Protein 7EWP (pdb70)

Secondary structure (DSSP, 8-state):
-HHHHHTTS--SSHHHHHTS-SHHHHHS--S-B--B-TTTSSS-SSS---HHHHHHHHHHHHHHHHHHHHTT-SS----TTTTHHHHHHHHHHHHHHH-SS-S-EEEEE---EEE--EESSSSEE----HHHHHHHH-------SSB---SSSB-S-SSB---EE---B----B--EEEEE--BGGG----TT-SSSTT-S-SS--TTSEEEEE--SS-SSTT-EEEEE-SS-----------SSS----SSS---B----STTHHHHHHHHHHHHHHHHHHHHHHHH----SSTTTS-HHHHHHHHHHHHHHTTHHHHTTSPP-HHHHHHHHHHHHHHHIIIIIHHHHHHHHHHHHHHHHHH--S-SS-HHHHTHHHHHHHHHHHHHHHHHHHHIIIIITTSS--S-EEEESSS-EEEE----HHHHHHHHHHHHHHHHHHHHHHH------SS-HHHHHHHHHHHHHHHHHHHHHHHTT-SSS--HHHHHHHHHHHHIIIIIHHHHHHHGGGG----STTHHHHHHHHHHHHHHHHHHHHHHHHHH--SS-HHHHHHHHHHHHHHHHHHHHHTT-/-TTGGGSS-TTTHIIIII--STTTTS----S----SSSSSS--TTTS--HHHHHHHHHHHHHHHHHHHHHTSSS----TTTTHHHHHHHHHHHHHHH-TTEEEEEEEE----EEEEEESSSSEEEESS--SB--HHHHHHH---EE-----B-SSS--BS--EEEEEEEEE------EEEEEEEEEETTS----SS-SSSSS---TT-SSTTEEE----SSSS-SS---EEETTS---------SSS----SS----BPPP-HHHHHHHHHHHHHHHHHHHHHHHHHHHS--SHHHHHTTHHHHHHHHHHHHHHSTHHHHHHS---HHHHHHHHHHHHHHHHHHHHHHHHHHHHHHHHT---HHHHHHHHHHHHHHHHHHHHHHHHHHSSSS--SEEEEESSS-EEEEE---HHHHHHHHHHHHHHHHHHHHHHHS-S---SS-HHHHHHHHHHHHHHHHHHHHHHHHTTGGG--SSHHHHHHHHHHIIIIIHHHHHHHGGGT-/-HHHHHHHHHHHHHHHHT-SSSS---EEEE-SS-EEEEE-BHHHHHHHHHHHH--S-HHHHHHHHHHHHTTSS---TT-SS----SSS-B-----TTSSSTT-----HHHHHHHHHHHHHH--SS--S-HHHHHHHHHHHHH-SS--HHHHHHHHHHHHHHHTS-HHHHHHHHHHHHHHHHHHS--SSSPPS----GGG---HHHHHHHHHHHHHT-----HHHHHHHHHHHHHHHHTT-TTTS-SS---TTTS---HHHHHHHSSS--HHHHHHHTT-HHHHHHSHHHHHHHHHHHHHTT--SHHHHHHHHHHHTTS-TTTHHHHHHHHIIIIISTTSSS-----HHHHHHHHHHTTS--TTTTHHHHHHHHHHHHHHHHHHHHTSHHHHHHHH-/-HHHHHHHHHHHHHHHHHH-SS-HHHHHTTSPP-------EEEEE---SS-EEEEE--SSSS-EEEEESSSEEEEE-TTTT-----EE-SSS--------SSS-EEEE-SSSSEEEEEE-SS--TT-SSTT-EEEEE-SS-B----B-SSSSEEEE-BTTS-EEEEESSS--EEEEE---SS-B----B-S-SSS-EEEEEBTTSEEEEEETTTTEEEEEEE--SS-EEEEEEETTTTEEEEEETTS-EEEEESSS-SEEEEE--SS--S-B---B--TTS---B-BBSSS-B--B-TTT--B-------SS-EEEEEE-TTSS-EEEEETTSSEEEE-

Structure (mmCIF, N/CA/C/O backbone):
data_7EWP
#
_entry.id   7EWP
#
loop_
_entity.id
_entity.type
_entity.pdbx_description
1 polymer 'Probable G-protein coupled receptor 158'
2 polymer 'Regulator of G-protein signaling 7'
3 polymer 'Guanine nucleotide-binding protein subunit beta-5'
#
loop_
_atom_site.group_PDB
_atom_site.id
_atom_site.type_symbol
_atom_site.label_atom_id
_atom_site.label_alt_id
_atom_site.label_comp_id
_atom_site.label_asym_id
_atom_site.label_entity_id
_atom_site.label_seq_id
_atom_site.pdbx_PDB_ins_code
_atom_site.Cartn_x
_atom_site.Cartn_y
_atom_site.Cartn_z
_atom_site.occupancy
_atom_site.B_iso_or_equiv
_atom_site.auth_seq_id
_atom_site.auth_comp_id
_atom_site.auth_asym_id
_atom_site.auth_atom_id
_atom_site.pdbx_PDB_model_num
ATOM 1 N N . LEU A 1 70 ? 176.479 146.232 250.582 1.00 30.00 70 LEU A N 1
ATOM 2 C CA . LEU A 1 70 ? 175.104 145.771 250.732 1.00 30.00 70 LEU A CA 1
ATOM 3 C C . LEU A 1 70 ? 174.963 144.917 251.983 1.00 30.00 70 LEU A C 1
ATOM 4 O O . LEU A 1 70 ? 174.435 143.802 251.938 1.00 30.00 70 LEU A O 1
ATOM 9 N N . ALA A 1 71 ? 175.442 145.459 253.104 1.00 30.00 71 ALA A N 1
ATOM 10 C CA . ALA A 1 71 ? 175.343 144.755 254.377 1.00 30.00 71 ALA A CA 1
ATOM 11 C C . ALA A 1 71 ? 173.890 144.481 254.741 1.00 30.00 71 ALA A C 1
ATOM 12 O O . ALA A 1 71 ? 173.578 143.467 255.374 1.00 30.00 71 ALA A O 1
ATOM 19 N N . GLN A 1 72 ? 172.984 145.379 254.341 1.00 30.00 72 GLN A N 1
ATOM 20 C CA . GLN A 1 72 ? 171.574 145.233 254.689 1.00 30.00 72 GLN A CA 1
ATOM 21 C C . GLN A 1 72 ? 170.973 143.977 254.084 1.00 30.00 72 GLN A C 1
ATOM 22 O O . GLN A 1 72 ? 170.471 143.116 254.816 1.00 30.00 72 GLN A O 1
ATOM 28 N N . LYS A 1 73 ? 170.997 143.861 252.755 1.00 30.00 73 LYS A N 1
ATOM 29 C CA . LYS A 1 73 ? 170.568 142.625 252.115 1.00 30.00 73 LYS A CA 1
ATOM 30 C C . LYS A 1 73 ? 171.381 141.444 252.623 1.00 30.00 73 LYS A C 1
ATOM 31 O O . LYS A 1 73 ? 170.839 140.354 252.832 1.00 30.00 73 LYS A O 1
ATOM 37 N N . LEU A 1 74 ? 172.680 141.649 252.843 1.00 30.00 74 LEU A N 1
ATOM 38 C CA . LEU A 1 74 ? 173.491 140.613 253.466 1.00 30.00 74 LEU A CA 1
ATOM 39 C C . LEU A 1 74 ? 173.013 140.331 254.883 1.00 30.00 74 LEU A C 1
ATOM 40 O O . LEU A 1 74 ? 173.051 139.184 255.342 1.00 30.00 74 LEU A O 1
ATOM 46 N N . ALA A 1 75 ? 172.549 141.365 255.585 1.00 30.00 75 ALA A N 1
ATOM 47 C CA . ALA A 1 75 ? 172.065 141.182 256.947 1.00 30.00 75 ALA A CA 1
ATOM 48 C C . ALA A 1 75 ? 170.704 140.504 256.950 1.00 30.00 75 ALA A C 1
ATOM 49 O O . ALA A 1 75 ? 170.494 139.506 257.649 1.00 30.00 75 ALA A O 1
ATOM 56 N N . GLU A 1 76 ? 169.768 141.027 256.161 1.00 30.00 76 GLU A N 1
ATOM 57 C CA . GLU A 1 76 ? 168.444 140.444 256.027 1.00 30.00 76 GLU A CA 1
ATOM 58 C C . GLU A 1 76 ? 168.404 139.310 255.012 1.00 30.00 76 GLU A C 1
ATOM 59 O O . GLU A 1 76 ? 167.315 138.906 254.590 1.00 30.00 76 GLU A O 1
ATOM 65 N N . GLU A 1 77 ? 169.563 138.783 254.615 1.00 30.00 77 GLU A N 1
ATOM 66 C CA . GLU A 1 77 ? 169.636 137.524 253.895 1.00 30.00 77 GLU A CA 1
ATOM 67 C C . GLU A 1 77 ? 169.317 136.323 254.785 1.00 30.00 77 GLU A C 1
ATOM 68 O O . GLU A 1 77 ? 169.264 135.192 254.286 1.00 30.00 77 GLU A O 1
ATOM 74 N N . VAL A 1 78 ? 169.104 136.546 256.085 1.00 30.00 78 VAL A N 1
ATOM 75 C CA . VAL A 1 78 ? 168.680 135.508 257.013 1.00 30.00 78 VAL A CA 1
ATOM 76 C C . VAL A 1 78 ? 167.212 135.698 257.364 1.00 30.00 78 VAL A C 1
ATOM 77 O O . VAL A 1 78 ? 166.813 135.509 258.517 1.00 30.00 78 VAL A O 1
ATOM 82 N N . PRO A 1 79 ? 166.404 136.092 256.378 1.00 30.00 79 PRO A N 1
ATOM 83 C CA . PRO A 1 79 ? 164.977 136.190 256.578 1.00 30.00 79 PRO A CA 1
ATOM 84 C C . PRO A 1 79 ? 164.374 134.861 256.973 1.00 30.00 79 PRO A C 1
ATOM 85 O O . PRO A 1 79 ? 164.844 133.791 256.593 1.00 30.00 79 PRO A O 1
ATOM 88 N N . MET A 1 80 ? 163.299 134.942 257.751 1.00 30.00 80 MET A N 1
ATOM 89 C CA . MET A 1 80 ? 162.747 133.755 258.413 1.00 30.00 80 MET A CA 1
ATOM 90 C C . MET A 1 80 ? 161.662 133.100 257.563 1.00 30.00 80 MET A C 1
ATOM 91 O O . MET A 1 80 ? 161.785 131.935 257.176 1.00 30.00 80 MET A O 1
ATOM 97 N N . ASP A 1 81 ? 160.599 133.844 257.263 1.00 30.00 81 ASP A N 1
ATOM 98 C CA . ASP A 1 81 ? 159.440 133.277 256.586 1.00 30.00 81 ASP A CA 1
ATOM 99 C C . ASP A 1 81 ? 158.770 134.365 255.773 1.00 30.00 81 ASP A C 1
ATOM 100 O O . ASP A 1 81 ? 158.119 135.248 256.341 1.00 30.00 81 ASP A O 1
ATOM 106 N N . VAL A 1 82 ? 158.914 134.286 254.450 1.00 30.00 82 VAL A N 1
ATOM 107 C CA . VAL A 1 82 ? 158.337 135.276 253.547 1.00 30.00 82 VAL A CA 1
ATOM 108 C C . VAL A 1 82 ? 158.803 136.678 253.920 1.00 30.00 82 VAL A C 1
ATOM 109 O O . VAL A 1 82 ? 158.046 137.650 253.847 1.00 30.00 82 VAL A O 1
ATOM 114 N N . ALA A 1 83 ? 160.064 136.771 254.328 1.00 30.00 83 ALA A N 1
ATOM 115 C CA . ALA A 1 83 ? 160.654 137.995 254.839 1.00 30.00 83 ALA A CA 1
ATOM 116 C C . ALA A 1 83 ? 160.579 139.142 253.852 1.00 30.00 83 ALA A C 1
ATOM 117 O O . ALA A 1 83 ? 159.885 140.119 254.121 1.00 30.00 83 ALA A O 1
ATOM 124 N N . SER A 1 84 ? 161.227 139.035 252.693 1.00 30.00 84 SER A N 1
ATOM 125 C CA . SER A 1 84 ? 161.052 140.051 251.663 1.00 30.00 84 SER A CA 1
ATOM 126 C C . SER A 1 84 ? 159.632 140.078 251.129 1.00 30.00 84 SER A C 1
ATOM 127 O O . SER A 1 84 ? 159.176 141.132 250.675 1.00 30.00 84 SER A O 1
ATOM 133 N N . TYR A 1 85 ? 158.919 138.960 251.199 1.00 30.00 85 TYR A N 1
ATOM 134 C CA . TYR A 1 85 ? 157.481 138.978 250.986 1.00 30.00 85 TYR A CA 1
ATOM 135 C C . TYR A 1 85 ? 156.754 139.772 252.054 1.00 30.00 85 TYR A C 1
ATOM 136 O O . TYR A 1 85 ? 155.612 140.183 251.840 1.00 30.00 85 TYR A O 1
ATOM 142 N N . LEU A 1 86 ? 157.394 139.966 253.203 1.00 30.00 86 LEU A N 1
ATOM 143 C CA . LEU A 1 86 ? 156.919 140.864 254.239 1.00 30.00 86 LEU A CA 1
ATOM 144 C C . LEU A 1 86 ? 157.742 142.139 254.338 1.00 30.00 86 LEU A C 1
ATOM 145 O O . LEU A 1 86 ? 157.234 143.146 254.841 1.00 30.00 86 LEU A O 1
ATOM 151 N N . TYR A 1 87 ? 158.984 142.123 253.853 1.00 30.00 87 TYR A N 1
ATOM 152 C CA . TYR A 1 87 ? 159.942 143.197 254.071 1.00 30.00 87 TYR A CA 1
ATOM 153 C C . TYR A 1 87 ? 160.221 143.982 252.807 1.00 30.00 87 TYR A C 1
ATOM 154 O O . TYR A 1 87 ? 160.591 145.152 252.884 1.00 30.00 87 TYR A O 1
ATOM 160 N N . THR A 1 88 ? 160.086 143.344 251.654 1.00 30.00 88 THR A N 1
ATOM 161 C CA . THR A 1 88 ? 160.111 143.995 250.354 1.00 30.00 88 THR A CA 1
ATOM 162 C C . THR A 1 88 ? 158.721 143.994 249.744 1.00 30.00 88 THR A C 1
ATOM 163 O O . THR A 1 88 ? 158.434 144.814 248.867 1.00 30.00 88 THR A O 1
ATOM 168 N N . GLY A 1 89 ? 157.854 143.095 250.193 1.00 30.00 89 GLY A N 1
ATOM 169 C CA . GLY A 1 89 ? 156.473 143.012 249.763 1.00 30.00 89 GLY A CA 1
ATOM 170 C C . GLY A 1 89 ? 155.560 143.041 250.980 1.00 30.00 89 GLY A C 1
ATOM 171 O O . GLY A 1 89 ? 156.001 142.905 252.124 1.00 30.00 89 GLY A O 1
ATOM 174 N N . ASP A 1 90 ? 154.269 143.212 250.722 1.00 30.00 90 ASP A N 1
ATOM 175 C CA . ASP A 1 90 ? 153.296 143.227 251.801 1.00 30.00 90 ASP A CA 1
ATOM 176 C C . ASP A 1 90 ? 153.145 141.829 252.391 1.00 30.00 90 ASP A C 1
ATOM 177 O O . ASP A 1 90 ? 153.086 140.826 251.675 1.00 30.00 90 ASP A O 1
ATOM 183 N N . SER A 1 91 ? 153.039 141.778 253.717 1.00 30.00 91 SER A N 1
ATOM 184 C CA . SER A 1 91 ? 153.231 140.545 254.467 1.00 30.00 91 SER A CA 1
ATOM 185 C C . SER A 1 91 ? 151.944 139.754 254.667 1.00 30.00 91 SER A C 1
ATOM 186 O O . SER A 1 91 ? 151.812 139.025 255.655 1.00 30.00 91 SER A O 1
ATOM 192 N N . HIS A 1 92 ? 150.997 139.871 253.739 1.00 30.00 92 HIS A N 1
ATOM 193 C CA . HIS A 1 92 ? 149.701 139.227 253.915 1.00 30.00 92 HIS A CA 1
ATOM 194 C C . HIS A 1 92 ? 149.820 137.713 253.856 1.00 30.00 92 HIS A C 1
ATOM 195 O O . HIS A 1 92 ? 149.525 137.023 254.836 1.00 30.00 92 HIS A O 1
ATOM 201 N N . GLN A 1 93 ? 150.259 137.184 252.717 1.00 30.00 93 GLN A N 1
ATOM 202 C CA . GLN A 1 93 ? 150.574 135.768 252.643 1.00 30.00 93 GLN A CA 1
ATOM 203 C C . GLN A 1 93 ? 151.734 135.420 253.557 1.00 30.00 93 GLN A C 1
ATOM 204 O O . GLN A 1 93 ? 151.792 134.305 254.087 1.00 30.00 93 GLN A O 1
ATOM 210 N N . LEU A 1 94 ? 152.658 136.362 253.756 1.00 30.00 94 LEU A N 1
ATOM 211 C CA . LEU A 1 94 ? 153.752 136.149 254.688 1.00 30.00 94 LEU A CA 1
ATOM 212 C C . LEU A 1 94 ? 153.255 135.920 256.102 1.00 30.00 94 LEU A C 1
ATOM 213 O O . LEU A 1 94 ? 153.827 135.097 256.823 1.00 30.00 94 LEU A O 1
ATOM 219 N N . LYS A 1 95 ? 152.203 136.625 256.507 1.00 30.00 95 LYS A N 1
ATOM 220 C CA . LYS A 1 95 ? 151.592 136.416 257.811 1.00 30.00 95 LYS A CA 1
ATOM 221 C C . LYS A 1 95 ? 150.548 135.313 257.764 1.00 30.00 95 LYS A C 1
ATOM 222 O O . LYS A 1 95 ? 150.363 134.590 258.749 1.00 30.00 95 LYS A O 1
ATOM 228 N N . ARG A 1 96 ? 149.864 135.168 256.629 1.00 30.00 96 ARG A N 1
ATOM 229 C CA . ARG A 1 96 ? 148.975 134.033 256.443 1.00 30.00 96 ARG A CA 1
ATOM 230 C C . ARG A 1 96 ? 149.743 132.723 256.322 1.00 30.00 96 ARG A C 1
ATOM 231 O O . ARG A 1 96 ? 149.139 131.654 256.461 1.00 30.00 96 ARG A O 1
ATOM 237 N N . ALA A 1 97 ? 151.054 132.785 256.061 1.00 30.00 97 ALA A N 1
ATOM 238 C CA . ALA A 1 97 ? 151.927 131.608 256.014 1.00 30.00 97 ALA A CA 1
ATOM 239 C C . ALA A 1 97 ? 152.996 131.811 257.083 1.00 30.00 97 ALA A C 1
ATOM 240 O O . ALA A 1 97 ? 154.045 132.408 256.822 1.00 30.00 97 ALA A O 1
ATOM 247 N N . ASN A 1 98 ? 152.723 131.313 258.285 1.00 30.00 98 ASN A N 1
ATOM 248 C CA . ASN A 1 98 ? 153.624 131.510 259.409 1.00 30.00 98 ASN A CA 1
ATOM 249 C C . ASN A 1 98 ? 153.364 130.431 260.449 1.00 30.00 98 ASN A C 1
ATOM 250 O O . ASN A 1 98 ? 152.210 130.076 260.705 1.00 30.00 98 ASN A O 1
ATOM 256 N N . CYS A 1 99 ? 154.442 129.915 261.044 1.00 30.00 99 CYS A N 1
ATOM 257 C CA . CYS A 1 99 ? 154.335 128.899 262.092 1.00 30.00 99 CYS A CA 1
ATOM 258 C C . CYS A 1 99 ? 155.535 129.059 263.022 1.00 30.00 99 CYS A C 1
ATOM 259 O O . CYS A 1 99 ? 156.603 128.500 262.757 1.00 30.00 99 CYS A O 1
ATOM 265 N N . SER A 1 100 ? 155.353 129.812 264.099 1.00 30.00 100 SER A N 1
ATOM 266 C CA . SER A 1 100 ? 156.447 130.146 265.006 1.00 30.00 100 SER A CA 1
ATOM 267 C C . SER A 1 100 ? 155.845 130.669 266.306 1.00 30.00 100 SER A C 1
ATOM 268 O O . SER A 1 100 ? 154.652 130.487 266.566 1.00 30.00 100 SER A O 1
ATOM 274 N N . GLY A 1 101 ? 156.679 131.282 267.142 1.00 30.00 101 GLY A N 1
ATOM 275 C CA . GLY A 1 101 ? 156.198 132.086 268.254 1.00 30.00 101 GLY A CA 1
ATOM 276 C C . GLY A 1 101 ? 156.015 133.535 267.802 1.00 30.00 101 GLY A C 1
ATOM 277 O O . GLY A 1 101 ? 156.088 133.858 266.614 1.00 30.00 101 GLY A O 1
ATOM 280 N N . ARG A 1 102 ? 155.780 134.419 268.772 1.00 30.00 102 ARG A N 1
ATOM 281 C CA . ARG A 1 102 ? 155.450 135.798 268.503 1.00 30.00 102 ARG A CA 1
ATOM 282 C C . ARG A 1 102 ? 156.605 136.768 268.719 1.00 30.00 102 ARG A C 1
ATOM 283 O O . ARG A 1 102 ? 157.638 136.445 269.302 1.00 30.00 102 ARG A O 1
ATOM 286 N N . TYR A 1 103 ? 156.393 137.991 268.225 1.00 30.00 103 TYR A N 1
ATOM 287 C CA . TYR A 1 103 ? 157.221 139.151 268.563 1.00 30.00 103 TYR A CA 1
ATOM 288 C C . TYR A 1 103 ? 158.689 138.949 268.180 1.00 30.00 103 TYR A C 1
ATOM 289 O O . TYR A 1 103 ? 159.576 138.862 269.031 1.00 30.00 103 TYR A O 1
ATOM 295 N N . GLU A 1 104 ? 158.932 138.879 266.875 1.00 30.00 104 GLU A N 1
ATOM 296 C CA . GLU A 1 104 ? 160.292 138.794 266.352 1.00 30.00 104 GLU A CA 1
ATOM 297 C C . GLU A 1 104 ? 160.868 140.198 266.234 1.00 30.00 104 GLU A C 1
ATOM 298 O O . GLU A 1 104 ? 160.679 140.870 265.215 1.00 30.00 104 GLU A O 1
ATOM 304 N N . LEU A 1 105 ? 161.563 140.645 267.274 1.00 30.00 105 LEU A N 1
ATOM 305 C CA . LEU A 1 105 ? 162.204 141.950 267.285 1.00 30.00 105 LEU A CA 1
ATOM 306 C C . LEU A 1 105 ? 163.618 141.854 266.736 1.00 30.00 105 LEU A C 1
ATOM 307 O O . LEU A 1 105 ? 164.479 141.169 267.294 1.00 30.00 105 LEU A O 1
ATOM 313 N N . ALA A 1 106 ? 163.840 142.557 265.626 1.00 30.00 106 ALA A N 1
ATOM 314 C CA . ALA A 1 106 ? 165.178 142.749 265.075 1.00 30.00 106 ALA A CA 1
ATOM 315 C C . ALA A 1 106 ? 165.710 144.061 265.641 1.00 30.00 106 ALA A C 1
ATOM 316 O O . ALA A 1 106 ? 166.067 144.997 264.924 1.00 30.00 106 ALA A O 1
ATOM 323 N N . GLY A 1 107 ? 165.753 144.117 266.968 1.00 30.00 107 GLY A N 1
ATOM 324 C CA . GLY A 1 107 ? 166.072 145.345 267.688 1.00 30.00 107 GLY A CA 1
ATOM 325 C C . GLY A 1 107 ? 167.541 145.682 267.480 1.00 30.00 107 GLY A C 1
ATOM 326 O O . GLY A 1 107 ? 168.427 144.878 267.777 1.00 30.00 107 GLY A O 1
ATOM 329 N N . LEU A 1 108 ? 167.804 146.881 266.961 1.00 30.00 108 LEU A N 1
ATOM 330 C CA . LEU A 1 108 ? 169.151 147.348 266.728 1.00 30.00 108 LEU A CA 1
ATOM 331 C C . LEU A 1 108 ? 169.737 146.968 265.390 1.00 30.00 108 LEU A C 1
ATOM 332 O O . LEU A 1 108 ? 170.684 147.622 264.938 1.00 30.00 108 LEU A O 1
ATOM 335 N N . PRO A 1 109 ? 169.207 145.935 264.735 1.00 30.00 109 PRO A N 1
ATOM 336 C CA . PRO A 1 109 ? 169.634 145.638 263.377 1.00 30.00 109 PRO A CA 1
ATOM 337 C C . PRO A 1 109 ? 169.319 146.768 262.420 1.00 30.00 109 PRO A C 1
ATOM 338 O O . PRO A 1 109 ? 169.968 146.920 261.383 1.00 30.00 109 PRO A O 1
ATOM 341 N N . GLY A 1 110 ? 168.306 147.568 262.756 1.00 30.00 110 GLY A N 1
ATOM 342 C CA . GLY A 1 110 ? 167.962 148.759 261.992 1.00 30.00 110 GLY A CA 1
ATOM 343 C C . GLY A 1 110 ? 169.173 149.656 261.790 1.00 30.00 110 GLY A C 1
ATOM 344 O O . GLY A 1 110 ? 170.139 149.605 262.557 1.00 30.00 110 GLY A O 1
ATOM 347 N N . LYS A 1 111 ? 169.126 150.456 260.728 1.00 30.00 111 LYS A N 1
ATOM 348 C CA . LYS A 1 111 ? 170.142 151.474 260.539 1.00 30.00 111 LYS A CA 1
ATOM 349 C C . LYS A 1 111 ? 170.251 152.356 261.769 1.00 30.00 111 LYS A C 1
ATOM 350 O O . LYS A 1 111 ? 169.256 152.878 262.276 1.00 30.00 111 LYS A O 1
ATOM 353 N N . TRP A 1 112 ? 171.473 152.500 262.263 1.00 30.00 112 TRP A N 1
ATOM 354 C CA . TRP A 1 112 ? 171.657 153.132 263.555 1.00 30.00 112 TRP A CA 1
ATOM 355 C C . TRP A 1 112 ? 171.180 152.206 264.647 1.00 30.00 112 TRP A C 1
ATOM 356 O O . TRP A 1 112 ? 171.736 151.124 264.862 1.00 30.00 112 TRP A O 1
ATOM 359 N N . PRO A 1 113 ? 170.133 152.623 265.348 1.00 30.00 113 PRO A N 1
ATOM 360 C CA . PRO A 1 113 ? 169.558 151.826 266.422 1.00 30.00 113 PRO A CA 1
ATOM 361 C C . PRO A 1 113 ? 168.085 152.196 266.549 1.00 30.00 113 PRO A C 1
ATOM 362 O O . PRO A 1 113 ? 167.488 152.817 265.661 1.00 30.00 113 PRO A O 1
ATOM 368 N N . ALA A 1 114 ? 167.484 151.812 267.670 1.00 30.00 114 ALA A N 1
ATOM 369 C CA . ALA A 1 114 ? 166.216 152.367 268.116 1.00 30.00 114 ALA A CA 1
ATOM 370 C C . ALA A 1 114 ? 166.506 153.534 269.056 1.00 30.00 114 ALA A C 1
ATOM 371 O O . ALA A 1 114 ? 165.931 153.653 270.141 1.00 30.00 114 ALA A O 1
ATOM 378 N N . LEU A 1 115 ? 167.431 154.395 268.628 1.00 30.00 115 LEU A N 1
ATOM 379 C CA . LEU A 1 115 ? 167.863 155.546 269.410 1.00 30.00 115 LEU A CA 1
ATOM 380 C C . LEU A 1 115 ? 168.146 156.750 268.519 1.00 30.00 115 LEU A C 1
ATOM 381 O O . LEU A 1 115 ? 169.151 157.440 268.720 1.00 30.00 115 LEU A O 1
ATOM 387 N N . ALA A 1 116 ? 167.286 157.009 267.540 1.00 30.00 116 ALA A N 1
ATOM 388 C CA . ALA A 1 116 ? 167.563 158.004 266.509 1.00 30.00 116 ALA A CA 1
ATOM 389 C C . ALA A 1 116 ? 166.318 158.859 266.279 1.00 30.00 116 ALA A C 1
ATOM 390 O O . ALA A 1 116 ? 165.329 158.786 267.018 1.00 30.00 116 ALA A O 1
ATOM 397 N N . SER A 1 117 ? 166.367 159.692 265.237 1.00 30.00 117 SER A N 1
ATOM 398 C CA . SER A 1 117 ? 165.319 160.665 264.931 1.00 30.00 117 SER A CA 1
ATOM 399 C C . SER A 1 117 ? 165.067 160.623 263.432 1.00 30.00 117 SER A C 1
ATOM 400 O O . SER A 1 117 ? 165.971 160.933 262.649 1.00 30.00 117 SER A O 1
ATOM 406 N N . ALA A 1 118 ? 163.849 160.233 263.029 1.00 30.00 118 ALA A N 1
ATOM 407 C CA . ALA A 1 118 ? 163.560 159.981 261.623 1.00 30.00 118 ALA A CA 1
ATOM 408 C C . ALA A 1 118 ? 162.183 160.408 261.128 1.00 30.00 118 ALA A C 1
ATOM 409 O O . ALA A 1 118 ? 161.869 160.133 259.965 1.00 30.00 118 ALA A O 1
ATOM 416 N N . HIS A 1 119 ? 161.345 161.055 261.949 1.00 30.00 119 HIS A N 1
ATOM 417 C CA . HIS A 1 119 ? 159.951 161.217 261.540 1.00 30.00 119 HIS A CA 1
ATOM 418 C C . HIS A 1 119 ? 159.199 162.257 262.364 1.00 30.00 119 HIS A C 1
ATOM 419 O O . HIS A 1 119 ? 159.520 162.453 263.540 1.00 30.00 119 HIS A O 1
ATOM 433 N N . PRO A 1 120 ? 158.182 162.928 261.807 1.00 30.00 120 PRO A N 1
ATOM 434 C CA . PRO A 1 120 ? 157.313 163.757 262.653 1.00 30.00 120 PRO A CA 1
ATOM 435 C C . PRO A 1 120 ? 156.597 163.000 263.756 1.00 30.00 120 PRO A C 1
ATOM 436 O O . PRO A 1 120 ? 156.706 163.400 264.923 1.00 30.00 120 PRO A O 1
ATOM 447 N N . SER A 1 121 ? 155.873 161.927 263.435 1.00 1.00 121 SER A N 1
ATOM 448 C CA . SER A 1 121 ? 155.094 161.234 264.453 1.00 1.00 121 SER A CA 1
ATOM 449 C C . SER A 1 121 ? 155.995 160.581 265.486 1.00 1.00 121 SER A C 1
ATOM 450 O O . SER A 1 121 ? 155.602 160.420 266.653 1.00 1.00 121 SER A O 1
ATOM 458 N N . LEU A 1 122 ? 157.201 160.191 265.073 1.00 1.00 122 LEU A N 1
ATOM 459 C CA . LEU A 1 122 ? 158.223 159.796 266.027 1.00 1.00 122 LEU A CA 1
ATOM 460 C C . LEU A 1 122 ? 158.405 160.847 267.098 1.00 1.00 122 LEU A C 1
ATOM 461 O O . LEU A 1 122 ? 158.322 160.539 268.290 1.00 1.00 122 LEU A O 1
ATOM 477 N N . HIS A 1 123 ? 158.622 162.090 266.687 1.00 1.00 123 HIS A N 1
ATOM 478 C CA . HIS A 1 123 ? 158.867 163.135 267.662 1.00 1.00 123 HIS A CA 1
ATOM 479 C C . HIS A 1 123 ? 157.592 163.495 268.411 1.00 1.00 123 HIS A C 1
ATOM 480 O O . HIS A 1 123 ? 157.654 163.935 269.560 1.00 1.00 123 HIS A O 1
ATOM 494 N N . ARG A 1 124 ? 156.426 163.284 267.796 1.00 1.00 124 ARG A N 1
ATOM 495 C CA . ARG A 1 124 ? 155.168 163.461 268.520 1.00 1.00 124 ARG A CA 1
ATOM 496 C C . ARG A 1 124 ? 155.119 162.551 269.733 1.00 1.00 124 ARG A C 1
ATOM 497 O O . ARG A 1 124 ? 154.941 163.005 270.871 1.00 1.00 124 ARG A O 1
ATOM 518 N N . ALA A 1 125 ? 155.254 161.254 269.494 1.00 1.00 125 ALA A N 1
ATOM 519 C CA . ALA A 1 125 ? 155.262 160.294 270.580 1.00 1.00 125 ALA A CA 1
ATOM 520 C C . ALA A 1 125 ? 156.413 160.531 271.544 1.00 1.00 125 ALA A C 1
ATOM 521 O O . ALA A 1 125 ? 156.252 160.320 272.751 1.00 1.00 125 ALA A O 1
ATOM 528 N N . LEU A 1 126 ? 157.557 160.978 271.033 1.00 1.00 126 LEU A N 1
ATOM 529 C CA . LEU A 1 126 ? 158.692 161.350 271.865 1.00 1.00 126 LEU A CA 1
ATOM 530 C C . LEU A 1 126 ? 158.314 162.434 272.858 1.00 1.00 126 LEU A C 1
ATOM 531 O O . LEU A 1 126 ? 158.692 162.374 274.033 1.00 1.00 126 LEU A O 1
ATOM 547 N N . ASP A 1 127 ? 157.592 163.446 272.388 1.00 1.00 127 ASP A N 1
ATOM 548 C CA . ASP A 1 127 ? 157.120 164.489 273.285 1.00 1.00 127 ASP A CA 1
ATOM 549 C C . ASP A 1 127 ? 156.138 163.916 274.289 1.00 1.00 127 ASP A C 1
ATOM 550 O O . ASP A 1 127 ? 156.239 164.177 275.494 1.00 1.00 127 ASP A O 1
ATOM 559 N N . THR A 1 128 ? 155.176 163.128 273.801 1.00 1.00 128 THR A N 1
ATOM 560 C CA . THR A 1 128 ? 154.254 162.436 274.693 1.00 1.00 128 THR A CA 1
ATOM 561 C C . THR A 1 128 ? 155.010 161.600 275.712 1.00 1.00 128 THR A C 1
ATOM 562 O O . THR A 1 128 ? 154.718 161.664 276.914 1.00 1.00 128 THR A O 1
ATOM 573 N N . LEU A 1 129 ? 156.025 160.874 275.247 1.00 1.00 129 LEU A N 1
ATOM 574 C CA . LEU A 1 129 ? 156.871 160.056 276.106 1.00 1.00 129 LEU A CA 1
ATOM 575 C C . LEU A 1 129 ? 157.494 160.869 277.225 1.00 1.00 129 LEU A C 1
ATOM 576 O O . LEU A 1 129 ? 157.218 160.629 278.406 1.00 1.00 129 LEU A O 1
ATOM 592 N N . THR A 1 130 ? 158.333 161.833 276.866 1.00 1.00 130 THR A N 1
ATOM 593 C CA . THR A 1 130 ? 159.116 162.530 277.871 1.00 1.00 130 THR A CA 1
ATOM 594 C C . THR A 1 130 ? 158.256 163.408 278.760 1.00 1.00 130 THR A C 1
ATOM 595 O O . THR A 1 130 ? 158.609 163.608 279.924 1.00 1.00 130 THR A O 1
ATOM 606 N N . HIS A 1 131 ? 157.128 163.917 278.265 1.00 1.00 131 HIS A N 1
ATOM 607 C CA . HIS A 1 131 ? 156.278 164.727 279.123 1.00 1.00 131 HIS A CA 1
ATOM 608 C C . HIS A 1 131 ? 155.474 163.868 280.078 1.00 1.00 131 HIS A C 1
ATOM 609 O O . HIS A 1 131 ? 155.215 164.289 281.210 1.00 1.00 131 HIS A O 1
ATOM 623 N N . ALA A 1 132 ? 155.077 162.671 279.655 1.00 1.00 132 ALA A N 1
ATOM 624 C CA . ALA A 1 132 ? 154.562 161.714 280.615 1.00 1.00 132 ALA A CA 1
ATOM 625 C C . ALA A 1 132 ? 155.613 161.377 281.657 1.00 1.00 132 ALA A C 1
ATOM 626 O O . ALA A 1 132 ? 155.305 161.290 282.850 1.00 1.00 132 ALA A O 1
ATOM 633 N N . THR A 1 133 ? 156.863 161.235 281.224 1.00 1.00 133 THR A N 1
ATOM 634 C CA . THR A 1 133 ? 157.928 160.819 282.125 1.00 1.00 133 THR A CA 1
ATOM 635 C C . THR A 1 133 ? 158.243 161.884 283.164 1.00 1.00 133 THR A C 1
ATOM 636 O O . THR A 1 133 ? 158.354 161.572 284.354 1.00 1.00 133 THR A O 1
ATOM 647 N N . ASN A 1 134 ? 158.399 163.135 282.734 1.00 1.00 134 ASN A N 1
ATOM 648 C CA . ASN A 1 134 ? 158.630 164.223 283.674 1.00 1.00 134 ASN A CA 1
ATOM 649 C C . ASN A 1 134 ? 157.415 164.445 284.557 1.00 1.00 134 ASN A C 1
ATOM 650 O O . ASN A 1 134 ? 157.562 164.703 285.762 1.00 1.00 134 ASN A O 1
ATOM 661 N N . PHE A 1 135 ? 156.214 164.349 283.973 1.00 1.00 135 PHE A N 1
ATOM 662 C CA . PHE A 1 135 ? 154.982 164.401 284.749 1.00 1.00 135 PHE A CA 1
ATOM 663 C C . PHE A 1 135 ? 155.017 163.401 285.887 1.00 1.00 135 PHE A C 1
ATOM 664 O O . PHE A 1 135 ? 154.606 163.709 287.005 1.00 1.00 135 PHE A O 1
ATOM 681 N N . LEU A 1 136 ? 155.491 162.193 285.607 1.00 1.00 136 LEU A N 1
ATOM 682 C CA . LEU A 1 136 ? 155.527 161.159 286.628 1.00 1.00 136 LEU A CA 1
ATOM 683 C C . LEU A 1 136 ? 156.613 161.434 287.652 1.00 1.00 136 LEU A C 1
ATOM 684 O O . LEU A 1 136 ? 156.373 161.356 288.862 1.00 1.00 136 LEU A O 1
ATOM 700 N N . ASN A 1 137 ? 157.816 161.768 287.186 1.00 1.00 137 ASN A N 1
ATOM 701 C CA . ASN A 1 137 ? 158.934 161.974 288.097 1.00 1.00 137 ASN A CA 1
ATOM 702 C C . ASN A 1 137 ? 158.679 163.139 289.045 1.00 1.00 137 ASN A C 1
ATOM 703 O O . ASN A 1 137 ? 159.252 163.177 290.140 1.00 1.00 137 ASN A O 1
ATOM 714 N N . VAL A 1 138 ? 157.824 164.087 288.649 1.00 1.00 138 VAL A N 1
ATOM 715 C CA . VAL A 1 138 ? 157.369 165.138 289.558 1.00 1.00 138 VAL A CA 1
ATOM 716 C C . VAL A 1 138 ? 156.105 164.741 290.312 1.00 1.00 138 VAL A C 1
ATOM 717 O O . VAL A 1 138 ? 155.902 165.207 291.446 1.00 1.00 138 VAL A O 1
ATOM 730 N N . MET A 1 139 ? 155.263 163.888 289.733 1.00 1.00 139 MET A N 1
ATOM 731 C CA . MET A 1 139 ? 154.009 163.465 290.346 1.00 1.00 139 MET A CA 1
ATOM 732 C C . MET A 1 139 ? 154.256 162.376 291.381 1.00 1.00 139 MET A C 1
ATOM 733 O O . MET A 1 139 ? 153.737 162.437 292.499 1.00 1.00 139 MET A O 1
ATOM 747 N N . LEU A 1 140 ? 155.042 161.366 291.017 1.00 1.00 140 LEU A N 1
ATOM 748 C CA . LEU A 1 140 ? 155.399 160.334 291.979 1.00 1.00 140 LEU A CA 1
ATOM 749 C C . LEU A 1 140 ? 156.296 160.890 293.078 1.00 1.00 140 LEU A C 1
ATOM 750 O O . LEU A 1 140 ? 156.417 160.278 294.145 1.00 1.00 140 LEU A O 1
ATOM 766 N N . GLN A 1 141 ? 156.925 162.042 292.838 1.00 30.00 141 GLN A N 1
ATOM 767 C CA . GLN A 1 141 ? 157.635 162.788 293.865 1.00 30.00 141 GLN A CA 1
ATOM 768 C C . GLN A 1 141 ? 156.744 163.803 294.574 1.00 30.00 141 GLN A C 1
ATOM 769 O O . GLN A 1 141 ? 157.262 164.722 295.216 1.00 30.00 141 GLN A O 1
ATOM 775 N N . SER A 1 142 ? 155.423 163.661 294.475 1.00 30.00 142 SER A N 1
ATOM 776 C CA . SER A 1 142 ? 154.508 164.614 295.083 1.00 30.00 142 SER A CA 1
ATOM 777 C C . SER A 1 142 ? 154.466 164.439 296.599 1.00 30.00 142 SER A C 1
ATOM 778 O O . SER A 1 142 ? 154.886 163.419 297.153 1.00 30.00 142 SER A O 1
ATOM 784 N N . ASN A 1 143 ? 153.941 165.462 297.268 1.00 30.00 143 ASN A N 1
ATOM 785 C CA . ASN A 1 143 ? 153.717 165.401 298.704 1.00 30.00 143 ASN A CA 1
ATOM 786 C C . ASN A 1 143 ? 152.326 164.849 298.989 1.00 30.00 143 ASN A C 1
ATOM 787 O O . ASN A 1 143 ? 151.505 164.690 298.084 1.00 30.00 143 ASN A O 1
ATOM 793 N N . LYS A 1 144 ? 152.068 164.563 300.265 1.00 30.00 144 LYS A N 1
ATOM 794 C CA . LYS A 1 144 ? 150.796 163.981 300.700 1.00 30.00 144 LYS A CA 1
ATOM 795 C C . LYS A 1 144 ? 150.503 162.689 299.944 1.00 30.00 144 LYS A C 1
ATOM 796 O O . LYS A 1 144 ? 149.364 162.405 299.569 1.00 30.00 144 LYS A O 1
ATOM 802 N N . SER A 1 145 ? 151.550 161.896 299.719 1.00 30.00 145 SER A N 1
ATOM 803 C CA . SER A 1 145 ? 151.437 160.659 298.947 1.00 30.00 145 SER A CA 1
ATOM 804 C C . SER A 1 145 ? 150.767 159.599 299.815 1.00 30.00 145 SER A C 1
ATOM 805 O O . SER A 1 145 ? 151.386 158.643 300.287 1.00 30.00 145 SER A O 1
ATOM 811 N N . ARG A 1 146 ? 149.462 159.783 300.024 1.00 30.00 146 ARG A N 1
ATOM 812 C CA . ARG A 1 146 ? 148.674 158.796 300.754 1.00 30.00 146 ARG A CA 1
ATOM 813 C C . ARG A 1 146 ? 148.620 157.466 300.011 1.00 30.00 146 ARG A C 1
ATOM 814 O O . ARG A 1 146 ? 148.412 156.417 300.632 1.00 30.00 146 ARG A O 1
ATOM 820 N N . GLU A 1 147 ? 148.804 157.490 298.689 1.00 30.00 147 GLU A N 1
ATOM 821 C CA . GLU A 1 147 ? 148.782 156.291 297.855 1.00 30.00 147 GLU A CA 1
ATOM 822 C C . GLU A 1 147 ? 147.425 155.589 297.961 1.00 30.00 147 GLU A C 1
ATOM 823 O O . GLU A 1 147 ? 147.306 154.443 298.399 1.00 30.00 147 GLU A O 1
ATOM 829 N N . GLN A 1 148 ? 146.395 156.324 297.538 1.00 30.00 148 GLN A N 1
ATOM 830 C CA . GLN A 1 148 ? 145.018 155.828 297.553 1.00 30.00 148 GLN A CA 1
ATOM 831 C C . GLN A 1 148 ? 144.793 154.966 296.314 1.00 30.00 148 GLN A C 1
ATOM 832 O O . GLN A 1 148 ? 143.927 155.229 295.476 1.00 30.00 148 GLN A O 1
ATOM 838 N N . ASN A 1 149 ? 145.564 153.879 296.229 1.00 30.00 149 ASN A N 1
ATOM 839 C CA . ASN A 1 149 ? 145.555 152.993 295.073 1.00 30.00 149 ASN A CA 1
ATOM 840 C C . ASN A 1 149 ? 144.281 152.168 294.942 1.00 30.00 149 ASN A C 1
ATOM 841 O O . ASN A 1 149 ? 144.195 151.357 294.015 1.00 30.00 149 ASN A O 1
ATOM 847 N N . LEU A 1 150 ? 143.311 152.331 295.846 1.00 30.00 150 LEU A N 1
ATOM 848 C CA . LEU A 1 150 ? 142.037 151.634 295.776 1.00 30.00 150 LEU A CA 1
ATOM 849 C C . LEU A 1 150 ? 140.833 152.564 295.777 1.00 30.00 150 LEU A C 1
ATOM 850 O O . LEU A 1 150 ? 139.759 152.152 295.325 1.00 30.00 150 LEU A O 1
ATOM 856 N N . GLN A 1 151 ? 140.975 153.799 296.262 1.00 30.00 151 GLN A N 1
ATOM 857 C CA . GLN A 1 151 ? 139.817 154.678 296.383 1.00 30.00 151 GLN A CA 1
ATOM 858 C C . GLN A 1 151 ? 139.482 155.348 295.055 1.00 30.00 151 GLN A C 1
ATOM 859 O O . GLN A 1 151 ? 138.441 155.064 294.452 1.00 30.00 151 GLN A O 1
ATOM 865 N N . ASP A 1 152 ? 140.354 156.248 294.587 1.00 30.00 152 ASP A N 1
ATOM 866 C CA . ASP A 1 152 ? 140.170 156.882 293.289 1.00 30.00 152 ASP A CA 1
ATOM 867 C C . ASP A 1 152 ? 141.462 157.124 292.521 1.00 30.00 152 ASP A C 1
ATOM 868 O O . ASP A 1 152 ? 141.401 157.702 291.431 1.00 30.00 152 ASP A O 1
ATOM 874 N N . ASP A 1 153 ? 142.624 156.713 293.036 1.00 1.00 153 ASP A N 1
ATOM 875 C CA . ASP A 1 153 ? 143.839 156.795 292.235 1.00 1.00 153 ASP A CA 1
ATOM 876 C C . ASP A 1 153 ? 143.762 155.889 291.019 1.00 1.00 153 ASP A C 1
ATOM 877 O O . ASP A 1 153 ? 144.411 156.166 290.005 1.00 1.00 153 ASP A O 1
ATOM 883 N N . LEU A 1 154 ? 142.982 154.812 291.104 1.00 1.00 154 LEU A N 1
ATOM 884 C CA . LEU A 1 154 ? 142.762 153.961 289.946 1.00 1.00 154 LEU A CA 1
ATOM 885 C C . LEU A 1 154 ? 142.038 154.714 288.844 1.00 1.00 154 LEU A C 1
ATOM 886 O O . LEU A 1 154 ? 142.342 154.522 287.663 1.00 1.00 154 LEU A O 1
ATOM 902 N N . ASP A 1 155 ? 141.076 155.565 289.207 1.00 1.00 155 ASP A N 1
ATOM 903 C CA . ASP A 1 155 ? 140.434 156.412 288.209 1.00 1.00 155 ASP A CA 1
ATOM 904 C C . ASP A 1 155 ? 141.453 157.319 287.541 1.00 1.00 155 ASP A C 1
ATOM 905 O O . ASP A 1 155 ? 141.442 157.476 286.316 1.00 1.00 155 ASP A O 1
ATOM 914 N N . TRP A 1 156 ? 142.348 157.912 288.335 1.00 1.00 156 TRP A N 1
ATOM 915 C CA . TRP A 1 156 ? 143.398 158.761 287.784 1.00 1.00 156 TRP A CA 1
ATOM 916 C C . TRP A 1 156 ? 144.256 157.986 286.795 1.00 1.00 156 TRP A C 1
ATOM 917 O O . TRP A 1 156 ? 144.484 158.434 285.667 1.00 1.00 156 TRP A O 1
ATOM 938 N N . TYR A 1 157 ? 144.708 156.797 287.194 1.00 1.00 157 TYR A N 1
ATOM 939 C CA . TYR A 1 157 ? 145.609 156.020 286.351 1.00 1.00 157 TYR A CA 1
ATOM 940 C C . TYR A 1 157 ? 144.925 155.561 285.073 1.00 1.00 157 TYR A C 1
ATOM 941 O O . TYR A 1 157 ? 145.515 155.640 283.987 1.00 1.00 157 TYR A O 1
ATOM 959 N N . GLN A 1 158 ? 143.692 155.069 285.183 1.00 1.00 158 GLN A N 1
ATOM 960 C CA . GLN A 1 158 ? 142.983 154.580 284.011 1.00 1.00 158 GLN A CA 1
ATOM 961 C C . GLN A 1 158 ? 142.662 155.717 283.057 1.00 1.00 158 GLN A C 1
ATOM 962 O O . GLN A 1 158 ? 142.856 155.586 281.842 1.00 1.00 158 GLN A O 1
ATOM 976 N N . ALA A 1 159 ? 142.138 156.828 283.585 1.00 1.00 159 ALA A N 1
ATOM 977 C CA . ALA A 1 159 ? 141.905 158.001 282.758 1.00 1.00 159 ALA A CA 1
ATOM 978 C C . ALA A 1 159 ? 143.184 158.437 282.068 1.00 1.00 159 ALA A C 1
ATOM 979 O O . ALA A 1 159 ? 143.170 158.734 280.871 1.00 1.00 159 ALA A O 1
ATOM 986 N N . LEU A 1 160 ? 144.306 158.406 282.787 1.00 1.00 160 LEU A N 1
ATOM 987 C CA . LEU A 1 160 ? 145.589 158.778 282.211 1.00 1.00 160 LEU A CA 1
ATOM 988 C C . LEU A 1 160 ? 145.936 157.891 281.020 1.00 1.00 160 LEU A C 1
ATOM 989 O O . LEU A 1 160 ? 146.103 158.375 279.890 1.00 1.00 160 LEU A O 1
ATOM 1005 N N . VAL A 1 161 ? 146.020 156.582 281.254 1.00 1.00 161 VAL A N 1
ATOM 1006 C CA . VAL A 1 161 ? 146.530 155.679 280.226 1.00 1.00 161 VAL A CA 1
ATOM 1007 C C . VAL A 1 161 ? 145.577 155.603 279.040 1.00 1.00 161 VAL A C 1
ATOM 1008 O O . VAL A 1 161 ? 146.016 155.504 277.889 1.00 1.00 161 VAL A O 1
ATOM 1021 N N . TRP A 1 162 ? 144.265 155.665 279.280 1.00 1.00 162 TRP A N 1
ATOM 1022 C CA . TRP A 1 162 ? 143.320 155.607 278.172 1.00 1.00 162 TRP A CA 1
ATOM 1023 C C . TRP A 1 162 ? 143.321 156.912 277.393 1.00 1.00 162 TRP A C 1
ATOM 1024 O O . TRP A 1 162 ? 143.452 156.911 276.163 1.00 1.00 162 TRP A O 1
ATOM 1045 N N . SER A 1 163 ? 143.154 158.033 278.085 1.00 1.00 163 SER A N 1
ATOM 1046 C CA . SER A 1 163 ? 143.119 159.332 277.447 1.00 1.00 163 SER A CA 1
ATOM 1047 C C . SER A 1 163 ? 144.384 159.650 276.673 1.00 1.00 163 SER A C 1
ATOM 1048 O O . SER A 1 163 ? 144.324 160.449 275.732 1.00 1.00 163 SER A O 1
ATOM 1056 N N . LEU A 1 164 ? 145.524 159.059 277.040 1.00 1.00 164 LEU A N 1
ATOM 1057 C CA . LEU A 1 164 ? 146.732 159.338 276.278 1.00 1.00 164 LEU A CA 1
ATOM 1058 C C . LEU A 1 164 ? 146.617 158.839 274.847 1.00 1.00 164 LEU A C 1
ATOM 1059 O O . LEU A 1 164 ? 147.000 159.555 273.917 1.00 1.00 164 LEU A O 1
ATOM 1075 N N . LEU A 1 165 ? 146.089 157.632 274.643 1.00 1.00 165 LEU A N 1
ATOM 1076 C CA . LEU A 1 165 ? 145.845 157.136 273.299 1.00 1.00 165 LEU A CA 1
ATOM 1077 C C . LEU A 1 165 ? 144.565 157.695 272.706 1.00 1.00 165 LEU A C 1
ATOM 1078 O O . LEU A 1 165 ? 144.427 157.719 271.478 1.00 1.00 165 LEU A O 1
ATOM 1094 N N . GLU A 1 166 ? 143.630 158.149 273.536 1.00 1.00 166 GLU A N 1
ATOM 1095 C CA . GLU A 1 166 ? 142.533 158.979 273.070 1.00 1.00 166 GLU A CA 1
ATOM 1096 C C . GLU A 1 166 ? 143.025 160.349 272.622 1.00 1.00 166 GLU A C 1
ATOM 1097 O O . GLU A 1 166 ? 142.314 161.051 271.895 1.00 1.00 166 GLU A O 1
ATOM 1101 N N . GLY A 1 167 ? 144.230 160.737 273.044 1.00 30.00 167 GLY A N 1
ATOM 1102 C CA . GLY A 1 167 ? 144.884 161.936 272.567 1.00 30.00 167 GLY A CA 1
ATOM 1103 C C . GLY A 1 167 ? 145.954 161.624 271.541 1.00 30.00 167 GLY A C 1
ATOM 1104 O O . GLY A 1 167 ? 146.149 162.387 270.591 1.00 30.00 167 GLY A O 1
ATOM 1108 N N . GLU A 1 168 ? 146.645 160.500 271.713 1.00 30.00 168 GLU A N 1
ATOM 1109 C CA . GLU A 1 168 ? 147.738 160.131 270.831 1.00 30.00 168 GLU A CA 1
ATOM 1110 C C . GLU A 1 168 ? 147.214 159.343 269.635 1.00 30.00 168 GLU A C 1
ATOM 1111 O O . GLU A 1 168 ? 146.152 158.720 269.682 1.00 30.00 168 GLU A O 1
ATOM 1117 N N . PRO A 1 169 ? 147.990 159.372 268.550 1.00 30.00 169 PRO A N 1
ATOM 1118 C CA . PRO A 1 169 ? 147.596 158.738 267.299 1.00 30.00 169 PRO A CA 1
ATOM 1119 C C . PRO A 1 169 ? 148.208 157.359 267.108 1.00 30.00 169 PRO A C 1
ATOM 1120 O O . PRO A 1 169 ? 147.503 156.437 266.682 1.00 30.00 169 PRO A O 1
ATOM 1126 N N . SER A 1 170 ? 149.490 157.190 267.420 1.00 30.00 170 SER A N 1
ATOM 1127 C CA . SER A 1 170 ? 150.157 155.894 267.327 1.00 30.00 170 SER A CA 1
ATOM 1128 C C . SER A 1 170 ? 149.697 155.097 268.535 1.00 30.00 170 SER A C 1
ATOM 1129 O O . SER A 1 170 ? 150.387 155.027 269.554 1.00 30.00 170 SER A O 1
ATOM 1135 N N . ILE A 1 171 ? 148.525 154.480 268.403 1.00 30.00 171 ILE A N 1
ATOM 1136 C CA . ILE A 1 171 ? 147.815 153.892 269.528 1.00 30.00 171 ILE A CA 1
ATOM 1137 C C . ILE A 1 171 ? 147.482 152.446 269.216 1.00 30.00 171 ILE A C 1
ATOM 1138 O O . ILE A 1 171 ? 146.369 152.145 268.776 1.00 30.00 171 ILE A O 1
ATOM 1143 N N . SER A 1 172 ? 148.448 151.558 269.452 1.00 30.00 172 SER A N 1
ATOM 1144 C CA . SER A 1 172 ? 148.264 150.126 269.271 1.00 30.00 172 SER A CA 1
ATOM 1145 C C . SER A 1 172 ? 147.982 149.387 270.573 1.00 30.00 172 SER A C 1
ATOM 1146 O O . SER A 1 172 ? 146.901 148.815 270.744 1.00 30.00 172 SER A O 1
ATOM 1152 N N . ARG A 1 173 ? 148.933 149.405 271.505 1.00 16.35 173 ARG A N 1
ATOM 1153 C CA . ARG A 1 173 ? 148.810 148.682 272.761 1.00 17.71 173 ARG A CA 1
ATOM 1154 C C . ARG A 1 173 ? 149.868 149.183 273.728 1.00 17.46 173 ARG A C 1
ATOM 1155 O O . ARG A 1 173 ? 150.915 149.702 273.320 1.00 20.65 173 ARG A O 1
ATOM 1161 N N . ALA A 1 174 ? 149.596 149.002 275.019 1.00 20.53 174 ALA A N 1
ATOM 1162 C CA . ALA A 1 174 ? 150.415 149.619 276.044 1.00 23.00 174 ALA A CA 1
ATOM 1163 C C . ALA A 1 174 ? 150.033 149.062 277.402 1.00 17.98 174 ALA A C 1
ATOM 1164 O O . ALA A 1 174 ? 149.076 148.293 277.521 1.00 20.35 174 ALA A O 1
ATOM 1171 N N . ALA A 1 175 ? 150.776 149.464 278.424 1.00 20.30 175 ALA A N 1
ATOM 1172 C CA . ALA A 1 175 ? 150.464 149.047 279.777 1.00 22.11 175 ALA A CA 1
ATOM 1173 C C . ALA A 1 175 ? 151.124 149.991 280.763 1.00 18.50 175 ALA A C 1
ATOM 1174 O O . ALA A 1 175 ? 152.033 150.747 280.414 1.00 21.08 175 ALA A O 1
ATOM 1181 N N . ILE A 1 176 ? 150.626 149.954 281.992 1.00 15.96 176 ILE A N 1
ATOM 1182 C CA . ILE A 1 176 ? 151.308 150.546 283.131 1.00 14.44 176 ILE A CA 1
ATOM 1183 C C . ILE A 1 176 ? 151.168 149.579 284.294 1.00 15.22 176 ILE A C 1
ATOM 1184 O O . ILE A 1 176 ? 150.086 149.459 284.877 1.00 15.18 176 ILE A O 1
ATOM 1189 N N . THR A 1 177 ? 152.256 148.873 284.600 1.00 16.84 177 THR A N 1
ATOM 1190 C CA . THR A 1 177 ? 152.268 147.786 285.571 1.00 11.58 177 THR A CA 1
ATOM 1191 C C . THR A 1 177 ? 153.212 148.129 286.710 1.00 13.92 177 THR A C 1
ATOM 1192 O O . THR A 1 177 ? 154.433 148.034 286.556 1.00 15.38 177 THR A O 1
ATOM 1197 N N . PHE A 1 178 ? 152.643 148.494 287.857 1.00 10.37 178 PHE A N 1
ATOM 1198 C CA . PHE A 1 178 ? 153.434 148.908 289.005 1.00 20.91 178 PHE A CA 1
ATOM 1199 C C . PHE A 1 178 ? 152.790 148.408 290.285 1.00 20.77 178 PHE A C 1
ATOM 1200 O O . PHE A 1 178 ? 151.743 147.755 290.267 1.00 25.10 178 PHE A O 1
ATOM 1206 N N . SER A 1 179 ? 153.468 148.691 291.395 1.00 15.84 179 SER A N 1
ATOM 1207 C CA . SER A 1 179 ? 152.913 148.589 292.742 1.00 22.49 179 SER A CA 1
ATOM 1208 C C . SER A 1 179 ? 153.647 149.666 293.532 1.00 23.90 179 SER A C 1
ATOM 1209 O O . SER A 1 179 ? 154.729 149.420 294.072 1.00 31.44 179 SER A O 1
ATOM 1215 N N . THR A 1 180 ? 153.047 150.848 293.599 1.00 30.00 180 THR A N 1
ATOM 1216 C CA . THR A 1 180 ? 153.716 152.036 294.113 1.00 30.00 180 THR A CA 1
ATOM 1217 C C . THR A 1 180 ? 152.836 152.757 295.125 1.00 30.00 180 THR A C 1
ATOM 1218 O O . THR A 1 180 ? 152.674 152.298 296.256 1.00 30.00 180 THR A O 1
ATOM 1223 N N . GLN A 1 189 ? 151.097 142.068 289.577 1.00 24.48 189 GLN A N 1
ATOM 1224 C CA . GLN A 1 189 ? 151.361 143.425 289.115 1.00 23.99 189 GLN A CA 1
ATOM 1225 C C . GLN A 1 189 ? 150.074 144.232 289.063 1.00 20.36 189 GLN A C 1
ATOM 1226 O O . GLN A 1 189 ? 149.088 143.793 288.470 1.00 13.58 189 GLN A O 1
ATOM 1231 N N . VAL A 1 190 ? 150.078 145.412 289.680 1.00 18.31 190 VAL A N 1
ATOM 1232 C CA . VAL A 1 190 ? 148.980 146.349 289.522 1.00 19.32 190 VAL A CA 1
ATOM 1233 C C . VAL A 1 190 ? 149.096 146.944 288.128 1.00 17.83 190 VAL A C 1
ATOM 1234 O O . VAL A 1 190 ? 149.798 147.937 287.911 1.00 18.42 190 VAL A O 1
ATOM 1239 N N . PHE A 1 191 ? 148.454 146.274 287.174 1.00 19.57 191 PHE A N 1
ATOM 1240 C CA . PHE A 1 191 ? 148.632 146.584 285.765 1.00 19.31 191 PHE A CA 1
ATOM 1241 C C . PHE A 1 191 ? 147.329 147.099 285.188 1.00 16.70 191 PHE A C 1
ATOM 1242 O O . PHE A 1 191 ? 146.302 146.418 285.201 1.00 13.45 191 PHE A O 1
ATOM 1248 N N . LEU A 1 192 ? 147.389 148.339 284.714 1.00 16.56 192 LEU A N 1
ATOM 1249 C CA . LEU A 1 192 ? 146.446 148.817 283.722 1.00 15.14 192 LEU A CA 1
ATOM 1250 C C . LEU A 1 192 ? 147.062 148.512 282.369 1.00 15.85 192 LEU A C 1
ATOM 1251 O O . LEU A 1 192 ? 147.787 149.328 281.795 1.00 10.97 192 LEU A O 1
ATOM 1257 N N . GLN A 1 193 ? 146.833 147.283 281.911 1.00 16.43 193 GLN A N 1
ATOM 1258 C CA . GLN A 1 193 ? 147.392 146.818 280.653 1.00 16.62 193 GLN A CA 1
ATOM 1259 C C . GLN A 1 193 ? 146.400 147.140 279.551 1.00 16.35 193 GLN A C 1
ATOM 1260 O O . GLN A 1 193 ? 145.532 146.333 279.218 1.00 22.74 193 GLN A O 1
ATOM 1266 N N . ALA A 1 194 ? 146.561 148.330 278.972 1.00 13.21 194 ALA A N 1
ATOM 1267 C CA . ALA A 1 194 ? 145.524 148.952 278.164 1.00 13.55 194 ALA A CA 1
ATOM 1268 C C . ALA A 1 194 ? 145.927 148.927 276.698 1.00 18.59 194 ALA A C 1
ATOM 1269 O O . ALA A 1 194 ? 147.016 149.371 276.326 1.00 10.69 194 ALA A O 1
ATOM 1276 N N . THR A 1 195 ? 145.029 148.411 275.866 1.00 14.14 195 THR A N 1
ATOM 1277 C CA . THR A 1 195 ? 145.271 148.332 274.437 1.00 11.93 195 THR A CA 1
ATOM 1278 C C . THR A 1 195 ? 144.013 148.737 273.691 1.00 17.50 195 THR A C 1
ATOM 1279 O O . THR A 1 195 ? 142.945 148.153 273.892 1.00 14.84 195 THR A O 1
ATOM 1284 N N . ARG A 1 196 ? 144.150 149.733 272.820 1.00 30.00 196 ARG A N 1
ATOM 1285 C CA . ARG A 1 196 ? 143.011 150.259 272.078 1.00 30.00 196 ARG A CA 1
ATOM 1286 C C . ARG A 1 196 ? 142.603 149.204 271.066 1.00 30.00 196 ARG A C 1
ATOM 1287 O O . ARG A 1 196 ? 143.135 149.150 269.956 1.00 30.00 196 ARG A O 1
ATOM 1293 N N . GLU A 1 197 ? 141.659 148.351 271.459 1.00 30.00 197 GLU A N 1
ATOM 1294 C CA . GLU A 1 197 ? 141.222 147.256 270.607 1.00 30.00 197 GLU A CA 1
ATOM 1295 C C . GLU A 1 197 ? 140.609 147.798 269.323 1.00 30.00 197 GLU A C 1
ATOM 1296 O O . GLU A 1 197 ? 141.171 147.617 268.238 1.00 30.00 197 GLU A O 1
ATOM 1302 N N . GLU A 1 198 ? 139.457 148.460 269.438 1.00 30.00 198 GLU A N 1
ATOM 1303 C CA . GLU A 1 198 ? 138.918 149.304 268.376 1.00 30.00 198 GLU A CA 1
ATOM 1304 C C . GLU A 1 198 ? 138.809 150.746 268.842 1.00 30.00 198 GLU A C 1
ATOM 1305 O O . GLU A 1 198 ? 139.398 151.643 268.231 1.00 30.00 198 GLU A O 1
ATOM 1311 N N . SER A 1 199 ? 138.062 150.984 269.917 1.00 30.00 199 SER A N 1
ATOM 1312 C CA . SER A 1 199 ? 138.100 152.235 270.658 1.00 30.00 199 SER A CA 1
ATOM 1313 C C . SER A 1 199 ? 138.095 152.028 272.163 1.00 30.00 199 SER A C 1
ATOM 1314 O O . SER A 1 199 ? 138.350 152.991 272.892 1.00 30.00 199 SER A O 1
ATOM 1320 N N . ARG A 1 200 ? 137.821 150.820 272.652 1.00 30.00 200 ARG A N 1
ATOM 1321 C CA . ARG A 1 200 ? 137.859 150.505 274.071 1.00 30.00 200 ARG A CA 1
ATOM 1322 C C . ARG A 1 200 ? 139.255 150.014 274.419 1.00 30.00 200 ARG A C 1
ATOM 1323 O O . ARG A 1 200 ? 139.723 149.015 273.860 1.00 30.00 200 ARG A O 1
ATOM 1329 N N . ILE A 1 201 ? 139.914 150.710 275.336 1.00 30.00 201 ILE A N 1
ATOM 1330 C CA . ILE A 1 201 ? 141.221 150.276 275.803 1.00 30.00 201 ILE A CA 1
ATOM 1331 C C . ILE A 1 201 ? 141.051 148.965 276.549 1.00 30.00 201 ILE A C 1
ATOM 1332 O O . ILE A 1 201 ? 140.530 148.941 277.668 1.00 30.00 201 ILE A O 1
ATOM 1337 N N . LEU A 1 202 ? 141.475 147.872 275.928 1.00 30.00 202 LEU A N 1
ATOM 1338 C CA . LEU A 1 202 ? 141.364 146.571 276.559 1.00 30.00 202 LEU A CA 1
ATOM 1339 C C . LEU A 1 202 ? 142.282 146.525 277.769 1.00 30.00 202 LEU A C 1
ATOM 1340 O O . LEU A 1 202 ? 143.495 146.360 277.635 1.00 30.00 202 LEU A O 1
ATOM 1346 N N . LEU A 1 203 ? 141.686 146.657 278.954 1.00 30.00 203 LEU A N 1
ATOM 1347 C CA . LEU A 1 203 ? 142.425 146.832 280.198 1.00 30.00 203 LEU A CA 1
ATOM 1348 C C . LEU A 1 203 ? 142.489 145.501 280.922 1.00 30.00 203 LEU A C 1
ATOM 1349 O O . LEU A 1 203 ? 141.490 144.778 280.988 1.00 30.00 203 LEU A O 1
ATOM 1355 N N . GLN A 1 204 ? 143.659 145.182 281.461 1.00 30.00 204 GLN A N 1
ATOM 1356 C CA . GLN A 1 204 ? 143.863 143.950 282.202 1.00 30.00 204 GLN A CA 1
ATOM 1357 C C . GLN A 1 204 ? 145.022 144.133 283.169 1.00 30.00 204 GLN A C 1
ATOM 1358 O O . GLN A 1 204 ? 145.850 145.036 283.016 1.00 30.00 204 GLN A O 1
ATOM 1364 N N . ASP A 1 205 ? 145.069 143.256 284.168 1.00 30.00 205 ASP A N 1
ATOM 1365 C CA . ASP A 1 205 ? 146.117 143.274 285.181 1.00 30.00 205 ASP A CA 1
ATOM 1366 C C . ASP A 1 205 ? 146.814 141.922 285.265 1.00 30.00 205 ASP A C 1
ATOM 1367 O O . ASP A 1 205 ? 148.032 141.851 285.423 1.00 30.00 205 ASP A O 1
ATOM 1373 N N . PRO A 1 211 ? 158.602 140.612 282.782 1.00 30.00 211 PRO A N 1
ATOM 1374 C CA . PRO A 1 211 ? 159.213 140.390 281.478 1.00 30.00 211 PRO A CA 1
ATOM 1375 C C . PRO A 1 211 ? 160.709 140.663 281.538 1.00 30.00 211 PRO A C 1
ATOM 1376 O O . PRO A 1 211 ? 161.221 141.151 282.545 1.00 30.00 211 PRO A O 1
ATOM 1381 N N . HIS A 1 212 ? 161.410 140.343 280.449 1.00 30.00 212 HIS A N 1
ATOM 1382 C CA . HIS A 1 212 ? 162.820 140.699 280.348 1.00 30.00 212 HIS A CA 1
ATOM 1383 C C . HIS A 1 212 ? 162.997 142.211 280.362 1.00 30.00 212 HIS A C 1
ATOM 1384 O O . HIS A 1 212 ? 164.023 142.725 280.817 1.00 30.00 212 HIS A O 1
ATOM 1390 N N . LEU A 1 213 ? 161.993 142.944 279.880 1.00 30.00 213 LEU A N 1
ATOM 1391 C CA . LEU A 1 213 ? 162.043 144.400 279.948 1.00 30.00 213 LEU A CA 1
ATOM 1392 C C . LEU A 1 213 ? 161.970 144.879 281.392 1.00 30.00 213 LEU A C 1
ATOM 1393 O O . LEU A 1 213 ? 162.714 145.781 281.794 1.00 30.00 213 LEU A O 1
ATOM 1399 N N . ALA A 1 214 ? 161.077 144.288 282.190 1.00 30.00 214 ALA A N 1
ATOM 1400 C CA . ALA A 1 214 ? 161.023 144.620 283.610 1.00 30.00 214 ALA A CA 1
ATOM 1401 C C . ALA A 1 214 ? 162.313 144.214 284.313 1.00 30.00 214 ALA A C 1
ATOM 1402 O O . ALA A 1 214 ? 162.790 144.919 285.211 1.00 30.00 214 ALA A O 1
ATOM 1409 N N . ASN A 1 215 ? 162.895 143.082 283.909 1.00 30.00 215 ASN A N 1
ATOM 1410 C CA . ASN A 1 215 ? 164.173 142.658 284.470 1.00 30.00 215 ASN A CA 1
ATOM 1411 C C . ASN A 1 215 ? 165.273 143.664 284.158 1.00 30.00 215 ASN A C 1
ATOM 1412 O O . ASN A 1 215 ? 166.087 143.991 285.025 1.00 30.00 215 ASN A O 1
ATOM 1418 N N . ALA A 1 216 ? 165.304 144.175 282.927 1.00 30.00 216 ALA A N 1
ATOM 1419 C CA . ALA A 1 216 ? 166.302 145.172 282.558 1.00 30.00 216 ALA A CA 1
ATOM 1420 C C . ALA A 1 216 ? 166.062 146.492 283.276 1.00 30.00 216 ALA A C 1
ATOM 1421 O O . ALA A 1 216 ? 167.022 147.184 283.635 1.00 30.00 216 ALA A O 1
ATOM 1428 N N . THR A 1 217 ? 164.796 146.858 283.485 1.00 30.00 217 THR A N 1
ATOM 1429 C CA . THR A 1 217 ? 164.483 148.055 284.259 1.00 30.00 217 THR A CA 1
ATOM 1430 C C . THR A 1 217 ? 164.974 147.918 285.693 1.00 30.00 217 THR A C 1
ATOM 1431 O O . THR A 1 217 ? 165.520 148.869 286.264 1.00 30.00 217 THR A O 1
ATOM 1436 N N . LEU A 1 218 ? 164.784 146.741 286.289 1.00 30.00 218 LEU A N 1
ATOM 1437 C CA . LEU A 1 218 ? 165.303 146.497 287.629 1.00 30.00 218 LEU A CA 1
ATOM 1438 C C . LEU A 1 218 ? 166.825 146.503 287.633 1.00 30.00 218 LEU A C 1
ATOM 1439 O O . LEU A 1 218 ? 167.452 146.963 288.594 1.00 30.00 218 LEU A O 1
ATOM 1445 N N . GLU A 1 219 ? 167.434 145.991 286.562 1.00 30.00 219 GLU A N 1
ATOM 1446 C CA . GLU A 1 219 ? 168.887 145.976 286.454 1.00 30.00 219 GLU A CA 1
ATOM 1447 C C . GLU A 1 219 ? 169.449 147.390 286.437 1.00 30.00 219 GLU A C 1
ATOM 1448 O O . GLU A 1 219 ? 170.246 147.764 287.305 1.00 30.00 219 GLU A O 1
ATOM 1454 N N . THR A 1 220 ? 169.043 148.187 285.457 1.00 30.00 220 THR A N 1
ATOM 1455 C CA . THR A 1 220 ? 169.506 149.562 285.342 1.00 30.00 220 THR A CA 1
ATOM 1456 C C . THR A 1 220 ? 168.950 150.418 286.473 1.00 30.00 220 THR A C 1
ATOM 1457 O O . THR A 1 220 ? 169.575 151.392 286.891 1.00 30.00 220 THR A O 1
ATOM 1462 N N . SER A 1 261 ? 163.941 155.013 283.537 1.00 19.86 261 SER A N 1
ATOM 1463 C CA . SER A 1 261 ? 164.874 156.102 283.273 1.00 17.31 261 SER A CA 1
ATOM 1464 C C . SER A 1 261 ? 164.841 156.505 281.806 1.00 21.12 261 SER A C 1
ATOM 1465 O O . SER A 1 261 ? 165.010 157.678 281.473 1.00 18.73 261 SER A O 1
ATOM 1470 N N . HIS A 1 262 ? 164.632 155.524 280.931 1.00 14.65 262 HIS A N 1
ATOM 1471 C CA . HIS A 1 262 ? 164.632 155.746 279.495 1.00 9.75 262 HIS A CA 1
ATOM 1472 C C . HIS A 1 262 ? 163.650 154.794 278.829 1.00 14.01 262 HIS A C 1
ATOM 1473 O O . HIS A 1 262 ? 163.353 153.716 279.350 1.00 17.07 262 HIS A O 1
ATOM 1479 N N . PHE A 1 263 ? 163.145 155.207 277.670 1.00 17.59 263 PHE A N 1
ATOM 1480 C CA . PHE A 1 263 ? 162.232 154.387 276.885 1.00 12.94 263 PHE A CA 1
ATOM 1481 C C . PHE A 1 263 ? 162.985 153.176 276.353 1.00 12.74 263 PHE A C 1
ATOM 1482 O O . PHE A 1 263 ? 163.865 153.313 275.496 1.00 17.64 263 PHE A O 1
ATOM 1488 N N . LYS A 1 264 ? 162.640 151.998 276.857 1.00 11.53 264 LYS A N 1
ATOM 1489 C CA . LYS A 1 264 ? 163.267 150.758 276.432 1.00 15.26 264 LYS A CA 1
ATOM 1490 C C . LYS A 1 264 ? 162.605 150.258 275.158 1.00 9.95 264 LYS A C 1
ATOM 1491 O O . LYS A 1 264 ? 161.909 149.239 275.166 1.00 16.13 264 LYS A O 1
ATOM 1497 N N . TRP A 1 265 ? 162.844 150.971 274.064 1.00 20.85 265 TRP A N 1
ATOM 1498 C CA . TRP A 1 265 ? 162.214 150.687 272.789 1.00 18.67 265 TRP A CA 1
ATOM 1499 C C . TRP A 1 265 ? 163.165 149.894 271.908 1.00 18.04 265 TRP A C 1
ATOM 1500 O O . TRP A 1 265 ? 164.375 150.133 271.876 1.00 20.70 265 TRP A O 1
ATOM 1506 N N . SER A 1 266 ? 162.587 148.941 271.188 1.00 25.94 266 SER A N 1
ATOM 1507 C CA . SER A 1 266 ? 163.313 148.137 270.224 1.00 27.58 266 SER A CA 1
ATOM 1508 C C . SER A 1 266 ? 163.111 148.752 268.849 1.00 31.57 266 SER A C 1
ATOM 1509 O O . SER A 1 266 ? 162.241 149.606 268.648 1.00 37.68 266 SER A O 1
ATOM 1515 N N . PRO A 1 267 ? 163.911 148.300 267.896 1.00 30.00 267 PRO A N 1
ATOM 1516 C CA . PRO A 1 267 ? 163.697 148.595 266.493 1.00 30.00 267 PRO A CA 1
ATOM 1517 C C . PRO A 1 267 ? 162.623 147.643 265.971 1.00 30.00 267 PRO A C 1
ATOM 1518 O O . PRO A 1 267 ? 161.941 146.965 266.744 1.00 30.00 267 PRO A O 1
ATOM 1524 N N . PRO A 1 268 ? 162.449 147.624 264.648 1.00 30.00 268 PRO A N 1
ATOM 1525 C CA . PRO A 1 268 ? 161.333 146.913 264.033 1.00 30.00 268 PRO A CA 1
ATOM 1526 C C . PRO A 1 268 ? 161.114 145.506 264.573 1.00 30.00 268 PRO A C 1
ATOM 1527 O O . PRO A 1 268 ? 161.959 144.619 264.420 1.00 30.00 268 PRO A O 1
ATOM 1533 N N . TYR A 1 269 ? 159.971 145.320 265.221 1.00 30.00 269 TYR A N 1
ATOM 1534 C CA . TYR A 1 269 ? 159.525 144.041 265.738 1.00 30.00 269 TYR A CA 1
ATOM 1535 C C . TYR A 1 269 ? 158.133 143.749 265.203 1.00 30.00 269 TYR A C 1
ATOM 1536 O O . TYR A 1 269 ? 157.299 144.643 265.051 1.00 30.00 269 TYR A O 1
ATOM 1542 N N . LEU A 1 270 ? 157.887 142.476 264.922 1.00 30.00 270 LEU A N 1
ATOM 1543 C CA . LEU A 1 270 ? 156.602 142.066 264.389 1.00 30.00 270 LEU A CA 1
ATOM 1544 C C . LEU A 1 270 ? 155.606 141.975 265.530 1.00 30.00 270 LEU A C 1
ATOM 1545 O O . LEU A 1 270 ? 155.916 142.288 266.682 1.00 30.00 270 LEU A O 1
ATOM 1551 N N . GLU A 1 271 ? 154.403 141.531 265.191 1.00 30.00 271 GLU A N 1
ATOM 1552 C CA . GLU A 1 271 ? 153.391 141.270 266.193 1.00 30.00 271 GLU A CA 1
ATOM 1553 C C . GLU A 1 271 ? 153.736 139.990 266.944 1.00 30.00 271 GLU A C 1
ATOM 1554 O O . GLU A 1 271 ? 154.824 139.424 266.807 1.00 30.00 271 GLU A O 1
ATOM 1560 N N . CYS A 1 272 ? 152.802 139.550 267.777 1.00 30.00 272 CYS A N 1
ATOM 1561 C CA . CYS A 1 272 ? 152.870 138.227 268.396 1.00 30.00 272 CYS A CA 1
ATOM 1562 C C . CYS A 1 272 ? 151.542 137.543 268.087 1.00 30.00 272 CYS A C 1
ATOM 1563 O O . CYS A 1 272 ? 150.622 137.539 268.909 1.00 30.00 272 CYS A O 1
ATOM 1569 N N . GLU A 1 273 ? 151.461 136.959 266.898 1.00 30.00 273 GLU A N 1
ATOM 1570 C CA . GLU A 1 273 ? 150.274 136.266 266.422 1.00 30.00 273 GLU A CA 1
ATOM 1571 C C . GLU A 1 273 ? 150.370 134.774 266.713 1.00 30.00 273 GLU A C 1
ATOM 1572 O O . GLU A 1 273 ? 149.662 133.961 266.118 1.00 30.00 273 GLU A O 1
ATOM 1578 N N . ASN A 1 274 ? 151.269 134.400 267.628 1.00 30.00 274 ASN A N 1
ATOM 1579 C CA . ASN A 1 274 ? 151.705 133.018 267.802 1.00 30.00 274 ASN A CA 1
ATOM 1580 C C . ASN A 1 274 ? 152.260 132.444 266.504 1.00 30.00 274 ASN A C 1
ATOM 1581 O O . ASN A 1 274 ? 152.193 131.232 266.281 1.00 30.00 274 ASN A O 1
ATOM 1587 N N . GLY A 1 275 ? 152.747 133.311 265.617 1.00 30.00 275 GLY A N 1
ATOM 1588 C CA . GLY A 1 275 ? 153.554 132.900 264.483 1.00 30.00 275 GLY A CA 1
ATOM 1589 C C . GLY A 1 275 ? 154.325 134.108 263.979 1.00 30.00 275 GLY A C 1
ATOM 1590 O O . GLY A 1 275 ? 153.784 134.894 263.194 1.00 30.00 275 GLY A O 1
ATOM 1593 N N . SER A 1 276 ? 155.581 134.252 264.386 1.00 30.00 276 SER A N 1
ATOM 1594 C CA . SER A 1 276 ? 156.328 135.421 263.964 1.00 30.00 276 SER A CA 1
ATOM 1595 C C . SER A 1 276 ? 155.414 136.494 264.516 1.00 30.00 276 SER A C 1
ATOM 1596 O O . SER A 1 276 ? 155.065 136.512 265.701 1.00 30.00 276 SER A O 1
ATOM 1599 N N . TYR A 1 277 ? 155.065 137.439 263.656 1.00 30.00 277 TYR A N 1
ATOM 1600 C CA . TYR A 1 277 ? 154.057 138.417 263.983 1.00 30.00 277 TYR A CA 1
ATOM 1601 C C . TYR A 1 277 ? 153.401 139.066 262.790 1.00 30.00 277 TYR A C 1
ATOM 1602 O O . TYR A 1 277 ? 154.060 139.352 261.787 1.00 30.00 277 TYR A O 1
ATOM 1605 N N . LYS A 1 278 ? 152.101 139.318 262.894 1.00 30.00 278 LYS A N 1
ATOM 1606 C CA . LYS A 1 278 ? 151.347 139.961 261.825 1.00 30.00 278 LYS A CA 1
ATOM 1607 C C . LYS A 1 278 ? 151.439 141.479 261.976 1.00 30.00 278 LYS A C 1
ATOM 1608 O O . LYS A 1 278 ? 150.445 142.190 262.129 1.00 30.00 278 LYS A O 1
ATOM 1614 N N . PRO A 1 279 ? 152.676 141.968 261.941 1.00 30.00 279 PRO A N 1
ATOM 1615 C CA . PRO A 1 279 ? 152.940 143.397 261.954 1.00 30.00 279 PRO A CA 1
ATOM 1616 C C . PRO A 1 279 ? 154.341 143.639 261.423 1.00 30.00 279 PRO A C 1
ATOM 1617 O O . PRO A 1 279 ? 155.219 142.780 261.531 1.00 30.00 279 PRO A O 1
ATOM 1623 N N . GLY A 1 280 ? 154.536 144.821 260.845 1.00 30.00 280 GLY A N 1
ATOM 1624 C CA . GLY A 1 280 ? 155.833 145.225 260.356 1.00 30.00 280 GLY A CA 1
ATOM 1625 C C . GLY A 1 280 ? 156.659 145.879 261.443 1.00 30.00 280 GLY A C 1
ATOM 1626 O O . GLY A 1 280 ? 156.867 145.338 262.526 1.00 30.00 280 GLY A O 1
ATOM 1630 N N . TRP A 1 281 ? 157.136 147.079 261.133 1.00 30.00 281 TRP A N 1
ATOM 1631 C CA . TRP A 1 281 ? 157.940 147.836 262.081 1.00 30.00 281 TRP A CA 1
ATOM 1632 C C . TRP A 1 281 ? 157.103 148.253 263.278 1.00 30.00 281 TRP A C 1
ATOM 1633 O O . TRP A 1 281 ? 155.953 148.678 263.130 1.00 30.00 281 TRP A O 1
ATOM 1639 N N . LEU A 1 282 ? 157.685 148.126 264.464 1.00 30.00 282 LEU A N 1
ATOM 1640 C CA . LEU A 1 282 ? 157.024 148.481 265.706 1.00 30.00 282 LEU A CA 1
ATOM 1641 C C . LEU A 1 282 ? 158.056 148.623 266.818 1.00 30.00 282 LEU A C 1
ATOM 1642 O O . LEU A 1 282 ? 159.171 148.099 266.729 1.00 30.00 282 LEU A O 1
ATOM 1648 N N . VAL A 1 283 ? 157.667 149.343 267.869 1.00 33.06 283 VAL A N 1
ATOM 1649 C CA . VAL A 1 283 ? 158.560 149.681 268.967 1.00 32.25 283 VAL A CA 1
ATOM 1650 C C . VAL A 1 283 ? 158.117 149.000 270.257 1.00 19.76 283 VAL A C 1
ATOM 1651 O O . VAL A 1 283 ? 157.141 148.248 270.298 1.00 30.71 283 VAL A O 1
ATOM 1656 N N . THR A 1 284 ? 158.861 149.279 271.331 1.00 27.52 284 THR A N 1
ATOM 1657 C CA . THR A 1 284 ? 158.609 148.704 272.646 1.00 25.97 284 THR A CA 1
ATOM 1658 C C . THR A 1 284 ? 158.849 149.725 273.748 1.00 21.76 284 THR A C 1
ATOM 1659 O O . THR A 1 284 ? 159.282 149.365 274.847 1.00 18.28 284 THR A O 1
ATOM 1664 N N . LEU A 1 285 ? 158.563 150.992 273.475 1.00 19.76 285 LEU A N 1
ATOM 1665 C CA . LEU A 1 285 ? 159.081 152.078 274.296 1.00 21.80 285 LEU A CA 1
ATOM 1666 C C . LEU A 1 285 ? 158.486 152.039 275.691 1.00 20.75 285 LEU A C 1
ATOM 1667 O O . LEU A 1 285 ? 157.264 152.030 275.853 1.00 24.42 285 LEU A O 1
ATOM 1673 N N . SER A 1 286 ? 159.357 152.028 276.700 1.00 15.59 286 SER A N 1
ATOM 1674 C CA . SER A 1 286 ? 158.935 151.749 278.063 1.00 16.81 286 SER A CA 1
ATOM 1675 C C . SER A 1 286 ? 159.832 152.436 279.082 1.00 16.33 286 SER A C 1
ATOM 1676 O O . SER A 1 286 ? 161.058 152.314 279.048 1.00 14.03 286 SER A O 1
ATOM 1682 N N . SER A 1 287 ? 159.180 153.124 280.021 1.00 16.38 287 SER A N 1
ATOM 1683 C CA . SER A 1 287 ? 159.803 153.691 281.210 1.00 12.66 287 SER A CA 1
ATOM 1684 C C . SER A 1 287 ? 159.182 153.031 282.436 1.00 15.78 287 SER A C 1
ATOM 1685 O O . SER A 1 287 ? 158.424 152.070 282.292 1.00 12.65 287 SER A O 1
ATOM 1691 N N . ALA A 1 288 ? 159.479 153.533 283.637 1.00 16.44 288 ALA A N 1
ATOM 1692 C CA . ALA A 1 288 ? 159.020 152.925 284.883 1.00 16.73 288 ALA A CA 1
ATOM 1693 C C . ALA A 1 288 ? 158.244 153.928 285.721 1.00 14.53 288 ALA A C 1
ATOM 1694 O O . ALA A 1 288 ? 158.599 155.110 285.772 1.00 18.43 288 ALA A O 1
ATOM 1701 N N . ILE A 1 289 ? 157.190 153.447 286.385 1.00 30.00 289 ILE A N 1
ATOM 1702 C CA . ILE A 1 289 ? 156.462 154.229 287.384 1.00 30.00 289 ILE A CA 1
ATOM 1703 C C . ILE A 1 289 ? 157.245 154.157 288.691 1.00 30.00 289 ILE A C 1
ATOM 1704 O O . ILE A 1 289 ? 156.934 153.393 289.608 1.00 30.00 289 ILE A O 1
ATOM 1709 N N . TYR A 1 290 ? 158.288 154.980 288.770 1.00 30.00 290 TYR A N 1
ATOM 1710 C CA . TYR A 1 290 ? 159.239 154.879 289.867 1.00 30.00 290 TYR A CA 1
ATOM 1711 C C . TYR A 1 290 ? 158.682 155.488 291.148 1.00 30.00 290 TYR A C 1
ATOM 1712 O O . TYR A 1 290 ? 158.469 156.700 291.242 1.00 30.00 290 TYR A O 1
ATOM 1718 N N . GLY A 1 291 ? 158.499 154.639 292.158 1.00 30.00 291 GLY A N 1
ATOM 1719 C CA . GLY A 1 291 ? 157.901 155.041 293.423 1.00 30.00 291 GLY A CA 1
ATOM 1720 C C . GLY A 1 291 ? 158.928 155.804 294.261 1.00 30.00 291 GLY A C 1
ATOM 1721 O O . GLY A 1 291 ? 160.048 156.066 293.813 1.00 30.00 291 GLY A O 1
ATOM 1724 N N . LEU A 1 292 ? 158.557 156.162 295.486 1.00 30.00 292 LEU A N 1
ATOM 1725 C CA . LEU A 1 292 ? 159.452 156.866 296.397 1.00 30.00 292 LEU A CA 1
ATOM 1726 C C . LEU A 1 292 ? 158.960 156.729 297.833 1.00 30.00 292 LEU A C 1
ATOM 1727 O O . LEU A 1 292 ? 158.836 155.620 298.353 1.00 30.00 292 LEU A O 1
ATOM 1733 N N . LEU A 1 296 ? 166.188 156.746 301.282 1.00 30.00 296 LEU A N 1
ATOM 1734 C CA . LEU A 1 296 ? 165.194 157.809 301.349 1.00 30.00 296 LEU A CA 1
ATOM 1735 C C . LEU A 1 296 ? 165.184 158.614 300.055 1.00 30.00 296 LEU A C 1
ATOM 1736 O O . LEU A 1 296 ? 165.209 159.844 300.076 1.00 30.00 296 LEU A O 1
ATOM 1741 N N . VAL A 1 297 ? 165.154 157.903 298.930 1.00 30.00 297 VAL A N 1
ATOM 1742 C CA . VAL A 1 297 ? 165.072 158.489 297.606 1.00 30.00 297 VAL A CA 1
ATOM 1743 C C . VAL A 1 297 ? 164.014 157.740 296.795 1.00 30.00 297 VAL A C 1
ATOM 1744 O O . VAL A 1 297 ? 163.372 156.807 297.299 1.00 30.00 297 VAL A O 1
ATOM 1749 N N . PRO A 1 298 ? 163.833 158.141 295.541 1.00 30.00 298 PRO A N 1
ATOM 1750 C CA . PRO A 1 298 ? 162.893 157.460 294.668 1.00 30.00 298 PRO A CA 1
ATOM 1751 C C . PRO A 1 298 ? 163.452 156.104 294.257 1.00 30.00 298 PRO A C 1
ATOM 1752 O O . PRO A 1 298 ? 164.635 155.811 294.453 1.00 30.00 298 PRO A O 1
ATOM 1758 N N . GLU A 1 299 ? 162.585 155.269 293.690 1.00 30.00 299 GLU A N 1
ATOM 1759 C CA . GLU A 1 299 ? 162.994 153.931 293.288 1.00 30.00 299 GLU A CA 1
ATOM 1760 C C . GLU A 1 299 ? 162.033 153.408 292.233 1.00 30.00 299 GLU A C 1
ATOM 1761 O O . GLU A 1 299 ? 160.852 153.765 292.233 1.00 30.00 299 GLU A O 1
ATOM 1767 N N . PHE A 1 300 ? 162.546 152.558 291.349 1.00 30.00 300 PHE A N 1
ATOM 1768 C CA . PHE A 1 300 ? 161.730 151.959 290.304 1.00 30.00 300 PHE A CA 1
ATOM 1769 C C . PHE A 1 300 ? 160.733 150.980 290.911 1.00 30.00 300 PHE A C 1
ATOM 1770 O O . PHE A 1 300 ? 161.110 150.073 291.659 1.00 30.00 300 PHE A O 1
ATOM 1776 N N . ARG A 1 301 ? 159.453 151.173 290.584 1.00 30.00 301 ARG A N 1
ATOM 1777 C CA . ARG A 1 301 ? 158.377 150.352 291.128 1.00 30.00 301 ARG A CA 1
ATOM 1778 C C . ARG A 1 301 ? 157.365 149.945 290.067 1.00 30.00 301 ARG A C 1
ATOM 1779 O O . ARG A 1 301 ? 156.318 149.381 290.399 1.00 30.00 301 ARG A O 1
ATOM 1785 N N . GLY A 1 302 ? 157.653 150.217 288.797 1.00 17.07 302 GLY A N 1
ATOM 1786 C CA . GLY A 1 302 ? 156.662 149.980 287.766 1.00 20.65 302 GLY A CA 1
ATOM 1787 C C . GLY A 1 302 ? 157.249 149.933 286.378 1.00 19.66 302 GLY A C 1
ATOM 1788 O O . GLY A 1 302 ? 158.468 149.978 286.184 1.00 12.57 302 GLY A O 1
ATOM 1792 N N . VAL A 1 303 ? 156.346 149.831 285.407 1.00 20.28 303 VAL A N 1
ATOM 1793 C CA . VAL A 1 303 ? 156.715 149.733 284.000 1.00 14.24 303 VAL A CA 1
ATOM 1794 C C . VAL A 1 303 ? 155.550 150.269 283.184 1.00 15.76 303 VAL A C 1
ATOM 1795 O O . VAL A 1 303 ? 154.548 149.573 283.006 1.00 13.36 303 VAL A O 1
ATOM 1800 N N . MET A 1 304 ? 155.669 151.507 282.727 1.00 17.47 304 MET A N 1
ATOM 1801 C CA . MET A 1 304 ? 154.792 152.051 281.708 1.00 19.41 304 MET A CA 1
ATOM 1802 C C . MET A 1 304 ? 155.437 151.774 280.363 1.00 19.30 304 MET A C 1
ATOM 1803 O O . MET A 1 304 ? 156.658 151.844 280.232 1.00 21.40 304 MET A O 1
ATOM 1809 N N . LYS A 1 305 ? 154.627 151.422 279.377 1.00 23.61 305 LYS A N 1
ATOM 1810 C CA . LYS A 1 305 ? 155.171 150.974 278.108 1.00 20.86 305 LYS A CA 1
ATOM 1811 C C . LYS A 1 305 ? 154.111 151.035 277.031 1.00 17.14 305 LYS A C 1
ATOM 1812 O O . LYS A 1 305 ? 152.918 151.040 277.327 1.00 15.30 305 LYS A O 1
ATOM 1818 N N . VAL A 1 306 ? 154.564 151.052 275.786 1.00 17.04 306 VAL A N 1
ATOM 1819 C CA . VAL A 1 306 ? 153.687 151.068 274.630 1.00 22.42 306 VAL A CA 1
ATOM 1820 C C . VAL A 1 306 ? 154.453 150.633 273.396 1.00 26.82 306 VAL A C 1
ATOM 1821 O O . VAL A 1 306 ? 155.651 150.910 273.262 1.00 23.88 306 VAL A O 1
ATOM 1826 N N . ASP A 1 307 ? 153.742 149.974 272.486 1.00 28.63 307 ASP A N 1
ATOM 1827 C CA . ASP A 1 307 ? 154.337 149.405 271.284 1.00 33.01 307 ASP A CA 1
ATOM 1828 C C . ASP A 1 307 ? 153.553 149.906 270.078 1.00 29.57 307 ASP A C 1
ATOM 1829 O O . ASP A 1 307 ? 152.622 149.260 269.600 1.00 27.92 307 ASP A O 1
ATOM 1835 N N . ILE A 1 308 ? 153.951 151.072 269.578 1.00 22.16 308 ILE A N 1
ATOM 1836 C CA . ILE A 1 308 ? 153.356 151.610 268.365 1.00 27.53 308 ILE A CA 1
ATOM 1837 C C . ILE A 1 308 ? 153.978 150.955 267.141 1.00 41.27 308 ILE A C 1
ATOM 1838 O O . ILE A 1 308 ? 155.180 150.678 267.114 1.00 33.83 308 ILE A O 1
ATOM 1843 N N . ASN A 1 309 ? 153.149 150.715 266.127 1.00 30.00 309 ASN A N 1
ATOM 1844 C CA . ASN A 1 309 ? 153.573 150.019 264.914 1.00 30.00 309 ASN A CA 1
ATOM 1845 C C . ASN A 1 309 ? 154.047 151.041 263.892 1.00 30.00 309 ASN A C 1
ATOM 1846 O O . ASN A 1 309 ? 153.275 151.857 263.385 1.00 30.00 309 ASN A O 1
ATOM 1852 N N . LEU A 1 310 ? 155.340 150.984 263.583 1.00 30.00 310 LEU A N 1
ATOM 1853 C CA . LEU A 1 310 ? 155.929 151.773 262.504 1.00 30.00 310 LEU A CA 1
ATOM 1854 C C . LEU A 1 310 ? 155.948 150.977 261.196 1.00 30.00 310 LEU A C 1
ATOM 1855 O O . LEU A 1 310 ? 156.669 151.286 260.252 1.00 30.00 310 LEU A O 1
ATOM 1861 N N . GLN A 1 311 ? 155.138 149.923 261.146 1.00 30.00 311 GLN A N 1
ATOM 1862 C CA . GLN A 1 311 ? 154.880 149.232 259.897 1.00 30.00 311 GLN A CA 1
ATOM 1863 C C . GLN A 1 311 ? 154.211 150.111 258.860 1.00 30.00 311 GLN A C 1
ATOM 1864 O O . GLN A 1 311 ? 154.184 149.743 257.687 1.00 30.00 311 GLN A O 1
ATOM 1870 N N . LYS A 1 312 ? 153.622 151.226 259.269 1.00 30.00 312 LYS A N 1
ATOM 1871 C CA . LYS A 1 312 ? 153.087 152.232 258.357 1.00 30.00 312 LYS A CA 1
ATOM 1872 C C . LYS A 1 312 ? 154.075 153.381 258.172 1.00 30.00 312 LYS A C 1
ATOM 1873 O O . LYS A 1 312 ? 153.745 154.552 258.349 1.00 30.00 312 LYS A O 1
ATOM 1892 N N . VAL A 1 313 ? 155.308 153.051 257.787 1.00 30.00 313 VAL A N 1
ATOM 1893 C CA . VAL A 1 313 ? 156.405 154.014 257.698 1.00 30.00 313 VAL A CA 1
ATOM 1894 C C . VAL A 1 313 ? 157.227 153.687 256.462 1.00 30.00 313 VAL A C 1
ATOM 1895 O O . VAL A 1 313 ? 157.955 152.687 256.444 1.00 30.00 313 VAL A O 1
ATOM 1908 N N . ASP A 1 314 ? 157.147 154.543 255.448 1.00 30.00 314 ASP A N 1
ATOM 1909 C CA . ASP A 1 314 ? 157.932 154.345 254.239 1.00 30.00 314 ASP A CA 1
ATOM 1910 C C . ASP A 1 314 ? 159.420 154.377 254.561 1.00 30.00 314 ASP A C 1
ATOM 1911 O O . ASP A 1 314 ? 159.861 155.032 255.509 1.00 30.00 314 ASP A O 1
ATOM 1920 N N . ILE A 1 315 ? 160.194 153.641 253.765 1.00 30.00 315 ILE A N 1
ATOM 1921 C CA . ILE A 1 315 ? 161.616 153.432 254.011 1.00 30.00 315 ILE A CA 1
ATOM 1922 C C . ILE A 1 315 ? 162.371 153.481 252.690 1.00 30.00 315 ILE A C 1
ATOM 1923 O O . ILE A 1 315 ? 161.763 153.403 251.617 1.00 30.00 315 ILE A O 1
ATOM 1939 N N . ASP A 1 316 ? 163.700 153.585 252.771 1.00 30.00 316 ASP A N 1
ATOM 1940 C CA . ASP A 1 316 ? 164.564 153.801 251.609 1.00 30.00 316 ASP A CA 1
ATOM 1941 C C . ASP A 1 316 ? 165.846 152.986 251.761 1.00 30.00 316 ASP A C 1
ATOM 1942 O O . ASP A 1 316 ? 166.711 153.320 252.576 1.00 30.00 316 ASP A O 1
ATOM 1951 N N . GLN A 1 317 ? 165.975 151.924 250.959 1.00 30.00 317 GLN A N 1
ATOM 1952 C CA . GLN A 1 317 ? 167.233 151.190 250.884 1.00 30.00 317 GLN A CA 1
ATOM 1953 C C . GLN A 1 317 ? 168.381 152.075 250.435 1.00 30.00 317 GLN A C 1
ATOM 1954 O O . GLN A 1 317 ? 169.441 152.064 251.068 1.00 30.00 317 GLN A O 1
ATOM 1968 N N . CYS A 1 318 ? 168.187 152.857 249.381 1.00 30.00 318 CYS A N 1
ATOM 1969 C CA . CYS A 1 318 ? 169.304 153.544 248.760 1.00 30.00 318 CYS A CA 1
ATOM 1970 C C . CYS A 1 318 ? 169.460 154.938 249.341 1.00 30.00 318 CYS A C 1
ATOM 1971 O O . CYS A 1 318 ? 169.926 155.854 248.657 1.00 30.00 318 CYS A O 1
ATOM 1978 N N . SER A 1 319 ? 169.094 155.110 250.604 1.00 30.00 319 SER A N 1
ATOM 1979 C CA . SER A 1 319 ? 169.045 156.422 251.216 1.00 30.00 319 SER A CA 1
ATOM 1980 C C . SER A 1 319 ? 170.440 156.897 251.583 1.00 30.00 319 SER A C 1
ATOM 1981 O O . SER A 1 319 ? 171.391 156.114 251.650 1.00 30.00 319 SER A O 1
ATOM 1989 N N . SER A 1 320 ? 170.543 158.206 251.808 1.00 30.00 320 SER A N 1
ATOM 1990 C CA . SER A 1 320 ? 171.761 158.779 252.361 1.00 30.00 320 SER A CA 1
ATOM 1991 C C . SER A 1 320 ? 171.868 158.485 253.848 1.00 30.00 320 SER A C 1
ATOM 1992 O O . SER A 1 320 ? 172.912 158.030 254.329 1.00 30.00 320 SER A O 1
ATOM 2000 N N . ASP A 1 321 ? 170.793 158.743 254.588 1.00 30.00 321 ASP A N 1
ATOM 2001 C CA . ASP A 1 321 ? 170.729 158.464 256.013 1.00 30.00 321 ASP A CA 1
ATOM 2002 C C . ASP A 1 321 ? 169.330 157.967 256.323 1.00 30.00 321 ASP A C 1
ATOM 2003 O O . ASP A 1 321 ? 168.344 158.551 255.868 1.00 30.00 321 ASP A O 1
ATOM 2012 N N . GLY A 1 322 ? 169.253 156.884 257.084 1.00 30.00 322 GLY A N 1
ATOM 2013 C CA . GLY A 1 322 ? 167.982 156.237 257.319 1.00 30.00 322 GLY A CA 1
ATOM 2014 C C . GLY A 1 322 ? 168.174 154.752 257.540 1.00 30.00 322 GLY A C 1
ATOM 2015 O O . GLY A 1 322 ? 169.293 154.263 257.712 1.00 30.00 322 GLY A O 1
ATOM 2019 N N . TRP A 1 323 ? 167.052 154.047 257.510 1.00 30.00 323 TRP A N 1
ATOM 2020 C CA . TRP A 1 323 ? 167.042 152.627 257.816 1.00 30.00 323 TRP A CA 1
ATOM 2021 C C . TRP A 1 323 ? 167.693 151.866 256.674 1.00 30.00 323 TRP A C 1
ATOM 2022 O O . TRP A 1 323 ? 167.097 151.705 255.604 1.00 30.00 323 TRP A O 1
ATOM 2043 N N . PHE A 1 324 ? 168.922 151.412 256.902 1.00 30.00 324 PHE A N 1
ATOM 2044 C CA . PHE A 1 324 ? 169.715 150.725 255.888 1.00 30.00 324 PHE A CA 1
ATOM 2045 C C . PHE A 1 324 ? 169.908 151.623 254.667 1.00 30.00 324 PHE A C 1
ATOM 2046 O O . PHE A 1 324 ? 169.828 151.209 253.512 1.00 30.00 324 PHE A O 1
ATOM 2063 N N . SER A 1 325 ? 170.177 152.883 254.986 1.00 30.00 325 SER A N 1
ATOM 2064 C CA . SER A 1 325 ? 170.406 153.926 253.998 1.00 30.00 325 SER A CA 1
ATOM 2065 C C . SER A 1 325 ? 171.742 153.665 253.311 1.00 30.00 325 SER A C 1
ATOM 2066 O O . SER A 1 325 ? 172.815 153.948 253.843 1.00 30.00 325 SER A O 1
ATOM 2074 N N . GLY A 1 326 ? 171.661 153.107 252.105 1.00 30.00 326 GLY A N 1
ATOM 2075 C CA . GLY A 1 326 ? 172.841 152.736 251.345 1.00 30.00 326 GLY A CA 1
ATOM 2076 C C . GLY A 1 326 ? 172.653 152.900 249.854 1.00 30.00 326 GLY A C 1
ATOM 2077 O O . GLY A 1 326 ? 172.266 153.971 249.381 1.00 30.00 326 GLY A O 1
ATOM 2081 N N . THR A 1 327 ? 172.998 151.854 249.101 1.00 30.00 327 THR A N 1
ATOM 2082 C CA . THR A 1 327 ? 172.483 151.663 247.742 1.00 30.00 327 THR A CA 1
ATOM 2083 C C . THR A 1 327 ? 172.744 150.187 247.416 1.00 30.00 327 THR A C 1
ATOM 2084 O O . THR A 1 327 ? 173.887 149.731 247.420 1.00 30.00 327 THR A O 1
ATOM 2095 N N . HIS A 1 328 ? 171.658 149.446 247.198 1.00 30.00 328 HIS A N 1
ATOM 2096 C CA . HIS A 1 328 ? 171.751 147.991 247.134 1.00 30.00 328 HIS A CA 1
ATOM 2097 C C . HIS A 1 328 ? 172.572 147.529 245.934 1.00 30.00 328 HIS A C 1
ATOM 2098 O O . HIS A 1 328 ? 173.656 146.955 246.089 1.00 30.00 328 HIS A O 1
ATOM 2112 N N . LYS A 1 329 ? 172.059 147.768 244.726 1.00 30.00 329 LYS A N 1
ATOM 2113 C CA . LYS A 1 329 ? 172.706 147.339 243.490 1.00 30.00 329 LYS A CA 1
ATOM 2114 C C . LYS A 1 329 ? 172.661 148.473 242.470 1.00 30.00 329 LYS A C 1
ATOM 2115 O O . LYS A 1 329 ? 172.145 148.317 241.360 1.00 30.00 329 LYS A O 1
ATOM 2134 N N . CYS A 1 330 ? 173.113 149.655 242.871 1.00 30.00 330 CYS A N 1
ATOM 2135 C CA . CYS A 1 330 ? 173.249 150.779 241.955 1.00 30.00 330 CYS A CA 1
ATOM 2136 C C . CYS A 1 330 ? 174.600 151.421 242.207 1.00 30.00 330 CYS A C 1
ATOM 2137 O O . CYS A 1 330 ? 174.750 152.224 243.132 1.00 30.00 330 CYS A O 1
ATOM 2144 N N . HIS A 1 331 ? 175.586 151.036 241.405 1.00 30.00 331 HIS A N 1
ATOM 2145 C CA . HIS A 1 331 ? 176.889 151.680 241.446 1.00 30.00 331 HIS A CA 1
ATOM 2146 C C . HIS A 1 331 ? 176.706 153.150 241.089 1.00 30.00 331 HIS A C 1
ATOM 2147 O O . HIS A 1 331 ? 176.421 153.497 239.939 1.00 30.00 331 HIS A O 1
ATOM 2161 N N . LEU A 1 332 ? 176.855 154.016 242.079 1.00 30.00 332 LEU A N 1
ATOM 2162 C CA . LEU A 1 332 ? 176.500 155.414 241.892 1.00 30.00 332 LEU A CA 1
ATOM 2163 C C . LEU A 1 332 ? 177.608 156.226 241.236 1.00 30.00 332 LEU A C 1
ATOM 2164 O O . LEU A 1 332 ? 177.491 157.454 241.165 1.00 30.00 332 LEU A O 1
ATOM 2180 N N . ASN A 1 333 ? 178.670 155.578 240.752 1.00 30.00 333 ASN A N 1
ATOM 2181 C CA . ASN A 1 333 ? 179.620 156.265 239.887 1.00 30.00 333 ASN A CA 1
ATOM 2182 C C . ASN A 1 333 ? 178.931 156.773 238.636 1.00 30.00 333 ASN A C 1
ATOM 2183 O O . ASN A 1 333 ? 179.224 157.876 238.162 1.00 30.00 333 ASN A O 1
ATOM 2194 N N . ASN A 1 334 ? 178.016 155.973 238.089 1.00 30.00 334 ASN A N 1
ATOM 2195 C CA . ASN A 1 334 ? 177.209 156.363 236.942 1.00 30.00 334 ASN A CA 1
ATOM 2196 C C . ASN A 1 334 ? 175.753 155.987 237.165 1.00 30.00 334 ASN A C 1
ATOM 2197 O O . ASN A 1 334 ? 175.047 155.667 236.202 1.00 30.00 334 ASN A O 1
ATOM 2208 N N . SER A 1 335 ? 175.302 155.995 238.415 1.00 186.74 335 SER A N 1
ATOM 2209 C CA . SER A 1 335 ? 173.908 155.759 238.729 1.00 186.74 335 SER A CA 1
ATOM 2210 C C . SER A 1 335 ? 173.463 156.800 239.738 1.00 186.74 335 SER A C 1
ATOM 2211 O O . SER A 1 335 ? 174.270 157.398 240.453 1.00 186.74 335 SER A O 1
ATOM 2219 N N . GLU A 1 336 ? 172.153 156.995 239.780 1.00 190.23 336 GLU A N 1
ATOM 2220 C CA . GLU A 1 336 ? 171.500 157.967 240.639 1.00 190.23 336 GLU A CA 1
ATOM 2221 C C . GLU A 1 336 ? 170.283 157.290 241.235 1.00 190.23 336 GLU A C 1
ATOM 2222 O O . GLU A 1 336 ? 169.357 156.940 240.500 1.00 190.23 336 GLU A O 1
ATOM 2234 N N . CYS A 1 337 ? 170.279 157.070 242.543 1.00 182.50 337 CYS A N 1
ATOM 2235 C CA . CYS A 1 337 ? 169.056 156.539 243.106 1.00 182.50 337 CYS A CA 1
ATOM 2236 C C . CYS A 1 337 ? 167.991 157.623 243.150 1.00 182.50 337 CYS A C 1
ATOM 2237 O O . CYS A 1 337 ? 168.260 158.811 242.948 1.00 182.50 337 CYS A O 1
ATOM 2244 N N . MET A 1 338 ? 166.771 157.195 243.409 1.00 172.44 338 MET A N 1
ATOM 2245 C CA . MET A 1 338 ? 165.662 158.115 243.578 1.00 172.44 338 MET A CA 1
ATOM 2246 C C . MET A 1 338 ? 164.690 157.481 244.558 1.00 172.44 338 MET A C 1
ATOM 2247 O O . MET A 1 338 ? 163.735 156.815 244.140 1.00 172.44 338 MET A O 1
ATOM 2261 N N . PRO A 1 339 ? 164.917 157.623 245.858 1.00 169.83 339 PRO A N 1
ATOM 2262 C CA . PRO A 1 339 ? 163.929 157.149 246.826 1.00 169.83 339 PRO A CA 1
ATOM 2263 C C . PRO A 1 339 ? 162.614 157.896 246.663 1.00 169.83 339 PRO A C 1
ATOM 2264 O O . PRO A 1 339 ? 162.564 159.049 246.231 1.00 169.83 339 PRO A O 1
ATOM 2275 N N . ILE A 1 340 ? 161.534 157.202 247.006 1.00 164.79 340 ILE A N 1
ATOM 2276 C CA . ILE A 1 340 ? 160.184 157.653 246.705 1.00 164.79 340 ILE A CA 1
ATOM 2277 C C . ILE A 1 340 ? 159.265 157.374 247.893 1.00 164.79 340 ILE A C 1
ATOM 2278 O O . ILE A 1 340 ? 159.692 156.899 248.945 1.00 164.79 340 ILE A O 1
ATOM 2294 N N . LYS A 1 341 ? 157.981 157.686 247.706 1.00 30.00 341 LYS A N 1
ATOM 2295 C CA . LYS A 1 341 ? 156.922 157.428 248.680 1.00 30.00 341 LYS A CA 1
ATOM 2296 C C . LYS A 1 341 ? 155.822 156.675 247.942 1.00 30.00 341 LYS A C 1
ATOM 2297 O O . LYS A 1 341 ? 155.354 157.118 246.890 1.00 30.00 341 LYS A O 1
ATOM 2316 N N . GLY A 1 342 ? 155.429 155.537 248.494 1.00 30.00 342 GLY A N 1
ATOM 2317 C CA . GLY A 1 342 ? 154.425 154.709 247.865 1.00 30.00 342 GLY A CA 1
ATOM 2318 C C . GLY A 1 342 ? 153.567 154.047 248.910 1.00 30.00 342 GLY A C 1
ATOM 2319 O O . GLY A 1 342 ? 153.027 154.705 249.802 1.00 30.00 342 GLY A O 1
ATOM 2323 N N . LEU A 1 343 ? 153.423 152.731 248.758 1.00 30.00 343 LEU A N 1
ATOM 2324 C CA . LEU A 1 343 ? 152.726 151.885 249.719 1.00 30.00 343 LEU A CA 1
ATOM 2325 C C . LEU A 1 343 ? 153.168 152.175 251.151 1.00 30.00 343 LEU A C 1
ATOM 2326 O O . LEU A 1 343 ? 152.350 152.590 251.978 1.00 30.00 343 LEU A O 1
ATOM 2342 N N . GLY A 1 344 ? 154.453 151.983 251.448 1.00 30.00 344 GLY A N 1
ATOM 2343 C CA . GLY A 1 344 ? 154.952 152.201 252.794 1.00 30.00 344 GLY A CA 1
ATOM 2344 C C . GLY A 1 344 ? 156.162 151.375 253.180 1.00 30.00 344 GLY A C 1
ATOM 2345 O O . GLY A 1 344 ? 157.157 151.325 252.451 1.00 30.00 344 GLY A O 1
ATOM 2349 N N . PHE A 1 345 ? 156.088 150.737 254.348 1.00 30.00 345 PHE A N 1
ATOM 2350 C CA . PHE A 1 345 ? 157.247 150.116 254.980 1.00 30.00 345 PHE A CA 1
ATOM 2351 C C . PHE A 1 345 ? 157.668 148.813 254.305 1.00 30.00 345 PHE A C 1
ATOM 2352 O O . PHE A 1 345 ? 157.350 147.730 254.804 1.00 30.00 345 PHE A O 1
ATOM 2369 N N . VAL A 1 346 ? 158.396 148.900 253.188 1.00 30.00 346 VAL A N 1
ATOM 2370 C CA . VAL A 1 346 ? 159.062 147.733 252.610 1.00 30.00 346 VAL A CA 1
ATOM 2371 C C . VAL A 1 346 ? 160.287 148.130 251.803 1.00 30.00 346 VAL A C 1
ATOM 2372 O O . VAL A 1 346 ? 160.430 149.275 251.362 1.00 30.00 346 VAL A O 1
ATOM 2385 N N . LEU A 1 347 ? 161.173 147.163 251.618 1.00 30.00 347 LEU A N 1
ATOM 2386 C CA . LEU A 1 347 ? 162.269 147.270 250.678 1.00 30.00 347 LEU A CA 1
ATOM 2387 C C . LEU A 1 347 ? 161.727 147.388 249.261 1.00 30.00 347 LEU A C 1
ATOM 2388 O O . LEU A 1 347 ? 160.561 147.089 248.990 1.00 30.00 347 LEU A O 1
ATOM 2404 N N . GLY A 1 348 ? 162.591 147.824 248.350 1.00 30.00 348 GLY A N 1
ATOM 2405 C CA . GLY A 1 348 ? 162.153 148.183 247.020 1.00 30.00 348 GLY A CA 1
ATOM 2406 C C . GLY A 1 348 ? 161.483 149.531 246.980 1.00 30.00 348 GLY A C 1
ATOM 2407 O O . GLY A 1 348 ? 160.981 149.938 245.928 1.00 30.00 348 GLY A O 1
ATOM 2411 N N . ALA A 1 349 ? 161.482 150.251 248.100 1.00 173.98 349 ALA A N 1
ATOM 2412 C CA . ALA A 1 349 ? 160.787 151.526 248.216 1.00 173.98 349 ALA A CA 1
ATOM 2413 C C . ALA A 1 349 ? 161.699 152.659 247.748 1.00 173.98 349 ALA A C 1
ATOM 2414 O O . ALA A 1 349 ? 162.028 153.595 248.476 1.00 173.98 349 ALA A O 1
ATOM 2421 N N . TYR A 1 350 ? 162.120 152.540 246.494 1.00 167.86 350 TYR A N 1
ATOM 2422 C CA . TYR A 1 350 ? 163.025 153.501 245.895 1.00 167.86 350 TYR A CA 1
ATOM 2423 C C . TYR A 1 350 ? 163.083 153.244 244.404 1.00 167.86 350 TYR A C 1
ATOM 2424 O O . TYR A 1 350 ? 162.473 152.295 243.907 1.00 167.86 350 TYR A O 1
ATOM 2442 N N . GLU A 1 351 ? 163.834 154.086 243.702 1.00 176.38 351 GLU A N 1
ATOM 2443 C CA . GLU A 1 351 ? 163.957 154.014 242.250 1.00 176.38 351 GLU A CA 1
ATOM 2444 C C . GLU A 1 351 ? 165.385 154.367 241.862 1.00 176.38 351 GLU A C 1
ATOM 2445 O O . GLU A 1 351 ? 165.883 155.441 242.214 1.00 176.38 351 GLU A O 1
ATOM 2457 N N . CYS A 1 352 ? 166.036 153.462 241.139 1.00 190.15 352 CYS A N 1
ATOM 2458 C CA . CYS A 1 352 ? 167.375 153.720 240.636 1.00 190.15 352 CYS A CA 1
ATOM 2459 C C . CYS A 1 352 ? 167.348 154.200 239.194 1.00 190.15 352 CYS A C 1
ATOM 2460 O O . CYS A 1 352 ? 166.369 154.018 238.467 1.00 190.15 352 CYS A O 1
ATOM 2467 N N . ILE A 1 353 ? 168.452 154.821 238.790 1.00 196.21 353 ILE A N 1
ATOM 2468 C CA . ILE A 1 353 ? 168.643 155.355 237.450 1.00 196.21 353 ILE A CA 1
ATOM 2469 C C . ILE A 1 353 ? 170.098 155.114 237.092 1.00 196.21 353 ILE A C 1
ATOM 2470 O O . ILE A 1 353 ? 170.961 155.149 237.974 1.00 196.21 353 ILE A O 1
ATOM 2486 N N . CYS A 1 354 ? 170.372 154.873 235.814 1.00 199.07 354 CYS A N 1
ATOM 2487 C CA . CYS A 1 354 ? 171.737 154.871 235.309 1.00 199.07 354 CYS A CA 1
ATOM 2488 C C . CYS A 1 354 ? 171.974 156.189 234.591 1.00 199.07 354 CYS A C 1
ATOM 2489 O O . CYS A 1 354 ? 171.021 156.860 234.183 1.00 199.07 354 CYS A O 1
ATOM 2496 N N . LYS A 1 355 ? 173.239 156.542 234.428 1.00 30.00 355 LYS A N 1
ATOM 2497 C CA . LYS A 1 355 ? 173.643 157.907 234.152 1.00 30.00 355 LYS A CA 1
ATOM 2498 C C . LYS A 1 355 ? 174.497 157.992 232.893 1.00 30.00 355 LYS A C 1
ATOM 2499 O O . LYS A 1 355 ? 175.615 157.474 232.840 1.00 30.00 355 LYS A O 1
ATOM 2518 N N . ALA A 1 356 ? 173.939 158.642 231.874 1.00 30.00 356 ALA A N 1
ATOM 2519 C CA . ALA A 1 356 ? 174.591 158.938 230.600 1.00 30.00 356 ALA A CA 1
ATOM 2520 C C . ALA A 1 356 ? 174.779 157.710 229.718 1.00 30.00 356 ALA A C 1
ATOM 2521 O O . ALA A 1 356 ? 175.415 157.811 228.662 1.00 30.00 356 ALA A O 1
ATOM 2528 N N . GLY A 1 357 ? 174.251 156.561 230.112 1.00 30.00 357 GLY A N 1
ATOM 2529 C CA . GLY A 1 357 ? 174.261 155.392 229.267 1.00 30.00 357 GLY A CA 1
ATOM 2530 C C . GLY A 1 357 ? 172.941 154.677 229.345 1.00 30.00 357 GLY A C 1
ATOM 2531 O O . GLY A 1 357 ? 172.178 154.841 230.297 1.00 30.00 357 GLY A O 1
ATOM 2535 N N . PHE A 1 358 ? 172.687 153.850 228.337 1.00 30.00 358 PHE A N 1
ATOM 2536 C CA . PHE A 1 358 ? 171.439 153.119 228.237 1.00 30.00 358 PHE A CA 1
ATOM 2537 C C . PHE A 1 358 ? 171.423 152.051 229.312 1.00 30.00 358 PHE A C 1
ATOM 2538 O O . PHE A 1 358 ? 172.432 151.419 229.590 1.00 30.00 358 PHE A O 1
ATOM 2544 N N . TYR A 1 359 ? 170.275 151.857 229.932 1.00 30.00 359 TYR A N 1
ATOM 2545 C CA . TYR A 1 359 ? 170.120 150.756 230.864 1.00 30.00 359 TYR A CA 1
ATOM 2546 C C . TYR A 1 359 ? 170.209 149.441 230.110 1.00 30.00 359 TYR A C 1
ATOM 2547 O O . TYR A 1 359 ? 169.419 149.163 229.206 1.00 30.00 359 TYR A O 1
ATOM 2553 N N . HIS A 1 360 ? 171.185 148.621 230.486 1.00 30.00 360 HIS A N 1
ATOM 2554 C CA . HIS A 1 360 ? 171.332 147.334 229.822 1.00 30.00 360 HIS A CA 1
ATOM 2555 C C . HIS A 1 360 ? 170.133 146.478 230.183 1.00 30.00 360 HIS A C 1
ATOM 2556 O O . HIS A 1 360 ? 170.056 145.918 231.281 1.00 30.00 360 HIS A O 1
ATOM 2562 N N . PRO A 1 361 ? 169.195 146.390 229.254 1.00 30.00 361 PRO A N 1
ATOM 2563 C CA . PRO A 1 361 ? 167.867 145.913 229.564 1.00 30.00 361 PRO A CA 1
ATOM 2564 C C . PRO A 1 361 ? 167.056 145.723 228.292 1.00 30.00 361 PRO A C 1
ATOM 2565 O O . PRO A 1 361 ? 167.164 146.517 227.358 1.00 30.00 361 PRO A O 1
ATOM 2571 N N . ALA A 1 389 ? 170.013 144.385 234.658 1.00 30.00 389 ALA A N 1
ATOM 2572 C CA . ALA A 1 389 ? 169.455 145.484 235.432 1.00 30.00 389 ALA A CA 1
ATOM 2573 C C . ALA A 1 389 ? 169.728 146.809 234.744 1.00 30.00 389 ALA A C 1
ATOM 2574 O O . ALA A 1 389 ? 170.425 146.866 233.735 1.00 30.00 389 ALA A O 1
ATOM 2580 N N . TYR A 1 390 ? 169.182 147.880 235.308 1.00 30.00 390 TYR A N 1
ATOM 2581 C CA . TYR A 1 390 ? 169.342 149.206 234.731 1.00 30.00 390 TYR A CA 1
ATOM 2582 C C . TYR A 1 390 ? 170.771 149.675 234.945 1.00 30.00 390 TYR A C 1
ATOM 2583 O O . TYR A 1 390 ? 171.119 150.149 236.032 1.00 30.00 390 TYR A O 1
ATOM 2589 N N . VAL A 1 391 ? 171.598 149.542 233.912 1.00 30.00 391 VAL A N 1
ATOM 2590 C CA . VAL A 1 391 ? 173.034 149.746 234.007 1.00 30.00 391 VAL A CA 1
ATOM 2591 C C . VAL A 1 391 ? 173.522 150.358 232.698 1.00 30.00 391 VAL A C 1
ATOM 2592 O O . VAL A 1 391 ? 173.149 149.925 231.606 1.00 30.00 391 VAL A O 1
ATOM 2605 N N . CYS A 1 392 ? 174.388 151.359 232.821 1.00 30.00 392 CYS A N 1
ATOM 2606 C CA . CYS A 1 392 ? 174.719 152.271 231.738 1.00 30.00 392 CYS A CA 1
ATOM 2607 C C . CYS A 1 392 ? 175.429 151.574 230.592 1.00 30.00 392 CYS A C 1
ATOM 2608 O O . CYS A 1 392 ? 176.206 150.631 230.758 1.00 30.00 392 CYS A O 1
ATOM 2615 N N . LEU A 1 393 ? 175.119 152.091 229.418 1.00 30.00 393 LEU A N 1
ATOM 2616 C CA . LEU A 1 393 ? 175.616 151.722 228.144 1.00 30.00 393 LEU A CA 1
ATOM 2617 C C . LEU A 1 393 ? 175.885 153.042 227.443 1.00 30.00 393 LEU A C 1
ATOM 2618 O O . LEU A 1 393 ? 175.037 153.513 226.669 1.00 30.00 393 LEU A O 1
ATOM 2634 N N . PRO A 1 394 ? 177.007 153.687 227.732 1.00 30.00 394 PRO A N 1
ATOM 2635 C CA . PRO A 1 394 ? 177.383 154.882 226.979 1.00 30.00 394 PRO A CA 1
ATOM 2636 C C . PRO A 1 394 ? 177.449 154.583 225.488 1.00 30.00 394 PRO A C 1
ATOM 2637 O O . PRO A 1 394 ? 177.935 153.539 225.052 1.00 30.00 394 PRO A O 1
ATOM 2648 N N . CYS A 1 395 ? 176.930 155.530 224.712 1.00 30.00 395 CYS A N 1
ATOM 2649 C CA . CYS A 1 395 ? 176.691 155.369 223.285 1.00 30.00 395 CYS A CA 1
ATOM 2650 C C . CYS A 1 395 ? 177.971 155.018 222.538 1.00 30.00 395 CYS A C 1
ATOM 2651 O O . CYS A 1 395 ? 179.070 155.071 223.097 1.00 30.00 395 CYS A O 1
ATOM 2658 N N . ARG A 1 396 ? 177.809 154.664 221.257 1.00 30.00 396 ARG A N 1
ATOM 2659 C CA . ARG A 1 396 ? 178.870 154.060 220.451 1.00 30.00 396 ARG A CA 1
ATOM 2660 C C . ARG A 1 396 ? 180.094 154.961 220.457 1.00 30.00 396 ARG A C 1
ATOM 2661 O O . ARG A 1 396 ? 181.235 154.490 220.491 1.00 30.00 396 ARG A O 1
ATOM 2682 N N . GLU A 1 397 ? 179.845 156.260 220.438 1.00 30.00 397 GLU A N 1
ATOM 2683 C CA . GLU A 1 397 ? 180.835 157.298 220.644 1.00 30.00 397 GLU A CA 1
ATOM 2684 C C . GLU A 1 397 ? 180.263 158.238 221.695 1.00 30.00 397 GLU A C 1
ATOM 2685 O O . GLU A 1 397 ? 179.296 157.907 222.387 1.00 30.00 397 GLU A O 1
ATOM 2697 N N . GLY A 1 398 ? 180.855 159.419 221.814 1.00 30.00 398 GLY A N 1
ATOM 2698 C CA . GLY A 1 398 ? 180.217 160.484 222.560 1.00 30.00 398 GLY A CA 1
ATOM 2699 C C . GLY A 1 398 ? 179.059 161.102 221.798 1.00 30.00 398 GLY A C 1
ATOM 2700 O O . GLY A 1 398 ? 179.095 162.281 221.432 1.00 30.00 398 GLY A O 1
ATOM 2704 N N . CYS A 1 399 ? 177.955 160.359 221.601 1.00 30.00 399 CYS A N 1
ATOM 2705 C CA . CYS A 1 399 ? 176.743 160.894 220.982 1.00 30.00 399 CYS A CA 1
ATOM 2706 C C . CYS A 1 399 ? 175.959 160.686 222.279 1.00 30.00 399 CYS A C 1
ATOM 2707 O O . CYS A 1 399 ? 175.740 159.554 222.666 1.00 30.00 399 CYS A O 1
ATOM 2714 N N . PRO A 1 400 ? 175.539 161.770 222.977 1.00 30.00 400 PRO A N 1
ATOM 2715 C CA . PRO A 1 400 ? 174.923 161.612 224.318 1.00 30.00 400 PRO A CA 1
ATOM 2716 C C . PRO A 1 400 ? 173.477 161.115 224.298 1.00 30.00 400 PRO A C 1
ATOM 2717 O O . PRO A 1 400 ? 172.962 160.793 223.226 1.00 30.00 400 PRO A O 1
ATOM 2728 N N . PHE A 1 401 ? 172.829 161.074 225.470 1.00 30.00 401 PHE A N 1
ATOM 2729 C CA . PHE A 1 401 ? 171.427 160.638 225.589 1.00 30.00 401 PHE A CA 1
ATOM 2730 C C . PHE A 1 401 ? 171.179 159.231 225.060 1.00 30.00 401 PHE A C 1
ATOM 2731 O O . PHE A 1 401 ? 170.496 159.048 224.049 1.00 30.00 401 PHE A O 1
ATOM 2748 N N . CYS A 1 402 ? 171.718 158.233 225.763 1.00 30.00 402 CYS A N 1
ATOM 2749 C CA . CYS A 1 402 ? 171.613 156.838 225.309 1.00 30.00 402 CYS A CA 1
ATOM 2750 C C . CYS A 1 402 ? 170.358 155.973 225.490 1.00 30.00 402 CYS A C 1
ATOM 2751 O O . CYS A 1 402 ? 170.342 155.104 226.342 1.00 30.00 402 CYS A O 1
ATOM 2758 N N . ALA A 1 403 ? 169.291 156.255 224.750 1.00 30.00 403 ALA A N 1
ATOM 2759 C CA . ALA A 1 403 ? 168.071 155.464 224.710 1.00 30.00 403 ALA A CA 1
ATOM 2760 C C . ALA A 1 403 ? 168.257 153.990 224.407 1.00 30.00 403 ALA A C 1
ATOM 2761 O O . ALA A 1 403 ? 168.027 153.138 225.273 1.00 30.00 403 ALA A O 1
ATOM 2768 N N . ASP A 1 404 ? 168.676 153.680 223.188 1.00 30.00 404 ASP A N 1
ATOM 2769 C CA . ASP A 1 404 ? 169.322 152.425 222.859 1.00 30.00 404 ASP A CA 1
ATOM 2770 C C . ASP A 1 404 ? 170.790 152.714 222.600 1.00 30.00 404 ASP A C 1
ATOM 2771 O O . ASP A 1 404 ? 171.144 153.719 221.978 1.00 30.00 404 ASP A O 1
ATOM 2780 N N . ASP A 1 405 ? 171.652 151.825 223.076 1.00 30.00 405 ASP A N 1
ATOM 2781 C CA . ASP A 1 405 ? 173.085 151.975 222.824 1.00 30.00 405 ASP A CA 1
ATOM 2782 C C . ASP A 1 405 ? 173.420 151.598 221.382 1.00 30.00 405 ASP A C 1
ATOM 2783 O O . ASP A 1 405 ? 174.074 150.599 221.095 1.00 30.00 405 ASP A O 1
ATOM 2792 N N . SER A 1 406 ? 172.940 152.425 220.466 1.00 30.00 406 SER A N 1
ATOM 2793 C CA . SER A 1 406 ? 173.064 152.268 219.031 1.00 30.00 406 SER A CA 1
ATOM 2794 C C . SER A 1 406 ? 173.694 153.523 218.441 1.00 30.00 406 SER A C 1
ATOM 2795 O O . SER A 1 406 ? 173.872 154.527 219.137 1.00 30.00 406 SER A O 1
ATOM 2803 N N . PRO A 1 407 ? 174.049 153.508 217.159 1.00 30.00 407 PRO A N 1
ATOM 2804 C CA . PRO A 1 407 ? 174.771 154.647 216.591 1.00 30.00 407 PRO A CA 1
ATOM 2805 C C . PRO A 1 407 ? 173.880 155.759 216.064 1.00 30.00 407 PRO A C 1
ATOM 2806 O O . PRO A 1 407 ? 172.709 155.571 215.730 1.00 30.00 407 PRO A O 1
ATOM 2817 N N . CYS A 1 408 ? 174.480 156.944 216.011 1.00 30.00 408 CYS A N 1
ATOM 2818 C CA . CYS A 1 408 ? 173.905 158.123 215.388 1.00 30.00 408 CYS A CA 1
ATOM 2819 C C . CYS A 1 408 ? 174.463 158.364 213.995 1.00 30.00 408 CYS A C 1
ATOM 2820 O O . CYS A 1 408 ? 174.140 159.381 213.374 1.00 30.00 408 CYS A O 1
ATOM 2827 N N . PHE A 1 409 ? 175.285 157.449 213.491 1.00 30.00 409 PHE A N 1
ATOM 2828 C CA . PHE A 1 409 ? 176.281 157.767 212.478 1.00 30.00 409 PHE A CA 1
ATOM 2829 C C . PHE A 1 409 ? 175.966 157.071 211.166 1.00 30.00 409 PHE A C 1
ATOM 2830 O O . PHE A 1 409 ? 175.591 155.895 211.155 1.00 30.00 409 PHE A O 1
ATOM 2847 N N . VAL A 1 410 ? 176.135 157.795 210.064 1.00 30.00 410 VAL A N 1
ATOM 2848 C CA . VAL A 1 410 ? 176.224 157.147 208.765 1.00 30.00 410 VAL A CA 1
ATOM 2849 C C . VAL A 1 410 ? 177.644 156.613 208.612 1.00 30.00 410 VAL A C 1
ATOM 2850 O O . VAL A 1 410 ? 178.570 157.333 208.225 1.00 30.00 410 VAL A O 1
ATOM 2854 N N . GLN A 1 411 ? 177.827 155.345 208.958 1.00 30.00 411 GLN A N 1
ATOM 2855 C CA . GLN A 1 411 ? 179.106 154.695 208.739 1.00 30.00 411 GLN A CA 1
ATOM 2856 C C . GLN A 1 411 ? 179.294 154.450 207.250 1.00 30.00 411 GLN A C 1
ATOM 2857 O O . GLN A 1 411 ? 178.329 154.187 206.529 1.00 30.00 411 GLN A O 1
ATOM 2871 N N . GLU A 1 412 ? 180.541 154.531 206.793 1.00 30.00 412 GLU A N 1
ATOM 2872 C CA . GLU A 1 412 ? 180.830 154.766 205.386 1.00 30.00 412 GLU A CA 1
ATOM 2873 C C . GLU A 1 412 ? 181.850 153.778 204.829 1.00 30.00 412 GLU A C 1
ATOM 2874 O O . GLU A 1 412 ? 182.556 153.085 205.567 1.00 30.00 412 GLU A O 1
ATOM 2886 N N . ASP A 1 413 ? 181.924 153.756 203.503 1.00 30.00 413 ASP A N 1
ATOM 2887 C CA . ASP A 1 413 ? 182.487 152.639 202.765 1.00 30.00 413 ASP A CA 1
ATOM 2888 C C . ASP A 1 413 ? 183.997 152.559 202.887 1.00 30.00 413 ASP A C 1
ATOM 2889 O O . ASP A 1 413 ? 184.686 153.550 203.129 1.00 30.00 413 ASP A O 1
ATOM 2898 N N . LYS A 1 414 ? 184.498 151.343 202.714 1.00 30.00 414 LYS A N 1
ATOM 2899 C CA . LYS A 1 414 ? 185.876 151.072 202.360 1.00 30.00 414 LYS A CA 1
ATOM 2900 C C . LYS A 1 414 ? 186.113 151.055 200.865 1.00 30.00 414 LYS A C 1
ATOM 2901 O O . LYS A 1 414 ? 186.916 151.850 200.364 1.00 30.00 414 LYS A O 1
ATOM 2920 N N . TYR A 1 415 ? 185.386 150.205 200.137 1.00 30.00 415 TYR A N 1
ATOM 2921 C CA . TYR A 1 415 ? 185.636 149.967 198.720 1.00 30.00 415 TYR A CA 1
ATOM 2922 C C . TYR A 1 415 ? 185.224 151.137 197.837 1.00 30.00 415 TYR A C 1
ATOM 2923 O O . TYR A 1 415 ? 185.232 151.004 196.610 1.00 30.00 415 TYR A O 1
ATOM 2941 N N . LEU A 1 416 ? 184.848 152.263 198.430 1.00 30.00 416 LEU A N 1
ATOM 2942 C CA . LEU A 1 416 ? 184.882 153.570 197.807 1.00 30.00 416 LEU A CA 1
ATOM 2943 C C . LEU A 1 416 ? 186.240 154.223 198.000 1.00 30.00 416 LEU A C 1
ATOM 2944 O O . LEU A 1 416 ? 186.958 154.546 197.041 1.00 30.00 416 LEU A O 1
ATOM 2960 N N . ARG A 1 417 ? 186.625 154.339 199.260 1.00 30.00 417 ARG A N 1
ATOM 2961 C CA . ARG A 1 417 ? 187.663 155.272 199.641 1.00 30.00 417 ARG A CA 1
ATOM 2962 C C . ARG A 1 417 ? 189.044 154.741 199.293 1.00 30.00 417 ARG A C 1
ATOM 2963 O O . ARG A 1 417 ? 189.932 155.513 198.904 1.00 30.00 417 ARG A O 1
ATOM 2984 N N . LEU A 1 418 ? 189.240 153.426 199.412 1.00 30.00 418 LEU A N 1
ATOM 2985 C CA . LEU A 1 418 ? 190.515 152.834 199.017 1.00 30.00 418 LEU A CA 1
ATOM 2986 C C . LEU A 1 418 ? 190.846 153.181 197.579 1.00 30.00 418 LEU A C 1
ATOM 2987 O O . LEU A 1 418 ? 191.953 153.647 197.269 1.00 30.00 418 LEU A O 1
ATOM 3003 N N . ALA A 1 419 ? 189.872 153.001 196.699 1.00 30.00 419 ALA A N 1
ATOM 3004 C CA . ALA A 1 419 ? 190.115 153.199 195.285 1.00 30.00 419 ALA A CA 1
ATOM 3005 C C . ALA A 1 419 ? 190.256 154.674 194.980 1.00 30.00 419 ALA A C 1
ATOM 3006 O O . ALA A 1 419 ? 191.072 155.063 194.136 1.00 30.00 419 ALA A O 1
ATOM 3013 N N . ILE A 1 420 ? 189.463 155.507 195.662 1.00 30.00 420 ILE A N 1
ATOM 3014 C CA . ILE A 1 420 ? 189.629 156.953 195.572 1.00 30.00 420 ILE A CA 1
ATOM 3015 C C . ILE A 1 420 ? 191.082 157.331 195.799 1.00 30.00 420 ILE A C 1
ATOM 3016 O O . ILE A 1 420 ? 191.715 158.001 194.968 1.00 30.00 420 ILE A O 1
ATOM 3032 N N . ILE A 1 421 ? 191.641 156.866 196.912 1.00 30.00 421 ILE A N 1
ATOM 3033 C CA . ILE A 1 421 ? 192.987 157.278 197.289 1.00 30.00 421 ILE A CA 1
ATOM 3034 C C . ILE A 1 421 ? 194.003 156.738 196.305 1.00 30.00 421 ILE A C 1
ATOM 3035 O O . ILE A 1 421 ? 194.924 157.452 195.891 1.00 30.00 421 ILE A O 1
ATOM 3051 N N . SER A 1 422 ? 193.871 155.467 195.937 1.00 30.00 422 SER A N 1
ATOM 3052 C CA . SER A 1 422 ? 194.855 154.858 195.051 1.00 30.00 422 SER A CA 1
ATOM 3053 C C . SER A 1 422 ? 194.885 155.579 193.706 1.00 30.00 422 SER A C 1
ATOM 3054 O O . SER A 1 422 ? 195.953 155.958 193.202 1.00 30.00 422 SER A O 1
ATOM 3062 N N . PHE A 1 423 ? 193.705 155.836 193.150 1.00 30.00 423 PHE A N 1
ATOM 3063 C CA . PHE A 1 423 ? 193.526 156.613 191.935 1.00 30.00 423 PHE A CA 1
ATOM 3064 C C . PHE A 1 423 ? 194.203 157.970 191.999 1.00 30.00 423 PHE A C 1
ATOM 3065 O O . PHE A 1 423 ? 195.042 158.293 191.140 1.00 30.00 423 PHE A O 1
ATOM 3082 N N . GLN A 1 424 ? 193.827 158.770 192.989 1.00 30.00 424 GLN A N 1
ATOM 3083 C CA . GLN A 1 424 ? 194.379 160.107 193.125 1.00 30.00 424 GLN A CA 1
ATOM 3084 C C . GLN A 1 424 ? 195.891 160.074 193.273 1.00 30.00 424 GLN A C 1
ATOM 3085 O O . GLN A 1 424 ? 196.603 160.934 192.734 1.00 30.00 424 GLN A O 1
ATOM 3099 N N . ALA A 1 425 ? 196.399 159.089 194.005 1.00 30.00 425 ALA A N 1
ATOM 3100 C CA . ALA A 1 425 ? 197.836 158.954 194.141 1.00 30.00 425 ALA A CA 1
ATOM 3101 C C . ALA A 1 425 ? 198.480 158.725 192.795 1.00 30.00 425 ALA A C 1
ATOM 3102 O O . ALA A 1 425 ? 199.541 159.285 192.503 1.00 30.00 425 ALA A O 1
ATOM 3109 N N . LEU A 1 426 ? 197.842 157.911 191.966 1.00 30.00 426 LEU A N 1
ATOM 3110 C CA . LEU A 1 426 ? 198.420 157.602 190.670 1.00 30.00 426 LEU A CA 1
ATOM 3111 C C . LEU A 1 426 ? 198.455 158.836 189.787 1.00 30.00 426 LEU A C 1
ATOM 3112 O O . LEU A 1 426 ? 199.399 159.034 189.011 1.00 30.00 426 LEU A O 1
ATOM 3128 N N . CYS A 1 427 ? 197.458 159.705 189.926 1.00 30.00 427 CYS A N 1
ATOM 3129 C CA . CYS A 1 427 ? 197.478 160.934 189.135 1.00 30.00 427 CYS A CA 1
ATOM 3130 C C . CYS A 1 427 ? 198.570 161.886 189.626 1.00 30.00 427 CYS A C 1
ATOM 3131 O O . CYS A 1 427 ? 199.281 162.513 188.820 1.00 30.00 427 CYS A O 1
ATOM 3139 N N . MET A 1 428 ? 198.731 161.991 190.946 1.00 30.00 428 MET A N 1
ATOM 3140 C CA . MET A 1 428 ? 199.861 162.730 191.505 1.00 30.00 428 MET A CA 1
ATOM 3141 C C . MET A 1 428 ? 201.183 162.212 190.938 1.00 30.00 428 MET A C 1
ATOM 3142 O O . MET A 1 428 ? 202.079 162.986 190.559 1.00 30.00 428 MET A O 1
ATOM 3156 N N . LEU A 1 429 ? 201.310 160.890 190.871 1.00 30.00 429 LEU A N 1
ATOM 3157 C CA . LEU A 1 429 ? 202.541 160.274 190.399 1.00 30.00 429 LEU A CA 1
ATOM 3158 C C . LEU A 1 429 ? 202.795 160.605 188.941 1.00 30.00 429 LEU A C 1
ATOM 3159 O O . LEU A 1 429 ? 203.942 160.848 188.541 1.00 30.00 429 LEU A O 1
ATOM 3175 N N . LEU A 1 430 ? 201.742 160.547 188.123 1.00 30.00 430 LEU A N 1
ATOM 3176 C CA . LEU A 1 430 ? 201.828 161.043 186.756 1.00 30.00 430 LEU A CA 1
ATOM 3177 C C . LEU A 1 430 ? 202.436 162.430 186.708 1.00 30.00 430 LEU A C 1
ATOM 3178 O O . LEU A 1 430 ? 203.290 162.698 185.858 1.00 30.00 430 LEU A O 1
ATOM 3194 N N . ASP A 1 431 ? 201.988 163.323 187.586 1.00 30.00 431 ASP A N 1
ATOM 3195 C CA . ASP A 1 431 ? 202.531 164.680 187.578 1.00 30.00 431 ASP A CA 1
ATOM 3196 C C . ASP A 1 431 ? 204.038 164.686 187.828 1.00 30.00 431 ASP A C 1
ATOM 3197 O O . ASP A 1 431 ? 204.815 165.297 187.067 1.00 30.00 431 ASP A O 1
ATOM 3206 N N . PHE A 1 432 ? 204.441 164.011 188.904 1.00 30.00 432 PHE A N 1
ATOM 3207 C CA . PHE A 1 432 ? 205.857 163.890 189.244 1.00 30.00 432 PHE A CA 1
ATOM 3208 C C . PHE A 1 432 ? 206.667 163.408 188.048 1.00 30.00 432 PHE A C 1
ATOM 3209 O O . PHE A 1 432 ? 207.720 163.967 187.692 1.00 30.00 432 PHE A O 1
ATOM 3226 N N . VAL A 1 433 ? 206.165 162.372 187.392 1.00 30.00 433 VAL A N 1
ATOM 3227 C CA . VAL A 1 433 ? 206.948 161.746 186.356 1.00 30.00 433 VAL A CA 1
ATOM 3228 C C . VAL A 1 433 ? 206.932 162.574 185.086 1.00 30.00 433 VAL A C 1
ATOM 3229 O O . VAL A 1 433 ? 207.869 162.492 184.288 1.00 30.00 433 VAL A O 1
ATOM 3242 N N . SER A 1 434 ? 205.904 163.396 184.888 1.00 30.00 434 SER A N 1
ATOM 3243 C CA . SER A 1 434 ? 205.953 164.386 183.822 1.00 30.00 434 SER A CA 1
ATOM 3244 C C . SER A 1 434 ? 207.113 165.325 184.035 1.00 30.00 434 SER A C 1
ATOM 3245 O O . SER A 1 434 ? 207.818 165.702 183.081 1.00 30.00 434 SER A O 1
ATOM 3253 N N . MET A 1 435 ? 207.311 165.710 185.288 1.00 30.00 435 MET A N 1
ATOM 3254 C CA . MET A 1 435 ? 208.445 166.563 185.605 1.00 30.00 435 MET A CA 1
ATOM 3255 C C . MET A 1 435 ? 209.748 165.870 185.213 1.00 30.00 435 MET A C 1
ATOM 3256 O O . MET A 1 435 ? 210.614 166.463 184.547 1.00 30.00 435 MET A O 1
ATOM 3270 N N . LEU A 1 436 ? 209.869 164.587 185.559 1.00 30.00 436 LEU A N 1
ATOM 3271 C CA . LEU A 1 436 ? 211.075 163.835 185.191 1.00 30.00 436 LEU A CA 1
ATOM 3272 C C . LEU A 1 436 ? 211.255 163.756 183.681 1.00 30.00 436 LEU A C 1
ATOM 3273 O O . LEU A 1 436 ? 212.381 163.843 183.169 1.00 30.00 436 LEU A O 1
ATOM 3289 N N . VAL A 1 437 ? 210.153 163.574 182.960 1.00 30.00 437 VAL A N 1
ATOM 3290 C CA . VAL A 1 437 ? 210.189 163.509 181.504 1.00 30.00 437 VAL A CA 1
ATOM 3291 C C . VAL A 1 437 ? 210.846 164.745 180.947 1.00 30.00 437 VAL A C 1
ATOM 3292 O O . VAL A 1 437 ? 211.838 164.679 180.213 1.00 30.00 437 VAL A O 1
ATOM 3305 N N . VAL A 1 438 ? 210.262 165.889 181.258 1.00 30.00 438 VAL A N 1
ATOM 3306 C CA . VAL A 1 438 ? 210.767 167.125 180.676 1.00 30.00 438 VAL A CA 1
ATOM 3307 C C . VAL A 1 438 ? 212.203 167.363 181.113 1.00 30.00 438 VAL A C 1
ATOM 3308 O O . VAL A 1 438 ? 212.999 167.956 180.376 1.00 30.00 438 VAL A O 1
ATOM 3321 N N . TYR A 1 439 ? 212.577 166.862 182.291 1.00 30.00 439 TYR A N 1
ATOM 3322 C CA . TYR A 1 439 ? 213.984 166.889 182.659 1.00 30.00 439 TYR A CA 1
ATOM 3323 C C . TYR A 1 439 ? 214.834 166.023 181.745 1.00 30.00 439 TYR A C 1
ATOM 3324 O O . TYR A 1 439 ? 216.031 166.286 181.605 1.00 30.00 439 TYR A O 1
ATOM 3342 N N . HIS A 1 440 ? 214.253 164.991 181.136 1.00 30.00 440 HIS A N 1
ATOM 3343 C CA . HIS A 1 440 ? 214.984 164.223 180.133 1.00 30.00 440 HIS A CA 1
ATOM 3344 C C . HIS A 1 440 ? 214.821 164.794 178.735 1.00 30.00 440 HIS A C 1
ATOM 3345 O O . HIS A 1 440 ? 215.717 164.629 177.902 1.00 30.00 440 HIS A O 1
ATOM 3359 N N . PHE A 1 441 ? 213.725 165.496 178.475 1.00 30.00 441 PHE A N 1
ATOM 3360 C CA . PHE A 1 441 ? 213.330 165.853 177.123 1.00 30.00 441 PHE A CA 1
ATOM 3361 C C . PHE A 1 441 ? 213.502 167.351 176.988 1.00 30.00 441 PHE A C 1
ATOM 3362 O O . PHE A 1 441 ? 212.622 168.079 176.520 1.00 30.00 441 PHE A O 1
ATOM 3379 N N . ARG A 1 442 ? 214.668 167.799 177.428 1.00 30.00 442 ARG A N 1
ATOM 3380 C CA . ARG A 1 442 ? 215.015 169.209 177.464 1.00 30.00 442 ARG A CA 1
ATOM 3381 C C . ARG A 1 442 ? 215.309 169.784 176.082 1.00 30.00 442 ARG A C 1
ATOM 3382 O O . ARG A 1 442 ? 215.582 170.985 175.982 1.00 30.00 442 ARG A O 1
ATOM 3403 N N . LYS A 1 443 ? 215.263 168.969 175.024 1.00 30.00 443 LYS A N 1
ATOM 3404 C CA . LYS A 1 443 ? 215.475 169.413 173.650 1.00 30.00 443 LYS A CA 1
ATOM 3405 C C . LYS A 1 443 ? 214.237 169.088 172.834 1.00 30.00 443 LYS A C 1
ATOM 3406 O O . LYS A 1 443 ? 213.765 167.947 172.852 1.00 30.00 443 LYS A O 1
ATOM 3425 N N . ALA A 1 444 ? 213.707 170.075 172.132 1.00 30.00 444 ALA A N 1
ATOM 3426 C CA . ALA A 1 444 ? 212.520 169.844 171.319 1.00 30.00 444 ALA A CA 1
ATOM 3427 C C . ALA A 1 444 ? 212.344 171.008 170.360 1.00 30.00 444 ALA A C 1
ATOM 3428 O O . ALA A 1 444 ? 213.277 171.777 170.105 1.00 30.00 444 ALA A O 1
ATOM 3435 N N . LYS A 1 445 ? 211.146 171.093 169.790 1.00 30.00 445 LYS A N 1
ATOM 3436 C CA . LYS A 1 445 ? 210.725 172.177 168.925 1.00 30.00 445 LYS A CA 1
ATOM 3437 C C . LYS A 1 445 ? 209.885 173.197 169.651 1.00 30.00 445 LYS A C 1
ATOM 3438 O O . LYS A 1 445 ? 209.897 174.373 169.278 1.00 30.00 445 LYS A O 1
ATOM 3457 N N . SER A 1 446 ? 209.159 172.761 170.668 1.00 30.00 446 SER A N 1
ATOM 3458 C CA . SER A 1 446 ? 208.050 173.523 171.205 1.00 30.00 446 SER A CA 1
ATOM 3459 C C . SER A 1 446 ? 208.285 173.876 172.663 1.00 30.00 446 SER A C 1
ATOM 3460 O O . SER A 1 446 ? 207.711 174.841 173.177 1.00 30.00 446 SER A O 1
ATOM 3468 N N . ILE A 1 447 ? 209.142 173.116 173.339 1.00 30.00 447 ILE A N 1
ATOM 3469 C CA . ILE A 1 447 ? 209.577 173.518 174.660 1.00 30.00 447 ILE A CA 1
ATOM 3470 C C . ILE A 1 447 ? 210.362 174.808 174.565 1.00 30.00 447 ILE A C 1
ATOM 3471 O O . ILE A 1 447 ? 210.386 175.603 175.506 1.00 30.00 447 ILE A O 1
ATOM 3487 N N . ARG A 1 448 ? 211.050 175.011 173.448 1.00 30.00 448 ARG A N 1
ATOM 3488 C CA . ARG A 1 448 ? 211.637 176.309 173.175 1.00 30.00 448 ARG A CA 1
ATOM 3489 C C . ARG A 1 448 ? 210.563 177.321 172.817 1.00 30.00 448 ARG A C 1
ATOM 3490 O O . ARG A 1 448 ? 210.715 178.515 173.089 1.00 30.00 448 ARG A O 1
ATOM 3511 N N . ALA A 1 449 ? 209.478 176.861 172.200 1.00 30.00 449 ALA A N 1
ATOM 3512 C CA . ALA A 1 449 ? 208.329 177.718 171.949 1.00 30.00 449 ALA A CA 1
ATOM 3513 C C . ALA A 1 449 ? 207.574 178.029 173.230 1.00 30.00 449 ALA A C 1
ATOM 3514 O O . ALA A 1 449 ? 206.710 178.910 173.251 1.00 30.00 449 ALA A O 1
ATOM 3521 N N . SER A 1 450 ? 207.854 177.294 174.291 1.00 30.00 450 SER A N 1
ATOM 3522 C CA . SER A 1 450 ? 207.089 177.377 175.520 1.00 30.00 450 SER A CA 1
ATOM 3523 C C . SER A 1 450 ? 207.982 176.897 176.650 1.00 30.00 450 SER A C 1
ATOM 3524 O O . SER A 1 450 ? 208.167 175.690 176.826 1.00 30.00 450 SER A O 1
ATOM 3532 N N . GLY A 1 451 ? 208.492 177.840 177.424 1.00 30.00 451 GLY A N 1
ATOM 3533 C CA . GLY A 1 451 ? 209.663 177.608 178.241 1.00 30.00 451 GLY A CA 1
ATOM 3534 C C . GLY A 1 451 ? 209.497 176.490 179.237 1.00 30.00 451 GLY A C 1
ATOM 3535 O O . GLY A 1 451 ? 208.446 176.274 179.836 1.00 30.00 451 GLY A O 1
ATOM 3539 N N . LEU A 1 452 ? 210.604 175.757 179.373 1.00 30.00 452 LEU A N 1
ATOM 3540 C CA . LEU A 1 452 ? 210.749 174.664 180.328 1.00 30.00 452 LEU A CA 1
ATOM 3541 C C . LEU A 1 452 ? 210.133 174.997 181.666 1.00 30.00 452 LEU A C 1
ATOM 3542 O O . LEU A 1 452 ? 209.304 174.248 182.208 1.00 30.00 452 LEU A O 1
ATOM 3558 N N . ILE A 1 453 ? 210.541 176.126 182.209 1.00 30.00 453 ILE A N 1
ATOM 3559 C CA . ILE A 1 453 ? 210.414 176.307 183.628 1.00 30.00 453 ILE A CA 1
ATOM 3560 C C . ILE A 1 453 ? 208.996 176.683 183.951 1.00 30.00 453 ILE A C 1
ATOM 3561 O O . ILE A 1 453 ? 208.473 176.314 185.007 1.00 30.00 453 ILE A O 1
ATOM 3577 N N . LEU A 1 454 ? 208.339 177.375 183.025 1.00 30.00 454 LEU A N 1
ATOM 3578 C CA . LEU A 1 454 ? 206.903 177.574 183.125 1.00 30.00 454 LEU A CA 1
ATOM 3579 C C . LEU A 1 454 ? 206.181 176.254 183.320 1.00 30.00 454 LEU A C 1
ATOM 3580 O O . LEU A 1 454 ? 205.263 176.143 184.142 1.00 30.00 454 LEU A O 1
ATOM 3596 N N . LEU A 1 455 ? 206.606 175.234 182.592 1.00 30.00 455 LEU A N 1
ATOM 3597 C CA . LEU A 1 455 ? 205.858 173.995 182.598 1.00 30.00 455 LEU A CA 1
ATOM 3598 C C . LEU A 1 455 ? 206.147 173.202 183.853 1.00 30.00 455 LEU A C 1
ATOM 3599 O O . LEU A 1 455 ? 205.236 172.595 184.434 1.00 30.00 455 LEU A O 1
ATOM 3615 N N . GLU A 1 456 ? 207.397 173.216 184.309 1.00 30.00 456 GLU A N 1
ATOM 3616 C CA . GLU A 1 456 ? 207.662 172.563 185.582 1.00 30.00 456 GLU A CA 1
ATOM 3617 C C . GLU A 1 456 ? 206.909 173.255 186.695 1.00 30.00 456 GLU A C 1
ATOM 3618 O O . GLU A 1 456 ? 206.373 172.594 187.594 1.00 30.00 456 GLU A O 1
ATOM 3630 N N . THR A 1 457 ? 206.829 174.580 186.613 1.00 30.00 457 THR A N 1
ATOM 3631 C CA . THR A 1 457 ? 206.063 175.359 187.567 1.00 30.00 457 THR A CA 1
ATOM 3632 C C . THR A 1 457 ? 204.617 174.909 187.611 1.00 30.00 457 THR A C 1
ATOM 3633 O O . THR A 1 457 ? 204.097 174.567 188.684 1.00 30.00 457 THR A O 1
ATOM 3644 N N . ILE A 1 458 ? 203.960 174.931 186.457 1.00 30.00 458 ILE A N 1
ATOM 3645 C CA . ILE A 1 458 ? 202.587 174.455 186.344 1.00 30.00 458 ILE A CA 1
ATOM 3646 C C . ILE A 1 458 ? 202.421 173.082 186.965 1.00 30.00 458 ILE A C 1
ATOM 3647 O O . ILE A 1 458 ? 201.535 172.862 187.808 1.00 30.00 458 ILE A O 1
ATOM 3663 N N . LEU A 1 459 ? 203.237 172.133 186.531 1.00 30.00 459 LEU A N 1
ATOM 3664 C CA . LEU A 1 459 ? 203.014 170.757 186.927 1.00 30.00 459 LEU A CA 1
ATOM 3665 C C . LEU A 1 459 ? 203.178 170.580 188.426 1.00 30.00 459 LEU A C 1
ATOM 3666 O O . LEU A 1 459 ? 202.349 169.927 189.076 1.00 30.00 459 LEU A O 1
ATOM 3682 N N . PHE A 1 460 ? 204.237 171.159 188.986 1.00 30.00 460 PHE A N 1
ATOM 3683 C CA . PHE A 1 460 ? 204.432 171.125 190.422 1.00 30.00 460 PHE A CA 1
ATOM 3684 C C . PHE A 1 460 ? 203.238 171.687 191.152 1.00 30.00 460 PHE A C 1
ATOM 3685 O O . PHE A 1 460 ? 202.719 171.076 192.099 1.00 30.00 460 PHE A O 1
ATOM 3702 N N . GLY A 1 461 ? 202.848 172.891 190.772 1.00 30.00 461 GLY A N 1
ATOM 3703 C CA . GLY A 1 461 ? 201.753 173.541 191.444 1.00 30.00 461 GLY A CA 1
ATOM 3704 C C . GLY A 1 461 ? 200.498 172.685 191.486 1.00 30.00 461 GLY A C 1
ATOM 3705 O O . GLY A 1 461 ? 199.852 172.540 192.530 1.00 30.00 461 GLY A O 1
ATOM 3709 N N . SER A 1 462 ? 200.164 172.060 190.367 1.00 30.00 462 SER A N 1
ATOM 3710 C CA . SER A 1 462 ? 198.902 171.339 190.310 1.00 30.00 462 SER A CA 1
ATOM 3711 C C . SER A 1 462 ? 198.985 170.011 191.044 1.00 30.00 462 SER A C 1
ATOM 3712 O O . SER A 1 462 ? 197.990 169.547 191.624 1.00 30.00 462 SER A O 1
ATOM 3720 N N . LEU A 1 463 ? 200.156 169.365 190.999 1.00 30.00 463 LEU A N 1
ATOM 3721 C CA . LEU A 1 463 ? 200.437 168.282 191.934 1.00 30.00 463 LEU A CA 1
ATOM 3722 C C . LEU A 1 463 ? 200.015 168.673 193.317 1.00 30.00 463 LEU A C 1
ATOM 3723 O O . LEU A 1 463 ? 199.360 167.910 194.032 1.00 30.00 463 LEU A O 1
ATOM 3739 N N . LEU A 1 464 ? 200.414 169.851 193.718 1.00 30.00 464 LEU A N 1
ATOM 3740 C CA . LEU A 1 464 ? 200.055 170.244 195.050 1.00 30.00 464 LEU A CA 1
ATOM 3741 C C . LEU A 1 464 ? 198.566 170.466 195.154 1.00 30.00 464 LEU A C 1
ATOM 3742 O O . LEU A 1 464 ? 197.984 170.204 196.211 1.00 30.00 464 LEU A O 1
ATOM 3758 N N . LEU A 1 465 ? 197.939 170.924 194.073 1.00 30.00 465 LEU A N 1
ATOM 3759 C CA . LEU A 1 465 ? 196.502 171.155 194.127 1.00 30.00 465 LEU A CA 1
ATOM 3760 C C . LEU A 1 465 ? 195.718 169.853 194.266 1.00 30.00 465 LEU A C 1
ATOM 3761 O O . LEU A 1 465 ? 194.537 169.886 194.605 1.00 30.00 465 LEU A O 1
ATOM 3777 N N . TYR A 1 466 ? 196.348 168.705 194.030 1.00 30.00 466 TYR A N 1
ATOM 3778 C CA . TYR A 1 466 ? 195.665 167.436 194.304 1.00 30.00 466 TYR A CA 1
ATOM 3779 C C . TYR A 1 466 ? 195.524 167.103 195.786 1.00 30.00 466 TYR A C 1
ATOM 3780 O O . TYR A 1 466 ? 194.986 166.041 196.103 1.00 30.00 466 TYR A O 1
ATOM 3798 N N . PHE A 1 467 ? 195.950 167.953 196.707 1.00 30.00 467 PHE A N 1
ATOM 3799 C CA . PHE A 1 467 ? 195.844 167.593 198.119 1.00 30.00 467 PHE A CA 1
ATOM 3800 C C . PHE A 1 467 ? 194.438 167.515 198.726 1.00 30.00 467 PHE A C 1
ATOM 3801 O O . PHE A 1 467 ? 194.262 166.698 199.651 1.00 30.00 467 PHE A O 1
ATOM 3818 N N . PRO A 1 468 ? 193.405 168.246 198.261 1.00 30.00 468 PRO A N 1
ATOM 3819 C CA . PRO A 1 468 ? 192.104 168.237 198.957 1.00 30.00 468 PRO A CA 1
ATOM 3820 C C . PRO A 1 468 ? 191.481 166.883 199.230 1.00 30.00 468 PRO A C 1
ATOM 3821 O O . PRO A 1 468 ? 190.548 166.793 200.035 1.00 30.00 468 PRO A O 1
ATOM 3832 N N . VAL A 1 469 ? 191.980 165.829 198.608 1.00 30.00 469 VAL A N 1
ATOM 3833 C CA . VAL A 1 469 ? 191.245 164.595 198.474 1.00 30.00 469 VAL A CA 1
ATOM 3834 C C . VAL A 1 469 ? 192.088 163.420 198.950 1.00 30.00 469 VAL A C 1
ATOM 3835 O O . VAL A 1 469 ? 191.620 162.280 199.009 1.00 30.00 469 VAL A O 1
ATOM 3848 N N . VAL A 1 470 ? 193.333 163.684 199.329 1.00 30.00 470 VAL A N 1
ATOM 3849 C CA . VAL A 1 470 ? 193.976 162.877 200.354 1.00 30.00 470 VAL A CA 1
ATOM 3850 C C . VAL A 1 470 ? 193.681 163.458 201.714 1.00 30.00 470 VAL A C 1
ATOM 3851 O O . VAL A 1 470 ? 193.797 162.771 202.736 1.00 30.00 470 VAL A O 1
ATOM 3864 N N . ILE A 1 471 ? 193.326 164.740 201.751 1.00 30.00 471 ILE A N 1
ATOM 3865 C CA . ILE A 1 471 ? 193.042 165.402 203.016 1.00 30.00 471 ILE A CA 1
ATOM 3866 C C . ILE A 1 471 ? 191.881 164.720 203.733 1.00 30.00 471 ILE A C 1
ATOM 3867 O O . ILE A 1 471 ? 192.047 164.117 204.801 1.00 30.00 471 ILE A O 1
ATOM 3883 N N . LEU A 1 472 ? 190.698 164.766 203.122 1.00 30.00 472 LEU A N 1
ATOM 3884 C CA . LEU A 1 472 ? 189.455 164.450 203.815 1.00 30.00 472 LEU A CA 1
ATOM 3885 C C . LEU A 1 472 ? 189.395 163.021 204.323 1.00 30.00 472 LEU A C 1
ATOM 3886 O O . LEU A 1 472 ? 188.605 162.708 205.217 1.00 30.00 472 LEU A O 1
ATOM 3902 N N . TYR A 1 473 ? 190.190 162.129 203.744 1.00 30.00 473 TYR A N 1
ATOM 3903 C CA . TYR A 1 473 ? 190.143 160.741 204.167 1.00 30.00 473 TYR A CA 1
ATOM 3904 C C . TYR A 1 473 ? 190.557 160.630 205.613 1.00 30.00 473 TYR A C 1
ATOM 3905 O O . TYR A 1 473 ? 190.061 159.777 206.355 1.00 30.00 473 TYR A O 1
ATOM 3923 N N . PHE A 1 474 ? 191.468 161.489 206.026 1.00 30.00 474 PHE A N 1
ATOM 3924 C CA . PHE A 1 474 ? 191.774 161.627 207.429 1.00 30.00 474 PHE A CA 1
ATOM 3925 C C . PHE A 1 474 ? 190.688 162.454 208.107 1.00 30.00 474 PHE A C 1
ATOM 3926 O O . PHE A 1 474 ? 189.919 163.168 207.460 1.00 30.00 474 PHE A O 1
ATOM 3943 N N . GLU A 1 475 ? 190.624 162.341 209.424 1.00 30.00 475 GLU A N 1
ATOM 3944 C CA . GLU A 1 475 ? 189.540 162.961 210.169 1.00 30.00 475 GLU A CA 1
ATOM 3945 C C . GLU A 1 475 ? 189.677 164.483 210.158 1.00 30.00 475 GLU A C 1
ATOM 3946 O O . GLU A 1 475 ? 190.804 164.996 210.136 1.00 30.00 475 GLU A O 1
ATOM 3958 N N . PRO A 1 476 ? 188.576 165.236 210.197 1.00 30.00 476 PRO A N 1
ATOM 3959 C CA . PRO A 1 476 ? 188.696 166.695 210.269 1.00 30.00 476 PRO A CA 1
ATOM 3960 C C . PRO A 1 476 ? 189.141 167.148 211.652 1.00 30.00 476 PRO A C 1
ATOM 3961 O O . PRO A 1 4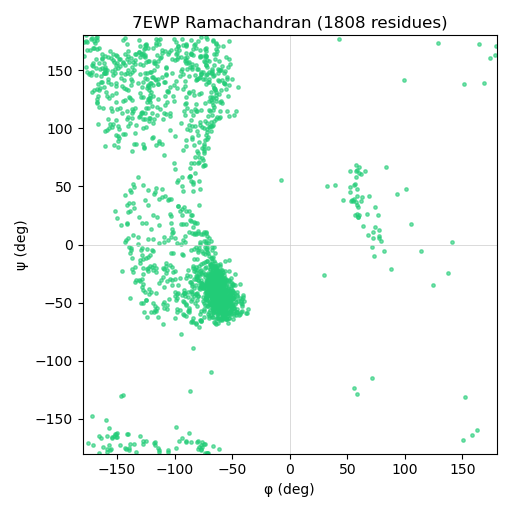76 ? 188.744 166.577 212.668 1.00 30.00 476 PRO A O 1
ATOM 3972 N N . SER A 1 477 ? 189.982 168.179 211.674 1.00 30.00 477 SER A N 1
ATOM 3973 C CA . SER A 1 477 ? 190.488 168.799 212.892 1.00 30.00 477 SER A CA 1
ATOM 3974 C C . SER A 1 477 ? 190.785 170.260 212.603 1.00 30.00 477 SER A C 1
ATOM 3975 O O . SER A 1 477 ? 190.355 170.791 211.576 1.00 30.00 477 SER A O 1
ATOM 3983 N N . THR A 1 478 ? 191.527 170.915 213.491 1.00 30.00 478 THR A N 1
ATOM 3984 C CA . THR A 1 478 ? 192.035 172.244 213.188 1.00 30.00 478 THR A CA 1
ATOM 3985 C C . THR A 1 478 ? 192.899 172.229 211.953 1.00 30.00 478 THR A C 1
ATOM 3986 O O . THR A 1 478 ? 192.523 172.794 210.921 1.00 30.00 478 THR A O 1
ATOM 3997 N N . PHE A 1 479 ? 194.009 171.500 212.033 1.00 30.00 479 PHE A N 1
ATOM 3998 C CA . PHE A 1 479 ? 195.064 171.506 211.032 1.00 30.00 479 PHE A CA 1
ATOM 3999 C C . PHE A 1 479 ? 194.571 171.245 209.627 1.00 30.00 479 PHE A C 1
ATOM 4000 O O . PHE A 1 479 ? 195.235 171.637 208.665 1.00 30.00 479 PHE A O 1
ATOM 4017 N N . ARG A 1 480 ? 193.424 170.604 209.488 1.00 30.00 480 ARG A N 1
ATOM 4018 C CA . ARG A 1 480 ? 193.028 170.076 208.203 1.00 30.00 480 ARG A CA 1
ATOM 4019 C C . ARG A 1 480 ? 192.528 171.189 207.303 1.00 30.00 480 ARG A C 1
ATOM 4020 O O . ARG A 1 480 ? 193.065 171.415 206.211 1.00 30.00 480 ARG A O 1
ATOM 4041 N N . CYS A 1 481 ? 191.512 171.909 207.766 1.00 30.00 481 CYS A N 1
ATOM 4042 C CA . CYS A 1 481 ? 190.864 172.919 206.942 1.00 30.00 481 CYS A CA 1
ATOM 4043 C C . CYS A 1 481 ? 191.847 174.030 206.582 1.00 30.00 481 CYS A C 1
ATOM 4044 O O . CYS A 1 481 ? 191.809 174.615 205.484 1.00 30.00 481 CYS A O 1
ATOM 4051 N N . ILE A 1 482 ? 192.782 174.291 207.481 1.00 30.00 482 ILE A N 1
ATOM 4052 C CA . ILE A 1 482 ? 193.769 175.329 207.251 1.00 30.00 482 ILE A CA 1
ATOM 4053 C C . ILE A 1 482 ? 194.671 174.947 206.093 1.00 30.00 482 ILE A C 1
ATOM 4054 O O . ILE A 1 482 ? 194.850 175.710 205.129 1.00 30.00 482 ILE A O 1
ATOM 4070 N N . LEU A 1 483 ? 195.226 173.751 206.156 1.00 30.00 483 LEU A N 1
ATOM 4071 C CA . LEU A 1 483 ? 196.099 173.305 205.099 1.00 30.00 483 LEU A CA 1
ATOM 4072 C C . LEU A 1 483 ? 195.372 173.217 203.793 1.00 30.00 483 LEU A C 1
ATOM 4073 O O . LEU A 1 483 ? 195.972 173.443 202.740 1.00 30.00 483 LEU A O 1
ATOM 4089 N N . LEU A 1 484 ? 194.103 172.839 203.854 1.00 30.00 484 LEU A N 1
ATOM 4090 C CA . LEU A 1 484 ? 193.277 172.869 202.663 1.00 30.00 484 LEU A CA 1
ATOM 4091 C C . LEU A 1 484 ? 193.367 174.228 201.998 1.00 30.00 484 LEU A C 1
ATOM 4092 O O . LEU A 1 484 ? 193.637 174.324 200.793 1.00 30.00 484 LEU A O 1
ATOM 4108 N N . ARG A 1 485 ? 193.173 175.298 202.766 1.00 30.00 485 ARG A N 1
ATOM 4109 C CA . ARG A 1 485 ? 193.129 176.597 202.106 1.00 30.00 485 ARG A CA 1
ATOM 4110 C C . ARG A 1 485 ? 194.510 176.998 201.595 1.00 30.00 485 ARG A C 1
ATOM 4111 O O . ARG A 1 485 ? 194.635 177.565 200.493 1.00 30.00 485 ARG A O 1
ATOM 4132 N N . TRP A 1 486 ? 195.562 176.649 202.356 1.00 30.00 486 TRP A N 1
ATOM 4133 C CA . TRP A 1 486 ? 196.931 176.844 201.857 1.00 30.00 486 TRP A CA 1
ATOM 4134 C C . TRP A 1 486 ? 197.092 176.233 200.478 1.00 30.00 486 TRP A C 1
ATOM 4135 O O . TRP A 1 486 ? 197.455 176.911 199.501 1.00 30.00 486 TRP A O 1
ATOM 4156 N N . ALA A 1 487 ? 196.799 174.945 200.390 1.00 30.00 487 ALA A N 1
ATOM 4157 C CA . ALA A 1 487 ? 197.168 174.182 199.223 1.00 30.00 487 ALA A CA 1
ATOM 4158 C C . ALA A 1 487 ? 196.357 174.624 198.033 1.00 30.00 487 ALA A C 1
ATOM 4159 O O . ALA A 1 487 ? 196.889 174.802 196.932 1.00 30.00 487 ALA A O 1
ATOM 4166 N N . ARG A 1 488 ? 195.057 174.784 198.245 1.00 30.00 488 ARG A N 1
ATOM 4167 C CA . ARG A 1 488 ? 194.172 175.294 197.217 1.00 30.00 488 ARG A CA 1
ATOM 4168 C C . ARG A 1 488 ? 194.734 176.543 196.582 1.00 30.00 488 ARG A C 1
ATOM 4169 O O . ARG A 1 488 ? 195.013 176.571 195.379 1.00 30.00 488 ARG A O 1
ATOM 4190 N N . LEU A 1 489 ? 194.927 177.585 197.382 1.00 30.00 489 LEU A N 1
ATOM 4191 C CA . LEU A 1 489 ? 195.218 178.881 196.782 1.00 30.00 489 LEU A CA 1
ATOM 4192 C C . LEU A 1 489 ? 196.594 178.910 196.126 1.00 30.00 489 LEU A C 1
ATOM 4193 O O . LEU A 1 489 ? 196.759 179.483 195.033 1.00 30.00 489 LEU A O 1
ATOM 4209 N N . LEU A 1 490 ? 197.592 178.295 196.765 1.00 30.00 490 LEU A N 1
ATOM 4210 C CA . LEU A 1 490 ? 198.871 178.128 196.095 1.00 30.00 490 LEU A CA 1
ATOM 4211 C C . LEU A 1 490 ? 198.701 177.489 194.738 1.00 30.00 490 LEU A C 1
ATOM 4212 O O . LEU A 1 490 ? 199.167 178.029 193.722 1.00 30.00 490 LEU A O 1
ATOM 4228 N N . GLY A 1 491 ? 198.016 176.354 194.704 1.00 30.00 491 GLY A N 1
ATOM 4229 C CA . GLY A 1 491 ? 197.836 175.653 193.462 1.00 30.00 491 GLY A CA 1
ATOM 4230 C C . GLY A 1 491 ? 197.175 176.534 192.430 1.00 30.00 491 GLY A C 1
ATOM 4231 O O . GLY A 1 491 ? 197.605 176.604 191.272 1.00 30.00 491 GLY A O 1
ATOM 4235 N N . PHE A 1 492 ? 196.214 177.315 192.877 1.00 30.00 492 PHE A N 1
ATOM 4236 C CA . PHE A 1 492 ? 195.341 178.025 191.975 1.00 30.00 492 PHE A CA 1
ATOM 4237 C C . PHE A 1 492 ? 196.092 179.092 191.240 1.00 30.00 492 PHE A C 1
ATOM 4238 O O . PHE A 1 492 ? 196.015 179.204 190.010 1.00 30.00 492 PHE A O 1
ATOM 4255 N N . ALA A 1 493 ? 196.793 179.926 191.990 1.00 30.00 493 ALA A N 1
ATOM 4256 C CA . ALA A 1 493 ? 197.536 180.986 191.333 1.00 30.00 493 ALA A CA 1
ATOM 4257 C C . ALA A 1 493 ? 198.637 180.392 190.488 1.00 30.00 493 ALA A C 1
ATOM 4258 O O . ALA A 1 493 ? 198.701 180.631 189.279 1.00 30.00 493 ALA A O 1
ATOM 4265 N N . THR A 1 494 ? 199.421 179.488 191.069 1.00 30.00 494 THR A N 1
ATOM 4266 C CA . THR A 1 494 ? 200.585 179.028 190.350 1.00 30.00 494 THR A CA 1
ATOM 4267 C C . THR A 1 494 ? 200.238 178.059 189.232 1.00 30.00 494 THR A C 1
ATOM 4268 O O . THR A 1 494 ? 201.140 177.421 188.691 1.00 30.00 494 THR A O 1
ATOM 4279 N N . VAL A 1 495 ? 198.960 177.896 188.924 1.00 30.00 495 VAL A N 1
ATOM 4280 C CA . VAL A 1 495 ? 198.518 177.301 187.677 1.00 30.00 495 VAL A CA 1
ATOM 4281 C C . VAL A 1 495 ? 197.857 178.329 186.745 1.00 30.00 495 VAL A C 1
ATOM 4282 O O . VAL A 1 495 ? 198.440 178.732 185.714 1.00 30.00 495 VAL A O 1
ATOM 4295 N N . TYR A 1 496 ? 196.679 178.832 187.124 1.00 30.00 496 TYR A N 1
ATOM 4296 C CA . TYR A 1 496 ? 195.931 179.660 186.182 1.00 30.00 496 TYR A CA 1
ATOM 4297 C C . TYR A 1 496 ? 196.599 181.002 185.967 1.00 30.00 496 TYR A C 1
ATOM 4298 O O . TYR A 1 496 ? 196.557 181.548 184.851 1.00 30.00 496 TYR A O 1
ATOM 4316 N N . GLY A 1 497 ? 197.223 181.550 187.005 1.00 30.00 497 GLY A N 1
ATOM 4317 C CA . GLY A 1 497 ? 197.849 182.835 186.854 1.00 30.00 497 GLY A CA 1
ATOM 4318 C C . GLY A 1 497 ? 198.937 182.819 185.799 1.00 30.00 497 GLY A C 1
ATOM 4319 O O . GLY A 1 497 ? 198.862 183.549 184.803 1.00 30.00 497 GLY A O 1
ATOM 4323 N N . THR A 1 498 ? 199.927 181.938 185.968 1.00 30.00 498 THR A N 1
ATOM 4324 C CA . THR A 1 498 ? 201.051 181.926 185.049 1.00 30.00 498 THR A CA 1
ATOM 4325 C C . THR A 1 498 ? 200.591 181.632 183.647 1.00 30.00 498 THR A C 1
ATOM 4326 O O . THR A 1 498 ? 201.170 182.144 182.682 1.00 30.00 498 THR A O 1
ATOM 4337 N N . VAL A 1 499 ? 199.560 180.812 183.518 1.00 30.00 499 VAL A N 1
ATOM 4338 C CA . VAL A 1 499 ? 199.026 180.535 182.201 1.00 30.00 499 VAL A CA 1
ATOM 4339 C C . VAL A 1 499 ? 198.546 181.824 181.535 1.00 30.00 499 VAL A C 1
ATOM 4340 O O . VAL A 1 499 ? 198.941 182.169 180.400 1.00 30.00 499 VAL A O 1
ATOM 4353 N N . THR A 1 500 ? 197.686 182.554 182.235 1.00 30.00 500 THR A N 1
ATOM 4354 C CA . THR A 1 500 ? 197.187 183.823 181.726 1.00 30.00 500 THR A CA 1
ATOM 4355 C C . THR A 1 500 ? 198.332 184.771 181.330 1.00 30.00 500 THR A C 1
ATOM 4356 O O . THR A 1 500 ? 198.286 185.432 180.274 1.00 30.00 500 THR A O 1
ATOM 4367 N N . LEU A 1 501 ? 199.413 184.781 182.107 1.00 30.00 501 LEU A N 1
ATOM 4368 C CA . LEU A 1 501 ? 200.476 185.741 181.809 1.00 30.00 501 LEU A CA 1
ATOM 4369 C C . LEU A 1 501 ? 201.314 185.313 180.618 1.00 30.00 501 LEU A C 1
ATOM 4370 O O . LEU A 1 501 ? 201.811 186.171 179.873 1.00 30.00 501 LEU A O 1
ATOM 4386 N N . LYS A 1 502 ? 201.511 184.010 180.440 1.00 30.00 502 LYS A N 1
ATOM 4387 C CA . LYS A 1 502 ? 202.076 183.523 179.194 1.00 30.00 502 LYS A CA 1
ATOM 4388 C C . LYS A 1 502 ? 201.350 184.108 178.014 1.00 30.00 502 LYS A C 1
ATOM 4389 O O . LYS A 1 502 ? 201.963 184.564 177.036 1.00 30.00 502 LYS A O 1
ATOM 4408 N N . LEU A 1 503 ? 200.038 184.084 178.086 1.00 30.00 503 LEU A N 1
ATOM 4409 C CA . LEU A 1 503 ? 199.298 184.612 176.959 1.00 30.00 503 LEU A CA 1
ATOM 4410 C C . LEU A 1 503 ? 199.540 186.113 176.773 1.00 30.00 503 LEU A C 1
ATOM 4411 O O . LEU A 1 503 ? 199.630 186.616 175.628 1.00 30.00 503 LEU A O 1
ATOM 4427 N N . HIS A 1 504 ? 199.669 186.842 177.878 1.00 30.00 504 HIS A N 1
ATOM 4428 C CA . HIS A 1 504 ? 199.996 188.264 177.756 1.00 30.00 504 HIS A CA 1
ATOM 4429 C C . HIS A 1 504 ? 201.303 188.452 176.986 1.00 30.00 504 HIS A C 1
ATOM 4430 O O . HIS A 1 504 ? 201.414 189.316 176.095 1.00 30.00 504 HIS A O 1
ATOM 4444 N N . ARG A 1 505 ? 202.278 187.599 177.284 1.00 30.00 505 ARG A N 1
ATOM 4445 C CA . ARG A 1 505 ? 203.558 187.657 176.598 1.00 30.00 505 ARG A CA 1
ATOM 4446 C C . ARG A 1 505 ? 203.386 187.445 175.120 1.00 30.00 505 ARG A C 1
ATOM 4447 O O . ARG A 1 505 ? 204.120 188.032 174.323 1.00 30.00 505 ARG A O 1
ATOM 4468 N N . VAL A 1 506 ? 202.520 186.513 174.747 1.00 30.00 506 VAL A N 1
ATOM 4469 C CA . VAL A 1 506 ? 202.247 186.304 173.328 1.00 30.00 506 VAL A CA 1
ATOM 4470 C C . VAL A 1 506 ? 201.903 187.622 172.668 1.00 30.00 506 VAL A C 1
ATOM 4471 O O . VAL A 1 506 ? 202.500 188.013 171.648 1.00 30.00 506 VAL A O 1
ATOM 4484 N N . LEU A 1 507 ? 200.948 188.328 173.253 1.00 30.00 507 LEU A N 1
ATOM 4485 C CA . LEU A 1 507 ? 200.519 189.556 172.593 1.00 30.00 507 LEU A CA 1
ATOM 4486 C C . LEU A 1 507 ? 201.711 190.503 172.457 1.00 30.00 507 LEU A C 1
ATOM 4487 O O . LEU A 1 507 ? 202.013 191.004 171.356 1.00 30.00 507 LEU A O 1
ATOM 4503 N N . LYS A 1 508 ? 202.461 190.686 173.543 1.00 30.00 508 LYS A N 1
ATOM 4504 C CA . LYS A 1 508 ? 203.543 191.666 173.473 1.00 30.00 508 LYS A CA 1
ATOM 4505 C C . LYS A 1 508 ? 204.668 191.278 172.531 1.00 30.00 508 LYS A C 1
ATOM 4506 O O . LYS A 1 508 ? 205.275 192.148 171.894 1.00 30.00 508 LYS A O 1
ATOM 4525 N N . VAL A 1 509 ? 204.955 189.985 172.403 1.00 30.00 509 VAL A N 1
ATOM 4526 C CA . VAL A 1 509 ? 206.046 189.618 171.521 1.00 30.00 509 VAL A CA 1
ATOM 4527 C C . VAL A 1 509 ? 205.611 189.929 170.120 1.00 30.00 509 VAL A C 1
ATOM 4528 O O . VAL A 1 509 ? 206.420 190.333 169.280 1.00 30.00 509 VAL A O 1
ATOM 4541 N N . PHE A 1 510 ? 204.322 189.744 169.853 1.00 30.00 510 PHE A N 1
ATOM 4542 C CA . PHE A 1 510 ? 203.769 190.010 168.530 1.00 30.00 510 PHE A CA 1
ATOM 4543 C C . PHE A 1 510 ? 204.132 191.417 168.070 1.00 30.00 510 PHE A C 1
ATOM 4544 O O . PHE A 1 510 ? 204.837 191.594 167.077 1.00 30.00 510 PHE A O 1
ATOM 4561 N N . LEU A 1 511 ? 203.644 192.416 168.799 1.00 30.00 511 LEU A N 1
ATOM 4562 C CA . LEU A 1 511 ? 203.918 193.810 168.466 1.00 30.00 511 LEU A CA 1
ATOM 4563 C C . LEU A 1 511 ? 205.418 194.077 168.471 1.00 30.00 511 LEU A C 1
ATOM 4564 O O . LEU A 1 511 ? 205.947 194.716 167.561 1.00 30.00 511 LEU A O 1
ATOM 4580 N N . SER A 1 512 ? 206.099 193.585 169.500 1.00 30.00 512 SER A N 1
ATOM 4581 C CA . SER A 1 512 ? 207.540 193.769 169.624 1.00 30.00 512 SER A CA 1
ATOM 4582 C C . SER A 1 512 ? 208.114 193.321 168.284 1.00 30.00 512 SER A C 1
ATOM 4583 O O . SER A 1 512 ? 208.837 194.069 167.626 1.00 30.00 512 SER A O 1
ATOM 4586 N N . ARG A 1 513 ? 207.787 192.096 167.887 1.00 30.00 513 ARG A N 1
ATOM 4587 C CA . ARG A 1 513 ? 208.267 191.545 166.625 1.00 30.00 513 ARG A CA 1
ATOM 4588 C C . ARG A 1 513 ? 207.819 192.230 165.339 1.00 30.00 513 ARG A C 1
ATOM 4589 O O . ARG A 1 513 ? 208.532 192.214 164.335 1.00 30.00 513 ARG A O 1
ATOM 4597 N N . THR A 1 514 ? 206.635 192.832 165.376 1.00 30.00 514 THR A N 1
ATOM 4598 C CA . THR A 1 514 ? 206.090 193.523 164.214 1.00 30.00 514 THR A CA 1
ATOM 4599 C C . THR A 1 514 ? 206.949 194.768 164.015 1.00 30.00 514 THR A C 1
ATOM 4600 O O . THR A 1 514 ? 207.315 195.108 162.890 1.00 30.00 514 THR A O 1
ATOM 4604 N N . ALA A 1 515 ? 207.262 195.444 165.125 1.00 30.00 515 ALA A N 1
ATOM 4605 C CA . ALA A 1 515 ? 208.087 196.674 165.093 1.00 30.00 515 ALA A CA 1
ATOM 4606 C C . ALA A 1 515 ? 209.599 196.491 164.916 1.00 30.00 515 ALA A C 1
ATOM 4607 O O . ALA A 1 515 ? 210.131 196.921 163.874 1.00 30.00 515 ALA A O 1
ATOM 4609 N N . GLN A 1 516 ? 210.256 195.873 165.903 1.00 30.00 516 GLN A N 1
ATOM 4610 C CA . GLN A 1 516 ? 211.718 195.639 165.847 1.00 30.00 516 GLN A CA 1
ATOM 4611 C C . GLN A 1 516 ? 211.993 194.409 166.720 1.00 30.00 516 GLN A C 1
ATOM 4612 O O . GLN A 1 516 ? 211.972 194.545 167.959 1.00 30.00 516 GLN A O 1
ATOM 4614 N N . ARG A 1 517 ? 212.237 193.255 166.090 1.00 30.00 517 ARG A N 1
ATOM 4615 C CA . ARG A 1 517 ? 212.518 192.004 166.834 1.00 30.00 517 ARG A CA 1
ATOM 4616 C C . ARG A 1 517 ? 213.659 192.428 167.766 1.00 30.00 517 ARG A C 1
ATOM 4617 O O . ARG A 1 517 ? 214.775 192.670 167.263 1.00 30.00 517 ARG A O 1
ATOM 4619 N N . ILE A 1 518 ? 213.382 192.511 169.071 1.00 30.00 518 ILE A N 1
ATOM 4620 C CA . ILE A 1 518 ? 214.402 192.916 170.067 1.00 30.00 518 ILE A CA 1
ATOM 4621 C C . ILE A 1 518 ? 214.007 192.251 171.390 1.00 30.00 518 ILE A C 1
ATOM 4622 O O . ILE A 1 518 ? 214.331 192.816 172.454 1.00 30.00 518 ILE A O 1
ATOM 4624 N N . PRO A 1 519 ? 213.335 191.097 171.315 1.00 30.00 519 PRO A N 1
ATOM 4625 C CA . PRO A 1 519 ? 213.004 190.288 172.513 1.00 30.00 519 PRO A CA 1
ATOM 4626 C C . PRO A 1 519 ? 212.301 191.163 173.558 1.00 30.00 519 PRO A C 1
ATOM 4627 O O . PRO A 1 519 ? 212.858 191.333 174.660 1.00 30.00 519 PRO A O 1
ATOM 4629 N N . TYR A 1 520 ? 211.118 191.685 173.216 1.00 30.00 520 TYR A N 1
ATOM 4630 C CA . TYR A 1 520 ? 210.339 192.547 174.137 1.00 30.00 520 TYR A CA 1
ATOM 4631 C C . TYR A 1 520 ? 210.157 191.837 175.483 1.00 30.00 520 TYR A C 1
ATOM 4632 O O . TYR A 1 520 ? 210.664 192.354 176.499 1.00 30.00 520 TYR A O 1
ATOM 4634 N N . MET A 1 521 ? 209.456 190.698 175.481 1.00 30.00 521 MET A N 1
ATOM 4635 C CA . MET A 1 521 ? 209.211 189.918 176.724 1.00 30.00 521 MET A CA 1
ATOM 4636 C C . MET A 1 521 ? 209.930 188.568 176.624 1.00 30.00 521 MET A C 1
ATOM 4637 O O . MET A 1 521 ? 209.893 187.958 175.538 1.00 30.00 521 MET A O 1
ATOM 4642 N N . THR A 1 522 ? 210.557 188.130 177.721 1.00 30.00 522 THR A N 1
ATOM 4643 C CA . THR A 1 522 ? 211.273 186.864 177.748 1.00 30.00 522 THR A CA 1
ATOM 4644 C C . THR A 1 522 ? 210.737 186.029 178.901 1.00 30.00 522 THR A C 1
ATOM 4645 O O . THR A 1 522 ? 210.001 186.525 179.763 1.00 30.00 522 THR A O 1
ATOM 4649 N N . GLY A 1 523 ? 211.130 184.757 178.926 1.00 30.00 523 GLY A N 1
ATOM 4650 C CA . GLY A 1 523 ? 210.845 183.875 180.037 1.00 30.00 523 GLY A CA 1
ATOM 4651 C C . GLY A 1 523 ? 211.438 184.380 181.333 1.00 30.00 523 GLY A C 1
ATOM 4652 O O . GLY A 1 523 ? 210.955 184.048 182.416 1.00 30.00 523 GLY A O 1
ATOM 4653 N N . GLY A 1 524 ? 212.493 185.180 181.242 1.00 30.00 524 GLY A N 1
ATOM 4654 C CA . GLY A 1 524 ? 212.957 185.875 182.421 1.00 30.00 524 GLY A CA 1
ATOM 4655 C C . GLY A 1 524 ? 211.978 186.872 182.998 1.00 30.00 524 GLY A C 1
ATOM 4656 O O . GLY A 1 524 ? 212.114 187.246 184.166 1.00 30.00 524 GLY A O 1
ATOM 4657 N N . ARG A 1 525 ? 210.991 187.311 182.213 1.00 30.00 525 ARG A N 1
ATOM 4658 C CA . ARG A 1 525 ? 210.066 188.329 182.695 1.00 30.00 525 ARG A CA 1
ATOM 4659 C C . ARG A 1 525 ? 208.900 187.715 183.462 1.00 30.00 525 ARG A C 1
ATOM 4660 O O . ARG A 1 525 ? 208.319 188.364 184.338 1.00 30.00 525 ARG A O 1
ATOM 4669 N N . VAL A 1 526 ? 208.551 186.465 183.153 1.00 30.00 526 VAL A N 1
ATOM 4670 C CA . VAL A 1 526 ? 207.359 185.829 183.718 1.00 30.00 526 VAL A CA 1
ATOM 4671 C C . VAL A 1 526 ? 207.431 185.768 185.235 1.00 30.00 526 VAL A C 1
ATOM 4672 O O . VAL A 1 526 ? 206.544 186.261 185.946 1.00 30.00 526 VAL A O 1
ATOM 4678 N N . MET A 1 527 ? 208.474 185.125 185.743 1.00 30.00 527 MET A N 1
ATOM 4679 C CA . MET A 1 527 ? 208.617 184.873 187.165 1.00 30.00 527 MET A CA 1
ATOM 4680 C C . MET A 1 527 ? 208.440 186.114 188.019 1.00 30.00 527 MET A C 1
ATOM 4681 O O . MET A 1 527 ? 207.933 186.017 189.144 1.00 30.00 527 MET A O 1
ATOM 4695 N N . ARG A 1 528 ? 208.821 187.276 187.514 1.00 30.00 528 ARG A N 1
ATOM 4696 C CA . ARG A 1 528 ? 208.652 188.470 188.314 1.00 30.00 528 ARG A CA 1
ATOM 4697 C C . ARG A 1 528 ? 207.196 188.809 188.500 1.00 30.00 528 ARG A C 1
ATOM 4698 O O . ARG A 1 528 ? 206.731 188.926 189.636 1.00 30.00 528 ARG A O 1
ATOM 4719 N N . MET A 1 529 ? 206.439 188.873 187.420 1.00 30.00 529 MET A N 1
ATOM 4720 C CA . MET A 1 529 ? 205.011 189.077 187.528 1.00 30.00 529 MET A CA 1
ATOM 4721 C C . MET A 1 529 ? 204.280 187.827 187.998 1.00 30.00 529 MET A C 1
ATOM 4722 O O . MET A 1 529 ? 203.051 187.773 187.912 1.00 30.00 529 MET A O 1
ATOM 4736 N N . LEU A 1 530 ? 205.008 186.811 188.453 1.00 30.00 530 LEU A N 1
ATOM 4737 C CA . LEU A 1 530 ? 204.479 185.751 189.303 1.00 30.00 530 LEU A CA 1
ATOM 4738 C C . LEU A 1 530 ? 204.637 186.011 190.789 1.00 30.00 530 LEU A C 1
ATOM 4739 O O . LEU A 1 530 ? 203.691 185.799 191.571 1.00 30.00 530 LEU A O 1
ATOM 4755 N N . ALA A 1 531 ? 205.844 186.398 191.192 1.00 30.00 531 ALA A N 1
ATOM 4756 C CA . ALA A 1 531 ? 206.159 186.497 192.600 1.00 30.00 531 ALA A CA 1
ATOM 4757 C C . ALA A 1 531 ? 205.281 187.504 193.299 1.00 30.00 531 ALA A C 1
ATOM 4758 O O . ALA A 1 531 ? 204.954 187.317 194.472 1.00 30.00 531 ALA A O 1
ATOM 4765 N N . VAL A 1 532 ? 204.919 188.566 192.592 1.00 30.00 532 VAL A N 1
ATOM 4766 C CA . VAL A 1 532 ? 203.956 189.542 193.083 1.00 30.00 532 VAL A CA 1
ATOM 4767 C C . VAL A 1 532 ? 202.718 188.846 193.634 1.00 30.00 532 VAL A C 1
ATOM 4768 O O . VAL A 1 532 ? 202.330 189.020 194.805 1.00 30.00 532 VAL A O 1
ATOM 4781 N N . ILE A 1 533 ? 202.114 188.008 192.804 1.00 30.00 533 ILE A N 1
ATOM 4782 C CA . ILE A 1 533 ? 200.866 187.364 193.165 1.00 30.00 533 ILE A CA 1
ATOM 4783 C C . ILE A 1 533 ? 201.090 186.390 194.291 1.00 30.00 533 ILE A C 1
ATOM 4784 O O . ILE A 1 533 ? 200.292 186.319 195.241 1.00 30.00 533 ILE A O 1
ATOM 4800 N N . LEU A 1 534 ? 202.137 185.586 194.168 1.00 30.00 534 LEU A N 1
ATOM 4801 C CA . LEU A 1 534 ? 202.507 184.695 195.250 1.00 30.00 534 LEU A CA 1
ATOM 4802 C C . LEU A 1 534 ? 202.566 185.437 196.584 1.00 30.00 534 LEU A C 1
ATOM 4803 O O . LEU A 1 534 ? 202.042 184.958 197.607 1.00 30.00 534 LEU A O 1
ATOM 4819 N N . LEU A 1 535 ? 203.102 186.655 196.565 1.00 30.00 535 LEU A N 1
ATOM 4820 C CA . LEU A 1 535 ? 203.262 187.410 197.795 1.00 30.00 535 LEU A CA 1
ATOM 4821 C C . LEU A 1 535 ? 201.919 187.800 198.370 1.00 30.00 535 LEU A C 1
ATOM 4822 O O . LEU A 1 535 ? 201.659 187.594 199.566 1.00 30.00 535 LEU A O 1
ATOM 4838 N N . VAL A 1 536 ? 201.112 188.460 197.545 1.00 30.00 536 VAL A N 1
ATOM 4839 C CA . VAL A 1 536 ? 199.793 188.915 197.956 1.00 30.00 536 VAL A CA 1
ATOM 4840 C C . VAL A 1 536 ? 199.052 187.807 198.669 1.00 30.00 536 VAL A C 1
ATOM 4841 O O . VAL A 1 536 ? 198.546 187.968 199.792 1.00 30.00 536 VAL A O 1
ATOM 4854 N N . VAL A 1 537 ? 199.034 186.648 198.047 1.00 30.00 537 VAL A N 1
ATOM 4855 C CA . VAL A 1 537 ? 198.294 185.538 198.599 1.00 30.00 537 VAL A CA 1
ATOM 4856 C C . VAL A 1 537 ? 198.918 185.096 199.907 1.00 30.00 537 VAL A C 1
ATOM 4857 O O . VAL A 1 537 ? 198.222 184.640 200.825 1.00 30.00 537 VAL A O 1
ATOM 4870 N N . PHE A 1 538 ? 200.224 185.263 200.038 1.00 30.00 538 PHE A N 1
ATOM 4871 C CA . PHE A 1 538 ? 200.826 184.941 201.318 1.00 30.00 538 PHE A CA 1
ATOM 4872 C C . PHE A 1 538 ? 200.306 185.841 202.426 1.00 30.00 538 PHE A C 1
ATOM 4873 O O . PHE A 1 538 ? 199.945 185.370 203.516 1.00 30.00 538 PHE A O 1
ATOM 4890 N N . TRP A 1 539 ? 200.210 187.131 202.147 1.00 30.00 539 TRP A N 1
ATOM 4891 C CA . TRP A 1 539 ? 199.762 188.056 203.185 1.00 30.00 539 TRP A CA 1
ATOM 4892 C C . TRP A 1 539 ? 198.330 187.716 203.591 1.00 30.00 539 TRP A C 1
ATOM 4893 O O . TRP A 1 539 ? 197.976 187.720 204.776 1.00 30.00 539 TRP A O 1
ATOM 4914 N N . PHE A 1 540 ? 197.541 187.271 202.624 1.00 30.00 540 PHE A N 1
ATOM 4915 C CA . PHE A 1 540 ? 196.140 186.933 202.874 1.00 30.00 540 PHE A CA 1
ATOM 4916 C C . PHE A 1 540 ? 196.020 185.748 203.792 1.00 30.00 540 PHE A C 1
ATOM 4917 O O . PHE A 1 540 ? 195.219 185.762 204.747 1.00 30.00 540 PHE A O 1
ATOM 4934 N N . LEU A 1 541 ? 196.696 184.661 203.427 1.00 30.00 541 LEU A N 1
ATOM 4935 C CA . LEU A 1 541 ? 196.668 183.485 204.267 1.00 30.00 541 LEU A CA 1
ATOM 4936 C C . LEU A 1 541 ? 197.074 183.857 205.665 1.00 30.00 541 LEU A C 1
ATOM 4937 O O . LEU A 1 541 ? 196.543 183.333 206.647 1.00 30.00 541 LEU A O 1
ATOM 4953 N N . ILE A 1 542 ? 198.032 184.769 205.774 1.00 30.00 542 ILE A N 1
ATOM 4954 C CA . ILE A 1 542 ? 198.491 185.137 207.095 1.00 30.00 542 ILE A CA 1
ATOM 4955 C C . ILE A 1 542 ? 197.372 185.824 207.851 1.00 30.00 542 ILE A C 1
ATOM 4956 O O . ILE A 1 542 ? 197.202 185.625 209.053 1.00 30.00 542 ILE A O 1
ATOM 4972 N N . GLY A 1 543 ? 196.542 186.567 207.134 1.00 30.00 543 GLY A N 1
ATOM 4973 C CA . GLY A 1 543 ? 195.406 187.215 207.776 1.00 30.00 543 GLY A CA 1
ATOM 4974 C C . GLY A 1 543 ? 194.450 186.232 208.410 1.00 30.00 543 GLY A C 1
ATOM 4975 O O . GLY A 1 543 ? 194.240 186.216 209.630 1.00 30.00 543 GLY A O 1
ATOM 4979 N N . TRP A 1 544 ? 193.829 185.434 207.563 1.00 30.00 544 TRP A N 1
ATOM 4980 C CA . TRP A 1 544 ? 192.920 184.379 208.003 1.00 30.00 544 TRP A CA 1
ATOM 4981 C C . TRP A 1 544 ? 193.546 183.515 209.080 1.00 30.00 544 TRP A C 1
ATOM 4982 O O . TRP A 1 544 ? 192.984 183.326 210.180 1.00 30.00 544 TRP A O 1
ATOM 5003 N N . THR A 1 545 ? 194.729 183.002 208.781 1.00 30.00 545 THR A N 1
ATOM 5004 C CA . THR A 1 545 ? 195.403 182.084 209.663 1.00 30.00 545 THR A CA 1
ATOM 5005 C C . THR A 1 545 ? 195.674 182.742 210.996 1.00 30.00 545 THR A C 1
ATOM 5006 O O . THR A 1 545 ? 195.640 182.092 212.045 1.00 30.00 545 THR A O 1
ATOM 5017 N N . SER A 1 546 ? 195.851 184.049 210.982 1.00 30.00 546 SER A N 1
ATOM 5018 C CA . SER A 1 546 ? 196.097 184.751 212.214 1.00 30.00 546 SER A CA 1
ATOM 5019 C C . SER A 1 546 ? 194.841 184.827 213.044 1.00 30.00 546 SER A C 1
ATOM 5020 O O . SER A 1 546 ? 194.893 184.618 214.262 1.00 30.00 546 SER A O 1
ATOM 5028 N N . SER A 1 547 ? 193.716 185.173 212.402 1.00 30.00 547 SER A N 1
ATOM 5029 C CA . SER A 1 547 ? 192.464 185.316 213.143 1.00 30.00 547 SER A CA 1
ATOM 5030 C C . SER A 1 547 ? 192.192 184.067 213.938 1.00 30.00 547 SER A C 1
ATOM 5031 O O . SER A 1 547 ? 191.951 184.123 215.155 1.00 30.00 547 SER A O 1
ATOM 5039 N N . VAL A 1 548 ? 192.342 182.929 213.280 1.00 30.00 548 VAL A N 1
ATOM 5040 C CA . VAL A 1 548 ? 192.206 181.667 213.987 1.00 30.00 548 VAL A CA 1
ATOM 5041 C C . VAL A 1 548 ? 193.258 181.551 215.069 1.00 30.00 548 VAL A C 1
ATOM 5042 O O . VAL A 1 548 ? 192.947 181.486 216.262 1.00 30.00 548 VAL A O 1
ATOM 5055 N N . CYS A 1 549 ? 194.520 181.537 214.665 1.00 30.00 549 CYS A N 1
ATOM 5056 C CA . CYS A 1 549 ? 195.562 181.037 215.538 1.00 30.00 549 CYS A CA 1
ATOM 5057 C C . CYS A 1 549 ? 195.792 181.922 216.752 1.00 30.00 549 CYS A C 1
ATOM 5058 O O . CYS A 1 549 ? 196.480 181.495 217.684 1.00 30.00 549 CYS A O 1
ATOM 5066 N N . GLN A 1 550 ? 195.219 183.126 216.773 1.00 30.00 550 GLN A N 1
ATOM 5067 C CA . GLN A 1 550 ? 195.430 184.071 217.856 1.00 30.00 550 GLN A CA 1
ATOM 5068 C C . GLN A 1 550 ? 194.161 184.378 218.625 1.00 30.00 550 GLN A C 1
ATOM 5069 O O . GLN A 1 550 ? 194.258 184.777 219.788 1.00 30.00 550 GLN A O 1
ATOM 5083 N N . ASN A 1 551 ? 192.977 184.195 218.027 1.00 30.00 551 ASN A N 1
ATOM 5084 C CA . ASN A 1 551 ? 191.746 184.496 218.743 1.00 30.00 551 ASN A CA 1
ATOM 5085 C C . ASN A 1 551 ? 190.892 183.275 219.021 1.00 30.00 551 ASN A C 1
ATOM 5086 O O . ASN A 1 551 ? 190.687 182.924 220.186 1.00 30.00 551 ASN A O 1
ATOM 5097 N N . LEU A 1 552 ? 190.413 182.593 217.985 1.00 30.00 552 LEU A N 1
ATOM 5098 C CA . LEU A 1 552 ? 189.389 181.570 218.146 1.00 30.00 552 LEU A CA 1
ATOM 5099 C C . LEU A 1 552 ? 189.954 180.161 218.058 1.00 30.00 552 LEU A C 1
ATOM 5100 O O . LEU A 1 552 ? 189.231 179.221 217.716 1.00 30.00 552 LEU A O 1
ATOM 5116 N N . GLU A 1 553 ? 191.230 179.994 218.391 1.00 30.00 553 GLU A N 1
ATOM 5117 C CA . GLU A 1 553 ? 191.866 178.692 218.428 1.00 30.00 553 GLU A CA 1
ATOM 5118 C C . GLU A 1 553 ? 191.312 177.804 219.510 1.00 30.00 553 GLU A C 1
ATOM 5119 O O . GLU A 1 553 ? 190.946 176.659 219.232 1.00 30.00 553 GLU A O 1
ATOM 5131 N N . LYS A 1 554 ? 191.240 178.297 220.681 1.00 30.00 554 LYS A N 1
ATOM 5132 C CA . LYS A 1 554 ? 190.942 177.634 221.936 1.00 30.00 554 LYS A CA 1
ATOM 5133 C C . LYS A 1 554 ? 189.832 178.334 222.690 1.00 30.00 554 LYS A C 1
ATOM 5134 O O . LYS A 1 554 ? 189.100 177.689 223.446 1.00 30.00 554 LYS A O 1
ATOM 5153 N N . GLN A 1 555 ? 189.703 179.644 222.508 1.00 30.00 555 GLN A N 1
ATOM 5154 C CA . GLN A 1 555 ? 188.810 180.452 223.312 1.00 30.00 555 GLN A CA 1
ATOM 5155 C C . GLN A 1 555 ? 187.362 180.054 223.088 1.00 30.00 555 GLN A C 1
ATOM 5156 O O . GLN A 1 555 ? 186.733 179.497 223.994 1.00 30.00 555 GLN A O 1
ATOM 5170 N N . ILE A 1 556 ? 186.838 180.302 221.883 1.00 30.00 556 ILE A N 1
ATOM 5171 C CA . ILE A 1 556 ? 185.391 180.303 221.696 1.00 30.00 556 ILE A CA 1
ATOM 5172 C C . ILE A 1 556 ? 184.887 179.469 220.528 1.00 30.00 556 ILE A C 1
ATOM 5173 O O . ILE A 1 556 ? 183.781 178.924 220.601 1.00 30.00 556 ILE A O 1
ATOM 5189 N N . SER A 1 557 ? 185.668 179.347 219.456 1.00 30.00 557 SER A N 1
ATOM 5190 C CA . SER A 1 557 ? 185.190 178.685 218.247 1.00 30.00 557 SER A CA 1
ATOM 5191 C C . SER A 1 557 ? 186.185 177.657 217.759 1.00 30.00 557 SER A C 1
ATOM 5192 O O . SER A 1 557 ? 187.286 177.521 218.297 1.00 30.00 557 SER A O 1
ATOM 5200 N N . LEU A 1 558 ? 185.778 176.964 216.708 1.00 30.00 558 LEU A N 1
ATOM 5201 C CA . LEU A 1 558 ? 186.464 175.790 216.225 1.00 30.00 558 LEU A CA 1
ATOM 5202 C C . LEU A 1 558 ? 185.935 175.496 214.838 1.00 30.00 558 LEU A C 1
ATOM 5203 O O . LEU A 1 558 ? 185.091 176.224 214.309 1.00 30.00 558 LEU A O 1
ATOM 5219 N N . ILE A 1 559 ? 186.462 174.428 214.247 1.00 30.00 559 ILE A N 1
ATOM 5220 C CA . ILE A 1 559 ? 186.054 174.031 212.913 1.00 30.00 559 ILE A CA 1
ATOM 5221 C C . ILE A 1 559 ? 185.590 172.592 212.900 1.00 30.00 559 ILE A C 1
ATOM 5222 O O . ILE A 1 559 ? 184.672 172.240 212.158 1.00 30.00 559 ILE A O 1
ATOM 5238 N N . GLY A 1 560 ? 186.292 171.722 213.611 1.00 30.00 560 GLY A N 1
ATOM 5239 C CA . GLY A 1 560 ? 185.862 170.352 213.701 1.00 30.00 560 GLY A CA 1
ATOM 5240 C C . GLY A 1 560 ? 184.501 170.470 214.328 1.00 30.00 560 GLY A C 1
ATOM 5241 O O . GLY A 1 560 ? 184.365 170.888 215.480 1.00 30.00 560 GLY A O 1
ATOM 5245 N N . GLN A 1 561 ? 183.482 170.084 213.574 1.00 30.00 561 GLN A N 1
ATOM 5246 C CA . GLN A 1 561 ? 182.126 170.518 213.856 1.00 30.00 561 GLN A CA 1
ATOM 5247 C C . GLN A 1 561 ? 181.136 169.747 212.997 1.00 30.00 561 GLN A C 1
ATOM 5248 O O . GLN A 1 561 ? 181.357 169.570 211.798 1.00 30.00 561 GLN A O 1
ATOM 5262 N N . GLY A 1 562 ? 180.067 169.256 213.624 1.00 30.00 562 GLY A N 1
ATOM 5263 C CA . GLY A 1 562 ? 179.047 168.513 212.917 1.00 30.00 562 GLY A CA 1
ATOM 5264 C C . GLY A 1 562 ? 177.630 169.014 213.044 1.00 30.00 562 GLY A C 1
ATOM 5265 O O . GLY A 1 562 ? 177.275 169.729 213.985 1.00 30.00 562 GLY A O 1
ATOM 5269 N N . LYS A 1 563 ? 176.829 168.652 212.058 1.00 30.00 563 LYS A N 1
ATOM 5270 C CA . LYS A 1 563 ? 175.407 168.948 211.977 1.00 30.00 563 LYS A CA 1
ATOM 5271 C C . LYS A 1 563 ? 174.659 167.636 211.732 1.00 30.00 563 LYS A C 1
ATOM 5272 O O . LYS A 1 563 ? 175.234 166.546 211.855 1.00 30.00 563 LYS A O 1
ATOM 5291 N N . THR A 1 564 ? 173.364 167.732 211.412 1.00 30.00 564 THR A N 1
ATOM 5292 C CA . THR A 1 564 ? 172.535 166.544 211.281 1.00 30.00 564 THR A CA 1
ATOM 5293 C C . THR A 1 564 ? 171.571 166.651 210.114 1.00 30.00 564 THR A C 1
ATOM 5294 O O . THR A 1 564 ? 171.132 167.744 209.749 1.00 30.00 564 THR A O 1
ATOM 5305 N N . SER A 1 565 ? 171.254 165.490 209.535 1.00 30.00 565 SER A N 1
ATOM 5306 C CA . SER A 1 565 ? 170.402 165.425 208.349 1.00 30.00 565 SER A CA 1
ATOM 5307 C C . SER A 1 565 ? 168.927 165.443 208.725 1.00 30.00 565 SER A C 1
ATOM 5308 O O . SER A 1 565 ? 168.204 166.394 208.414 1.00 30.00 565 SER A O 1
ATOM 5316 N N . ASP A 1 566 ? 168.475 164.380 209.389 1.00 30.00 566 ASP A N 1
ATOM 5317 C CA . ASP A 1 566 ? 167.151 164.325 209.996 1.00 30.00 566 ASP A CA 1
ATOM 5318 C C . ASP A 1 566 ? 167.300 164.168 211.507 1.00 30.00 566 ASP A C 1
ATOM 5319 O O . ASP A 1 566 ? 166.767 164.977 212.267 1.00 30.00 566 ASP A O 1
ATOM 5328 N N . HIS A 1 567 ? 168.011 163.135 211.958 1.00 30.00 567 HIS A N 1
ATOM 5329 C CA . HIS A 1 567 ? 168.293 162.946 213.374 1.00 30.00 567 HIS A CA 1
ATOM 5330 C C . HIS A 1 567 ? 169.658 162.300 213.589 1.00 30.00 567 HIS A C 1
ATOM 5331 O O . HIS A 1 567 ? 169.938 161.794 214.681 1.00 30.00 567 HIS A O 1
ATOM 5345 N N . LEU A 1 568 ? 170.522 162.319 212.572 1.00 30.00 568 LEU A N 1
ATOM 5346 C CA . LEU A 1 568 ? 171.775 161.582 212.589 1.00 30.00 568 LEU A CA 1
ATOM 5347 C C . LEU A 1 568 ? 172.948 162.514 212.363 1.00 30.00 568 LEU A C 1
ATOM 5348 O O . LEU A 1 568 ? 172.816 163.558 211.733 1.00 30.00 568 LEU A O 1
ATOM 5364 N N . ILE A 1 569 ? 174.112 162.063 212.804 1.00 30.00 569 ILE A N 1
ATOM 5365 C CA . ILE A 1 569 ? 175.243 162.921 213.060 1.00 30.00 569 ILE A CA 1
ATOM 5366 C C . ILE A 1 569 ? 176.145 162.967 211.835 1.00 30.00 569 ILE A C 1
ATOM 5367 O O . ILE A 1 569 ? 176.248 162.008 211.076 1.00 30.00 569 ILE A O 1
ATOM 5383 N N . PHE A 1 570 ? 176.814 164.106 211.634 1.00 30.00 570 PHE A N 1
ATOM 5384 C CA . PHE A 1 570 ? 177.941 164.151 210.710 1.00 30.00 570 PHE A CA 1
ATOM 5385 C C . PHE A 1 570 ? 178.864 165.331 210.982 1.00 30.00 570 PHE A C 1
ATOM 5386 O O . PHE A 1 570 ? 178.408 166.471 211.064 1.00 30.00 570 PHE A O 1
ATOM 5403 N N . ASN A 1 571 ? 180.160 165.058 211.126 1.00 30.00 571 ASN A N 1
ATOM 5404 C CA . ASN A 1 571 ? 181.168 166.081 211.369 1.00 30.00 571 ASN A CA 1
ATOM 5405 C C . ASN A 1 571 ? 181.867 166.480 210.077 1.00 30.00 571 ASN A C 1
ATOM 5406 O O . ASN A 1 571 ? 181.772 165.788 209.064 1.00 30.00 571 ASN A O 1
ATOM 5417 N N . MET A 1 572 ? 182.574 167.609 210.120 1.00 30.00 572 MET A N 1
ATOM 5418 C CA . MET A 1 572 ? 183.327 168.113 208.975 1.00 30.00 572 MET A CA 1
ATOM 5419 C C . MET A 1 572 ? 184.076 169.377 209.379 1.00 30.00 572 MET A C 1
ATOM 5420 O O . MET A 1 572 ? 184.035 169.809 210.538 1.00 30.00 572 MET A O 1
ATOM 5434 N N . CYS A 1 573 ? 184.805 169.933 208.409 1.00 30.00 573 CYS A N 1
ATOM 5435 C CA . CYS A 1 573 ? 185.090 171.360 208.366 1.00 30.00 573 CYS A CA 1
ATOM 5436 C C . CYS A 1 573 ? 183.865 172.113 207.863 1.00 30.00 573 CYS A C 1
ATOM 5437 O O . CYS A 1 573 ? 182.839 171.520 207.524 1.00 30.00 573 CYS A O 1
ATOM 5444 N N . LEU A 1 574 ? 183.986 173.429 207.814 1.00 30.00 574 LEU A N 1
ATOM 5445 C CA . LEU A 1 574 ? 182.882 174.308 207.487 1.00 30.00 574 LEU A CA 1
ATOM 5446 C C . LEU A 1 574 ? 183.408 175.652 206.997 1.00 30.00 574 LEU A C 1
ATOM 5447 O O . LEU A 1 574 ? 184.585 175.798 206.673 1.00 30.00 574 LEU A O 1
ATOM 5463 N N . ILE A 1 575 ? 182.523 176.645 206.958 1.00 30.00 575 ILE A N 1
ATOM 5464 C CA . ILE A 1 575 ? 182.756 177.869 206.211 1.00 30.00 575 ILE A CA 1
ATOM 5465 C C . ILE A 1 575 ? 182.627 179.102 207.099 1.00 30.00 575 ILE A C 1
ATOM 5466 O O . ILE A 1 575 ? 182.199 179.037 208.250 1.00 30.00 575 ILE A O 1
ATOM 5482 N N . ASP A 1 576 ? 182.979 180.249 206.518 1.00 30.00 576 ASP A N 1
ATOM 5483 C CA . ASP A 1 576 ? 182.447 181.548 206.899 1.00 30.00 576 ASP A CA 1
ATOM 5484 C C . ASP A 1 576 ? 182.483 182.417 205.651 1.00 30.00 576 ASP A C 1
ATOM 5485 O O . ASP A 1 576 ? 182.628 181.917 204.535 1.00 30.00 576 ASP A O 1
ATOM 5494 N N . ARG A 1 577 ? 182.383 183.726 205.842 1.00 30.00 577 ARG A N 1
ATOM 5495 C CA . ARG A 1 577 ? 182.287 184.653 204.725 1.00 30.00 577 ARG A CA 1
ATOM 5496 C C . ARG A 1 577 ? 183.582 184.664 203.892 1.00 30.00 577 ARG A C 1
ATOM 5497 O O . ARG A 1 577 ? 183.580 185.066 202.710 1.00 30.00 577 ARG A O 1
ATOM 5518 N N . TRP A 1 578 ? 184.693 184.174 204.459 1.00 30.00 578 TRP A N 1
ATOM 5519 C CA . TRP A 1 578 ? 185.962 184.327 203.758 1.00 30.00 578 TRP A CA 1
ATOM 5520 C C . TRP A 1 578 ? 186.010 183.499 202.505 1.00 30.00 578 TRP A C 1
ATOM 5521 O O . TRP A 1 578 ? 186.471 183.965 201.457 1.00 30.00 578 TRP A O 1
ATOM 5542 N N . ASP A 1 579 ? 185.580 182.262 202.600 1.00 30.00 579 ASP A N 1
ATOM 5543 C CA . ASP A 1 579 ? 185.611 181.416 201.433 1.00 30.00 579 ASP A CA 1
ATOM 5544 C C . ASP A 1 579 ? 184.735 181.986 200.332 1.00 30.00 579 ASP A C 1
ATOM 5545 O O . ASP A 1 579 ? 185.042 181.829 199.141 1.00 30.00 579 ASP A O 1
ATOM 5554 N N . TYR A 1 580 ? 183.684 182.713 200.713 1.00 30.00 580 TYR A N 1
ATOM 5555 C CA . TYR A 1 580 ? 182.880 183.403 199.716 1.00 30.00 580 TYR A CA 1
ATOM 5556 C C . TYR A 1 580 ? 183.754 184.369 198.932 1.00 30.00 580 TYR A C 1
ATOM 5557 O O . TYR A 1 580 ? 183.848 184.300 197.690 1.00 30.00 580 TYR A O 1
ATOM 5575 N N . MET A 1 581 ? 184.432 185.263 199.655 1.00 30.00 581 MET A N 1
ATOM 5576 C CA . MET A 1 581 ? 185.216 186.285 198.969 1.00 30.00 581 MET A CA 1
ATOM 5577 C C . MET A 1 581 ? 186.333 185.660 198.143 1.00 30.00 581 MET A C 1
ATOM 5578 O O . MET A 1 581 ? 186.653 186.136 197.041 1.00 30.00 581 MET A O 1
ATOM 5592 N N . THR A 1 582 ? 186.892 184.562 198.642 1.00 30.00 582 THR A N 1
ATOM 5593 C CA . THR A 1 582 ? 187.884 183.798 197.900 1.00 30.00 582 THR A CA 1
ATOM 5594 C C . THR A 1 582 ? 187.367 183.408 196.524 1.00 30.00 582 THR A C 1
ATOM 5595 O O . THR A 1 582 ? 188.028 183.634 195.492 1.00 30.00 582 THR A O 1
ATOM 5606 N N . ALA A 1 583 ? 186.198 182.779 196.502 1.00 30.00 583 ALA A N 1
ATOM 5607 C CA . ALA A 1 583 ? 185.622 182.351 195.240 1.00 30.00 583 ALA A CA 1
ATOM 5608 C C . ALA A 1 583 ? 185.477 183.513 194.291 1.00 30.00 583 ALA A C 1
ATOM 5609 O O . ALA A 1 583 ? 185.812 183.413 193.100 1.00 30.00 583 ALA A O 1
ATOM 5616 N N . VAL A 1 584 ? 184.964 184.621 194.801 1.00 30.00 584 VAL A N 1
ATOM 5617 C CA . VAL A 1 584 ? 184.645 185.722 193.904 1.00 30.00 584 VAL A CA 1
ATOM 5618 C C . VAL A 1 584 ? 185.924 186.288 193.306 1.00 30.00 584 VAL A C 1
ATOM 5619 O O . VAL A 1 584 ? 185.959 186.742 192.147 1.00 30.00 584 VAL A O 1
ATOM 5632 N N . ALA A 1 585 ? 187.022 186.164 194.039 1.00 30.00 585 ALA A N 1
ATOM 5633 C CA . ALA A 1 585 ? 188.292 186.599 193.484 1.00 30.00 585 ALA A CA 1
ATOM 5634 C C . ALA A 1 585 ? 188.713 185.706 192.331 1.00 30.00 585 ALA A C 1
ATOM 5635 O O . ALA A 1 585 ? 189.172 186.193 191.291 1.00 30.00 585 ALA A O 1
ATOM 5642 N N . GLU A 1 586 ? 188.608 184.392 192.524 1.00 30.00 586 GLU A N 1
ATOM 5643 C CA . GLU A 1 586 ? 188.991 183.456 191.464 1.00 30.00 586 GLU A CA 1
ATOM 5644 C C . GLU A 1 586 ? 188.240 183.759 190.182 1.00 30.00 586 GLU A C 1
ATOM 5645 O O . GLU A 1 586 ? 188.817 183.802 189.081 1.00 30.00 586 GLU A O 1
ATOM 5657 N N . PHE A 1 587 ? 186.932 183.925 190.327 1.00 30.00 587 PHE A N 1
ATOM 5658 C CA . PHE A 1 587 ? 186.053 184.350 189.250 1.00 30.00 587 PHE A CA 1
ATOM 5659 C C . PHE A 1 587 ? 186.619 185.545 188.493 1.00 30.00 587 PHE A C 1
ATOM 5660 O O . PHE A 1 587 ? 186.849 185.473 187.279 1.00 30.00 587 PHE A O 1
ATOM 5677 N N . LEU A 1 588 ? 186.885 186.650 189.195 1.00 30.00 588 LEU A N 1
ATOM 5678 C CA . LEU A 1 588 ? 187.317 187.856 188.484 1.00 30.00 588 LEU A CA 1
ATOM 5679 C C . LEU A 1 588 ? 188.665 187.676 187.803 1.00 30.00 588 LEU A C 1
ATOM 5680 O O . LEU A 1 588 ? 188.887 188.169 186.682 1.00 30.00 588 LEU A O 1
ATOM 5696 N N . PHE A 1 589 ? 189.588 187.020 188.492 1.00 30.00 589 PHE A N 1
ATOM 5697 C CA . PHE A 1 589 ? 190.901 186.754 187.930 1.00 30.00 589 PHE A CA 1
ATOM 5698 C C . PHE A 1 589 ? 190.787 186.086 186.567 1.00 30.00 589 PHE A C 1
ATOM 5699 O O . PHE A 1 589 ? 191.243 186.626 185.540 1.00 30.00 589 PHE A O 1
ATOM 5716 N N . LEU A 1 590 ? 190.140 184.931 186.521 1.00 30.00 590 LEU A N 1
ATOM 5717 C CA . LEU A 1 590 ? 189.983 184.306 185.229 1.00 30.00 590 LEU A CA 1
ATOM 5718 C C . LEU A 1 590 ? 189.147 185.113 184.272 1.00 30.00 590 LEU A C 1
ATOM 5719 O O . LEU A 1 590 ? 189.267 184.910 183.063 1.00 30.00 590 LEU A O 1
ATOM 5735 N N . LEU A 1 591 ? 188.312 186.016 184.763 1.00 30.00 591 LEU A N 1
ATOM 5736 C CA . LEU A 1 591 ? 187.622 186.887 183.832 1.00 30.00 591 LEU A CA 1
ATOM 5737 C C . LEU A 1 591 ? 188.624 187.695 183.027 1.00 30.00 591 LEU A C 1
ATOM 5738 O O . LEU A 1 591 ? 188.515 187.823 181.791 1.00 30.00 591 LEU A O 1
ATOM 5754 N N . TRP A 1 592 ? 189.629 188.211 183.719 1.00 30.00 592 TRP A N 1
ATOM 5755 C CA . TRP A 1 592 ? 190.651 188.989 183.037 1.00 30.00 592 TRP A CA 1
ATOM 5756 C C . TRP A 1 592 ? 191.389 188.125 182.040 1.00 30.00 592 TRP A C 1
ATOM 5757 O O . TRP A 1 592 ? 191.654 188.531 180.892 1.00 30.00 592 TRP A O 1
ATOM 5778 N N . GLY A 1 593 ? 191.684 186.907 182.457 1.00 30.00 593 GLY A N 1
ATOM 5779 C CA . GLY A 1 593 ? 192.325 185.982 181.545 1.00 30.00 593 GLY A CA 1
ATOM 5780 C C . GLY A 1 593 ? 191.481 185.715 180.315 1.00 30.00 593 GLY A C 1
ATOM 5781 O O . GLY A 1 593 ? 192.005 185.493 179.221 1.00 30.00 593 GLY A O 1
ATOM 5785 N N . VAL A 1 594 ? 190.161 185.779 180.460 1.00 30.00 594 VAL A N 1
ATOM 5786 C CA . VAL A 1 594 ? 189.314 185.423 179.337 1.00 30.00 594 VAL A CA 1
ATOM 5787 C C . VAL A 1 594 ? 189.298 186.551 178.328 1.00 30.00 594 VAL A C 1
ATOM 5788 O O . VAL A 1 594 ? 189.220 186.321 177.122 1.00 30.00 594 VAL A O 1
ATOM 5801 N N . TYR A 1 595 ? 189.316 187.790 178.810 1.00 30.00 595 TYR A N 1
ATOM 5802 C CA . TYR A 1 595 ? 189.424 188.912 177.882 1.00 30.00 595 TYR A CA 1
ATOM 5803 C C . TYR A 1 595 ? 190.700 188.786 177.082 1.00 30.00 595 TYR A C 1
ATOM 5804 O O . TYR A 1 595 ? 190.733 189.037 175.862 1.00 30.00 595 TYR A O 1
ATOM 5822 N N . LEU A 1 596 ? 191.774 188.433 177.775 1.00 30.00 596 LEU A N 1
ATOM 5823 C CA . LEU A 1 596 ? 193.014 188.174 177.079 1.00 30.00 596 LEU A CA 1
ATOM 5824 C C . LEU A 1 596 ? 192.843 187.126 175.987 1.00 30.00 596 LEU A C 1
ATOM 5825 O O . LEU A 1 596 ? 193.213 187.376 174.835 1.00 30.00 596 LEU A O 1
ATOM 5841 N N . CYS A 1 597 ? 192.246 185.978 176.303 1.00 30.00 597 CYS A N 1
ATOM 5842 C CA . CYS A 1 597 ? 192.092 184.954 175.272 1.00 30.00 597 CYS A CA 1
ATOM 5843 C C . CYS A 1 597 ? 190.880 185.221 174.395 1.00 30.00 597 CYS A C 1
ATOM 5844 O O . CYS A 1 597 ? 190.485 184.367 173.603 1.00 30.00 597 CYS A O 1
ATOM 5852 N N . TYR A 1 598 ? 190.277 186.391 174.533 1.00 30.00 598 TYR A N 1
ATOM 5853 C CA . TYR A 1 598 ? 189.313 186.851 173.556 1.00 30.00 598 TYR A CA 1
ATOM 5854 C C . TYR A 1 598 ? 189.987 187.584 172.431 1.00 30.00 598 TYR A C 1
ATOM 5855 O O . TYR A 1 598 ? 189.821 187.207 171.269 1.00 30.00 598 TYR A O 1
ATOM 5873 N N . ALA A 1 599 ? 190.719 188.651 172.742 1.00 30.00 599 ALA A N 1
ATOM 5874 C CA . ALA A 1 599 ? 191.292 189.424 171.645 1.00 30.00 599 ALA A CA 1
ATOM 5875 C C . ALA A 1 599 ? 192.307 188.606 170.875 1.00 30.00 599 ALA A C 1
ATOM 5876 O O . ALA A 1 599 ? 192.397 188.705 169.650 1.00 30.00 599 ALA A O 1
ATOM 5883 N N . VAL A 1 600 ? 193.047 187.766 171.571 1.00 30.00 600 VAL A N 1
ATOM 5884 C CA . VAL A 1 600 ? 194.127 187.008 170.974 1.00 30.00 600 VAL A CA 1
ATOM 5885 C C . VAL A 1 600 ? 193.499 185.789 170.321 1.00 30.00 600 VAL A C 1
ATOM 5886 O O . VAL A 1 600 ? 193.457 184.695 170.879 1.00 30.00 600 VAL A O 1
ATOM 5899 N N . ARG A 1 601 ? 193.058 185.984 169.091 1.00 30.00 601 ARG A N 1
ATOM 5900 C CA . ARG A 1 601 ? 192.214 185.028 168.405 1.00 30.00 601 ARG A CA 1
ATOM 5901 C C . ARG A 1 601 ? 192.583 184.880 166.940 1.00 30.00 601 ARG A C 1
ATOM 5902 O O . ARG A 1 601 ? 191.887 184.166 166.211 1.00 30.00 601 ARG A O 1
ATOM 5923 N N . THR A 1 602 ? 193.662 185.526 166.494 1.00 30.00 602 THR A N 1
ATOM 5924 C CA . THR A 1 602 ? 193.904 185.695 165.068 1.00 30.00 602 THR A CA 1
ATOM 5925 C C . THR A 1 602 ? 195.351 185.481 164.664 1.00 30.00 602 THR A C 1
ATOM 5926 O O . THR A 1 602 ? 195.656 185.593 163.472 1.00 30.00 602 THR A O 1
ATOM 5937 N N . VAL A 1 603 ? 196.249 185.265 165.612 1.00 30.00 603 VAL A N 1
ATOM 5938 C CA . VAL A 1 603 ? 197.673 185.173 165.347 1.00 30.00 603 VAL A CA 1
ATOM 5939 C C . VAL A 1 603 ? 197.970 184.119 164.290 1.00 30.00 603 VAL A C 1
ATOM 5940 O O . VAL A 1 603 ? 197.332 183.057 164.283 1.00 30.00 603 VAL A O 1
ATOM 5953 N N . PRO A 1 604 ? 198.928 184.341 163.403 1.00 30.00 604 PRO A N 1
ATOM 5954 C CA . PRO A 1 604 ? 199.604 183.208 162.787 1.00 30.00 604 PRO A CA 1
ATOM 5955 C C . PRO A 1 604 ? 200.620 182.652 163.764 1.00 30.00 604 PRO A C 1
ATOM 5956 O O . PRO A 1 604 ? 201.658 183.260 164.026 1.00 30.00 604 PRO A O 1
ATOM 5967 N N . SER A 1 605 ? 200.284 181.502 164.343 1.00 30.00 605 SER A N 1
ATOM 5968 C CA . SER A 1 605 ? 201.165 180.878 165.314 1.00 30.00 605 SER A CA 1
ATOM 5969 C C . SER A 1 605 ? 201.302 179.398 165.026 1.00 30.00 605 SER A C 1
ATOM 5970 O O . SER A 1 605 ? 200.502 178.795 164.310 1.00 30.00 605 SER A O 1
ATOM 5978 N N . ALA A 1 606 ? 202.328 178.825 165.630 1.00 30.00 606 ALA A N 1
ATOM 5979 C CA . ALA A 1 606 ? 202.751 177.476 165.327 1.00 30.00 606 ALA A CA 1
ATOM 5980 C C . ALA A 1 606 ? 201.724 176.424 165.675 1.00 30.00 606 ALA A C 1
ATOM 5981 O O . ALA A 1 606 ? 201.135 175.821 164.773 1.00 30.00 606 ALA A O 1
ATOM 5988 N N . PHE A 1 607 ? 201.475 176.227 166.960 1.00 30.00 607 PHE A N 1
ATOM 5989 C CA . PHE A 1 607 ? 200.745 175.064 167.429 1.00 30.00 607 PHE A CA 1
ATOM 5990 C C . PHE A 1 607 ? 199.322 175.356 167.868 1.00 30.00 607 PHE A C 1
ATOM 5991 O O . PHE A 1 607 ? 198.649 174.439 168.342 1.00 30.00 607 PHE A O 1
ATOM 6008 N N . HIS A 1 608 ? 198.844 176.586 167.716 1.00 30.00 608 HIS A N 1
ATOM 6009 C CA . HIS A 1 608 ? 197.517 176.995 168.177 1.00 30.00 608 HIS A CA 1
ATOM 6010 C C . HIS A 1 608 ? 197.303 176.689 169.657 1.00 30.00 608 HIS A C 1
ATOM 6011 O O . HIS A 1 608 ? 196.221 176.254 170.062 1.00 30.00 608 HIS A O 1
ATOM 6025 N N . GLU A 1 609 ? 198.354 176.889 170.451 1.00 30.00 609 GLU A N 1
ATOM 6026 C CA . GLU A 1 609 ? 198.230 176.903 171.905 1.00 30.00 609 GLU A CA 1
ATOM 6027 C C . GLU A 1 609 ? 197.015 177.678 172.389 1.00 30.00 609 GLU A C 1
ATOM 6028 O O . GLU A 1 609 ? 196.305 177.181 173.283 1.00 30.00 609 GLU A O 1
ATOM 6040 N N . PRO A 1 610 ? 196.735 178.870 171.871 1.00 30.00 610 PRO A N 1
ATOM 6041 C CA . PRO A 1 610 ? 195.545 179.630 172.255 1.00 30.00 610 PRO A CA 1
ATOM 6042 C C . PRO A 1 610 ? 194.247 178.871 172.391 1.00 30.00 610 PRO A C 1
ATOM 6043 O O . PRO A 1 610 ? 193.567 179.055 173.413 1.00 30.00 610 PRO A O 1
ATOM 6054 N N . ARG A 1 611 ? 193.863 178.076 171.390 1.00 30.00 611 ARG A N 1
ATOM 6055 C CA . ARG A 1 611 ? 192.744 177.148 171.535 1.00 30.00 611 ARG A CA 1
ATOM 6056 C C . ARG A 1 611 ? 192.788 176.460 172.887 1.00 30.00 611 ARG A C 1
ATOM 6057 O O . ARG A 1 611 ? 191.873 176.590 173.718 1.00 30.00 611 ARG A O 1
ATOM 6078 N N . TYR A 1 612 ? 193.895 175.781 173.134 1.00 30.00 612 TYR A N 1
ATOM 6079 C CA . TYR A 1 612 ? 194.015 174.826 174.215 1.00 30.00 612 TYR A CA 1
ATOM 6080 C C . TYR A 1 612 ? 193.932 175.530 175.564 1.00 30.00 612 TYR A C 1
ATOM 6081 O O . TYR A 1 612 ? 193.085 175.202 176.415 1.00 30.00 612 TYR A O 1
ATOM 6099 N N . MET A 1 613 ? 194.809 176.510 175.746 1.00 30.00 613 MET A N 1
ATOM 6100 C CA . MET A 1 613 ? 194.790 177.334 176.938 1.00 30.00 613 MET A CA 1
ATOM 6101 C C . MET A 1 613 ? 193.406 177.909 177.194 1.00 30.00 613 MET A C 1
ATOM 6102 O O . MET A 1 613 ? 192.811 177.667 178.256 1.00 30.00 613 MET A O 1
ATOM 6116 N N . ALA A 1 614 ? 192.870 178.659 176.224 1.00 30.00 614 ALA A N 1
ATOM 6117 C CA . ALA A 1 614 ? 191.629 179.393 176.432 1.00 30.00 614 ALA A CA 1
ATOM 6118 C C . ALA A 1 614 ? 190.496 178.468 176.838 1.00 30.00 614 ALA A C 1
ATOM 6119 O O . ALA A 1 614 ? 189.623 178.843 177.637 1.00 30.00 614 ALA A O 1
ATOM 6126 N N . VAL A 1 615 ? 190.522 177.229 176.356 1.00 30.00 615 VAL A N 1
ATOM 6127 C CA . VAL A 1 615 ? 189.415 176.348 176.710 1.00 30.00 615 VAL A CA 1
ATOM 6128 C C . VAL A 1 615 ? 189.590 175.816 178.123 1.00 30.00 615 VAL A C 1
ATOM 6129 O O . VAL A 1 615 ? 188.603 175.645 178.851 1.00 30.00 615 VAL A O 1
ATOM 6142 N N . ALA A 1 616 ? 190.836 175.530 178.534 1.00 30.00 616 ALA A N 1
ATOM 6143 C CA . ALA A 1 616 ? 191.048 175.214 179.950 1.00 30.00 616 ALA A CA 1
ATOM 6144 C C . ALA A 1 616 ? 190.482 176.299 180.827 1.00 30.00 616 ALA A C 1
ATOM 6145 O O . ALA A 1 616 ? 189.775 176.023 181.801 1.00 30.00 616 ALA A O 1
ATOM 6152 N N . VAL A 1 617 ? 190.811 177.531 180.482 1.00 30.00 617 VAL A N 1
ATOM 6153 C CA . VAL A 1 617 ? 190.328 178.692 181.206 1.00 30.00 617 VAL A CA 1
ATOM 6154 C C . VAL A 1 617 ? 188.814 178.660 181.350 1.00 30.00 617 VAL A C 1
ATOM 6155 O O . VAL A 1 617 ? 188.273 178.714 182.466 1.00 30.00 617 VAL A O 1
ATOM 6168 N N . HIS A 1 618 ? 188.111 178.605 180.227 1.00 30.00 618 HIS A N 1
ATOM 6169 C CA . HIS A 1 618 ? 186.657 178.677 180.279 1.00 30.00 618 HIS A CA 1
ATOM 6170 C C . HIS A 1 618 ? 186.062 177.530 181.086 1.00 30.00 618 HIS A C 1
ATOM 6171 O O . HIS A 1 618 ? 185.180 177.738 181.942 1.00 30.00 618 HIS A O 1
ATOM 6185 N N . ASN A 1 619 ? 186.524 176.313 180.801 1.00 30.00 619 ASN A N 1
ATOM 6186 C CA . ASN A 1 619 ? 186.124 175.132 181.551 1.00 30.00 619 ASN A CA 1
ATOM 6187 C C . ASN A 1 619 ? 186.214 175.376 183.039 1.00 30.00 619 ASN A C 1
ATOM 6188 O O . ASN A 1 619 ? 185.277 175.100 183.803 1.00 30.00 619 ASN A O 1
ATOM 6199 N N . GLU A 1 620 ? 187.368 175.865 183.458 1.00 30.00 620 GLU A N 1
ATOM 6200 C CA . GLU A 1 620 ? 187.669 175.994 184.865 1.00 30.00 620 GLU A CA 1
ATOM 6201 C C . GLU A 1 620 ? 186.733 176.974 185.522 1.00 30.00 620 GLU A C 1
ATOM 6202 O O . GLU A 1 620 ? 186.232 176.726 186.623 1.00 30.00 620 GLU A O 1
ATOM 6214 N N . LEU A 1 621 ? 186.573 178.136 184.900 1.00 30.00 621 LEU A N 1
ATOM 6215 C CA . LEU A 1 621 ? 185.652 179.131 185.423 1.00 30.00 621 LEU A CA 1
ATOM 6216 C C . LEU A 1 621 ? 184.292 178.512 185.693 1.00 30.00 621 LEU A C 1
ATOM 6217 O O . LEU A 1 621 ? 183.719 178.667 186.783 1.00 30.00 621 LEU A O 1
ATOM 6233 N N . ILE A 1 622 ? 183.783 177.763 184.719 1.00 30.00 622 ILE A N 1
ATOM 6234 C CA . ILE A 1 622 ? 182.447 177.195 184.843 1.00 30.00 622 ILE A CA 1
ATOM 6235 C C . ILE A 1 622 ? 182.377 176.232 186.015 1.00 30.00 622 ILE A C 1
ATOM 6236 O O . ILE A 1 622 ? 181.543 176.377 186.928 1.00 30.00 622 ILE A O 1
ATOM 6252 N N . ILE A 1 623 ? 183.188 175.184 185.936 1.00 30.00 623 ILE A N 1
ATOM 6253 C CA . ILE A 1 623 ? 183.228 174.149 186.956 1.00 30.00 623 ILE A CA 1
ATOM 6254 C C . ILE A 1 623 ? 183.366 174.758 188.345 1.00 30.00 623 ILE A C 1
ATOM 6255 O O . ILE A 1 623 ? 182.732 174.302 189.306 1.00 30.00 623 ILE A O 1
ATOM 6271 N N . SER A 1 624 ? 184.176 175.807 188.472 1.00 30.00 624 SER A N 1
ATOM 6272 C CA . SER A 1 624 ? 184.418 176.383 189.781 1.00 30.00 624 SER A CA 1
ATOM 6273 C C . SER A 1 624 ? 183.184 177.095 190.296 1.00 30.00 624 SER A C 1
ATOM 6274 O O . SER A 1 624 ? 182.832 176.953 191.476 1.00 30.00 624 SER A O 1
ATOM 6282 N N . ALA A 1 625 ? 182.522 177.868 189.427 1.00 30.00 625 ALA A N 1
ATOM 6283 C CA . ALA A 1 625 ? 181.274 178.520 189.813 1.00 30.00 625 ALA A CA 1
ATOM 6284 C C . ALA A 1 625 ? 180.297 177.506 190.375 1.00 30.00 625 ALA A C 1
ATOM 6285 O O . ALA A 1 625 ? 179.730 177.689 191.461 1.00 30.00 625 ALA A O 1
ATOM 6292 N N . ILE A 1 626 ? 180.144 176.393 189.670 1.00 30.00 626 ILE A N 1
ATOM 6293 C CA . ILE A 1 626 ? 179.145 175.410 190.065 1.00 30.00 626 ILE A CA 1
ATOM 6294 C C . ILE A 1 626 ? 179.511 174.776 191.391 1.00 30.00 626 ILE A C 1
ATOM 6295 O O . ILE A 1 626 ? 178.680 174.696 192.305 1.00 30.00 626 ILE A O 1
ATOM 6311 N N . PHE A 1 627 ? 180.719 174.220 191.461 1.00 30.00 627 PHE A N 1
ATOM 6312 C CA . PHE A 1 627 ? 181.222 173.609 192.683 1.00 30.00 627 PHE A CA 1
ATOM 6313 C C . PHE A 1 627 ? 180.960 174.495 193.877 1.00 30.00 627 PHE A C 1
ATOM 6314 O O . PHE A 1 627 ? 180.365 174.067 194.875 1.00 30.00 627 PHE A O 1
ATOM 6331 N N . HIS A 1 628 ? 181.473 175.713 193.819 1.00 30.00 628 HIS A N 1
ATOM 6332 C CA . HIS A 1 628 ? 181.385 176.571 194.978 1.00 30.00 628 HIS A CA 1
ATOM 6333 C C . HIS A 1 628 ? 179.932 176.882 195.298 1.00 30.00 628 HIS A C 1
ATOM 6334 O O . HIS A 1 628 ? 179.557 176.922 196.473 1.00 30.00 628 HIS A O 1
ATOM 6348 N N . THR A 1 629 ? 179.082 177.045 194.277 1.00 30.00 629 THR A N 1
ATOM 6349 C CA . THR A 1 629 ? 177.694 177.410 194.549 1.00 30.00 629 THR A CA 1
ATOM 6350 C C . THR A 1 629 ? 176.998 176.295 195.309 1.00 30.00 629 THR A C 1
ATOM 6351 O O . THR A 1 629 ? 176.323 176.529 196.324 1.00 30.00 629 THR A O 1
ATOM 6362 N N . ILE A 1 630 ? 177.215 175.062 194.860 1.00 30.00 630 ILE A N 1
ATOM 6363 C CA . ILE A 1 630 ? 176.645 173.911 195.542 1.00 30.00 630 ILE A CA 1
ATOM 6364 C C . ILE A 1 630 ? 177.139 173.843 196.961 1.00 30.00 630 ILE A C 1
ATOM 6365 O O . ILE A 1 630 ? 176.341 173.839 197.903 1.00 30.00 630 ILE A O 1
ATOM 6381 N N . ARG A 1 631 ? 178.450 173.838 197.150 1.00 30.00 631 ARG A N 1
ATOM 6382 C CA . ARG A 1 631 ? 178.960 173.596 198.486 1.00 30.00 631 ARG A CA 1
ATOM 6383 C C . ARG A 1 631 ? 178.641 174.749 199.416 1.00 30.00 631 ARG A C 1
ATOM 6384 O O . ARG A 1 631 ? 178.695 174.590 200.639 1.00 30.00 631 ARG A O 1
ATOM 6405 N N . PHE A 1 632 ? 178.304 175.913 198.861 1.00 30.00 632 PHE A N 1
ATOM 6406 C CA . PHE A 1 632 ? 178.031 177.079 199.685 1.00 30.00 632 PHE A CA 1
ATOM 6407 C C . PHE A 1 632 ? 176.541 177.337 199.797 1.00 30.00 632 PHE A C 1
ATOM 6408 O O . PHE A 1 632 ? 176.136 178.369 200.343 1.00 30.00 632 PHE A O 1
ATOM 6425 N N . VAL A 1 633 ? 175.719 176.433 199.262 1.00 30.00 633 VAL A N 1
ATOM 6426 C CA . VAL A 1 633 ? 174.345 176.303 199.743 1.00 30.00 633 VAL A CA 1
ATOM 6427 C C . VAL A 1 633 ? 174.247 175.200 200.788 1.00 30.00 633 VAL A C 1
ATOM 6428 O O . VAL A 1 633 ? 173.408 175.249 201.693 1.00 30.00 633 VAL A O 1
ATOM 6441 N N . LEU A 1 634 ? 175.113 174.202 200.694 1.00 30.00 634 LEU A N 1
ATOM 6442 C CA . LEU A 1 634 ? 174.808 172.877 201.203 1.00 30.00 634 LEU A CA 1
ATOM 6443 C C . LEU A 1 634 ? 175.500 172.598 202.523 1.00 30.00 634 LEU A C 1
ATOM 6444 O O . LEU A 1 634 ? 175.947 171.477 202.779 1.00 30.00 634 LEU A O 1
ATOM 6460 N N . ALA A 1 635 ? 175.574 173.600 203.395 1.00 30.00 635 ALA A N 1
ATOM 6461 C CA . ALA A 1 635 ? 176.174 173.425 204.715 1.00 30.00 635 ALA A CA 1
ATOM 6462 C C . ALA A 1 635 ? 175.548 172.304 205.537 1.00 30.00 635 ALA A C 1
ATOM 6463 O O . ALA A 1 635 ? 176.211 171.789 206.442 1.00 30.00 635 ALA A O 1
ATOM 6470 N N . SER A 1 636 ? 174.309 171.912 205.243 1.00 30.00 636 SER A N 1
ATOM 6471 C CA . SER A 1 636 ? 173.527 171.087 206.147 1.00 30.00 636 SER A CA 1
ATOM 6472 C C . SER A 1 636 ? 173.306 169.671 205.645 1.00 30.00 636 SER A C 1
ATOM 6473 O O . SER A 1 636 ? 173.010 168.788 206.454 1.00 30.00 636 SER A O 1
ATOM 6481 N N . ARG A 1 637 ? 173.457 169.428 204.351 1.00 30.00 637 ARG A N 1
ATOM 6482 C CA . ARG A 1 637 ? 173.021 168.191 203.722 1.00 30.00 637 ARG A CA 1
ATOM 6483 C C . ARG A 1 637 ? 174.201 167.430 203.160 1.00 30.00 637 ARG A C 1
ATOM 6484 O O . ARG A 1 637 ? 174.182 166.983 202.015 1.00 30.00 637 ARG A O 1
ATOM 6505 N N . LEU A 1 638 ? 175.246 167.270 203.959 1.00 30.00 638 LEU A N 1
ATOM 6506 C CA . LEU A 1 638 ? 176.538 166.832 203.453 1.00 30.00 638 LEU A CA 1
ATOM 6507 C C . LEU A 1 638 ? 177.194 165.914 204.460 1.00 30.00 638 LEU A C 1
ATOM 6508 O O . LEU A 1 638 ? 177.865 166.378 205.383 1.00 30.00 638 LEU A O 1
ATOM 6524 N N . GLN A 1 639 ? 177.019 164.623 204.278 1.00 30.00 639 GLN A N 1
ATOM 6525 C CA . GLN A 1 639 ? 177.957 163.725 204.904 1.00 30.00 639 GLN A CA 1
ATOM 6526 C C . GLN A 1 639 ? 179.304 163.822 204.207 1.00 30.00 639 GLN A C 1
ATOM 6527 O O . GLN A 1 639 ? 179.497 164.574 203.251 1.00 30.00 639 GLN A O 1
ATOM 6541 N N . SER A 1 640 ? 180.238 163.027 204.702 1.00 30.00 640 SER A N 1
ATOM 6542 C CA . SER A 1 640 ? 181.560 162.956 204.107 1.00 30.00 640 SER A CA 1
ATOM 6543 C C . SER A 1 640 ? 181.513 162.493 202.661 1.00 30.00 640 SER A C 1
ATOM 6544 O O . SER A 1 640 ? 182.149 163.101 201.791 1.00 30.00 640 SER A O 1
ATOM 6552 N N . ASP A 1 641 ? 180.797 161.401 202.407 1.00 30.00 641 ASP A N 1
ATOM 6553 C CA . ASP A 1 641 ? 180.756 160.801 201.081 1.00 30.00 641 ASP A CA 1
ATOM 6554 C C . ASP A 1 641 ? 180.338 161.792 200.005 1.00 30.00 641 ASP A C 1
ATOM 6555 O O . ASP A 1 641 ? 181.122 162.076 199.092 1.00 30.00 641 ASP A O 1
ATOM 6564 N N . TRP A 1 642 ? 179.099 162.307 200.081 1.00 30.00 642 TRP A N 1
ATOM 6565 C CA . TRP A 1 642 ? 178.567 163.217 199.061 1.00 30.00 642 TRP A CA 1
ATOM 6566 C C . TRP A 1 642 ? 179.535 164.353 198.745 1.00 30.00 642 TRP A C 1
ATOM 6567 O O . TRP A 1 642 ? 179.771 164.667 197.573 1.00 30.00 642 TRP A O 1
ATOM 6588 N N . MET A 1 643 ? 180.115 164.961 199.777 1.00 30.00 643 MET A N 1
ATOM 6589 C CA . MET A 1 643 ? 181.168 165.943 199.570 1.00 30.00 643 MET A CA 1
ATOM 6590 C C . MET A 1 643 ? 182.314 165.361 198.777 1.00 30.00 643 MET A C 1
ATOM 6591 O O . MET A 1 643 ? 182.674 165.875 197.709 1.00 30.00 643 MET A O 1
ATOM 6605 N N . LEU A 1 644 ? 182.910 164.299 199.314 1.00 30.00 644 LEU A N 1
ATOM 6606 C CA . LEU A 1 644 ? 184.081 163.675 198.726 1.00 30.00 644 LEU A CA 1
ATOM 6607 C C . LEU A 1 644 ? 183.869 163.379 197.252 1.00 30.00 644 LEU A C 1
ATOM 6608 O O . LEU A 1 644 ? 184.781 163.566 196.436 1.00 30.00 644 LEU A O 1
ATOM 6624 N N . MET A 1 645 ? 182.643 163.009 196.895 1.00 30.00 645 MET A N 1
ATOM 6625 C CA . MET A 1 645 ? 182.215 163.040 195.503 1.00 30.00 645 MET A CA 1
ATOM 6626 C C . MET A 1 645 ? 182.544 164.381 194.863 1.00 30.00 645 MET A C 1
ATOM 6627 O O . MET A 1 645 ? 183.176 164.443 193.801 1.00 30.00 645 MET A O 1
ATOM 6641 N N . LEU A 1 646 ? 182.132 165.464 195.512 1.00 30.00 646 LEU A N 1
ATOM 6642 C CA . LEU A 1 646 ? 182.221 166.783 194.911 1.00 30.00 646 LEU A CA 1
ATOM 6643 C C . LEU A 1 646 ? 183.677 167.205 194.710 1.00 30.00 646 LEU A C 1
ATOM 6644 O O . LEU A 1 646 ? 184.050 167.708 193.634 1.00 30.00 646 LEU A O 1
ATOM 6660 N N . TYR A 1 647 ? 184.527 166.977 195.713 1.00 30.00 647 TYR A N 1
ATOM 6661 C CA . TYR A 1 647 ? 185.924 167.374 195.572 1.00 30.00 647 TYR A CA 1
ATOM 6662 C C . TYR A 1 647 ? 186.628 166.505 194.538 1.00 30.00 647 TYR A C 1
ATOM 6663 O O . TYR A 1 647 ? 187.456 167.002 193.759 1.00 30.00 647 TYR A O 1
ATOM 6681 N N . PHE A 1 648 ? 186.297 165.209 194.501 1.00 30.00 648 PHE A N 1
ATOM 6682 C CA . PHE A 1 648 ? 186.826 164.323 193.469 1.00 30.00 648 PHE A CA 1
ATOM 6683 C C . PHE A 1 648 ? 186.500 164.848 192.084 1.00 30.00 648 PHE A C 1
ATOM 6684 O O . PHE A 1 648 ? 187.355 164.861 191.182 1.00 30.00 648 PHE A O 1
ATOM 6701 N N . ALA A 1 649 ? 185.251 165.281 191.905 1.00 30.00 649 ALA A N 1
ATOM 6702 C CA . ALA A 1 649 ? 184.832 165.856 190.638 1.00 30.00 649 ALA A CA 1
ATOM 6703 C C . ALA A 1 649 ? 185.726 167.011 190.253 1.00 30.00 649 ALA A C 1
ATOM 6704 O O . ALA A 1 649 ? 186.446 166.948 189.244 1.00 30.00 649 ALA A O 1
ATOM 6711 N N . HIS A 1 650 ? 185.692 168.070 191.069 1.00 30.00 650 HIS A N 1
ATOM 6712 C CA . HIS A 1 650 ? 186.398 169.306 190.747 1.00 30.00 650 HIS A CA 1
ATOM 6713 C C . HIS A 1 650 ? 187.856 169.043 190.411 1.00 30.00 650 HIS A C 1
ATOM 6714 O O . HIS A 1 650 ? 188.363 169.480 189.362 1.00 30.00 650 HIS A O 1
ATOM 6728 N N . THR A 1 651 ? 188.531 168.278 191.266 1.00 30.00 651 THR A N 1
ATOM 6729 C CA . THR A 1 651 ? 189.950 168.072 191.068 1.00 30.00 651 THR A CA 1
ATOM 6730 C C . THR A 1 651 ? 190.255 167.295 189.797 1.00 30.00 651 THR A C 1
ATOM 6731 O O . THR A 1 651 ? 191.043 167.786 188.982 1.00 30.00 651 THR A O 1
ATOM 6742 N N . HIS A 1 652 ? 189.678 166.103 189.577 1.00 30.00 652 HIS A N 1
ATOM 6743 C CA . HIS A 1 652 ? 190.130 165.351 188.413 1.00 30.00 652 HIS A CA 1
ATOM 6744 C C . HIS A 1 652 ? 189.744 166.065 187.149 1.00 30.00 652 HIS A C 1
ATOM 6745 O O . HIS A 1 652 ? 190.547 166.140 186.209 1.00 30.00 652 HIS A O 1
ATOM 6759 N N . LEU A 1 653 ? 188.563 166.681 187.158 1.00 30.00 653 LEU A N 1
ATOM 6760 C CA . LEU A 1 653 ? 188.155 167.511 186.049 1.00 30.00 653 LEU A CA 1
ATOM 6761 C C . LEU A 1 653 ? 189.190 168.532 185.614 1.00 30.00 653 LEU A C 1
ATOM 6762 O O . LEU A 1 653 ? 189.781 168.408 184.535 1.00 30.00 653 LEU A O 1
ATOM 6778 N N . THR A 1 654 ? 189.525 169.480 186.487 1.00 30.00 654 THR A N 1
ATOM 6779 C CA . THR A 1 654 ? 190.256 170.631 185.973 1.00 30.00 654 THR A CA 1
ATOM 6780 C C . THR A 1 654 ? 191.732 170.299 185.962 1.00 30.00 654 THR A C 1
ATOM 6781 O O . THR A 1 654 ? 192.472 170.748 185.082 1.00 30.00 654 THR A O 1
ATOM 6792 N N . VAL A 1 655 ? 192.185 169.494 186.912 1.00 30.00 655 VAL A N 1
ATOM 6793 C CA . VAL A 1 655 ? 193.585 169.128 186.912 1.00 30.00 655 VAL A CA 1
ATOM 6794 C C . VAL A 1 655 ? 193.929 168.337 185.676 1.00 30.00 655 VAL A C 1
ATOM 6795 O O . VAL A 1 655 ? 194.905 168.642 184.987 1.00 30.00 655 VAL A O 1
ATOM 6808 N N . THR A 1 656 ? 193.206 167.252 185.427 1.00 30.00 656 THR A N 1
ATOM 6809 C CA . THR A 1 656 ? 193.544 166.425 184.291 1.00 30.00 656 THR A CA 1
ATOM 6810 C C . THR A 1 656 ? 193.378 167.204 183.002 1.00 30.00 656 THR A C 1
ATOM 6811 O O . THR A 1 656 ? 194.240 167.142 182.118 1.00 30.00 656 THR A O 1
ATOM 6822 N N . VAL A 1 657 ? 192.277 167.949 182.893 1.00 30.00 657 VAL A N 1
ATOM 6823 C CA . VAL A 1 657 ? 192.037 168.832 181.760 1.00 30.00 657 VAL A CA 1
ATOM 6824 C C . VAL A 1 657 ? 193.243 169.716 181.458 1.00 30.00 657 VAL A C 1
ATOM 6825 O O . VAL A 1 657 ? 193.731 169.749 180.321 1.00 30.00 657 VAL A O 1
ATOM 6838 N N . THR A 1 658 ? 193.723 170.461 182.455 1.00 30.00 658 THR A N 1
ATOM 6839 C CA . THR A 1 658 ? 194.673 171.526 182.190 1.00 30.00 658 THR A CA 1
ATOM 6840 C C . THR A 1 658 ? 196.078 171.102 182.528 1.00 30.00 658 THR A C 1
ATOM 6841 O O . THR A 1 658 ? 196.975 171.937 182.639 1.00 30.00 658 THR A O 1
ATOM 6852 N N . ILE A 1 659 ? 196.260 169.824 182.778 1.00 30.00 659 ILE A N 1
ATOM 6853 C CA . ILE A 1 659 ? 197.462 169.151 182.342 1.00 30.00 659 ILE A CA 1
ATOM 6854 C C . ILE A 1 659 ? 197.405 168.911 180.850 1.00 30.00 659 ILE A C 1
ATOM 6855 O O . ILE A 1 659 ? 198.262 169.376 180.083 1.00 30.00 659 ILE A O 1
ATOM 6871 N N . GLY A 1 660 ? 196.354 168.219 180.429 1.00 30.00 660 GLY A N 1
ATOM 6872 C CA . GLY A 1 660 ? 196.399 167.533 179.162 1.00 30.00 660 GLY A CA 1
ATOM 6873 C C . GLY A 1 660 ? 196.397 168.488 177.995 1.00 30.00 660 GLY A C 1
ATOM 6874 O O . GLY A 1 660 ? 197.275 168.412 177.128 1.00 30.00 660 GLY A O 1
ATOM 6878 N N . LEU A 1 661 ? 195.441 169.428 178.001 1.00 30.00 661 LEU A N 1
ATOM 6879 C CA . LEU A 1 661 ? 195.198 170.313 176.872 1.00 30.00 661 LEU A CA 1
ATOM 6880 C C . LEU A 1 661 ? 196.464 170.957 176.367 1.00 30.00 661 LEU A C 1
ATOM 6881 O O . LEU A 1 661 ? 196.631 171.122 175.160 1.00 30.00 661 LEU A O 1
ATOM 6897 N N . LEU A 1 662 ? 197.387 171.272 177.262 1.00 30.00 662 LEU A N 1
ATOM 6898 C CA . LEU A 1 662 ? 198.620 171.908 176.866 1.00 30.00 662 LEU A CA 1
ATOM 6899 C C . LEU A 1 662 ? 199.750 170.923 176.730 1.00 30.00 662 LEU A C 1
ATOM 6900 O O . LEU A 1 662 ? 200.474 170.969 175.731 1.00 30.00 662 LEU A O 1
ATOM 6916 N N . LEU A 1 663 ? 199.919 170.029 177.691 1.00 30.00 663 LEU A N 1
ATOM 6917 C CA . LEU A 1 663 ? 201.070 169.154 177.680 1.00 30.00 663 LEU A CA 1
ATOM 6918 C C . LEU A 1 663 ? 201.031 168.125 176.552 1.00 30.00 663 LEU A C 1
ATOM 6919 O O . LEU A 1 663 ? 201.960 168.050 175.743 1.00 30.00 663 LEU A O 1
ATOM 6935 N N . ILE A 1 664 ? 199.973 167.326 176.486 1.00 30.00 664 ILE A N 1
ATOM 6936 C CA . ILE A 1 664 ? 199.950 166.134 175.634 1.00 30.00 664 ILE A CA 1
ATOM 6937 C C . ILE A 1 664 ? 200.118 166.436 174.149 1.00 30.00 664 ILE A C 1
ATOM 6938 O O . ILE A 1 664 ? 200.948 165.784 173.500 1.00 30.00 664 ILE A O 1
ATOM 6954 N N . PRO A 1 665 ? 199.391 167.391 173.561 1.00 30.00 665 PRO A N 1
ATOM 6955 C CA . PRO A 1 665 ? 199.547 167.659 172.120 1.00 30.00 665 PRO A CA 1
ATOM 6956 C C . PRO A 1 665 ? 200.956 167.990 171.699 1.00 30.00 665 PRO A C 1
ATOM 6957 O O . PRO A 1 665 ? 201.259 167.927 170.503 1.00 30.00 665 PRO A O 1
ATOM 6968 N N . LYS A 1 666 ? 201.831 168.291 172.640 1.00 30.00 666 LYS A N 1
ATOM 6969 C CA . LYS A 1 666 ? 203.219 168.551 172.364 1.00 30.00 666 LYS A CA 1
ATOM 6970 C C . LYS A 1 666 ? 204.035 167.276 172.305 1.00 30.00 666 LYS A C 1
ATOM 6971 O O . LYS A 1 666 ? 205.234 167.306 172.591 1.00 30.00 666 LYS A O 1
ATOM 6990 N N . PHE A 1 667 ? 203.394 166.148 171.996 1.00 30.00 667 PHE A N 1
ATOM 6991 C CA . PHE A 1 667 ? 204.059 165.022 171.363 1.00 30.00 667 PHE A CA 1
ATOM 6992 C C . PHE A 1 667 ? 203.445 164.630 170.033 1.00 30.00 667 PHE A C 1
ATOM 6993 O O . PHE A 1 667 ? 204.030 163.804 169.324 1.00 30.00 667 PHE A O 1
ATOM 7010 N N . SER A 1 668 ? 202.299 165.192 169.675 1.00 30.00 668 SER A N 1
ATOM 7011 C CA . SER A 1 668 ? 201.693 164.927 168.383 1.00 30.00 668 SER A CA 1
ATOM 7012 C C . SER A 1 668 ? 202.289 165.831 167.308 1.00 30.00 668 SER A C 1
ATOM 7013 O O . SER A 1 668 ? 201.698 166.843 166.930 1.00 30.00 668 SER A O 1
ATOM 7021 N N . ALA A 1 703 ? 181.964 215.037 155.978 1.00 30.00 703 ALA A N 1
ATOM 7022 C CA . ALA A 1 703 ? 180.697 214.966 155.266 1.00 30.00 703 ALA A CA 1
ATOM 7023 C C . ALA A 1 703 ? 180.781 213.925 154.162 1.00 30.00 703 ALA A C 1
ATOM 7024 O O . ALA A 1 703 ? 181.762 213.881 153.427 1.00 30.00 703 ALA A O 1
ATOM 7026 N N . TRP A 1 704 ? 179.751 213.090 154.034 1.00 30.00 704 TRP A N 1
ATOM 7027 C CA . TRP A 1 704 ? 179.710 212.053 153.005 1.00 30.00 704 TRP A CA 1
ATOM 7028 C C . TRP A 1 704 ? 179.421 212.753 151.688 1.00 30.00 704 TRP A C 1
ATOM 7029 O O . TRP A 1 704 ? 178.274 212.865 151.260 1.00 30.00 704 TRP A O 1
ATOM 7031 N N . SER A 1 705 ? 180.475 213.223 151.036 1.00 30.00 705 SER A N 1
ATOM 7032 C CA . SER A 1 705 ? 180.300 214.153 149.937 1.00 30.00 705 SER A CA 1
ATOM 7033 C C . SER A 1 705 ? 181.325 213.841 148.862 1.00 30.00 705 SER A C 1
ATOM 7034 O O . SER A 1 705 ? 182.078 212.869 148.960 1.00 30.00 705 SER A O 1
ATOM 7036 N N . GLU A 1 706 ? 181.341 214.675 147.824 1.00 30.00 706 GLU A N 1
ATOM 7037 C CA . GLU A 1 706 ? 182.187 214.485 146.656 1.00 30.00 706 GLU A CA 1
ATOM 7038 C C . GLU A 1 706 ? 183.224 215.581 146.495 1.00 30.00 706 GLU A C 1
ATOM 7039 O O . GLU A 1 706 ? 184.415 215.293 146.410 1.00 30.00 706 GLU A O 1
ATOM 7041 N N . HIS A 1 707 ? 182.804 216.841 146.460 1.00 30.00 707 HIS A N 1
ATOM 7042 C CA . HIS A 1 707 ? 183.778 217.922 146.467 1.00 30.00 707 HIS A CA 1
ATOM 7043 C C . HIS A 1 707 ? 184.523 217.939 147.791 1.00 30.00 707 HIS A C 1
ATOM 7044 O O . HIS A 1 707 ? 185.759 217.872 147.837 1.00 30.00 707 HIS A O 1
ATOM 7046 N N . SER A 1 708 ? 183.766 218.013 148.885 1.00 30.00 708 SER A N 1
ATOM 7047 C CA . SER A 1 708 ? 184.363 218.079 150.210 1.00 30.00 708 SER A CA 1
ATOM 7048 C C . SER A 1 708 ? 185.197 216.841 150.496 1.00 30.00 708 SER A C 1
ATOM 7049 O O . SER A 1 708 ? 186.383 216.945 150.820 1.00 30.00 708 SER A O 1
ATOM 7051 N N . LEU A 1 709 ? 184.599 215.655 150.359 1.00 30.00 709 LEU A N 1
ATOM 7052 C CA . LEU A 1 709 ? 185.316 214.425 150.673 1.00 30.00 709 LEU A CA 1
ATOM 7053 C C . LEU A 1 709 ? 186.443 214.190 149.677 1.00 30.00 709 LEU A C 1
ATOM 7054 O O . LEU A 1 709 ? 187.474 213.599 150.010 1.00 30.00 709 LEU A O 1
ATOM 7056 N N . ASP A 1 710 ? 186.270 214.678 148.449 1.00 30.00 710 ASP A N 1
ATOM 7057 C CA . ASP A 1 710 ? 187.305 214.543 147.434 1.00 30.00 710 ASP A CA 1
ATOM 7058 C C . ASP A 1 710 ? 188.553 215.295 147.852 1.00 30.00 710 ASP A C 1
ATOM 7059 O O . ASP A 1 710 ? 189.640 214.718 147.980 1.00 30.00 710 ASP A O 1
ATOM 7061 N N . PRO A 1 711 ? 188.397 216.597 148.089 1.00 30.00 711 PRO A N 1
ATOM 7062 C CA . PRO A 1 711 ? 189.503 217.409 148.575 1.00 30.00 711 PRO A CA 1
ATOM 7063 C C . PRO A 1 711 ? 190.016 216.884 149.909 1.00 30.00 711 PRO A C 1
ATOM 7064 O O . PRO A 1 711 ? 191.209 216.966 150.207 1.00 30.00 711 PRO A O 1
ATOM 7066 N N . GLU A 1 712 ? 189.125 216.308 150.715 1.00 30.00 712 GLU A N 1
ATOM 7067 C CA . GLU A 1 712 ? 189.514 215.819 152.028 1.00 30.00 712 GLU A CA 1
ATOM 7068 C C . GLU A 1 712 ? 190.480 214.649 151.909 1.00 30.00 712 GLU A C 1
ATOM 7069 O O . GLU A 1 712 ? 191.595 214.697 152.433 1.00 30.00 712 GLU A O 1
ATOM 7071 N N . ASP A 1 713 ? 190.056 213.581 151.229 1.00 30.00 713 ASP A N 1
ATOM 7072 C CA . ASP A 1 713 ? 190.919 212.424 151.031 1.00 30.00 713 ASP A CA 1
ATOM 7073 C C . ASP A 1 713 ? 192.179 212.823 150.277 1.00 30.00 713 ASP A C 1
ATOM 7074 O O . ASP A 1 713 ? 193.275 212.320 150.554 1.00 30.00 713 ASP A O 1
ATOM 7076 N N . ILE A 1 714 ? 192.045 213.767 149.339 1.00 30.00 714 ILE A N 1
ATOM 7077 C CA . ILE A 1 714 ? 193.198 214.230 148.575 1.00 30.00 714 ILE A CA 1
ATOM 7078 C C . ILE A 1 714 ? 194.239 214.873 149.482 1.00 30.00 714 ILE A C 1
ATOM 7079 O O . ILE A 1 714 ? 195.406 214.467 149.494 1.00 30.00 714 ILE A O 1
ATOM 7081 N N . ARG A 1 715 ? 193.828 215.875 150.258 1.00 30.00 715 ARG A N 1
ATOM 7082 C CA . ARG A 1 715 ? 194.747 216.550 151.162 1.00 30.00 715 ARG A CA 1
ATOM 7083 C C . ARG A 1 715 ? 195.244 215.595 152.235 1.00 30.00 715 ARG A C 1
ATOM 7084 O O . ARG A 1 715 ? 196.356 215.742 152.747 1.00 30.00 715 ARG A O 1
ATOM 7086 N N . ASP A 1 716 ? 194.429 214.598 152.584 1.00 30.00 716 ASP A N 1
ATOM 7087 C CA . ASP A 1 716 ? 194.858 213.597 153.551 1.00 30.00 716 ASP A CA 1
ATOM 7088 C C . ASP A 1 716 ? 196.050 212.827 153.021 1.00 30.00 716 ASP A C 1
ATOM 7089 O O . ASP A 1 716 ? 197.092 212.726 153.679 1.00 30.00 716 ASP A O 1
ATOM 7091 N N . GLU A 1 717 ? 195.912 212.284 151.817 1.00 30.00 717 GLU A N 1
ATOM 7092 C CA . GLU A 1 717 ? 197.030 211.610 151.178 1.00 30.00 717 GLU A CA 1
ATOM 7093 C C . GLU A 1 717 ? 198.216 212.559 151.018 1.00 30.00 717 GLU A C 1
ATOM 7094 O O . GLU A 1 717 ? 199.374 212.166 151.188 1.00 30.00 717 GLU A O 1
ATOM 7096 N N . LEU A 1 718 ? 197.938 213.826 150.708 1.00 30.00 718 LEU A N 1
ATOM 7097 C CA . LEU A 1 718 ? 199.010 214.787 150.467 1.00 30.00 718 LEU A CA 1
ATOM 7098 C C . LEU A 1 718 ? 199.831 215.021 151.723 1.00 30.00 718 LEU A C 1
ATOM 7099 O O . LEU A 1 718 ? 201.067 214.989 151.695 1.00 30.00 718 LEU A O 1
ATOM 7101 N N . LYS A 1 719 ? 199.151 215.287 152.831 1.00 30.00 719 LYS A N 1
ATOM 7102 C CA . LYS A 1 719 ? 199.804 215.509 154.106 1.00 30.00 719 LYS A CA 1
ATOM 7103 C C . LYS A 1 719 ? 200.528 214.245 154.529 1.00 30.00 719 LYS A C 1
ATOM 7104 O O . LYS A 1 719 ? 201.617 214.318 155.101 1.00 30.00 719 LYS A O 1
ATOM 7106 N N . LYS A 1 720 ? 199.938 213.083 154.245 1.00 30.00 720 LYS A N 1
ATOM 7107 C CA . LYS A 1 720 ? 200.607 211.825 154.550 1.00 30.00 720 LYS A CA 1
ATOM 7108 C C . LYS A 1 720 ? 201.933 211.729 153.808 1.00 30.00 720 LYS A C 1
ATOM 7109 O O . LYS A 1 720 ? 202.969 211.384 154.386 1.00 30.00 720 LYS A O 1
ATOM 7111 N N . LEU A 1 721 ? 201.910 212.056 152.519 1.00 30.00 721 LEU A N 1
ATOM 7112 C CA . LEU A 1 721 ? 203.120 212.049 151.712 1.00 30.00 721 LEU A CA 1
ATOM 7113 C C . LEU A 1 721 ? 204.170 212.999 152.275 1.00 30.00 721 LEU A C 1
ATOM 7114 O O . LEU A 1 721 ? 205.306 212.597 152.541 1.00 30.00 721 LEU A O 1
ATOM 7116 N N . TYR A 1 722 ? 203.800 214.269 152.458 1.00 30.00 722 TYR A N 1
ATOM 7117 C CA . TYR A 1 722 ? 204.758 215.279 152.902 1.00 30.00 722 TYR A CA 1
ATOM 7118 C C . TYR A 1 722 ? 205.330 214.944 154.274 1.00 30.00 722 TYR A C 1
ATOM 7119 O O . TYR A 1 722 ? 206.527 215.132 154.522 1.00 30.00 722 TYR A O 1
ATOM 7121 N N . ALA A 1 723 ? 204.486 214.450 155.181 1.00 30.00 723 ALA A N 1
ATOM 7122 C CA . ALA A 1 723 ? 204.964 214.029 156.488 1.00 30.00 723 ALA A CA 1
ATOM 7123 C C . ALA A 1 723 ? 205.906 212.846 156.386 1.00 30.00 723 ALA A C 1
ATOM 7124 O O . ALA A 1 723 ? 206.943 212.827 157.063 1.00 30.00 723 ALA A O 1
ATOM 7126 N N . GLN A 1 724 ? 205.553 211.853 155.573 1.00 30.00 724 GLN A N 1
ATOM 7127 C CA . GLN A 1 724 ? 206.456 210.759 155.272 1.00 30.00 724 GLN A CA 1
ATOM 7128 C C . GLN A 1 724 ? 207.801 211.294 154.800 1.00 30.00 724 GLN A C 1
ATOM 7129 O O . GLN A 1 724 ? 208.855 210.798 155.199 1.00 30.00 724 GLN A O 1
ATOM 7131 N N . LEU A 1 725 ? 207.771 212.349 153.986 1.00 30.00 725 LEU A N 1
ATOM 7132 C CA . LEU A 1 725 ? 208.999 212.916 153.435 1.00 30.00 725 LEU A CA 1
ATOM 7133 C C . LEU A 1 725 ? 209.847 213.555 154.521 1.00 30.00 725 LEU A C 1
ATOM 7134 O O . LEU A 1 725 ? 211.066 213.364 154.570 1.00 30.00 725 LEU A O 1
ATOM 7136 N N . GLU A 1 726 ? 209.218 214.352 155.378 1.00 30.00 726 GLU A N 1
ATOM 7137 C CA . GLU A 1 726 ? 209.958 214.998 156.456 1.00 30.00 726 GLU A CA 1
ATOM 7138 C C . GLU A 1 726 ? 210.580 213.958 157.375 1.00 30.00 726 GLU A C 1
ATOM 7139 O O . GLU A 1 726 ? 211.753 214.066 157.769 1.00 30.00 726 GLU A O 1
ATOM 7141 N N . ILE A 1 727 ? 209.806 212.932 157.722 1.00 30.00 727 ILE A N 1
ATOM 7142 C CA . ILE A 1 727 ? 210.340 211.874 158.567 1.00 30.00 727 ILE A CA 1
ATOM 7143 C C . ILE A 1 727 ? 211.458 211.131 157.853 1.00 30.00 727 ILE A C 1
ATOM 7144 O O . ILE A 1 727 ? 212.408 210.662 158.485 1.00 30.00 727 ILE A O 1
ATOM 7146 N N . TYR A 1 728 ? 211.366 211.023 156.528 1.00 30.00 728 TYR A N 1
ATOM 7147 C CA . TYR A 1 728 ? 212.460 210.443 155.762 1.00 30.00 728 TYR A CA 1
ATOM 7148 C C . TYR A 1 728 ? 213.711 211.295 155.881 1.00 30.00 728 TYR A C 1
ATOM 7149 O O . TYR A 1 728 ? 214.820 210.769 156.021 1.00 30.00 728 TYR A O 1
ATOM 7151 N N . LYS A 1 729 ? 213.546 212.616 155.820 1.00 30.00 729 LYS A N 1
ATOM 7152 C CA . LYS A 1 729 ? 214.686 213.515 155.960 1.00 30.00 729 LYS A CA 1
ATOM 7153 C C . LYS A 1 729 ? 215.367 213.314 157.304 1.00 30.00 729 LYS A C 1
ATOM 7154 O O . LYS A 1 729 ? 216.597 213.230 157.383 1.00 30.00 729 LYS A O 1
ATOM 7156 N N . ARG A 1 730 ? 214.581 213.212 158.369 1.00 30.00 730 ARG A N 1
ATOM 7157 C CA . ARG A 1 730 ? 215.163 212.933 159.678 1.00 30.00 730 ARG A CA 1
ATOM 7158 C C . ARG A 1 730 ? 215.806 211.552 159.751 1.00 30.00 730 ARG A C 1
ATOM 7159 O O . ARG A 1 730 ? 216.898 211.394 160.317 1.00 30.00 730 ARG A O 1
ATOM 7161 N N . LYS A 1 731 ? 215.160 210.552 159.157 1.00 30.00 731 LYS A N 1
ATOM 7162 C CA . LYS A 1 731 ? 215.686 209.186 159.198 1.00 30.00 731 LYS A CA 1
ATOM 7163 C C . LYS A 1 731 ? 216.939 208.983 158.369 1.00 30.00 731 LYS A C 1
ATOM 7164 O O . LYS A 1 731 ? 217.578 207.942 158.461 1.00 30.00 731 LYS A O 1
ATOM 7166 N N . LYS A 1 732 ? 217.301 209.967 157.556 1.00 30.00 732 LYS A N 1
ATOM 7167 C CA . LYS A 1 732 ? 218.544 209.857 156.805 1.00 30.00 732 LYS A CA 1
ATOM 7168 C C . LYS A 1 732 ? 219.688 209.281 157.617 1.00 30.00 732 LYS A C 1
ATOM 7169 O O . LYS A 1 732 ? 220.338 208.324 157.197 1.00 30.00 732 LYS A O 1
ATOM 7171 N N . MET A 1 733 ? 219.928 209.853 158.791 1.00 30.00 733 MET A N 1
ATOM 7172 C CA . MET A 1 733 ? 220.985 209.352 159.656 1.00 30.00 733 MET A CA 1
ATOM 7173 C C . MET A 1 733 ? 220.412 208.463 160.747 1.00 30.00 733 MET A C 1
ATOM 7174 O O . MET A 1 733 ? 221.119 207.629 161.307 1.00 30.00 733 MET A O 1
ATOM 7176 N N . ILE A 1 734 ? 219.130 208.635 161.052 1.00 30.00 734 ILE A N 1
ATOM 7177 C CA . ILE A 1 734 ? 218.512 207.854 162.119 1.00 30.00 734 ILE A CA 1
ATOM 7178 C C . ILE A 1 734 ? 218.346 206.389 161.738 1.00 30.00 734 ILE A C 1
ATOM 7179 O O . ILE A 1 734 ? 218.512 205.509 162.582 1.00 30.00 734 ILE A O 1
ATOM 7181 N N . THR A 1 735 ? 218.016 206.120 160.479 1.00 30.00 735 THR A N 1
ATOM 7182 C CA . THR A 1 735 ? 217.906 204.737 160.030 1.00 30.00 735 THR A CA 1
ATOM 7183 C C . THR A 1 735 ? 219.276 204.198 159.649 1.00 30.00 735 THR A C 1
ATOM 7184 O O . THR A 1 735 ? 219.462 203.710 158.533 1.00 30.00 735 THR A O 1
ATOM 7186 N N . ASN A 1 736 ? 220.237 204.296 160.563 1.00 30.00 736 ASN A N 1
ATOM 7187 C CA . ASN A 1 736 ? 221.572 203.774 160.311 1.00 30.00 736 ASN A CA 1
ATOM 7188 C C . ASN A 1 736 ? 221.647 202.255 160.280 1.00 30.00 736 ASN A C 1
ATOM 7189 O O . ASN A 1 736 ? 222.746 201.701 160.182 1.00 30.00 736 ASN A O 1
ATOM 7191 N N . ASN A 1 737 ? 220.507 201.569 160.366 1.00 30.00 737 ASN A N 1
ATOM 7192 C CA . ASN A 1 737 ? 220.505 200.112 160.411 1.00 30.00 737 ASN A CA 1
ATOM 7193 C C . ASN A 1 737 ? 220.985 199.342 159.186 1.00 30.00 737 ASN A C 1
ATOM 7194 O O . ASN A 1 737 ? 221.245 198.139 159.298 1.00 30.00 737 ASN A O 1
ATOM 7196 N N . PRO A 1 738 ? 221.116 199.989 158.032 1.00 30.00 738 PRO A N 1
ATOM 7197 C CA . PRO A 1 738 ? 221.425 199.277 156.799 1.00 30.00 738 PRO A CA 1
ATOM 7198 C C . PRO A 1 738 ? 222.439 200.085 155.998 1.00 30.00 738 PRO A C 1
ATOM 7199 O O . PRO A 1 738 ? 222.981 201.087 156.471 1.00 30.00 738 PRO A O 1
ATOM 7201 N N . HIS A 1 739 ? 222.677 199.643 154.766 1.00 30.00 739 HIS A N 1
ATOM 7202 C CA . HIS A 1 739 ? 223.767 200.149 153.950 1.00 30.00 739 HIS A CA 1
ATOM 7203 C C . HIS A 1 739 ? 223.454 201.545 153.425 1.00 30.00 739 HIS A C 1
ATOM 7204 O O . HIS A 1 739 ? 222.299 201.964 153.327 1.00 30.00 739 HIS A O 1
ATOM 7206 N N . LEU A 1 740 ? 224.511 202.271 153.065 1.00 30.00 740 LEU A N 1
ATOM 7207 C CA . LEU A 1 740 ? 224.379 203.639 152.590 1.00 30.00 740 LEU A CA 1
ATOM 7208 C C . LEU A 1 740 ? 223.760 203.732 151.204 1.00 30.00 740 LEU A C 1
ATOM 7209 O O . LEU A 1 740 ? 222.703 204.355 151.062 1.00 30.00 740 LEU A O 1
ATOM 7211 N N . GLN A 1 741 ? 224.387 203.130 150.191 1.00 30.00 741 GLN A N 1
ATOM 7212 C CA . GLN A 1 741 ? 223.846 203.200 148.838 1.00 30.00 741 GLN A CA 1
ATOM 7213 C C . GLN A 1 741 ? 222.454 202.587 148.772 1.00 30.00 741 GLN A C 1
ATOM 7214 O O . GLN A 1 741 ? 221.561 203.126 148.108 1.00 30.00 741 GLN A O 1
ATOM 7216 N N . LYS A 1 742 ? 222.255 201.456 149.450 1.00 30.00 742 LYS A N 1
ATOM 7217 C CA . LYS A 1 742 ? 220.909 200.931 149.624 1.00 30.00 742 LYS A CA 1
ATOM 7218 C C . LYS A 1 742 ? 219.997 201.961 150.268 1.00 30.00 742 LYS A C 1
ATOM 7219 O O . LYS A 1 742 ? 218.904 202.227 149.755 1.00 30.00 742 LYS A O 1
ATOM 7221 N N . LYS A 1 743 ? 220.438 202.564 151.373 1.00 30.00 743 LYS A N 1
ATOM 7222 C CA . LYS A 1 743 ? 219.739 203.731 151.891 1.00 30.00 743 LYS A CA 1
ATOM 7223 C C . LYS A 1 743 ? 219.704 204.838 150.852 1.00 30.00 743 LYS A C 1
ATOM 7224 O O . LYS A 1 743 ? 218.701 205.546 150.724 1.00 30.00 743 LYS A O 1
ATOM 7226 N N . ARG A 1 744 ? 220.788 204.989 150.090 1.00 30.00 744 ARG A N 1
ATOM 7227 C CA . ARG A 1 744 ? 220.822 205.990 149.031 1.00 30.00 744 ARG A CA 1
ATOM 7228 C C . ARG A 1 744 ? 219.756 205.711 147.984 1.00 30.00 744 ARG A C 1
ATOM 7229 O O . ARG A 1 744 ? 219.003 206.607 147.594 1.00 30.00 744 ARG A O 1
ATOM 7231 N N . CYS A 1 745 ? 219.686 204.467 147.509 1.00 30.00 745 CYS A N 1
ATOM 7232 C CA . CYS A 1 745 ? 218.686 204.121 146.510 1.00 30.00 745 CYS A CA 1
ATOM 7233 C C . CYS A 1 745 ? 217.278 204.312 147.043 1.00 30.00 745 CYS A C 1
ATOM 7234 O O . CYS A 1 745 ? 216.423 204.860 146.341 1.00 30.00 745 CYS A O 1
ATOM 7236 N N . SER A 1 746 ? 217.018 203.859 148.267 1.00 30.00 746 SER A N 1
ATOM 7237 C CA . SER A 1 746 ? 215.692 204.015 148.847 1.00 30.00 746 SER A CA 1
ATOM 7238 C C . SER A 1 746 ? 215.325 205.485 148.966 1.00 30.00 746 SER A C 1
ATOM 7239 O O . SER A 1 746 ? 214.226 205.896 148.582 1.00 30.00 746 SER A O 1
ATOM 7241 N N . LYS A 1 747 ? 216.244 206.289 149.500 1.00 30.00 747 LYS A N 1
ATOM 7242 C CA . LYS A 1 747 ? 216.010 207.714 149.654 1.00 30.00 747 LYS A CA 1
ATOM 7243 C C . LYS A 1 747 ? 215.763 208.371 148.308 1.00 30.00 747 LYS A C 1
ATOM 7244 O O . LYS A 1 747 ? 214.866 209.205 148.163 1.00 30.00 747 LYS A O 1
ATOM 7246 N N . LYS A 1 748 ? 216.545 207.987 147.303 1.00 30.00 748 LYS A N 1
ATOM 7247 C CA . LYS A 1 748 ? 216.394 208.580 145.982 1.00 30.00 748 LYS A CA 1
ATOM 7248 C C . LYS A 1 748 ? 215.038 208.239 145.385 1.00 30.00 748 LYS A C 1
ATOM 7249 O O . LYS A 1 748 ? 214.340 209.113 144.860 1.00 30.00 748 LYS A O 1
ATOM 7251 N N . GLY A 1 749 ? 214.650 206.965 145.454 1.00 30.00 749 GLY A N 1
ATOM 7252 C CA . GLY A 1 749 ? 213.368 206.552 144.899 1.00 30.00 749 GLY A CA 1
ATOM 7253 C C . GLY A 1 749 ? 212.225 207.248 145.614 1.00 30.00 749 GLY A C 1
ATOM 7254 O O . GLY A 1 749 ? 211.269 207.715 144.983 1.00 30.00 749 GLY A O 1
ATOM 7255 N N . LEU A 1 750 ? 212.308 207.325 146.938 1.00 30.00 750 LEU A N 1
ATOM 7256 C CA . LEU A 1 750 ? 211.268 207.997 147.698 1.00 30.00 750 LEU A CA 1
ATOM 7257 C C . LEU A 1 750 ? 211.172 209.459 147.304 1.00 30.00 750 LEU A C 1
ATOM 7258 O O . LEU A 1 750 ? 210.079 209.972 147.053 1.00 30.00 750 LEU A O 1
ATOM 7260 N N . GLY A 1 751 ? 212.313 210.146 147.237 1.00 30.00 751 GLY A N 1
ATOM 7261 C CA . GLY A 1 751 ? 212.314 211.555 146.872 1.00 30.00 751 GLY A CA 1
ATOM 7262 C C . GLY A 1 751 ? 211.735 211.761 145.486 1.00 30.00 751 GLY A C 1
ATOM 7263 O O . GLY A 1 751 ? 210.951 212.689 145.268 1.00 30.00 751 GLY A O 1
ATOM 7264 N N . ARG A 1 752 ? 212.098 210.891 144.547 1.00 30.00 752 ARG A N 1
ATOM 7265 C CA . ARG A 1 752 ? 211.613 211.029 143.183 1.00 30.00 752 ARG A CA 1
ATOM 7266 C C . ARG A 1 752 ? 210.105 210.852 143.124 1.00 30.00 752 ARG A C 1
ATOM 7267 O O . ARG A 1 752 ? 209.389 211.701 142.583 1.00 30.00 752 ARG A O 1
ATOM 7269 N N . SER A 1 753 ? 209.605 209.746 143.676 1.00 30.00 753 SER A N 1
ATOM 7270 C CA . SER A 1 753 ? 208.169 209.505 143.647 1.00 30.00 753 SER A CA 1
ATOM 7271 C C . SER A 1 753 ? 207.419 210.589 144.400 1.00 30.00 753 SER A C 1
ATOM 7272 O O . SER A 1 753 ? 206.310 210.970 144.014 1.00 30.00 753 SER A O 1
ATOM 7274 N N . ILE A 1 754 ? 208.025 211.130 145.454 1.00 30.00 754 ILE A N 1
ATOM 7275 C CA . ILE A 1 754 ? 207.348 212.139 146.251 1.00 30.00 754 ILE A CA 1
ATOM 7276 C C . ILE A 1 754 ? 207.260 213.453 145.498 1.00 30.00 754 ILE A C 1
ATOM 7277 O O . ILE A 1 754 ? 206.212 214.102 145.481 1.00 30.00 754 ILE A O 1
ATOM 7279 N N . MET A 1 755 ? 208.362 213.871 144.881 1.00 30.00 755 MET A N 1
ATOM 7280 C CA . MET A 1 755 ? 208.322 215.074 144.065 1.00 30.00 755 MET A CA 1
ATOM 7281 C C . MET A 1 755 ? 207.362 214.901 142.901 1.00 30.00 755 MET A C 1
ATOM 7282 O O . MET A 1 755 ? 206.665 215.845 142.516 1.00 30.00 755 MET A O 1
ATOM 7284 N N . ARG A 1 756 ? 207.305 213.696 142.337 1.00 30.00 756 ARG A N 1
ATOM 7285 C CA . ARG A 1 756 ? 206.354 213.431 141.268 1.00 30.00 756 ARG A CA 1
ATOM 7286 C C . ARG A 1 756 ? 204.926 213.599 141.758 1.00 30.00 756 ARG A C 1
ATOM 7287 O O . ARG A 1 756 ? 204.121 214.291 141.124 1.00 30.00 756 ARG A O 1
ATOM 7289 N N . ARG A 1 757 ? 204.597 212.971 142.886 1.00 30.00 757 ARG A N 1
ATOM 7290 C CA . ARG A 1 757 ? 203.254 213.089 143.435 1.00 30.00 757 ARG A CA 1
ATOM 7291 C C . ARG A 1 757 ? 202.936 214.534 143.788 1.00 30.00 757 ARG A C 1
ATOM 7292 O O . ARG A 1 757 ? 201.801 214.986 143.613 1.00 30.00 757 ARG A O 1
ATOM 7294 N N . ILE A 1 758 ? 203.931 215.279 144.263 1.00 30.00 758 ILE A N 1
ATOM 7295 C CA . ILE A 1 758 ? 203.713 216.683 144.580 1.00 30.00 758 ILE A CA 1
ATOM 7296 C C . ILE A 1 758 ? 203.376 217.476 143.328 1.00 30.00 758 ILE A C 1
ATOM 7297 O O . ILE A 1 758 ? 202.346 218.159 143.274 1.00 30.00 758 ILE A O 1
ATOM 7299 N N . THR A 1 759 ? 204.227 217.384 142.304 1.00 30.00 759 THR A N 1
ATOM 7300 C CA . THR A 1 759 ? 203.998 218.111 141.062 1.00 30.00 759 THR A CA 1
ATOM 7301 C C . THR A 1 759 ? 202.697 217.698 140.395 1.00 30.00 759 THR A C 1
ATOM 7302 O O . THR A 1 759 ? 202.096 218.500 139.674 1.00 30.00 759 THR A O 1
ATOM 7304 N N . GLU A 1 760 ? 202.249 216.464 140.618 1.00 30.00 760 GLU A N 1
ATOM 7305 C CA . GLU A 1 760 ? 200.935 216.067 140.138 1.00 30.00 760 GLU A CA 1
ATOM 7306 C C . GLU A 1 760 ? 199.818 216.655 140.983 1.00 30.00 760 GLU A C 1
ATOM 7307 O O . GLU A 1 760 ? 198.772 217.024 140.438 1.00 30.00 760 GLU A O 1
ATOM 7309 N N . ILE A 1 761 ? 199.999 216.739 142.296 1.00 30.00 761 ILE A N 1
ATOM 7310 C CA . ILE A 1 761 ? 198.986 217.363 143.147 1.00 30.00 761 ILE A CA 1
ATOM 7311 C C . ILE A 1 761 ? 198.884 218.835 142.796 1.00 30.00 761 ILE A C 1
ATOM 7312 O O . ILE A 1 761 ? 197.835 219.452 142.974 1.00 30.00 761 ILE A O 1
ATOM 7314 N N . PRO A 1 762 ? 199.979 219.407 142.302 1.00 30.00 762 PRO A N 1
ATOM 7315 C CA . PRO A 1 762 ? 199.991 220.821 141.934 1.00 30.00 762 PRO A CA 1
ATOM 7316 C C . PRO A 1 762 ? 199.310 221.012 140.594 1.00 30.00 762 PRO A C 1
ATOM 7317 O O . PRO A 1 762 ? 198.832 222.102 140.284 1.00 30.00 762 PRO A O 1
ATOM 7319 N N . GLU A 1 763 ? 199.259 219.952 139.797 1.00 30.00 763 GLU A N 1
ATOM 7320 C CA . GLU A 1 763 ? 198.605 220.030 138.497 1.00 30.00 763 GLU A CA 1
ATOM 7321 C C . GLU A 1 763 ? 197.140 219.620 138.599 1.00 30.00 763 GLU A C 1
ATOM 7322 O O . GLU A 1 763 ? 196.655 219.262 139.673 1.00 30.00 763 GLU A O 1
ATOM 7324 N N . ALA B 1 71 ? 149.090 202.403 257.885 1.00 30.00 71 ALA B N 1
ATOM 7325 C CA . ALA B 1 71 ? 148.460 201.527 258.865 1.00 30.00 71 ALA B CA 1
ATOM 7326 C C . ALA B 1 71 ? 149.436 201.178 259.981 1.00 30.00 71 ALA B C 1
ATOM 7327 O O . ALA B 1 71 ? 149.294 201.654 261.107 1.00 30.00 71 ALA B O 1
ATOM 7333 N N . GLN B 1 72 ? 150.423 200.337 259.659 1.00 30.00 72 GLN B N 1
ATOM 7334 C CA . GLN B 1 72 ? 151.455 199.990 260.628 1.00 30.00 72 GLN B CA 1
ATOM 7335 C C . GLN B 1 72 ? 152.184 201.226 261.128 1.00 30.00 72 GLN B C 1
ATOM 7336 O O . GLN B 1 72 ? 152.501 201.319 262.318 1.00 30.00 72 GLN B O 1
ATOM 7342 N N . LYS B 1 73 ? 152.451 202.180 260.237 1.00 30.00 73 LYS B N 1
ATOM 7343 C CA . LYS B 1 73 ? 153.120 203.407 260.643 1.00 30.00 73 LYS B CA 1
ATOM 7344 C C . LYS B 1 73 ? 152.265 204.218 261.605 1.00 30.00 73 LYS B C 1
ATOM 7345 O O . LYS B 1 73 ? 152.741 204.608 262.677 1.00 30.00 73 LYS B O 1
ATOM 7351 N N . LEU B 1 74 ? 151.004 204.472 261.251 1.00 30.00 74 LEU B N 1
ATOM 7352 C CA . LEU B 1 74 ? 150.115 205.192 262.157 1.00 30.00 74 LEU B CA 1
ATOM 7353 C C . LEU B 1 74 ? 149.830 204.377 263.409 1.00 30.00 74 LEU B C 1
ATOM 7354 O O . LEU B 1 74 ? 149.504 204.937 264.461 1.00 30.00 74 LEU B O 1
ATOM 7360 N N . ALA B 1 75 ? 149.954 203.053 263.320 1.00 30.00 75 ALA B N 1
ATOM 7361 C CA . ALA B 1 75 ? 149.696 202.167 264.444 1.00 30.00 75 ALA B CA 1
ATOM 7362 C C . ALA B 1 75 ? 150.849 202.133 265.444 1.00 30.00 75 ALA B C 1
ATOM 7363 O O . ALA B 1 75 ? 150.780 201.401 266.437 1.00 30.00 75 ALA B O 1
ATOM 7370 N N . GLU B 1 76 ? 151.904 202.916 265.213 1.00 30.00 76 GLU B N 1
ATOM 7371 C CA . GLU B 1 76 ? 153.013 202.994 266.155 1.00 30.00 76 GLU B CA 1
ATOM 7372 C C . GLU B 1 76 ? 152.744 203.990 267.274 1.00 30.00 76 GLU B C 1
ATOM 7373 O O . GLU B 1 76 ? 153.404 203.937 268.318 1.00 30.00 76 GLU B O 1
ATOM 7379 N N . GLU B 1 77 ? 151.783 204.897 267.082 1.00 30.00 77 GLU B N 1
ATOM 7380 C CA . GLU B 1 77 ? 151.389 205.858 268.113 1.00 30.00 77 GLU B CA 1
ATOM 7381 C C . GLU B 1 77 ? 150.328 205.205 268.990 1.00 30.00 77 GLU B C 1
ATOM 7382 O O . GLU B 1 77 ? 149.206 205.694 269.145 1.00 30.00 77 GLU B O 1
ATOM 7388 N N . VAL B 1 78 ? 150.707 204.075 269.581 1.00 30.00 78 VAL B N 1
ATOM 7389 C CA . VAL B 1 78 ? 149.793 203.216 270.317 1.00 30.00 78 VAL B CA 1
ATOM 7390 C C . VAL B 1 78 ? 150.005 203.302 271.818 1.00 30.00 78 VAL B C 1
ATOM 7391 O O . VAL B 1 78 ? 149.055 203.548 272.566 1.00 30.00 78 VAL B O 1
ATOM 7396 N N . PRO B 1 79 ? 151.243 203.121 272.267 1.00 30.00 79 PRO B N 1
ATOM 7397 C CA . PRO B 1 79 ? 151.541 202.934 273.675 1.00 30.00 79 PRO B CA 1
ATOM 7398 C C . PRO B 1 79 ? 152.652 203.882 274.090 1.00 30.00 79 PRO B C 1
ATOM 7399 O O . PRO B 1 79 ? 153.806 203.724 273.681 1.00 30.00 79 PRO B O 1
ATOM 7405 N N . MET B 1 80 ? 152.285 204.869 274.900 1.00 30.00 80 MET B N 1
ATOM 7406 C CA . MET B 1 80 ? 153.217 205.851 275.419 1.00 30.00 80 MET B CA 1
ATOM 7407 C C . MET B 1 80 ? 153.950 205.281 276.631 1.00 30.00 80 MET B C 1
ATOM 7408 O O . MET B 1 80 ? 153.406 204.490 277.405 1.00 30.00 80 MET B O 1
ATOM 7414 N N . ASP B 1 81 ? 155.218 205.675 276.783 1.00 30.00 81 ASP B N 1
ATOM 7415 C CA . ASP B 1 81 ? 156.127 205.085 277.763 1.00 30.00 81 ASP B CA 1
ATOM 7416 C C . ASP B 1 81 ? 156.298 203.590 277.522 1.00 30.00 81 ASP B C 1
ATOM 7417 O O . ASP B 1 81 ? 156.625 202.840 278.447 1.00 30.00 81 ASP B O 1
ATOM 7423 N N . VAL B 1 82 ? 156.048 203.152 276.289 1.00 30.00 82 VAL B N 1
ATOM 7424 C CA . VAL B 1 82 ? 156.205 201.769 275.870 1.00 30.00 82 VAL B CA 1
ATOM 7425 C C . VAL B 1 82 ? 156.929 201.676 274.536 1.00 30.00 82 VAL B C 1
ATOM 7426 O O . VAL B 1 82 ? 157.431 200.608 274.178 1.00 30.00 82 VAL B O 1
ATOM 7431 N N . ALA B 1 83 ? 156.955 202.773 273.772 1.00 30.00 83 ALA B N 1
ATOM 7432 C CA . ALA B 1 83 ? 157.656 202.779 272.496 1.00 30.00 83 ALA B CA 1
ATOM 7433 C C . ALA B 1 83 ? 159.131 202.440 272.674 1.00 30.00 83 ALA B C 1
ATOM 7434 O O . ALA B 1 83 ? 159.757 201.876 271.770 1.00 30.00 83 ALA B O 1
ATOM 7441 N N . SER B 1 84 ? 159.703 202.769 273.835 1.00 30.00 84 SER B N 1
ATOM 7442 C CA . SER B 1 84 ? 161.013 202.235 274.182 1.00 30.00 84 SER B CA 1
ATOM 7443 C C . SER B 1 84 ? 160.947 200.731 274.344 1.00 30.00 84 SER B C 1
ATOM 7444 O O . SER B 1 84 ? 161.887 200.018 273.979 1.00 30.00 84 SER B O 1
ATOM 7450 N N . TYR B 1 85 ? 159.849 200.235 274.902 1.00 30.00 85 TYR B N 1
ATOM 7451 C CA . TYR B 1 85 ? 159.636 198.802 275.012 1.00 30.00 85 TYR B CA 1
ATOM 7452 C C . TYR B 1 85 ? 159.097 198.229 273.707 1.00 30.00 85 TYR B C 1
ATOM 7453 O O . TYR B 1 85 ? 159.189 197.020 273.467 1.00 30.00 85 TYR B O 1
ATOM 7459 N N . LEU B 1 86 ? 158.532 199.087 272.851 1.00 30.00 86 LEU B N 1
ATOM 7460 C CA . LEU B 1 86 ? 158.019 198.629 271.567 1.00 30.00 86 LEU B CA 1
ATOM 7461 C C . LEU B 1 86 ? 159.074 198.729 270.473 1.00 30.00 86 LEU B C 1
ATOM 7462 O O . LEU B 1 86 ? 159.463 197.708 269.896 1.00 30.00 86 LEU B O 1
ATOM 7468 N N . TYR B 1 87 ? 159.571 199.935 270.200 1.00 30.00 87 TYR B N 1
ATOM 7469 C CA . TYR B 1 87 ? 160.499 200.169 269.099 1.00 30.00 87 TYR B CA 1
ATOM 7470 C C . TYR B 1 87 ? 161.941 199.911 269.512 1.00 30.00 87 TYR B C 1
ATOM 7471 O O . TYR B 1 87 ? 162.684 199.221 268.808 1.00 30.00 87 TYR B O 1
ATOM 7477 N N . THR B 1 88 ? 162.357 200.473 270.638 1.00 30.00 88 THR B N 1
ATOM 7478 C CA . THR B 1 88 ? 163.685 200.191 271.154 1.00 30.00 88 THR B CA 1
ATOM 7479 C C . THR B 1 88 ? 163.724 198.869 271.904 1.00 30.00 88 THR B C 1
ATOM 7480 O O . THR B 1 88 ? 164.776 198.224 271.959 1.00 30.00 88 THR B O 1
ATOM 7485 N N . GLY B 1 89 ? 162.592 198.445 272.463 1.00 30.00 89 GLY B N 1
ATOM 7486 C CA . GLY B 1 89 ? 162.529 197.247 273.290 1.00 30.00 89 GLY B CA 1
ATOM 7487 C C . GLY B 1 89 ? 163.521 197.374 274.444 1.00 30.00 89 GLY B C 1
ATOM 7488 O O . GLY B 1 89 ? 164.360 196.513 274.703 1.00 30.00 89 GLY B O 1
ATOM 7491 N N . ASP B 1 90 ? 163.379 198.495 275.129 1.00 30.00 90 ASP B N 1
ATOM 7492 C CA . ASP B 1 90 ? 164.445 199.086 275.910 1.00 30.00 90 ASP B CA 1
ATOM 7493 C C . ASP B 1 90 ? 164.017 199.270 277.359 1.00 30.00 90 ASP B C 1
ATOM 7494 O O . ASP B 1 90 ? 162.842 199.141 277.714 1.00 30.00 90 ASP B O 1
ATOM 7500 N N . SER B 1 91 ? 165.000 199.586 278.197 1.00 30.00 91 SER B N 1
ATOM 7501 C CA . SER B 1 91 ? 164.771 199.807 279.616 1.00 30.00 91 SER B CA 1
ATOM 7502 C C . SER B 1 91 ? 164.259 201.205 279.927 1.00 30.00 91 SER B C 1
ATOM 7503 O O . SER B 1 91 ? 163.970 201.491 281.093 1.00 30.00 91 SER B O 1
ATOM 7509 N N . HIS B 1 92 ? 164.118 202.076 278.928 1.00 30.00 92 HIS B N 1
ATOM 7510 C CA . HIS B 1 92 ? 163.477 203.361 279.172 1.00 30.00 92 HIS B CA 1
ATOM 7511 C C . HIS B 1 92 ? 162.016 203.166 279.537 1.00 30.00 92 HIS B C 1
ATOM 7512 O O . HIS B 1 92 ? 161.516 203.774 280.491 1.00 30.00 92 HIS B O 1
ATOM 7518 N N . GLN B 1 93 ? 161.318 202.314 278.789 1.00 30.00 93 GLN B N 1
ATOM 7519 C CA . GLN B 1 93 ? 159.949 201.959 279.130 1.00 30.00 93 GLN B CA 1
ATOM 7520 C C . GLN B 1 93 ? 159.890 200.845 280.172 1.00 30.00 93 GLN B C 1
ATOM 7521 O O . GLN B 1 93 ? 158.794 200.468 280.604 1.00 30.00 93 GLN B O 1
ATOM 7527 N N . LEU B 1 94 ? 161.046 200.293 280.573 1.00 30.00 94 LEU B N 1
ATOM 7528 C CA . LEU B 1 94 ? 161.074 199.150 281.484 1.00 30.00 94 LEU B CA 1
ATOM 7529 C C . LEU B 1 94 ? 161.732 199.461 282.823 1.00 30.00 94 LEU B C 1
ATOM 7530 O O . LEU B 1 94 ? 161.092 199.276 283.865 1.00 30.00 94 LEU B O 1
ATOM 7536 N N . LYS B 1 95 ? 162.984 199.924 282.831 1.00 30.00 95 LYS B N 1
ATOM 7537 C CA . LYS B 1 95 ? 163.679 200.144 284.097 1.00 30.00 95 LYS B CA 1
ATOM 7538 C C . LYS B 1 95 ? 163.033 201.277 284.881 1.00 30.00 95 LYS B C 1
ATOM 7539 O O . LYS B 1 95 ? 163.011 201.261 286.117 1.00 30.00 95 LYS B O 1
ATOM 7545 N N . ARG B 1 96 ? 162.498 202.274 284.175 1.00 30.00 96 ARG B N 1
ATOM 7546 C CA . ARG B 1 96 ? 161.844 203.399 284.836 1.00 30.00 96 ARG B CA 1
ATOM 7547 C C . ARG B 1 96 ? 160.737 203.900 283.911 1.00 30.00 96 ARG B C 1
ATOM 7548 O O . ARG B 1 96 ? 160.975 204.775 283.074 1.00 30.00 96 ARG B O 1
ATOM 7554 N N . ALA B 1 97 ? 159.541 203.330 284.067 1.00 30.00 97 ALA B N 1
ATOM 7555 C CA . ALA B 1 97 ? 158.353 203.834 283.382 1.00 30.00 97 ALA B CA 1
ATOM 7556 C C . ALA B 1 97 ? 157.149 203.196 284.071 1.00 30.00 97 ALA B C 1
ATOM 7557 O O . ALA B 1 97 ? 157.010 201.970 284.062 1.00 30.00 97 ALA B O 1
ATOM 7564 N N . ASN B 1 98 ? 156.293 204.026 284.656 1.00 30.00 98 ASN B N 1
ATOM 7565 C CA . ASN B 1 98 ? 155.119 203.552 285.372 1.00 30.00 98 ASN B CA 1
ATOM 7566 C C . ASN B 1 98 ? 154.119 202.999 284.369 1.00 30.00 98 ASN B C 1
ATOM 7567 O O . ASN B 1 98 ? 153.594 203.746 283.536 1.00 30.00 98 ASN B O 1
ATOM 7573 N N . CYS B 1 99 ? 153.850 201.697 284.464 1.00 30.00 99 CYS B N 1
ATOM 7574 C CA . CYS B 1 99 ? 152.963 201.027 283.522 1.00 30.00 99 CYS B CA 1
ATOM 7575 C C . CYS B 1 99 ? 151.562 200.910 284.102 1.00 30.00 99 CYS B C 1
ATOM 7576 O O . CYS B 1 99 ? 150.602 201.433 283.528 1.00 30.00 99 CYS B O 1
ATOM 7582 N N . SER B 1 100 ? 151.449 200.256 285.258 1.00 30.00 100 SER B N 1
ATOM 7583 C CA . SER B 1 100 ? 150.168 200.017 285.918 1.00 30.00 100 SER B CA 1
ATOM 7584 C C . SER B 1 100 ? 149.173 199.365 284.958 1.00 30.00 100 SER B C 1
ATOM 7585 O O . SER B 1 100 ? 148.001 199.735 284.875 1.00 30.00 100 SER B O 1
ATOM 7591 N N . GLY B 1 101 ? 149.670 198.368 284.235 1.00 30.00 101 GLY B N 1
ATOM 7592 C CA . GLY B 1 101 ? 148.866 197.671 283.255 1.00 30.00 101 GLY B CA 1
ATOM 7593 C C . GLY B 1 101 ? 149.697 196.776 282.363 1.00 30.00 101 GLY B C 1
ATOM 7594 O O . GLY B 1 101 ? 150.797 197.144 281.939 1.00 30.00 101 GLY B O 1
ATOM 7598 N N . ARG B 1 102 ? 149.175 195.590 282.079 1.00 30.00 102 ARG B N 1
ATOM 7599 C CA . ARG B 1 102 ? 149.875 194.599 281.271 1.00 30.00 102 ARG B CA 1
ATOM 7600 C C . ARG B 1 102 ? 149.611 194.900 279.801 1.00 30.00 102 ARG B C 1
ATOM 7601 O O . ARG B 1 102 ? 148.569 195.456 279.446 1.00 30.00 102 ARG B O 1
ATOM 7607 N N . TYR B 1 103 ? 150.557 194.535 278.940 1.00 30.00 103 TYR B N 1
ATOM 7608 C CA . TYR B 1 103 ? 150.400 194.728 277.506 1.00 30.00 103 TYR B CA 1
ATOM 7609 C C . TYR B 1 103 ? 149.290 193.838 276.966 1.00 30.00 103 TYR B C 1
ATOM 7610 O O . TYR B 1 103 ? 148.702 193.038 277.699 1.00 30.00 103 TYR B O 1
ATOM 7616 N N . GLU B 1 104 ? 148.999 193.984 275.675 1.00 30.00 104 GLU B N 1
ATOM 7617 C CA . GLU B 1 104 ? 147.967 193.177 275.040 1.00 30.00 104 GLU B CA 1
ATOM 7618 C C . GLU B 1 104 ? 148.196 193.121 273.538 1.00 30.00 104 GLU B C 1
ATOM 7619 O O . GLU B 1 104 ? 147.981 194.115 272.839 1.00 30.00 104 GLU B O 1
ATOM 7625 N N . LEU B 1 105 ? 148.636 191.959 273.054 1.00 30.00 105 LEU B N 1
ATOM 7626 C CA . LEU B 1 105 ? 148.688 191.704 271.622 1.00 30.00 105 LEU B CA 1
ATOM 7627 C C . LEU B 1 105 ? 147.414 191.020 271.146 1.00 30.00 105 LEU B C 1
ATOM 7628 O O . LEU B 1 105 ? 147.370 189.798 270.977 1.00 30.00 105 LEU B O 1
ATOM 7634 N N . ALA B 1 106 ? 146.374 191.825 270.926 1.00 30.00 106 ALA B N 1
ATOM 7635 C CA . ALA B 1 106 ? 145.134 191.390 270.294 1.00 30.00 106 ALA B CA 1
ATOM 7636 C C . ALA B 1 106 ? 144.950 192.141 268.986 1.00 30.00 106 ALA B C 1
ATOM 7637 O O . ALA B 1 106 ? 143.861 192.633 268.680 1.00 30.00 106 ALA B O 1
ATOM 7644 N N . GLY B 1 107 ? 146.024 192.222 268.211 1.00 30.00 107 GLY B N 1
ATOM 7645 C CA . GLY B 1 107 ? 146.162 193.171 267.126 1.00 30.00 107 GLY B CA 1
ATOM 7646 C C . GLY B 1 107 ? 147.531 193.808 267.081 1.00 30.00 107 GLY B C 1
ATOM 7647 O O . GLY B 1 107 ? 147.954 194.255 266.006 1.00 30.00 107 GLY B O 1
ATOM 7651 N N . LEU B 1 108 ? 148.248 193.866 268.207 1.00 30.00 108 LEU B N 1
ATOM 7652 C CA . LEU B 1 108 ? 149.658 194.230 268.169 1.00 30.00 108 LEU B CA 1
ATOM 7653 C C . LEU B 1 108 ? 150.517 193.099 267.622 1.00 30.00 108 LEU B C 1
ATOM 7654 O O . LEU B 1 108 ? 151.712 193.292 267.375 1.00 30.00 108 LEU B O 1
ATOM 7660 N N . PRO B 1 109 ? 149.931 191.921 267.427 1.00 30.00 109 PRO B N 1
ATOM 7661 C CA . PRO B 1 109 ? 150.590 190.849 266.721 1.00 30.00 109 PRO B CA 1
ATOM 7662 C C . PRO B 1 109 ? 150.281 191.049 265.252 1.00 30.00 109 PRO B C 1
ATOM 7663 O O . PRO B 1 109 ? 149.867 192.119 264.803 1.00 30.00 109 PRO B O 1
ATOM 7666 N N . GLY B 1 110 ? 150.482 189.985 264.489 1.00 30.00 110 GLY B N 1
ATOM 7667 C CA . GLY B 1 110 ? 150.205 190.030 263.076 1.00 30.00 110 GLY B CA 1
ATOM 7668 C C . GLY B 1 110 ? 148.698 189.943 262.950 1.00 30.00 110 GLY B C 1
ATOM 7669 O O . GLY B 1 110 ? 147.946 190.061 263.918 1.00 30.00 110 GLY B O 1
ATOM 7673 N N . LYS B 1 111 ? 148.247 189.765 261.711 1.00 30.00 111 LYS B N 1
ATOM 7674 C CA . LYS B 1 111 ? 146.847 189.428 261.516 1.00 30.00 111 LYS B CA 1
ATOM 7675 C C . LYS B 1 111 ? 146.173 188.514 262.528 1.00 30.00 111 LYS B C 1
ATOM 7676 O O . LYS B 1 111 ? 145.160 188.874 263.137 1.00 30.00 111 LYS B O 1
ATOM 7682 N N . TRP B 1 112 ? 146.755 187.338 262.726 1.00 30.00 112 TRP B N 1
ATOM 7683 C CA . TRP B 1 112 ? 146.600 186.558 263.941 1.00 30.00 112 TRP B CA 1
ATOM 7684 C C . TRP B 1 112 ? 1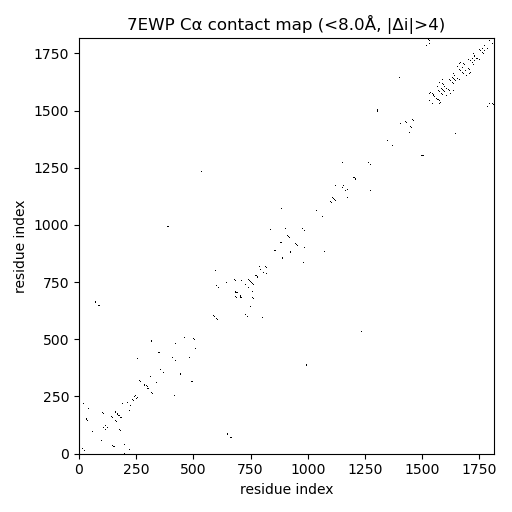47.695 185.686 263.359 1.00 30.00 112 TRP B C 1
ATOM 7685 O O . TRP B 1 112 ? 147.868 185.660 262.136 1.00 30.00 112 TRP B O 1
ATOM 7691 N N . PRO B 1 113 ? 148.462 185.006 264.214 1.00 30.00 113 PRO B N 1
ATOM 7692 C CA . PRO B 1 113 ? 149.598 184.242 263.717 1.00 30.00 113 PRO B CA 1
ATOM 7693 C C . PRO B 1 113 ? 149.025 182.905 264.158 1.00 30.00 113 PRO B C 1
ATOM 7694 O O . PRO B 1 113 ? 149.077 181.934 263.396 1.00 30.00 113 PRO B O 1
ATOM 7700 N N . ALA B 1 114 ? 148.436 182.848 265.357 1.00 30.00 114 ALA B N 1
ATOM 7701 C CA . ALA B 1 114 ? 147.657 181.690 265.809 1.00 30.00 114 ALA B CA 1
ATOM 7702 C C . ALA B 1 114 ? 148.492 180.413 265.807 1.00 30.00 114 ALA B C 1
ATOM 7703 O O . ALA B 1 114 ? 147.963 179.311 265.652 1.00 30.00 114 ALA B O 1
ATOM 7710 N N . LEU B 1 115 ? 149.809 180.562 265.955 1.00 30.00 115 LEU B N 1
ATOM 7711 C CA . LEU B 1 115 ? 150.765 179.476 265.774 1.00 30.00 115 LEU B CA 1
ATOM 7712 C C . LEU B 1 115 ? 150.692 178.889 264.368 1.00 30.00 115 LEU B C 1
ATOM 7713 O O . LEU B 1 115 ? 151.061 177.729 264.160 1.00 30.00 115 LEU B O 1
ATOM 7719 N N . ALA B 1 116 ? 150.209 179.674 263.402 1.00 30.00 116 ALA B N 1
ATOM 7720 C CA . ALA B 1 116 ? 150.439 179.378 261.997 1.00 30.00 116 ALA B CA 1
ATOM 7721 C C . ALA B 1 116 ? 151.774 179.935 261.530 1.00 30.00 116 ALA B C 1
ATOM 7722 O O . ALA B 1 116 ? 152.444 179.306 260.705 1.00 30.00 116 ALA B O 1
ATOM 7729 N N . SER B 1 117 ? 152.169 181.098 262.050 1.00 30.00 117 SER B N 1
ATOM 7730 C CA . SER B 1 117 ? 153.541 181.597 261.975 1.00 30.00 117 SER B CA 1
ATOM 7731 C C . SER B 1 117 ? 154.121 181.260 263.342 1.00 30.00 117 SER B C 1
ATOM 7732 O O . SER B 1 117 ? 153.989 182.047 264.284 1.00 30.00 117 SER B O 1
ATOM 7738 N N . ALA B 1 118 ? 154.762 180.096 263.441 1.00 30.00 118 ALA B N 1
ATOM 7739 C CA . ALA B 1 118 ? 155.008 179.468 264.731 1.00 30.00 118 ALA B CA 1
ATOM 7740 C C . ALA B 1 118 ? 156.487 179.202 264.938 1.00 30.00 118 ALA B C 1
ATOM 7741 O O . ALA B 1 118 ? 157.179 178.705 264.047 1.00 30.00 118 ALA B O 1
ATOM 7748 N N . HIS B 1 119 ? 156.953 179.536 266.133 1.00 30.00 119 HIS B N 1
ATOM 7749 C CA . HIS B 1 119 ? 158.112 178.863 266.674 1.00 30.00 119 HIS B CA 1
ATOM 7750 C C . HIS B 1 119 ? 157.697 177.453 267.079 1.00 30.00 119 HIS B C 1
ATOM 7751 O O . HIS B 1 119 ? 156.501 177.179 267.222 1.00 30.00 119 HIS B O 1
ATOM 7757 N N . PRO B 1 120 ? 158.636 176.542 267.270 1.00 30.00 120 PRO B N 1
ATOM 7758 C CA . PRO B 1 120 ? 158.238 175.196 267.691 1.00 30.00 120 PRO B CA 1
ATOM 7759 C C . PRO B 1 120 ? 157.665 175.216 269.095 1.00 30.00 120 PRO B C 1
ATOM 7760 O O . PRO B 1 120 ? 156.769 174.435 269.429 1.00 30.00 120 PRO B O 1
ATOM 7771 N N . SER B 1 121 ? 158.179 176.141 269.910 1.00 1.00 121 SER B N 1
ATOM 7772 C CA . SER B 1 121 ? 157.794 176.249 271.311 1.00 1.00 121 SER B CA 1
ATOM 7773 C C . SER B 1 121 ? 156.289 176.387 271.471 1.00 1.00 121 SER B C 1
ATOM 7774 O O . SER B 1 121 ? 155.707 175.900 272.445 1.00 1.00 121 SER B O 1
ATOM 7782 N N . LEU B 1 122 ? 155.645 177.058 270.518 1.00 1.00 122 LEU B N 1
ATOM 7783 C CA . LEU B 1 122 ? 154.190 177.081 270.489 1.00 1.00 122 LEU B CA 1
ATOM 7784 C C . LEU B 1 122 ? 153.648 175.669 270.437 1.00 1.00 122 LEU B C 1
ATOM 7785 O O . LEU B 1 122 ? 152.716 175.307 271.166 1.00 1.00 122 LEU B O 1
ATOM 7801 N N . HIS B 1 123 ? 154.246 174.851 269.581 1.00 1.00 123 HIS B N 1
ATOM 7802 C CA . HIS B 1 123 ? 153.784 173.488 269.412 1.00 1.00 123 HIS B CA 1
ATOM 7803 C C . HIS B 1 123 ? 154.028 172.683 270.679 1.00 1.00 123 HIS B C 1
ATOM 7804 O O . HIS B 1 123 ? 153.196 171.869 271.085 1.00 1.00 123 HIS B O 1
ATOM 7818 N N . ARG B 1 124 ? 155.150 172.946 271.347 1.00 1.00 124 ARG B N 1
ATOM 7819 C CA . ARG B 1 124 ? 155.482 172.222 272.573 1.00 1.00 124 ARG B CA 1
ATOM 7820 C C . ARG B 1 124 ? 154.483 172.557 273.666 1.00 1.00 124 ARG B C 1
ATOM 7821 O O . ARG B 1 124 ? 153.977 171.677 274.384 1.00 1.00 124 ARG B O 1
ATOM 7842 N N . ALA B 1 125 ? 154.196 173.847 273.798 1.00 1.00 125 ALA B N 1
ATOM 7843 C CA . ALA B 1 125 ? 153.237 174.324 274.774 1.00 1.00 125 ALA B CA 1
ATOM 7844 C C . ALA B 1 125 ? 151.872 173.711 274.531 1.00 1.00 125 ALA B C 1
ATOM 7845 O O . ALA B 1 125 ? 151.239 173.180 275.451 1.00 1.00 125 ALA B O 1
ATOM 7852 N N . LEU B 1 126 ? 151.403 173.784 273.287 1.00 1.00 126 LEU B N 1
ATOM 7853 C CA . LEU B 1 126 ? 150.103 173.226 272.949 1.00 1.00 126 LEU B CA 1
ATOM 7854 C C . LEU B 1 126 ? 150.083 171.721 273.169 1.00 1.00 126 LEU B C 1
ATOM 7855 O O . LEU B 1 126 ? 149.044 171.148 273.511 1.00 1.00 126 LEU B O 1
ATOM 7871 N N . ASP B 1 127 ? 151.229 171.068 273.004 1.00 1.00 127 ASP B N 1
ATOM 7872 C CA . ASP B 1 127 ? 151.285 169.631 273.216 1.00 1.00 127 ASP B CA 1
ATOM 7873 C C . ASP B 1 127 ? 151.040 169.294 274.674 1.00 1.00 127 ASP B C 1
ATOM 7874 O O . ASP B 1 127 ? 150.175 168.467 274.996 1.00 1.00 127 ASP B O 1
ATOM 7883 N N . THR B 1 128 ? 151.791 169.931 275.569 1.00 1.00 128 THR B N 1
ATOM 7884 C CA . THR B 1 128 ? 151.618 169.658 276.990 1.00 1.00 128 THR B CA 1
ATOM 7885 C C . THR B 1 128 ? 150.217 170.052 277.435 1.00 1.00 128 THR B C 1
ATOM 7886 O O . THR B 1 128 ? 149.574 169.350 278.233 1.00 1.00 128 THR B O 1
ATOM 7897 N N . LEU B 1 129 ? 149.738 171.192 276.919 1.00 1.00 129 LEU B N 1
ATOM 7898 C CA . LEU B 1 129 ? 148.358 171.613 277.119 1.00 1.00 129 LEU B CA 1
ATOM 7899 C C . LEU B 1 129 ? 147.395 170.491 276.819 1.00 1.00 129 LEU B C 1
ATOM 7900 O O . LEU B 1 129 ? 146.605 170.095 277.678 1.00 1.00 129 LEU B O 1
ATOM 7916 N N . THR B 1 130 ? 147.442 169.982 275.594 1.00 1.00 130 THR B N 1
ATOM 7917 C CA . THR B 1 130 ? 146.435 169.045 275.138 1.00 1.00 130 THR B CA 1
ATOM 7918 C C . THR B 1 130 ? 146.542 167.736 275.901 1.00 1.00 130 THR B C 1
ATOM 7919 O O . THR B 1 130 ? 145.533 167.083 276.179 1.00 1.00 130 THR B O 1
ATOM 7930 N N . HIS B 1 131 ? 147.766 167.342 276.262 1.00 1.00 131 HIS B N 1
ATOM 7931 C CA . HIS B 1 131 ? 147.919 166.153 277.095 1.00 1.00 131 HIS B CA 1
ATOM 7932 C C . HIS B 1 131 ? 147.185 166.314 278.415 1.00 1.00 131 HIS B C 1
ATOM 7933 O O . HIS B 1 131 ? 146.343 165.479 278.775 1.00 1.00 131 HIS B O 1
ATOM 7947 N N . ALA B 1 132 ? 147.483 167.390 279.142 1.00 1.00 132 ALA B N 1
ATOM 7948 C CA . ALA B 1 132 ? 146.813 167.618 280.416 1.00 1.00 132 ALA B CA 1
ATOM 7949 C C . ALA B 1 132 ? 145.311 167.769 280.235 1.00 1.00 132 ALA B C 1
ATOM 7950 O O . ALA B 1 132 ? 144.529 167.320 281.082 1.00 1.00 132 ALA B O 1
ATOM 7957 N N . THR B 1 133 ? 144.900 168.376 279.127 1.00 1.00 133 THR B N 1
ATOM 7958 C CA . THR B 1 133 ? 143.495 168.631 278.862 1.00 1.00 133 THR B CA 1
ATOM 7959 C C . THR B 1 133 ? 142.731 167.334 278.672 1.00 1.00 133 THR B C 1
ATOM 7960 O O . THR B 1 133 ? 141.676 167.130 279.282 1.00 1.00 133 THR B O 1
ATOM 7971 N N . ASN B 1 134 ? 143.260 166.442 277.841 1.00 1.00 134 ASN B N 1
ATOM 7972 C CA . ASN B 1 134 ? 142.622 165.148 277.663 1.00 1.00 134 ASN B CA 1
ATOM 7973 C C . ASN B 1 134 ? 142.628 164.372 278.968 1.00 1.00 134 ASN B C 1
ATOM 7974 O O . ASN B 1 134 ? 141.642 163.701 279.305 1.00 1.00 134 ASN B O 1
ATOM 7985 N N . PHE B 1 135 ? 143.735 164.458 279.712 1.00 1.00 135 PHE B N 1
ATOM 7986 C CA . PHE B 1 135 ? 143.851 163.750 280.980 1.00 1.00 135 PHE B CA 1
ATOM 7987 C C . PHE B 1 135 ? 142.724 164.140 281.924 1.00 1.00 135 PHE B C 1
ATOM 7988 O O . PHE B 1 135 ? 141.965 163.282 282.394 1.00 1.00 135 PHE B O 1
ATOM 8005 N N . LEU B 1 136 ? 142.574 165.435 282.178 1.00 1.00 136 LEU B N 1
ATOM 8006 C CA . LEU B 1 136 ? 141.558 165.877 283.122 1.00 1.00 136 LEU B CA 1
ATOM 8007 C C . LEU B 1 136 ? 140.154 165.676 282.567 1.00 1.00 136 LEU B C 1
ATOM 8008 O O . LEU B 1 136 ? 139.215 165.424 283.330 1.00 1.00 136 LEU B O 1
ATOM 8024 N N . ASN B 1 137 ? 139.982 165.778 281.246 1.00 1.00 137 ASN B N 1
ATOM 8025 C CA . ASN B 1 137 ? 138.648 165.631 280.674 1.00 1.00 137 ASN B CA 1
ATOM 8026 C C . ASN B 1 137 ? 138.144 164.208 280.828 1.00 1.00 137 ASN B C 1
ATOM 8027 O O . ASN B 1 137 ? 137.035 163.979 281.324 1.00 1.00 137 ASN B O 1
ATOM 8038 N N . VAL B 1 138 ? 138.947 163.233 280.401 1.00 1.00 138 VAL B N 1
ATOM 8039 C CA . VAL B 1 138 ? 138.551 161.838 280.557 1.00 1.00 138 VAL B CA 1
ATOM 8040 C C . VAL B 1 138 ? 138.448 161.485 282.034 1.00 1.00 138 VAL B C 1
ATOM 8041 O O . VAL B 1 138 ? 137.581 160.702 282.441 1.00 1.00 138 VAL B O 1
ATOM 8054 N N . MET B 1 139 ? 139.326 162.059 282.862 1.00 1.00 139 MET B N 1
ATOM 8055 C CA . MET B 1 139 ? 139.263 161.773 284.288 1.00 1.00 139 MET B CA 1
ATOM 8056 C C . MET B 1 139 ? 137.989 162.325 284.908 1.00 1.00 139 MET B C 1
ATOM 8057 O O . MET B 1 139 ? 137.335 161.633 285.696 1.00 1.00 139 MET B O 1
ATOM 8071 N N . LEU B 1 140 ? 137.620 163.555 284.567 1.00 1.00 140 LEU B N 1
ATOM 8072 C CA . LEU B 1 140 ? 136.350 164.103 285.015 1.00 1.00 140 LEU B CA 1
ATOM 8073 C C . LEU B 1 140 ? 135.173 163.453 284.312 1.00 1.00 140 LEU B C 1
ATOM 8074 O O . LEU B 1 140 ? 134.077 163.388 284.880 1.00 1.00 140 LEU B O 1
ATOM 8090 N N . GLN B 1 141 ? 135.376 162.961 283.094 1.00 30.00 141 GLN B N 1
ATOM 8091 C CA . GLN B 1 141 ? 134.362 162.187 282.399 1.00 30.00 141 GLN B CA 1
ATOM 8092 C C . GLN B 1 141 ? 134.173 160.803 282.996 1.00 30.00 141 GLN B C 1
ATOM 8093 O O . GLN B 1 141 ? 133.269 160.081 282.567 1.00 30.00 141 GLN B O 1
ATOM 8099 N N . SER B 1 142 ? 135.008 160.410 283.955 1.00 30.00 142 SER B N 1
ATOM 8100 C CA . SER B 1 142 ? 134.754 159.198 284.714 1.00 30.00 142 SER B CA 1
ATOM 8101 C C . SER B 1 142 ? 133.390 159.290 285.384 1.00 30.00 142 SER B C 1
ATOM 8102 O O . SER B 1 142 ? 132.993 160.341 285.895 1.00 30.00 142 SER B O 1
ATOM 8108 N N . ASN B 1 143 ? 132.665 158.176 285.365 1.00 30.00 143 ASN B N 1
ATOM 8109 C CA . ASN B 1 143 ? 131.286 158.182 285.827 1.00 30.00 143 ASN B CA 1
ATOM 8110 C C . ASN B 1 143 ? 131.219 158.476 287.318 1.00 30.00 143 ASN B C 1
ATOM 8111 O O . ASN B 1 143 ? 132.165 158.222 288.069 1.00 30.00 143 ASN B O 1
ATOM 8117 N N . LYS B 1 144 ? 130.079 159.016 287.739 1.00 30.00 144 LYS B N 1
ATOM 8118 C CA . LYS B 1 144 ? 129.838 159.369 289.133 1.00 30.00 144 LYS B CA 1
ATOM 8119 C C . LYS B 1 144 ? 130.888 160.364 289.623 1.00 30.00 144 LYS B C 1
ATOM 8120 O O . LYS B 1 144 ? 131.695 160.079 290.510 1.00 30.00 144 LYS B O 1
ATOM 8126 N N . SER B 1 145 ? 130.875 161.543 289.005 1.00 30.00 145 SER B N 1
ATOM 8127 C CA . SER B 1 145 ? 131.774 162.615 289.410 1.00 30.00 145 SER B CA 1
ATOM 8128 C C . SER B 1 145 ? 131.497 162.977 290.863 1.00 30.00 145 SER B C 1
ATOM 8129 O O . SER B 1 145 ? 130.450 163.550 291.183 1.00 30.00 145 SER B O 1
ATOM 8135 N N . ARG B 1 146 ? 132.439 162.637 291.743 1.00 30.00 146 ARG B N 1
ATOM 8136 C CA . ARG B 1 146 ? 132.181 162.705 293.177 1.00 30.00 146 ARG B CA 1
ATOM 8137 C C . ARG B 1 146 ? 132.280 164.129 293.708 1.00 30.00 146 ARG B C 1
ATOM 8138 O O . ARG B 1 146 ? 131.672 164.451 294.735 1.00 30.00 146 ARG B O 1
ATOM 8144 N N . GLU B 1 147 ? 133.043 164.992 293.034 1.00 30.00 147 GLU B N 1
ATOM 8145 C CA . GLU B 1 147 ? 133.447 166.281 293.598 1.00 30.00 147 GLU B CA 1
ATOM 8146 C C . GLU B 1 147 ? 134.187 166.064 294.914 1.00 30.00 147 GLU B C 1
ATOM 8147 O O . GLU B 1 147 ? 134.054 166.835 295.868 1.00 30.00 147 GLU B O 1
ATOM 8153 N N . GLN B 1 148 ? 134.975 164.996 294.961 1.00 30.00 148 GLN B N 1
ATOM 8154 C CA . GLN B 1 148 ? 135.677 164.589 296.175 1.00 30.00 148 GLN B CA 1
ATOM 8155 C C . GLN B 1 148 ? 137.002 165.335 296.298 1.00 30.00 148 GLN B C 1
ATOM 8156 O O . GLN B 1 148 ? 138.090 164.773 296.173 1.00 30.00 148 GLN B O 1
ATOM 8162 N N . ASN B 1 149 ? 136.887 166.632 296.561 1.00 30.00 149 ASN B N 1
ATOM 8163 C CA . ASN B 1 149 ? 138.041 167.492 296.775 1.00 30.00 149 ASN B CA 1
ATOM 8164 C C . ASN B 1 149 ? 138.511 167.492 298.221 1.00 30.00 149 ASN B C 1
ATOM 8165 O O . ASN B 1 149 ? 139.197 168.434 298.631 1.00 30.00 149 ASN B O 1
ATOM 8171 N N . LEU B 1 150 ? 138.168 166.460 298.992 1.00 30.00 150 LEU B N 1
ATOM 8172 C CA . LEU B 1 150 ? 138.402 166.448 300.431 1.00 30.00 150 LEU B CA 1
ATOM 8173 C C . LEU B 1 150 ? 139.677 165.695 300.800 1.00 30.00 150 LEU B C 1
ATOM 8174 O O . LEU B 1 150 ? 140.564 166.247 301.458 1.00 30.00 150 LEU B O 1
ATOM 8180 N N . GLN B 1 151 ? 139.783 164.435 300.379 1.00 30.00 151 GLN B N 1
ATOM 8181 C CA . GLN B 1 151 ? 140.828 163.568 300.910 1.00 30.00 151 GLN B CA 1
ATOM 8182 C C . GLN B 1 151 ? 142.186 163.872 300.290 1.00 30.00 151 GLN B C 1
ATOM 8183 O O . GLN B 1 151 ? 143.103 164.334 300.979 1.00 30.00 151 GLN B O 1
ATOM 8189 N N . ASP B 1 152 ? 142.332 163.617 298.985 1.00 30.00 152 ASP B N 1
ATOM 8190 C CA . ASP B 1 152 ? 143.612 163.765 298.307 1.00 30.00 152 ASP B CA 1
ATOM 8191 C C . ASP B 1 152 ? 143.525 164.395 296.926 1.00 30.00 152 ASP B C 1
ATOM 8192 O O . ASP B 1 152 ? 144.573 164.687 296.344 1.00 30.00 152 ASP B O 1
ATOM 8198 N N . ASP B 1 153 ? 142.323 164.614 296.381 1.00 1.00 153 ASP B N 1
ATOM 8199 C CA . ASP B 1 153 ? 142.214 165.161 295.030 1.00 1.00 153 ASP B CA 1
ATOM 8200 C C . ASP B 1 153 ? 142.894 166.519 294.933 1.00 1.00 153 ASP B C 1
ATOM 8201 O O . ASP B 1 153 ? 143.457 166.870 293.887 1.00 1.00 153 ASP B O 1
ATOM 8207 N N . LEU B 1 154 ? 142.865 167.288 296.023 1.00 1.00 154 LEU B N 1
ATOM 8208 C CA . LEU B 1 154 ? 143.657 168.508 296.092 1.00 1.00 154 LEU B CA 1
ATOM 8209 C C . LEU B 1 154 ? 145.138 168.222 295.880 1.00 1.00 154 LEU B C 1
ATOM 8210 O O . LEU B 1 154 ? 145.814 168.972 295.170 1.00 1.00 154 LEU B O 1
ATOM 8214 N N . ASP B 1 155 ? 145.657 167.146 296.478 1.00 1.00 155 ASP B N 1
ATOM 8215 C CA . ASP B 1 155 ? 147.051 166.776 296.246 1.00 1.00 155 ASP B CA 1
ATOM 8216 C C . ASP B 1 155 ? 147.286 166.416 294.787 1.00 1.00 155 ASP B C 1
ATOM 8217 O O . ASP B 1 155 ? 148.337 166.745 294.225 1.00 1.00 155 ASP B O 1
ATOM 8226 N N . TRP B 1 156 ? 146.325 165.734 294.160 1.00 1.00 156 TRP B N 1
ATOM 8227 C CA . TRP B 1 156 ? 146.460 165.405 292.746 1.00 1.00 156 TRP B CA 1
ATOM 8228 C C . TRP B 1 156 ? 146.577 166.667 291.908 1.00 1.00 156 TRP B C 1
ATOM 8229 O O . TRP B 1 156 ? 147.478 166.787 291.073 1.00 1.00 156 TRP B O 1
ATOM 8250 N N . TYR B 1 157 ? 145.699 167.643 292.150 1.00 1.00 157 TYR B N 1
ATOM 8251 C CA . TYR B 1 157 ? 145.730 168.863 291.345 1.00 1.00 157 TYR B CA 1
ATOM 8252 C C . TYR B 1 157 ? 146.986 169.673 291.640 1.00 1.00 157 TYR B C 1
ATOM 8253 O O . TYR B 1 157 ? 147.561 170.298 290.739 1.00 1.00 157 TYR B O 1
ATOM 8271 N N . GLN B 1 158 ? 147.438 169.656 292.894 1.00 1.00 158 GLN B N 1
ATOM 8272 C CA . GLN B 1 158 ? 148.624 170.414 293.267 1.00 1.00 158 GLN B CA 1
ATOM 8273 C C . GLN B 1 158 ? 149.868 169.837 292.609 1.00 1.00 158 GLN B C 1
ATOM 8274 O O . GLN B 1 158 ? 150.647 170.571 291.989 1.00 1.00 158 GLN B O 1
ATOM 8288 N N . ALA B 1 159 ? 150.077 168.525 292.749 1.00 1.00 159 ALA B N 1
ATOM 8289 C CA . ALA B 1 159 ? 151.178 167.862 292.064 1.00 1.00 159 ALA B CA 1
ATOM 8290 C C . ALA B 1 159 ? 151.070 168.032 290.556 1.00 1.00 159 ALA B C 1
ATOM 8291 O O . ALA B 1 159 ? 152.090 168.186 289.871 1.00 1.00 159 ALA B O 1
ATOM 8298 N N . LEU B 1 160 ? 149.844 168.029 290.029 1.00 1.00 160 LEU B N 1
ATOM 8299 C CA . LEU B 1 160 ? 149.633 168.219 288.604 1.00 1.00 160 LEU B CA 1
ATOM 8300 C C . LEU B 1 160 ? 150.139 169.576 288.144 1.00 1.00 160 LEU B C 1
ATOM 8301 O O . LEU B 1 160 ? 150.907 169.650 287.184 1.00 1.00 160 LEU B O 1
ATOM 8317 N N . VAL B 1 161 ? 149.751 170.650 288.825 1.00 1.00 161 VAL B N 1
ATOM 8318 C CA . VAL B 1 161 ? 150.187 171.986 288.427 1.00 1.00 161 VAL B CA 1
ATOM 8319 C C . VAL B 1 161 ? 151.674 172.192 288.704 1.00 1.00 161 VAL B C 1
ATOM 8320 O O . VAL B 1 161 ? 152.350 172.936 287.984 1.00 1.00 161 VAL B O 1
ATOM 8333 N N . TRP B 1 162 ? 152.208 171.537 289.738 1.00 1.00 162 TRP B N 1
ATOM 8334 C CA . TRP B 1 162 ? 153.646 171.580 289.970 1.00 1.00 162 TRP B CA 1
ATOM 8335 C C . TRP B 1 162 ? 154.400 170.999 288.787 1.00 1.00 162 TRP B C 1
ATOM 8336 O O . TRP B 1 162 ? 155.270 171.666 288.215 1.00 1.00 162 TRP B O 1
ATOM 8357 N N . SER B 1 163 ? 154.077 169.764 288.408 1.00 1.00 163 SER B N 1
ATOM 8358 C CA . SER B 1 163 ? 154.693 169.151 287.239 1.00 1.00 163 SER B CA 1
ATOM 8359 C C . SER B 1 163 ? 154.418 169.967 285.982 1.00 1.00 163 SER B C 1
ATOM 8360 O O . SER B 1 163 ? 155.246 170.007 285.064 1.00 1.00 163 SER B O 1
ATOM 8368 N N . LEU B 1 164 ? 153.259 170.624 285.931 1.00 1.00 164 LEU B N 1
ATOM 8369 C CA . LEU B 1 164 ? 152.887 171.427 284.774 1.00 1.00 164 LEU B CA 1
ATOM 8370 C C . LEU B 1 164 ? 153.852 172.583 284.573 1.00 1.00 164 LEU B C 1
ATOM 8371 O O . LEU B 1 164 ? 154.543 172.656 283.550 1.00 1.00 164 LEU B O 1
ATOM 8387 N N . LEU B 1 165 ? 153.918 173.497 285.542 1.00 1.00 165 LEU B N 1
ATOM 8388 C CA . LEU B 1 165 ? 154.798 174.651 285.385 1.00 1.00 165 LEU B CA 1
ATOM 8389 C C . LEU B 1 165 ? 156.262 174.228 285.412 1.00 1.00 165 LEU B C 1
ATOM 8390 O O . LEU B 1 165 ? 157.124 174.924 284.860 1.00 1.00 165 LEU B O 1
ATOM 8406 N N . GLU B 1 166 ? 156.565 173.087 286.036 1.00 1.00 166 GLU B N 1
ATOM 8407 C CA . GLU B 1 166 ? 157.917 172.551 285.994 1.00 1.00 166 GLU B CA 1
ATOM 8408 C C . GLU B 1 166 ? 158.282 171.993 284.628 1.00 1.00 166 GLU B C 1
ATOM 8409 O O . GLU B 1 166 ? 159.467 171.761 284.372 1.00 1.00 166 GLU B O 1
ATOM 8413 N N . GLY B 1 167 ? 157.307 171.777 283.751 1.00 30.00 167 GLY B N 1
ATOM 8414 C CA . GLY B 1 167 ? 157.595 171.251 282.436 1.00 30.00 167 GLY B CA 1
ATOM 8415 C C . GLY B 1 167 ? 158.240 172.286 281.539 1.00 30.00 167 GLY B C 1
ATOM 8416 O O . GLY B 1 167 ? 159.184 171.980 280.804 1.00 30.00 167 GLY B O 1
ATOM 8420 N N . GLU B 1 168 ? 157.739 173.518 281.605 1.00 30.00 168 GLU B N 1
ATOM 8421 C CA . GLU B 1 168 ? 158.232 174.609 280.775 1.00 30.00 168 GLU B CA 1
ATOM 8422 C C . GLU B 1 168 ? 159.157 175.511 281.575 1.00 30.00 168 GLU B C 1
ATOM 8423 O O . GLU B 1 168 ? 158.804 175.987 282.659 1.00 30.00 168 GLU B O 1
ATOM 8429 N N . PRO B 1 169 ? 160.341 175.752 281.025 1.00 30.00 169 PRO B N 1
ATOM 8430 C CA . PRO B 1 169 ? 161.326 176.617 281.652 1.00 30.00 169 PRO B CA 1
ATOM 8431 C C . PRO B 1 169 ? 160.977 178.091 281.527 1.00 30.00 169 PRO B C 1
ATOM 8432 O O . PRO B 1 169 ? 161.546 178.909 282.256 1.00 30.00 169 PRO B O 1
ATOM 8438 N N . SER B 1 170 ? 160.054 178.443 280.635 1.00 30.00 170 SER B N 1
ATOM 8439 C CA . SER B 1 170 ? 159.646 179.827 280.423 1.00 30.00 170 SER B CA 1
ATOM 8440 C C . SER B 1 170 ? 158.154 179.996 280.679 1.00 30.00 170 SER B C 1
ATOM 8441 O O . SER B 1 170 ? 157.565 181.024 280.347 1.00 30.00 170 SER B O 1
ATOM 8447 N N . ILE B 1 171 ? 157.520 178.995 281.293 1.00 30.00 171 ILE B N 1
ATOM 8448 C CA . ILE B 1 171 ? 156.148 179.133 281.764 1.00 30.00 171 ILE B CA 1
ATOM 8449 C C . ILE B 1 171 ? 156.221 179.739 283.150 1.00 30.00 171 ILE B C 1
ATOM 8450 O O . ILE B 1 171 ? 156.474 179.033 284.130 1.00 30.00 171 ILE B O 1
ATOM 8455 N N . SER B 1 172 ? 156.012 181.047 283.222 1.00 30.00 172 SER B N 1
ATOM 8456 C CA . SER B 1 172 ? 156.277 181.813 284.428 1.00 30.00 172 SER B CA 1
ATOM 8457 C C . SER B 1 172 ? 155.229 181.611 285.509 1.00 30.00 172 SER B C 1
ATOM 8458 O O . SER B 1 172 ? 155.583 181.444 286.678 1.00 30.00 172 SER B O 1
ATOM 8464 N N . ARG B 1 173 ? 153.950 181.636 285.146 1.00 16.35 173 ARG B N 1
ATOM 8465 C CA . ARG B 1 173 ? 152.866 181.448 286.096 1.00 17.71 173 ARG B CA 1
ATOM 8466 C C . ARG B 1 173 ? 151.734 180.700 285.414 1.00 17.46 173 ARG B C 1
ATOM 8467 O O . ARG B 1 173 ? 151.603 180.717 284.184 1.00 20.65 173 ARG B O 1
ATOM 8473 N N . ALA B 1 174 ? 150.926 180.028 286.229 1.00 20.53 174 ALA B N 1
ATOM 8474 C CA . ALA B 1 174 ? 149.823 179.248 285.699 1.00 23.00 174 ALA B CA 1
ATOM 8475 C C . ALA B 1 174 ? 148.841 178.917 286.808 1.00 17.98 174 ALA B C 1
ATOM 8476 O O . ALA B 1 174 ? 149.236 178.601 287.936 1.00 20.35 174 ALA B O 1
ATOM 8483 N N . ALA B 1 175 ? 147.557 178.999 286.465 1.00 20.30 175 ALA B N 1
ATOM 8484 C CA . ALA B 1 175 ? 146.482 178.696 287.393 1.00 22.11 175 ALA B CA 1
ATOM 8485 C C . ALA B 1 175 ? 145.547 177.677 286.760 1.00 18.50 175 ALA B C 1
ATOM 8486 O O . ALA B 1 175 ? 145.463 177.550 285.533 1.00 21.08 175 ALA B O 1
ATOM 8488 N N . ILE B 1 176 ? 144.860 176.936 287.624 1.00 15.96 176 ILE B N 1
ATOM 8489 C CA . ILE B 1 176 ? 143.885 175.939 287.220 1.00 14.44 176 ILE B CA 1
ATOM 8490 C C . ILE B 1 176 ? 142.718 175.979 288.191 1.00 15.22 176 ILE B C 1
ATOM 8491 O O . ILE B 1 176 ? 142.880 175.682 289.379 1.00 15.18 176 ILE B O 1
ATOM 8496 N N . THR B 1 177 ? 141.548 176.355 287.676 1.00 16.84 177 THR B N 1
ATOM 8497 C CA . THR B 1 177 ? 140.326 176.445 288.456 1.00 11.58 177 THR B CA 1
ATOM 8498 C C . THR B 1 177 ? 139.381 175.350 287.995 1.00 13.92 177 THR B C 1
ATOM 8499 O O . THR B 1 177 ? 139.334 175.011 286.809 1.00 15.38 177 THR B O 1
ATOM 8504 N N . PHE B 1 178 ? 138.635 174.795 288.944 1.00 10.37 178 PHE B N 1
ATOM 8505 C CA . PHE B 1 178 ? 137.631 173.793 288.626 1.00 20.91 178 PHE B CA 1
ATOM 8506 C C . PHE B 1 178 ? 136.459 173.957 289.581 1.00 20.77 178 PHE B C 1
ATOM 8507 O O . PHE B 1 178 ? 136.578 173.729 290.787 1.00 25.10 178 PHE B O 1
ATOM 8513 N N . SER B 1 179 ? 135.322 174.355 289.016 1.00 15.84 179 SER B N 1
ATOM 8514 C CA . SER B 1 179 ? 134.085 174.502 289.774 1.00 22.49 179 SER B CA 1
ATOM 8515 C C . SER B 1 179 ? 132.928 174.197 288.839 1.00 23.90 179 SER B C 1
ATOM 8516 O O . SER B 1 179 ? 132.555 175.039 288.017 1.00 31.44 179 SER B O 1
ATOM 8522 N N . THR B 1 180 ? 132.371 172.998 288.965 1.00 30.00 180 THR B N 1
ATOM 8523 C CA . THR B 1 180 ? 131.298 172.552 288.089 1.00 30.00 180 THR B CA 1
ATOM 8524 C C . THR B 1 180 ? 129.941 172.985 288.630 1.00 30.00 180 THR B C 1
ATOM 8525 O O . THR B 1 180 ? 129.621 172.740 289.792 1.00 30.00 180 THR B O 1
ATOM 8530 N N . GLN B 1 189 ? 135.545 180.206 292.306 1.00 24.48 189 GLN B N 1
ATOM 8531 C CA . GLN B 1 189 ? 136.355 181.373 292.632 1.00 23.99 189 GLN B CA 1
ATOM 8532 C C . GLN B 1 189 ? 137.752 180.954 293.068 1.00 20.36 189 GLN B C 1
ATOM 8533 O O . GLN B 1 189 ? 138.742 181.587 292.699 1.00 13.58 189 GLN B O 1
ATOM 8538 N N . VAL B 1 190 ? 137.826 179.885 293.854 1.00 18.31 190 VAL B N 1
ATOM 8539 C CA . VAL B 1 190 ? 139.092 179.348 294.325 1.00 19.32 190 VAL B CA 1
ATOM 8540 C C . VAL B 1 190 ? 139.673 178.418 293.271 1.00 17.83 190 VAL B C 1
ATOM 8541 O O . VAL B 1 190 ? 138.951 177.822 292.467 1.00 18.42 190 VAL B O 1
ATOM 8546 N N . PHE B 1 191 ? 140.997 178.303 293.286 1.00 19.57 191 PHE B N 1
ATOM 8547 C CA . PHE B 1 191 ? 141.711 177.567 292.257 1.00 19.31 191 PHE B CA 1
ATOM 8548 C C . PHE B 1 191 ? 143.129 177.321 292.744 1.00 16.70 191 PHE B C 1
ATOM 8549 O O . PHE B 1 191 ? 143.541 177.888 293.759 1.00 13.45 191 PHE B O 1
ATOM 8555 N N . LEU B 1 192 ? 143.862 176.467 292.034 1.00 16.56 192 LEU B N 1
ATOM 8556 C CA . LEU B 1 192 ? 145.273 176.250 292.312 1.00 15.14 192 LEU B CA 1
ATOM 8557 C C . LEU B 1 192 ? 146.082 177.173 291.417 1.00 15.85 192 LEU B C 1
ATOM 8558 O O . LEU B 1 192 ? 145.643 177.535 290.323 1.00 10.97 192 LEU B O 1
ATOM 8564 N N . GLN B 1 193 ? 147.259 177.568 291.894 1.00 16.43 193 GLN B N 1
ATOM 8565 C CA . GLN B 1 193 ? 148.135 178.431 291.116 1.00 16.62 193 GLN B CA 1
ATOM 8566 C C . GLN B 1 193 ? 149.578 178.145 291.486 1.00 16.35 193 GLN B C 1
ATOM 8567 O O . GLN B 1 193 ? 149.870 177.558 292.530 1.00 22.74 193 GLN B O 1
ATOM 8573 N N . ALA B 1 194 ? 150.483 178.577 290.612 1.00 13.21 194 ALA B N 1
ATOM 8574 C CA . ALA B 1 194 ? 151.905 178.453 290.889 1.00 13.55 194 ALA B CA 1
ATOM 8575 C C . ALA B 1 194 ? 152.694 179.275 289.882 1.00 18.59 194 ALA B C 1
ATOM 8576 O O . ALA B 1 194 ? 152.316 179.387 288.711 1.00 10.69 194 ALA B O 1
ATOM 8583 N N . THR B 1 195 ? 153.805 179.839 290.354 1.00 14.14 195 THR B N 1
ATOM 8584 C CA . THR B 1 195 ? 154.722 180.587 289.512 1.00 11.93 195 THR B CA 1
ATOM 8585 C C . THR B 1 195 ? 156.153 180.283 289.930 1.00 17.50 195 THR B C 1
ATOM 8586 O O . THR B 1 195 ? 156.433 180.033 291.104 1.00 14.84 195 THR B O 1
ATOM 8591 N N . ARG B 1 196 ? 157.056 180.310 288.953 1.00 30.00 196 ARG B N 1
ATOM 8592 C CA . ARG B 1 196 ? 158.457 179.947 289.167 1.00 30.00 196 ARG B CA 1
ATOM 8593 C C . ARG B 1 196 ? 159.126 181.037 289.987 1.00 30.00 196 ARG B C 1
ATOM 8594 O O . ARG B 1 196 ? 159.338 182.156 289.517 1.00 30.00 196 ARG B O 1
ATOM 8600 N N . GLU B 1 197 ? 159.466 180.711 291.235 1.00 30.00 197 GLU B N 1
ATOM 8601 C CA . GLU B 1 197 ? 160.156 181.682 292.082 1.00 30.00 197 GLU B CA 1
ATOM 8602 C C . GLU B 1 197 ? 161.642 181.757 291.739 1.00 30.00 197 GLU B C 1
ATOM 8603 O O . GLU B 1 197 ? 162.111 182.755 291.181 1.00 30.00 197 GLU B O 1
ATOM 8609 N N . GLU B 1 198 ? 162.401 180.710 292.077 1.00 30.00 198 GLU B N 1
ATOM 8610 C CA . GLU B 1 198 ? 163.744 180.499 291.542 1.00 30.00 198 GLU B CA 1
ATOM 8611 C C . GLU B 1 198 ? 163.913 179.098 290.976 1.00 30.00 198 GLU B C 1
ATOM 8612 O O . GLU B 1 198 ? 164.383 178.944 289.844 1.00 30.00 198 GLU B O 1
ATOM 8618 N N . SER B 1 199 ? 163.548 178.072 291.748 1.00 30.00 199 SER B N 1
ATOM 8619 C CA . SER B 1 199 ? 163.698 176.673 291.356 1.00 30.00 199 SER B CA 1
ATOM 8620 C C . SER B 1 199 ? 162.465 175.832 291.621 1.00 30.00 199 SER B C 1
ATOM 8621 O O . SER B 1 199 ? 162.232 174.874 290.876 1.00 30.00 199 SER B O 1
ATOM 8627 N N . ARG B 1 200 ? 161.670 176.146 292.637 1.00 30.00 200 ARG B N 1
ATOM 8628 C CA . ARG B 1 200 ? 160.451 175.421 292.949 1.00 30.00 200 ARG B CA 1
ATOM 8629 C C . ARG B 1 200 ? 159.248 176.157 292.382 1.00 30.00 200 ARG B C 1
ATOM 8630 O O . ARG B 1 200 ? 159.313 177.335 292.025 1.00 30.00 200 ARG B O 1
ATOM 8636 N N . ILE B 1 201 ? 158.133 175.440 292.307 1.00 30.00 201 ILE B N 1
ATOM 8637 C CA . ILE B 1 201 ? 156.864 176.028 291.909 1.00 30.00 201 ILE B CA 1
ATOM 8638 C C . ILE B 1 201 ? 156.250 176.700 293.127 1.00 30.00 201 ILE B C 1
ATOM 8639 O O . ILE B 1 201 ? 155.677 176.026 293.990 1.00 30.00 201 ILE B O 1
ATOM 8644 N N . LEU B 1 202 ? 156.365 178.022 293.197 1.00 30.00 202 LEU B N 1
ATOM 8645 C CA . LEU B 1 202 ? 155.794 178.749 294.317 1.00 30.00 202 LEU B CA 1
ATOM 8646 C C . LEU B 1 202 ? 154.330 178.534 293.981 1.00 30.00 202 LEU B C 1
ATOM 8647 O O . LEU B 1 202 ? 153.836 179.016 292.957 1.00 30.00 202 LEU B O 1
ATOM 8653 N N . LEU B 1 203 ? 153.641 177.811 294.857 1.00 30.00 203 LEU B N 1
ATOM 8654 C CA . LEU B 1 203 ? 152.330 177.259 294.576 1.00 30.00 203 LEU B CA 1
ATOM 8655 C C . LEU B 1 203 ? 151.487 177.494 295.818 1.00 30.00 203 LEU B C 1
ATOM 8656 O O . LEU B 1 203 ? 151.985 177.511 296.947 1.00 30.00 203 LEU B O 1
ATOM 8662 N N . GLN B 1 204 ? 150.193 177.678 295.585 1.00 30.00 204 GLN B N 1
ATOM 8663 C CA . GLN B 1 204 ? 149.233 177.831 296.662 1.00 30.00 204 GLN B CA 1
ATOM 8664 C C . GLN B 1 204 ? 147.842 177.603 296.097 1.00 30.00 204 GLN B C 1
ATOM 8665 O O . GLN B 1 204 ? 147.582 177.843 294.915 1.00 30.00 204 GLN B O 1
ATOM 8671 N N . ASP B 1 205 ? 146.946 177.136 296.960 1.00 30.00 205 ASP B N 1
ATOM 8672 C CA . ASP B 1 205 ? 145.568 176.857 296.563 1.00 30.00 205 ASP B CA 1
ATOM 8673 C C . ASP B 1 205 ? 144.767 178.157 296.518 1.00 30.00 205 ASP B C 1
ATOM 8674 O O . ASP B 1 205 ? 143.894 178.430 297.341 1.00 30.00 205 ASP B O 1
ATOM 8680 N N . LEU B 1 206 ? 145.097 178.967 295.519 1.00 30.00 206 LEU B N 1
ATOM 8681 C CA . LEU B 1 206 ? 144.481 180.270 295.340 1.00 30.00 206 LEU B CA 1
ATOM 8682 C C . LEU B 1 206 ? 144.568 180.642 293.869 1.00 30.00 206 LEU B C 1
ATOM 8683 O O . LEU B 1 206 ? 145.500 180.227 293.176 1.00 30.00 206 LEU B O 1
ATOM 8689 N N . SER B 1 207 ? 143.588 181.409 293.396 1.00 30.00 207 SER B N 1
ATOM 8690 C CA . SER B 1 207 ? 143.508 181.753 291.983 1.00 30.00 207 SER B CA 1
ATOM 8691 C C . SER B 1 207 ? 144.698 182.599 291.550 1.00 30.00 207 SER B C 1
ATOM 8692 O O . SER B 1 207 ? 144.959 183.664 292.118 1.00 30.00 207 SER B O 1
ATOM 8698 N N . SER B 1 208 ? 145.420 182.122 290.550 1.00 30.00 208 SER B N 1
ATOM 8699 C CA . SER B 1 208 ? 146.607 182.809 290.066 1.00 30.00 208 SER B CA 1
ATOM 8700 C C . SER B 1 208 ? 146.931 182.363 288.658 1.00 30.00 208 SER B C 1
ATOM 8701 O O . SER B 1 208 ? 146.197 181.576 288.062 1.00 30.00 208 SER B O 1
ATOM 8704 N N . SER B 1 209 ? 148.044 182.866 288.137 1.00 30.00 209 SER B N 1
ATOM 8705 C CA . SER B 1 209 ? 148.425 182.583 286.764 1.00 30.00 209 SER B CA 1
ATOM 8706 C C . SER B 1 209 ? 147.226 183.029 285.955 1.00 30.00 209 SER B C 1
ATOM 8707 O O . SER B 1 209 ? 146.819 184.188 286.030 1.00 30.00 209 SER B O 1
ATOM 8710 N N . ALA B 1 210 ? 146.673 182.109 285.168 1.00 30.00 210 ALA B N 1
ATOM 8711 C CA . ALA B 1 210 ? 145.427 182.384 284.475 1.00 30.00 210 ALA B CA 1
ATOM 8712 C C . ALA B 1 210 ? 144.276 181.427 284.741 1.00 30.00 210 ALA B C 1
ATOM 8713 O O . ALA B 1 210 ? 144.446 180.207 284.782 1.00 30.00 210 ALA B O 1
ATOM 8716 N N . PRO B 1 211 ? 143.085 181.997 284.924 1.00 30.00 211 PRO B N 1
ATOM 8717 C CA . PRO B 1 211 ? 141.844 181.233 284.899 1.00 30.00 211 PRO B CA 1
ATOM 8718 C C . PRO B 1 211 ? 140.679 182.160 284.572 1.00 30.00 211 PRO B C 1
ATOM 8719 O O . PRO B 1 211 ? 140.187 182.875 285.451 1.00 30.00 211 PRO B O 1
ATOM 8725 N N . HIS B 1 212 ? 140.230 182.154 283.313 1.00 30.00 212 HIS B N 1
ATOM 8726 C CA . HIS B 1 212 ? 139.195 183.067 282.834 1.00 30.00 212 HIS B CA 1
ATOM 8727 C C . HIS B 1 212 ? 137.815 182.426 282.752 1.00 30.00 212 HIS B C 1
ATOM 8728 O O . HIS B 1 212 ? 137.323 182.189 281.639 1.00 30.00 212 HIS B O 1
ATOM 8734 N N . LEU B 1 213 ? 137.188 182.133 283.894 1.00 30.00 213 LEU B N 1
ATOM 8735 C CA . LEU B 1 213 ? 135.804 181.669 283.887 1.00 30.00 213 LEU B CA 1
ATOM 8736 C C . LEU B 1 213 ? 134.887 182.687 283.216 1.00 30.00 213 LEU B C 1
ATOM 8737 O O . LEU B 1 213 ? 133.886 182.319 282.591 1.00 30.00 213 LEU B O 1
ATOM 8743 N N . ALA B 1 214 ? 135.225 183.976 283.319 1.00 30.00 214 ALA B N 1
ATOM 8744 C CA . ALA B 1 214 ? 134.430 185.013 282.666 1.00 30.00 214 ALA B CA 1
ATOM 8745 C C . ALA B 1 214 ? 134.438 184.849 281.152 1.00 30.00 214 ALA B C 1
ATOM 8746 O O . ALA B 1 214 ? 133.376 184.800 280.519 1.00 30.00 214 ALA B O 1
ATOM 8753 N N . ASN B 1 215 ? 135.624 184.776 280.549 1.00 30.00 215 ASN B N 1
ATOM 8754 C CA . ASN B 1 215 ? 135.701 184.617 279.103 1.00 30.00 215 ASN B CA 1
ATOM 8755 C C . ASN B 1 215 ? 135.206 183.245 278.664 1.00 30.00 215 ASN B C 1
ATOM 8756 O O . ASN B 1 215 ? 134.723 183.091 277.539 1.00 30.00 215 ASN B O 1
ATOM 8762 N N . ALA B 1 216 ? 135.288 182.239 279.537 1.00 30.00 216 ALA B N 1
ATOM 8763 C CA . ALA B 1 216 ? 134.714 180.940 279.199 1.00 30.00 216 ALA B CA 1
ATOM 8764 C C . ALA B 1 216 ? 133.192 181.010 279.158 1.00 30.00 216 ALA B C 1
ATOM 8765 O O . ALA B 1 216 ? 132.557 180.399 278.292 1.00 30.00 216 ALA B O 1
ATOM 8772 N N . THR B 1 217 ? 132.588 181.755 280.086 1.00 30.00 217 THR B N 1
ATOM 8773 C CA . THR B 1 217 ? 131.147 181.977 280.036 1.00 30.00 217 THR B CA 1
ATOM 8774 C C . THR B 1 217 ? 130.775 182.806 278.818 1.00 30.00 217 THR B C 1
ATOM 8775 O O . THR B 1 217 ? 129.726 182.588 278.200 1.00 30.00 217 THR B O 1
ATOM 8780 N N . LEU B 1 218 ? 131.623 183.773 278.467 1.00 30.00 218 LEU B N 1
ATOM 8781 C CA . LEU B 1 218 ? 131.428 184.527 277.236 1.00 30.00 218 LEU B CA 1
ATOM 8782 C C . LEU B 1 218 ? 131.433 183.600 276.029 1.00 30.00 218 LEU B C 1
ATOM 8783 O O . LEU B 1 218 ? 130.611 183.747 275.117 1.00 30.00 218 LEU B O 1
ATOM 8789 N N . GLU B 1 219 ? 132.351 182.632 276.015 1.00 30.00 219 GLU B N 1
ATOM 8790 C CA . GLU B 1 219 ? 132.346 181.607 274.979 1.00 30.00 219 GLU B CA 1
ATOM 8791 C C . GLU B 1 219 ? 131.079 180.764 275.053 1.00 30.00 219 GLU B C 1
ATOM 8792 O O . GLU B 1 219 ? 130.598 180.262 274.031 1.00 30.00 219 GLU B O 1
ATOM 8798 N N . THR B 1 220 ? 130.526 180.601 276.251 1.00 30.00 220 THR B N 1
ATOM 8799 C CA . THR B 1 220 ? 129.280 179.872 276.436 1.00 30.00 220 THR B CA 1
ATOM 8800 C C . THR B 1 220 ? 128.089 180.748 276.068 1.00 30.00 220 THR B C 1
ATOM 8801 O O . THR B 1 220 ? 127.951 181.173 274.922 1.00 30.00 220 THR B O 1
ATOM 8806 N N . HIS B 1 262 ? 136.905 174.473 271.927 1.00 14.65 262 HIS B N 1
ATOM 8807 C CA . HIS B 1 262 ? 138.314 174.742 271.672 1.00 9.75 262 HIS B CA 1
ATOM 8808 C C . HIS B 1 262 ? 138.928 175.527 272.824 1.00 14.01 262 HIS B C 1
ATOM 8809 O O . HIS B 1 262 ? 138.238 175.897 273.774 1.00 17.07 262 HIS B O 1
ATOM 8814 N N . PHE B 1 263 ? 140.230 175.780 272.729 1.00 17.59 263 PHE B N 1
ATOM 8815 C CA . PHE B 1 263 ? 140.944 176.512 273.760 1.00 12.94 263 PHE B CA 1
ATOM 8816 C C . PHE B 1 263 ? 140.832 178.014 273.517 1.00 12.74 263 PHE B C 1
ATOM 8817 O O . PHE B 1 263 ? 140.070 178.477 272.664 1.00 17.64 263 PHE B O 1
ATOM 8823 N N . LYS B 1 264 ? 141.616 178.773 274.282 1.00 11.53 264 LYS B N 1
ATOM 8824 C CA . LYS B 1 264 ? 141.576 180.231 274.232 1.00 15.26 264 LYS B CA 1
ATOM 8825 C C . LYS B 1 264 ? 142.990 180.739 274.006 1.00 9.95 264 LYS B C 1
ATOM 8826 O O . LYS B 1 264 ? 143.825 180.669 274.913 1.00 16.13 264 LYS B O 1
ATOM 8832 N N . TRP B 1 265 ? 143.254 181.246 272.808 1.00 20.85 265 TRP B N 1
ATOM 8833 C CA . TRP B 1 265 ? 144.480 181.977 272.550 1.00 18.67 265 TRP B CA 1
ATOM 8834 C C . TRP B 1 265 ? 144.482 183.230 273.420 1.00 18.04 265 TRP B C 1
ATOM 8835 O O . TRP B 1 265 ? 143.455 183.625 273.976 1.00 20.70 265 TRP B O 1
ATOM 8841 N N . SER B 1 266 ? 145.635 183.880 273.534 1.00 25.94 266 SER B N 1
ATOM 8842 C CA . SER B 1 266 ? 145.767 185.026 274.417 1.00 27.58 266 SER B CA 1
ATOM 8843 C C . SER B 1 266 ? 146.764 186.004 273.819 1.00 31.57 266 SER B C 1
ATOM 8844 O O . SER B 1 266 ? 147.229 185.843 272.687 1.00 37.68 266 SER B O 1
ATOM 8850 N N . PRO B 1 267 ? 147.088 187.024 274.604 1.00 30.00 267 PRO B N 1
ATOM 8851 C CA . PRO B 1 267 ? 147.864 188.165 274.158 1.00 30.00 267 PRO B CA 1
ATOM 8852 C C . PRO B 1 267 ? 149.143 188.285 274.982 1.00 30.00 267 PRO B C 1
ATOM 8853 O O . PRO B 1 267 ? 149.178 187.942 276.167 1.00 30.00 267 PRO B O 1
ATOM 8859 N N . PRO B 1 268 ? 150.208 188.784 274.362 1.00 30.00 268 PRO B N 1
ATOM 8860 C CA . PRO B 1 268 ? 151.400 189.153 275.107 1.00 30.00 268 PRO B CA 1
ATOM 8861 C C . PRO B 1 268 ? 151.048 190.246 276.100 1.00 30.00 268 PRO B C 1
ATOM 8862 O O . PRO B 1 268 ? 150.066 190.971 275.923 1.00 30.00 268 PRO B O 1
ATOM 8868 N N . TYR B 1 269 ? 151.864 190.371 277.139 1.00 30.00 269 TYR B N 1
ATOM 8869 C CA . TYR B 1 269 ? 151.509 191.163 278.302 1.00 30.00 269 TYR B CA 1
ATOM 8870 C C . TYR B 1 269 ? 152.737 191.908 278.794 1.00 30.00 269 TYR B C 1
ATOM 8871 O O . TYR B 1 269 ? 153.700 192.121 278.057 1.00 30.00 269 TYR B O 1
ATOM 8877 N N . LEU B 1 270 ? 152.652 192.384 280.028 1.00 30.00 270 LEU B N 1
ATOM 8878 C CA . LEU B 1 270 ? 153.757 193.016 280.719 1.00 30.00 270 LEU B CA 1
ATOM 8879 C C . LEU B 1 270 ? 153.524 192.813 282.203 1.00 30.00 270 LEU B C 1
ATOM 8880 O O . LEU B 1 270 ? 152.378 192.807 282.660 1.00 30.00 270 LEU B O 1
ATOM 8886 N N . GLU B 1 271 ? 154.605 192.656 282.954 1.00 30.00 271 GLU B N 1
ATOM 8887 C CA . GLU B 1 271 ? 154.503 192.233 284.348 1.00 30.00 271 GLU B CA 1
ATOM 8888 C C . GLU B 1 271 ? 153.993 193.388 285.197 1.00 30.00 271 GLU B C 1
ATOM 8889 O O . GLU B 1 271 ? 154.715 193.922 286.042 1.00 30.00 271 GLU B O 1
ATOM 8895 N N . CYS B 1 272 ? 152.733 193.768 284.994 1.00 30.00 272 CYS B N 1
ATOM 8896 C CA . CYS B 1 272 ? 152.167 194.900 285.711 1.00 30.00 272 CYS B CA 1
ATOM 8897 C C . CYS B 1 272 ? 150.659 194.919 285.543 1.00 30.00 272 CYS B C 1
ATOM 8898 O O . CYS B 1 272 ? 150.151 194.672 284.445 1.00 30.00 272 CYS B O 1
ATOM 8904 N N . GLU B 1 273 ? 149.958 195.201 286.639 1.00 30.00 273 GLU B N 1
ATOM 8905 C CA . GLU B 1 273 ? 148.537 195.521 286.611 1.00 30.00 273 GLU B CA 1
ATOM 8906 C C . GLU B 1 273 ? 148.322 196.895 287.229 1.00 30.00 273 GLU B C 1
ATOM 8907 O O . GLU B 1 273 ? 147.525 197.695 286.729 1.00 30.00 273 GLU B O 1
ATOM 8913 N N . ASN B 1 274 ? 149.018 197.161 288.333 1.00 30.00 274 ASN B N 1
ATOM 8914 C CA . ASN B 1 274 ? 149.044 198.464 288.990 1.00 30.00 274 ASN B CA 1
ATOM 8915 C C . ASN B 1 274 ? 150.454 198.773 289.474 1.00 30.00 274 ASN B C 1
ATOM 8916 O O . ASN B 1 274 ? 150.664 199.384 290.524 1.00 30.00 274 ASN B O 1
ATOM 8922 N N . GLY B 1 275 ? 151.444 198.344 288.698 1.00 30.00 275 GLY B N 1
ATOM 8923 C CA . GLY B 1 275 ? 152.847 198.486 289.058 1.00 30.00 275 GLY B CA 1
ATOM 8924 C C . GLY B 1 275 ? 153.635 198.751 287.786 1.00 30.00 275 GLY B C 1
ATOM 8925 O O . GLY B 1 275 ? 153.086 198.762 286.682 1.00 30.00 275 GLY B O 1
ATOM 8928 N N . SER B 1 276 ? 154.930 198.988 287.958 1.00 30.00 276 SER B N 1
ATOM 8929 C CA . SER B 1 276 ? 155.828 199.063 286.820 1.00 30.00 276 SER B CA 1
ATOM 8930 C C . SER B 1 276 ? 155.974 197.688 286.180 1.00 30.00 276 SER B C 1
ATOM 8931 O O . SER B 1 276 ? 156.200 196.684 286.860 1.00 30.00 276 SER B O 1
ATOM 8937 N N . TYR B 1 277 ? 155.829 197.646 284.860 1.00 30.00 277 TYR B N 1
ATOM 8938 C CA . TYR B 1 277 ? 155.967 196.390 284.137 1.00 30.00 277 TYR B CA 1
ATOM 8939 C C . TYR B 1 277 ? 157.383 195.859 284.264 1.00 30.00 277 TYR B C 1
ATOM 8940 O O . TYR B 1 277 ? 158.318 196.395 283.663 1.00 30.00 277 TYR B O 1
ATOM 8946 N N . LYS B 1 278 ? 157.532 194.798 285.046 1.00 30.00 278 LYS B N 1
ATOM 8947 C CA . LYS B 1 278 ? 158.821 194.169 285.274 1.00 30.00 278 LYS B CA 1
ATOM 8948 C C . LYS B 1 278 ? 159.266 193.435 284.016 1.00 30.00 278 LYS B C 1
ATOM 8949 O O . LYS B 1 278 ? 158.585 193.452 282.987 1.00 30.00 278 LYS B O 1
ATOM 8955 N N . PRO B 1 279 ? 160.437 192.809 284.105 1.00 30.00 279 PRO B N 1
ATOM 8956 C CA . PRO B 1 279 ? 160.988 192.065 282.985 1.00 30.00 279 PRO B CA 1
ATOM 8957 C C . PRO B 1 279 ? 160.015 190.989 282.517 1.00 30.00 279 PRO B C 1
ATOM 8958 O O . PRO B 1 279 ? 159.366 190.306 283.315 1.00 30.00 279 PRO B O 1
ATOM 8964 N N . GLY B 1 280 ? 159.918 190.849 281.196 1.00 30.00 280 GLY B N 1
ATOM 8965 C CA . GLY B 1 280 ? 159.047 189.865 280.586 1.00 30.00 280 GLY B CA 1
ATOM 8966 C C . GLY B 1 280 ? 157.724 190.413 280.093 1.00 30.00 280 GLY B C 1
ATOM 8967 O O . GLY B 1 280 ? 157.107 191.277 280.724 1.00 30.00 280 GLY B O 1
ATOM 8971 N N . TRP B 1 281 ? 157.295 189.903 278.943 1.00 30.00 281 TRP B N 1
ATOM 8972 C CA . TRP B 1 281 ? 155.994 190.183 278.357 1.00 30.00 281 TRP B CA 1
ATOM 8973 C C . TRP B 1 281 ? 155.300 188.843 278.196 1.00 30.00 281 TRP B C 1
ATOM 8974 O O . TRP B 1 281 ? 155.865 187.930 277.591 1.00 30.00 281 TRP B O 1
ATOM 8980 N N . LEU B 1 282 ? 154.092 188.717 278.737 1.00 30.00 282 LEU B N 1
ATOM 8981 C CA . LEU B 1 282 ? 153.493 187.407 278.976 1.00 30.00 282 LEU B CA 1
ATOM 8982 C C . LEU B 1 282 ? 152.420 187.120 277.938 1.00 30.00 282 LEU B C 1
ATOM 8983 O O . LEU B 1 282 ? 151.362 187.755 277.940 1.00 30.00 282 LEU B O 1
ATOM 8989 N N . VAL B 1 283 ? 152.695 186.161 277.059 1.00 33.06 283 VAL B N 1
ATOM 8990 C CA . VAL B 1 283 ? 151.666 185.592 276.204 1.00 32.25 283 VAL B CA 1
ATOM 8991 C C . VAL B 1 283 ? 151.078 184.363 276.873 1.00 19.76 283 VAL B C 1
ATOM 8992 O O . VAL B 1 283 ? 151.807 183.508 277.384 1.00 30.71 283 VAL B O 1
ATOM 8997 N N . THR B 1 284 ? 149.753 184.277 276.862 1.00 27.52 284 THR B N 1
ATOM 8998 C CA . THR B 1 284 ? 149.028 183.291 277.648 1.00 25.97 284 THR B CA 1
ATOM 8999 C C . THR B 1 284 ? 148.453 182.219 276.743 1.00 21.76 284 THR B C 1
ATOM 9000 O O . THR B 1 284 ? 148.208 182.457 275.556 1.00 18.28 284 THR B O 1
ATOM 9005 N N . LEU B 1 285 ? 148.296 181.031 277.301 1.00 19.76 285 LEU B N 1
ATOM 9006 C CA . LEU B 1 285 ? 147.446 179.998 276.742 1.00 21.80 285 LEU B CA 1
ATOM 9007 C C . LEU B 1 285 ? 146.406 179.645 277.786 1.00 20.75 285 LEU B C 1
ATOM 9008 O O . LEU B 1 285 ? 146.723 179.547 278.973 1.00 24.42 285 LEU B O 1
ATOM 9014 N N . SER B 1 286 ? 145.169 179.456 277.341 1.00 15.59 286 SER B N 1
ATOM 9015 C CA . SER B 1 286 ? 144.060 179.286 278.262 1.00 16.81 286 SER B CA 1
ATOM 9016 C C . SER B 1 286 ? 143.010 178.379 277.647 1.00 16.33 286 SER B C 1
ATOM 9017 O O . SER B 1 286 ? 142.868 178.305 276.424 1.00 14.03 286 SER B O 1
ATOM 9023 N N . SER B 1 287 ? 142.276 177.689 278.516 1.00 16.38 287 SER B N 1
ATOM 9024 C CA . SER B 1 287 ? 141.221 176.787 278.088 1.00 12.66 287 SER B CA 1
ATOM 9025 C C . SER B 1 287 ? 140.180 176.686 279.194 1.00 15.78 287 SER B C 1
ATOM 9026 O O . SER B 1 287 ? 140.464 176.934 280.372 1.00 12.65 287 SER B O 1
ATOM 9032 N N . ALA B 1 288 ? 138.968 176.300 278.798 1.00 16.44 288 ALA B N 1
ATOM 9033 C CA . ALA B 1 288 ? 137.828 176.168 279.693 1.00 16.73 288 ALA B CA 1
ATOM 9034 C C . ALA B 1 288 ? 137.547 174.691 279.919 1.00 14.53 288 ALA B C 1
ATOM 9035 O O . ALA B 1 288 ? 137.313 173.947 278.961 1.00 18.43 288 ALA B O 1
ATOM 9042 N N . ILE B 1 289 ? 137.561 174.274 281.185 1.00 30.00 289 ILE B N 1
ATOM 9043 C CA . ILE B 1 289 ? 137.405 172.864 281.541 1.00 30.00 289 ILE B CA 1
ATOM 9044 C C . ILE B 1 289 ? 135.979 172.426 281.221 1.00 30.00 289 ILE B C 1
ATOM 9045 O O . ILE B 1 289 ? 135.013 172.766 281.909 1.00 30.00 289 ILE B O 1
ATOM 9050 N N . TYR B 1 290 ? 135.852 171.654 280.143 1.00 30.00 290 TYR B N 1
ATOM 9051 C CA . TYR B 1 290 ? 134.566 171.071 279.794 1.00 30.00 290 TYR B CA 1
ATOM 9052 C C . TYR B 1 290 ? 134.125 170.098 280.880 1.00 30.00 290 TYR B C 1
ATOM 9053 O O . TYR B 1 290 ? 134.892 169.234 281.312 1.00 30.00 290 TYR B O 1
ATOM 9059 N N . GLY B 1 291 ? 132.878 170.240 281.315 1.00 30.00 291 GLY B N 1
ATOM 9060 C CA . GLY B 1 291 ? 132.350 169.465 282.425 1.00 30.00 291 GLY B CA 1
ATOM 9061 C C . GLY B 1 291 ? 131.989 168.059 281.949 1.00 30.00 291 GLY B C 1
ATOM 9062 O O . GLY B 1 291 ? 132.247 167.679 280.803 1.00 30.00 291 GLY B O 1
ATOM 9065 N N . LEU B 1 292 ? 131.387 167.272 282.837 1.00 30.00 292 LEU B N 1
ATOM 9066 C CA . LEU B 1 292 ? 130.993 165.899 282.539 1.00 30.00 292 LEU B CA 1
ATOM 9067 C C . LEU B 1 292 ? 129.632 165.588 283.152 1.00 30.00 292 LEU B C 1
ATOM 9068 O O . LEU B 1 292 ? 128.810 164.897 282.548 1.00 30.00 292 LEU B O 1
ATOM 9074 N N . LEU B 1 296 ? 124.741 163.556 281.230 1.00 30.00 296 LEU B N 1
ATOM 9075 C CA . LEU B 1 296 ? 125.551 163.042 280.133 1.00 30.00 296 LEU B CA 1
ATOM 9076 C C . LEU B 1 296 ? 125.878 164.141 279.129 1.00 30.00 296 LEU B C 1
ATOM 9077 O O . LEU B 1 296 ? 125.973 163.882 277.929 1.00 30.00 296 LEU B O 1
ATOM 9082 N N . VAL B 1 297 ? 126.048 165.365 279.629 1.00 30.00 297 VAL B N 1
ATOM 9083 C CA . VAL B 1 297 ? 126.346 166.530 278.816 1.00 30.00 297 VAL B CA 1
ATOM 9084 C C . VAL B 1 297 ? 127.552 167.264 279.403 1.00 30.00 297 VAL B C 1
ATOM 9085 O O . VAL B 1 297 ? 128.013 166.940 280.508 1.00 30.00 297 VAL B O 1
ATOM 9090 N N . PRO B 1 298 ? 128.055 168.250 278.665 1.00 30.00 298 PRO B N 1
ATOM 9091 C CA . PRO B 1 298 ? 129.216 169.023 279.078 1.00 30.00 298 PRO B CA 1
ATOM 9092 C C . PRO B 1 298 ? 128.816 170.453 279.419 1.00 30.00 298 PRO B C 1
ATOM 9093 O O . PRO B 1 298 ? 127.726 170.918 279.074 1.00 30.00 298 PRO B O 1
ATOM 9099 N N . GLU B 1 299 ? 129.717 171.149 280.106 1.00 30.00 299 GLU B N 1
ATOM 9100 C CA . GLU B 1 299 ? 129.487 172.525 280.518 1.00 30.00 299 GLU B CA 1
ATOM 9101 C C . GLU B 1 299 ? 130.805 173.118 280.995 1.00 30.00 299 GLU B C 1
ATOM 9102 O O . GLU B 1 299 ? 131.816 172.416 281.062 1.00 30.00 299 GLU B O 1
ATOM 9108 N N . PHE B 1 300 ? 130.786 174.407 281.324 1.00 30.00 300 PHE B N 1
ATOM 9109 C CA . PHE B 1 300 ? 131.980 175.074 281.822 1.00 30.00 300 PHE B CA 1
ATOM 9110 C C . PHE B 1 300 ? 132.124 174.834 283.318 1.00 30.00 300 PHE B C 1
ATOM 9111 O O . PHE B 1 300 ? 131.335 175.339 284.122 1.00 30.00 300 PHE B O 1
ATOM 9117 N N . ARG B 1 301 ? 133.155 174.056 283.684 1.00 30.00 301 ARG B N 1
ATOM 9118 C CA . ARG B 1 301 ? 133.373 173.673 285.075 1.00 30.00 301 ARG B CA 1
ATOM 9119 C C . ARG B 1 301 ? 134.744 174.081 285.601 1.00 30.00 301 ARG B C 1
ATOM 9120 O O . ARG B 1 301 ? 135.083 173.718 286.732 1.00 30.00 301 ARG B O 1
ATOM 9126 N N . GLY B 1 302 ? 135.544 174.805 284.825 1.00 17.07 302 GLY B N 1
ATOM 9127 C CA . GLY B 1 302 ? 136.865 175.217 285.273 1.00 20.65 302 GLY B CA 1
ATOM 9128 C C . GLY B 1 302 ? 137.505 176.057 284.181 1.00 19.66 302 GLY B C 1
ATOM 9129 O O . GLY B 1 302 ? 136.955 176.200 283.086 1.00 12.57 302 GLY B O 1
ATOM 9131 N N . VAL B 1 303 ? 138.673 176.606 284.493 1.00 20.28 303 VAL B N 1
ATOM 9132 C CA . VAL B 1 303 ? 139.463 177.362 283.528 1.00 14.24 303 VAL B CA 1
ATOM 9133 C C . VAL B 1 303 ? 140.922 177.217 283.925 1.00 15.76 303 VAL B C 1
ATOM 9134 O O . VAL B 1 303 ? 141.291 177.532 285.060 1.00 13.36 303 VAL B O 1
ATOM 9139 N N . MET B 1 304 ? 141.739 176.719 283.006 1.00 17.47 304 MET B N 1
ATOM 9140 C CA . MET B 1 304 ? 143.158 176.512 283.253 1.00 19.41 304 MET B CA 1
ATOM 9141 C C . MET B 1 304 ? 143.966 177.264 282.211 1.00 19.30 304 MET B C 1
ATOM 9142 O O . MET B 1 304 ? 143.648 177.228 281.019 1.00 21.40 304 MET B O 1
ATOM 9148 N N . LYS B 1 305 ? 145.019 177.937 282.661 1.00 23.61 305 LYS B N 1
ATOM 9149 C CA . LYS B 1 305 ? 145.777 178.793 281.760 1.00 20.86 305 LYS B CA 1
ATOM 9150 C C . LYS B 1 305 ? 147.128 179.125 282.366 1.00 17.14 305 LYS B C 1
ATOM 9151 O O . LYS B 1 305 ? 147.243 179.311 283.582 1.00 15.30 305 LYS B O 1
ATOM 9157 N N . VAL B 1 306 ? 148.128 179.225 281.499 1.00 17.04 306 VAL B N 1
ATOM 9158 C CA . VAL B 1 306 ? 149.471 179.635 281.874 1.00 22.42 306 VAL B CA 1
ATOM 9159 C C . VAL B 1 306 ? 149.900 180.812 281.017 1.00 26.82 306 VAL B C 1
ATOM 9160 O O . VAL B 1 306 ? 149.216 181.175 280.056 1.00 23.88 306 VAL B O 1
ATOM 9165 N N . ASP B 1 307 ? 151.040 181.398 281.367 1.00 28.63 307 ASP B N 1
ATOM 9166 C CA . ASP B 1 307 ? 151.560 182.567 280.665 1.00 33.01 307 ASP B CA 1
ATOM 9167 C C . ASP B 1 307 ? 153.082 182.492 280.635 1.00 29.57 307 ASP B C 1
ATOM 9168 O O . ASP B 1 307 ? 153.742 182.384 281.669 1.00 27.92 307 ASP B O 1
ATOM 9174 N N . ILE B 1 308 ? 153.632 182.541 279.420 1.00 22.16 308 ILE B N 1
ATOM 9175 C CA . ILE B 1 308 ? 155.074 182.471 279.218 1.00 27.53 308 ILE B CA 1
ATOM 9176 C C . ILE B 1 308 ? 155.614 183.776 278.647 1.00 41.27 308 ILE B C 1
ATOM 9177 O O . ILE B 1 308 ? 154.889 184.537 278.003 1.00 33.83 308 ILE B O 1
ATOM 9182 N N . ASN B 1 309 ? 156.913 184.003 278.844 1.00 30.00 309 ASN B N 1
ATOM 9183 C CA . ASN B 1 309 ? 157.545 185.288 278.545 1.00 30.00 309 ASN B CA 1
ATOM 9184 C C . ASN B 1 309 ? 157.641 185.476 277.040 1.00 30.00 309 ASN B C 1
ATOM 9185 O O . ASN B 1 309 ? 158.569 185.001 276.384 1.00 30.00 309 ASN B O 1
ATOM 9191 N N . LEU B 1 310 ? 156.669 186.198 276.490 1.00 30.00 310 LEU B N 1
ATOM 9192 C CA . LEU B 1 310 ? 156.714 186.653 275.101 1.00 30.00 310 LEU B CA 1
ATOM 9193 C C . LEU B 1 310 ? 157.514 187.952 274.974 1.00 30.00 310 LEU B C 1
ATOM 9194 O O . LEU B 1 310 ? 157.056 188.942 274.405 1.00 30.00 310 LEU B O 1
ATOM 9200 N N . GLN B 1 311 ? 158.733 187.931 275.517 1.00 30.00 311 GLN B N 1
ATOM 9201 C CA . GLN B 1 311 ? 159.638 189.072 275.486 1.00 30.00 311 GLN B CA 1
ATOM 9202 C C . GLN B 1 311 ? 161.035 188.727 275.012 1.00 30.00 311 GLN B C 1
ATOM 9203 O O . GLN B 1 311 ? 161.707 189.596 274.454 1.00 30.00 311 GLN B O 1
ATOM 9209 N N . LYS B 1 312 ? 161.506 187.505 275.254 1.00 30.00 312 LYS B N 1
ATOM 9210 C CA . LYS B 1 312 ? 162.701 187.008 274.589 1.00 30.00 312 LYS B CA 1
ATOM 9211 C C . LYS B 1 312 ? 162.259 186.125 273.436 1.00 30.00 312 LYS B C 1
ATOM 9212 O O . LYS B 1 312 ? 162.492 184.913 273.436 1.00 30.00 312 LYS B O 1
ATOM 9231 N N . VAL B 1 313 ? 161.596 186.736 272.466 1.00 30.00 313 VAL B N 1
ATOM 9232 C CA . VAL B 1 313 ? 160.988 186.030 271.353 1.00 30.00 313 VAL B CA 1
ATOM 9233 C C . VAL B 1 313 ? 161.349 186.747 270.067 1.00 30.00 313 VAL B C 1
ATOM 9234 O O . VAL B 1 313 ? 160.795 187.802 269.746 1.00 30.00 313 VAL B O 1
ATOM 9247 N N . ASP B 1 314 ? 162.306 186.175 269.346 1.00 30.00 314 ASP B N 1
ATOM 9248 C CA . ASP B 1 314 ? 162.792 186.731 268.095 1.00 30.00 314 ASP B CA 1
ATOM 9249 C C . ASP B 1 314 ? 161.640 187.000 267.142 1.00 30.00 314 ASP B C 1
ATOM 9250 O O . ASP B 1 314 ? 160.713 186.197 267.010 1.00 30.00 314 ASP B O 1
ATOM 9259 N N . ILE B 1 315 ? 161.707 188.152 266.486 1.00 30.00 315 ILE B N 1
ATOM 9260 C CA . ILE B 1 315 ? 160.645 188.624 265.606 1.00 30.00 315 ILE B CA 1
ATOM 9261 C C . ILE B 1 315 ? 161.283 189.117 264.318 1.00 30.00 315 ILE B C 1
ATOM 9262 O O . ILE B 1 315 ? 162.495 189.349 264.268 1.00 30.00 315 ILE B O 1
ATOM 9278 N N . ASP B 1 316 ? 160.467 189.269 263.280 1.00 30.00 316 ASP B N 1
ATOM 9279 C CA . ASP B 1 316 ? 160.946 189.441 261.911 1.00 30.00 316 ASP B CA 1
ATOM 9280 C C . ASP B 1 316 ? 160.142 190.530 261.211 1.00 30.00 316 ASP B C 1
ATOM 9281 O O . ASP B 1 316 ? 158.969 190.341 260.873 1.00 30.00 316 ASP B O 1
ATOM 9290 N N . GLN B 1 317 ? 160.792 191.670 260.987 1.00 30.00 317 GLN B N 1
ATOM 9291 C CA . GLN B 1 317 ? 160.154 192.769 260.278 1.00 30.00 317 GLN B CA 1
ATOM 9292 C C . GLN B 1 317 ? 160.168 192.567 258.772 1.00 30.00 317 GLN B C 1
ATOM 9293 O O . GLN B 1 317 ? 159.258 193.046 258.088 1.00 30.00 317 GLN B O 1
ATOM 9307 N N . CYS B 1 318 ? 161.177 191.879 258.247 1.00 30.00 318 CYS B N 1
ATOM 9308 C CA . CYS B 1 318 ? 161.334 191.684 256.815 1.00 30.00 318 CYS B CA 1
ATOM 9309 C C . CYS B 1 318 ? 160.900 190.304 256.348 1.00 30.00 318 CYS B C 1
ATOM 9310 O O . CYS B 1 318 ? 161.188 189.935 255.206 1.00 30.00 318 CYS B O 1
ATOM 9317 N N . SER B 1 319 ? 160.203 189.539 257.181 1.00 30.00 319 SER B N 1
ATOM 9318 C CA . SER B 1 319 ? 159.764 188.222 256.751 1.00 30.00 319 SER B CA 1
ATOM 9319 C C . SER B 1 319 ? 158.651 188.353 255.727 1.00 30.00 319 SER B C 1
ATOM 9320 O O . SER B 1 319 ? 157.911 189.341 255.701 1.00 30.00 319 SER B O 1
ATOM 9328 N N . SER B 1 320 ? 158.556 187.344 254.865 1.00 30.00 320 SER B N 1
ATOM 9329 C CA . SER B 1 320 ? 157.453 187.232 253.925 1.00 30.00 320 SER B CA 1
ATOM 9330 C C . SER B 1 320 ? 156.153 187.261 254.711 1.00 30.00 320 SER B C 1
ATOM 9331 O O . SER B 1 320 ? 155.268 188.081 254.447 1.00 30.00 320 SER B O 1
ATOM 9339 N N . ASP B 1 321 ? 156.046 186.370 255.690 1.00 30.00 321 ASP B N 1
ATOM 9340 C CA . ASP B 1 321 ? 154.984 186.405 256.687 1.00 30.00 321 ASP B CA 1
ATOM 9341 C C . ASP B 1 321 ? 155.616 186.083 258.030 1.00 30.00 321 ASP B C 1
ATOM 9342 O O . ASP B 1 321 ? 156.292 185.060 258.178 1.00 30.00 321 ASP B O 1
ATOM 9351 N N . GLY B 1 322 ? 155.403 186.960 258.996 1.00 30.00 322 GLY B N 1
ATOM 9352 C CA . GLY B 1 322 ? 155.895 186.742 260.332 1.00 30.00 322 GLY B CA 1
ATOM 9353 C C . GLY B 1 322 ? 155.112 187.597 261.290 1.00 30.00 322 GLY B C 1
ATOM 9354 O O . GLY B 1 322 ? 153.941 187.903 261.046 1.00 30.00 322 GLY B O 1
ATOM 9358 N N . TRP B 1 323 ? 155.742 187.998 262.380 1.00 30.00 323 TRP B N 1
ATOM 9359 C CA . TRP B 1 323 ? 155.083 188.889 263.319 1.00 30.00 323 TRP B CA 1
ATOM 9360 C C . TRP B 1 323 ? 155.060 190.277 262.711 1.00 30.00 323 TRP B C 1
ATOM 9361 O O . TRP B 1 323 ? 156.042 191.018 262.800 1.00 30.00 323 TRP B O 1
ATOM 9382 N N . PHE B 1 324 ? 153.905 190.633 262.142 1.00 30.00 324 PHE B N 1
ATOM 9383 C CA . PHE B 1 324 ? 153.599 191.945 261.549 1.00 30.00 324 PHE B CA 1
ATOM 9384 C C . PHE B 1 324 ? 154.796 192.511 260.788 1.00 30.00 324 PHE B C 1
ATOM 9385 O O . PHE B 1 324 ? 155.231 193.646 260.983 1.00 30.00 324 PHE B O 1
ATOM 9402 N N . SER B 1 325 ? 155.332 191.672 259.911 1.00 30.00 325 SER B N 1
ATOM 9403 C CA . SER B 1 325 ? 156.563 191.983 259.195 1.00 30.00 325 SER B CA 1
ATOM 9404 C C . SER B 1 325 ? 156.323 193.153 258.254 1.00 30.00 325 SER B C 1
ATOM 9405 O O . SER B 1 325 ? 155.537 193.060 257.309 1.00 30.00 325 SER B O 1
ATOM 9413 N N . GLY B 1 326 ? 157.005 194.264 258.525 1.00 30.00 326 GLY B N 1
ATOM 9414 C CA . GLY B 1 326 ? 157.043 195.400 257.627 1.00 30.00 326 GLY B CA 1
ATOM 9415 C C . GLY B 1 326 ? 158.473 195.822 257.369 1.00 30.00 326 GLY B C 1
ATOM 9416 O O . GLY B 1 326 ? 159.164 196.289 258.280 1.00 30.00 326 GLY B O 1
ATOM 9420 N N . THR B 1 327 ? 158.928 195.663 256.128 1.00 30.00 327 THR B N 1
ATOM 9421 C CA . THR B 1 327 ? 160.291 196.029 255.760 1.00 30.00 327 THR B CA 1
ATOM 9422 C C . THR B 1 327 ? 160.359 197.507 255.405 1.00 30.00 327 THR B C 1
ATOM 9423 O O . THR B 1 327 ? 160.855 197.876 254.335 1.00 30.00 327 THR B O 1
ATOM 9434 N N . HIS B 1 328 ? 159.901 198.368 256.307 1.00 30.00 328 HIS B N 1
ATOM 9435 C CA . HIS B 1 328 ? 159.782 199.790 255.998 1.00 30.00 328 HIS B CA 1
ATOM 9436 C C . HIS B 1 328 ? 161.087 200.551 256.211 1.00 30.00 328 HIS B C 1
ATOM 9437 O O . HIS B 1 328 ? 161.099 201.626 256.815 1.00 30.00 328 HIS B O 1
ATOM 9451 N N . LYS B 1 329 ? 162.198 199.998 255.721 1.00 30.00 329 LYS B N 1
ATOM 9452 C CA . LYS B 1 329 ? 163.497 200.657 255.721 1.00 30.00 329 LYS B CA 1
ATOM 9453 C C . LYS B 1 329 ? 164.241 200.509 254.406 1.00 30.00 329 LYS B C 1
ATOM 9454 O O . LYS B 1 329 ? 165.096 201.349 254.110 1.00 30.00 329 LYS B O 1
ATOM 9473 N N . CYS B 1 330 ? 163.950 199.480 253.609 1.00 30.00 330 CYS B N 1
ATOM 9474 C CA . CYS B 1 330 ? 164.621 199.277 252.327 1.00 30.00 330 CYS B CA 1
ATOM 9475 C C . CYS B 1 330 ? 163.601 198.609 251.400 1.00 30.00 330 CYS B C 1
ATOM 9476 O O . CYS B 1 330 ? 163.497 197.383 251.358 1.00 30.00 330 CYS B O 1
ATOM 9483 N N . HIS B 1 331 ? 162.868 199.430 250.653 1.00 30.00 331 HIS B N 1
ATOM 9484 C CA . HIS B 1 331 ? 161.819 198.887 249.794 1.00 30.00 331 HIS B CA 1
ATOM 9485 C C . HIS B 1 331 ? 162.390 198.448 248.453 1.00 30.00 331 HIS B C 1
ATOM 9486 O O . HIS B 1 331 ? 162.394 197.259 248.122 1.00 30.00 331 HIS B O 1
ATOM 9500 N N . LEU B 1 332 ? 162.875 199.412 247.672 1.00 30.00 332 LEU B N 1
ATOM 9501 C CA . LEU B 1 332 ? 163.340 199.162 246.315 1.00 30.00 332 LEU B CA 1
ATOM 9502 C C . LEU B 1 332 ? 164.670 199.839 246.012 1.00 30.00 332 LEU B C 1
ATOM 9503 O O . LEU B 1 332 ? 165.473 199.307 245.239 1.00 30.00 332 LEU B O 1
ATOM 9519 N N . ASN B 1 333 ? 164.916 201.006 246.613 1.00 30.00 333 ASN B N 1
ATOM 9520 C CA . ASN B 1 333 ? 165.996 201.874 246.159 1.00 30.00 333 ASN B CA 1
ATOM 9521 C C . ASN B 1 333 ? 167.275 201.146 246.534 1.00 30.00 333 ASN B C 1
ATOM 9522 O O . ASN B 1 333 ? 167.709 201.189 247.691 1.00 30.00 333 ASN B O 1
ATOM 9533 N N . ASN B 1 334 ? 167.900 200.516 245.537 1.00 195.90 334 ASN B N 1
ATOM 9534 C CA . ASN B 1 334 ? 168.962 199.538 245.756 1.00 195.90 334 ASN B CA 1
ATOM 9535 C C . ASN B 1 334 ? 168.740 198.770 247.056 1.00 195.90 334 ASN B C 1
ATOM 9536 O O . ASN B 1 334 ? 169.627 198.644 247.902 1.00 195.90 334 ASN B O 1
ATOM 9547 N N . SER B 1 335 ? 167.526 198.255 247.211 1.00 186.74 335 SER B N 1
ATOM 9548 C CA . SER B 1 335 ? 167.056 197.757 248.491 1.00 186.74 335 SER B CA 1
ATOM 9549 C C . SER B 1 335 ? 167.357 196.278 248.651 1.00 186.74 335 SER B C 1
ATOM 9550 O O . SER B 1 335 ? 167.165 195.476 247.733 1.00 186.74 335 SER B O 1
ATOM 9558 N N . GLU B 1 336 ? 167.823 195.933 249.844 1.00 190.23 336 GLU B N 1
ATOM 9559 C CA . GLU B 1 336 ? 167.821 194.554 250.295 1.00 190.23 336 GLU B CA 1
ATOM 9560 C C . GLU B 1 336 ? 167.600 194.609 251.797 1.00 190.23 336 GLU B C 1
ATOM 9561 O O . GLU B 1 336 ? 168.075 195.545 252.435 1.00 190.23 336 GLU B O 1
ATOM 9573 N N . CYS B 1 337 ? 166.858 193.667 252.370 1.00 182.50 337 CYS B N 1
ATOM 9574 C CA . CYS B 1 337 ? 166.769 193.531 253.821 1.00 182.50 337 CYS B CA 1
ATOM 9575 C C . CYS B 1 337 ? 167.549 192.288 254.230 1.00 182.50 337 CYS B C 1
ATOM 9576 O O . CYS B 1 337 ? 167.154 191.163 253.908 1.00 182.50 337 CYS B O 1
ATOM 9583 N N . MET B 1 338 ? 168.656 192.501 254.932 1.00 172.44 338 MET B N 1
ATOM 9584 C CA . MET B 1 338 ? 169.496 191.437 255.464 1.00 172.44 338 MET B CA 1
ATOM 9585 C C . MET B 1 338 ? 169.323 191.428 256.977 1.00 172.44 338 MET B C 1
ATOM 9586 O O . MET B 1 338 ? 170.205 191.903 257.703 1.00 172.44 338 MET B O 1
ATOM 9600 N N . PRO B 1 339 ? 168.227 190.888 257.492 1.00 169.83 339 PRO B N 1
ATOM 9601 C CA . PRO B 1 339 ? 167.754 191.306 258.809 1.00 169.83 339 PRO B CA 1
ATOM 9602 C C . PRO B 1 339 ? 168.546 190.685 259.949 1.00 169.83 339 PRO B C 1
ATOM 9603 O O . PRO B 1 339 ? 169.333 189.754 259.775 1.00 169.83 339 PRO B O 1
ATOM 9614 N N . ILE B 1 340 ? 168.312 191.239 261.139 1.00 164.79 340 ILE B N 1
ATOM 9615 C CA . ILE B 1 340 ? 168.847 190.660 262.363 1.00 164.79 340 ILE B CA 1
ATOM 9616 C C . ILE B 1 340 ? 167.882 189.589 262.853 1.00 164.79 340 ILE B C 1
ATOM 9617 O O . ILE B 1 340 ? 166.738 189.872 263.234 1.00 164.79 340 ILE B O 1
ATOM 9633 N N . LYS B 1 341 ? 168.346 188.340 262.847 1.00 30.00 341 LYS B N 1
ATOM 9634 C CA . LYS B 1 341 ? 167.415 187.217 262.803 1.00 30.00 341 LYS B CA 1
ATOM 9635 C C . LYS B 1 341 ? 166.846 186.892 264.178 1.00 30.00 341 LYS B C 1
ATOM 9636 O O . LYS B 1 341 ? 165.651 187.092 264.425 1.00 30.00 341 LYS B O 1
ATOM 9655 N N . GLY B 1 342 ? 167.694 186.405 265.088 1.00 30.00 342 GLY B N 1
ATOM 9656 C CA . GLY B 1 342 ? 167.253 186.013 266.413 1.00 30.00 342 GLY B CA 1
ATOM 9657 C C . GLY B 1 342 ? 168.007 186.659 267.551 1.00 30.00 342 GLY B C 1
ATOM 9658 O O . GLY B 1 342 ? 169.164 186.323 267.817 1.00 30.00 342 GLY B O 1
ATOM 9662 N N . LEU B 1 343 ? 167.343 187.589 268.232 1.00 30.00 343 LEU B N 1
ATOM 9663 C CA . LEU B 1 343 ? 167.777 188.067 269.535 1.00 30.00 343 LEU B CA 1
ATOM 9664 C C . LEU B 1 343 ? 166.638 187.889 270.525 1.00 30.00 343 LEU B C 1
ATOM 9665 O O . LEU B 1 343 ? 166.827 187.370 271.629 1.00 30.00 343 LEU B O 1
ATOM 9681 N N . GLY B 1 344 ? 165.450 188.314 270.118 1.00 30.00 344 GLY B N 1
ATOM 9682 C CA . GLY B 1 344 ? 164.297 188.299 270.994 1.00 30.00 344 GLY B CA 1
ATOM 9683 C C . GLY B 1 344 ? 163.259 189.279 270.502 1.00 30.00 344 GLY B C 1
ATOM 9684 O O . GLY B 1 344 ? 163.287 189.737 269.356 1.00 30.00 344 GLY B O 1
ATOM 9688 N N . PHE B 1 345 ? 162.328 189.588 271.395 1.00 30.00 345 PHE B N 1
ATOM 9689 C CA . PHE B 1 345 ? 161.198 190.442 271.071 1.00 30.00 345 PHE B CA 1
ATOM 9690 C C . PHE B 1 345 ? 161.671 191.890 271.015 1.00 30.00 345 PHE B C 1
ATOM 9691 O O . PHE B 1 345 ? 161.408 192.679 271.928 1.00 30.00 345 PHE B O 1
ATOM 9708 N N . VAL B 1 346 ? 162.380 192.238 269.938 1.00 30.00 346 VAL B N 1
ATOM 9709 C CA . VAL B 1 346 ? 163.038 193.535 269.817 1.00 30.00 346 VAL B CA 1
ATOM 9710 C C . VAL B 1 346 ? 162.829 194.076 268.412 1.00 30.00 346 VAL B C 1
ATOM 9711 O O . VAL B 1 346 ? 162.868 193.335 267.427 1.00 30.00 346 VAL B O 1
ATOM 9724 N N . LEU B 1 347 ? 162.630 195.390 268.331 1.00 30.00 347 LEU B N 1
ATOM 9725 C CA . LEU B 1 347 ? 162.450 196.087 267.070 1.00 30.00 347 LEU B CA 1
ATOM 9726 C C . LEU B 1 347 ? 163.769 196.704 266.623 1.00 30.00 347 LEU B C 1
ATOM 9727 O O . LEU B 1 347 ? 164.755 196.739 267.363 1.00 30.00 347 LEU B O 1
ATOM 9743 N N . GLY B 1 348 ? 163.778 197.207 265.392 1.00 30.00 348 GLY B N 1
ATOM 9744 C CA . GLY B 1 348 ? 164.998 197.709 264.797 1.00 30.00 348 GLY B CA 1
ATOM 9745 C C . GLY B 1 348 ? 165.993 196.582 264.654 1.00 30.00 348 GLY B C 1
ATOM 9746 O O . GLY B 1 348 ? 167.192 196.750 264.900 1.00 30.00 348 GLY B O 1
ATOM 9750 N N . ALA B 1 349 ? 165.482 195.421 264.257 1.00 173.98 349 ALA B N 1
ATOM 9751 C CA . ALA B 1 349 ? 166.258 194.196 264.153 1.00 173.98 349 ALA B CA 1
ATOM 9752 C C . ALA B 1 349 ? 166.160 193.642 262.742 1.00 173.98 349 ALA B C 1
ATOM 9753 O O . ALA B 1 349 ? 166.146 192.425 262.533 1.00 173.98 349 ALA B O 1
ATOM 9760 N N . TYR B 1 350 ? 166.076 194.535 261.754 1.00 167.86 350 TYR B N 1
ATOM 9761 C CA . TYR B 1 350 ? 166.051 194.140 260.348 1.00 167.86 350 TYR B CA 1
ATOM 9762 C C . TYR B 1 350 ? 167.030 195.042 259.594 1.00 167.86 350 TYR B C 1
ATOM 9763 O O . TYR B 1 350 ? 166.664 196.083 259.041 1.00 167.86 350 TYR B O 1
ATOM 9781 N N . GLU B 1 351 ? 168.289 194.627 259.581 1.00 176.38 351 GLU B N 1
ATOM 9782 C CA . GLU B 1 351 ? 169.353 195.315 258.857 1.00 176.38 351 GLU B CA 1
ATOM 9783 C C . GLU B 1 351 ? 169.031 195.295 257.368 1.00 176.38 351 GLU B C 1
ATOM 9784 O O . GLU B 1 351 ? 168.509 194.307 256.847 1.00 176.38 351 GLU B O 1
ATOM 9796 N N . CYS B 1 352 ? 169.324 196.405 256.689 1.00 190.15 352 CYS B N 1
ATOM 9797 C CA . CYS B 1 352 ? 169.165 196.485 255.241 1.00 190.15 352 CYS B CA 1
ATOM 9798 C C . CYS B 1 352 ? 170.501 196.747 254.559 1.00 190.15 352 CYS B C 1
ATOM 9799 O O . CYS B 1 352 ? 171.431 197.296 255.153 1.00 190.15 352 CYS B O 1
ATOM 9806 N N . ILE B 1 353 ? 170.569 196.361 253.291 1.00 196.21 353 ILE B N 1
ATOM 9807 C CA . ILE B 1 353 ? 171.765 196.445 252.469 1.00 196.21 353 ILE B CA 1
ATOM 9808 C C . ILE B 1 353 ? 171.458 197.320 251.266 1.00 196.21 353 ILE B C 1
ATOM 9809 O O . ILE B 1 353 ? 170.378 197.223 250.661 1.00 196.21 353 ILE B O 1
ATOM 9825 N N . CYS B 1 354 ? 172.424 198.165 250.918 1.00 30.00 354 CYS B N 1
ATOM 9826 C CA . CYS B 1 354 ? 172.308 199.097 249.803 1.00 30.00 354 CYS B CA 1
ATOM 9827 C C . CYS B 1 354 ? 172.921 198.421 248.586 1.00 30.00 354 CYS B C 1
ATOM 9828 O O . CYS B 1 354 ? 174.142 198.317 248.458 1.00 30.00 354 CYS B O 1
ATOM 9835 N N . LYS B 1 355 ? 172.055 197.961 247.692 1.00 30.00 355 LYS B N 1
ATOM 9836 C CA . LYS B 1 355 ? 172.424 197.056 246.619 1.00 30.00 355 LYS B CA 1
ATOM 9837 C C . LYS B 1 355 ? 173.068 197.765 245.433 1.00 30.00 355 LYS B C 1
ATOM 9838 O O . LYS B 1 355 ? 172.368 198.288 244.563 1.00 30.00 355 LYS B O 1
ATOM 9857 N N . ALA B 1 356 ? 174.400 197.765 245.380 1.00 30.00 356 ALA B N 1
ATOM 9858 C CA . ALA B 1 356 ? 175.155 198.242 244.221 1.00 30.00 356 ALA B CA 1
ATOM 9859 C C . ALA B 1 356 ? 174.883 199.723 243.945 1.00 30.00 356 ALA B C 1
ATOM 9860 O O . ALA B 1 356 ? 174.383 200.116 242.889 1.00 30.00 356 ALA B O 1
ATOM 9867 N N . GLY B 1 357 ? 175.221 200.540 244.933 1.00 30.00 357 GLY B N 1
ATOM 9868 C CA . GLY B 1 357 ? 175.206 201.974 244.777 1.00 30.00 357 GLY B CA 1
ATOM 9869 C C . GLY B 1 357 ? 175.826 202.635 245.985 1.00 30.00 357 GLY B C 1
ATOM 9870 O O . GLY B 1 357 ? 176.741 202.095 246.607 1.00 30.00 357 GLY B O 1
ATOM 9874 N N . PHE B 1 358 ? 175.321 203.819 246.313 1.00 30.00 358 PHE B N 1
ATOM 9875 C CA . PHE B 1 358 ? 175.887 204.588 247.411 1.00 30.00 358 PHE B CA 1
ATOM 9876 C C . PHE B 1 358 ? 175.142 204.287 248.706 1.00 30.00 358 PHE B C 1
ATOM 9877 O O . PHE B 1 358 ? 174.107 203.616 248.705 1.00 30.00 358 PHE B O 1
ATOM 9883 N N . TYR B 1 359 ? 175.676 204.799 249.816 1.00 30.00 359 TYR B N 1
ATOM 9884 C CA . TYR B 1 359 ? 175.146 204.491 251.140 1.00 30.00 359 TYR B CA 1
ATOM 9885 C C . TYR B 1 359 ? 175.043 205.730 252.017 1.00 30.00 359 TYR B C 1
ATOM 9886 O O . TYR B 1 359 ? 175.259 205.653 253.230 1.00 30.00 359 TYR B O 1
ATOM 9892 N N . HIS B 1 360 ? 174.710 206.868 251.423 1.00 30.00 360 HIS B N 1
ATOM 9893 C CA . HIS B 1 360 ? 174.623 208.111 252.179 1.00 30.00 360 HIS B CA 1
ATOM 9894 C C . HIS B 1 360 ? 173.919 209.196 251.375 1.00 30.00 360 HIS B C 1
ATOM 9895 O O . HIS B 1 360 ? 172.699 209.344 251.451 1.00 30.00 360 HIS B O 1
ATOM 9901 N N . TYR B 1 390 ? 170.203 205.461 257.220 1.00 30.00 390 TYR B N 1
ATOM 9902 C CA . TYR B 1 390 ? 169.084 204.870 256.498 1.00 30.00 390 TYR B CA 1
ATOM 9903 C C . TYR B 1 390 ? 169.040 205.386 255.065 1.00 30.00 390 TYR B C 1
ATOM 9904 O O . TYR B 1 390 ? 168.022 205.920 254.622 1.00 30.00 390 TYR B O 1
ATOM 9909 N N . VAL B 1 391 ? 170.149 205.215 254.346 1.00 30.00 391 VAL B N 1
ATOM 9910 C CA . VAL B 1 391 ? 170.273 205.706 252.982 1.00 30.00 391 VAL B CA 1
ATOM 9911 C C . VAL B 1 391 ? 170.919 204.633 252.123 1.00 30.00 391 VAL B C 1
ATOM 9912 O O . VAL B 1 391 ? 172.086 204.288 252.323 1.00 30.00 391 VAL B O 1
ATOM 9917 N N . CYS B 1 392 ? 170.151 204.125 251.166 1.00 30.00 392 CYS B N 1
ATOM 9918 C CA . CYS B 1 392 ? 170.651 203.247 250.121 1.00 30.00 392 CYS B CA 1
ATOM 9919 C C . CYS B 1 392 ? 170.343 203.879 248.775 1.00 30.00 392 CYS B C 1
ATOM 9920 O O . CYS B 1 392 ? 169.187 204.190 248.473 1.00 30.00 392 CYS B O 1
ATOM 9927 N N . LEU B 1 393 ? 171.386 204.059 247.973 1.00 30.00 393 LEU B N 1
ATOM 9928 C CA . LEU B 1 393 ? 171.397 205.015 246.884 1.00 30.00 393 LEU B CA 1
ATOM 9929 C C . LEU B 1 393 ? 171.893 204.329 245.626 1.00 30.00 393 LEU B C 1
ATOM 9930 O O . LEU B 1 393 ? 172.480 203.247 245.716 1.00 30.00 393 LEU B O 1
ATOM 9946 N N . PRO B 1 394 ? 171.710 204.925 244.454 1.00 30.00 394 PRO B N 1
ATOM 9947 C CA . PRO B 1 394 ? 172.311 204.375 243.239 1.00 30.00 394 PRO B CA 1
ATOM 9948 C C . PRO B 1 394 ? 173.767 204.791 243.089 1.00 30.00 394 PRO B C 1
ATOM 9949 O O . PRO B 1 394 ? 174.300 205.604 243.844 1.00 30.00 394 PRO B O 1
ATOM 9960 N N . CYS B 1 395 ? 174.407 204.196 242.089 1.00 30.00 395 CYS B N 1
ATOM 9961 C CA . CYS B 1 395 ? 175.686 204.663 241.579 1.00 30.00 395 CYS B CA 1
ATOM 9962 C C . CYS B 1 395 ? 175.498 205.885 240.697 1.00 30.00 395 CYS B C 1
ATOM 9963 O O . CYS B 1 395 ? 174.399 206.159 240.207 1.00 30.00 395 CYS B O 1
ATOM 9970 N N . ARG B 1 396 ? 176.598 206.611 240.490 1.00 30.00 396 ARG B N 1
ATOM 9971 C CA . ARG B 1 396 ? 176.596 207.711 239.532 1.00 30.00 396 ARG B CA 1
ATOM 9972 C C . ARG B 1 396 ? 176.371 207.202 238.112 1.00 30.00 396 ARG B C 1
ATOM 9973 O O . ARG B 1 396 ? 175.898 207.941 237.241 1.00 30.00 396 ARG B O 1
ATOM 9994 N N . GLU B 1 397 ? 176.709 205.943 237.861 1.00 30.00 397 GLU B N 1
ATOM 9995 C CA . GLU B 1 397 ? 176.605 205.364 236.532 1.00 30.00 397 GLU B CA 1
ATOM 9996 C C . GLU B 1 397 ? 176.474 203.854 236.694 1.00 30.00 397 GLU B C 1
ATOM 9997 O O . GLU B 1 397 ? 176.428 203.342 237.817 1.00 30.00 397 GLU B O 1
ATOM 10009 N N . GLY B 1 398 ? 176.429 203.131 235.579 1.00 30.00 398 GLY B N 1
ATOM 10010 C CA . GLY B 1 398 ? 176.511 201.686 235.612 1.00 30.00 398 GLY B CA 1
ATOM 10011 C C . GLY B 1 398 ? 177.954 201.338 235.899 1.00 30.00 398 GLY B C 1
ATOM 10012 O O . GLY B 1 398 ? 178.725 200.979 235.005 1.00 30.00 398 GLY B O 1
ATOM 10016 N N . CYS B 1 399 ? 178.319 201.459 237.172 1.00 30.00 399 CYS B N 1
ATOM 10017 C CA . CYS B 1 399 ? 179.711 201.376 237.603 1.00 30.00 399 CYS B CA 1
ATOM 10018 C C . CYS B 1 399 ? 179.687 201.060 239.088 1.00 30.00 399 CYS B C 1
ATOM 10019 O O . CYS B 1 399 ? 179.762 201.964 239.930 1.00 30.00 399 CYS B O 1
ATOM 10026 N N . PRO B 1 400 ? 179.577 199.778 239.457 1.00 30.00 400 PRO B N 1
ATOM 10027 C CA . PRO B 1 400 ? 179.366 199.442 240.870 1.00 30.00 400 PRO B CA 1
ATOM 10028 C C . PRO B 1 400 ? 180.558 199.790 241.741 1.00 30.00 400 PRO B C 1
ATOM 10029 O O . PRO B 1 400 ? 181.513 200.423 241.281 1.00 30.00 400 PRO B O 1
ATOM 10040 N N . PHE B 1 401 ? 180.497 199.386 243.010 1.00 30.00 401 PHE B N 1
ATOM 10041 C CA . PHE B 1 401 ? 181.531 199.686 244.000 1.00 30.00 401 PHE B CA 1
ATOM 10042 C C . PHE B 1 401 ? 181.521 201.177 244.325 1.00 30.00 401 PHE B C 1
ATOM 10043 O O . PHE B 1 401 ? 182.561 201.826 244.445 1.00 30.00 401 PHE B O 1
ATOM 10060 N N . CYS B 1 402 ? 180.312 201.717 244.465 1.00 30.00 402 CYS B N 1
ATOM 10061 C CA . CYS B 1 402 ? 180.109 203.138 244.729 1.00 30.00 402 CYS B CA 1
ATOM 10062 C C . CYS B 1 402 ? 180.164 203.400 246.228 1.00 30.00 402 CYS B C 1
ATOM 10063 O O . CYS B 1 402 ? 179.182 203.792 246.864 1.00 30.00 402 CYS B O 1
ATOM 10070 N N . ALA B 1 403 ? 181.351 203.184 246.801 1.00 30.00 403 ALA B N 1
ATOM 10071 C CA . ALA B 1 403 ? 181.600 203.641 248.163 1.00 30.00 403 ALA B CA 1
ATOM 10072 C C . ALA B 1 403 ? 181.423 205.146 248.260 1.00 30.00 403 ALA B C 1
ATOM 10073 O O . ALA B 1 403 ? 181.026 205.664 249.309 1.00 30.00 403 ALA B O 1
ATOM 10080 N N . ASP B 1 404 ? 181.717 205.854 247.176 1.00 30.00 404 ASP B N 1
ATOM 10081 C CA . ASP B 1 404 ? 181.251 207.208 246.949 1.00 30.00 404 ASP B CA 1
ATOM 10082 C C . ASP B 1 404 ? 180.335 207.191 245.739 1.00 30.00 404 ASP B C 1
ATOM 10083 O O . ASP B 1 404 ? 180.325 206.236 244.957 1.00 30.00 404 ASP B O 1
ATOM 10092 N N . ASP B 1 405 ? 179.557 208.256 245.599 1.00 30.00 405 ASP B N 1
ATOM 10093 C CA . ASP B 1 405 ? 178.831 208.518 244.360 1.00 30.00 405 ASP B CA 1
ATOM 10094 C C . ASP B 1 405 ? 179.646 209.427 243.447 1.00 30.00 405 ASP B C 1
ATOM 10095 O O . ASP B 1 405 ? 179.166 210.436 242.938 1.00 30.00 405 ASP B O 1
ATOM 10104 N N . SER B 1 406 ? 180.899 209.056 243.239 1.00 30.00 406 SER B N 1
ATOM 10105 C CA . SER B 1 406 ? 181.813 209.745 242.351 1.00 30.00 406 SER B CA 1
ATOM 10106 C C . SER B 1 406 ? 181.725 209.152 240.950 1.00 30.00 406 SER B C 1
ATOM 10107 O O . SER B 1 406 ? 181.177 208.062 240.758 1.00 30.00 406 SER B O 1
ATOM 10115 N N . PRO B 1 407 ? 182.248 209.844 239.941 1.00 30.00 407 PRO B N 1
ATOM 10116 C CA . PRO B 1 407 ? 182.176 209.324 238.574 1.00 30.00 407 PRO B CA 1
ATOM 10117 C C . PRO B 1 407 ? 183.323 208.382 238.236 1.00 30.00 407 PRO B C 1
ATOM 10118 O O . PRO B 1 407 ? 184.350 208.329 238.915 1.00 30.00 407 PRO B O 1
ATOM 10129 N N . CYS B 1 408 ? 183.124 207.639 237.145 1.00 30.00 408 CYS B N 1
ATOM 10130 C CA . CYS B 1 408 ? 183.905 206.445 236.856 1.00 30.00 408 CYS B CA 1
ATOM 10131 C C . CYS B 1 408 ? 184.687 206.530 235.554 1.00 30.00 408 CYS B C 1
ATOM 10132 O O . CYS B 1 408 ? 185.682 205.816 235.407 1.00 30.00 408 CYS B O 1
ATOM 10139 N N . PHE B 1 409 ? 184.643 207.710 234.876 1.00 30.00 409 PHE B N 1
ATOM 10140 C CA . PHE B 1 409 ? 185.204 208.108 233.550 1.00 30.00 409 PHE B CA 1
ATOM 10141 C C . PHE B 1 409 ? 186.359 209.105 233.726 1.00 30.00 409 PHE B C 1
ATOM 10142 O O . PHE B 1 409 ? 186.537 209.636 234.841 1.00 30.00 409 PHE B O 1
ATOM 10159 N N . VAL B 1 410 ? 187.116 209.340 232.645 1.00 30.00 410 VAL B N 1
ATOM 10160 C CA . VAL B 1 410 ? 188.285 210.272 232.588 1.00 30.00 410 VAL B CA 1
ATOM 10161 C C . VAL B 1 410 ? 187.789 211.718 232.628 1.00 30.00 410 VAL B C 1
ATOM 10162 O O . VAL B 1 410 ? 186.618 211.963 232.275 1.00 30.00 410 VAL B O 1
ATOM 10175 N N . GLN B 1 411 ? 188.674 212.637 233.021 1.00 30.00 411 GLN B N 1
ATOM 10176 C CA . GLN B 1 411 ? 188.417 214.098 232.998 1.00 30.00 411 GLN B CA 1
ATOM 10177 C C . GLN B 1 411 ? 188.650 214.523 231.546 1.00 30.00 411 GLN B C 1
ATOM 10178 O O . GLN B 1 411 ? 189.609 214.007 230.940 1.00 30.00 411 GLN B O 1
ATOM 10192 N N . GLU B 1 412 ? 187.849 215.447 231.017 1.00 30.00 412 GLU B N 1
ATOM 10193 C CA . GLU B 1 412 ? 187.952 215.859 229.633 1.00 30.00 412 GLU B CA 1
ATOM 10194 C C . GLU B 1 412 ? 188.738 217.161 229.561 1.00 30.00 412 GLU B C 1
ATOM 10195 O O . GLU B 1 412 ? 189.113 217.743 230.581 1.00 30.00 412 GLU B O 1
ATOM 10207 N N . ASP B 1 413 ? 189.020 217.594 228.337 1.00 30.00 413 ASP B N 1
ATOM 10208 C CA . ASP B 1 413 ? 189.759 218.822 228.085 1.00 30.00 413 ASP B CA 1
ATOM 10209 C C . ASP B 1 413 ? 189.109 219.543 226.908 1.00 30.00 413 ASP B C 1
ATOM 10210 O O . ASP B 1 413 ? 189.778 219.978 225.976 1.00 30.00 413 ASP B O 1
ATOM 10219 N N . LYS B 1 414 ? 187.775 219.632 226.988 1.00 30.00 414 LYS B N 1
ATOM 10220 C CA . LYS B 1 414 ? 186.905 220.103 225.913 1.00 30.00 414 LYS B CA 1
ATOM 10221 C C . LYS B 1 414 ? 187.477 221.281 225.141 1.00 30.00 414 LYS B C 1
ATOM 10222 O O . LYS B 1 414 ? 187.513 221.281 223.902 1.00 30.00 414 LYS B O 1
ATOM 10241 N N . TYR B 1 415 ? 187.946 222.284 225.877 1.00 30.00 415 TYR B N 1
ATOM 10242 C CA . TYR B 1 415 ? 188.484 223.481 225.253 1.00 30.00 415 TYR B CA 1
ATOM 10243 C C . TYR B 1 415 ? 189.636 223.145 224.323 1.00 30.00 415 TYR B C 1
ATOM 10244 O O . TYR B 1 415 ? 189.734 223.699 223.223 1.00 30.00 415 TYR B O 1
ATOM 10262 N N . LEU B 1 416 ? 190.507 222.229 224.737 1.00 30.00 416 LEU B N 1
ATOM 10263 C CA . LEU B 1 416 ? 191.540 221.726 223.847 1.00 30.00 416 LEU B CA 1
ATOM 10264 C C . LEU B 1 416 ? 190.955 221.165 222.569 1.00 30.00 416 LEU B C 1
ATOM 10265 O O . LEU B 1 416 ? 191.396 221.508 221.458 1.00 30.00 416 LEU B O 1
ATOM 10281 N N . ARG B 1 417 ? 189.948 220.333 222.728 1.00 30.00 417 ARG B N 1
ATOM 10282 C CA . ARG B 1 417 ? 189.425 219.562 221.629 1.00 30.00 417 ARG B CA 1
ATOM 10283 C C . ARG B 1 417 ? 188.793 220.457 220.579 1.00 30.00 417 ARG B C 1
ATOM 10284 O O . ARG B 1 417 ? 188.933 220.187 219.383 1.00 30.00 417 ARG B O 1
ATOM 10305 N N . LEU B 1 418 ? 188.142 221.542 221.005 1.00 30.00 418 LEU B N 1
ATOM 10306 C CA . LEU B 1 418 ? 187.542 222.467 220.043 1.00 30.00 418 LEU B CA 1
ATOM 10307 C C . LEU B 1 418 ? 188.564 222.947 219.024 1.00 30.00 418 LEU B C 1
ATOM 10308 O O . LEU B 1 418 ? 188.356 222.817 217.809 1.00 30.00 418 LEU B O 1
ATOM 10324 N N . ALA B 1 419 ? 189.690 223.469 219.504 1.00 30.00 419 ALA B N 1
ATOM 10325 C CA . ALA B 1 419 ? 190.681 224.034 218.602 1.00 30.00 419 ALA B CA 1
ATOM 10326 C C . ALA B 1 419 ? 191.357 222.942 217.800 1.00 30.00 419 ALA B C 1
ATOM 10327 O O . ALA B 1 419 ? 191.755 223.160 216.648 1.00 30.00 419 ALA B O 1
ATOM 10334 N N . ILE B 1 420 ? 191.503 221.758 218.399 1.00 30.00 420 ILE B N 1
ATOM 10335 C CA . ILE B 1 420 ? 192.031 220.625 217.647 1.00 30.00 420 ILE B CA 1
ATOM 10336 C C . ILE B 1 420 ? 191.197 220.403 216.399 1.00 30.00 420 ILE B C 1
ATOM 10337 O O . ILE B 1 420 ? 191.706 220.367 215.271 1.00 30.00 420 ILE B O 1
ATOM 10353 N N . ILE B 1 421 ? 189.896 220.255 216.595 1.00 30.00 421 ILE B N 1
ATOM 10354 C CA . ILE B 1 421 ? 189.016 219.951 215.480 1.00 30.00 421 ILE B CA 1
ATOM 10355 C C . ILE B 1 421 ? 189.000 221.096 214.488 1.00 30.00 421 ILE B C 1
ATOM 10356 O O . ILE B 1 421 ? 188.938 220.884 213.269 1.00 30.00 421 ILE B O 1
ATOM 10372 N N . SER B 1 422 ? 189.045 222.325 214.987 1.00 30.00 422 SER B N 1
ATOM 10373 C CA . SER B 1 422 ? 189.044 223.465 214.083 1.00 30.00 422 SER B CA 1
ATOM 10374 C C . SER B 1 422 ? 190.259 223.431 213.179 1.00 30.00 422 SER B C 1
ATOM 10375 O O . SER B 1 422 ? 190.160 223.665 211.972 1.00 30.00 422 SER B O 1
ATOM 10383 N N . PHE B 1 423 ? 191.409 223.108 213.744 1.00 30.00 423 PHE B N 1
ATOM 10384 C CA . PHE B 1 423 ? 192.623 223.060 212.949 1.00 30.00 423 PHE B CA 1
ATOM 10385 C C . PHE B 1 423 ? 192.570 221.905 211.964 1.00 30.00 423 PHE B C 1
ATOM 10386 O O . PHE B 1 423 ? 193.122 221.972 210.856 1.00 30.00 423 PHE B O 1
ATOM 10403 N N . GLN B 1 424 ? 191.863 220.852 212.332 1.00 30.00 424 GLN B N 1
ATOM 10404 C CA . GLN B 1 424 ? 191.742 219.745 211.408 1.00 30.00 424 GLN B CA 1
ATOM 10405 C C . GLN B 1 424 ? 190.920 220.161 210.211 1.00 30.00 424 GLN B C 1
ATOM 10406 O O . GLN B 1 424 ? 191.280 219.895 209.051 1.00 30.00 424 GLN B O 1
ATOM 10420 N N . ALA B 1 425 ? 189.834 220.862 210.482 1.00 30.00 425 ALA B N 1
ATOM 10421 C CA . ALA B 1 425 ? 189.059 221.451 209.410 1.00 30.00 425 ALA B CA 1
ATOM 10422 C C . ALA B 1 425 ? 189.902 222.417 208.610 1.00 30.00 425 ALA B C 1
ATOM 10423 O O . ALA B 1 425 ? 189.689 222.570 207.411 1.00 30.00 425 ALA B O 1
ATOM 10430 N N . LEU B 1 426 ? 190.863 223.064 209.259 1.00 30.00 426 LEU B N 1
ATOM 10431 C CA . LEU B 1 426 ? 191.753 223.967 208.551 1.00 30.00 426 LEU B CA 1
ATOM 10432 C C . LEU B 1 426 ? 192.486 223.226 207.458 1.00 30.00 426 LEU B C 1
ATOM 10433 O O . LEU B 1 426 ? 192.547 223.670 206.305 1.00 30.00 426 LEU B O 1
ATOM 10449 N N . CYS B 1 427 ? 193.046 222.081 207.808 1.00 30.00 427 CYS B N 1
ATOM 10450 C CA . CYS B 1 427 ? 193.809 221.359 206.803 1.00 30.00 427 CYS B CA 1
ATOM 10451 C C . CYS B 1 427 ? 192.896 220.830 205.709 1.00 30.00 427 CYS B C 1
ATOM 10452 O O . CYS B 1 427 ? 193.247 220.872 204.524 1.00 30.00 427 CYS B O 1
ATOM 10460 N N . MET B 1 428 ? 191.702 220.372 206.071 1.00 30.00 428 MET B N 1
ATOM 10461 C CA . MET B 1 428 ? 190.817 219.840 205.039 1.00 30.00 428 MET B CA 1
ATOM 10462 C C . MET B 1 428 ? 190.296 220.961 204.155 1.00 30.00 428 MET B C 1
ATOM 10463 O O . MET B 1 428 ? 190.036 220.775 202.956 1.00 30.00 428 MET B O 1
ATOM 10477 N N . LEU B 1 429 ? 190.175 222.147 204.729 1.00 30.00 429 LEU B N 1
ATOM 10478 C CA . LEU B 1 429 ? 189.833 223.317 203.947 1.00 30.00 429 LEU B CA 1
ATOM 10479 C C . LEU B 1 429 ? 190.916 223.602 202.938 1.00 30.00 429 LEU B C 1
ATOM 10480 O O . LEU B 1 429 ? 190.633 223.882 201.773 1.00 30.00 429 LEU B O 1
ATOM 10496 N N . LEU B 1 430 ? 192.170 223.559 203.386 1.00 30.00 430 LEU B N 1
ATOM 10497 C CA . LEU B 1 430 ? 193.279 223.754 202.464 1.00 30.00 430 LEU B CA 1
ATOM 10498 C C . LEU B 1 430 ? 193.228 222.722 201.354 1.00 30.00 430 LEU B C 1
ATOM 10499 O O . LEU B 1 430 ? 193.484 223.044 200.191 1.00 30.00 430 LEU B O 1
ATOM 10515 N N . ASP B 1 431 ? 192.825 221.500 201.692 1.00 30.00 431 ASP B N 1
ATOM 10516 C CA . ASP B 1 431 ? 192.704 220.439 200.699 1.00 30.00 431 ASP B CA 1
ATOM 10517 C C . ASP B 1 431 ? 191.724 220.833 199.599 1.00 30.00 431 ASP B C 1
ATOM 10518 O O . ASP B 1 431 ? 192.086 220.920 198.411 1.00 30.00 431 ASP B O 1
ATOM 10527 N N . PHE B 1 432 ? 190.485 221.114 199.994 1.00 30.00 432 PHE B N 1
ATOM 10528 C CA . PHE B 1 432 ? 189.457 221.480 199.027 1.00 30.00 432 PHE B CA 1
ATOM 10529 C C . PHE B 1 432 ? 189.873 222.713 198.244 1.00 30.00 432 PHE B C 1
ATOM 10530 O O . PHE B 1 432 ? 189.802 222.750 197.002 1.00 30.00 432 PHE B O 1
ATOM 10547 N N . VAL B 1 433 ? 190.335 223.718 198.974 1.00 30.00 433 VAL B N 1
ATOM 10548 C CA . VAL B 1 433 ? 190.688 225.004 198.409 1.00 30.00 433 VAL B CA 1
ATOM 10549 C C . VAL B 1 433 ? 191.726 224.826 197.327 1.00 30.00 433 VAL B C 1
ATOM 10550 O O . VAL B 1 433 ? 191.618 225.392 196.237 1.00 30.00 433 VAL B O 1
ATOM 10563 N N . SER B 1 434 ? 192.730 224.011 197.599 1.00 30.00 434 SER B N 1
ATOM 10564 C CA . SER B 1 434 ? 193.810 223.871 196.647 1.00 30.00 434 SER B CA 1
ATOM 10565 C C . SER B 1 434 ? 193.361 223.062 195.449 1.00 30.00 434 SER B C 1
ATOM 10566 O O . SER B 1 434 ? 193.894 223.221 194.347 1.00 30.00 434 SER B O 1
ATOM 10574 N N . MET B 1 435 ? 192.366 222.204 195.632 1.00 30.00 435 MET B N 1
ATOM 10575 C CA . MET B 1 435 ? 191.795 221.545 194.467 1.00 30.00 435 MET B CA 1
ATOM 10576 C C . MET B 1 435 ? 191.179 222.570 193.537 1.00 30.00 435 MET B C 1
ATOM 10577 O O . MET B 1 435 ? 191.343 222.516 192.308 1.00 30.00 435 MET B O 1
ATOM 10591 N N . LEU B 1 436 ? 190.519 223.556 194.119 1.00 30.00 436 LEU B N 1
ATOM 10592 C CA . LEU B 1 436 ? 189.943 224.602 193.285 1.00 30.00 436 LEU B CA 1
ATOM 10593 C C . LEU B 1 436 ? 191.042 225.455 192.667 1.00 30.00 436 LEU B C 1
ATOM 10594 O O . LEU B 1 436 ? 190.951 225.870 191.499 1.00 30.00 436 LEU B O 1
ATOM 10610 N N . VAL B 1 437 ? 192.094 225.706 193.445 1.00 30.00 437 VAL B N 1
ATOM 10611 C CA . VAL B 1 437 ? 193.260 226.438 192.963 1.00 30.00 437 VAL B CA 1
ATOM 10612 C C . VAL B 1 437 ? 193.788 225.779 191.706 1.00 30.00 437 VAL B C 1
ATOM 10613 O O . VAL B 1 437 ? 194.080 226.437 190.699 1.00 30.00 437 VAL B O 1
ATOM 10626 N N . VAL B 1 438 ? 193.903 224.458 191.758 1.00 30.00 438 VAL B N 1
ATOM 10627 C CA . VAL B 1 438 ? 194.327 223.683 190.613 1.00 30.00 438 VAL B CA 1
ATOM 10628 C C . VAL B 1 438 ? 193.404 223.944 189.452 1.00 30.00 438 VAL B C 1
ATOM 10629 O O . VAL B 1 438 ? 193.838 224.438 188.408 1.00 30.00 438 VAL B O 1
ATOM 10642 N N . TYR B 1 439 ? 192.107 223.724 189.645 1.00 30.00 439 TYR B N 1
ATOM 10643 C CA . TYR B 1 439 ? 191.181 223.800 188.522 1.00 30.00 439 TYR B CA 1
ATOM 10644 C C . TYR B 1 439 ? 191.031 225.216 187.974 1.00 30.00 439 TYR B C 1
ATOM 10645 O O . TYR B 1 439 ? 190.340 225.401 186.968 1.00 30.00 439 TYR B O 1
ATOM 10663 N N . HIS B 1 440 ? 191.655 226.215 188.605 1.00 30.00 440 HIS B N 1
ATOM 10664 C CA . HIS B 1 440 ? 191.714 227.546 188.012 1.00 30.00 440 HIS B CA 1
ATOM 10665 C C . HIS B 1 440 ? 192.965 227.755 187.174 1.00 30.00 440 HIS B C 1
ATOM 10666 O O . HIS B 1 440 ? 192.869 228.189 186.022 1.00 30.00 440 HIS B O 1
ATOM 10680 N N . PHE B 1 441 ? 194.131 227.435 187.723 1.00 30.00 441 PHE B N 1
ATOM 10681 C CA . PHE B 1 441 ? 195.417 227.941 187.242 1.00 30.00 441 PHE B CA 1
ATOM 10682 C C . PHE B 1 441 ? 195.989 226.617 186.755 1.00 30.00 441 PHE B C 1
ATOM 10683 O O . PHE B 1 441 ? 196.671 225.877 187.466 1.00 30.00 441 PHE B O 1
ATOM 10700 N N . ARG B 1 442 ? 195.660 226.301 185.489 1.00 30.00 442 ARG B N 1
ATOM 10701 C CA . ARG B 1 442 ? 196.031 225.017 184.912 1.00 30.00 442 ARG B CA 1
ATOM 10702 C C . ARG B 1 442 ? 196.816 225.167 183.638 1.00 30.00 442 ARG B C 1
ATOM 10703 O O . ARG B 1 442 ? 196.867 224.207 182.921 1.00 30.00 442 ARG B O 1
ATOM 10724 N N . LYS B 1 443 ? 197.420 226.319 183.331 1.00 30.00 443 LYS B N 1
ATOM 10725 C CA . LYS B 1 443 ? 198.047 226.528 182.007 1.00 30.00 443 LYS B CA 1
ATOM 10726 C C . LYS B 1 443 ? 199.461 227.087 181.830 1.00 30.00 443 LYS B C 1
ATOM 10727 O O . LYS B 1 443 ? 199.635 228.108 181.159 1.00 30.00 443 LYS B O 1
ATOM 10746 N N . ALA B 1 444 ? 200.471 226.427 182.404 1.00 30.00 444 ALA B N 1
ATOM 10747 C CA . ALA B 1 444 ? 201.876 226.832 182.206 1.00 30.00 444 ALA B CA 1
ATOM 10748 C C . ALA B 1 444 ? 202.559 225.483 182.523 1.00 30.00 444 ALA B C 1
ATOM 10749 O O . ALA B 1 444 ? 201.851 224.488 182.412 1.00 30.00 444 ALA B O 1
ATOM 10756 N N . LYS B 1 445 ? 203.843 225.397 182.915 1.00 30.00 445 LYS B N 1
ATOM 10757 C CA . LYS B 1 445 ? 204.563 224.093 183.083 1.00 30.00 445 LYS B CA 1
ATOM 10758 C C . LYS B 1 445 ? 203.957 222.950 183.919 1.00 30.00 445 LYS B C 1
ATOM 10759 O O . LYS B 1 445 ? 203.860 221.833 183.414 1.00 30.00 445 LYS B O 1
ATOM 10778 N N . SER B 1 446 ? 203.630 223.195 185.188 1.00 30.00 446 SER B N 1
ATOM 10779 C CA . SER B 1 446 ? 203.013 222.168 186.064 1.00 30.00 446 SER B CA 1
ATOM 10780 C C . SER B 1 446 ? 201.892 221.438 185.340 1.00 30.00 446 SER B C 1
ATOM 10781 O O . SER B 1 446 ? 201.725 220.257 185.539 1.00 30.00 446 SER B O 1
ATOM 10789 N N . ILE B 1 447 ? 201.014 222.057 184.556 1.00 30.00 447 ILE B N 1
ATOM 10790 C CA . ILE B 1 447 ? 199.877 221.249 184.017 1.00 30.00 447 ILE B CA 1
ATOM 10791 C C . ILE B 1 447 ? 200.260 219.967 183.267 1.00 30.00 447 ILE B C 1
ATOM 10792 O O . ILE B 1 447 ? 199.616 218.933 183.452 1.00 30.00 447 ILE B O 1
ATOM 10808 N N . ARG B 1 448 ? 201.306 220.013 182.457 1.00 30.00 448 ARG B N 1
ATOM 10809 C CA . ARG B 1 448 ? 201.673 218.849 181.649 1.00 30.00 448 ARG B CA 1
ATOM 10810 C C . ARG B 1 448 ? 202.515 217.875 182.463 1.00 30.00 448 ARG B C 1
ATOM 10811 O O . ARG B 1 448 ? 202.259 216.671 182.417 1.00 30.00 448 ARG B O 1
ATOM 10832 N N . ALA B 1 449 ? 203.495 218.374 183.220 1.00 30.00 449 ALA B N 1
ATOM 10833 C CA . ALA B 1 449 ? 204.395 217.499 183.957 1.00 30.00 449 ALA B CA 1
ATOM 10834 C C . ALA B 1 449 ? 203.669 216.786 185.068 1.00 30.00 449 ALA B C 1
ATOM 10835 O O . ALA B 1 449 ? 204.013 215.655 185.422 1.00 30.00 449 ALA B O 1
ATOM 10842 N N . SER B 1 450 ? 202.656 217.437 185.606 1.00 30.00 450 SER B N 1
ATOM 10843 C CA . SER B 1 450 ? 201.933 216.939 186.753 1.00 30.00 450 SER B CA 1
ATOM 10844 C C . SER B 1 450 ? 200.461 217.024 186.393 1.00 30.00 450 SER B C 1
ATOM 10845 O O . SER B 1 450 ? 199.916 218.119 186.244 1.00 30.00 450 SER B O 1
ATOM 10853 N N . GLY B 1 451 ? 199.843 215.867 186.199 1.00 30.00 451 GLY B N 1
ATOM 10854 C CA . GLY B 1 451 ? 198.460 215.836 185.766 1.00 30.00 451 GLY B CA 1
ATOM 10855 C C . GLY B 1 451 ? 197.523 216.519 186.740 1.00 30.00 451 GLY B C 1
ATOM 10856 O O . GLY B 1 451 ? 197.454 216.178 187.925 1.00 30.00 451 GLY B O 1
ATOM 10860 N N . LEU B 1 452 ? 196.803 217.507 186.200 1.00 30.00 452 LEU B N 1
ATOM 10861 C CA . LEU B 1 452 ? 195.631 218.083 186.852 1.00 30.00 452 LEU B CA 1
ATOM 10862 C C . LEU B 1 452 ? 194.789 216.997 187.502 1.00 30.00 452 LEU B C 1
ATOM 10863 O O . LEU B 1 452 ? 194.404 217.090 188.680 1.00 30.00 452 LEU B O 1
ATOM 10879 N N . ILE B 1 453 ? 194.584 215.920 186.758 1.00 30.00 453 ILE B N 1
ATOM 10880 C CA . ILE B 1 453 ? 193.821 214.782 187.222 1.00 30.00 453 ILE B CA 1
ATOM 10881 C C . ILE B 1 453 ? 194.483 214.209 188.445 1.00 30.00 453 ILE B C 1
ATOM 10882 O O . ILE B 1 453 ? 193.841 213.915 189.456 1.00 30.00 453 ILE B O 1
ATOM 10898 N N . LEU B 1 454 ? 195.788 214.071 188.373 1.00 30.00 454 LEU B N 1
ATOM 10899 C CA . LEU B 1 454 ? 196.499 213.285 189.354 1.00 30.00 454 LEU B CA 1
ATOM 10900 C C . LEU B 1 454 ? 196.642 214.095 190.631 1.00 30.00 454 LEU B C 1
ATOM 10901 O O . LEU B 1 454 ? 196.565 213.566 191.750 1.00 30.00 454 LEU B O 1
ATOM 10917 N N . LEU B 1 455 ? 196.766 215.405 190.474 1.00 30.00 455 LEU B N 1
ATOM 10918 C CA . LEU B 1 455 ? 196.671 216.286 191.620 1.00 30.00 455 LEU B CA 1
ATOM 10919 C C . LEU B 1 455 ? 195.351 216.117 192.334 1.00 30.00 455 LEU B C 1
ATOM 10920 O O . LEU B 1 455 ? 195.320 215.827 193.538 1.00 30.00 455 LEU B O 1
ATOM 10936 N N . GLU B 1 456 ? 194.252 216.306 191.604 1.00 30.00 456 GLU B N 1
ATOM 10937 C CA . GLU B 1 456 ? 192.950 216.258 192.246 1.00 30.00 456 GLU B CA 1
ATOM 10938 C C . GLU B 1 456 ? 192.705 214.885 192.840 1.00 30.00 456 GLU B C 1
ATOM 10939 O O . GLU B 1 456 ? 192.008 214.761 193.849 1.00 30.00 456 GLU B O 1
ATOM 10951 N N . THR B 1 457 ? 193.350 213.864 192.279 1.00 30.00 457 THR B N 1
ATOM 10952 C CA . THR B 1 457 ? 193.375 212.554 192.905 1.00 30.00 457 THR B CA 1
ATOM 10953 C C . THR B 1 457 ? 193.962 212.655 194.292 1.00 30.00 457 THR B C 1
ATOM 10954 O O . THR B 1 457 ? 193.369 212.187 195.270 1.00 30.00 457 THR B O 1
ATOM 10965 N N . ILE B 1 458 ? 195.122 213.289 194.397 1.00 30.00 458 ILE B N 1
ATOM 10966 C CA . ILE B 1 458 ? 195.812 213.319 195.682 1.00 30.00 458 ILE B CA 1
ATOM 10967 C C . ILE B 1 458 ? 195.019 214.122 196.699 1.00 30.00 458 ILE B C 1
ATOM 10968 O O . ILE B 1 458 ? 194.937 213.766 197.880 1.00 30.00 458 ILE B O 1
ATOM 10984 N N . LEU B 1 459 ? 194.411 215.203 196.258 1.00 30.00 459 LEU B N 1
ATOM 10985 C CA . LEU B 1 459 ? 193.665 216.023 197.197 1.00 30.00 459 LEU B CA 1
ATOM 10986 C C . LEU B 1 459 ? 192.407 215.329 197.658 1.00 30.00 459 LEU B C 1
ATOM 10987 O O . LEU B 1 459 ? 192.051 215.399 198.839 1.00 30.00 459 LEU B O 1
ATOM 11003 N N . PHE B 1 460 ? 191.708 214.671 196.743 1.00 30.00 460 PHE B N 1
ATOM 11004 C CA . PHE B 1 460 ? 190.585 213.850 197.150 1.00 30.00 460 PHE B CA 1
ATOM 11005 C C . PHE B 1 460 ? 191.053 212.779 198.096 1.00 30.00 460 PHE B C 1
ATOM 11006 O O . PHE B 1 460 ? 190.322 212.379 198.997 1.00 30.00 460 PHE B O 1
ATOM 11023 N N . GLY B 1 461 ? 192.293 212.344 197.932 1.00 30.00 461 GLY B N 1
ATOM 11024 C CA . GLY B 1 461 ? 192.873 211.453 198.899 1.00 30.00 461 GLY B CA 1
ATOM 11025 C C . GLY B 1 461 ? 192.931 212.086 200.272 1.00 30.00 461 GLY B C 1
ATOM 11026 O O . GLY B 1 461 ? 192.442 211.525 201.253 1.00 30.00 461 GLY B O 1
ATOM 11030 N N . SER B 1 462 ? 193.498 213.284 200.349 1.00 30.00 462 SER B N 1
ATOM 11031 C CA . SER B 1 462 ? 193.703 213.918 201.649 1.00 30.00 462 SER B CA 1
ATOM 11032 C C . SER B 1 462 ? 192.371 214.203 202.322 1.00 30.00 462 SER B C 1
ATOM 11033 O O . SER B 1 462 ? 192.237 214.093 203.550 1.00 30.00 462 SER B O 1
ATOM 11041 N N . LEU B 1 463 ? 191.366 214.533 201.517 1.00 30.00 463 LEU B N 1
ATOM 11042 C CA . LEU B 1 463 ? 190.053 214.849 202.049 1.00 30.00 463 LEU B CA 1
ATOM 11043 C C . LEU B 1 463 ? 189.298 213.601 202.451 1.00 30.00 463 LEU B C 1
ATOM 11044 O O . LEU B 1 463 ? 188.545 213.613 203.427 1.00 30.00 463 LEU B O 1
ATOM 11060 N N . LEU B 1 464 ? 189.472 212.524 201.705 1.00 30.00 464 LEU B N 1
ATOM 11061 C CA . LEU B 1 464 ? 189.063 211.204 202.140 1.00 30.00 464 LEU B CA 1
ATOM 11062 C C . LEU B 1 464 ? 189.758 210.785 203.400 1.00 30.00 464 LEU B C 1
ATOM 11063 O O . LEU B 1 464 ? 189.268 209.902 204.105 1.00 30.00 464 LEU B O 1
ATOM 11079 N N . LEU B 1 465 ? 190.910 211.360 203.659 1.00 30.00 465 LEU B N 1
ATOM 11080 C CA . LEU B 1 465 ? 191.777 210.844 204.653 1.00 30.00 465 LEU B CA 1
ATOM 11081 C C . LEU B 1 465 ? 191.596 211.471 206.009 1.00 30.00 465 LEU B C 1
ATOM 11082 O O . LEU B 1 465 ? 191.690 210.759 206.999 1.00 30.00 465 LEU B O 1
ATOM 11098 N N . TYR B 1 466 ? 191.457 212.781 206.097 1.00 30.00 466 TYR B N 1
ATOM 11099 C CA . TYR B 1 466 ? 191.621 213.410 207.404 1.00 30.00 466 TYR B CA 1
ATOM 11100 C C . TYR B 1 466 ? 190.568 213.023 208.452 1.00 30.00 466 TYR B C 1
ATOM 11101 O O . TYR B 1 466 ? 190.737 213.377 209.619 1.00 30.00 466 TYR B O 1
ATOM 11119 N N . PHE B 1 467 ? 189.522 212.290 208.093 1.00 30.00 467 PHE B N 1
ATOM 11120 C CA . PHE B 1 467 ? 188.402 211.931 208.967 1.00 30.00 467 PHE B CA 1
ATOM 11121 C C . PHE B 1 467 ? 188.728 211.358 210.346 1.00 30.00 467 PHE B C 1
ATOM 11122 O O . PHE B 1 467 ? 188.078 211.749 211.325 1.00 30.00 467 PHE B O 1
ATOM 11139 N N . PRO B 1 468 ? 189.663 210.396 210.466 1.00 30.00 468 PRO B N 1
ATOM 11140 C CA . PRO B 1 468 ? 189.892 209.675 211.722 1.00 30.00 468 PRO B CA 1
ATOM 11141 C C . PRO B 1 468 ? 189.916 210.519 212.983 1.00 30.00 468 PRO B C 1
ATOM 11142 O O . PRO B 1 468 ? 189.474 210.129 214.071 1.00 30.00 468 PRO B O 1
ATOM 11153 N N . VAL B 1 469 ? 190.428 211.720 212.793 1.00 30.00 469 VAL B N 1
ATOM 11154 C CA . VAL B 1 469 ? 190.404 212.721 213.836 1.00 30.00 469 VAL B CA 1
ATOM 11155 C C . VAL B 1 469 ? 188.977 213.017 214.269 1.00 30.00 469 VAL B C 1
ATOM 11156 O O . VAL B 1 469 ? 188.619 212.800 215.430 1.00 30.00 469 VAL B O 1
ATOM 11169 N N . VAL B 1 470 ? 188.141 213.514 213.346 1.00 30.00 470 VAL B N 1
ATOM 11170 C CA . VAL B 1 470 ? 186.779 213.896 213.730 1.00 30.00 470 VAL B CA 1
ATOM 11171 C C . VAL B 1 470 ? 186.031 212.700 214.273 1.00 30.00 470 VAL B C 1
ATOM 11172 O O . VAL B 1 470 ? 185.133 212.839 215.114 1.00 30.00 470 VAL B O 1
ATOM 11185 N N . ILE B 1 471 ? 186.381 211.514 213.790 1.00 30.00 471 ILE B N 1
ATOM 11186 C CA . ILE B 1 471 ? 185.868 210.298 214.389 1.00 30.00 471 ILE B CA 1
ATOM 11187 C C . ILE B 1 471 ? 186.183 210.265 215.859 1.00 30.00 471 ILE B C 1
ATOM 11188 O O . ILE B 1 471 ? 185.280 210.336 216.698 1.00 30.00 471 ILE B O 1
ATOM 11204 N N . LEU B 1 472 ? 187.453 210.244 216.200 1.00 30.00 472 LEU B N 1
ATOM 11205 C CA . LEU B 1 472 ? 187.799 209.807 217.532 1.00 30.00 472 LEU B CA 1
ATOM 11206 C C . LEU B 1 472 ? 187.785 210.953 218.533 1.00 30.00 472 LEU B C 1
ATOM 11207 O O . LEU B 1 472 ? 188.230 210.786 219.671 1.00 30.00 472 LEU B O 1
ATOM 11223 N N . TYR B 1 473 ? 187.261 212.109 218.137 1.00 30.00 473 TYR B N 1
ATOM 11224 C CA . TYR B 1 473 ? 186.681 213.006 219.119 1.00 30.00 473 TYR B CA 1
ATOM 11225 C C . TYR B 1 473 ? 185.381 212.432 219.634 1.00 30.00 473 TYR B C 1
ATOM 11226 O O . TYR B 1 473 ? 185.113 212.453 220.839 1.00 30.00 473 TYR B O 1
ATOM 11244 N N . PHE B 1 474 ? 184.569 211.904 218.729 1.00 30.00 474 PHE B N 1
ATOM 11245 C CA . PHE B 1 474 ? 183.267 211.400 219.108 1.00 30.00 474 PHE B CA 1
ATOM 11246 C C . PHE B 1 474 ? 183.427 210.097 219.894 1.00 30.00 474 PHE B C 1
ATOM 11247 O O . PHE B 1 474 ? 184.538 209.626 220.156 1.00 30.00 474 PHE B O 1
ATOM 11264 N N . GLU B 1 475 ? 182.298 209.519 220.283 1.00 30.00 475 GLU B N 1
ATOM 11265 C CA . GLU B 1 475 ? 182.333 208.375 221.177 1.00 30.00 475 GLU B CA 1
ATOM 11266 C C . GLU B 1 475 ? 182.537 207.086 220.381 1.00 30.00 475 GLU B C 1
ATOM 11267 O O . GLU B 1 475 ? 182.226 207.038 219.192 1.00 30.00 475 GLU B O 1
ATOM 11279 N N . PRO B 1 476 ? 183.083 206.034 220.993 1.00 30.00 476 PRO B N 1
ATOM 11280 C CA . PRO B 1 476 ? 183.144 204.744 220.301 1.00 30.00 476 PRO B CA 1
ATOM 11281 C C . PRO B 1 476 ? 181.813 204.007 220.307 1.00 30.00 476 PRO B C 1
ATOM 11282 O O . PRO B 1 476 ? 181.421 203.408 221.308 1.00 30.00 476 PRO B O 1
ATOM 11293 N N . SER B 1 477 ? 181.128 204.047 219.177 1.00 30.00 477 SER B N 1
ATOM 11294 C CA . SER B 1 477 ? 180.242 202.991 218.732 1.00 30.00 477 SER B CA 1
ATOM 11295 C C . SER B 1 477 ? 181.029 202.079 217.802 1.00 30.00 477 SER B C 1
ATOM 11296 O O . SER B 1 477 ? 182.076 202.459 217.277 1.00 30.00 477 SER B O 1
ATOM 11304 N N . THR B 1 478 ? 180.533 200.866 217.585 1.00 30.00 478 THR B N 1
ATOM 11305 C CA . THR B 1 478 ? 181.240 199.960 216.697 1.00 30.00 478 THR B CA 1
ATOM 11306 C C . THR B 1 478 ? 181.239 200.460 215.262 1.00 30.00 478 THR B C 1
ATOM 11307 O O . THR B 1 478 ? 182.237 200.281 214.557 1.00 30.00 478 THR B O 1
ATOM 11318 N N . PHE B 1 479 ? 180.161 201.123 214.838 1.00 30.00 479 PHE B N 1
ATOM 11319 C CA . PHE B 1 479 ? 180.066 201.727 213.514 1.00 30.00 479 PHE B CA 1
ATOM 11320 C C . PHE B 1 479 ? 181.132 202.794 213.277 1.00 30.00 479 PHE B C 1
ATOM 11321 O O . PHE B 1 479 ? 181.401 203.162 212.129 1.00 30.00 479 PHE B O 1
ATOM 11338 N N . ARG B 1 480 ? 181.755 203.290 214.340 1.00 30.00 480 ARG B N 1
ATOM 11339 C CA . ARG B 1 480 ? 182.868 204.209 214.195 1.00 30.00 480 ARG B CA 1
ATOM 11340 C C . ARG B 1 480 ? 184.058 203.502 213.568 1.00 30.00 480 ARG B C 1
ATOM 11341 O O . ARG B 1 480 ? 184.564 203.892 212.499 1.00 30.00 480 ARG B O 1
ATOM 11362 N N . CYS B 1 481 ? 184.509 202.450 214.253 1.00 30.00 481 CYS B N 1
ATOM 11363 C CA . CYS B 1 481 ? 185.754 201.766 213.949 1.00 30.00 481 CYS B CA 1
ATOM 11364 C C . CYS B 1 481 ? 185.843 201.394 212.479 1.00 30.00 481 CYS B C 1
ATOM 11365 O O . CYS B 1 481 ? 186.899 201.495 211.831 1.00 30.00 481 CYS B O 1
ATOM 11372 N N . ILE B 1 482 ? 184.721 201.011 211.917 1.00 30.00 482 ILE B N 1
ATOM 11373 C CA . ILE B 1 482 ? 184.734 200.548 210.548 1.00 30.00 482 ILE B CA 1
ATOM 11374 C C . ILE B 1 482 ? 184.971 201.686 209.561 1.00 30.00 482 ILE B C 1
ATOM 11375 O O . ILE B 1 482 ? 185.779 201.551 208.634 1.00 30.00 482 ILE B O 1
ATOM 11391 N N . LEU B 1 483 ? 184.337 202.845 209.785 1.00 30.00 483 LEU B N 1
ATOM 11392 C CA . LEU B 1 483 ? 184.637 203.997 208.959 1.00 30.00 483 LEU B CA 1
ATOM 11393 C C . LEU B 1 483 ? 186.092 204.347 209.062 1.00 30.00 483 LEU B C 1
ATOM 11394 O O . LEU B 1 483 ? 186.693 204.840 208.098 1.00 30.00 483 LEU B O 1
ATOM 11410 N N . LEU B 1 484 ? 186.655 204.126 210.235 1.00 30.00 484 LEU B N 1
ATOM 11411 C CA . LEU B 1 484 ? 188.059 204.420 210.410 1.00 30.00 484 LEU B CA 1
ATOM 11412 C C . LEU B 1 484 ? 188.895 203.613 209.434 1.00 30.00 484 LEU B C 1
ATOM 11413 O O . LEU B 1 484 ? 189.739 204.161 208.705 1.00 30.00 484 LEU B O 1
ATOM 11429 N N . ARG B 1 485 ? 188.631 202.317 209.367 1.00 30.00 485 ARG B N 1
ATOM 11430 C CA . ARG B 1 485 ? 189.409 201.473 208.463 1.00 30.00 485 ARG B CA 1
ATOM 11431 C C . ARG B 1 485 ? 189.173 201.851 207.005 1.00 30.00 485 ARG B C 1
ATOM 11432 O O . ARG B 1 485 ? 190.131 201.947 206.210 1.00 30.00 485 ARG B O 1
ATOM 11453 N N . TRP B 1 486 ? 187.901 202.092 206.653 1.00 30.00 486 TRP B N 1
ATOM 11454 C CA . TRP B 1 486 ? 187.554 202.708 205.371 1.00 30.00 486 TRP B CA 1
ATOM 11455 C C . TRP B 1 486 ? 188.439 203.859 204.906 1.00 30.00 486 TRP B C 1
ATOM 11456 O O . TRP B 1 486 ? 189.056 203.801 203.831 1.00 30.00 486 TRP B O 1
ATOM 11477 N N . ALA B 1 487 ? 188.543 204.899 205.738 1.00 30.00 487 ALA B N 1
ATOM 11478 C CA . ALA B 1 487 ? 189.122 206.143 205.283 1.00 30.00 487 ALA B CA 1
ATOM 11479 C C . ALA B 1 487 ? 190.618 205.966 205.231 1.00 30.00 487 ALA B C 1
ATOM 11480 O O . ALA B 1 487 ? 191.282 206.463 204.309 1.00 30.00 487 ALA B O 1
ATOM 11487 N N . ARG B 1 488 ? 191.158 205.214 206.191 1.00 30.00 488 ARG B N 1
ATOM 11488 C CA . ARG B 1 488 ? 192.594 205.032 206.241 1.00 30.00 488 ARG B CA 1
ATOM 11489 C C . ARG B 1 488 ? 193.064 204.431 204.941 1.00 30.00 488 ARG B C 1
ATOM 11490 O O . ARG B 1 488 ? 193.801 205.064 204.171 1.00 30.00 488 ARG B O 1
ATOM 11511 N N . LEU B 1 489 ? 192.568 203.244 204.632 1.00 30.00 489 LEU B N 1
ATOM 11512 C CA . LEU B 1 489 ? 193.174 202.532 203.525 1.00 30.00 489 LEU B CA 1
ATOM 11513 C C . LEU B 1 489 ? 192.830 203.171 202.200 1.00 30.00 489 LEU B C 1
ATOM 11514 O O . LEU B 1 489 ? 193.657 203.191 201.278 1.00 30.00 489 LEU B O 1
ATOM 11530 N N . LEU B 1 490 ? 191.647 203.753 202.088 1.00 30.00 490 LEU B N 1
ATOM 11531 C CA . LEU B 1 490 ? 191.343 204.382 200.815 1.00 30.00 490 LEU B CA 1
ATOM 11532 C C . LEU B 1 490 ? 192.209 205.603 200.528 1.00 30.00 490 LEU B C 1
ATOM 11533 O O . LEU B 1 490 ? 192.761 205.718 199.427 1.00 30.00 490 LEU B O 1
ATOM 11549 N N . GLY B 1 491 ? 192.391 206.507 201.497 1.00 30.00 491 GLY B N 1
ATOM 11550 C CA . GLY B 1 491 ? 193.213 207.666 201.216 1.00 30.00 491 GLY B CA 1
ATOM 11551 C C . GLY B 1 491 ? 194.638 207.246 200.975 1.00 30.00 491 GLY B C 1
ATOM 11552 O O . GLY B 1 491 ? 195.325 207.768 200.088 1.00 30.00 491 GLY B O 1
ATOM 11556 N N . PHE B 1 492 ? 195.053 206.215 201.686 1.00 30.00 492 PHE B N 1
ATOM 11557 C CA . PHE B 1 492 ? 196.388 205.700 201.541 1.00 30.00 492 PHE B CA 1
ATOM 11558 C C . PHE B 1 492 ? 196.661 205.282 200.111 1.00 30.00 492 PHE B C 1
ATOM 11559 O O . PHE B 1 492 ? 197.534 205.843 199.433 1.00 30.00 492 PHE B O 1
ATOM 11576 N N . ALA B 1 493 ? 195.900 204.312 199.624 1.00 30.00 493 ALA B N 1
ATOM 11577 C CA . ALA B 1 493 ? 196.202 203.780 198.310 1.00 30.00 493 ALA B CA 1
ATOM 11578 C C . ALA B 1 493 ? 195.950 204.818 197.246 1.00 30.00 493 ALA B C 1
ATOM 11579 O O . ALA B 1 493 ? 196.770 205.009 196.348 1.00 30.00 493 ALA B O 1
ATOM 11586 N N . THR B 1 494 ? 194.839 205.531 197.356 1.00 30.00 494 THR B N 1
ATOM 11587 C CA . THR B 1 494 ? 194.465 206.426 196.285 1.00 30.00 494 THR B CA 1
ATOM 11588 C C . THR B 1 494 ? 195.488 207.511 196.057 1.00 30.00 494 THR B C 1
ATOM 11589 O O . THR B 1 494 ? 195.599 208.008 194.935 1.00 30.00 494 THR B O 1
ATOM 11600 N N . VAL B 1 495 ? 196.217 207.904 197.085 1.00 30.00 495 VAL B N 1
ATOM 11601 C CA . VAL B 1 495 ? 197.291 208.846 196.921 1.00 30.00 495 VAL B CA 1
ATOM 11602 C C . VAL B 1 495 ? 198.531 208.155 196.398 1.00 30.00 495 VAL B C 1
ATOM 11603 O O . VAL B 1 495 ? 199.124 208.554 195.391 1.00 30.00 495 VAL B O 1
ATOM 11616 N N . TYR B 1 496 ? 198.944 207.113 197.070 1.00 30.00 496 TYR B N 1
ATOM 11617 C CA . TYR B 1 496 ? 200.318 206.724 196.890 1.00 30.00 496 TYR B CA 1
ATOM 11618 C C . TYR B 1 496 ? 200.482 205.885 195.654 1.00 30.00 496 TYR B C 1
ATOM 11619 O O . TYR B 1 496 ? 201.576 205.839 195.077 1.00 30.00 496 TYR B O 1
ATOM 11637 N N . GLY B 1 497 ? 199.391 205.288 195.194 1.00 30.00 497 GLY B N 1
ATOM 11638 C CA . GLY B 1 497 ? 199.406 204.663 193.896 1.00 30.00 497 GLY B CA 1
ATOM 11639 C C . GLY B 1 497 ? 199.793 205.636 192.805 1.00 30.00 497 GLY B C 1
ATOM 11640 O O . GLY B 1 497 ? 200.750 205.402 192.059 1.00 30.00 497 GLY B O 1
ATOM 11644 N N . THR B 1 498 ? 199.042 206.733 192.685 1.00 30.00 498 THR B N 1
ATOM 11645 C CA . THR B 1 498 ? 199.374 207.706 191.651 1.00 30.00 498 THR B CA 1
ATOM 11646 C C . THR B 1 498 ? 200.786 208.220 191.821 1.00 30.00 498 THR B C 1
ATOM 11647 O O . THR B 1 498 ? 201.508 208.397 190.817 1.00 30.00 498 THR B O 1
ATOM 11658 N N . VAL B 1 499 ? 201.201 208.425 193.069 1.00 30.00 499 VAL B N 1
ATOM 11659 C CA . VAL B 1 499 ? 202.562 208.872 193.297 1.00 30.00 499 VAL B CA 1
ATOM 11660 C C . VAL B 1 499 ? 203.536 207.924 192.651 1.00 30.00 499 VAL B C 1
ATOM 11661 O O . VAL B 1 499 ? 204.333 208.316 191.795 1.00 30.00 499 VAL B O 1
ATOM 11674 N N . THR B 1 500 ? 203.471 206.670 193.023 1.00 30.00 500 THR B N 1
ATOM 11675 C CA . THR B 1 500 ? 204.533 205.794 192.595 1.00 30.00 500 THR B CA 1
ATOM 11676 C C . THR B 1 500 ? 204.456 205.552 191.092 1.00 30.00 500 THR B C 1
ATOM 11677 O O . THR B 1 500 ? 205.488 205.355 190.433 1.00 30.00 500 THR B O 1
ATOM 11688 N N . LEU B 1 501 ? 203.248 205.608 190.529 1.00 30.00 501 LEU B N 1
ATOM 11689 C CA . LEU B 1 501 ? 203.123 205.317 189.113 1.00 30.00 501 LEU B CA 1
ATOM 11690 C C . LEU B 1 501 ? 203.761 206.392 188.272 1.00 30.00 501 LEU B C 1
ATOM 11691 O O . LEU B 1 501 ? 204.298 206.105 187.193 1.00 30.00 501 LEU B O 1
ATOM 11707 N N . LYS B 1 502 ? 203.661 207.637 188.717 1.00 30.00 502 LYS B N 1
ATOM 11708 C CA . LYS B 1 502 ? 204.381 208.681 188.016 1.00 30.00 502 LYS B CA 1
ATOM 11709 C C . LYS B 1 502 ? 205.840 208.330 187.887 1.00 30.00 502 LYS B C 1
ATOM 11710 O O . LYS B 1 502 ? 206.447 208.515 186.826 1.00 30.00 502 LYS B O 1
ATOM 11729 N N . LEU B 1 503 ? 206.402 207.769 188.939 1.00 30.00 503 LEU B N 1
ATOM 11730 C CA . LEU B 1 503 ? 207.807 207.460 188.905 1.00 30.00 503 LEU B CA 1
ATOM 11731 C C . LEU B 1 503 ? 208.082 206.313 187.976 1.00 30.00 503 LEU B C 1
ATOM 11732 O O . LEU B 1 503 ? 209.089 206.314 187.266 1.00 30.00 503 LEU B O 1
ATOM 11748 N N . HIS B 1 504 ? 207.218 205.317 187.989 1.00 30.00 504 HIS B N 1
ATOM 11749 C CA . HIS B 1 504 ? 207.373 204.230 187.032 1.00 30.00 504 HIS B CA 1
ATOM 11750 C C . HIS B 1 504 ? 207.383 204.772 185.602 1.00 30.00 504 HIS B C 1
ATOM 11751 O O . HIS B 1 504 ? 208.213 204.370 184.767 1.00 30.00 504 HIS B O 1
ATOM 11765 N N . ARG B 1 505 ? 206.534 205.764 185.333 1.00 30.00 505 ARG B N 1
ATOM 11766 C CA . ARG B 1 505 ? 206.472 206.331 183.990 1.00 30.00 505 ARG B CA 1
ATOM 11767 C C . ARG B 1 505 ? 207.745 207.097 183.670 1.00 30.00 505 ARG B C 1
ATOM 11768 O O . ARG B 1 505 ? 208.260 207.038 182.543 1.00 30.00 505 ARG B O 1
ATOM 11789 N N . VAL B 1 506 ? 208.236 207.852 184.646 1.00 30.00 506 VAL B N 1
ATOM 11790 C CA . VAL B 1 506 ? 209.553 208.460 184.561 1.00 30.00 506 VAL B CA 1
ATOM 11791 C C . VAL B 1 506 ? 210.592 207.431 184.174 1.00 30.00 506 VAL B C 1
ATOM 11792 O O . VAL B 1 506 ? 211.436 207.660 183.298 1.00 30.00 506 VAL B O 1
ATOM 11805 N N . LEU B 1 507 ? 210.553 206.289 184.827 1.00 30.00 507 LEU B N 1
ATOM 11806 C CA . LEU B 1 507 ? 211.599 205.321 184.611 1.00 30.00 507 LEU B CA 1
ATOM 11807 C C . LEU B 1 507 ? 211.539 204.768 183.211 1.00 30.00 507 LEU B C 1
ATOM 11808 O O . LEU B 1 507 ? 212.547 204.285 182.692 1.00 30.00 507 LEU B O 1
ATOM 11824 N N . LYS B 1 508 ? 210.356 204.779 182.604 1.00 30.00 508 LYS B N 1
ATOM 11825 C CA . LYS B 1 508 ? 210.263 204.296 181.232 1.00 30.00 508 LYS B CA 1
ATOM 11826 C C . LYS B 1 508 ? 210.686 205.357 180.233 1.00 30.00 508 LYS B C 1
ATOM 11827 O O . LYS B 1 508 ? 211.273 205.040 179.193 1.00 30.00 508 LYS B O 1
ATOM 11846 N N . VAL B 1 509 ? 210.403 206.619 180.527 1.00 30.00 509 VAL B N 1
ATOM 11847 C CA . VAL B 1 509 ? 210.995 207.689 179.735 1.00 30.00 509 VAL B CA 1
ATOM 11848 C C . VAL B 1 509 ? 212.509 207.606 179.759 1.00 30.00 509 VAL B C 1
ATOM 11849 O O . VAL B 1 509 ? 213.175 208.002 178.799 1.00 30.00 509 VAL B O 1
ATOM 11862 N N . PHE B 1 510 ? 213.073 207.117 180.856 1.00 30.00 510 PHE B N 1
ATOM 11863 C CA . PHE B 1 510 ? 214.504 206.836 180.915 1.00 30.00 510 PHE B CA 1
ATOM 11864 C C . PHE B 1 510 ? 214.955 205.949 179.768 1.00 30.00 510 PHE B C 1
ATOM 11865 O O . PHE B 1 510 ? 216.104 206.046 179.330 1.00 30.00 510 PHE B O 1
ATOM 11882 N N . LEU B 1 511 ? 214.078 205.075 179.284 1.00 30.00 511 LEU B N 1
ATOM 11883 C CA . LEU B 1 511 ? 214.467 204.009 178.374 1.00 30.00 511 LEU B CA 1
ATOM 11884 C C . LEU B 1 511 ? 213.603 204.027 177.121 1.00 30.00 511 LEU B C 1
ATOM 11885 O O . LEU B 1 511 ? 213.007 205.048 176.783 1.00 30.00 511 LEU B O 1
ATOM 11901 N N . ARG B 1 525 ? 198.425 204.605 180.026 1.00 30.00 525 ARG B N 1
ATOM 11902 C CA . ARG B 1 525 ? 198.477 203.367 180.790 1.00 30.00 525 ARG B CA 1
ATOM 11903 C C . ARG B 1 525 ? 198.906 203.684 182.206 1.00 30.00 525 ARG B C 1
ATOM 11904 O O . ARG B 1 525 ? 199.992 203.324 182.641 1.00 30.00 525 ARG B O 1
ATOM 11924 N N . VAL B 1 526 ? 198.029 204.402 182.901 1.00 30.00 526 VAL B N 1
ATOM 11925 C CA . VAL B 1 526 ? 198.213 204.783 184.296 1.00 30.00 526 VAL B CA 1
ATOM 11926 C C . VAL B 1 526 ? 197.056 204.208 185.104 1.00 30.00 526 VAL B C 1
ATOM 11927 O O . VAL B 1 526 ? 197.221 203.417 186.048 1.00 30.00 526 VAL B O 1
ATOM 11940 N N . MET B 1 527 ? 195.858 204.600 184.704 1.00 30.00 527 MET B N 1
ATOM 11941 C CA . MET B 1 527 ? 194.686 204.262 185.484 1.00 30.00 527 MET B CA 1
ATOM 11942 C C . MET B 1 527 ? 194.412 202.775 185.394 1.00 30.00 527 MET B C 1
ATOM 11943 O O . MET B 1 527 ? 193.886 202.176 186.337 1.00 30.00 527 MET B O 1
ATOM 11957 N N . ARG B 1 528 ? 194.844 202.149 184.301 1.00 30.00 528 ARG B N 1
ATOM 11958 C CA . ARG B 1 528 ? 194.724 200.705 184.183 1.00 30.00 528 ARG B CA 1
ATOM 11959 C C . ARG B 1 528 ? 195.830 200.002 184.959 1.00 30.00 528 ARG B C 1
ATOM 11960 O O . ARG B 1 528 ? 196.019 198.789 184.819 1.00 30.00 528 ARG B O 1
ATOM 11981 N N . MET B 1 529 ? 196.588 200.748 185.759 1.00 30.00 529 MET B N 1
ATOM 11982 C CA . MET B 1 529 ? 197.311 200.179 186.880 1.00 30.00 529 MET B CA 1
ATOM 11983 C C . MET B 1 529 ? 196.677 200.543 188.192 1.00 30.00 529 MET B C 1
ATOM 11984 O O . MET B 1 529 ? 196.746 199.754 189.134 1.00 30.00 529 MET B O 1
ATOM 11998 N N . LEU B 1 530 ? 196.065 201.713 188.288 1.00 30.00 530 LEU B N 1
ATOM 11999 C CA . LEU B 1 530 ? 195.597 202.190 189.586 1.00 30.00 530 LEU B CA 1
ATOM 12000 C C . LEU B 1 530 ? 194.282 201.584 190.041 1.00 30.00 530 LEU B C 1
ATOM 12001 O O . LEU B 1 530 ? 194.131 201.206 191.225 1.00 30.00 530 LEU B O 1
ATOM 12017 N N . ALA B 1 531 ? 193.318 201.511 189.128 1.00 30.00 531 ALA B N 1
ATOM 12018 C CA . ALA B 1 531 ? 192.019 200.963 189.469 1.00 30.00 531 ALA B CA 1
ATOM 12019 C C . ALA B 1 531 ? 192.136 199.536 189.970 1.00 30.00 531 ALA B C 1
ATOM 12020 O O . ALA B 1 531 ? 191.272 199.085 190.722 1.00 30.00 531 ALA B O 1
ATOM 12027 N N . VAL B 1 532 ? 193.217 198.847 189.622 1.00 30.00 532 VAL B N 1
ATOM 12028 C CA . VAL B 1 532 ? 193.502 197.536 190.178 1.00 30.00 532 VAL B CA 1
ATOM 12029 C C . VAL B 1 532 ? 193.537 197.592 191.693 1.00 30.00 532 VAL B C 1
ATOM 12030 O O . VAL B 1 532 ? 192.804 196.875 192.389 1.00 30.00 532 VAL B O 1
ATOM 12043 N N . ILE B 1 533 ? 194.433 198.399 192.231 1.00 30.00 533 ILE B N 1
ATOM 12044 C CA . ILE B 1 533 ? 194.665 198.322 193.661 1.00 30.00 533 ILE B CA 1
ATOM 12045 C C . ILE B 1 533 ? 193.496 198.954 194.399 1.00 30.00 533 ILE B C 1
ATOM 12046 O O . ILE B 1 533 ? 193.123 198.520 195.503 1.00 30.00 533 ILE B O 1
ATOM 12062 N N . LEU B 1 534 ? 192.828 199.910 193.757 1.00 30.00 534 LEU B N 1
ATOM 12063 C CA . LEU B 1 534 ? 191.567 200.348 194.338 1.00 30.00 534 LEU B CA 1
ATOM 12064 C C . LEU B 1 534 ? 190.566 199.208 194.435 1.00 30.00 534 LEU B C 1
ATOM 12065 O O . LEU B 1 534 ? 189.875 199.069 195.454 1.00 30.00 534 LEU B O 1
ATOM 12081 N N . LEU B 1 535 ? 190.485 198.387 193.397 1.00 30.00 535 LEU B N 1
ATOM 12082 C CA . LEU B 1 535 ? 189.690 197.171 193.452 1.00 30.00 535 LEU B CA 1
ATOM 12083 C C . LEU B 1 535 ? 190.014 196.309 194.661 1.00 30.00 535 LEU B C 1
ATOM 12084 O O . LEU B 1 535 ? 189.107 195.871 195.384 1.00 30.00 535 LEU B O 1
ATOM 12100 N N . VAL B 1 536 ? 191.301 196.012 194.866 1.00 30.00 536 VAL B N 1
ATOM 12101 C CA . VAL B 1 536 ? 191.660 195.050 195.892 1.00 30.00 536 VAL B CA 1
ATOM 12102 C C . VAL B 1 536 ? 191.285 195.598 197.256 1.00 30.00 536 VAL B C 1
ATOM 12103 O O . VAL B 1 536 ? 190.849 194.868 198.157 1.00 30.00 536 VAL B O 1
ATOM 12116 N N . VAL B 1 537 ? 191.373 196.908 197.403 1.00 30.00 537 VAL B N 1
ATOM 12117 C CA . VAL B 1 537 ? 191.026 197.505 198.682 1.00 30.00 537 VAL B CA 1
ATOM 12118 C C . VAL B 1 537 ? 189.513 197.471 198.916 1.00 30.00 537 VAL B C 1
ATOM 12119 O O . VAL B 1 537 ? 189.055 197.239 200.048 1.00 30.00 537 VAL B O 1
ATOM 12132 N N . PHE B 1 538 ? 188.715 197.723 197.866 1.00 30.00 538 PHE B N 1
ATOM 12133 C CA . PHE B 1 538 ? 187.268 197.529 197.982 1.00 30.00 538 PHE B CA 1
ATOM 12134 C C . PHE B 1 538 ? 186.951 196.145 198.513 1.00 30.00 538 PHE B C 1
ATOM 12135 O O . PHE B 1 538 ? 186.272 195.994 199.545 1.00 30.00 538 PHE B O 1
ATOM 12152 N N . TRP B 1 539 ? 187.397 195.134 197.766 1.00 30.00 539 TRP B N 1
ATOM 12153 C CA . TRP B 1 539 ? 187.285 193.737 198.160 1.00 30.00 539 TRP B CA 1
ATOM 12154 C C . TRP B 1 539 ? 187.598 193.554 199.624 1.00 30.00 539 TRP B C 1
ATOM 12155 O O . TRP B 1 539 ? 186.853 192.896 200.360 1.00 30.00 539 TRP B O 1
ATOM 12176 N N . PHE B 1 540 ? 188.679 194.161 200.075 1.00 30.00 540 PHE B N 1
ATOM 12177 C CA . PHE B 1 540 ? 189.102 193.901 201.431 1.00 30.00 540 PHE B CA 1
ATOM 12178 C C . PHE B 1 540 ? 188.132 194.453 202.444 1.00 30.00 540 PHE B C 1
ATOM 12179 O O . PHE B 1 540 ? 187.806 193.761 203.425 1.00 30.00 540 PHE B O 1
ATOM 12196 N N . LEU B 1 541 ? 187.761 195.734 202.299 1.00 30.00 541 LEU B N 1
ATOM 12197 C CA . LEU B 1 541 ? 186.764 196.281 203.216 1.00 30.00 541 LEU B CA 1
ATOM 12198 C C . LEU B 1 541 ? 185.569 195.363 203.297 1.00 30.00 541 LEU B C 1
ATOM 12199 O O . LEU B 1 541 ? 185.077 195.059 204.387 1.00 30.00 541 LEU B O 1
ATOM 12215 N N . ILE B 1 542 ? 185.131 194.859 202.148 1.00 30.00 542 ILE B N 1
ATOM 12216 C CA . ILE B 1 542 ? 183.920 194.067 202.147 1.00 30.00 542 ILE B CA 1
ATOM 12217 C C . ILE B 1 542 ? 184.128 192.811 202.958 1.00 30.00 542 ILE B C 1
ATOM 12218 O O . ILE B 1 542 ? 183.314 192.459 203.821 1.00 30.00 542 ILE B O 1
ATOM 12234 N N . GLY B 1 543 ? 185.245 192.144 202.724 1.00 30.00 543 GLY B N 1
ATOM 12235 C CA . GLY B 1 543 ? 185.433 190.837 203.307 1.00 30.00 543 GLY B CA 1
ATOM 12236 C C . GLY B 1 543 ? 185.510 190.924 204.809 1.00 30.00 543 GLY B C 1
ATOM 12237 O O . GLY B 1 543 ? 184.745 190.285 205.539 1.00 30.00 543 GLY B O 1
ATOM 12241 N N . TRP B 1 544 ? 186.389 191.779 205.284 1.00 30.00 544 TRP B N 1
ATOM 12242 C CA . TRP B 1 544 ? 186.587 191.922 206.715 1.00 30.00 544 TRP B CA 1
ATOM 12243 C C . TRP B 1 544 ? 185.338 192.452 207.386 1.00 30.00 544 TRP B C 1
ATOM 12244 O O . TRP B 1 544 ? 184.939 191.985 208.465 1.00 30.00 544 TRP B O 1
ATOM 12265 N N . THR B 1 545 ? 184.695 193.420 206.743 1.00 30.00 545 THR B N 1
ATOM 12266 C CA . THR B 1 545 ? 183.502 194.026 207.296 1.00 30.00 545 THR B CA 1
ATOM 12267 C C . THR B 1 545 ? 182.429 192.989 207.557 1.00 30.00 545 THR B C 1
ATOM 12268 O O . THR B 1 545 ? 181.902 192.888 208.673 1.00 30.00 545 THR B O 1
ATOM 12279 N N . SER B 1 546 ? 182.069 192.233 206.530 1.00 30.00 546 SER B N 1
ATOM 12280 C CA . SER B 1 546 ? 181.114 191.165 206.747 1.00 30.00 546 SER B CA 1
ATOM 12281 C C . SER B 1 546 ? 181.579 190.160 207.792 1.00 30.00 546 SER B C 1
ATOM 12282 O O . SER B 1 546 ? 180.768 189.723 208.616 1.00 30.00 546 SER B O 1
ATOM 12290 N N . SER B 1 547 ? 182.886 189.861 207.862 1.00 30.00 547 SER B N 1
ATOM 12291 C CA . SER B 1 547 ? 183.290 188.787 208.755 1.00 30.00 547 SER B CA 1
ATOM 12292 C C . SER B 1 547 ? 183.188 189.214 210.195 1.00 30.00 547 SER B C 1
ATOM 12293 O O . SER B 1 547 ? 183.184 188.363 211.087 1.00 30.00 547 SER B O 1
ATOM 12301 N N . VAL B 1 548 ? 183.150 190.519 210.448 1.00 30.00 548 VAL B N 1
ATOM 12302 C CA . VAL B 1 548 ? 182.960 190.978 211.820 1.00 30.00 548 VAL B CA 1
ATOM 12303 C C . VAL B 1 548 ? 181.476 191.178 212.104 1.00 30.00 548 VAL B C 1
ATOM 12304 O O . VAL B 1 548 ? 180.971 190.798 213.166 1.00 30.00 548 VAL B O 1
ATOM 12317 N N . CYS B 1 549 ? 180.742 191.755 211.152 1.00 30.00 549 CYS B N 1
ATOM 12318 C CA . CYS B 1 549 ? 179.353 192.084 211.441 1.00 30.00 549 CYS B CA 1
ATOM 12319 C C . CYS B 1 549 ? 178.470 190.848 211.458 1.00 30.00 549 CYS B C 1
ATOM 12320 O O . CYS B 1 549 ? 177.883 190.523 212.494 1.00 30.00 549 CYS B O 1
ATOM 12328 N N . GLN B 1 550 ? 178.368 190.153 210.325 1.00 30.00 550 GLN B N 1
ATOM 12329 C CA . GLN B 1 550 ? 177.490 188.999 210.185 1.00 30.00 550 GLN B CA 1
ATOM 12330 C C . GLN B 1 550 ? 177.741 187.946 211.255 1.00 30.00 550 GLN B C 1
ATOM 12331 O O . GLN B 1 550 ? 176.812 187.232 211.641 1.00 30.00 550 GLN B O 1
ATOM 12345 N N . ASN B 1 551 ? 178.973 187.825 211.734 1.00 30.00 551 ASN B N 1
ATOM 12346 C CA . ASN B 1 551 ? 179.397 186.674 212.519 1.00 30.00 551 ASN B CA 1
ATOM 12347 C C . ASN B 1 551 ? 180.074 187.032 213.829 1.00 30.00 551 ASN B C 1
ATOM 12348 O O . ASN B 1 551 ? 180.400 186.123 214.595 1.00 30.00 551 ASN B O 1
ATOM 12359 N N . LEU B 1 552 ? 180.318 188.316 214.110 1.00 30.00 552 LEU B N 1
ATOM 12360 C CA . LEU B 1 552 ? 180.945 188.719 215.366 1.00 30.00 552 LEU B CA 1
ATOM 12361 C C . LEU B 1 552 ? 180.316 189.976 215.965 1.00 30.00 552 LEU B C 1
ATOM 12362 O O . LEU B 1 552 ? 180.707 190.421 217.045 1.00 30.00 552 LEU B O 1
ATOM 12378 N N . GLU B 1 553 ? 179.336 190.565 215.292 1.00 30.00 553 GLU B N 1
ATOM 12379 C CA . GLU B 1 553 ? 178.574 191.655 215.898 1.00 30.00 553 GLU B CA 1
ATOM 12380 C C . GLU B 1 553 ? 177.808 191.217 217.128 1.00 30.00 553 GLU B C 1
ATOM 12381 O O . GLU B 1 553 ? 177.526 192.043 217.999 1.00 30.00 553 GLU B O 1
ATOM 12393 N N . LYS B 1 554 ? 177.479 189.942 217.219 1.00 30.00 554 LYS B N 1
ATOM 12394 C CA . LYS B 1 554 ? 176.544 189.409 218.187 1.00 30.00 554 LYS B CA 1
ATOM 12395 C C . LYS B 1 554 ? 177.100 188.250 218.972 1.00 30.00 554 LYS B C 1
ATOM 12396 O O . LYS B 1 554 ? 176.780 188.103 220.152 1.00 30.00 554 LYS B O 1
ATOM 12415 N N . GLN B 1 555 ? 177.937 187.434 218.348 1.00 30.00 555 GLN B N 1
ATOM 12416 C CA . GLN B 1 555 ? 178.181 186.099 218.849 1.00 30.00 555 GLN B CA 1
ATOM 12417 C C . GLN B 1 555 ? 179.125 186.114 220.033 1.00 30.00 555 GLN B C 1
ATOM 12418 O O . GLN B 1 555 ? 178.739 185.789 221.160 1.00 30.00 555 GLN B O 1
ATOM 12432 N N . ILE B 1 556 ? 180.361 186.520 219.789 1.00 30.00 556 ILE B N 1
ATOM 12433 C CA . ILE B 1 556 ? 181.471 186.130 220.642 1.00 30.00 556 ILE B CA 1
ATOM 12434 C C . ILE B 1 556 ? 182.188 187.359 221.158 1.00 30.00 556 ILE B C 1
ATOM 12435 O O . ILE B 1 556 ? 182.185 187.642 222.360 1.00 30.00 556 ILE B O 1
ATOM 12451 N N . SER B 1 557 ? 182.777 188.192 220.291 1.00 30.00 557 SER B N 1
ATOM 12452 C CA . SER B 1 557 ? 183.608 189.351 220.713 1.00 30.00 557 SER B CA 1
ATOM 12453 C C . SER B 1 557 ? 182.838 190.677 220.662 1.00 30.00 557 SER B C 1
ATOM 12454 O O . SER B 1 557 ? 181.827 190.758 219.937 1.00 30.00 557 SER B O 1
ATOM 12462 N N . LEU B 1 558 ? 183.326 191.668 221.420 1.00 30.00 558 LEU B N 1
ATOM 12463 C CA . LEU B 1 558 ? 182.814 193.062 221.492 1.00 30.00 558 LEU B CA 1
ATOM 12464 C C . LEU B 1 558 ? 183.967 193.955 221.021 1.00 30.00 558 LEU B C 1
ATOM 12465 O O . LEU B 1 558 ? 185.110 193.685 221.438 1.00 30.00 558 LEU B O 1
ATOM 12481 N N . ILE B 1 559 ? 183.698 194.971 220.196 1.00 30.00 559 ILE B N 1
ATOM 12482 C CA . ILE B 1 559 ? 184.767 195.827 219.601 1.00 30.00 559 ILE B CA 1
ATOM 12483 C C . ILE B 1 559 ? 184.936 197.145 220.369 1.00 30.00 559 ILE B C 1
ATOM 12484 O O . ILE B 1 559 ? 186.097 197.482 220.675 1.00 30.00 559 ILE B O 1
ATOM 12500 N N . GLY B 1 560 ? 183.817 197.890 220.685 1.00 30.00 560 GLY B N 1
ATOM 12501 C CA . GLY B 1 560 ? 183.725 199.196 221.291 1.00 30.00 560 GLY B CA 1
ATOM 12502 C C . GLY B 1 560 ? 183.972 198.566 222.630 1.00 30.00 560 GLY B C 1
ATOM 12503 O O . GLY B 1 560 ? 183.361 197.561 222.993 1.00 30.00 560 GLY B O 1
ATOM 12507 N N . GLN B 1 561 ? 184.908 199.011 223.514 1.00 30.00 561 GLN B N 1
ATOM 12508 C CA . GLN B 1 561 ? 185.168 198.354 224.824 1.00 30.00 561 GLN B CA 1
ATOM 12509 C C . GLN B 1 561 ? 185.271 199.481 225.859 1.00 30.00 561 GLN B C 1
ATOM 12510 O O . GLN B 1 561 ? 185.686 200.595 225.482 1.00 30.00 561 GLN B O 1
ATOM 12524 N N . GLY B 1 562 ? 184.902 199.190 227.112 1.00 30.00 562 GLY B N 1
ATOM 12525 C CA . GLY B 1 562 ? 184.963 200.126 228.250 1.00 30.00 562 GLY B CA 1
ATOM 12526 C C . GLY B 1 562 ? 186.112 199.313 228.817 1.00 30.00 562 GLY B C 1
ATOM 12527 O O . GLY B 1 562 ? 185.882 198.153 229.216 1.00 30.00 562 GLY B O 1
ATOM 12531 N N . LYS B 1 563 ? 187.308 199.911 228.847 1.00 30.00 563 LYS B N 1
ATOM 12532 C CA . LYS B 1 563 ? 188.573 199.296 229.333 1.00 30.00 563 LYS B CA 1
ATOM 12533 C C . LYS B 1 563 ? 188.893 200.322 230.429 1.00 30.00 563 LYS B C 1
ATOM 12534 O O . LYS B 1 563 ? 188.567 201.510 230.249 1.00 30.00 563 LYS B O 1
ATOM 12553 N N . THR B 1 564 ? 189.532 199.881 231.516 1.00 30.00 564 THR B N 1
ATOM 12554 C CA . THR B 1 564 ? 189.924 200.738 232.665 1.00 30.00 564 THR B CA 1
ATOM 12555 C C . THR B 1 564 ? 191.450 200.701 232.814 1.00 30.00 564 THR B C 1
ATOM 12556 O O . THR B 1 564 ? 192.033 199.627 232.566 1.00 30.00 564 THR B O 1
ATOM 12567 N N . SER B 1 565 ? 192.069 201.822 233.202 1.00 30.00 565 SER B N 1
ATOM 12568 C CA . SER B 1 565 ? 193.535 201.952 233.410 1.00 30.00 565 SER B CA 1
ATOM 12569 C C . SER B 1 565 ? 193.666 201.689 234.911 1.00 30.00 565 SER B C 1
ATOM 12570 O O . SER B 1 565 ? 194.089 200.575 235.279 1.00 30.00 565 SER B O 1
ATOM 12578 N N . ASP B 1 566 ? 193.317 202.679 235.739 1.00 30.00 566 ASP B N 1
ATOM 12579 C CA . ASP B 1 566 ? 193.392 202.546 237.216 1.00 30.00 566 ASP B CA 1
ATOM 12580 C C . ASP B 1 566 ? 192.224 202.841 238.179 1.00 30.00 566 ASP B C 1
ATOM 12581 O O . ASP B 1 566 ? 192.105 202.070 239.152 1.00 30.00 566 ASP B O 1
ATOM 12590 N N . HIS B 1 567 ? 191.391 203.877 237.973 1.00 30.00 567 HIS B N 1
ATOM 12591 C CA . HIS B 1 567 ? 190.407 204.230 238.988 1.00 30.00 567 HIS B CA 1
ATOM 12592 C C . HIS B 1 567 ? 189.316 204.478 237.953 1.00 30.00 567 HIS B C 1
ATOM 12593 O O . HIS B 1 567 ? 188.183 204.022 238.109 1.00 30.00 567 HIS B O 1
ATOM 12607 N N . LEU B 1 568 ? 189.665 205.204 236.895 1.00 30.00 568 LEU B N 1
ATOM 12608 C CA . LEU B 1 568 ? 188.717 205.513 235.832 1.00 30.00 568 LEU B CA 1
ATOM 12609 C C . LEU B 1 568 ? 188.454 204.582 234.653 1.00 30.00 568 LEU B C 1
ATOM 12610 O O . LEU B 1 568 ? 189.104 203.546 234.512 1.00 30.00 568 LEU B O 1
ATOM 12626 N N . ILE B 1 569 ? 187.499 204.959 233.810 1.00 30.00 569 ILE B N 1
ATOM 12627 C CA . ILE B 1 569 ? 187.149 204.159 232.642 1.00 30.00 569 ILE B CA 1
ATOM 12628 C C . ILE B 1 569 ? 187.181 205.010 231.377 1.00 30.00 569 ILE B C 1
ATOM 12629 O O . ILE B 1 569 ? 187.196 206.239 231.445 1.00 30.00 569 ILE B O 1
ATOM 12645 N N . PHE B 1 570 ? 187.191 204.348 230.225 1.00 30.00 570 PHE B N 1
ATOM 12646 C CA . PHE B 1 570 ? 187.221 205.025 228.945 1.00 30.00 570 PHE B CA 1
ATOM 12647 C C . PHE B 1 570 ? 186.801 204.043 227.882 1.00 30.00 570 PHE B C 1
ATOM 12648 O O . PHE B 1 570 ? 187.226 202.887 227.899 1.00 30.00 570 PHE B O 1
ATOM 12665 N N . ASN B 1 571 ? 186.014 204.524 226.942 1.00 30.00 571 ASN B N 1
ATOM 12666 C CA . ASN B 1 571 ? 185.704 203.743 225.769 1.00 30.00 571 ASN B CA 1
ATOM 12667 C C . ASN B 1 571 ? 186.791 203.928 224.717 1.00 30.00 571 ASN B C 1
ATOM 12668 O O . ASN B 1 571 ? 187.594 204.859 224.778 1.00 30.00 571 ASN B O 1
ATOM 12679 N N . MET B 1 572 ? 186.799 203.031 223.738 1.00 30.00 572 MET B N 1
ATOM 12680 C CA . MET B 1 572 ? 187.692 203.154 222.592 1.00 30.00 572 MET B CA 1
ATOM 12681 C C . MET B 1 572 ? 187.321 202.125 221.534 1.00 30.00 572 MET B C 1
ATOM 12682 O O . MET B 1 572 ? 186.702 201.093 221.828 1.00 30.00 572 MET B O 1
ATOM 12696 N N . CYS B 1 573 ? 187.693 202.442 220.293 1.00 30.00 573 CYS B N 1
ATOM 12697 C CA . CYS B 1 573 ? 187.726 201.454 219.225 1.00 30.00 573 CYS B CA 1
ATOM 12698 C C . CYS B 1 573 ? 188.964 200.594 219.379 1.00 30.00 573 CYS B C 1
ATOM 12699 O O . CYS B 1 573 ? 190.074 201.101 219.547 1.00 30.00 573 CYS B O 1
ATOM 12706 N N . LEU B 1 574 ? 188.765 199.290 219.322 1.00 30.00 574 LEU B N 1
ATOM 12707 C CA . LEU B 1 574 ? 189.840 198.338 219.501 1.00 30.00 574 LEU B CA 1
ATOM 12708 C C . LEU B 1 574 ? 190.327 197.847 218.141 1.00 30.00 574 LEU B C 1
ATOM 12709 O O . LEU B 1 574 ? 189.891 198.313 217.088 1.00 30.00 574 LEU B O 1
ATOM 12725 N N . ILE B 1 575 ? 191.246 196.893 218.177 1.00 30.00 575 ILE B N 1
ATOM 12726 C CA . ILE B 1 575 ? 192.097 196.534 217.065 1.00 30.00 575 ILE B CA 1
ATOM 12727 C C . ILE B 1 575 ? 191.769 195.133 216.597 1.00 30.00 575 ILE B C 1
ATOM 12728 O O . ILE B 1 575 ? 190.842 194.479 217.072 1.00 30.00 575 ILE B O 1
ATOM 12744 N N . ASP B 1 576 ? 192.549 194.688 215.627 1.00 30.00 576 ASP B N 1
ATOM 12745 C CA . ASP B 1 576 ? 192.804 193.275 215.459 1.00 30.00 576 ASP B CA 1
ATOM 12746 C C . ASP B 1 576 ? 194.020 193.058 214.579 1.00 30.00 576 ASP B C 1
ATOM 12747 O O . ASP B 1 576 ? 194.428 193.935 213.815 1.00 30.00 576 ASP B O 1
ATOM 12756 N N . ARG B 1 577 ? 194.530 191.826 214.633 1.00 30.00 577 ARG B N 1
ATOM 12757 C CA . ARG B 1 577 ? 195.755 191.379 213.978 1.00 30.00 577 ARG B CA 1
ATOM 12758 C C . ARG B 1 577 ? 195.742 191.764 212.500 1.00 30.00 577 ARG B C 1
ATOM 12759 O O . ARG B 1 577 ? 196.789 192.016 211.867 1.00 30.00 577 ARG B O 1
ATOM 12780 N N . TRP B 1 578 ? 194.524 191.847 211.971 1.00 30.00 578 TRP B N 1
ATOM 12781 C CA . TRP B 1 578 ? 194.289 192.439 210.669 1.00 30.00 578 TRP B CA 1
ATOM 12782 C C . TRP B 1 578 ? 195.074 193.726 210.455 1.00 30.00 578 TRP B C 1
ATOM 12783 O O . TRP B 1 578 ? 195.899 193.822 209.532 1.00 30.00 578 TRP B O 1
ATOM 12804 N N . ASP B 1 579 ? 194.851 194.723 211.299 1.00 30.00 579 ASP B N 1
ATOM 12805 C CA . ASP B 1 579 ? 195.445 196.017 211.002 1.00 30.00 579 ASP B CA 1
ATOM 12806 C C . ASP B 1 579 ? 196.961 195.973 211.172 1.00 30.00 579 ASP B C 1
ATOM 12807 O O . ASP B 1 579 ? 197.671 196.784 210.566 1.00 30.00 579 ASP B O 1
ATOM 12816 N N . TYR B 1 580 ? 197.485 195.007 211.941 1.00 30.00 580 TYR B N 1
ATOM 12817 C CA . TYR B 1 580 ? 198.927 194.790 211.937 1.00 30.00 580 TYR B CA 1
ATOM 12818 C C . TYR B 1 580 ? 199.412 194.545 210.528 1.00 30.00 580 TYR B C 1
ATOM 12819 O O . TYR B 1 580 ? 200.228 195.312 209.982 1.00 30.00 580 TYR B O 1
ATOM 12837 N N . MET B 1 581 ? 198.893 193.493 209.905 1.00 30.00 581 MET B N 1
ATOM 12838 C CA . MET B 1 581 ? 199.408 193.189 208.581 1.00 30.00 581 MET B CA 1
ATOM 12839 C C . MET B 1 581 ? 199.041 194.279 207.577 1.00 30.00 581 MET B C 1
ATOM 12840 O O . MET B 1 581 ? 199.747 194.477 206.578 1.00 30.00 581 MET B O 1
ATOM 12854 N N . THR B 1 582 ? 198.036 195.084 207.888 1.00 30.00 582 THR B N 1
ATOM 12855 C CA . THR B 1 582 ? 197.721 196.218 207.030 1.00 30.00 582 THR B CA 1
ATOM 12856 C C . THR B 1 582 ? 198.827 197.276 207.057 1.00 30.00 582 THR B C 1
ATOM 12857 O O . THR B 1 582 ? 199.296 197.764 206.008 1.00 30.00 582 THR B O 1
ATOM 12868 N N . ALA B 1 583 ? 199.257 197.639 208.259 1.00 30.00 583 ALA B N 1
ATOM 12869 C CA . ALA B 1 583 ? 200.392 198.541 208.401 1.00 30.00 583 ALA B CA 1
ATOM 12870 C C . ALA B 1 583 ? 201.568 198.032 207.593 1.00 30.00 583 ALA B C 1
ATOM 12871 O O . ALA B 1 583 ? 202.238 198.788 206.868 1.00 30.00 583 ALA B O 1
ATOM 12878 N N . VAL B 1 584 ? 201.792 196.729 207.678 1.00 30.00 584 VAL B N 1
ATOM 12879 C CA . VAL B 1 584 ? 202.879 196.114 206.939 1.00 30.00 584 VAL B CA 1
ATOM 12880 C C . VAL B 1 584 ? 202.712 196.346 205.444 1.00 30.00 584 VAL B C 1
ATOM 12881 O O . VAL B 1 584 ? 203.698 196.493 204.697 1.00 30.00 584 VAL B O 1
ATOM 12894 N N . ALA B 1 585 ? 201.470 196.398 204.987 1.00 30.00 585 ALA B N 1
ATOM 12895 C CA . ALA B 1 585 ? 201.247 196.789 203.606 1.00 30.00 585 ALA B CA 1
ATOM 12896 C C . ALA B 1 585 ? 201.857 198.137 203.343 1.00 30.00 585 ALA B C 1
ATOM 12897 O O . ALA B 1 585 ? 202.448 198.379 202.281 1.00 30.00 585 ALA B O 1
ATOM 12904 N N . GLU B 1 586 ? 201.691 199.037 204.298 1.00 30.00 586 GLU B N 1
ATOM 12905 C CA . GLU B 1 586 ? 202.149 200.403 204.059 1.00 30.00 586 GLU B CA 1
ATOM 12906 C C . GLU B 1 586 ? 203.653 200.440 203.890 1.00 30.00 586 GLU B C 1
ATOM 12907 O O . GLU B 1 586 ? 204.187 201.052 202.948 1.00 30.00 586 GLU B O 1
ATOM 12919 N N . PHE B 1 587 ? 204.325 199.769 204.813 1.00 30.00 587 PHE B N 1
ATOM 12920 C CA . PHE B 1 587 ? 205.750 199.481 204.725 1.00 30.00 587 PHE B CA 1
ATOM 12921 C C . PHE B 1 587 ? 206.150 199.151 203.291 1.00 30.00 587 PHE B C 1
ATOM 12922 O O . PHE B 1 587 ? 206.927 199.877 202.657 1.00 30.00 587 PHE B O 1
ATOM 12939 N N . LEU B 1 588 ? 205.543 198.116 202.720 1.00 30.00 588 LEU B N 1
ATOM 12940 C CA . LEU B 1 588 ? 206.132 197.569 201.505 1.00 30.00 588 LEU B CA 1
ATOM 12941 C C . LEU B 1 588 ? 205.789 198.397 200.286 1.00 30.00 588 LEU B C 1
ATOM 12942 O O . LEU B 1 588 ? 206.653 198.648 199.427 1.00 30.00 588 LEU B O 1
ATOM 12958 N N . PHE B 1 589 ? 204.533 198.801 200.172 1.00 30.00 589 PHE B N 1
ATOM 12959 C CA . PHE B 1 589 ? 204.136 199.600 199.032 1.00 30.00 589 PHE B CA 1
ATOM 12960 C C . PHE B 1 589 ? 204.904 200.896 198.966 1.00 30.00 589 PHE B C 1
ATOM 12961 O O . PHE B 1 589 ? 205.038 201.467 197.883 1.00 30.00 589 PHE B O 1
ATOM 12978 N N . LEU B 1 590 ? 205.408 201.388 200.096 1.00 30.00 590 LEU B N 1
ATOM 12979 C CA . LEU B 1 590 ? 206.339 202.500 199.984 1.00 30.00 590 LEU B CA 1
ATOM 12980 C C . LEU B 1 590 ? 207.722 202.032 199.578 1.00 30.00 590 LEU B C 1
ATOM 12981 O O . LEU B 1 590 ? 208.411 202.702 198.792 1.00 30.00 590 LEU B O 1
ATOM 12997 N N . LEU B 1 591 ? 208.135 200.878 200.082 1.00 30.00 591 LEU B N 1
ATOM 12998 C CA . LEU B 1 591 ? 209.523 200.484 199.935 1.00 30.00 591 LEU B CA 1
ATOM 12999 C C . LEU B 1 591 ? 209.857 200.256 198.476 1.00 30.00 591 LEU B C 1
ATOM 13000 O O . LEU B 1 591 ? 211.007 200.426 198.042 1.00 30.00 591 LEU B O 1
ATOM 13016 N N . TRP B 1 592 ? 208.842 199.904 197.706 1.00 30.00 592 TRP B N 1
ATOM 13017 C CA . TRP B 1 592 ? 208.979 199.789 196.263 1.00 30.00 592 TRP B CA 1
ATOM 13018 C C . TRP B 1 592 ? 209.448 201.093 195.666 1.00 30.00 592 TRP B C 1
ATOM 13019 O O . TRP B 1 592 ? 210.483 201.156 194.989 1.00 30.00 592 TRP B O 1
ATOM 13040 N N . GLY B 1 593 ? 208.700 202.156 195.927 1.00 30.00 593 GLY B N 1
ATOM 13041 C CA . GLY B 1 593 ? 209.113 203.465 195.487 1.00 30.00 593 GLY B CA 1
ATOM 13042 C C . GLY B 1 593 ? 210.472 203.862 196.008 1.00 30.00 593 GLY B C 1
ATOM 13043 O O . GLY B 1 593 ? 211.171 204.658 195.388 1.00 30.00 593 GLY B O 1
ATOM 13047 N N . VAL B 1 594 ? 210.871 203.320 197.142 1.00 30.00 594 VAL B N 1
ATOM 13048 C CA . VAL B 1 594 ? 212.153 203.720 197.691 1.00 30.00 594 VAL B CA 1
ATOM 13049 C C . VAL B 1 594 ? 213.288 203.166 196.854 1.00 30.00 594 VAL B C 1
ATOM 13050 O O . VAL B 1 594 ? 214.215 203.898 196.495 1.00 30.00 594 VAL B O 1
ATOM 13063 N N . TYR B 1 595 ? 213.274 201.853 196.616 1.00 30.00 595 TYR B N 1
ATOM 13064 C CA . TYR B 1 595 ? 214.133 201.257 195.589 1.00 30.00 595 TYR B CA 1
ATOM 13065 C C . TYR B 1 595 ? 214.134 202.102 194.355 1.00 30.00 595 TYR B C 1
ATOM 13066 O O . TYR B 1 595 ? 215.200 202.444 193.807 1.00 30.00 595 TYR B O 1
ATOM 13084 N N . LEU B 1 596 ? 212.923 202.451 193.938 1.00 30.00 596 LEU B N 1
ATOM 13085 C CA . LEU B 1 596 ? 212.716 203.165 192.705 1.00 30.00 596 LEU B CA 1
ATOM 13086 C C . LEU B 1 596 ? 213.547 204.437 192.696 1.00 30.00 596 LEU B C 1
ATOM 13087 O O . LEU B 1 596 ? 214.519 204.547 191.944 1.00 30.00 596 LEU B O 1
ATOM 13103 N N . CYS B 1 597 ? 213.271 205.329 193.650 1.00 30.00 597 CYS B N 1
ATOM 13104 C CA . CYS B 1 597 ? 213.950 206.615 193.760 1.00 30.00 597 CYS B CA 1
ATOM 13105 C C . CYS B 1 597 ? 215.446 206.463 193.934 1.00 30.00 597 CYS B C 1
ATOM 13106 O O . CYS B 1 597 ? 216.205 207.231 193.341 1.00 30.00 597 CYS B O 1
ATOM 13114 N N . TYR B 1 598 ? 215.886 205.505 194.747 1.00 30.00 598 TYR B N 1
ATOM 13115 C CA . TYR B 1 598 ? 217.309 205.356 194.990 1.00 30.00 598 TYR B CA 1
ATOM 13116 C C . TYR B 1 598 ? 218.065 205.117 193.715 1.00 30.00 598 TYR B C 1
ATOM 13117 O O . TYR B 1 598 ? 218.966 205.887 193.376 1.00 30.00 598 TYR B O 1
ATOM 13135 N N . ALA B 1 599 ? 217.749 204.034 193.019 1.00 30.00 599 ALA B N 1
ATOM 13136 C CA . ALA B 1 599 ? 218.553 203.721 191.852 1.00 30.00 599 ALA B CA 1
ATOM 13137 C C . ALA B 1 599 ? 218.311 204.736 190.744 1.00 30.00 599 ALA B C 1
ATOM 13138 O O . ALA B 1 599 ? 219.193 204.985 189.917 1.00 30.00 599 ALA B O 1
ATOM 13145 N N . VAL B 1 600 ? 217.133 205.356 190.720 1.00 30.00 600 VAL B N 1
ATOM 13146 C CA . VAL B 1 600 ? 216.888 206.419 189.764 1.00 30.00 600 VAL B CA 1
ATOM 13147 C C . VAL B 1 600 ? 217.435 207.697 190.387 1.00 30.00 600 VAL B C 1
ATOM 13148 O O . VAL B 1 600 ? 216.750 208.436 191.097 1.00 30.00 600 VAL B O 1
ATOM 13161 N N . ARG B 1 601 ? 218.689 207.971 190.110 1.00 30.00 601 ARG B N 1
ATOM 13162 C CA . ARG B 1 601 ? 219.530 208.674 191.051 1.00 30.00 601 ARG B CA 1
ATOM 13163 C C . ARG B 1 601 ? 219.999 210.014 190.545 1.00 30.00 601 ARG B C 1
ATOM 13164 O O . ARG B 1 601 ? 220.362 210.871 191.351 1.00 30.00 601 ARG B O 1
ATOM 13185 N N . THR B 1 602 ? 219.972 210.218 189.241 1.00 30.00 602 THR B N 1
ATOM 13186 C CA . THR B 1 602 ? 220.676 211.327 188.632 1.00 30.00 602 THR B CA 1
ATOM 13187 C C . THR B 1 602 ? 219.870 211.923 187.501 1.00 30.00 602 THR B C 1
ATOM 13188 O O . THR B 1 602 ? 220.419 212.613 186.638 1.00 30.00 602 THR B O 1
ATOM 13199 N N . VAL B 1 603 ? 218.579 211.651 187.478 1.00 30.00 603 VAL B N 1
ATOM 13200 C CA . VAL B 1 603 ? 217.814 211.659 186.241 1.00 30.00 603 VAL B CA 1
ATOM 13201 C C . VAL B 1 603 ? 217.094 212.993 186.118 1.00 30.00 603 VAL B C 1
ATOM 13202 O O . VAL B 1 603 ? 216.479 213.444 187.090 1.00 30.00 603 VAL B O 1
ATOM 13215 N N . PRO B 1 604 ? 217.123 213.634 184.955 1.00 30.00 604 PRO B N 1
ATOM 13216 C CA . PRO B 1 604 ? 216.987 215.086 184.932 1.00 30.00 604 PRO B CA 1
ATOM 13217 C C . PRO B 1 604 ? 215.559 215.566 184.787 1.00 30.00 604 PRO B C 1
ATOM 13218 O O . PRO B 1 604 ? 214.663 214.837 184.356 1.00 30.00 604 PRO B O 1
ATOM 13229 N N . SER B 1 605 ? 215.373 216.819 185.167 1.00 30.00 605 SER B N 1
ATOM 13230 C CA . SER B 1 605 ? 214.259 217.656 184.772 1.00 30.00 605 SER B CA 1
ATOM 13231 C C . SER B 1 605 ? 214.509 218.972 185.483 1.00 30.00 605 SER B C 1
ATOM 13232 O O . SER B 1 605 ? 215.402 219.043 186.331 1.00 30.00 605 SER B O 1
ATOM 13240 N N . ALA B 1 606 ? 213.734 220.003 185.161 1.00 30.00 606 ALA B N 1
ATOM 13241 C CA . ALA B 1 606 ? 213.954 221.310 185.766 1.00 30.00 606 ALA B CA 1
ATOM 13242 C C . ALA B 1 606 ? 213.315 221.444 187.142 1.00 30.00 606 ALA B C 1
ATOM 13243 O O . ALA B 1 606 ? 213.101 222.575 187.593 1.00 30.00 606 ALA B O 1
ATOM 13250 N N . PHE B 1 607 ? 212.987 220.327 187.800 1.00 30.00 607 PHE B N 1
ATOM 13251 C CA . PHE B 1 607 ? 212.180 220.325 189.001 1.00 30.00 607 PHE B CA 1
ATOM 13252 C C . PHE B 1 607 ? 212.838 219.683 190.215 1.00 30.00 607 PHE B C 1
ATOM 13253 O O . PHE B 1 607 ? 212.672 220.194 191.327 1.00 30.00 607 PHE B O 1
ATOM 13270 N N . HIS B 1 608 ? 213.585 218.592 190.039 1.00 30.00 608 HIS B N 1
ATOM 13271 C CA . HIS B 1 608 ? 213.927 217.667 191.129 1.00 30.00 608 HIS B CA 1
ATOM 13272 C C . HIS B 1 608 ? 212.575 217.319 191.774 1.00 30.00 608 HIS B C 1
ATOM 13273 O O . HIS B 1 608 ? 212.440 217.317 193.000 1.00 30.00 608 HIS B O 1
ATOM 13287 N N . GLU B 1 609 ? 211.608 216.946 190.930 1.00 30.00 609 GLU B N 1
ATOM 13288 C CA . GLU B 1 609 ? 210.412 216.209 191.322 1.00 30.00 609 GLU B CA 1
ATOM 13289 C C . GLU B 1 609 ? 210.741 214.879 191.952 1.00 30.00 609 GLU B C 1
ATOM 13290 O O . GLU B 1 609 ? 210.127 214.529 192.969 1.00 30.00 609 GLU B O 1
ATOM 13302 N N . PRO B 1 610 ? 211.625 214.090 191.400 1.00 30.00 610 PRO B N 1
ATOM 13303 C CA . PRO B 1 610 ? 211.946 212.834 192.024 1.00 30.00 610 PRO B CA 1
ATOM 13304 C C . PRO B 1 610 ? 212.512 213.004 193.392 1.00 30.00 610 PRO B C 1
ATOM 13305 O O . PRO B 1 610 ? 212.175 212.224 194.289 1.00 30.00 610 PRO B O 1
ATOM 13316 N N . ARG B 1 611 ? 213.325 214.032 193.608 1.00 30.00 611 ARG B N 1
ATOM 13317 C CA . ARG B 1 611 ? 213.858 214.237 194.949 1.00 30.00 611 ARG B CA 1
ATOM 13318 C C . ARG B 1 611 ? 212.713 214.571 195.889 1.00 30.00 611 ARG B C 1
ATOM 13319 O O . ARG B 1 611 ? 212.636 214.056 197.013 1.00 30.00 611 ARG B O 1
ATOM 13340 N N . TYR B 1 612 ? 211.738 215.324 195.376 1.00 30.00 612 TYR B N 1
ATOM 13341 C CA . TYR B 1 612 ? 210.592 215.716 196.181 1.00 30.00 612 TYR B CA 1
ATOM 13342 C C . TYR B 1 612 ? 209.803 214.487 196.629 1.00 30.00 612 TYR B C 1
ATOM 13343 O O . TYR B 1 612 ? 209.516 214.290 197.824 1.00 30.00 612 TYR B O 1
ATOM 13361 N N . MET B 1 613 ? 209.484 213.618 195.684 1.00 30.00 613 MET B N 1
ATOM 13362 C CA . MET B 1 613 ? 208.633 212.497 196.024 1.00 30.00 613 MET B CA 1
ATOM 13363 C C . MET B 1 613 ? 209.393 211.499 196.869 1.00 30.00 613 MET B C 1
ATOM 13364 O O . MET B 1 613 ? 208.861 210.968 197.848 1.00 30.00 613 MET B O 1
ATOM 13378 N N . ALA B 1 614 ? 210.644 211.236 196.504 1.00 30.00 614 ALA B N 1
ATOM 13379 C CA . ALA B 1 614 ? 211.462 210.315 197.269 1.00 30.00 614 ALA B CA 1
ATOM 13380 C C . ALA B 1 614 ? 211.554 210.767 198.710 1.00 30.00 614 ALA B C 1
ATOM 13381 O O . ALA B 1 614 ? 211.570 209.947 199.643 1.00 30.00 614 ALA B O 1
ATOM 13388 N N . VAL B 1 615 ? 211.558 212.078 198.909 1.00 30.00 615 VAL B N 1
ATOM 13389 C CA . VAL B 1 615 ? 211.541 212.609 200.255 1.00 30.00 615 VAL B CA 1
ATOM 13390 C C . VAL B 1 615 ? 210.258 212.201 200.943 1.00 30.00 615 VAL B C 1
ATOM 13391 O O . VAL B 1 615 ? 210.270 211.720 202.086 1.00 30.00 615 VAL B O 1
ATOM 13404 N N . ALA B 1 616 ? 209.131 212.409 200.252 1.00 30.00 616 ALA B N 1
ATOM 13405 C CA . ALA B 1 616 ? 207.843 211.960 200.785 1.00 30.00 616 ALA B CA 1
ATOM 13406 C C . ALA B 1 616 ? 207.905 210.527 201.238 1.00 30.00 616 ALA B C 1
ATOM 13407 O O . ALA B 1 616 ? 207.321 210.150 202.255 1.00 30.00 616 ALA B O 1
ATOM 13414 N N . VAL B 1 617 ? 208.596 209.707 200.479 1.00 30.00 617 VAL B N 1
ATOM 13415 C CA . VAL B 1 617 ? 208.427 208.285 200.663 1.00 30.00 617 VAL B CA 1
ATOM 13416 C C . VAL B 1 617 ? 209.254 207.831 201.843 1.00 30.00 617 VAL B C 1
ATOM 13417 O O . VAL B 1 617 ? 208.788 207.060 202.694 1.00 30.00 617 VAL B O 1
ATOM 13430 N N . HIS B 1 618 ? 210.475 208.346 201.941 1.00 30.00 618 HIS B N 1
ATOM 13431 C CA . HIS B 1 618 ? 211.286 208.036 203.106 1.00 30.00 618 HIS B CA 1
ATOM 13432 C C . HIS B 1 618 ? 210.582 208.512 204.367 1.00 30.00 618 HIS B C 1
ATOM 13433 O O . HIS B 1 618 ? 210.470 207.773 205.373 1.00 30.00 618 HIS B O 1
ATOM 13447 N N . ASN B 1 619 ? 210.027 209.723 204.277 1.00 30.00 619 ASN B N 1
ATOM 13448 C CA . ASN B 1 619 ? 209.241 210.309 205.348 1.00 30.00 619 ASN B CA 1
ATOM 13449 C C . ASN B 1 619 ? 208.174 209.349 205.822 1.00 30.00 619 ASN B C 1
ATOM 13450 O O . ASN B 1 619 ? 208.175 208.908 206.979 1.00 30.00 619 ASN B O 1
ATOM 13461 N N . GLU B 1 620 ? 207.298 208.963 204.911 1.00 30.00 620 GLU B N 1
ATOM 13462 C CA . GLU B 1 620 ? 206.102 208.267 205.320 1.00 30.00 620 GLU B CA 1
ATOM 13463 C C . GLU B 1 620 ? 206.453 206.904 205.836 1.00 30.00 620 GLU B C 1
ATOM 13464 O O . GLU B 1 620 ? 205.840 206.440 206.795 1.00 30.00 620 GLU B O 1
ATOM 13476 N N . LEU B 1 621 ? 207.446 206.254 205.232 1.00 30.00 621 LEU B N 1
ATOM 13477 C CA . LEU B 1 621 ? 207.795 204.924 205.701 1.00 30.00 621 LEU B CA 1
ATOM 13478 C C . LEU B 1 621 ? 208.145 204.967 207.159 1.00 30.00 621 LEU B C 1
ATOM 13479 O O . LEU B 1 621 ? 207.453 204.362 207.992 1.00 30.00 621 LEU B O 1
ATOM 13495 N N . ILE B 1 622 ? 209.172 205.742 207.485 1.00 30.00 622 ILE B N 1
ATOM 13496 C CA . ILE B 1 622 ? 209.652 205.767 208.856 1.00 30.00 622 ILE B CA 1
ATOM 13497 C C . ILE B 1 622 ? 208.521 206.166 209.795 1.00 30.00 622 ILE B C 1
ATOM 13498 O O . ILE B 1 622 ? 208.254 205.519 210.820 1.00 30.00 622 ILE B O 1
ATOM 13514 N N . ILE B 1 623 ? 207.747 207.157 209.384 1.00 30.00 623 ILE B N 1
ATOM 13515 C CA . ILE B 1 623 ? 206.966 207.881 210.362 1.00 30.00 623 ILE B CA 1
ATOM 13516 C C . ILE B 1 623 ? 205.593 207.263 210.537 1.00 30.00 623 ILE B C 1
ATOM 13517 O O . ILE B 1 623 ? 205.106 207.118 211.661 1.00 30.00 623 ILE B O 1
ATOM 13533 N N . SER B 1 624 ? 204.932 206.918 209.439 1.00 30.00 624 SER B N 1
ATOM 13534 C CA . SER B 1 624 ? 203.714 206.128 209.536 1.00 30.00 624 SER B CA 1
ATOM 13535 C C . SER B 1 624 ? 203.946 204.745 210.139 1.00 30.00 624 SER B C 1
ATOM 13536 O O . SER B 1 624 ? 203.077 204.232 210.864 1.00 30.00 624 SER B O 1
ATOM 13544 N N . ALA B 1 625 ? 205.127 204.150 209.923 1.00 30.00 625 ALA B N 1
ATOM 13545 C CA . ALA B 1 625 ? 205.474 202.978 210.692 1.00 30.00 625 ALA B CA 1
ATOM 13546 C C . ALA B 1 625 ? 205.417 203.284 212.169 1.00 30.00 625 ALA B C 1
ATOM 13547 O O . ALA B 1 625 ? 204.817 202.542 212.951 1.00 30.00 625 ALA B O 1
ATOM 13554 N N . ILE B 1 626 ? 206.003 204.406 212.562 1.00 30.00 626 ILE B N 1
ATOM 13555 C CA . ILE B 1 626 ? 206.062 204.740 213.977 1.00 30.00 626 ILE B CA 1
ATOM 13556 C C . ILE B 1 626 ? 204.670 204.957 214.542 1.00 30.00 626 ILE B C 1
ATOM 13557 O O . ILE B 1 626 ? 204.373 204.543 215.665 1.00 30.00 626 ILE B O 1
ATOM 13573 N N . PHE B 1 627 ? 203.839 205.702 213.819 1.00 30.00 627 PHE B N 1
ATOM 13574 C CA . PHE B 1 627 ? 202.489 205.982 214.299 1.00 30.00 627 PHE B CA 1
ATOM 13575 C C . PHE B 1 627 ? 201.740 204.690 214.555 1.00 30.00 627 PHE B C 1
ATOM 13576 O O . PHE B 1 627 ? 201.170 204.490 215.639 1.00 30.00 627 PHE B O 1
ATOM 13593 N N . HIS B 1 628 ? 201.767 203.781 213.588 1.00 30.00 628 HIS B N 1
ATOM 13594 C CA . HIS B 1 628 ? 201.115 202.506 213.813 1.00 30.00 628 HIS B CA 1
ATOM 13595 C C . HIS B 1 628 ? 201.775 201.766 214.962 1.00 30.00 628 HIS B C 1
ATOM 13596 O O . HIS B 1 628 ? 201.101 201.055 215.721 1.00 30.00 628 HIS B O 1
ATOM 13610 N N . THR B 1 629 ? 203.062 202.007 215.183 1.00 30.00 629 THR B N 1
ATOM 13611 C CA . THR B 1 629 ? 203.746 201.271 216.226 1.00 30.00 629 THR B CA 1
ATOM 13612 C C . THR B 1 629 ? 203.249 201.718 217.574 1.00 30.00 629 THR B C 1
ATOM 13613 O O . THR B 1 629 ? 202.838 200.915 218.412 1.00 30.00 629 THR B O 1
ATOM 13624 N N . ILE B 1 630 ? 203.254 203.021 217.773 1.00 30.00 630 ILE B N 1
ATOM 13625 C CA . ILE B 1 630 ? 202.981 203.585 219.078 1.00 30.00 630 ILE B CA 1
ATOM 13626 C C . ILE B 1 630 ? 201.486 203.618 219.346 1.00 30.00 630 ILE B C 1
ATOM 13627 O O . ILE B 1 630 ? 201.059 203.895 220.471 1.00 30.00 630 ILE B O 1
ATOM 13643 N N . ARG B 1 631 ? 200.665 203.270 218.357 1.00 30.00 631 ARG B N 1
ATOM 13644 C CA . ARG B 1 631 ? 199.285 202.938 218.683 1.00 30.00 631 ARG B CA 1
ATOM 13645 C C . ARG B 1 631 ? 199.145 201.485 219.105 1.00 30.00 631 ARG B C 1
ATOM 13646 O O . ARG B 1 631 ? 198.510 201.193 220.122 1.00 30.00 631 ARG B O 1
ATOM 13667 N N . PHE B 1 632 ? 199.730 200.560 218.356 1.00 30.00 632 PHE B N 1
ATOM 13668 C CA . PHE B 1 632 ? 199.546 199.151 218.674 1.00 30.00 632 PHE B CA 1
ATOM 13669 C C . PHE B 1 632 ? 200.309 198.703 219.894 1.00 30.00 632 PHE B C 1
ATOM 13670 O O . PHE B 1 632 ? 200.046 197.614 220.403 1.00 30.00 632 PHE B O 1
ATOM 13687 N N . VAL B 1 633 ? 201.265 199.484 220.358 1.00 30.00 633 VAL B N 1
ATOM 13688 C CA . VAL B 1 633 ? 202.117 199.008 221.428 1.00 30.00 633 VAL B CA 1
ATOM 13689 C C . VAL B 1 633 ? 201.350 198.964 222.734 1.00 30.00 633 VAL B C 1
ATOM 13690 O O . VAL B 1 633 ? 201.402 197.973 223.469 1.00 30.00 633 VAL B O 1
ATOM 13703 N N . LEU B 1 634 ? 200.647 200.037 223.050 1.00 30.00 634 LEU B N 1
ATOM 13704 C CA . LEU B 1 634 ? 200.209 200.297 224.411 1.00 30.00 634 LEU B CA 1
ATOM 13705 C C . LEU B 1 634 ? 198.802 200.859 224.449 1.00 30.00 634 LEU B C 1
ATOM 13706 O O . LEU B 1 634 ? 198.435 201.593 225.371 1.00 30.00 634 LEU B O 1
ATOM 13722 N N . ALA B 1 635 ? 197.990 200.527 223.454 1.00 30.00 635 ALA B N 1
ATOM 13723 C CA . ALA B 1 635 ? 196.612 200.987 223.434 1.00 30.00 635 ALA B CA 1
ATOM 13724 C C . ALA B 1 635 ? 195.824 200.570 224.659 1.00 30.00 635 ALA B C 1
ATOM 13725 O O . ALA B 1 635 ? 194.949 201.320 225.101 1.00 30.00 635 ALA B O 1
ATOM 13732 N N . SER B 1 636 ? 196.136 199.418 225.231 1.00 30.00 636 SER B N 1
ATOM 13733 C CA . SER B 1 636 ? 195.431 198.912 226.393 1.00 30.00 636 SER B CA 1
ATOM 13734 C C . SER B 1 636 ? 195.756 199.659 227.682 1.00 30.00 636 SER B C 1
ATOM 13735 O O . SER B 1 636 ? 195.247 199.274 228.739 1.00 30.00 636 SER B O 1
ATOM 13743 N N . ARG B 1 637 ? 196.598 200.689 227.636 1.00 30.00 637 ARG B N 1
ATOM 13744 C CA . ARG B 1 637 ? 196.841 201.561 228.777 1.00 30.00 637 ARG B CA 1
ATOM 13745 C C . ARG B 1 637 ? 196.901 203.003 228.310 1.00 30.00 637 ARG B C 1
ATOM 13746 O O . ARG B 1 637 ? 197.775 203.784 228.688 1.00 30.00 637 ARG B O 1
ATOM 13767 N N . LEU B 1 638 ? 195.949 203.365 227.459 1.00 30.00 638 LEU B N 1
ATOM 13768 C CA . LEU B 1 638 ? 195.807 204.723 226.952 1.00 30.00 638 LEU B CA 1
ATOM 13769 C C . LEU B 1 638 ? 194.599 205.377 227.580 1.00 30.00 638 LEU B C 1
ATOM 13770 O O . LEU B 1 638 ? 193.584 204.728 227.832 1.00 30.00 638 LEU B O 1
ATOM 13786 N N . GLN B 1 639 ? 194.722 206.671 227.800 1.00 30.00 639 GLN B N 1
ATOM 13787 C CA . GLN B 1 639 ? 193.542 207.490 227.942 1.00 30.00 639 GLN B CA 1
ATOM 13788 C C . GLN B 1 639 ? 192.958 207.742 226.566 1.00 30.00 639 GLN B C 1
ATOM 13789 O O . GLN B 1 639 ? 193.433 207.220 225.558 1.00 30.00 639 GLN B O 1
ATOM 13803 N N . SER B 1 640 ? 191.902 208.540 226.536 1.00 30.00 640 SER B N 1
ATOM 13804 C CA . SER B 1 640 ? 191.264 208.927 225.296 1.00 30.00 640 SER B CA 1
ATOM 13805 C C . SER B 1 640 ? 191.625 210.332 224.877 1.00 30.00 640 SER B C 1
ATOM 13806 O O . SER B 1 640 ? 190.844 210.978 224.170 1.00 30.00 640 SER B O 1
ATOM 13814 N N . ASP B 1 641 ? 192.770 210.833 225.330 1.00 30.00 641 ASP B N 1
ATOM 13815 C CA . ASP B 1 641 ? 193.251 212.143 224.951 1.00 30.00 641 ASP B CA 1
ATOM 13816 C C . ASP B 1 641 ? 194.644 212.129 224.363 1.00 30.00 641 ASP B C 1
ATOM 13817 O O . ASP B 1 641 ? 194.848 212.705 223.291 1.00 30.00 641 ASP B O 1
ATOM 13826 N N . TRP B 1 642 ? 195.588 211.450 225.006 1.00 30.00 642 TRP B N 1
ATOM 13827 C CA . TRP B 1 642 ? 196.925 211.224 224.480 1.00 30.00 642 TRP B CA 1
ATOM 13828 C C . TRP B 1 642 ? 196.889 210.561 223.112 1.00 30.00 642 TRP B C 1
ATOM 13829 O O . TRP B 1 642 ? 197.738 210.833 222.258 1.00 30.00 642 TRP B O 1
ATOM 13850 N N . MET B 1 643 ? 195.916 209.684 222.906 1.00 30.00 643 MET B N 1
ATOM 13851 C CA . MET B 1 643 ? 195.754 209.030 221.622 1.00 30.00 643 MET B CA 1
ATOM 13852 C C . MET B 1 643 ? 195.452 210.040 220.532 1.00 30.00 643 MET B C 1
ATOM 13853 O O . MET B 1 643 ? 196.052 210.013 219.445 1.00 30.00 643 MET B O 1
ATOM 13867 N N . LEU B 1 644 ? 194.498 210.920 220.797 1.00 30.00 644 LEU B N 1
ATOM 13868 C CA . LEU B 1 644 ? 194.061 211.848 219.771 1.00 30.00 644 LEU B CA 1
ATOM 13869 C C . LEU B 1 644 ? 195.199 212.727 219.270 1.00 30.00 644 LEU B C 1
ATOM 13870 O O . LEU B 1 644 ? 195.327 212.938 218.058 1.00 30.00 644 LEU B O 1
ATOM 13886 N N . MET B 1 645 ? 195.924 213.367 220.190 1.00 30.00 645 MET B N 1
ATOM 13887 C CA . MET B 1 645 ? 197.187 214.022 219.853 1.00 30.00 645 MET B CA 1
ATOM 13888 C C . MET B 1 645 ? 198.009 213.171 218.890 1.00 30.00 645 MET B C 1
ATOM 13889 O O . MET B 1 645 ? 198.564 213.699 217.924 1.00 30.00 645 MET B O 1
ATOM 13903 N N . LEU B 1 646 ? 198.090 211.857 219.133 1.00 30.00 646 LEU B N 1
ATOM 13904 C CA . LEU B 1 646 ? 198.890 210.989 218.281 1.00 30.00 646 LEU B CA 1
ATOM 13905 C C . LEU B 1 646 ? 198.395 211.055 216.856 1.00 30.00 646 LEU B C 1
ATOM 13906 O O . LEU B 1 646 ? 199.164 211.332 215.925 1.00 30.00 646 LEU B O 1
ATOM 13922 N N . TYR B 1 647 ? 197.105 210.800 216.680 1.00 30.00 647 TYR B N 1
ATOM 13923 C CA . TYR B 1 647 ? 196.515 210.801 215.351 1.00 30.00 647 TYR B CA 1
ATOM 13924 C C . TYR B 1 647 ? 196.701 212.129 214.649 1.00 30.00 647 TYR B C 1
ATOM 13925 O O . TYR B 1 647 ? 197.200 212.182 213.511 1.00 30.00 647 TYR B O 1
ATOM 13943 N N . PHE B 1 648 ? 196.286 213.189 215.329 1.00 30.00 648 PHE B N 1
ATOM 13944 C CA . PHE B 1 648 ? 196.447 214.554 214.864 1.00 30.00 648 PHE B CA 1
ATOM 13945 C C . PHE B 1 648 ? 197.844 214.769 214.357 1.00 30.00 648 PHE B C 1
ATOM 13946 O O . PHE B 1 648 ? 198.069 215.176 213.211 1.00 30.00 648 PHE B O 1
ATOM 13963 N N . ALA B 1 649 ? 198.787 214.474 215.218 1.00 30.00 649 ALA B N 1
ATOM 13964 C CA . ALA B 1 649 ? 200.154 214.818 214.987 1.00 30.00 649 ALA B CA 1
ATOM 13965 C C . ALA B 1 649 ? 200.693 214.113 213.770 1.00 30.00 649 ALA B C 1
ATOM 13966 O O . ALA B 1 649 ? 201.231 214.760 212.863 1.00 30.00 649 ALA B O 1
ATOM 13973 N N . HIS B 1 650 ? 200.503 212.804 213.696 1.00 30.00 650 HIS B N 1
ATOM 13974 C CA . HIS B 1 650 ? 201.234 212.078 212.680 1.00 30.00 650 HIS B CA 1
ATOM 13975 C C . HIS B 1 650 ? 200.599 212.353 211.335 1.00 30.00 650 HIS B C 1
ATOM 13976 O O . HIS B 1 650 ? 201.299 212.533 210.328 1.00 30.00 650 HIS B O 1
ATOM 13990 N N . THR B 1 651 ? 199.270 212.485 211.310 1.00 30.00 651 THR B N 1
ATOM 13991 C CA . THR B 1 651 ? 198.620 212.675 210.030 1.00 30.00 651 THR B CA 1
ATOM 13992 C C . THR B 1 651 ? 198.889 214.080 209.502 1.00 30.00 651 THR B C 1
ATOM 13993 O O . THR B 1 651 ? 199.215 214.247 208.314 1.00 30.00 651 THR B O 1
ATOM 14004 N N . HIS B 1 652 ? 198.890 215.086 210.387 1.00 30.00 652 HIS B N 1
ATOM 14005 C CA . HIS B 1 652 ? 199.244 216.431 209.948 1.00 30.00 652 HIS B CA 1
ATOM 14006 C C . HIS B 1 652 ? 200.670 216.472 209.442 1.00 30.00 652 HIS B C 1
ATOM 14007 O O . HIS B 1 652 ? 200.902 216.912 208.311 1.00 30.00 652 HIS B O 1
ATOM 14021 N N . LEU B 1 653 ? 201.620 215.955 210.240 1.00 30.00 653 LEU B N 1
ATOM 14022 C CA . LEU B 1 653 ? 203.016 215.881 209.829 1.00 30.00 653 LEU B CA 1
ATOM 14023 C C . LEU B 1 653 ? 203.267 215.371 208.437 1.00 30.00 653 LEU B C 1
ATOM 14024 O O . LEU B 1 653 ? 203.699 216.112 207.550 1.00 30.00 653 LEU B O 1
ATOM 14040 N N . THR B 1 654 ? 202.796 214.166 208.186 1.00 30.00 654 THR B N 1
ATOM 14041 C CA . THR B 1 654 ? 203.317 213.439 207.056 1.00 30.00 654 THR B CA 1
ATOM 14042 C C . THR B 1 654 ? 202.530 213.900 205.862 1.00 30.00 654 THR B C 1
ATOM 14043 O O . THR B 1 654 ? 203.074 214.078 204.769 1.00 30.00 654 THR B O 1
ATOM 14054 N N . VAL B 1 655 ? 201.261 214.210 206.072 1.00 30.00 655 VAL B N 1
ATOM 14055 C CA . VAL B 1 655 ? 200.404 214.333 204.925 1.00 30.00 655 VAL B CA 1
ATOM 14056 C C . VAL B 1 655 ? 200.275 215.780 204.507 1.00 30.00 655 VAL B C 1
ATOM 14057 O O . VAL B 1 655 ? 200.205 216.083 203.312 1.00 30.00 655 VAL B O 1
ATOM 14070 N N . THR B 1 656 ? 200.272 216.707 205.460 1.00 30.00 656 THR B N 1
ATOM 14071 C CA . THR B 1 656 ? 200.438 218.093 205.069 1.00 30.00 656 THR B CA 1
ATOM 14072 C C . THR B 1 656 ? 201.777 218.280 204.383 1.00 30.00 656 THR B C 1
ATOM 14073 O O . THR B 1 656 ? 201.872 218.982 203.369 1.00 30.00 656 THR B O 1
ATOM 14084 N N . VAL B 1 657 ? 202.807 217.610 204.895 1.00 30.00 657 VAL B N 1
ATOM 14085 C CA . VAL B 1 657 ? 204.105 217.584 204.243 1.00 30.00 657 VAL B CA 1
ATOM 14086 C C . VAL B 1 657 ? 203.980 217.111 202.807 1.00 30.00 657 VAL B C 1
ATOM 14087 O O . VAL B 1 657 ? 204.515 217.727 201.870 1.00 30.00 657 VAL B O 1
ATOM 14100 N N . THR B 1 658 ? 203.300 215.991 202.623 1.00 30.00 658 THR B N 1
ATOM 14101 C CA . THR B 1 658 ? 203.321 215.311 201.350 1.00 30.00 658 THR B CA 1
ATOM 14102 C C . THR B 1 658 ? 202.356 215.955 200.378 1.00 30.00 658 THR B C 1
ATOM 14103 O O . THR B 1 658 ? 202.384 215.665 199.180 1.00 30.00 658 THR B O 1
ATOM 14114 N N . ILE B 1 659 ? 201.498 216.824 200.884 1.00 30.00 659 ILE B N 1
ATOM 14115 C CA . ILE B 1 659 ? 200.805 217.784 200.047 1.00 30.00 659 ILE B CA 1
ATOM 14116 C C . ILE B 1 659 ? 201.772 218.856 199.582 1.00 30.00 659 ILE B C 1
ATOM 14117 O O . ILE B 1 659 ? 201.887 219.170 198.386 1.00 30.00 659 ILE B O 1
ATOM 14133 N N . GLY B 1 660 ? 202.455 219.454 200.550 1.00 30.00 660 GLY B N 1
ATOM 14134 C CA . GLY B 1 660 ? 203.128 220.706 200.289 1.00 30.00 660 GLY B CA 1
ATOM 14135 C C . GLY B 1 660 ? 204.273 220.544 199.325 1.00 30.00 660 GLY B C 1
ATOM 14136 O O . GLY B 1 660 ? 204.484 221.392 198.456 1.00 30.00 660 GLY B O 1
ATOM 14140 N N . LEU B 1 661 ? 205.000 219.430 199.440 1.00 30.00 661 LEU B N 1
ATOM 14141 C CA . LEU B 1 661 ? 206.133 219.234 198.550 1.00 30.00 661 LEU B CA 1
ATOM 14142 C C . LEU B 1 661 ? 205.705 219.247 197.101 1.00 30.00 661 LEU B C 1
ATOM 14143 O O . LEU B 1 661 ? 206.453 219.698 196.229 1.00 30.00 661 LEU B O 1
ATOM 14159 N N . LEU B 1 662 ? 204.492 218.817 196.834 1.00 30.00 662 LEU B N 1
ATOM 14160 C CA . LEU B 1 662 ? 203.977 218.826 195.490 1.00 30.00 662 LEU B CA 1
ATOM 14161 C C . LEU B 1 662 ? 203.414 220.163 195.095 1.00 30.00 662 LEU B C 1
ATOM 14162 O O . LEU B 1 662 ? 203.582 220.575 193.944 1.00 30.00 662 LEU B O 1
ATOM 14178 N N . LEU B 1 663 ? 202.762 220.847 196.023 1.00 30.00 663 LEU B N 1
ATOM 14179 C CA . LEU B 1 663 ? 201.974 222.014 195.658 1.00 30.00 663 LEU B CA 1
ATOM 14180 C C . LEU B 1 663 ? 202.798 223.296 195.654 1.00 30.00 663 LEU B C 1
ATOM 14181 O O . LEU B 1 663 ? 202.695 224.096 194.718 1.00 30.00 663 LEU B O 1
ATOM 14197 N N . ILE B 1 664 ? 203.604 223.493 196.693 1.00 30.00 664 ILE B N 1
ATOM 14198 C CA . ILE B 1 664 ? 204.436 224.671 196.938 1.00 30.00 664 ILE B CA 1
ATOM 14199 C C . ILE B 1 664 ? 205.062 225.271 195.687 1.00 30.00 664 ILE B C 1
ATOM 14200 O O . ILE B 1 664 ? 204.822 226.446 195.381 1.00 30.00 664 ILE B O 1
ATOM 14216 N N . PRO B 1 665 ? 205.854 224.520 194.931 1.00 30.00 665 PRO B N 1
ATOM 14217 C CA . PRO B 1 665 ? 206.653 225.150 193.890 1.00 30.00 665 PRO B CA 1
ATOM 14218 C C . PRO B 1 665 ? 205.844 225.576 192.716 1.00 30.00 665 PRO B C 1
ATOM 14219 O O . PRO B 1 665 ? 206.286 226.444 191.956 1.00 30.00 665 PRO B O 1
ATOM 14230 N N . LYS B 1 666 ? 204.664 225.007 192.549 1.00 30.00 666 LYS B N 1
ATOM 14231 C CA . LYS B 1 666 ? 203.896 225.152 191.333 1.00 30.00 666 LYS B CA 1
ATOM 14232 C C . LYS B 1 666 ? 203.088 226.439 191.292 1.00 30.00 666 LYS B C 1
ATOM 14233 O O . LYS B 1 666 ? 202.120 226.527 190.531 1.00 30.00 666 LYS B O 1
ATOM 14252 N N . PHE B 1 667 ? 203.450 227.420 192.118 1.00 30.00 667 PHE B N 1
ATOM 14253 C CA . PHE B 1 667 ? 203.105 228.815 191.908 1.00 30.00 667 PHE B CA 1
ATOM 14254 C C . PHE B 1 667 ? 204.298 229.665 191.509 1.00 30.00 667 PHE B C 1
ATOM 14255 O O . PHE B 1 667 ? 204.208 230.400 190.520 1.00 30.00 667 PHE B O 1
ATOM 14272 N N . SER B 1 668 ? 205.408 229.574 192.235 1.00 30.00 668 SER B N 1
ATOM 14273 C CA . SER B 1 668 ? 206.538 230.461 192.045 1.00 30.00 668 SER B CA 1
ATOM 14274 C C . SER B 1 668 ? 207.630 229.789 191.229 1.00 30.00 668 SER B C 1
ATOM 14275 O O . SER B 1 668 ? 207.757 230.037 190.032 1.00 30.00 668 SER B O 1
ATOM 14283 N N . SER C 2 18 ? 187.743 200.922 125.978 1.00 134.27 18 SER C N 1
ATOM 14284 C CA . SER C 2 18 ? 187.797 199.789 126.895 1.00 137.25 18 SER C CA 1
ATOM 14285 C C . SER C 2 18 ? 186.396 199.461 127.429 1.00 144.28 18 SER C C 1
ATOM 14286 O O . SER C 2 18 ? 185.668 200.357 127.856 1.00 142.28 18 SER C O 1
ATOM 14289 N N . PRO C 2 19 ? 186.025 198.176 127.399 1.00 151.13 19 PRO C N 1
ATOM 14290 C CA . PRO C 2 19 ? 184.608 197.823 127.582 1.00 150.47 19 PRO C CA 1
ATOM 14291 C C . PRO C 2 19 ? 184.064 198.131 128.956 1.00 143.51 19 PRO C C 1
ATOM 14292 O O . PRO C 2 19 ? 183.103 198.898 129.087 1.00 144.13 19 PRO C O 1
ATOM 14296 N N . ASN C 2 20 ? 184.672 197.563 129.994 1.00 133.83 20 ASN C N 1
ATOM 14297 C CA . ASN C 2 20 ? 184.102 197.656 131.329 1.00 122.42 20 ASN C CA 1
ATOM 14298 C C . ASN C 2 20 ? 184.019 199.089 131.815 1.00 120.69 20 ASN C C 1
ATOM 14299 O O . ASN C 2 20 ? 183.215 199.381 132.707 1.00 120.52 20 ASN C O 1
ATOM 14304 N N . MET C 2 21 ? 184.841 199.974 131.255 1.00 118.15 21 MET C N 1
ATOM 14305 C CA . MET C 2 21 ? 184.732 201.398 131.531 1.00 113.60 21 MET C CA 1
ATOM 14306 C C . MET C 2 21 ? 183.301 201.886 131.348 1.00 102.96 21 MET C C 1
ATOM 14307 O O . MET C 2 21 ? 182.770 202.603 132.202 1.00 107.40 21 MET C O 1
ATOM 14312 N N . LEU C 2 22 ? 182.651 201.488 130.253 1.00 93.36 22 LEU C N 1
ATOM 14313 C CA . LEU C 2 22 ? 181.266 201.894 130.047 1.00 90.28 22 LEU C CA 1
ATOM 14314 C C . LEU C 2 22 ? 180.358 201.315 131.122 1.00 91.36 22 LEU C C 1
ATOM 14315 O O . LEU C 2 22 ? 179.395 201.963 131.553 1.00 94.99 22 LEU C O 1
ATOM 14320 N N . VAL C 2 23 ? 180.651 200.097 131.571 1.00 89.25 23 VAL C N 1
ATOM 14321 C CA . VAL C 2 23 ? 179.857 199.486 132.629 1.00 75.57 23 VAL C CA 1
ATOM 14322 C C . VAL C 2 23 ? 179.946 200.318 133.897 1.00 84.34 23 VAL C C 1
ATOM 14323 O O . VAL C 2 23 ? 178.928 200.684 134.510 1.00 88.84 23 VAL C O 1
ATOM 14327 N N . TYR C 2 24 ? 181.172 200.629 134.310 1.00 84.82 24 TYR C N 1
ATOM 14328 C CA . TYR C 2 24 ? 181.354 201.430 135.506 1.00 81.30 24 TYR C CA 1
ATOM 14329 C C . TYR C 2 24 ? 180.725 202.799 135.329 1.00 82.13 24 TYR C C 1
ATOM 14330 O O . TYR C 2 24 ? 180.209 203.378 136.285 1.00 85.47 24 TYR C O 1
ATOM 14339 N N . ARG C 2 25 ? 180.729 203.321 134.104 1.00 81.57 25 ARG C N 1
ATOM 14340 C CA . ARG C 2 25 ? 180.107 204.615 133.856 1.00 83.95 25 ARG C CA 1
ATOM 14341 C C . ARG C 2 25 ? 178.609 204.553 134.095 1.00 84.22 25 ARG C C 1
ATOM 14342 O O . ARG C 2 25 ? 178.022 205.460 134.697 1.00 89.26 25 ARG C O 1
ATOM 14350 N N . LYS C 2 26 ? 177.968 203.496 133.605 1.00 80.26 26 LYS C N 1
ATOM 14351 C CA . LYS C 2 26 ? 176.536 203.337 133.830 1.00 81.09 26 LYS C CA 1
ATOM 14352 C C . LYS C 2 26 ? 176.227 203.260 135.320 1.00 90.46 26 LYS C C 1
ATOM 14353 O O . LYS C 2 26 ? 175.306 203.920 135.820 1.00 96.35 26 LYS C O 1
ATOM 14359 N N . MET C 2 27 ? 177.010 202.475 136.059 1.00 83.70 27 MET C N 1
ATOM 14360 C CA . MET C 2 27 ? 176.718 202.345 137.484 1.00 81.13 27 MET C CA 1
ATOM 14361 C C . MET C 2 27 ? 177.063 203.627 138.232 1.00 82.93 27 MET C C 1
ATOM 14362 O O . MET C 2 27 ? 176.502 203.912 139.297 1.00 84.48 27 MET C O 1
ATOM 14367 N N . GLU C 2 28 ? 177.977 204.421 137.678 1.00 83.07 28 GLU C N 1
ATOM 14368 C CA . GLU C 2 28 ? 178.218 205.758 138.197 1.00 85.11 28 GLU C CA 1
ATOM 14369 C C . GLU C 2 28 ? 176.997 206.638 138.027 1.00 87.84 28 GLU C C 1
ATOM 14370 O O . GLU C 2 28 ? 176.649 207.390 138.941 1.00 94.00 28 GLU C O 1
ATOM 14376 N N . ASP C 2 29 ? 176.385 206.599 136.845 1.00 89.07 29 ASP C N 1
ATOM 14377 C CA . ASP C 2 29 ? 175.061 207.186 136.656 1.00 94.73 29 ASP C CA 1
ATOM 14378 C C . ASP C 2 29 ? 174.132 206.755 137.777 1.00 90.11 29 ASP C C 1
ATOM 14379 O O . ASP C 2 29 ? 173.403 207.571 138.361 1.00 92.78 29 ASP C O 1
ATOM 14384 N N . VAL C 2 30 ? 174.148 205.458 138.073 1.00 88.62 30 VAL C N 1
ATOM 14385 C CA . VAL C 2 30 ? 173.294 204.900 139.111 1.00 90.04 30 VAL C CA 1
ATOM 14386 C C . VAL C 2 30 ? 173.511 205.609 140.436 1.00 94.54 30 VAL C C 1
ATOM 14387 O O . VAL C 2 30 ? 172.588 206.219 140.983 1.00 96.57 30 VAL C O 1
ATOM 14391 N N . ILE C 2 31 ? 174.733 205.569 140.961 1.00 91.99 31 ILE C N 1
ATOM 14392 C CA . ILE C 2 31 ? 174.951 206.090 142.309 1.00 91.21 31 ILE C CA 1
ATOM 14393 C C . ILE C 2 31 ? 174.809 207.607 142.325 1.00 96.96 31 ILE C C 1
ATOM 14394 O O . ILE C 2 31 ? 174.447 208.199 143.350 1.00 106.59 31 ILE C O 1
ATOM 14399 N N . ALA C 2 32 ? 175.078 208.265 141.195 1.00 95.68 32 ALA C N 1
ATOM 14400 C CA . ALA C 2 32 ? 174.865 209.704 141.119 1.00 97.24 32 ALA C CA 1
ATOM 14401 C C . ALA C 2 32 ? 173.398 210.036 141.306 1.00 101.91 32 ALA C C 1
ATOM 14402 O O . ALA C 2 32 ? 173.049 210.931 142.084 1.00 102.93 32 ALA C O 1
ATOM 14404 N N . ARG C 2 33 ? 172.520 209.305 140.623 1.00 99.21 33 ARG C N 1
ATOM 14405 C CA . ARG C 2 33 ? 171.103 209.434 140.931 1.00 101.75 33 ARG C CA 1
ATOM 14406 C C . ARG C 2 33 ? 170.806 208.958 142.343 1.00 104.44 33 ARG C C 1
ATOM 14407 O O . ARG C 2 33 ? 169.778 209.324 142.921 1.00 113.21 33 ARG C O 1
ATOM 14415 N N . MET C 2 34 ? 171.692 208.141 142.905 1.00 100.55 34 MET C N 1
ATOM 14416 C CA . MET C 2 34 ? 171.451 207.579 144.224 1.00 104.50 34 MET C CA 1
ATOM 14417 C C . MET C 2 34 ? 171.578 208.625 145.325 1.00 114.70 34 MET C C 1
ATOM 14418 O O . MET C 2 34 ? 170.702 208.712 146.193 1.00 116.22 34 MET C O 1
ATOM 14423 N N . GLN C 2 35 ? 172.642 209.426 145.318 1.00 121.63 35 GLN C N 1
ATOM 14424 C CA . GLN C 2 35 ? 172.861 210.422 146.366 1.00 133.50 35 GLN C CA 1
ATOM 14425 C C . GLN C 2 35 ? 172.381 211.801 145.927 1.00 145.35 35 GLN C C 1
ATOM 14426 O O . GLN C 2 35 ? 172.932 212.832 146.318 1.00 149.59 35 GLN C O 1
ATOM 14432 N N . ASP C 2 36 ? 171.318 211.805 145.128 1.00 150.97 36 ASP C N 1
ATOM 14433 C CA . ASP C 2 36 ? 170.631 212.999 144.660 1.00 156.04 36 ASP C CA 1
ATOM 14434 C C . ASP C 2 36 ? 170.275 213.979 145.779 1.00 157.65 36 ASP C C 1
ATOM 14435 O O . ASP C 2 36 ? 169.952 213.592 146.904 1.00 159.59 36 ASP C O 1
ATOM 14440 N N . GLU C 2 37 ? 170.389 215.272 145.467 1.00 158.69 37 GLU C N 1
ATOM 14441 C CA . GLU C 2 37 ? 170.010 216.291 146.436 1.00 163.35 37 GLU C CA 1
ATOM 14442 C C . GLU C 2 37 ? 168.556 216.218 146.890 1.00 163.84 37 GLU C C 1
ATOM 14443 O O . GLU C 2 37 ? 168.280 215.956 148.066 1.00 164.11 37 GLU C O 1
ATOM 14449 N N . LYS C 2 38 ? 167.613 216.429 145.974 1.00 162.32 38 LYS C N 1
ATOM 14450 C CA . LYS C 2 38 ? 166.197 216.459 146.321 1.00 157.32 38 LYS C CA 1
ATOM 14451 C C . LYS C 2 38 ? 165.637 215.076 146.619 1.00 151.28 38 LYS C C 1
ATOM 14452 O O . LYS C 2 38 ? 164.937 214.899 147.618 1.00 147.20 38 LYS C O 1
ATOM 14458 N N . ASN C 2 39 ? 165.916 214.088 145.777 1.00 150.26 39 ASN C N 1
ATOM 14459 C CA . ASN C 2 39 ? 165.623 212.711 146.135 1.00 151.25 39 ASN C CA 1
ATOM 14460 C C . ASN C 2 39 ? 166.895 212.012 146.599 1.00 148.66 39 ASN C C 1
ATOM 14461 O O . ASN C 2 39 ? 167.976 212.592 146.608 1.00 149.72 39 ASN C O 1
ATOM 14466 N N . GLY C 2 40 ? 166.754 210.759 147.016 1.00 139.85 40 GLY C N 1
ATOM 14467 C CA . GLY C 2 40 ? 167.910 209.987 147.411 1.00 125.64 40 GLY C CA 1
ATOM 14468 C C . GLY C 2 40 ? 167.690 209.374 148.768 1.00 120.89 40 GLY C C 1
ATOM 14469 O O . GLY C 2 40 ? 166.698 209.659 149.445 1.00 116.90 40 GLY C O 1
ATOM 14470 N N . ILE C 2 41 ? 168.622 208.525 149.183 1.00 121.05 41 ILE C N 1
ATOM 14471 C CA . ILE C 2 41 ? 168.520 207.955 150.520 1.00 128.40 41 ILE C CA 1
ATOM 14472 C C . ILE C 2 41 ? 169.081 208.991 151.476 1.00 144.15 41 ILE C C 1
ATOM 14473 O O . ILE C 2 41 ? 170.052 209.680 151.138 1.00 143.44 41 ILE C O 1
ATOM 14478 N N . PRO C 2 42 ? 168.494 209.158 152.654 1.00 158.05 42 PRO C N 1
ATOM 14479 C CA . PRO C 2 42 ? 169.047 210.107 153.619 1.00 159.33 42 PRO C CA 1
ATOM 14480 C C . PRO C 2 42 ? 170.059 209.412 154.514 1.00 150.51 42 PRO C C 1
ATOM 14481 O O . PRO C 2 42 ? 169.762 208.386 155.127 1.00 145.43 42 PRO C O 1
ATOM 14485 N N . ILE C 2 43 ? 171.253 209.984 154.597 1.00 143.93 43 ILE C N 1
ATOM 14486 C CA . ILE C 2 43 ? 172.344 209.416 155.378 1.00 135.98 43 ILE C CA 1
ATOM 14487 C C . ILE C 2 43 ? 172.167 209.880 156.816 1.00 133.01 43 ILE C C 1
ATOM 14488 O O . ILE C 2 43 ? 172.484 211.022 157.164 1.00 131.24 43 ILE C O 1
ATOM 14493 N N . ARG C 2 44 ? 171.653 208.993 157.654 1.00 133.80 44 ARG C N 1
ATOM 14494 C CA . ARG C 2 44 ? 171.183 209.349 158.982 1.00 139.79 44 ARG C CA 1
ATOM 14495 C C . ARG C 2 44 ? 172.292 209.235 160.016 1.00 138.45 44 ARG C C 1
ATOM 14496 O O . ARG C 2 44 ? 173.393 208.751 159.745 1.00 141.70 44 ARG C O 1
ATOM 14504 N N . THR C 2 45 ? 171.971 209.699 161.220 1.00 134.58 45 THR C N 1
ATOM 14505 C CA . THR C 2 45 ? 172.850 209.625 162.381 1.00 128.92 45 THR C CA 1
ATOM 14506 C C . THR C 2 45 ? 172.119 208.858 163.478 1.00 129.59 45 THR C C 1
ATOM 14507 O O . THR C 2 45 ? 171.185 209.370 164.098 1.00 134.13 45 THR C O 1
ATOM 14511 N N . VAL C 2 46 ? 172.525 207.639 163.704 1.00 128.00 46 VAL C N 1
ATOM 14512 C CA . VAL C 2 46 ? 171.833 206.787 164.659 1.00 133.56 46 VAL C CA 1
ATOM 14513 C C . VAL C 2 46 ? 172.279 207.153 166.059 1.00 141.36 46 VAL C C 1
ATOM 14514 O O . VAL C 2 46 ? 173.407 207.600 166.283 1.00 142.74 46 VAL C O 1
ATOM 14518 N N . LYS C 2 47 ? 171.380 206.947 167.012 1.00 147.16 47 LYS C N 1
ATOM 14519 C CA . LYS C 2 47 ? 171.679 207.105 168.424 1.00 150.58 47 LYS C CA 1
ATOM 14520 C C . LYS C 2 47 ? 171.393 205.787 169.118 1.00 155.71 47 LYS C C 1
ATOM 14521 O O . LYS C 2 47 ? 170.340 205.180 168.904 1.00 155.07 47 LYS C O 1
ATOM 14527 N N . SER C 2 48 ? 172.333 205.344 169.945 1.00 159.68 48 SER C N 1
ATOM 14528 C CA . SER C 2 48 ? 172.234 204.033 170.560 1.00 161.02 48 SER C CA 1
ATOM 14529 C C . SER C 2 48 ? 172.436 204.172 172.058 1.00 160.77 48 SER C C 1
ATOM 14530 O O . SER C 2 48 ? 172.937 205.184 172.551 1.00 159.66 48 SER C O 1
ATOM 14533 N N . PHE C 2 49 ? 172.049 203.125 172.783 1.00 156.12 49 PHE C N 1
ATOM 14534 C CA . PHE C 2 49 ? 172.337 203.073 174.208 1.00 155.46 49 PHE C CA 1
ATOM 14535 C C . PHE C 2 49 ? 173.830 202.929 174.461 1.00 161.99 49 PHE C C 1
ATOM 14536 O O . PHE C 2 49 ? 174.317 203.301 175.535 1.00 161.73 49 PHE C O 1
ATOM 14544 N N . LEU C 2 50 ? 174.569 202.406 173.484 1.00 170.17 50 LEU C N 1
ATOM 14545 C CA . LEU C 2 50 ? 176.018 202.293 173.564 1.00 173.47 50 LEU C CA 1
ATOM 14546 C C . LEU C 2 50 ? 176.741 203.504 172.993 1.00 175.33 50 LEU C C 1
ATOM 14547 O O . LEU C 2 50 ? 177.719 203.966 173.587 1.00 177.64 50 LEU C O 1
ATOM 14552 N N . SER C 2 51 ? 176.284 204.040 171.863 1.00 169.82 51 SER C N 1
ATOM 14553 C CA . SER C 2 51 ? 176.949 205.170 171.234 1.00 159.95 51 SER C CA 1
ATOM 14554 C C . SER C 2 51 ? 175.961 205.950 170.379 1.00 152.34 51 SER C C 1
ATOM 14555 O O . SER C 2 51 ? 174.764 205.651 170.352 1.00 151.50 51 SER C O 1
ATOM 14558 N N . LYS C 2 52 ? 176.485 206.956 169.682 1.00 145.65 52 LYS C N 1
ATOM 14559 C CA . LYS C 2 52 ? 175.737 207.791 168.741 1.00 139.81 52 LYS C CA 1
ATOM 14560 C C . LYS C 2 52 ? 176.489 207.784 167.411 1.00 140.58 52 LYS C C 1
ATOM 14561 O O . LYS C 2 52 ? 177.478 208.501 167.244 1.00 141.72 52 LYS C O 1
ATOM 14567 N N . ILE C 2 53 ? 176.021 206.978 166.465 1.00 137.51 53 ILE C N 1
ATOM 14568 C CA . ILE C 2 53 ? 176.731 206.863 165.186 1.00 129.92 53 ILE C CA 1
ATOM 14569 C C . ILE C 2 53 ? 176.022 207.704 164.130 1.00 126.00 53 ILE C C 1
ATOM 14570 O O . ILE C 2 53 ? 174.812 207.528 163.908 1.00 125.01 53 ILE C O 1
ATOM 14575 N N . PRO C 2 54 ? 176.710 208.636 163.488 1.00 126.00 54 PRO C N 1
ATOM 14576 C CA . PRO C 2 54 ? 176.095 209.411 162.406 1.00 129.65 54 PRO C CA 1
ATOM 14577 C C . PRO C 2 54 ? 176.404 208.872 161.018 1.00 131.82 54 PRO C C 1
ATOM 14578 O O . PRO C 2 54 ? 177.249 207.987 160.861 1.00 132.16 54 PRO C O 1
ATOM 14582 N N . SER C 2 55 ? 175.716 209.411 160.007 1.00 135.32 55 SER C N 1
ATOM 14583 C CA . SER C 2 55 ? 176.071 209.249 158.594 1.00 135.75 55 SER C CA 1
ATOM 14584 C C . SER C 2 55 ? 176.131 207.776 158.183 1.00 132.86 55 SER C C 1
ATOM 14585 O O . SER C 2 55 ? 177.150 207.268 157.717 1.00 136.96 55 SER C O 1
ATOM 14588 N N . VAL C 2 56 ? 175.007 207.092 158.377 1.00 122.25 56 VAL C N 1
ATOM 14589 C CA . VAL C 2 56 ? 174.821 205.717 157.941 1.00 114.70 56 VAL C CA 1
ATOM 14590 C C . VAL C 2 56 ? 173.382 205.554 157.469 1.00 111.09 56 VAL C C 1
ATOM 14591 O O . VAL C 2 56 ? 172.626 206.519 157.366 1.00 113.22 56 VAL C O 1
ATOM 14595 N N . PHE C 2 57 ? 173.023 204.316 157.138 1.00 110.33 57 PHE C N 1
ATOM 14596 C CA . PHE C 2 57 ? 171.648 203.988 156.797 1.00 118.19 57 PHE C CA 1
ATOM 14597 C C . PHE C 2 57 ? 171.509 202.477 156.741 1.00 124.29 57 PHE C C 1
ATOM 14598 O O . PHE C 2 57 ? 172.497 201.744 156.825 1.00 120.31 57 PHE C O 1
ATOM 14606 N N . SER C 2 58 ? 170.273 202.013 156.579 1.00 136.28 58 SER C N 1
ATOM 14607 C CA . SER C 2 58 ? 170.018 200.582 156.640 1.00 136.89 58 SER C CA 1
ATOM 14608 C C . SER C 2 58 ? 169.720 200.008 155.259 1.00 131.48 58 SER C C 1
ATOM 14609 O O . SER C 2 58 ? 169.113 200.655 154.403 1.00 129.92 58 SER C O 1
ATOM 14612 N N . GLY C 2 59 ? 170.140 198.755 155.067 1.00 118.32 59 GLY C N 1
ATOM 14613 C CA . GLY C 2 59 ? 170.028 198.130 153.759 1.00 108.47 59 GLY C CA 1
ATOM 14614 C C . GLY C 2 59 ? 168.606 198.087 153.238 1.00 105.07 59 GLY C C 1
ATOM 14615 O O . GLY C 2 59 ? 168.378 198.120 152.025 1.00 103.62 59 GLY C O 1
ATOM 14616 N N . SER C 2 60 ? 167.630 198.018 154.144 1.00 106.04 60 SER C N 1
ATOM 14617 C CA . SER C 2 60 ? 166.240 198.113 153.721 1.00 107.81 60 SER C CA 1
ATOM 14618 C C . SER C 2 60 ? 165.969 199.437 153.028 1.00 109.71 60 SER C C 1
ATOM 14619 O O . SER C 2 60 ? 165.160 199.496 152.095 1.00 115.12 60 SER C O 1
ATOM 14622 N N . ASP C 2 61 ? 166.651 200.500 153.456 1.00 109.27 61 ASP C N 1
ATOM 14623 C CA . ASP C 2 61 ? 166.534 201.774 152.761 1.00 117.75 61 ASP C CA 1
ATOM 14624 C C . ASP C 2 61 ? 166.935 201.643 151.299 1.00 114.04 61 ASP C C 1
ATOM 14625 O O . ASP C 2 61 ? 166.180 202.042 150.406 1.00 118.75 61 ASP C O 1
ATOM 14630 N N . ILE C 2 62 ? 168.121 201.096 151.033 1.00 108.39 62 ILE C N 1
ATOM 14631 C CA . ILE C 2 62 ? 168.592 201.004 149.656 1.00 103.02 62 ILE C CA 1
ATOM 14632 C C . ILE C 2 62 ? 167.722 200.057 148.854 1.00 100.38 62 ILE C C 1
ATOM 14633 O O . ILE C 2 62 ? 167.502 200.260 147.655 1.00 102.43 62 ILE C O 1
ATOM 14638 N N . VAL C 2 63 ? 167.235 198.996 149.491 1.00 98.03 63 VAL C N 1
ATOM 14639 C CA . VAL C 2 63 ? 166.324 198.092 148.805 1.00 98.14 63 VAL C CA 1
ATOM 14640 C C . VAL C 2 63 ? 165.079 198.842 148.358 1.00 101.71 63 VAL C C 1
ATOM 14641 O O . VAL C 2 63 ? 164.678 198.771 147.188 1.00 101.23 63 VAL C O 1
ATOM 14645 N N . GLN C 2 64 ? 164.470 199.593 149.270 1.00 105.57 64 GLN C N 1
ATOM 14646 C CA . GLN C 2 64 ? 163.332 200.428 148.927 1.00 113.23 64 GLN C CA 1
ATOM 14647 C C . GLN C 2 64 ? 163.663 201.424 147.823 1.00 109.59 64 GLN C C 1
ATOM 14648 O O . GLN C 2 64 ? 162.833 201.649 146.939 1.00 111.84 64 GLN C O 1
ATOM 14654 N N . TRP C 2 65 ? 164.854 202.016 147.857 1.00 107.58 65 TRP C N 1
ATOM 14655 C CA . TRP C 2 65 ? 165.232 203.005 146.853 1.00 107.47 65 TRP C CA 1
ATOM 14656 C C . TRP C 2 65 ? 165.310 202.377 145.469 1.00 115.47 65 TRP C C 1
ATOM 14657 O O . TRP C 2 65 ? 164.819 202.943 144.482 1.00 115.42 65 TRP C O 1
ATOM 14668 N N . LEU C 2 66 ? 165.973 201.219 145.379 1.00 109.56 66 LEU C N 1
ATOM 14669 C CA . LEU C 2 66 ? 165.966 200.442 144.145 1.00 104.40 66 LEU C CA 1
ATOM 14670 C C . LEU C 2 66 ? 164.552 200.197 143.657 1.00 108.01 66 LEU C C 1
ATOM 14671 O O . LEU C 2 66 ? 164.220 200.526 142.514 1.00 111.47 66 LEU C O 1
ATOM 14676 N N . ILE C 2 67 ? 163.706 199.616 144.510 1.00 103.62 67 ILE C N 1
ATOM 14677 C CA . ILE C 2 67 ? 162.372 199.226 144.061 1.00 106.30 67 ILE C CA 1
ATOM 14678 C C . ILE C 2 67 ? 161.592 200.437 143.580 1.00 111.66 67 ILE C C 1
ATOM 14679 O O . ILE C 2 67 ? 160.865 200.373 142.582 1.00 115.13 67 ILE C O 1
ATOM 14684 N N . LYS C 2 68 ? 161.732 201.558 144.274 1.00 112.73 68 LYS C N 1
ATOM 14685 C CA . LYS C 2 68 ? 161.043 202.758 143.838 1.00 118.51 68 LYS C CA 1
ATOM 14686 C C . LYS C 2 68 ? 161.547 203.229 142.484 1.00 121.58 68 LYS C C 1
ATOM 14687 O O . LYS C 2 68 ? 160.805 203.209 141.498 1.00 123.25 68 LYS C O 1
ATOM 14693 N N . ASN C 2 69 ? 162.815 203.622 142.407 1.00 120.77 69 ASN C N 1
ATOM 14694 C CA . ASN C 2 69 ? 163.251 204.384 141.243 1.00 117.51 69 ASN C CA 1
ATOM 14695 C C . ASN C 2 69 ? 163.654 203.503 140.069 1.00 107.42 69 ASN C C 1
ATOM 14696 O O . ASN C 2 69 ? 163.956 204.027 138.991 1.00 107.99 69 ASN C O 1
ATOM 14701 N N . LEU C 2 70 ? 163.669 202.186 140.239 1.00 104.69 70 LEU C N 1
ATOM 14702 C CA . LEU C 2 70 ? 164.071 201.284 139.170 1.00 102.43 70 LEU C CA 1
ATOM 14703 C C . LEU C 2 70 ? 162.963 200.338 138.734 1.00 114.86 70 LEU C C 1
ATOM 14704 O O . LEU C 2 70 ? 163.052 199.767 137.644 1.00 114.70 70 LEU C O 1
ATOM 14709 N N . THR C 2 71 ? 161.922 200.167 139.549 1.00 113.79 71 THR C N 1
ATOM 14710 C CA . THR C 2 71 ? 160.785 199.308 139.218 1.00 114.50 71 THR C CA 1
ATOM 14711 C C . THR C 2 71 ? 161.243 197.873 138.955 1.00 111.09 71 THR C C 1
ATOM 14712 O O . THR C 2 71 ? 160.864 197.234 137.974 1.00 108.73 71 THR C O 1
ATOM 14716 N N . ILE C 2 72 ? 162.067 197.373 139.865 1.00 110.16 72 ILE C N 1
ATOM 14717 C CA . ILE C 2 72 ? 162.591 196.018 139.792 1.00 107.06 72 ILE C CA 1
ATOM 14718 C C . ILE C 2 72 ? 161.586 195.114 140.483 1.00 109.32 72 ILE C C 1
ATOM 14719 O O . ILE C 2 72 ? 161.526 195.073 141.716 1.00 110.36 72 ILE C O 1
ATOM 14724 N N . GLU C 2 73 ? 160.793 194.398 139.687 1.00 111.31 73 GLU C N 1
ATOM 14725 C CA . GLU C 2 73 ? 159.630 193.696 140.214 1.00 113.81 73 GLU C CA 1
ATOM 14726 C C . GLU C 2 73 ? 160.013 192.680 141.278 1.00 116.64 73 GLU C C 1
ATOM 14727 O O . GLU C 2 73 ? 159.456 192.688 142.379 1.00 123.80 73 GLU C O 1
ATOM 14733 N N . ASP C 2 74 ? 160.961 191.813 140.985 1.00 112.94 74 ASP C N 1
ATOM 14734 C CA . ASP C 2 74 ? 161.375 190.858 141.992 1.00 114.26 74 ASP C CA 1
ATOM 14735 C C . ASP C 2 74 ? 162.197 191.569 143.050 1.00 112.34 74 ASP C C 1
ATOM 14736 O O . ASP C 2 74 ? 163.223 192.182 142.721 1.00 113.38 74 ASP C O 1
ATOM 14741 N N . PRO C 2 75 ? 161.780 191.526 144.312 1.00 109.09 75 PRO C N 1
ATOM 14742 C CA . PRO C 2 75 ? 162.705 191.849 145.398 1.00 103.33 75 PRO C CA 1
ATOM 14743 C C . PRO C 2 75 ? 164.021 191.125 145.265 1.00 100.82 75 PRO C C 1
ATOM 14744 O O . PRO C 2 75 ? 165.072 191.738 145.466 1.00 101.92 75 PRO C O 1
ATOM 14748 N N . VAL C 2 76 ? 163.999 189.846 144.892 1.00 100.51 76 VAL C N 1
ATOM 14749 C CA . VAL C 2 76 ? 165.250 189.117 144.730 1.00 95.42 76 VAL C CA 1
ATOM 14750 C C . VAL C 2 76 ? 166.080 189.702 143.593 1.00 93.24 76 VAL C C 1
ATOM 14751 O O . VAL C 2 76 ? 167.305 189.823 143.711 1.00 93.36 76 VAL C O 1
ATOM 14755 N N . GLU C 2 77 ? 165.445 190.083 142.483 1.00 93.38 77 GLU C N 1
ATOM 14756 C CA . GLU C 2 77 ? 166.218 190.623 141.369 1.00 91.00 77 GLU C CA 1
ATOM 14757 C C . GLU C 2 77 ? 166.875 191.936 141.750 1.00 94.41 77 GLU C C 1
ATOM 14758 O O . GLU C 2 77 ? 168.076 192.135 141.512 1.00 98.13 77 GLU C O 1
ATOM 14764 N N . ALA C 2 78 ? 166.094 192.849 142.321 1.00 92.42 78 ALA C N 1
ATOM 14765 C CA . ALA C 2 78 ? 166.676 194.104 142.767 1.00 91.95 78 ALA C CA 1
ATOM 14766 C C . ALA C 2 78 ? 167.749 193.858 143.812 1.00 90.71 78 ALA C C 1
ATOM 14767 O O . ALA C 2 78 ? 168.766 194.560 143.842 1.00 91.10 78 ALA C O 1
ATOM 14769 N N . LEU C 2 79 ? 167.562 192.844 144.655 1.00 90.27 79 LEU C N 1
ATOM 14770 C CA . LEU C 2 79 ? 168.582 192.535 145.639 1.00 88.15 79 LEU C CA 1
ATOM 14771 C C . LEU C 2 79 ? 169.856 192.048 144.980 1.00 95.21 79 LEU C C 1
ATOM 14772 O O . LEU C 2 79 ? 170.944 192.338 145.472 1.00 98.24 79 LEU C O 1
ATOM 14777 N N . HIS C 2 80 ? 169.755 191.315 143.874 1.00 92.03 80 HIS C N 1
ATOM 14778 C CA . HIS C 2 80 ? 170.979 190.833 143.240 1.00 82.50 80 HIS C CA 1
ATOM 14779 C C . HIS C 2 80 ? 171.724 191.967 142.546 1.00 79.40 80 HIS C C 1
ATOM 14780 O O . HIS C 2 80 ? 172.964 192.032 142.593 1.00 78.70 80 HIS C O 1
ATOM 14787 N N . LEU C 2 81 ? 170.983 192.851 141.872 1.00 81.22 81 LEU C N 1
ATOM 14788 C CA . LEU C 2 81 ? 171.602 194.071 141.364 1.00 80.24 81 LEU C CA 1
ATOM 14789 C C . LEU C 2 81 ? 172.335 194.809 142.468 1.00 90.38 81 LEU C C 1
ATOM 14790 O O . LEU C 2 81 ? 173.518 195.148 142.322 1.00 88.60 81 LEU C O 1
ATOM 14795 N N . GLY C 2 82 ? 171.646 195.058 143.581 1.00 91.86 82 GLY C N 1
ATOM 14796 C CA . GLY C 2 82 ? 172.293 195.693 144.710 1.00 89.30 82 GLY C CA 1
ATOM 14797 C C . GLY C 2 82 ? 173.491 194.910 145.195 1.00 86.70 82 GLY C C 1
ATOM 14798 O O . GLY C 2 82 ? 174.500 195.491 145.597 1.00 89.02 82 GLY C O 1
ATOM 14799 N N . THR C 2 83 ? 173.411 193.585 145.133 1.00 78.34 83 THR C N 1
ATOM 14800 C CA . THR C 2 83 ? 174.498 192.760 145.628 1.00 74.66 83 THR C CA 1
ATOM 14801 C C . THR C 2 83 ? 175.766 193.014 144.842 1.00 78.29 83 THR C C 1
ATOM 14802 O O . THR C 2 83 ? 176.813 193.329 145.416 1.00 83.77 83 THR C O 1
ATOM 14806 N N . LEU C 2 84 ? 175.689 192.917 143.526 1.00 79.23 84 LEU C N 1
ATOM 14807 C CA . LEU C 2 84 ? 176.936 193.103 142.793 1.00 73.64 84 LEU C CA 1
ATOM 14808 C C . LEU C 2 84 ? 177.393 194.559 142.789 1.00 71.23 84 LEU C C 1
ATOM 14809 O O . LEU C 2 84 ? 178.605 194.831 142.786 1.00 67.95 84 LEU C O 1
ATOM 14814 N N . MET C 2 85 ? 176.461 195.512 142.814 1.00 76.48 85 MET C N 1
ATOM 14815 C CA . MET C 2 85 ? 176.893 196.893 142.966 1.00 79.36 85 MET C CA 1
ATOM 14816 C C . MET C 2 85 ? 177.702 197.054 144.232 1.00 75.98 85 MET C C 1
ATOM 14817 O O . MET C 2 85 ? 178.837 197.528 144.186 1.00 76.10 85 MET C O 1
ATOM 14822 N N . ALA C 2 86 ? 177.184 196.556 145.345 1.00 74.31 86 ALA C N 1
ATOM 14823 C CA . ALA C 2 86 ? 177.894 196.681 146.605 1.00 72.21 86 ALA C CA 1
ATOM 14824 C C . ALA C 2 86 ? 179.151 195.833 146.619 1.00 68.23 86 ALA C C 1
ATOM 14825 O O . ALA C 2 86 ? 180.008 196.002 147.489 1.00 70.41 86 ALA C O 1
ATOM 14827 N N . ALA C 2 87 ? 179.266 194.878 145.703 1.00 71.65 87 ALA C N 1
ATOM 14828 C CA . ALA C 2 87 ? 180.540 194.176 145.635 1.00 66.45 87 ALA C CA 1
ATOM 14829 C C . ALA C 2 87 ? 181.483 194.813 144.630 1.00 64.63 87 ALA C C 1
ATOM 14830 O O . ALA C 2 87 ? 182.561 194.264 144.382 1.00 69.04 87 ALA C O 1
ATOM 14832 N N . HIS C 2 88 ? 181.090 195.933 144.021 1.00 65.84 88 HIS C N 1
ATOM 14833 C CA . HIS C 2 88 ? 182.045 196.753 143.257 1.00 64.73 88 HIS C CA 1
ATOM 14834 C C . HIS C 2 88 ? 182.503 198.023 143.981 1.00 66.40 88 HIS C C 1
ATOM 14835 O O . HIS C 2 88 ? 183.036 198.942 143.356 1.00 68.40 88 HIS C O 1
ATOM 14842 N N . GLY C 2 89 ? 182.340 198.105 145.292 1.00 66.02 89 GLY C N 1
ATOM 14843 C CA . GLY C 2 89 ? 182.760 199.282 146.013 1.00 68.68 89 GLY C CA 1
ATOM 14844 C C . GLY C 2 89 ? 181.971 200.516 145.648 1.00 77.23 89 GLY C C 1
ATOM 14845 O O . GLY C 2 89 ? 182.520 201.461 145.094 1.00 82.79 89 GLY C O 1
ATOM 14846 N N . TYR C 2 90 ? 180.675 200.513 145.911 1.00 79.68 90 TYR C N 1
ATOM 14847 C CA . TYR C 2 90 ? 179.879 201.731 145.910 1.00 80.38 90 TYR C CA 1
ATOM 14848 C C . TYR C 2 90 ? 179.108 201.873 147.206 1.00 78.45 90 TYR C C 1
ATOM 14849 O O . TYR C 2 90 ? 178.507 202.923 147.448 1.00 78.00 90 TYR C O 1
ATOM 14858 N N . PHE C 2 91 ? 179.054 200.812 148.014 1.00 78.26 91 PHE C N 1
ATOM 14859 C CA . PHE C 2 91 ? 178.752 200.903 149.441 1.00 78.52 91 PHE C CA 1
ATOM 14860 C C . PHE C 2 91 ? 178.964 199.545 150.098 1.00 74.25 91 PHE C C 1
ATOM 14861 O O . PHE C 2 91 ? 178.870 198.506 149.439 1.00 78.36 91 PHE C O 1
ATOM 14869 N N . PHE C 2 92 ? 179.238 199.569 151.398 1.00 74.59 92 PHE C N 1
ATOM 14870 C CA . PHE C 2 92 ? 179.797 198.497 152.203 1.00 77.97 92 PHE C CA 1
ATOM 14871 C C . PHE C 2 92 ? 179.120 198.410 153.567 1.00 85.09 92 PHE C C 1
ATOM 14872 O O . PHE C 2 92 ? 178.551 199.392 154.053 1.00 91.06 92 PHE C O 1
ATOM 14880 N N . PRO C 2 93 ? 179.165 197.253 154.220 1.00 85.90 93 PRO C N 1
ATOM 14881 C CA . PRO C 2 93 ? 178.631 197.153 155.574 1.00 91.10 93 PRO C CA 1
ATOM 14882 C C . PRO C 2 93 ? 179.690 197.516 156.597 1.00 97.98 93 PRO C C 1
ATOM 14883 O O . PRO C 2 93 ? 180.811 197.004 156.578 1.00 106.37 93 PRO C O 1
ATOM 14887 N N . ILE C 2 94 ? 179.301 198.390 157.519 1.00 94.25 94 ILE C N 1
ATOM 14888 C CA . ILE C 2 94 ? 180.255 199.104 158.361 1.00 91.60 94 ILE C CA 1
ATOM 14889 C C . ILE C 2 94 ? 181.045 198.160 159.246 1.00 95.61 94 ILE C C 1
ATOM 14890 O O . ILE C 2 94 ? 182.158 198.476 159.670 1.00 96.60 94 ILE C O 1
ATOM 14895 N N . SER C 2 95 ? 180.504 196.986 159.543 1.00 97.87 95 SER C N 1
ATOM 14896 C CA . SER C 2 95 ? 181.152 196.081 160.482 1.00 97.59 95 SER C CA 1
ATOM 14897 C C . SER C 2 95 ? 181.651 194.808 159.823 1.00 99.18 95 SER C C 1
ATOM 14898 O O . SER C 2 95 ? 181.953 193.837 160.523 1.00 100.99 95 SER C O 1
ATOM 14901 N N . ASP C 2 96 ? 181.770 194.764 158.497 1.00 99.72 96 ASP C N 1
ATOM 14902 C CA . ASP C 2 96 ? 182.156 193.504 157.866 1.00 99.92 96 ASP C CA 1
ATOM 14903 C C . ASP C 2 96 ? 183.229 193.734 156.818 1.00 93.30 96 ASP C C 1
ATOM 14904 O O . ASP C 2 96 ? 183.354 194.833 156.267 1.00 90.24 96 ASP C O 1
ATOM 14909 N N . HIS C 2 97 ? 184.000 192.682 156.555 1.00 84.37 97 HIS C N 1
ATOM 14910 C CA . HIS C 2 97 ? 184.993 192.710 155.498 1.00 77.37 97 HIS C CA 1
ATOM 14911 C C . HIS C 2 97 ? 184.362 192.415 154.144 1.00 76.51 97 HIS C C 1
ATOM 14912 O O . HIS C 2 97 ? 184.570 193.164 153.185 1.00 81.92 97 HIS C O 1
ATOM 14919 N N . VAL C 2 98 ? 183.591 191.329 154.052 1.00 70.44 98 VAL C N 1
ATOM 14920 C CA . VAL C 2 98 ? 183.074 190.798 152.796 1.00 71.81 98 VAL C CA 1
ATOM 14921 C C . VAL C 2 98 ? 181.851 191.578 152.346 1.00 79.07 98 VAL C C 1
ATOM 14922 O O . VAL C 2 98 ? 180.794 191.531 152.977 1.00 84.66 98 VAL C O 1
ATOM 14926 N N . LEU C 2 99 ? 181.977 192.263 151.218 1.00 77.36 99 LEU C N 1
ATOM 14927 C CA . LEU C 2 99 ? 180.908 193.109 150.706 1.00 75.04 99 LEU C CA 1
ATOM 14928 C C . LEU C 2 99 ? 179.723 192.231 150.327 1.00 83.17 99 LEU C C 1
ATOM 14929 O O . LEU C 2 99 ? 179.841 191.386 149.438 1.00 87.01 99 LEU C O 1
ATOM 14934 N N . THR C 2 100 ? 178.581 192.444 150.980 1.00 83.97 100 THR C N 1
ATOM 14935 C CA . THR C 2 100 ? 177.322 191.789 150.627 1.00 81.35 100 THR C CA 1
ATOM 14936 C C . THR C 2 100 ? 176.194 192.654 151.152 1.00 83.03 100 THR C C 1
ATOM 14937 O O . THR C 2 100 ? 176.161 192.949 152.346 1.00 85.99 100 THR C O 1
ATOM 14941 N N . LEU C 2 101 ? 175.258 193.032 150.301 1.00 85.76 101 LEU C N 1
ATOM 14942 C CA . LEU C 2 101 ? 174.095 193.781 150.750 1.00 79.03 101 LEU C CA 1
ATOM 14943 C C . LEU C 2 101 ? 173.085 192.803 151.325 1.00 95.91 101 LEU C C 1
ATOM 14944 O O . LEU C 2 101 ? 172.635 191.893 150.629 1.00 81.34 101 LEU C O 1
ATOM 14949 N N . LYS C 2 102 ? 172.730 192.991 152.587 1.00 96.71 102 LYS C N 1
ATOM 14950 C CA . LYS C 2 102 ? 171.743 192.159 153.261 1.00 97.96 102 LYS C CA 1
ATOM 14951 C C . LYS C 2 102 ? 170.587 193.033 153.715 1.00 98.10 102 LYS C C 1
ATOM 14952 O O . LYS C 2 102 ? 170.779 193.940 154.530 1.00 95.19 102 LYS C O 1
ATOM 14958 N N . ASP C 2 103 ? 169.389 192.752 153.211 1.00 99.34 103 ASP C N 1
ATOM 14959 C CA . ASP C 2 103 ? 168.241 193.607 153.502 1.00 111.32 103 ASP C CA 1
ATOM 14960 C C . ASP C 2 103 ? 167.888 193.453 154.970 1.00 116.91 103 ASP C C 1
ATOM 14961 O O . ASP C 2 103 ? 167.210 192.510 155.379 1.00 121.78 103 ASP C O 1
ATOM 14966 N N . ASP C 2 104 ? 168.366 194.397 155.776 1.00 114.91 104 ASP C N 1
ATOM 14967 C CA . ASP C 2 104 ? 168.040 194.434 157.193 1.00 120.16 104 ASP C CA 1
ATOM 14968 C C . ASP C 2 104 ? 168.532 195.734 157.805 1.00 114.21 104 ASP C C 1
ATOM 14969 O O . ASP C 2 104 ? 168.988 196.637 157.096 1.00 111.25 104 ASP C O 1
ATOM 14974 N N . GLY C 2 105 ? 168.445 195.830 159.123 1.00 112.61 105 GLY C N 1
ATOM 14975 C CA . GLY C 2 105 ? 168.961 196.980 159.828 1.00 111.88 105 GLY C CA 1
ATOM 14976 C C . GLY C 2 105 ? 170.450 196.906 160.094 1.00 112.23 105 GLY C C 1
ATOM 14977 O O . GLY C 2 105 ? 170.861 196.621 161.221 1.00 120.34 105 GLY C O 1
ATOM 14978 N N . THR C 2 106 ? 171.272 197.133 159.073 1.00 107.09 106 THR C N 1
ATOM 14979 C CA . THR C 2 106 ? 172.707 197.302 159.258 1.00 104.87 106 THR C CA 1
ATOM 14980 C C . THR C 2 106 ? 173.135 198.561 158.525 1.00 106.86 106 THR C C 1
ATOM 14981 O O . THR C 2 106 ? 172.410 199.049 157.654 1.00 108.72 106 THR C O 1
ATOM 14985 N N . PHE C 2 107 ? 174.297 199.089 158.884 1.00 110.28 107 PHE C N 1
ATOM 14986 C CA . PHE C 2 107 ? 174.655 200.446 158.510 1.00 117.65 107 PHE C CA 1
ATOM 14987 C C . PHE C 2 107 ? 175.705 200.462 157.407 1.00 114.85 107 PHE C C 1
ATOM 14988 O O . PHE C 2 107 ? 176.724 199.772 157.490 1.00 115.03 107 PHE C O 1
ATOM 14996 N N . TYR C 2 108 ? 175.453 201.278 156.392 1.00 106.79 108 TYR C N 1
ATOM 14997 C CA . TYR C 2 108 ? 176.198 201.289 155.147 1.00 96.94 108 TYR C CA 1
ATOM 14998 C C . TYR C 2 108 ? 176.885 202.630 154.968 1.00 96.83 108 TYR C C 1
ATOM 14999 O O . TYR C 2 108 ? 176.881 203.472 155.866 1.00 96.72 108 TYR C O 1
ATOM 15008 N N . ARG C 2 109 ? 177.478 202.819 153.791 1.00 97.98 109 ARG C N 1
ATOM 15009 C CA . ARG C 2 109 ? 178.038 204.110 153.422 1.00 96.95 109 ARG C CA 1
ATOM 15010 C C . ARG C 2 109 ? 178.511 204.085 151.979 1.00 92.32 109 ARG C C 1
ATOM 15011 O O . ARG C 2 109 ? 179.020 203.070 151.506 1.00 94.19 109 ARG C O 1
ATOM 15019 N N . PHE C 2 110 ? 178.409 205.230 151.314 1.00 90.82 110 PHE C N 1
ATOM 15020 C CA . PHE C 2 110 ? 178.932 205.381 149.966 1.00 84.75 110 PHE C CA 1
ATOM 15021 C C . PHE C 2 110 ? 180.449 205.438 150.022 1.00 94.76 110 PHE C C 1
ATOM 15022 O O . PHE C 2 110 ? 181.051 205.371 151.092 1.00 106.81 110 PHE C O 1
ATOM 15030 N N . GLN C 2 111 ? 181.071 205.546 148.860 1.00 84.73 111 GLN C N 1
ATOM 15031 C CA . GLN C 2 111 ? 182.520 205.619 148.794 1.00 83.78 111 GLN C CA 1
ATOM 15032 C C . GLN C 2 111 ? 182.968 206.959 148.231 1.00 84.06 111 GLN C C 1
ATOM 15033 O O . GLN C 2 111 ? 182.141 207.771 147.815 1.00 88.55 111 GLN C O 1
ATOM 15039 N N . THR C 2 112 ? 184.276 207.194 148.245 1.00 79.77 112 THR C N 1
ATOM 15040 C CA . THR C 2 112 ? 184.811 208.501 147.901 1.00 88.12 112 THR C CA 1
ATOM 15041 C C . THR C 2 112 ? 185.229 208.562 146.436 1.00 85.48 112 THR C C 1
ATOM 15042 O O . THR C 2 112 ? 185.755 207.582 145.897 1.00 86.70 112 THR C O 1
ATOM 15046 N N . PRO C 2 113 ? 185.055 209.709 145.780 1.00 83.22 113 PRO C N 1
ATOM 15047 C CA . PRO C 2 113 ? 185.409 209.808 144.358 1.00 82.24 113 PRO C CA 1
ATOM 15048 C C . PRO C 2 113 ? 186.869 209.552 144.071 1.00 93.32 113 PRO C C 1
ATOM 15049 O O . PRO C 2 113 ? 187.225 209.297 142.916 1.00 96.72 113 PRO C O 1
ATOM 15053 N N . TYR C 2 114 ? 187.737 209.638 145.075 1.00 88.19 114 TYR C N 1
ATOM 15054 C CA . TYR C 2 114 ? 189.123 209.251 144.862 1.00 92.65 114 TYR C CA 1
ATOM 15055 C C . TYR C 2 114 ? 189.290 207.752 145.028 1.00 89.58 114 TYR C C 1
ATOM 15056 O O . TYR C 2 114 ? 190.272 207.171 144.554 1.00 86.64 114 TYR C O 1
ATOM 15065 N N . PHE C 2 115 ? 188.345 207.106 145.705 1.00 87.42 115 PHE C N 1
ATOM 15066 C CA . PHE C 2 115 ? 188.374 205.656 145.835 1.00 77.18 115 PHE C CA 1
ATOM 15067 C C . PHE C 2 115 ? 187.168 204.965 145.220 1.00 77.30 115 PHE C C 1
ATOM 15068 O O . PHE C 2 115 ? 186.646 204.017 145.812 1.00 77.24 115 PHE C O 1
ATOM 15076 N N . TRP C 2 116 ? 186.738 205.368 144.042 1.00 75.70 116 TRP C N 1
ATOM 15077 C CA . TRP C 2 116 ? 185.916 204.418 143.320 1.00 73.98 116 TRP C CA 1
ATOM 15078 C C . TRP C 2 116 ? 186.799 203.307 142.784 1.00 81.36 116 TRP C C 1
ATOM 15079 O O . TRP C 2 116 ? 188.006 203.294 143.016 1.00 91.44 116 TRP C O 1
ATOM 15090 N N . PRO C 2 117 ? 186.224 202.341 142.082 1.00 78.01 117 PRO C N 1
ATOM 15091 C CA . PRO C 2 117 ? 187.063 201.424 141.315 1.00 76.44 117 PRO C CA 1
ATOM 15092 C C . PRO C 2 117 ? 187.269 201.866 139.880 1.00 75.08 117 PRO C C 1
ATOM 15093 O O . PRO C 2 117 ? 188.123 201.294 139.196 1.00 78.38 117 PRO C O 1
ATOM 15097 N N . SER C 2 118 ? 186.564 202.889 139.411 1.00 72.55 118 SER C N 1
ATOM 15098 C CA . SER C 2 118 ? 186.731 203.332 138.034 1.00 80.21 118 SER C CA 1
ATOM 15099 C C . SER C 2 118 ? 188.058 204.025 137.788 1.00 90.57 118 SER C C 1
ATOM 15100 O O . SER C 2 118 ? 188.367 204.343 136.638 1.00 96.28 118 SER C O 1
ATOM 15103 N N . ASN C 2 119 ? 188.839 204.282 138.824 1.00 87.58 119 ASN C N 1
ATOM 15104 C CA . ASN C 2 119 ? 190.011 205.136 138.691 1.00 92.90 119 ASN C CA 1
ATOM 15105 C C . ASN C 2 119 ? 191.276 204.339 138.453 1.00 103.14 119 ASN C C 1
ATOM 15106 O O . ASN C 2 119 ? 192.361 204.763 138.849 1.00 109.27 119 ASN C O 1
ATOM 15111 N N . CYS C 2 120 ? 191.159 203.167 137.832 1.00 110.94 120 CYS C N 1
ATOM 15112 C CA . CYS C 2 120 ? 192.303 202.418 137.300 1.00 119.93 120 CYS C CA 1
ATOM 15113 C C . CYS C 2 120 ? 193.314 202.051 138.386 1.00 117.18 120 CYS C C 1
ATOM 15114 O O . CYS C 2 120 ? 194.501 201.839 138.130 1.00 117.05 120 CYS C O 1
ATOM 15117 N N . TRP C 2 121 ? 192.834 201.963 139.616 1.00 109.98 121 TRP C N 1
ATOM 15118 C CA . TRP C 2 121 ? 193.718 201.810 140.757 1.00 100.50 121 TRP C CA 1
ATOM 15119 C C . TRP C 2 121 ? 194.335 200.427 140.744 1.00 92.24 121 TRP C C 1
ATOM 15120 O O . TRP C 2 121 ? 193.805 199.509 140.115 1.00 94.25 121 TRP C O 1
ATOM 15131 N N . GLU C 2 122 ? 195.468 200.291 141.415 1.00 86.77 122 GLU C N 1
ATOM 15132 C CA . GLU C 2 122 ? 196.166 199.015 141.514 1.00 85.15 122 GLU C CA 1
ATOM 15133 C C . GLU C 2 122 ? 197.086 199.031 142.721 1.00 72.55 122 GLU C C 1
ATOM 15134 O O . GLU C 2 122 ? 198.205 199.564 142.646 1.00 67.94 122 GLU C O 1
ATOM 15140 N N . PRO C 2 123 ? 196.684 198.467 143.829 1.00 62.72 123 PRO C N 1
ATOM 15141 C CA . PRO C 2 123 ? 197.582 198.409 144.977 1.00 58.08 123 PRO C CA 1
ATOM 15142 C C . PRO C 2 123 ? 198.672 197.394 144.735 1.00 58.28 123 PRO C C 1
ATOM 15143 O O . PRO C 2 123 ? 198.592 196.613 143.786 1.00 57.34 123 PRO C O 1
ATOM 15147 N N . GLU C 2 124 ? 199.688 197.387 145.578 1.00 62.23 124 GLU C N 1
ATOM 15148 C CA . GLU C 2 124 ? 200.778 196.440 145.462 1.00 67.83 124 GLU C CA 1
ATOM 15149 C C . GLU C 2 124 ? 201.208 196.001 146.850 1.00 65.21 124 GLU C C 1
ATOM 15150 O O . GLU C 2 124 ? 200.776 196.546 147.872 1.00 62.58 124 GLU C O 1
ATOM 15156 N N . ASN C 2 125 ? 202.093 195.018 146.866 1.00 62.57 125 ASN C N 1
ATOM 15157 C CA . ASN C 2 125 ? 202.411 194.325 148.102 1.00 50.34 125 ASN C CA 1
ATOM 15158 C C . ASN C 2 125 ? 202.996 195.238 149.182 1.00 51.42 125 ASN C C 1
ATOM 15159 O O . ASN C 2 125 ? 202.602 195.123 150.353 1.00 58.49 125 ASN C O 1
ATOM 15164 N N . THR C 2 126 ? 203.919 196.140 148.836 1.00 45.96 126 THR C N 1
ATOM 15165 C CA . THR C 2 126 ? 204.457 197.035 149.857 1.00 46.39 126 THR C CA 1
ATOM 15166 C C . THR C 2 126 ? 203.358 197.874 150.482 1.00 56.31 126 THR C C 1
ATOM 15167 O O . THR C 2 126 ? 203.359 198.126 151.692 1.00 58.87 126 THR C O 1
ATOM 15171 N N . ASP C 2 127 ? 202.396 198.296 149.681 1.00 59.74 127 ASP C N 1
ATOM 15172 C CA . ASP C 2 127 ? 201.348 199.116 150.245 1.00 60.55 127 ASP C CA 1
ATOM 15173 C C . ASP C 2 127 ? 200.433 198.288 151.129 1.00 57.00 127 ASP C C 1
ATOM 15174 O O . ASP C 2 127 ? 199.930 198.793 152.144 1.00 58.24 127 ASP C O 1
ATOM 15179 N N . TYR C 2 128 ? 200.220 197.017 150.785 1.00 53.83 128 TYR C N 1
ATOM 15180 C CA . TYR C 2 128 ? 199.493 196.193 151.734 1.00 47.12 128 TYR C CA 1
ATOM 15181 C C . TYR C 2 128 ? 200.248 196.095 153.038 1.00 50.26 128 TYR C C 1
ATOM 15182 O O . TYR C 2 128 ? 199.636 196.130 154.109 1.00 60.60 128 TYR C O 1
ATOM 15191 N N . ALA C 2 129 ? 201.570 196.026 152.971 1.00 53.01 129 ALA C N 1
ATOM 15192 C CA . ALA C 2 129 ? 202.333 196.017 154.212 1.00 42.54 129 ALA C CA 1
ATOM 15193 C C . ALA C 2 129 ? 202.123 197.306 154.995 1.00 46.66 129 ALA C C 1
ATOM 15194 O O . ALA C 2 129 ? 202.050 197.284 156.232 1.00 57.90 129 ALA C O 1
ATOM 15196 N N . VAL C 2 130 ? 202.019 198.434 154.292 1.00 45.97 130 VAL C N 1
ATOM 15197 C CA . VAL C 2 130 ? 201.831 199.712 154.979 1.00 50.57 130 VAL C CA 1
ATOM 15198 C C . VAL C 2 130 ? 200.505 199.729 155.714 1.00 55.13 130 VAL C C 1
ATOM 15199 O O . VAL C 2 130 ? 200.416 200.147 156.876 1.00 57.65 130 VAL C O 1
ATOM 15203 N N . TYR C 2 131 ? 199.450 199.292 155.045 1.00 48.84 131 TYR C N 1
ATOM 15204 C CA . TYR C 2 131 ? 198.154 199.298 155.705 1.00 49.96 131 TYR C CA 1
ATOM 15205 C C . TYR C 2 131 ? 198.115 198.303 156.855 1.00 48.60 131 TYR C C 1
ATOM 15206 O O . TYR C 2 131 ? 197.434 198.538 157.859 1.00 49.91 131 TYR C O 1
ATOM 15215 N N . LEU C 2 132 ? 198.840 197.191 156.738 1.00 60.29 132 LEU C N 1
ATOM 15216 C CA . LEU C 2 132 ? 198.889 196.236 157.841 1.00 47.99 132 LEU C CA 1
ATOM 15217 C C . LEU C 2 132 ? 199.566 196.823 159.067 1.00 49.05 132 LEU C C 1
ATOM 15218 O O . LEU C 2 132 ? 199.025 196.745 160.178 1.00 59.48 132 LEU C O 1
ATOM 15223 N N . CYS C 2 133 ? 200.751 197.404 158.897 1.00 47.02 133 CYS C N 1
ATOM 15224 C CA . CYS C 2 133 ? 201.421 198.029 160.030 1.00 45.13 133 CYS C CA 1
ATOM 15225 C C . CYS C 2 133 ? 200.557 199.125 160.645 1.00 55.22 133 CYS C C 1
ATOM 15226 O O . CYS C 2 133 ? 200.428 199.214 161.871 1.00 56.25 133 CYS C O 1
ATOM 15229 N N . LYS C 2 134 ? 199.910 199.941 159.808 1.00 55.10 134 LYS C N 1
ATOM 15230 C CA . LYS C 2 134 ? 199.107 201.034 160.350 1.00 52.76 134 LYS C CA 1
ATOM 15231 C C . LYS C 2 134 ? 197.927 200.538 161.174 1.00 53.60 134 LYS C C 1
ATOM 15232 O O . LYS C 2 134 ? 197.738 200.994 162.308 1.00 73.46 134 LYS C O 1
ATOM 15238 N N . ARG C 2 135 ? 197.107 199.640 160.625 1.00 54.49 135 ARG C N 1
ATOM 15239 C CA . ARG C 2 135 ? 195.996 199.114 161.410 1.00 53.19 135 ARG C CA 1
ATOM 15240 C C . ARG C 2 135 ? 196.487 198.447 162.678 1.00 61.05 135 ARG C C 1
ATOM 15241 O O . ARG C 2 135 ? 195.932 198.674 163.755 1.00 64.23 135 ARG C O 1
ATOM 15249 N N . THR C 2 136 ? 197.535 197.635 162.583 1.00 61.62 136 THR C N 1
ATOM 15250 C CA . THR C 2 136 ? 197.964 196.918 163.769 1.00 64.40 136 THR C CA 1
ATOM 15251 C C . THR C 2 136 ? 198.528 197.854 164.819 1.00 64.62 136 THR C C 1
ATOM 15252 O O . THR C 2 136 ? 198.581 197.489 165.997 1.00 70.47 136 THR C O 1
ATOM 15256 N N . MET C 2 137 ? 198.939 199.053 164.426 1.00 57.88 137 MET C N 1
ATOM 15257 C CA . MET C 2 137 ? 199.557 199.964 165.374 1.00 54.23 137 MET C CA 1
ATOM 15258 C C . MET C 2 137 ? 198.695 201.162 165.749 1.00 64.66 137 MET C C 1
ATOM 15259 O O . MET C 2 137 ? 199.169 202.021 166.495 1.00 71.47 137 MET C O 1
ATOM 15264 N N . GLN C 2 138 ? 197.466 201.279 165.249 1.00 66.48 138 GLN C N 1
ATOM 15265 C CA . GLN C 2 138 ? 196.666 202.409 165.716 1.00 72.50 138 GLN C CA 1
ATOM 15266 C C . GLN C 2 138 ? 196.258 202.244 167.168 1.00 77.45 138 GLN C C 1
ATOM 15267 O O . GLN C 2 138 ? 196.308 203.200 167.945 1.00 85.31 138 GLN C O 1
ATOM 15273 N N . ASN C 2 139 ? 195.840 201.041 167.545 1.00 30.00 139 ASN C N 1
ATOM 15274 C CA . ASN C 2 139 ? 195.070 200.831 168.763 1.00 30.00 139 ASN C CA 1
ATOM 15275 C C . ASN C 2 139 ? 195.861 200.207 169.906 1.00 30.00 139 ASN C C 1
ATOM 15276 O O . ASN C 2 139 ? 195.747 200.655 171.048 1.00 30.00 139 ASN C O 1
ATOM 15281 N N . LYS C 2 140 ? 196.622 199.153 169.628 1.00 30.00 140 LYS C N 1
ATOM 15282 C CA . LYS C 2 140 ? 197.337 198.321 170.592 1.00 30.00 140 LYS C CA 1
ATOM 15283 C C . LYS C 2 140 ? 196.484 197.935 171.788 1.00 30.00 140 LYS C C 1
ATOM 15284 O O . LYS C 2 140 ? 196.993 197.905 172.912 1.00 30.00 140 LYS C O 1
ATOM 15290 N N . ALA C 2 141 ? 195.203 197.648 171.587 1.00 84.83 141 ALA C N 1
ATOM 15291 C CA . ALA C 2 141 ? 194.406 196.936 172.568 1.00 86.07 141 ALA C CA 1
ATOM 15292 C C . ALA C 2 141 ? 194.178 195.489 172.169 1.00 88.91 141 ALA C C 1
ATOM 15293 O O . ALA C 2 141 ? 194.039 194.632 173.046 1.00 88.82 141 ALA C O 1
ATOM 15295 N N . ARG C 2 142 ? 194.146 195.196 170.873 1.00 90.44 142 ARG C N 1
ATOM 15296 C CA . ARG C 2 142 ? 193.865 193.866 170.360 1.00 86.81 142 ARG C CA 1
ATOM 15297 C C . ARG C 2 142 ? 194.523 193.735 168.995 1.00 81.08 142 ARG C C 1
ATOM 15298 O O . ARG C 2 142 ? 194.892 194.737 168.381 1.00 87.60 142 ARG C O 1
ATOM 15306 N N . LEU C 2 143 ? 194.656 192.507 168.516 1.00 79.63 143 LEU C N 1
ATOM 15307 C CA . LEU C 2 143 ? 195.048 192.292 167.130 1.00 80.52 143 LEU C CA 1
ATOM 15308 C C . LEU C 2 143 ? 193.826 192.616 166.294 1.00 74.50 143 LEU C C 1
ATOM 15309 O O . LEU C 2 143 ? 193.079 191.737 165.873 1.00 66.23 143 LEU C O 1
ATOM 15314 N N . GLU C 2 144 ? 193.627 193.896 166.034 1.00 76.49 144 GLU C N 1
ATOM 15315 C CA . GLU C 2 144 ? 192.392 194.345 165.416 1.00 71.23 144 GLU C CA 1
ATOM 15316 C C . GLU C 2 144 ? 192.368 193.904 163.958 1.00 63.08 144 GLU C C 1
ATOM 15317 O O . GLU C 2 144 ? 192.722 194.670 163.055 1.00 63.84 144 GLU C O 1
ATOM 15323 N N . LEU C 2 145 ? 191.960 192.655 163.729 1.00 30.00 145 LEU C N 1
ATOM 15324 C CA . LEU C 2 145 ? 192.095 192.052 162.409 1.00 30.00 145 LEU C CA 1
ATOM 15325 C C . LEU C 2 145 ? 191.470 190.659 162.390 1.00 30.00 145 LEU C C 1
ATOM 15326 O O . LEU C 2 145 ? 191.038 190.156 163.431 1.00 30.00 145 LEU C O 1
ATOM 15331 N N . ALA C 2 146 ? 191.415 190.019 161.223 1.00 30.00 146 ALA C N 1
ATOM 15332 C CA . ALA C 2 146 ? 190.944 188.646 161.116 1.00 30.00 146 ALA C CA 1
ATOM 15333 C C . ALA C 2 146 ? 192.091 187.772 160.625 1.00 30.00 146 ALA C C 1
ATOM 15334 O O . ALA C 2 146 ? 193.156 188.268 160.224 1.00 30.00 146 ALA C O 1
ATOM 15336 N N . ASP C 2 147 ? 191.863 186.455 160.637 1.00 69.05 147 ASP C N 1
ATOM 15337 C CA . ASP C 2 147 ? 192.963 185.503 160.506 1.00 61.84 147 ASP C CA 1
ATOM 15338 C C . ASP C 2 147 ? 193.600 185.554 159.122 1.00 55.94 147 ASP C C 1
ATOM 15339 O O . ASP C 2 147 ? 194.814 185.384 158.983 1.00 60.15 147 ASP C O 1
ATOM 15344 N N . TYR C 2 148 ? 192.805 185.802 158.084 1.00 53.71 148 TYR C N 1
ATOM 15345 C CA . TYR C 2 148 ? 193.412 185.922 156.767 1.00 47.71 148 TYR C CA 1
ATOM 15346 C C . TYR C 2 148 ? 194.350 187.116 156.679 1.00 49.87 148 TYR C C 1
ATOM 15347 O O . TYR C 2 148 ? 195.433 186.997 156.098 1.00 59.40 148 TYR C O 1
ATOM 15356 N N . GLU C 2 149 ? 193.988 188.253 157.266 1.00 48.81 149 GLU C N 1
ATOM 15357 C CA . GLU C 2 149 ? 194.857 189.411 157.153 1.00 48.25 149 GLU C CA 1
ATOM 15358 C C . GLU C 2 149 ? 196.097 189.246 158.016 1.00 49.86 149 GLU C C 1
ATOM 15359 O O . GLU C 2 149 ? 197.196 189.659 157.617 1.00 55.94 149 GLU C O 1
ATOM 15365 N N . ALA C 2 150 ? 195.960 188.604 159.177 1.00 49.68 150 ALA C N 1
ATOM 15366 C CA . ALA C 2 150 ? 197.152 188.269 159.953 1.00 40.17 150 ALA C CA 1
ATOM 15367 C C . ALA C 2 150 ? 198.057 187.321 159.172 1.00 45.31 150 ALA C C 1
ATOM 15368 O O . ALA C 2 150 ? 199.292 187.437 159.203 1.00 54.80 150 ALA C O 1
ATOM 15370 N N . GLU C 2 151 ? 197.456 186.389 158.436 1.00 46.72 151 GLU C N 1
ATOM 15371 C CA . GLU C 2 151 ? 198.255 185.499 157.612 1.00 46.49 151 GLU C CA 1
ATOM 15372 C C . GLU C 2 151 ? 199.006 186.271 156.541 1.00 49.39 151 GLU C C 1
ATOM 15373 O O . GLU C 2 151 ? 200.198 186.029 156.326 1.00 55.30 151 GLU C O 1
ATOM 15379 N N . SER C 2 152 ? 198.337 187.214 155.878 1.00 48.41 152 SER C N 1
ATOM 15380 C CA . SER C 2 152 ? 199.008 188.001 154.848 1.00 46.73 152 SER C CA 1
ATOM 15381 C C . SER C 2 152 ? 200.174 188.787 155.424 1.00 48.98 152 SER C C 1
ATOM 15382 O O . SER C 2 152 ? 201.246 188.857 154.806 1.00 53.21 152 SER C O 1
ATOM 15385 N N . LEU C 2 153 ? 199.989 189.382 156.598 1.00 48.19 153 LEU C N 1
ATOM 15386 C CA . LEU C 2 153 ? 201.096 190.099 157.205 1.00 44.98 153 LEU C CA 1
ATOM 15387 C C . LEU C 2 153 ? 202.260 189.194 157.562 1.00 44.67 153 LEU C C 1
ATOM 15388 O O . LEU C 2 153 ? 203.408 189.637 157.472 1.00 44.08 153 LEU C O 1
ATOM 15393 N N . ALA C 2 154 ? 202.004 187.956 157.986 1.00 43.49 154 ALA C N 1
ATOM 15394 C CA . ALA C 2 154 ? 203.120 187.050 158.261 1.00 37.28 154 ALA C CA 1
ATOM 15395 C C . ALA C 2 154 ? 203.988 186.840 157.022 1.00 46.53 154 ALA C C 1
ATOM 15396 O O . ALA C 2 154 ? 205.226 186.901 157.090 1.00 54.52 154 ALA C O 1
ATOM 15398 N N . ARG C 2 155 ? 203.354 186.602 155.875 1.00 46.20 155 ARG C N 1
ATOM 15399 C CA . ARG C 2 155 ? 204.110 186.422 154.643 1.00 36.08 155 ARG C CA 1
ATOM 15400 C C . ARG C 2 155 ? 204.860 187.687 154.269 1.00 38.42 155 ARG C C 1
ATOM 15401 O O . ARG C 2 155 ? 206.032 187.623 153.870 1.00 46.16 155 ARG C O 1
ATOM 15409 N N . LEU C 2 156 ? 204.186 188.838 154.343 1.00 43.83 156 LEU C N 1
ATOM 15410 C CA . LEU C 2 156 ? 204.862 190.089 154.043 1.00 41.67 156 LEU C CA 1
ATOM 15411 C C . LEU C 2 156 ? 206.096 190.274 154.899 1.00 41.48 156 LEU C C 1
ATOM 15412 O O . LEU C 2 156 ? 207.130 190.715 154.390 1.00 50.55 156 LEU C O 1
ATOM 15417 N N . GLN C 2 157 ? 206.019 189.914 156.175 1.00 37.89 157 GLN C N 1
ATOM 15418 C CA . GLN C 2 157 ? 207.211 189.938 157.007 1.00 34.28 157 GLN C CA 1
ATOM 15419 C C . GLN C 2 157 ? 208.287 189.038 156.432 1.00 41.69 157 GLN C C 1
ATOM 15420 O O . GLN C 2 157 ? 209.410 189.488 156.199 1.00 54.33 157 GLN C O 1
ATOM 15426 N N . ARG C 2 158 ? 207.954 187.775 156.168 1.00 44.62 158 ARG C N 1
ATOM 15427 C CA . ARG C 2 158 ? 208.997 186.819 155.804 1.00 44.47 158 ARG C CA 1
ATOM 15428 C C . ARG C 2 158 ? 209.647 187.164 154.471 1.00 47.41 158 ARG C C 1
ATOM 15429 O O . ARG C 2 158 ? 210.768 186.730 154.189 1.00 51.14 158 ARG C O 1
ATOM 15437 N N . ALA C 2 159 ? 208.966 187.940 153.633 1.00 47.50 159 ALA C N 1
ATOM 15438 C CA . ALA C 2 159 ? 209.535 188.182 152.310 1.00 39.60 159 ALA C CA 1
ATOM 15439 C C . ALA C 2 159 ? 210.079 189.597 152.149 1.00 47.14 159 ALA C C 1
ATOM 15440 O O . ALA C 2 159 ? 210.834 189.858 151.209 1.00 56.35 159 ALA C O 1
ATOM 15442 N N . PHE C 2 160 ? 209.711 190.518 153.029 1.00 50.78 160 PHE C N 1
ATOM 15443 C CA . PHE C 2 160 ? 210.129 191.911 152.931 1.00 51.39 160 PHE C CA 1
ATOM 15444 C C . PHE C 2 160 ? 211.215 192.245 153.942 1.00 56.11 160 PHE C C 1
ATOM 15445 O O . PHE C 2 160 ? 211.199 193.321 154.546 1.00 62.04 160 PHE C O 1
ATOM 15453 N N . ALA C 2 161 ? 212.152 191.316 154.159 1.00 53.57 161 ALA C N 1
ATOM 15454 C CA . ALA C 2 161 ? 213.163 191.436 155.206 1.00 50.08 161 ALA C CA 1
ATOM 15455 C C . ALA C 2 161 ? 213.882 192.776 155.208 1.00 56.71 161 ALA C C 1
ATOM 15456 O O . ALA C 2 161 ? 214.061 193.365 156.278 1.00 68.38 161 ALA C O 1
ATOM 15458 N N . ARG C 2 162 ? 214.263 193.287 154.044 1.00 58.45 162 ARG C N 1
ATOM 15459 C CA . ARG C 2 162 ? 214.947 194.568 154.013 1.00 66.21 162 ARG C CA 1
ATOM 15460 C C . ARG C 2 162 ? 214.010 195.709 154.372 1.00 74.93 162 ARG C C 1
ATOM 15461 O O . ARG C 2 162 ? 214.187 196.367 155.402 1.00 81.78 162 ARG C O 1
ATOM 15469 N N . LYS C 2 163 ? 212.981 195.930 153.556 1.00 72.65 163 LYS C N 1
ATOM 15470 C CA . LYS C 2 163 ? 212.202 197.164 153.586 1.00 68.41 163 LYS C CA 1
ATOM 15471 C C . LYS C 2 163 ? 211.047 197.019 154.562 1.00 62.37 163 LYS C C 1
ATOM 15472 O O . LYS C 2 163 ? 210.018 196.428 154.224 1.00 64.77 163 LYS C O 1
ATOM 15478 N N . TRP C 2 164 ? 211.213 197.548 155.768 1.00 54.49 164 TRP C N 1
ATOM 15479 C CA . TRP C 2 164 ? 210.092 197.740 156.673 1.00 57.50 164 TRP C CA 1
ATOM 15480 C C . TRP C 2 164 ? 210.022 199.154 157.216 1.00 57.97 164 TRP C C 1
ATOM 15481 O O . TRP C 2 164 ? 208.923 199.676 157.399 1.00 64.86 164 TRP C O 1
ATOM 15492 N N . GLU C 2 165 ? 211.158 199.781 157.481 1.00 52.45 165 GLU C N 1
ATOM 15493 C CA . GLU C 2 165 ? 211.201 200.868 158.444 1.00 49.03 165 GLU C CA 1
ATOM 15494 C C . GLU C 2 165 ? 210.362 202.064 158.054 1.00 52.24 165 GLU C C 1
ATOM 15495 O O . GLU C 2 165 ? 209.447 202.422 158.801 1.00 58.94 165 GLU C O 1
ATOM 15501 N N . PHE C 2 166 ? 210.618 202.673 156.901 1.00 52.07 166 PHE C N 1
ATOM 15502 C CA . PHE C 2 166 ? 209.819 203.825 156.509 1.00 52.10 166 PHE C CA 1
ATOM 15503 C C . PHE C 2 166 ? 208.353 203.469 156.347 1.00 53.77 166 PHE C C 1
ATOM 15504 O O . PHE C 2 166 ? 207.498 204.345 156.462 1.00 58.79 166 PHE C O 1
ATOM 15512 N N . ILE C 2 167 ? 208.044 202.201 156.095 1.00 53.52 167 ILE C N 1
ATOM 15513 C CA . ILE C 2 167 ? 206.660 201.753 156.144 1.00 50.84 167 ILE C CA 1
ATOM 15514 C C . ILE C 2 167 ? 206.046 202.094 157.496 1.00 53.99 167 ILE C C 1
ATOM 15515 O O . ILE C 2 167 ? 205.051 202.823 157.581 1.00 60.73 167 ILE C O 1
ATOM 15520 N N . PHE C 2 168 ? 206.643 201.575 158.566 1.00 55.78 168 PHE C N 1
ATOM 15521 C CA . PHE C 2 168 ? 206.197 201.875 159.919 1.00 53.57 168 PHE C CA 1
ATOM 15522 C C . PHE C 2 168 ? 206.196 203.374 160.157 1.00 58.93 168 PHE C C 1
ATOM 15523 O O . PHE C 2 168 ? 205.277 203.934 160.773 1.00 67.14 168 PHE C O 1
ATOM 15531 N N . MET C 2 169 ? 207.231 204.035 159.650 1.00 58.19 169 MET C N 1
ATOM 15532 C CA . MET C 2 169 ? 207.391 205.471 159.809 1.00 56.98 169 MET C CA 1
ATOM 15533 C C . MET C 2 169 ? 206.179 206.222 159.272 1.00 64.97 169 MET C C 1
ATOM 15534 O O . MET C 2 169 ? 205.454 206.882 160.023 1.00 72.05 169 MET C O 1
ATOM 15539 N N . GLN C 2 170 ? 205.937 206.097 157.967 1.00 65.82 170 GLN C N 1
ATOM 15540 C CA . GLN C 2 170 ? 204.841 206.807 157.319 1.00 68.14 170 GLN C CA 1
ATOM 15541 C C . GLN C 2 170 ? 203.501 206.351 157.857 1.00 66.82 170 GLN C C 1
ATOM 15542 O O . GLN C 2 170 ? 202.533 207.115 157.856 1.00 69.69 170 GLN C O 1
ATOM 15548 N N . ALA C 2 171 ? 203.421 205.108 158.320 1.00 61.34 171 ALA C N 1
ATOM 15549 C CA . ALA C 2 171 ? 202.179 204.659 158.917 1.00 61.59 171 ALA C CA 1
ATOM 15550 C C . ALA C 2 171 ? 201.837 205.484 160.141 1.00 69.31 171 ALA C C 1
ATOM 15551 O O . ALA C 2 171 ? 200.770 206.105 160.194 1.00 78.92 171 ALA C O 1
ATOM 15553 N N . GLU C 2 172 ? 202.727 205.523 161.122 1.00 69.97 172 GLU C N 1
ATOM 15554 C CA . GLU C 2 172 ? 202.383 206.286 162.308 1.00 73.10 172 GLU C CA 1
ATOM 15555 C C . GLU C 2 172 ? 202.360 207.775 162.019 1.00 71.85 172 GLU C C 1
ATOM 15556 O O . GLU C 2 172 ? 201.630 208.525 162.680 1.00 74.21 172 GLU C O 1
ATOM 15562 N N . ALA C 2 173 ? 203.123 208.218 161.025 1.00 70.73 173 ALA C N 1
ATOM 15563 C CA . ALA C 2 173 ? 202.996 209.592 160.577 1.00 75.95 173 ALA C CA 1
ATOM 15564 C C . ALA C 2 173 ? 201.579 209.907 160.132 1.00 80.73 173 ALA C C 1
ATOM 15565 O O . ALA C 2 173 ? 200.983 210.854 160.648 1.00 87.16 173 ALA C O 1
ATOM 15567 N N . GLN C 2 174 ? 201.038 209.127 159.197 1.00 77.34 174 GLN C N 1
ATOM 15568 C CA . GLN C 2 174 ? 199.644 209.243 158.800 1.00 73.84 174 GLN C CA 1
ATOM 15569 C C . GLN C 2 174 ? 198.710 209.194 160.000 1.00 75.84 174 GLN C C 1
ATOM 15570 O O . GLN C 2 174 ? 197.730 209.946 160.053 1.00 81.97 174 GLN C O 1
ATOM 15576 N N . ALA C 2 175 ? 198.992 208.305 160.954 1.00 73.48 175 ALA C N 1
ATOM 15577 C CA . ALA C 2 175 ? 198.137 208.194 162.128 1.00 73.07 175 ALA C CA 1
ATOM 15578 C C . ALA C 2 175 ? 198.072 209.513 162.871 1.00 85.34 175 ALA C C 1
ATOM 15579 O O . ALA C 2 175 ? 196.991 209.955 163.266 1.00 89.32 175 ALA C O 1
ATOM 15581 N N . LYS C 2 176 ? 199.216 210.171 163.040 1.00 90.75 176 LYS C N 1
ATOM 15582 C CA . LYS C 2 176 ? 199.201 211.484 163.674 1.00 92.78 176 LYS C CA 1
ATOM 15583 C C . LYS C 2 176 ? 198.510 212.517 162.791 1.00 99.78 176 LYS C C 1
ATOM 15584 O O . LYS C 2 176 ? 197.708 213.324 163.278 1.00 109.48 176 LYS C O 1
ATOM 15590 N N . VAL C 2 177 ? 198.785 212.490 161.484 1.00 98.25 177 VAL C N 1
ATOM 15591 C CA . VAL C 2 177 ? 198.259 213.520 160.591 1.00 98.83 177 VAL C CA 1
ATOM 15592 C C . VAL C 2 177 ? 196.749 213.429 160.484 1.00 104.96 177 VAL C C 1
ATOM 15593 O O . VAL C 2 177 ? 196.081 214.404 160.123 1.00 113.54 177 VAL C O 1
ATOM 15597 N N . ASP C 2 178 ? 196.184 212.269 160.780 1.00 103.68 178 ASP C N 1
ATOM 15598 C CA . ASP C 2 178 ? 194.743 212.144 160.707 1.00 109.22 178 ASP C CA 1
ATOM 15599 C C . ASP C 2 178 ? 194.081 212.254 162.073 1.00 116.44 178 ASP C C 1
ATOM 15600 O O . ASP C 2 178 ? 193.049 212.923 162.190 1.00 121.54 178 ASP C O 1
ATOM 15605 N N . LYS C 2 179 ? 194.661 211.656 163.115 1.00 117.90 179 LYS C N 1
ATOM 15606 C CA . LYS C 2 179 ? 194.138 211.840 164.458 1.00 125.11 179 LYS C CA 1
ATOM 15607 C C . LYS C 2 179 ? 194.167 213.295 164.880 1.00 131.04 179 LYS C C 1
ATOM 15608 O O . LYS C 2 179 ? 193.332 213.702 165.690 1.00 130.35 179 LYS C O 1
ATOM 15614 N N . LYS C 2 180 ? 195.103 214.084 164.346 1.00 132.73 180 LYS C N 1
ATOM 15615 C CA . LYS C 2 180 ? 195.147 215.499 164.685 1.00 134.22 180 LYS C CA 1
ATOM 15616 C C . LYS C 2 180 ? 193.866 216.209 164.277 1.00 134.73 180 LYS C C 1
ATOM 15617 O O . LYS C 2 180 ? 193.478 217.196 164.909 1.00 142.53 180 LYS C O 1
ATOM 15623 N N . ARG C 2 181 ? 193.202 215.728 163.235 1.00 129.04 181 ARG C N 1
ATOM 15624 C CA . ARG C 2 181 ? 191.878 216.218 162.902 1.00 133.79 181 ARG C CA 1
ATOM 15625 C C . ARG C 2 181 ? 190.846 215.513 163.781 1.00 134.46 181 ARG C C 1
ATOM 15626 O O . ARG C 2 181 ? 191.154 214.547 164.483 1.00 134.90 181 ARG C O 1
ATOM 15634 N N . ASP C 2 182 ? 189.613 216.013 163.753 1.00 132.78 182 ASP C N 1
ATOM 15635 C CA . ASP C 2 182 ? 188.658 215.673 164.802 1.00 130.88 182 ASP C CA 1
ATOM 15636 C C . ASP C 2 182 ? 188.286 214.190 164.812 1.00 123.79 182 ASP C C 1
ATOM 15637 O O . ASP C 2 182 ? 188.453 213.465 163.820 1.00 125.05 182 ASP C O 1
ATOM 15642 N N . LYS C 2 183 ? 187.776 213.754 165.967 1.00 107.61 183 LYS C N 1
ATOM 15643 C CA . LYS C 2 183 ? 187.605 212.341 166.275 1.00 107.87 183 LYS C CA 1
ATOM 15644 C C . LYS C 2 183 ? 186.654 211.631 165.324 1.00 104.71 183 LYS C C 1
ATOM 15645 O O . LYS C 2 183 ? 186.837 210.437 165.060 1.00 110.04 183 LYS C O 1
ATOM 15651 N N . ILE C 2 184 ? 185.645 212.322 164.804 1.00 100.95 184 ILE C N 1
ATOM 15652 C CA . ILE C 2 184 ? 184.707 211.681 163.893 1.00 97.40 184 ILE C CA 1
ATOM 15653 C C . ILE C 2 184 ? 185.352 211.638 162.518 1.00 94.40 184 ILE C C 1
ATOM 15654 O O . ILE C 2 184 ? 185.070 210.747 161.707 1.00 92.28 184 ILE C O 1
ATOM 15659 N N . GLU C 2 185 ? 186.236 212.600 162.252 1.00 97.54 185 GLU C N 1
ATOM 15660 C CA . GLU C 2 185 ? 186.946 212.581 160.985 1.00 101.15 185 GLU C CA 1
ATOM 15661 C C . GLU C 2 185 ? 187.850 211.370 160.880 1.00 102.54 185 GLU C C 1
ATOM 15662 O O . GLU C 2 185 ? 187.879 210.705 159.836 1.00 100.88 185 GLU C O 1
ATOM 15668 N N . ARG C 2 186 ? 188.629 211.089 161.931 1.00 106.31 186 ARG C N 1
ATOM 15669 C CA . ARG C 2 186 ? 189.480 209.903 161.879 1.00 101.78 186 ARG C CA 1
ATOM 15670 C C . ARG C 2 186 ? 188.648 208.657 161.652 1.00 97.45 186 ARG C C 1
ATOM 15671 O O . ARG C 2 186 ? 189.012 207.789 160.853 1.00 102.22 186 ARG C O 1
ATOM 15679 N N . LYS C 2 187 ? 187.494 208.581 162.307 1.00 97.29 187 LYS C N 1
ATOM 15680 C CA . LYS C 2 187 ? 186.641 207.410 162.160 1.00 101.52 187 LYS C CA 1
ATOM 15681 C C . LYS C 2 187 ? 186.167 207.240 160.718 1.00 101.43 187 LYS C C 1
ATOM 15682 O O . LYS C 2 187 ? 186.348 206.174 160.119 1.00 96.30 187 LYS C O 1
ATOM 15688 N N . ILE C 2 188 ? 185.555 208.279 160.139 1.00 105.79 188 ILE C N 1
ATOM 15689 C CA . ILE C 2 188 ? 185.001 208.089 158.803 1.00 102.09 188 ILE C CA 1
ATOM 15690 C C . ILE C 2 188 ? 186.099 207.872 157.776 1.00 101.75 188 ILE C C 1
ATOM 15691 O O . ILE C 2 188 ? 185.946 207.018 156.887 1.00 110.54 188 ILE C O 1
ATOM 15696 N N . LEU C 2 189 ? 187.218 208.593 157.870 1.00 92.45 189 LEU C N 1
ATOM 15697 C CA . LEU C 2 189 ? 188.263 208.384 156.879 1.00 92.88 189 LEU C CA 1
ATOM 15698 C C . LEU C 2 189 ? 188.851 206.987 157.007 1.00 87.18 189 LEU C C 1
ATOM 15699 O O . LEU C 2 189 ? 189.105 206.317 155.998 1.00 72.86 189 LEU C O 1
ATOM 15704 N N . ASP C 2 190 ? 189.047 206.505 158.234 1.00 79.52 190 ASP C N 1
ATOM 15705 C CA . ASP C 2 190 ? 189.625 205.181 158.353 1.00 73.76 190 ASP C CA 1
ATOM 15706 C C . ASP C 2 190 ? 188.641 204.114 157.924 1.00 73.07 190 ASP C C 1
ATOM 15707 O O . ASP C 2 190 ? 189.045 203.097 157.360 1.00 73.86 190 ASP C O 1
ATOM 15712 N N . SER C 2 191 ? 187.347 204.340 158.128 1.00 75.42 191 SER C N 1
ATOM 15713 C CA . SER C 2 191 ? 186.370 203.385 157.624 1.00 76.44 191 SER C CA 1
ATOM 15714 C C . SER C 2 191 ? 186.443 203.288 156.105 1.00 75.76 191 SER C C 1
ATOM 15715 O O . SER C 2 191 ? 186.500 202.185 155.541 1.00 75.07 191 SER C O 1
ATOM 15718 N N . GLN C 2 192 ? 186.457 204.438 155.424 1.00 73.03 192 GLN C N 1
ATOM 15719 C CA . GLN C 2 192 ? 186.475 204.410 153.966 1.00 69.02 192 GLN C CA 1
ATOM 15720 C C . GLN C 2 192 ? 187.739 203.757 153.440 1.00 74.36 192 GLN C C 1
ATOM 15721 O O . GLN C 2 192 ? 187.683 202.884 152.560 1.00 78.29 192 GLN C O 1
ATOM 15727 N N . GLU C 2 193 ? 188.888 204.170 153.960 1.00 75.03 193 GLU C N 1
ATOM 15728 C CA . GLU C 2 193 ? 190.136 203.648 153.433 1.00 70.33 193 GLU C CA 1
ATOM 15729 C C . GLU C 2 193 ? 190.481 202.326 154.089 1.00 67.37 193 GLU C C 1
ATOM 15730 O O . GLU C 2 193 ? 191.600 201.829 153.944 1.00 67.85 193 GLU C O 1
ATOM 15736 N N . ARG C 2 194 ? 189.546 201.772 154.852 1.00 72.37 194 ARG C N 1
ATOM 15737 C CA . ARG C 2 194 ? 189.533 200.348 155.103 1.00 64.89 194 ARG C CA 1
ATOM 15738 C C . ARG C 2 194 ? 188.760 199.601 154.037 1.00 66.39 194 ARG C C 1
ATOM 15739 O O . ARG C 2 194 ? 189.310 198.690 153.413 1.00 71.21 194 ARG C O 1
ATOM 15747 N N . ALA C 2 195 ? 187.511 199.988 153.797 1.00 65.99 195 ALA C N 1
ATOM 15748 C CA . ALA C 2 195 ? 186.659 199.209 152.903 1.00 62.92 195 ALA C CA 1
ATOM 15749 C C . ALA C 2 195 ? 187.225 199.169 151.489 1.00 66.87 195 ALA C C 1
ATOM 15750 O O . ALA C 2 195 ? 187.132 198.144 150.791 1.00 70.85 195 ALA C O 1
ATOM 15752 N N . PHE C 2 196 ? 187.821 200.271 151.049 1.00 75.08 196 PHE C N 1
ATOM 15753 C CA . PHE C 2 196 ? 188.352 200.286 149.695 1.00 60.65 196 PHE C CA 1
ATOM 15754 C C . PHE C 2 196 ? 189.531 199.317 149.553 1.00 59.24 196 PHE C C 1
ATOM 15755 O O . PHE C 2 196 ? 189.946 199.002 148.435 1.00 69.61 196 PHE C O 1
ATOM 15763 N N . TRP C 2 197 ? 190.056 198.772 150.645 1.00 64.02 197 TRP C N 1
ATOM 15764 C CA . TRP C 2 197 ? 191.036 197.721 150.424 1.00 58.51 197 TRP C CA 1
ATOM 15765 C C . TRP C 2 197 ? 190.463 196.341 150.643 1.00 62.33 197 TRP C C 1
ATOM 15766 O O . TRP C 2 197 ? 191.014 195.360 150.122 1.00 61.17 197 TRP C O 1
ATOM 15777 N N . ASP C 2 198 ? 189.351 196.245 151.352 1.00 58.39 198 ASP C N 1
ATOM 15778 C CA . ASP C 2 198 ? 188.515 195.073 151.189 1.00 57.67 198 ASP C CA 1
ATOM 15779 C C . ASP C 2 198 ? 188.254 194.761 149.724 1.00 56.98 198 ASP C C 1
ATOM 15780 O O . ASP C 2 198 ? 188.626 193.677 149.259 1.00 58.51 198 ASP C O 1
ATOM 15785 N N . VAL C 2 199 ? 187.692 195.712 148.980 1.00 59.35 199 VAL C N 1
ATOM 15786 C CA . VAL C 2 199 ? 187.213 195.400 147.631 1.00 61.19 199 VAL C CA 1
ATOM 15787 C C . VAL C 2 199 ? 188.366 195.032 146.704 1.00 62.98 199 VAL C C 1
ATOM 15788 O O . VAL C 2 199 ? 188.196 194.240 145.776 1.00 67.16 199 VAL C O 1
ATOM 15792 N N . HIS C 2 200 ? 189.552 195.584 146.937 1.00 63.05 200 HIS C N 1
ATOM 15793 C CA . HIS C 2 200 ? 190.670 195.326 146.038 1.00 60.92 200 HIS C CA 1
ATOM 15794 C C . HIS C 2 200 ? 191.616 194.252 146.523 1.00 57.57 200 HIS C C 1
ATOM 15795 O O . HIS C 2 200 ? 192.620 194.002 145.854 1.00 58.79 200 HIS C O 1
ATOM 15802 N N . ARG C 2 201 ? 191.346 193.638 147.667 1.00 54.15 201 ARG C N 1
ATOM 15803 C CA . ARG C 2 201 ? 191.977 192.378 148.051 1.00 54.19 201 ARG C CA 1
ATOM 15804 C C . ARG C 2 201 ? 191.003 191.672 148.980 1.00 61.78 201 ARG C C 1
ATOM 15805 O O . ARG C 2 201 ? 191.109 191.780 150.206 1.00 67.93 201 ARG C O 1
ATOM 15813 N N . PRO C 2 202 ? 190.058 190.928 148.436 1.00 52.86 202 PRO C N 1
ATOM 15814 C CA . PRO C 2 202 ? 188.907 190.475 149.214 1.00 53.25 202 PRO C CA 1
ATOM 15815 C C . PRO C 2 202 ? 189.218 189.215 150.009 1.00 53.36 202 PRO C C 1
ATOM 15816 O O . PRO C 2 202 ? 190.256 188.583 149.840 1.00 62.16 202 PRO C O 1
ATOM 15820 N N . VAL C 2 203 ? 188.271 188.859 150.875 1.00 54.22 203 VAL C N 1
ATOM 15821 C CA . VAL C 2 203 ? 188.352 187.653 151.709 1.00 54.23 203 VAL C CA 1
ATOM 15822 C C . VAL C 2 203 ? 188.481 186.434 150.809 1.00 58.45 203 VAL C C 1
ATOM 15823 O O . VAL C 2 203 ? 188.058 186.492 149.640 1.00 64.31 203 VAL C O 1
ATOM 15827 N N . PRO C 2 204 ? 189.084 185.333 151.268 1.00 57.42 204 PRO C N 1
ATOM 15828 C CA . PRO C 2 204 ? 189.264 184.150 150.418 1.00 58.82 204 PRO C CA 1
ATOM 15829 C C . PRO C 2 204 ? 188.029 183.667 149.674 1.00 65.54 204 PRO C C 1
ATOM 15830 O O . PRO C 2 204 ? 188.130 183.188 148.541 1.00 65.91 204 PRO C O 1
ATOM 15834 N N . GLY C 2 205 ? 186.858 183.803 150.278 1.00 71.71 205 GLY C N 1
ATOM 15835 C CA . GLY C 2 205 ? 185.684 183.223 149.663 1.00 71.52 205 GLY C CA 1
ATOM 15836 C C . GLY C 2 205 ? 185.104 183.989 148.492 1.00 67.77 205 GLY C C 1
ATOM 15837 O O . GLY C 2 205 ? 185.162 183.505 147.360 1.00 67.83 205 GLY C O 1
ATOM 15838 N N . CYS C 2 206 ? 184.582 185.191 148.738 1.00 61.65 206 CYS C N 1
ATOM 15839 C CA . CYS C 2 206 ? 183.829 185.935 147.734 1.00 56.48 206 CYS C CA 1
ATOM 15840 C C . CYS C 2 206 ? 184.707 186.209 146.525 1.00 54.33 206 CYS C C 1
ATOM 15841 O O . CYS C 2 206 ? 185.927 186.319 146.655 1.00 59.69 206 CYS C O 1
ATOM 15844 N N . VAL C 2 207 ? 184.094 186.302 145.348 1.00 63.59 207 VAL C N 1
ATOM 15845 C CA . VAL C 2 207 ? 184.874 186.491 144.135 1.00 64.35 207 VAL C CA 1
ATOM 15846 C C . VAL C 2 207 ? 185.469 187.885 144.118 1.00 64.95 207 VAL C C 1
ATOM 15847 O O . VAL C 2 207 ? 184.837 188.849 144.558 1.00 74.12 207 VAL C O 1
ATOM 15851 N N . ASN C 2 208 ? 186.698 187.998 143.614 1.00 57.56 208 ASN C N 1
ATOM 15852 C CA . ASN C 2 208 ? 187.250 189.302 143.283 1.00 53.31 208 ASN C CA 1
ATOM 15853 C C . ASN C 2 208 ? 186.309 189.957 142.294 1.00 61.05 208 ASN C C 1
ATOM 15854 O O . ASN C 2 208 ? 185.668 189.270 141.498 1.00 67.55 208 ASN C O 1
ATOM 15859 N N . THR C 2 209 ? 186.196 191.268 142.347 1.00 60.14 209 THR C N 1
ATOM 15860 C CA . THR C 2 209 ? 185.450 191.932 141.299 1.00 55.17 209 THR C CA 1
ATOM 15861 C C . THR C 2 209 ? 186.332 192.836 140.475 1.00 51.52 209 THR C C 1
ATOM 15862 O O . THR C 2 209 ? 185.832 193.782 139.867 1.00 55.81 209 THR C O 1
ATOM 15866 N N . THR C 2 210 ? 187.628 192.582 140.454 1.00 49.88 210 THR C N 1
ATOM 15867 C CA . THR C 2 210 ? 188.528 193.353 139.630 1.00 55.26 210 THR C CA 1
ATOM 15868 C C . THR C 2 210 ? 188.713 192.785 138.240 1.00 65.65 210 THR C C 1
ATOM 15869 O O . THR C 2 210 ? 188.516 193.517 137.268 1.00 70.06 210 THR C O 1
ATOM 15873 N N . GLU C 2 211 ? 189.047 191.503 138.126 1.00 67.47 211 GLU C N 1
ATOM 15874 C CA . GLU C 2 211 ? 189.764 191.006 136.961 1.00 66.92 211 GLU C CA 1
ATOM 15875 C C . GLU C 2 211 ? 188.980 191.173 135.675 1.00 69.79 211 GLU C C 1
ATOM 15876 O O . GLU C 2 211 ? 187.796 191.517 135.678 1.00 76.23 211 GLU C O 1
ATOM 15882 N N . VAL C 2 212 ? 189.669 190.912 134.572 1.00 71.25 212 VAL C N 1
ATOM 15883 C CA . VAL C 2 212 ? 189.116 190.982 133.236 1.00 69.80 212 VAL C CA 1
ATOM 15884 C C . VAL C 2 212 ? 189.687 189.818 132.443 1.00 69.23 212 VAL C C 1
ATOM 15885 O O . VAL C 2 212 ? 190.688 189.213 132.824 1.00 68.73 212 VAL C O 1
ATOM 15889 N N . ASP C 2 213 ? 189.030 189.498 131.336 1.00 64.92 213 ASP C N 1
ATOM 15890 C CA . ASP C 2 213 ? 189.468 188.385 130.511 1.00 62.22 213 ASP C CA 1
ATOM 15891 C C . ASP C 2 213 ? 190.508 188.842 129.497 1.00 64.24 213 ASP C C 1
ATOM 15892 O O . ASP C 2 213 ? 190.436 189.948 128.953 1.00 78.54 213 ASP C O 1
ATOM 15897 N N . ILE C 2 214 ? 191.466 187.951 129.224 1.00 55.69 214 ILE C N 1
ATOM 15898 C CA . ILE C 2 214 ? 192.605 188.272 128.374 1.00 50.96 214 ILE C CA 1
ATOM 15899 C C . ILE C 2 214 ? 192.179 188.769 127.009 1.00 53.38 214 ILE C C 1
ATOM 15900 O O . ILE C 2 214 ? 192.911 189.541 126.388 1.00 60.39 214 ILE C O 1
ATOM 15905 N N . LYS C 2 215 ? 191.010 188.338 126.524 1.00 53.61 215 LYS C N 1
ATOM 15906 C CA . LYS C 2 215 ? 190.510 188.824 125.243 1.00 64.90 215 LYS C CA 1
ATOM 15907 C C . LYS C 2 215 ? 190.454 190.339 125.223 1.00 78.60 215 LYS C C 1
ATOM 15908 O O . LYS C 2 215 ? 191.005 190.975 124.320 1.00 86.18 215 LYS C O 1
ATOM 15914 N N . LYS C 2 216 ? 189.840 190.935 126.230 1.00 79.50 216 LYS C N 1
ATOM 15915 C CA . LYS C 2 216 ? 189.868 192.382 126.305 1.00 78.35 216 LYS C CA 1
ATOM 15916 C C . LYS C 2 216 ? 191.192 192.916 126.827 1.00 89.03 216 LYS C C 1
ATOM 15917 O O . LYS C 2 216 ? 191.346 194.136 126.946 1.00 97.20 216 LYS C O 1
ATOM 15923 N N . SER C 2 217 ? 192.149 192.041 127.141 1.00 91.75 217 SER C N 1
ATOM 15924 C CA . SER C 2 217 ? 193.501 192.472 127.495 1.00 94.09 217 SER C CA 1
ATOM 15925 C C . SER C 2 217 ? 194.253 192.781 126.202 1.00 101.95 217 SER C C 1
ATOM 15926 O O . SER C 2 217 ? 195.056 191.988 125.701 1.00 104.31 217 SER C O 1
ATOM 15929 N N . SER C 2 218 ? 193.976 193.959 125.651 1.00 106.94 218 SER C N 1
ATOM 15930 C CA . SER C 2 218 ? 194.553 194.362 124.373 1.00 104.93 218 SER C CA 1
ATOM 15931 C C . SER C 2 218 ? 196.077 194.426 124.434 1.00 97.02 218 SER C C 1
ATOM 15932 O O . SER C 2 218 ? 196.760 193.440 124.148 1.00 90.56 218 SER C O 1
ATOM 15935 N N . ASP C 2 256 ? 187.703 206.836 89.537 1.00 123.46 256 ASP C N 1
ATOM 15936 C CA . ASP C 2 256 ? 187.229 205.484 89.804 1.00 118.25 256 ASP C CA 1
ATOM 15937 C C . ASP C 2 256 ? 186.916 205.271 91.280 1.00 110.27 256 ASP C C 1
ATOM 15938 O O . ASP C 2 256 ? 186.090 204.415 91.610 1.00 107.44 256 ASP C O 1
ATOM 15943 N N . GLU C 2 257 ? 187.566 206.021 92.177 1.00 110.29 257 GLU C N 1
ATOM 15944 C CA . GLU C 2 257 ? 187.278 205.893 93.605 1.00 109.21 257 GLU C CA 1
ATOM 15945 C C . GLU C 2 257 ? 185.798 206.122 93.882 1.00 101.92 257 GLU C C 1
ATOM 15946 O O . GLU C 2 257 ? 185.122 205.275 94.482 1.00 93.80 257 GLU C O 1
ATOM 15952 N N . LEU C 2 258 ? 185.267 207.248 93.411 1.00 102.61 258 LEU C N 1
ATOM 15953 C CA . LEU C 2 258 ? 183.826 207.442 93.432 1.00 101.49 258 LEU C CA 1
ATOM 15954 C C . LEU C 2 258 ? 183.107 206.438 92.542 1.00 102.87 258 LEU C C 1
ATOM 15955 O O . LEU C 2 258 ? 181.907 206.211 92.726 1.00 103.32 258 LEU C O 1
ATOM 15960 N N . GLN C 2 259 ? 183.807 205.822 91.584 1.00 105.81 259 GLN C N 1
ATOM 15961 C CA . GLN C 2 259 ? 183.175 204.772 90.799 1.00 103.56 259 GLN C CA 1
ATOM 15962 C C . GLN C 2 259 ? 182.877 203.537 91.640 1.00 101.31 259 GLN C C 1
ATOM 15963 O O . GLN C 2 259 ? 181.765 203.018 91.553 1.00 101.80 259 GLN C O 1
ATOM 15969 N N . GLN C 2 260 ? 183.815 203.057 92.465 1.00 99.45 260 GLN C N 1
ATOM 15970 C CA . GLN C 2 260 ? 183.447 202.018 93.423 1.00 100.75 260 GLN C CA 1
ATOM 15971 C C . GLN C 2 260 ? 182.478 202.520 94.484 1.00 99.43 260 GLN C C 1
ATOM 15972 O O . GLN C 2 260 ? 181.584 201.770 94.892 1.00 97.60 260 GLN C O 1
ATOM 15978 N N . GLN C 2 261 ? 182.633 203.767 94.934 1.00 102.33 261 GLN C N 1
ATOM 15979 C CA . GLN C 2 261 ? 181.628 204.372 95.803 1.00 97.45 261 GLN C CA 1
ATOM 15980 C C . GLN C 2 261 ? 180.253 204.349 95.142 1.00 92.26 261 GLN C C 1
ATOM 15981 O O . GLN C 2 261 ? 179.293 203.791 95.694 1.00 85.52 261 GLN C O 1
ATOM 15987 N N . ILE C 2 262 ? 180.157 204.917 93.936 1.00 95.72 262 ILE C N 1
ATOM 15988 C CA . ILE C 2 262 ? 178.894 204.954 93.200 1.00 87.08 262 ILE C CA 1
ATOM 15989 C C . ILE C 2 262 ? 178.362 203.544 92.979 1.00 92.92 262 ILE C C 1
ATOM 15990 O O . ILE C 2 262 ? 177.151 203.311 92.984 1.00 98.71 262 ILE C O 1
ATOM 15995 N N . LYS C 2 263 ? 179.263 202.583 92.775 1.00 89.16 263 LYS C N 1
ATOM 15996 C CA . LYS C 2 263 ? 178.838 201.210 92.544 1.00 87.19 263 LYS C CA 1
ATOM 15997 C C . LYS C 2 263 ? 178.239 200.607 93.803 1.00 86.39 263 LYS C C 1
ATOM 15998 O O . LYS C 2 263 ? 177.282 199.831 93.732 1.00 81.97 263 LYS C O 1
ATOM 16004 N N . TYR C 2 264 ? 178.804 200.937 94.966 1.00 96.57 264 TYR C N 1
ATOM 16005 C CA . TYR C 2 264 ? 178.185 200.542 96.227 1.00 101.53 264 TYR C CA 1
ATOM 16006 C C . TYR C 2 264 ? 176.795 201.147 96.352 1.00 109.29 264 TYR C C 1
ATOM 16007 O O . TYR C 2 264 ? 175.846 200.485 96.792 1.00 114.72 264 TYR C O 1
ATOM 16016 N N . TRP C 2 265 ? 176.664 202.415 95.971 1.00 106.55 265 TRP C N 1
ATOM 16017 C CA . TRP C 2 265 ? 175.347 203.042 95.976 1.00 99.41 265 TRP C CA 1
ATOM 16018 C C . TRP C 2 265 ? 174.385 202.296 95.047 1.00 97.28 265 TRP C C 1
ATOM 16019 O O . TRP C 2 265 ? 173.232 202.034 95.403 1.00 99.38 265 TRP C O 1
ATOM 16030 N N . GLN C 2 266 ? 174.861 201.889 93.871 1.00 94.37 266 GLN C N 1
ATOM 16031 C CA . GLN C 2 266 ? 173.986 201.203 92.924 1.00 92.27 266 GLN C CA 1
ATOM 16032 C C . GLN C 2 266 ? 173.605 199.815 93.421 1.00 93.85 266 GLN C C 1
ATOM 16033 O O . GLN C 2 266 ? 172.467 199.374 93.224 1.00 94.08 266 GLN C O 1
ATOM 16039 N N . ILE C 2 267 ? 174.543 199.097 94.041 1.00 94.32 267 ILE C N 1
ATOM 16040 C CA . ILE C 2 267 ? 174.204 197.783 94.575 1.00 88.24 267 ILE C CA 1
ATOM 16041 C C . ILE C 2 267 ? 173.238 197.921 95.747 1.00 86.94 267 ILE C C 1
ATOM 16042 O O . ILE C 2 267 ? 172.403 197.040 95.981 1.00 86.36 267 ILE C O 1
ATOM 16047 N N . GLN C 2 268 ? 173.330 199.020 96.510 1.00 88.41 268 GLN C N 1
ATOM 16048 C CA . GLN C 2 268 ? 172.284 199.225 97.508 1.00 90.49 268 GLN C CA 1
ATOM 16049 C C . GLN C 2 268 ? 170.944 199.430 96.814 1.00 87.95 268 GLN C C 1
ATOM 16050 O O . GLN C 2 268 ? 169.921 198.922 97.283 1.00 82.57 268 GLN C O 1
ATOM 16056 N N . LEU C 2 269 ? 170.937 200.154 95.687 1.00 91.32 269 LEU C N 1
ATOM 16057 C CA . LEU C 2 269 ? 169.699 200.320 94.927 1.00 94.97 269 LEU C CA 1
ATOM 16058 C C . LEU C 2 269 ? 169.113 198.983 94.489 1.00 97.92 269 LEU C C 1
ATOM 16059 O O . LEU C 2 269 ? 167.962 198.676 94.817 1.00 99.89 269 LEU C O 1
ATOM 16064 N N . ASP C 2 270 ? 169.890 198.167 93.776 1.00 98.25 270 ASP C N 1
ATOM 16065 C CA . ASP C 2 270 ? 169.400 196.872 93.317 1.00 100.39 270 ASP C CA 1
ATOM 16066 C C . ASP C 2 270 ? 169.324 195.841 94.435 1.00 100.63 270 ASP C C 1
ATOM 16067 O O . ASP C 2 270 ? 168.971 194.686 94.171 1.00 101.00 270 ASP C O 1
ATOM 16072 N N . ARG C 2 271 ? 169.642 196.229 95.666 1.00 96.69 271 ARG C N 1
ATOM 16073 C CA . ARG C 2 271 ? 169.539 195.344 96.817 1.00 89.37 271 ARG C CA 1
ATOM 16074 C C . ARG C 2 271 ? 168.063 195.154 97.142 1.00 84.72 271 ARG C C 1
ATOM 16075 O O . ARG C 2 271 ? 167.466 195.963 97.858 1.00 89.22 271 ARG C O 1
ATOM 16083 N N . HIS C 2 272 ? 167.473 194.086 96.611 1.00 80.72 272 HIS C N 1
ATOM 16084 C CA . HIS C 2 272 ? 166.038 193.871 96.735 1.00 86.56 272 HIS C CA 1
ATOM 16085 C C . HIS C 2 272 ? 165.657 193.669 98.195 1.00 87.04 272 HIS C C 1
ATOM 16086 O O . HIS C 2 272 ? 166.220 192.810 98.880 1.00 87.67 272 HIS C O 1
ATOM 16093 N N . ARG C 2 273 ? 164.706 194.462 98.670 1.00 88.45 273 ARG C N 1
ATOM 16094 C CA . ARG C 2 273 ? 164.205 194.364 100.029 1.00 78.81 273 ARG C CA 1
ATOM 16095 C C . ARG C 2 273 ? 162.692 194.201 100.013 1.00 85.26 273 ARG C C 1
ATOM 16096 O O . ARG C 2 273 ? 162.019 194.504 99.025 1.00 94.87 273 ARG C O 1
ATOM 16104 N N . LEU C 2 274 ? 162.158 193.717 101.130 1.00 80.37 274 LEU C N 1
ATOM 16105 C CA . LEU C 2 274 ? 160.722 193.568 101.306 1.00 85.55 274 LEU C CA 1
ATOM 16106 C C . LEU C 2 274 ? 160.296 194.263 102.589 1.00 91.34 274 LEU C C 1
ATOM 16107 O O . LEU C 2 274 ? 161.114 194.560 103.463 1.00 94.96 274 LEU C O 1
ATOM 16112 N N . LYS C 2 275 ? 158.999 194.524 102.693 1.00 91.51 275 LYS C N 1
ATOM 16113 C CA . LYS C 2 275 ? 158.497 195.280 103.823 1.00 89.24 275 LYS C CA 1
ATOM 16114 C C . LYS C 2 275 ? 158.641 194.472 105.106 1.00 87.92 275 LYS C C 1
ATOM 16115 O O . LYS C 2 275 ? 158.588 193.239 105.109 1.00 92.01 275 LYS C O 1
ATOM 16121 N N . MET C 2 276 ? 158.838 195.193 106.212 1.00 86.53 276 MET C N 1
ATOM 16122 C CA . MET C 2 276 ? 158.934 194.566 107.522 1.00 86.86 276 MET C CA 1
ATOM 16123 C C . MET C 2 276 ? 157.718 193.719 107.849 1.00 97.85 276 MET C C 1
ATOM 16124 O O . MET C 2 276 ? 157.872 192.639 108.429 1.00 101.66 276 MET C O 1
ATOM 16129 N N . SER C 2 277 ? 156.525 194.180 107.482 1.00 100.33 277 SER C N 1
ATOM 16130 C CA . SER C 2 277 ? 155.316 193.384 107.608 1.00 100.80 277 SER C CA 1
ATOM 16131 C C . SER C 2 277 ? 155.465 192.037 106.915 1.00 95.41 277 SER C C 1
ATOM 16132 O O . SER C 2 277 ? 155.004 191.020 107.432 1.00 98.10 277 SER C O 1
ATOM 16135 N N . LYS C 2 278 ? 156.115 192.015 105.751 1.00 91.84 278 LYS C N 1
ATOM 16136 C CA . LYS C 2 278 ? 156.411 190.742 105.107 1.00 90.03 278 LYS C CA 1
ATOM 16137 C C . LYS C 2 278 ? 157.288 189.877 105.998 1.00 86.66 278 LYS C C 1
ATOM 16138 O O . LYS C 2 278 ? 156.997 188.693 106.215 1.00 84.06 278 LYS C O 1
ATOM 16144 N N . VAL C 2 279 ? 158.362 190.458 106.531 1.00 79.15 279 VAL C N 1
ATOM 16145 C CA . VAL C 2 279 ? 159.206 189.722 107.459 1.00 76.74 279 VAL C CA 1
ATOM 16146 C C . VAL C 2 279 ? 158.426 189.353 108.704 1.00 79.51 279 VAL C C 1
ATOM 16147 O O . VAL C 2 279 ? 158.644 188.291 109.292 1.00 83.69 279 VAL C O 1
ATOM 16151 N N . ALA C 2 280 ? 157.528 190.230 109.144 1.00 77.61 280 ALA C N 1
ATOM 16152 C CA . ALA C 2 280 ? 156.705 189.904 110.297 1.00 80.29 280 ALA C CA 1
ATOM 16153 C C . ALA C 2 280 ? 155.884 188.653 110.056 1.00 91.09 280 ALA C C 1
ATOM 16154 O O . ALA C 2 280 ? 155.885 187.749 110.894 1.00 95.19 280 ALA C O 1
ATOM 16156 N N . ASP C 2 281 ? 155.195 188.589 108.917 1.00 91.93 281 ASP C N 1
ATOM 16157 C CA . ASP C 2 281 ? 154.410 187.410 108.578 1.00 94.35 281 ASP C CA 1
ATOM 16158 C C . ASP C 2 281 ? 155.294 186.180 108.489 1.00 89.86 281 ASP C C 1
ATOM 16159 O O . ASP C 2 281 ? 154.949 185.121 109.018 1.00 94.95 281 ASP C O 1
ATOM 16164 N N . SER C 2 282 ? 156.438 186.303 107.817 1.00 82.06 282 SER C N 1
ATOM 16165 C CA . SER C 2 282 ? 157.335 185.161 107.690 1.00 81.80 282 SER C CA 1
ATOM 16166 C C . SER C 2 282 ? 157.806 184.668 109.049 1.00 85.28 282 SER C C 1
ATOM 16167 O O . SER C 2 282 ? 157.823 183.459 109.296 1.00 90.48 282 SER C O 1
ATOM 16170 N N . LEU C 2 283 ? 158.142 185.584 109.953 1.00 82.08 283 LEU C N 1
ATOM 16171 C CA . LEU C 2 283 ? 158.682 185.192 111.247 1.00 79.04 283 LEU C CA 1
ATOM 16172 C C . LEU C 2 283 ? 157.596 184.597 112.126 1.00 81.38 283 LEU C C 1
ATOM 16173 O O . LEU C 2 283 ? 157.788 183.545 112.747 1.00 88.04 283 LEU C O 1
ATOM 16178 N N . LEU C 2 284 ? 156.437 185.248 112.175 1.00 75.46 284 LEU C N 1
ATOM 16179 C CA . LEU C 2 284 ? 155.322 184.698 112.926 1.00 75.95 284 LEU C CA 1
ATOM 16180 C C . LEU C 2 284 ? 154.940 183.324 112.402 1.00 78.79 284 LEU C C 1
ATOM 16181 O O . LEU C 2 284 ? 154.731 182.396 113.185 1.00 83.65 284 LEU C O 1
ATOM 16186 N N . SER C 2 285 ? 154.901 183.159 111.081 1.00 77.40 285 SER C N 1
ATOM 16187 C CA . SER C 2 285 ? 154.440 181.906 110.503 1.00 80.07 285 SER C CA 1
ATOM 16188 C C . SER C 2 285 ? 155.456 180.798 110.717 1.00 79.82 285 SER C C 1
ATOM 16189 O O . SER C 2 285 ? 155.089 179.659 111.028 1.00 78.57 285 SER C O 1
ATOM 16192 N N . TYR C 2 286 ? 156.742 181.107 110.542 1.00 80.99 286 TYR C N 1
ATOM 16193 C CA . TYR C 2 286 ? 157.768 180.127 110.847 1.00 72.63 286 TYR C CA 1
ATOM 16194 C C . TYR C 2 286 ? 157.774 179.782 112.326 1.00 86.40 286 TYR C C 1
ATOM 16195 O O . TYR C 2 286 ? 158.201 178.687 112.702 1.00 92.56 286 TYR C O 1
ATOM 16204 N N . THR C 2 287 ? 157.332 180.701 113.180 1.00 79.80 287 THR C N 1
ATOM 16205 C CA . THR C 2 287 ? 157.141 180.347 114.576 1.00 74.84 287 THR C CA 1
ATOM 16206 C C . THR C 2 287 ? 155.977 179.395 114.741 1.00 83.26 287 THR C C 1
ATOM 16207 O O . THR C 2 287 ? 156.106 178.356 115.396 1.00 82.72 287 THR C O 1
ATOM 16211 N N . GLU C 2 288 ? 154.850 179.745 114.133 1.00 88.37 288 GLU C N 1
ATOM 16212 C CA . GLU C 2 288 ? 153.613 179.010 114.330 1.00 84.40 288 GLU C CA 1
ATOM 16213 C C . GLU C 2 288 ? 153.745 177.582 113.850 1.00 81.88 288 GLU C C 1
ATOM 16214 O O . GLU C 2 288 ? 153.309 176.647 114.527 1.00 80.67 288 GLU C O 1
ATOM 16220 N N . GLN C 2 289 ? 154.358 177.392 112.691 1.00 85.73 289 GLN C N 1
ATOM 16221 C CA . GLN C 2 289 ? 154.365 176.071 112.090 1.00 75.29 289 GLN C CA 1
ATOM 16222 C C . GLN C 2 289 ? 155.136 175.059 112.928 1.00 73.64 289 GLN C C 1
ATOM 16223 O O . GLN C 2 289 ? 154.969 173.852 112.734 1.00 74.21 289 GLN C O 1
ATOM 16229 N N . TYR C 2 290 ? 155.945 175.527 113.880 1.00 71.72 290 TYR C N 1
ATOM 16230 C CA . TYR C 2 290 ? 156.597 174.679 114.868 1.00 72.02 290 TYR C CA 1
ATOM 16231 C C . TYR C 2 290 ? 156.266 175.134 116.279 1.00 74.87 290 TYR C C 1
ATOM 16232 O O . TYR C 2 290 ? 156.701 174.501 117.250 1.00 74.85 290 TYR C O 1
ATOM 16241 N N . LEU C 2 291 ? 155.520 176.240 116.391 1.00 80.09 291 LEU C N 1
ATOM 16242 C CA . LEU C 2 291 ? 155.003 176.737 117.660 1.00 78.73 291 LEU C CA 1
ATOM 16243 C C . LEU C 2 291 ? 154.407 175.616 118.482 1.00 79.59 291 LEU C C 1
ATOM 16244 O O . LEU C 2 291 ? 154.645 175.508 119.687 1.00 85.71 291 LEU C O 1
ATOM 16249 N N . GLU C 2 292 ? 153.648 174.752 117.828 1.00 80.41 292 GLU C N 1
ATOM 16250 C CA . GLU C 2 292 ? 153.174 173.544 118.469 1.00 86.68 292 GLU C CA 1
ATOM 16251 C C . GLU C 2 292 ? 154.232 172.455 118.494 1.00 79.31 292 GLU C C 1
ATOM 16252 O O . GLU C 2 292 ? 153.881 171.280 118.636 1.00 78.30 292 GLU C O 1
ATOM 16258 N N . TYR C 2 293 ? 155.503 172.799 118.313 1.00 73.61 293 TYR C N 1
ATOM 16259 C CA . TYR C 2 293 ? 156.560 171.814 118.460 1.00 68.15 293 TYR C CA 1
ATOM 16260 C C . TYR C 2 293 ? 157.569 172.211 119.515 1.00 73.91 293 TYR C C 1
ATOM 16261 O O . TYR C 2 293 ? 158.315 171.353 120.001 1.00 64.75 293 TYR C O 1
ATOM 16270 N N . ASP C 2 294 ? 157.578 173.497 119.863 1.00 68.61 294 ASP C N 1
ATOM 16271 C CA . ASP C 2 294 ? 158.437 174.070 120.897 1.00 64.72 294 ASP C CA 1
ATOM 16272 C C . ASP C 2 294 ? 158.367 173.223 122.161 1.00 78.60 294 ASP C C 1
ATOM 16273 O O . ASP C 2 294 ? 157.331 173.221 122.833 1.00 85.61 294 ASP C O 1
ATOM 16278 N N . PRO C 2 295 ? 159.437 172.530 122.541 1.00 69.09 295 PRO C N 1
ATOM 16279 C CA . PRO C 2 295 ? 159.397 171.779 123.796 1.00 63.47 295 PRO C CA 1
ATOM 16280 C C . PRO C 2 295 ? 159.651 172.626 125.019 1.00 66.03 295 PRO C C 1
ATOM 16281 O O . PRO C 2 295 ? 159.820 172.080 126.113 1.00 70.44 295 PRO C O 1
ATOM 16285 N N . PHE C 2 296 ? 159.698 173.942 124.877 1.00 67.71 296 PHE C N 1
ATOM 16286 C CA . PHE C 2 296 ? 159.688 174.783 126.061 1.00 69.76 296 PHE C CA 1
ATOM 16287 C C . PHE C 2 296 ? 158.303 175.332 126.327 1.00 75.77 296 PHE C C 1
ATOM 16288 O O . PHE C 2 296 ? 157.852 175.344 127.473 1.00 82.58 296 PHE C O 1
ATOM 16296 N N . LEU C 2 297 ? 157.619 175.799 125.290 1.00 79.52 297 LEU C N 1
ATOM 16297 C CA . LEU C 2 297 ? 156.375 176.532 125.477 1.00 68.60 297 LEU C CA 1
ATOM 16298 C C . LEU C 2 297 ? 155.166 175.614 125.579 1.00 75.88 297 LEU C C 1
ATOM 16299 O O . LEU C 2 297 ? 154.523 175.534 126.627 1.00 80.36 297 LEU C O 1
ATOM 16304 N N . LEU C 2 298 ? 154.858 174.932 124.477 1.00 71.21 298 LEU C N 1
ATOM 16305 C CA . LEU C 2 298 ? 153.750 173.977 124.470 1.00 71.37 298 LEU C CA 1
ATOM 16306 C C . LEU C 2 298 ? 154.220 172.715 123.761 1.00 72.33 298 LEU C C 1
ATOM 16307 O O . LEU C 2 298 ? 154.032 172.570 122.552 1.00 73.92 298 LEU C O 1
ATOM 16312 N N . PRO C 2 299 ? 154.857 171.802 124.509 1.00 75.14 299 PRO C N 1
ATOM 16313 C CA . PRO C 2 299 ? 155.383 170.580 123.893 1.00 73.81 299 PRO C CA 1
ATOM 16314 C C . PRO C 2 299 ? 154.270 169.690 123.374 1.00 69.95 299 PRO C C 1
ATOM 16315 O O . PRO C 2 299 ? 153.284 169.478 124.080 1.00 71.57 299 PRO C O 1
ATOM 16319 N N . PRO C 2 300 ? 154.423 169.162 122.150 1.00 30.00 300 PRO C N 1
ATOM 16320 C CA . PRO C 2 300 ? 153.421 168.226 121.627 1.00 30.00 300 PRO C CA 1
ATOM 16321 C C . PRO C 2 300 ? 153.290 167.043 122.571 1.00 30.00 300 PRO C C 1
ATOM 16322 O O . PRO C 2 300 ? 152.173 166.605 122.842 1.00 30.00 300 PRO C O 1
ATOM 16326 N N . ASP C 2 301 ? 154.410 166.531 123.070 1.00 30.00 301 ASP C N 1
ATOM 16327 C CA . ASP C 2 301 ? 154.369 165.452 124.041 1.00 30.00 301 ASP C CA 1
ATOM 16328 C C . ASP C 2 301 ? 155.079 165.936 125.291 1.00 30.00 301 ASP C C 1
ATOM 16329 O O . ASP C 2 301 ? 156.247 166.324 125.236 1.00 30.00 301 ASP C O 1
ATOM 16334 N N . PRO C 2 302 ? 154.380 165.919 126.433 1.00 30.00 302 PRO C N 1
ATOM 16335 C CA . PRO C 2 302 ? 154.973 166.389 127.693 1.00 30.00 302 PRO C CA 1
ATOM 16336 C C . PRO C 2 302 ? 156.092 165.497 128.226 1.00 30.00 302 PRO C C 1
ATOM 16337 O O . PRO C 2 302 ? 156.781 165.915 129.155 1.00 30.00 302 PRO C O 1
ATOM 16341 N N . SER C 2 303 ? 156.266 164.302 127.669 1.00 30.00 303 SER C N 1
ATOM 16342 C CA . SER C 2 303 ? 157.345 163.415 128.086 1.00 30.00 303 SER C CA 1
ATOM 16343 C C . SER C 2 303 ? 158.611 164.218 127.836 1.00 30.00 303 SER C C 1
ATOM 16344 O O . SER C 2 303 ? 158.871 164.644 126.711 1.00 30.00 303 SER C O 1
ATOM 16347 N N . ASN C 2 304 ? 159.397 164.430 128.883 1.00 72.36 304 ASN C N 1
ATOM 16348 C CA . ASN C 2 304 ? 160.625 165.190 128.735 1.00 68.36 304 ASN C CA 1
ATOM 16349 C C . ASN C 2 304 ? 161.736 164.318 129.353 1.00 74.96 304 ASN C C 1
ATOM 16350 O O . ASN C 2 304 ? 161.705 164.079 130.558 1.00 85.01 304 ASN C O 1
ATOM 16355 N N . PRO C 2 305 ? 162.712 163.804 128.528 1.00 66.38 305 PRO C N 1
ATOM 16356 C CA . PRO C 2 305 ? 163.737 163.038 129.247 1.00 60.33 305 PRO C CA 1
ATOM 16357 C C . PRO C 2 305 ? 164.490 163.838 130.284 1.00 62.71 305 PRO C C 1
ATOM 16358 O O . PRO C 2 305 ? 165.014 163.286 131.255 1.00 68.62 305 PRO C O 1
ATOM 16362 N N . TRP C 2 306 ? 164.540 165.114 130.096 1.00 57.63 306 TRP C N 1
ATOM 16363 C CA . TRP C 2 306 ? 165.114 165.927 131.149 1.00 56.82 306 TRP C CA 1
ATOM 16364 C C . TRP C 2 306 ? 164.222 165.986 132.374 1.00 66.75 306 TRP C C 1
ATOM 16365 O O . TRP C 2 306 ? 164.643 165.590 133.463 1.00 75.60 306 TRP C O 1
ATOM 16376 N N . LEU C 2 307 ? 162.988 166.452 132.212 1.00 63.22 307 LEU C N 1
ATOM 16377 C CA . LEU C 2 307 ? 162.139 166.747 133.355 1.00 61.36 307 LEU C CA 1
ATOM 16378 C C . LEU C 2 307 ? 161.552 165.472 133.942 1.00 62.52 307 LEU C C 1
ATOM 16379 O O . LEU C 2 307 ? 161.797 165.137 135.104 1.00 67.52 307 LEU C O 1
ATOM 16384 N N . SER C 2 308 ? 160.793 164.733 133.138 1.00 64.21 308 SER C N 1
ATOM 16385 C CA . SER C 2 308 ? 159.995 163.619 133.630 1.00 63.83 308 SER C CA 1
ATOM 16386 C C . SER C 2 308 ? 160.705 162.277 133.532 1.00 67.93 308 SER C C 1
ATOM 16387 O O . SER C 2 308 ? 160.034 161.246 133.437 1.00 77.76 308 SER C O 1
ATOM 16390 N N . ASP C 2 309 ? 162.037 162.272 133.537 1.00 66.97 309 ASP C N 1
ATOM 16391 C CA . ASP C 2 309 ? 162.853 161.071 133.728 1.00 66.21 309 ASP C CA 1
ATOM 16392 C C . ASP C 2 309 ? 162.464 159.954 132.760 1.00 66.36 309 ASP C C 1
ATOM 16393 O O . ASP C 2 309 ? 162.439 158.772 133.100 1.00 62.40 309 ASP C O 1
ATOM 16398 N N . ASP C 2 310 ? 162.142 160.351 131.541 1.00 61.35 310 ASP C N 1
ATOM 16399 C CA . ASP C 2 310 ? 161.777 159.409 130.499 1.00 62.96 310 ASP C CA 1
ATOM 16400 C C . ASP C 2 310 ? 162.919 159.284 129.496 1.00 64.76 310 ASP C C 1
ATOM 16401 O O . ASP C 2 310 ? 163.839 160.102 129.476 1.00 71.80 310 ASP C O 1
ATOM 16406 N N . THR C 2 311 ? 162.876 158.232 128.690 1.00 63.10 311 THR C N 1
ATOM 16407 C CA . THR C 2 311 ? 163.753 158.093 127.540 1.00 59.64 311 THR C CA 1
ATOM 16408 C C . THR C 2 311 ? 162.990 157.906 126.245 1.00 65.21 311 THR C C 1
ATOM 16409 O O . THR C 2 311 ? 163.576 158.016 125.168 1.00 65.66 311 THR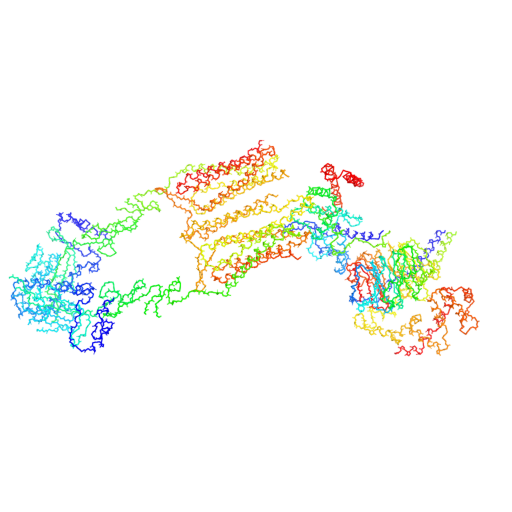 C O 1
ATOM 16413 N N . THR C 2 312 ? 161.682 157.681 126.328 1.00 71.12 312 THR C N 1
ATOM 16414 C CA . THR C 2 312 ? 160.924 157.198 125.184 1.00 72.20 312 THR C CA 1
ATOM 16415 C C . THR C 2 312 ? 160.879 158.208 124.048 1.00 77.68 312 THR C C 1
ATOM 16416 O O . THR C 2 312 ? 160.815 157.818 122.883 1.00 83.69 312 THR C O 1
ATOM 16420 N N . PHE C 2 313 ? 160.884 159.504 124.361 1.00 79.62 313 PHE C N 1
ATOM 16421 C CA . PHE C 2 313 ? 160.742 160.516 123.315 1.00 63.28 313 PHE C CA 1
ATOM 16422 C C . PHE C 2 313 ? 161.862 160.414 122.292 1.00 68.59 313 PHE C C 1
ATOM 16423 O O . PHE C 2 313 ? 161.622 160.217 121.094 1.00 76.93 313 PHE C O 1
ATOM 16431 N N . TRP C 2 314 ? 163.101 160.531 122.757 1.00 64.91 314 TRP C N 1
ATOM 16432 C CA . TRP C 2 314 ? 164.230 160.427 121.846 1.00 63.34 314 TRP C CA 1
ATOM 16433 C C . TRP C 2 314 ? 164.274 159.056 121.189 1.00 72.02 314 TRP C C 1
ATOM 16434 O O . TRP C 2 314 ? 164.610 158.939 120.008 1.00 81.14 314 TRP C O 1
ATOM 16445 N N . GLU C 2 315 ? 163.947 158.003 121.942 1.00 74.37 315 GLU C N 1
ATOM 16446 C CA . GLU C 2 315 ? 163.995 156.662 121.373 1.00 75.86 315 GLU C CA 1
ATOM 16447 C C . GLU C 2 315 ? 163.009 156.511 120.226 1.00 76.74 315 GLU C C 1
ATOM 16448 O O . GLU C 2 315 ? 163.334 155.890 119.208 1.00 78.79 315 GLU C O 1
ATOM 16454 N N . LEU C 2 316 ? 161.813 157.078 120.365 1.00 78.81 316 LEU C N 1
ATOM 16455 C CA . LEU C 2 316 ? 160.913 157.172 119.228 1.00 78.98 316 LEU C CA 1
ATOM 16456 C C . LEU C 2 316 ? 161.546 157.993 118.124 1.00 86.12 316 LEU C C 1
ATOM 16457 O O . LEU C 2 316 ? 161.380 157.686 116.939 1.00 100.93 316 LEU C O 1
ATOM 16462 N N . GLU C 2 317 ? 162.289 159.031 118.495 1.00 76.49 317 GLU C N 1
ATOM 16463 C CA . GLU C 2 317 ? 163.002 159.802 117.490 1.00 81.78 317 GLU C CA 1
ATOM 16464 C C . GLU C 2 317 ? 164.041 158.965 116.754 1.00 80.40 317 GLU C C 1
ATOM 16465 O O . GLU C 2 317 ? 164.397 159.293 115.619 1.00 85.08 317 GLU C O 1
ATOM 16471 N N . ALA C 2 318 ? 164.559 157.926 117.400 1.00 99.75 318 ALA C N 1
ATOM 16472 C CA . ALA C 2 318 ? 165.579 157.087 116.780 1.00 97.63 318 ALA C CA 1
ATOM 16473 C C . ALA C 2 318 ? 164.899 156.064 115.899 1.00 102.32 318 ALA C C 1
ATOM 16474 O O . ALA C 2 318 ? 165.464 155.629 114.897 1.00 96.40 318 ALA C O 1
ATOM 16476 N N . SER C 2 319 ? 163.680 155.682 116.265 1.00 117.55 319 SER C N 1
ATOM 16477 C CA . SER C 2 319 ? 162.930 154.738 115.449 1.00 122.56 319 SER C CA 1
ATOM 16478 C C . SER C 2 319 ? 162.701 155.342 114.082 1.00 121.61 319 SER C C 1
ATOM 16479 O O . SER C 2 319 ? 162.237 156.479 113.967 1.00 123.39 319 SER C O 1
ATOM 16482 N N . LYS C 2 320 ? 163.027 154.586 113.041 1.00 111.97 320 LYS C N 1
ATOM 16483 C CA . LYS C 2 320 ? 162.871 155.086 111.683 1.00 98.15 320 LYS C CA 1
ATOM 16484 C C . LYS C 2 320 ? 161.440 155.342 111.263 1.00 90.68 320 LYS C C 1
ATOM 16485 O O . LYS C 2 320 ? 161.208 156.162 110.386 1.00 88.79 320 LYS C O 1
ATOM 16491 N N . GLU C 2 321 ? 160.487 154.652 111.887 1.00 93.34 321 GLU C N 1
ATOM 16492 C CA . GLU C 2 321 ? 159.070 154.850 111.579 1.00 96.84 321 GLU C CA 1
ATOM 16493 C C . GLU C 2 321 ? 158.701 156.252 112.049 1.00 95.49 321 GLU C C 1
ATOM 16494 O O . GLU C 2 321 ? 158.886 156.595 113.219 1.00 102.34 321 GLU C O 1
ATOM 16500 N N . PRO C 2 322 ? 158.191 157.079 111.126 1.00 88.74 322 PRO C N 1
ATOM 16501 C CA . PRO C 2 322 ? 157.900 158.459 111.512 1.00 86.20 322 PRO C CA 1
ATOM 16502 C C . PRO C 2 322 ? 156.615 158.608 112.317 1.00 88.29 322 PRO C C 1
ATOM 16503 O O . PRO C 2 322 ? 155.640 157.897 112.068 1.00 90.51 322 PRO C O 1
ATOM 16507 N N . SER C 2 323 ? 156.608 159.523 113.281 1.00 89.47 323 SER C N 1
ATOM 16508 C CA . SER C 2 323 ? 155.400 159.786 114.060 1.00 89.78 323 SER C CA 1
ATOM 16509 C C . SER C 2 323 ? 154.487 160.683 113.233 1.00 87.96 323 SER C C 1
ATOM 16510 O O . SER C 2 323 ? 154.877 161.131 112.179 1.00 90.47 323 SER C O 1
ATOM 16513 N N . GLN C 2 324 ? 153.280 160.971 113.694 1.00 89.94 324 GLN C N 1
ATOM 16514 C CA . GLN C 2 324 ? 152.364 161.743 112.864 1.00 88.91 324 GLN C CA 1
ATOM 16515 C C . GLN C 2 324 ? 152.758 163.210 112.867 1.00 89.70 324 GLN C C 1
ATOM 16516 O O . GLN C 2 324 ? 152.569 163.916 111.870 1.00 96.38 324 GLN C O 1
ATOM 16522 N N . GLN C 2 325 ? 153.299 163.681 113.988 1.00 86.35 325 GLN C N 1
ATOM 16523 C CA . GLN C 2 325 ? 154.034 164.933 113.980 1.00 84.10 325 GLN C CA 1
ATOM 16524 C C . GLN C 2 325 ? 155.072 164.942 112.877 1.00 85.67 325 GLN C C 1
ATOM 16525 O O . GLN C 2 325 ? 155.135 165.896 112.097 1.00 86.42 325 GLN C O 1
ATOM 16531 N N . ARG C 2 326 ? 155.889 163.890 112.806 1.00 89.47 326 ARG C N 1
ATOM 16532 C CA . ARG C 2 326 ? 156.948 163.813 111.807 1.00 78.33 326 ARG C CA 1
ATOM 16533 C C . ARG C 2 326 ? 156.389 163.952 110.400 1.00 83.14 326 ARG C C 1
ATOM 16534 O O . ARG C 2 326 ? 156.930 164.696 109.573 1.00 81.62 326 ARG C O 1
ATOM 16542 N N . VAL C 2 327 ? 155.286 163.267 110.125 1.00 84.17 327 VAL C N 1
ATOM 16543 C CA . VAL C 2 327 ? 154.758 163.249 108.770 1.00 79.20 327 VAL C CA 1
ATOM 16544 C C . VAL C 2 327 ? 154.094 164.578 108.438 1.00 78.28 327 VAL C C 1
ATOM 16545 O O . VAL C 2 327 ? 154.176 165.059 107.303 1.00 76.81 327 VAL C O 1
ATOM 16549 N N . LYS C 2 328 ? 153.437 165.200 109.415 1.00 82.06 328 LYS C N 1
ATOM 16550 C CA . LYS C 2 328 ? 152.897 166.527 109.172 1.00 82.21 328 LYS C CA 1
ATOM 16551 C C . LYS C 2 328 ? 154.015 167.526 108.952 1.00 75.62 328 LYS C C 1
ATOM 16552 O O . LYS C 2 328 ? 153.860 168.482 108.185 1.00 74.77 328 LYS C O 1
ATOM 16558 N N . ARG C 2 329 ? 155.155 167.303 109.601 1.00 77.49 329 ARG C N 1
ATOM 16559 C CA . ARG C 2 329 ? 156.265 168.238 109.523 1.00 73.91 329 ARG C CA 1
ATOM 16560 C C . ARG C 2 329 ? 157.014 168.103 108.210 1.00 70.64 329 ARG C C 1
ATOM 16561 O O . ARG C 2 329 ? 157.570 169.086 107.710 1.00 71.03 329 ARG C O 1
ATOM 16569 N N . TRP C 2 330 ? 157.035 166.899 107.643 1.00 72.86 330 TRP C N 1
ATOM 16570 C CA . TRP C 2 330 ? 157.590 166.728 106.306 1.00 68.43 330 TRP C CA 1
ATOM 16571 C C . TRP C 2 330 ? 156.885 167.612 105.293 1.00 76.25 330 TRP C C 1
ATOM 16572 O O . TRP C 2 330 ? 157.527 168.157 104.391 1.00 81.20 330 TRP C O 1
ATOM 16583 N N . GLY C 2 331 ? 155.572 167.779 105.437 1.00 74.09 331 GLY C N 1
ATOM 16584 C CA . GLY C 2 331 ? 154.747 168.446 104.447 1.00 70.79 331 GLY C CA 1
ATOM 16585 C C . GLY C 2 331 ? 154.996 169.927 104.272 1.00 70.14 331 GLY C C 1
ATOM 16586 O O . GLY C 2 331 ? 154.346 170.545 103.423 1.00 71.02 331 GLY C O 1
ATOM 16587 N N . PHE C 2 332 ? 155.905 170.512 105.048 1.00 69.61 332 PHE C N 1
ATOM 16588 C CA . PHE C 2 332 ? 156.201 171.927 104.880 1.00 69.63 332 PHE C CA 1
ATOM 16589 C C . PHE C 2 332 ? 157.168 172.289 103.762 1.00 74.13 332 PHE C C 1
ATOM 16590 O O . PHE C 2 332 ? 156.921 173.259 103.039 1.00 77.26 332 PHE C O 1
ATOM 16598 N N . GLY C 2 333 ? 158.251 171.537 103.598 1.00 75.07 333 GLY C N 1
ATOM 16599 C CA . GLY C 2 333 ? 159.237 171.854 102.583 1.00 73.74 333 GLY C CA 1
ATOM 16600 C C . GLY C 2 333 ? 160.190 170.700 102.391 1.00 70.98 333 GLY C C 1
ATOM 16601 O O . GLY C 2 333 ? 160.712 170.120 103.348 1.00 71.46 333 GLY C O 1
ATOM 16602 N N . MET C 2 334 ? 160.427 170.384 101.115 1.00 70.52 334 MET C N 1
ATOM 16603 C CA . MET C 2 334 ? 161.285 169.252 100.785 1.00 67.83 334 MET C CA 1
ATOM 16604 C C . MET C 2 334 ? 162.692 169.426 101.327 1.00 71.42 334 MET C C 1
ATOM 16605 O O . MET C 2 334 ? 163.409 168.437 101.503 1.00 74.12 334 MET C O 1
ATOM 16610 N N . ASP C 2 335 ? 163.129 170.665 101.540 1.00 76.82 335 ASP C N 1
ATOM 16611 C CA . ASP C 2 335 ? 164.402 170.870 102.213 1.00 82.45 335 ASP C CA 1
ATOM 16612 C C . ASP C 2 335 ? 164.407 170.198 103.573 1.00 83.56 335 ASP C C 1
ATOM 16613 O O . ASP C 2 335 ? 165.340 169.454 103.903 1.00 91.33 335 ASP C O 1
ATOM 16618 N N . GLU C 2 336 ? 163.362 170.425 104.360 1.00 79.90 336 GLU C N 1
ATOM 16619 C CA . GLU C 2 336 ? 163.277 169.764 105.649 1.00 71.86 336 GLU C CA 1
ATOM 16620 C C . GLU C 2 336 ? 163.194 168.260 105.480 1.00 73.04 336 GLU C C 1
ATOM 16621 O O . GLU C 2 336 ? 163.762 167.506 106.280 1.00 83.17 336 GLU C O 1
ATOM 16627 N N . ALA C 2 337 ? 162.506 167.811 104.437 1.00 67.29 337 ALA C N 1
ATOM 16628 C CA . ALA C 2 337 ? 162.456 166.395 104.120 1.00 67.24 337 ALA C CA 1
ATOM 16629 C C . ALA C 2 337 ? 163.848 165.809 103.957 1.00 72.21 337 ALA C C 1
ATOM 16630 O O . ALA C 2 337 ? 164.208 164.859 104.656 1.00 83.06 337 ALA C O 1
ATOM 16632 N N . LEU C 2 338 ? 164.643 166.397 103.068 1.00 68.66 338 LEU C N 1
ATOM 16633 C CA . LEU C 2 338 ? 165.994 165.910 102.832 1.00 69.84 338 LEU C CA 1
ATOM 16634 C C . LEU C 2 338 ? 166.842 166.007 104.084 1.00 77.32 338 LEU C C 1
ATOM 16635 O O . LEU C 2 338 ? 167.756 165.198 104.275 1.00 83.10 338 LEU C O 1
ATOM 16640 N N . LYS C 2 339 ? 166.568 166.993 104.936 1.00 76.12 339 LYS C N 1
ATOM 16641 C CA . LYS C 2 339 ? 167.189 166.992 106.252 1.00 67.89 339 LYS C CA 1
ATOM 16642 C C . LYS C 2 339 ? 166.847 165.713 106.998 1.00 71.28 339 LYS C C 1
ATOM 16643 O O . LYS C 2 339 ? 167.721 165.081 107.600 1.00 71.63 339 LYS C O 1
ATOM 16649 N N . ASP C 2 340 ? 165.590 165.316 106.959 1.00 76.84 340 ASP C N 1
ATOM 16650 C CA . ASP C 2 340 ? 165.198 164.051 107.555 1.00 77.82 340 ASP C CA 1
ATOM 16651 C C . ASP C 2 340 ? 165.797 162.900 106.761 1.00 78.96 340 ASP C C 1
ATOM 16652 O O . ASP C 2 340 ? 165.550 162.797 105.556 1.00 85.45 340 ASP C O 1
ATOM 16657 N N . PRO C 2 341 ? 166.544 161.999 107.393 1.00 74.72 341 PRO C N 1
ATOM 16658 C CA . PRO C 2 341 ? 166.910 160.756 106.703 1.00 69.96 341 PRO C CA 1
ATOM 16659 C C . PRO C 2 341 ? 165.701 159.916 106.343 1.00 74.99 341 PRO C C 1
ATOM 16660 O O . PRO C 2 341 ? 165.653 159.336 105.250 1.00 70.48 341 PRO C O 1
ATOM 16664 N N . VAL C 2 342 ? 164.727 159.828 107.249 1.00 79.61 342 VAL C N 1
ATOM 16665 C CA . VAL C 2 342 ? 163.487 159.123 106.954 1.00 79.75 342 VAL C CA 1
ATOM 16666 C C . VAL C 2 342 ? 162.822 159.717 105.726 1.00 77.91 342 VAL C C 1
ATOM 16667 O O . VAL C 2 342 ? 162.354 158.992 104.835 1.00 82.21 342 VAL C O 1
ATOM 16671 N N . GLY C 2 343 ? 162.755 161.044 105.668 1.00 77.24 343 GLY C N 1
ATOM 16672 C CA . GLY C 2 343 ? 162.174 161.689 104.512 1.00 72.97 343 GLY C CA 1
ATOM 16673 C C . GLY C 2 343 ? 162.937 161.381 103.246 1.00 71.09 343 GLY C C 1
ATOM 16674 O O . GLY C 2 343 ? 162.330 161.130 102.200 1.00 71.03 343 GLY C O 1
ATOM 16675 N N . ARG C 2 344 ? 164.271 161.399 103.319 1.00 73.97 344 ARG C N 1
ATOM 16676 C CA . ARG C 2 344 ? 165.070 161.007 102.166 1.00 64.99 344 ARG C CA 1
ATOM 16677 C C . ARG C 2 344 ? 164.686 159.619 101.693 1.00 75.42 344 ARG C C 1
ATOM 16678 O O . ARG C 2 344 ? 164.451 159.408 100.499 1.00 73.29 344 ARG C O 1
ATOM 16686 N N . GLU C 2 345 ? 164.569 158.677 102.625 1.00 83.32 345 GLU C N 1
ATOM 16687 C CA . GLU C 2 345 ? 164.280 157.304 102.232 1.00 80.32 345 GLU C CA 1
ATOM 16688 C C . GLU C 2 345 ? 162.913 157.192 101.576 1.00 73.24 345 GLU C C 1
ATOM 16689 O O . GLU C 2 345 ? 162.773 156.553 100.530 1.00 73.65 345 GLU C O 1
ATOM 16695 N N . GLN C 2 346 ? 161.898 157.830 102.144 1.00 76.89 346 GLN C N 1
ATOM 16696 C CA . GLN C 2 346 ? 160.569 157.622 101.586 1.00 83.79 346 GLN C CA 1
ATOM 16697 C C . GLN C 2 346 ? 160.395 158.371 100.278 1.00 85.19 346 GLN C C 1
ATOM 16698 O O . GLN C 2 346 ? 159.773 157.855 99.336 1.00 85.03 346 GLN C O 1
ATOM 16704 N N . PHE C 2 347 ? 160.956 159.571 100.190 1.00 84.67 347 PHE C N 1
ATOM 16705 C CA . PHE C 2 347 ? 160.920 160.299 98.937 1.00 82.05 347 PHE C CA 1
ATOM 16706 C C . PHE C 2 347 ? 161.643 159.518 97.851 1.00 81.72 347 PHE C C 1
ATOM 16707 O O . PHE C 2 347 ? 161.161 159.411 96.716 1.00 86.47 347 PHE C O 1
ATOM 16715 N N . LEU C 2 348 ? 162.794 158.940 98.191 1.00 79.51 348 LEU C N 1
ATOM 16716 C CA . LEU C 2 348 ? 163.542 158.150 97.226 1.00 78.66 348 LEU C CA 1
ATOM 16717 C C . LEU C 2 348 ? 162.767 156.906 96.811 1.00 86.29 348 LEU C C 1
ATOM 16718 O O . LEU C 2 348 ? 162.825 156.492 95.649 1.00 92.22 348 LEU C O 1
ATOM 16723 N N . LYS C 2 349 ? 162.047 156.290 97.749 1.00 90.43 349 LYS C N 1
ATOM 16724 C CA . LYS C 2 349 ? 161.230 155.135 97.400 1.00 88.00 349 LYS C CA 1
ATOM 16725 C C . LYS C 2 349 ? 160.179 155.506 96.374 1.00 82.51 349 LYS C C 1
ATOM 16726 O O . LYS C 2 349 ? 159.963 154.773 95.402 1.00 86.18 349 LYS C O 1
ATOM 16732 N N . PHE C 2 350 ? 159.481 156.616 96.601 1.00 77.27 350 PHE C N 1
ATOM 16733 C CA . PHE C 2 350 ? 158.477 157.035 95.632 1.00 76.86 350 PHE C CA 1
ATOM 16734 C C . PHE C 2 350 ? 159.112 157.332 94.284 1.00 76.07 350 PHE C C 1
ATOM 16735 O O . PHE C 2 350 ? 158.549 157.005 93.236 1.00 90.82 350 PHE C O 1
ATOM 16743 N N . LEU C 2 351 ? 160.268 157.993 94.290 1.00 81.26 351 LEU C N 1
ATOM 16744 C CA . LEU C 2 351 ? 160.923 158.310 93.027 1.00 81.48 351 LEU C CA 1
ATOM 16745 C C . LEU C 2 351 ? 161.323 157.047 92.280 1.00 86.11 351 LEU C C 1
ATOM 16746 O O . LEU C 2 351 ? 161.248 156.997 91.047 1.00 88.74 351 LEU C O 1
ATOM 16751 N N . GLU C 2 352 ? 161.751 156.017 93.008 1.00 87.93 352 GLU C N 1
ATOM 16752 C CA . GLU C 2 352 ? 162.083 154.754 92.362 1.00 93.48 352 GLU C CA 1
ATOM 16753 C C . GLU C 2 352 ? 160.837 154.110 91.778 1.00 102.69 352 GLU C C 1
ATOM 16754 O O . GLU C 2 352 ? 160.788 153.807 90.580 1.00 105.28 352 GLU C O 1
ATOM 16760 N N . SER C 2 353 ? 159.821 153.886 92.616 1.00 107.92 353 SER C N 1
ATOM 16761 C CA . SER C 2 353 ? 158.607 153.214 92.162 1.00 110.40 353 SER C CA 1
ATOM 16762 C C . SER C 2 353 ? 157.908 153.989 91.053 1.00 109.76 353 SER C C 1
ATOM 16763 O O . SER C 2 353 ? 157.150 153.404 90.273 1.00 114.32 353 SER C O 1
ATOM 16766 N N . GLU C 2 354 ? 158.145 155.294 90.966 1.00 107.99 354 GLU C N 1
ATOM 16767 C CA . GLU C 2 354 ? 157.673 156.100 89.854 1.00 107.58 354 GLU C CA 1
ATOM 16768 C C . GLU C 2 354 ? 158.690 156.173 88.727 1.00 110.27 354 GLU C C 1
ATOM 16769 O O . GLU C 2 354 ? 158.494 156.937 87.778 1.00 112.82 354 GLU C O 1
ATOM 16775 N N . PHE C 2 355 ? 159.769 155.397 88.814 1.00 109.53 355 PHE C N 1
ATOM 16776 C CA . PHE C 2 355 ? 160.817 155.373 87.794 1.00 107.54 355 PHE C CA 1
ATOM 16777 C C . PHE C 2 355 ? 161.425 156.759 87.613 1.00 107.81 355 PHE C C 1
ATOM 16778 O O . PHE C 2 355 ? 161.817 157.163 86.517 1.00 118.25 355 PHE C O 1
ATOM 16786 N N . SER C 2 356 ? 161.499 157.494 88.717 1.00 97.16 356 SER C N 1
ATOM 16787 C CA . SER C 2 356 ? 161.917 158.886 88.673 1.00 90.98 356 SER C CA 1
ATOM 16788 C C . SER C 2 356 ? 162.912 159.180 89.787 1.00 88.42 356 SER C C 1
ATOM 16789 O O . SER C 2 356 ? 162.752 160.153 90.528 1.00 90.40 356 SER C O 1
ATOM 16792 N N . SER C 2 357 ? 163.936 158.345 89.918 1.00 83.97 357 SER C N 1
ATOM 16793 C CA . SER C 2 357 ? 164.843 158.388 91.055 1.00 78.95 357 SER C CA 1
ATOM 16794 C C . SER C 2 357 ? 166.236 158.862 90.659 1.00 77.82 357 SER C C 1
ATOM 16795 O O . SER C 2 357 ? 167.237 158.347 91.150 1.00 78.56 357 SER C O 1
ATOM 16798 N N . GLU C 2 358 ? 166.323 159.868 89.791 1.00 80.01 358 GLU C N 1
ATOM 16799 C CA . GLU C 2 358 ? 167.617 160.322 89.297 1.00 65.38 358 GLU C CA 1
ATOM 16800 C C . GLU C 2 358 ? 168.033 161.691 89.820 1.00 64.16 358 GLU C C 1
ATOM 16801 O O . GLU C 2 358 ? 169.149 161.822 90.332 1.00 61.49 358 GLU C O 1
ATOM 16807 N N . ASN C 2 359 ? 167.176 162.703 89.714 1.00 70.32 359 ASN C N 1
ATOM 16808 C CA . ASN C 2 359 ? 167.553 164.057 90.086 1.00 74.89 359 ASN C CA 1
ATOM 16809 C C . ASN C 2 359 ? 167.878 164.144 91.566 1.00 72.95 359 ASN C C 1
ATOM 16810 O O . ASN C 2 359 ? 168.849 164.796 91.960 1.00 78.84 359 ASN C O 1
ATOM 16815 N N . LEU C 2 360 ? 167.060 163.499 92.392 1.00 67.89 360 LEU C N 1
ATOM 16816 C CA . LEU C 2 360 ? 167.407 163.345 93.794 1.00 61.52 360 LEU C CA 1
ATOM 16817 C C . LEU C 2 360 ? 168.728 162.605 93.938 1.00 66.70 360 LEU C C 1
ATOM 16818 O O . LEU C 2 360 ? 169.556 162.957 94.787 1.00 71.45 360 LEU C O 1
ATOM 16823 N N . ARG C 2 361 ? 168.947 161.583 93.105 1.00 60.80 361 ARG C N 1
ATOM 16824 C CA . ARG C 2 361 ? 170.225 160.883 93.120 1.00 61.33 361 ARG C CA 1
ATOM 16825 C C . ARG C 2 361 ? 171.368 161.838 92.822 1.00 63.99 361 ARG C C 1
ATOM 16826 O O . ARG C 2 361 ? 172.388 161.832 93.518 1.00 66.57 361 ARG C O 1
ATOM 16834 N N . PHE C 2 362 ? 171.198 162.686 91.809 1.00 64.02 362 PHE C N 1
ATOM 16835 C CA . PHE C 2 362 ? 172.209 163.686 91.494 1.00 57.92 362 PHE C CA 1
ATOM 16836 C C . PHE C 2 362 ? 172.479 164.606 92.672 1.00 67.10 362 PHE C C 1
ATOM 16837 O O . PHE C 2 362 ? 173.634 164.773 93.079 1.00 73.02 362 PHE C O 1
ATOM 16845 N N . TRP C 2 363 ? 171.430 165.220 93.212 1.00 64.48 363 TRP C N 1
ATOM 16846 C CA . TRP C 2 363 ? 171.608 166.230 94.244 1.00 54.92 363 TRP C CA 1
ATOM 16847 C C . TRP C 2 363 ? 172.262 165.622 95.475 1.00 64.38 363 TRP C C 1
ATOM 16848 O O . TRP C 2 363 ? 173.146 166.236 96.088 1.00 69.28 363 TRP C O 1
ATOM 16859 N N . LEU C 2 364 ? 171.861 164.400 95.834 1.00 65.61 364 LEU C N 1
ATOM 16860 C CA . LEU C 2 364 ? 172.570 163.668 96.873 1.00 56.95 364 LEU C CA 1
ATOM 16861 C C . LEU C 2 364 ? 174.019 163.451 96.480 1.00 63.25 364 LEU C C 1
ATOM 16862 O O . LEU C 2 364 ? 174.914 163.489 97.326 1.00 69.60 364 LEU C O 1
ATOM 16867 N N . ALA C 2 365 ? 174.273 163.215 95.195 1.00 62.21 365 ALA C N 1
ATOM 16868 C CA . ALA C 2 365 ? 175.650 163.060 94.751 1.00 58.09 365 ALA C CA 1
ATOM 16869 C C . ALA C 2 365 ? 176.442 164.343 94.965 1.00 62.05 365 ALA C C 1
ATOM 16870 O O . ALA C 2 365 ? 177.572 164.309 95.463 1.00 67.45 365 ALA C O 1
ATOM 16872 N N . VAL C 2 366 ? 175.861 165.486 94.604 1.00 55.66 366 VAL C N 1
ATOM 16873 C CA . VAL C 2 366 ? 176.550 166.754 94.802 1.00 54.96 366 VAL C CA 1
ATOM 16874 C C . VAL C 2 366 ? 176.870 166.958 96.271 1.00 61.64 366 VAL C C 1
ATOM 16875 O O . VAL C 2 366 ? 178.007 167.283 96.638 1.00 66.66 366 VAL C O 1
ATOM 16879 N N . GLU C 2 367 ? 175.877 166.741 97.132 1.00 60.49 367 GLU C N 1
ATOM 16880 C CA . GLU C 2 367 ? 176.090 166.964 98.555 1.00 60.76 367 GLU C CA 1
ATOM 16881 C C . GLU C 2 367 ? 177.118 165.996 99.126 1.00 61.38 367 GLU C C 1
ATOM 16882 O O . GLU C 2 367 ? 177.994 166.404 99.895 1.00 73.60 367 GLU C O 1
ATOM 16888 N N . ASP C 2 368 ? 177.056 164.720 98.746 1.00 57.17 368 ASP C N 1
ATOM 16889 C CA . ASP C 2 368 ? 178.026 163.775 99.283 1.00 58.78 368 ASP C CA 1
ATOM 16890 C C . ASP C 2 368 ? 179.414 164.065 98.736 1.00 61.05 368 ASP C C 1
ATOM 16891 O O . ASP C 2 368 ? 180.420 163.653 99.324 1.00 66.99 368 ASP C O 1
ATOM 16896 N N . LEU C 2 369 ? 179.486 164.762 97.600 1.00 62.29 369 LEU C N 1
ATOM 16897 C CA . LEU C 2 369 ? 180.780 165.215 97.111 1.00 58.32 369 LEU C CA 1
ATOM 16898 C C . LEU C 2 369 ? 181.298 166.393 97.920 1.00 66.64 369 LEU C C 1
ATOM 16899 O O . LEU C 2 369 ? 182.505 166.507 98.157 1.00 74.95 369 LEU C O 1
ATOM 16904 N N . LYS C 2 370 ? 180.406 167.272 98.373 1.00 62.60 370 LYS C N 1
ATOM 16905 C CA . LYS C 2 370 ? 180.864 168.447 99.106 1.00 59.02 370 LYS C CA 1
ATOM 16906 C C . LYS C 2 370 ? 181.361 168.131 100.510 1.00 61.12 370 LYS C C 1
ATOM 16907 O O . LYS C 2 370 ? 181.603 169.062 101.282 1.00 70.63 370 LYS C O 1
ATOM 16913 N N . LYS C 2 371 ? 181.530 166.863 100.857 1.00 59.53 371 LYS C N 1
ATOM 16914 C CA . LYS C 2 371 ? 181.922 166.467 102.197 1.00 61.22 371 LYS C CA 1
ATOM 16915 C C . LYS C 2 371 ? 183.357 165.972 102.286 1.00 63.07 371 LYS C C 1
ATOM 16916 O O . LYS C 2 371 ? 183.959 166.069 103.356 1.00 68.47 371 LYS C O 1
ATOM 16922 N N . ARG C 2 372 ? 183.934 165.480 101.199 1.00 62.90 372 ARG C N 1
ATOM 16923 C CA . ARG C 2 372 ? 185.247 164.856 101.304 1.00 64.89 372 ARG C CA 1
ATOM 16924 C C . ARG C 2 372 ? 186.340 165.913 101.210 1.00 65.99 372 ARG C C 1
ATOM 16925 O O . ARG C 2 372 ? 186.072 167.044 100.791 1.00 66.85 372 ARG C O 1
ATOM 16933 N N . PRO C 2 373 ? 187.574 165.595 101.586 1.00 68.45 373 PRO C N 1
ATOM 16934 C CA . PRO C 2 373 ? 188.626 166.612 101.574 1.00 69.88 373 PRO C CA 1
ATOM 16935 C C . PRO C 2 373 ? 189.126 166.877 100.171 1.00 75.37 373 PRO C C 1
ATOM 16936 O O . PRO C 2 373 ? 188.571 166.361 99.198 1.00 81.46 373 PRO C O 1
ATOM 16940 N N . ILE C 2 374 ? 190.190 167.675 100.053 1.00 77.18 374 ILE C N 1
ATOM 16941 C CA . ILE C 2 374 ? 190.764 167.971 98.748 1.00 69.21 374 ILE C CA 1
ATOM 16942 C C . ILE C 2 374 ? 191.499 166.785 98.144 1.00 70.41 374 ILE C C 1
ATOM 16943 O O . ILE C 2 374 ? 192.005 166.892 97.020 1.00 69.60 374 ILE C O 1
ATOM 16948 N N . LYS C 2 375 ? 191.587 165.661 98.850 1.00 72.61 375 LYS C N 1
ATOM 16949 C CA . LYS C 2 375 ? 192.247 164.483 98.308 1.00 75.09 375 LYS C CA 1
ATOM 16950 C C . LYS C 2 375 ? 191.409 163.753 97.271 1.00 74.41 375 LYS C C 1
ATOM 16951 O O . LYS C 2 375 ? 191.971 163.031 96.441 1.00 81.29 375 LYS C O 1
ATOM 16957 N N . GLU C 2 376 ? 190.087 163.910 97.301 1.00 71.63 376 GLU C N 1
ATOM 16958 C CA . GLU C 2 376 ? 189.193 163.142 96.446 1.00 70.84 376 GLU C CA 1
ATOM 16959 C C . GLU C 2 376 ? 188.363 163.999 95.502 1.00 71.87 376 GLU C C 1
ATOM 16960 O O . GLU C 2 376 ? 187.618 163.441 94.683 1.00 73.45 376 GLU C O 1
ATOM 16966 N N . VAL C 2 377 ? 188.456 165.322 95.602 1.00 72.67 377 VAL C N 1
ATOM 16967 C CA . VAL C 2 377 ? 187.654 166.247 94.804 1.00 64.50 377 VAL C CA 1
ATOM 16968 C C . VAL C 2 377 ? 187.843 165.962 93.316 1.00 71.55 377 VAL C C 1
ATOM 16969 O O . VAL C 2 377 ? 186.847 165.804 92.595 1.00 73.35 377 VAL C O 1
ATOM 16973 N N . PRO C 2 378 ? 189.077 165.883 92.810 1.00 72.25 378 PRO C N 1
ATOM 16974 C CA . PRO C 2 378 ? 189.250 165.523 91.393 1.00 72.47 378 PRO C CA 1
ATOM 16975 C C . PRO C 2 378 ? 188.780 164.118 91.073 1.00 73.16 378 PRO C C 1
ATOM 16976 O O . PRO C 2 378 ? 188.130 163.903 90.043 1.00 71.51 378 PRO C O 1
ATOM 16980 N N . SER C 2 379 ? 189.101 163.150 91.934 1.00 71.48 379 SER C N 1
ATOM 16981 C CA . SER C 2 379 ? 188.693 161.768 91.725 1.00 71.29 379 SER C CA 1
ATOM 16982 C C . SER C 2 379 ? 187.195 161.626 91.547 1.00 71.52 379 SER C C 1
ATOM 16983 O O . SER C 2 379 ? 186.750 160.725 90.830 1.00 74.61 379 SER C O 1
ATOM 16986 N N . ARG C 2 380 ? 186.413 162.493 92.176 1.00 68.47 380 ARG C N 1
ATOM 16987 C CA . ARG C 2 380 ? 184.970 162.433 92.018 1.00 66.08 380 ARG C CA 1
ATOM 16988 C C . ARG C 2 380 ? 184.454 163.311 90.890 1.00 66.07 380 ARG C C 1
ATOM 16989 O O . ARG C 2 380 ? 183.571 162.870 90.146 1.00 70.49 380 ARG C O 1
ATOM 16997 N N . VAL C 2 381 ? 184.982 164.529 90.738 1.00 64.12 381 VAL C N 1
ATOM 16998 C CA . VAL C 2 381 ? 184.433 165.458 89.756 1.00 66.88 381 VAL C CA 1
ATOM 16999 C C . VAL C 2 381 ? 184.500 164.913 88.338 1.00 75.28 381 VAL C C 1
ATOM 17000 O O . VAL C 2 381 ? 183.491 164.941 87.624 1.00 82.04 381 VAL C O 1
ATOM 17004 N N . GLN C 2 382 ? 185.654 164.409 87.909 1.00 80.65 382 GLN C N 1
ATOM 17005 C CA . GLN C 2 382 ? 185.730 163.802 86.590 1.00 82.80 382 GLN C CA 1
ATOM 17006 C C . GLN C 2 382 ? 184.796 162.606 86.500 1.00 76.59 382 GLN C C 1
ATOM 17007 O O . GLN C 2 382 ? 184.051 162.460 85.527 1.00 84.11 382 GLN C O 1
ATOM 17013 N N . GLU C 2 383 ? 184.807 161.758 87.528 1.00 71.54 383 GLU C N 1
ATOM 17014 C CA . GLU C 2 383 ? 183.963 160.570 87.538 1.00 79.12 383 GLU C CA 1
ATOM 17015 C C . GLU C 2 383 ? 182.487 160.950 87.495 1.00 85.54 383 GLU C C 1
ATOM 17016 O O . GLU C 2 383 ? 181.695 160.350 86.760 1.00 90.77 383 GLU C O 1
ATOM 17022 N N . ILE C 2 384 ? 182.092 161.940 88.296 1.00 79.03 384 ILE C N 1
ATOM 17023 C CA . ILE C 2 384 ? 180.684 162.323 88.335 1.00 67.90 384 ILE C CA 1
ATOM 17024 C C . ILE C 2 384 ? 180.274 162.948 87.012 1.00 72.23 384 ILE C C 1
ATOM 17025 O O . ILE C 2 384 ? 179.140 162.779 86.552 1.00 82.80 384 ILE C O 1
ATOM 17030 N N . TRP C 2 385 ? 181.193 163.679 86.377 1.00 70.13 385 TRP C N 1
ATOM 17031 C CA . TRP C 2 385 ? 180.928 164.138 85.021 1.00 66.49 385 TRP C CA 1
ATOM 17032 C C . TRP C 2 385 ? 180.667 162.959 84.099 1.00 65.36 385 TRP C C 1
ATOM 17033 O O . TRP C 2 385 ? 179.645 162.920 83.412 1.00 67.78 385 TRP C O 1
ATOM 17044 N N . GLN C 2 386 ? 181.575 161.989 84.079 1.00 67.08 386 GLN C N 1
ATOM 17045 C CA . GLN C 2 386 ? 181.455 160.852 83.178 1.00 73.88 386 GLN C CA 1
ATOM 17046 C C . GLN C 2 386 ? 180.224 160.012 83.472 1.00 73.85 386 GLN C C 1
ATOM 17047 O O . GLN C 2 386 ? 179.771 159.272 82.594 1.00 83.03 386 GLN C O 1
ATOM 17053 N N . GLU C 2 387 ? 179.678 160.102 84.679 1.00 68.48 387 GLU C N 1
ATOM 17054 C CA . GLU C 2 387 ? 178.494 159.332 85.022 1.00 70.98 387 GLU C CA 1
ATOM 17055 C C . GLU C 2 387 ? 177.202 160.084 84.749 1.00 69.98 387 GLU C C 1
ATOM 17056 O O . GLU C 2 387 ? 176.221 159.477 84.312 1.00 70.09 387 GLU C O 1
ATOM 17062 N N . PHE C 2 388 ? 177.156 161.385 85.023 1.00 72.43 388 PHE C N 1
ATOM 17063 C CA . PHE C 2 388 ? 175.945 162.183 84.884 1.00 64.30 388 PHE C CA 1
ATOM 17064 C C . PHE C 2 388 ? 176.087 163.311 83.878 1.00 64.27 388 PHE C C 1
ATOM 17065 O O . PHE C 2 388 ? 175.241 163.459 82.994 1.00 64.34 388 PHE C O 1
ATOM 17073 N N . LEU C 2 389 ? 177.146 164.105 83.998 1.00 64.94 389 LEU C N 1
ATOM 17074 C CA . LEU C 2 389 ? 177.328 165.325 83.228 1.00 69.23 389 LEU C CA 1
ATOM 17075 C C . LEU C 2 389 ? 178.150 165.117 81.965 1.00 76.50 389 LEU C C 1
ATOM 17076 O O . LEU C 2 389 ? 178.392 166.080 81.229 1.00 76.89 389 LEU C O 1
ATOM 17081 N N . ALA C 2 390 ? 178.588 163.893 81.695 1.00 81.43 390 ALA C N 1
ATOM 17082 C CA . ALA C 2 390 ? 179.176 163.574 80.410 1.00 69.93 390 ALA C CA 1
ATOM 17083 C C . ALA C 2 390 ? 178.071 163.120 79.476 1.00 74.18 390 ALA C C 1
ATOM 17084 O O . ALA C 2 390 ? 177.370 162.150 79.801 1.00 75.91 390 ALA C O 1
ATOM 17086 N N . PRO C 2 391 ? 177.865 163.764 78.329 1.00 78.97 391 PRO C N 1
ATOM 17087 C CA . PRO C 2 391 ? 176.810 163.306 77.418 1.00 81.19 391 PRO C CA 1
ATOM 17088 C C . PRO C 2 391 ? 177.153 161.950 76.822 1.00 82.71 391 PRO C C 1
ATOM 17089 O O . PRO C 2 391 ? 178.221 161.758 76.239 1.00 82.21 391 PRO C O 1
ATOM 17093 N N . GLY C 2 392 ? 176.224 161.008 76.964 1.00 89.12 392 GLY C N 1
ATOM 17094 C CA . GLY C 2 392 ? 176.441 159.628 76.584 1.00 95.77 392 GLY C CA 1
ATOM 17095 C C . GLY C 2 392 ? 176.435 158.659 77.744 1.00 94.17 392 GLY C C 1
ATOM 17096 O O . GLY C 2 392 ? 176.515 157.446 77.516 1.00 99.63 392 GLY C O 1
ATOM 17097 N N . ALA C 2 393 ? 176.351 159.146 78.967 1.00 87.63 393 ALA C N 1
ATOM 17098 C CA . ALA C 2 393 ? 176.251 158.319 80.158 1.00 79.93 393 ALA C CA 1
ATOM 17099 C C . ALA C 2 393 ? 174.788 158.055 80.499 1.00 81.08 393 ALA C C 1
ATOM 17100 O O . ALA C 2 393 ? 173.902 158.804 80.077 1.00 82.90 393 ALA C O 1
ATOM 17102 N N . PRO C 2 394 ? 174.505 156.990 81.254 1.00 82.68 394 PRO C N 1
ATOM 17103 C CA . PRO C 2 394 ? 173.099 156.654 81.536 1.00 89.63 394 PRO C CA 1
ATOM 17104 C C . PRO C 2 394 ? 172.386 157.720 82.343 1.00 89.49 394 PRO C C 1
ATOM 17105 O O . PRO C 2 394 ? 171.359 158.252 81.902 1.00 88.99 394 PRO C O 1
ATOM 17109 N N . SER C 2 395 ? 172.909 158.053 83.517 1.00 90.01 395 SER C N 1
ATOM 17110 C CA . SER C 2 395 ? 172.358 159.153 84.289 1.00 91.51 395 SER C CA 1
ATOM 17111 C C . SER C 2 395 ? 172.528 160.437 83.495 1.00 92.19 395 SER C C 1
ATOM 17112 O O . SER C 2 395 ? 173.648 160.933 83.337 1.00 97.89 395 SER C O 1
ATOM 17115 N N . ALA C 2 396 ? 171.417 160.977 82.996 1.00 87.85 396 ALA C N 1
ATOM 17116 C CA . ALA C 2 396 ? 171.456 162.107 82.067 1.00 76.43 396 ALA C CA 1
ATOM 17117 C C . ALA C 2 396 ? 170.907 163.341 82.776 1.00 71.25 396 ALA C C 1
ATOM 17118 O O . ALA C 2 396 ? 169.720 163.659 82.668 1.00 76.14 396 ALA C O 1
ATOM 17120 N N . ILE C 2 397 ? 171.781 164.040 83.483 1.00 66.27 397 ILE C N 1
ATOM 17121 C CA . ILE C 2 397 ? 171.444 165.365 83.979 1.00 68.89 397 ILE C CA 1
ATOM 17122 C C . ILE C 2 397 ? 171.318 166.286 82.779 1.00 72.32 397 ILE C C 1
ATOM 17123 O O . ILE C 2 397 ? 172.006 166.109 81.768 1.00 75.82 397 ILE C O 1
ATOM 17128 N N . ASN C 2 398 ? 170.429 167.266 82.873 1.00 69.32 398 ASN C N 1
ATOM 17129 C CA . ASN C 2 398 ? 169.991 168.021 81.709 1.00 73.24 398 ASN C CA 1
ATOM 17130 C C . ASN C 2 398 ? 170.239 169.500 81.952 1.00 71.37 398 ASN C C 1
ATOM 17131 O O . ASN C 2 398 ? 169.742 170.064 82.932 1.00 73.61 398 ASN C O 1
ATOM 17136 N N . LEU C 2 399 ? 171.010 170.117 81.068 1.00 70.42 399 LEU C N 1
ATOM 17137 C CA . LEU C 2 399 ? 171.514 171.468 81.249 1.00 69.82 399 LEU C CA 1
ATOM 17138 C C . LEU C 2 399 ? 171.067 172.354 80.093 1.00 77.05 399 LEU C C 1
ATOM 17139 O O . LEU C 2 399 ? 170.738 171.880 79.003 1.00 84.52 399 LEU C O 1
ATOM 17144 N N . ASP C 2 400 ? 171.059 173.659 80.340 1.00 82.66 400 ASP C N 1
ATOM 17145 C CA . ASP C 2 400 ? 170.908 174.616 79.258 1.00 91.97 400 ASP C CA 1
ATOM 17146 C C . ASP C 2 400 ? 172.279 175.121 78.812 1.00 86.53 400 ASP C C 1
ATOM 17147 O O . ASP C 2 400 ? 173.324 174.589 79.197 1.00 86.32 400 ASP C O 1
ATOM 17152 N N . SER C 2 401 ? 172.259 176.166 77.980 1.00 83.23 401 SER C N 1
ATOM 17153 C CA . SER C 2 401 ? 173.486 176.666 77.369 1.00 80.89 401 SER C CA 1
ATOM 17154 C C . SER C 2 401 ? 174.514 177.095 78.406 1.00 78.63 401 SER C C 1
ATOM 17155 O O . SER C 2 401 ? 175.595 176.500 78.487 1.00 81.00 401 SER C O 1
ATOM 17158 N N . LYS C 2 402 ? 174.198 178.112 79.208 1.00 76.54 402 LYS C N 1
ATOM 17159 C CA . LYS C 2 402 ? 175.161 178.632 80.166 1.00 72.27 402 LYS C CA 1
ATOM 17160 C C . LYS C 2 402 ? 175.483 177.632 81.262 1.00 67.04 402 LYS C C 1
ATOM 17161 O O . LYS C 2 402 ? 176.610 177.628 81.768 1.00 67.35 402 LYS C O 1
ATOM 17167 N N . SER C 2 403 ? 174.525 176.787 81.634 1.00 64.89 403 SER C N 1
ATOM 17168 C CA . SER C 2 403 ? 174.778 175.728 82.601 1.00 66.83 403 SER C CA 1
ATOM 17169 C C . SER C 2 403 ? 175.852 174.772 82.098 1.00 64.80 403 SER C C 1
ATOM 17170 O O . SER C 2 403 ? 176.873 174.570 82.762 1.00 62.34 403 SER C O 1
ATOM 17173 N N . TYR C 2 404 ? 175.632 174.178 80.926 1.00 69.93 404 TYR C N 1
ATOM 17174 C CA . TYR C 2 404 ? 176.580 173.195 80.426 1.00 66.84 404 TYR C CA 1
ATOM 17175 C C . TYR C 2 404 ? 177.901 173.859 80.067 1.00 66.48 404 TYR C C 1
ATOM 17176 O O . TYR C 2 404 ? 178.965 173.242 80.167 1.00 64.37 404 TYR C O 1
ATOM 17185 N N . ASP C 2 405 ? 177.854 175.135 79.679 1.00 67.74 405 ASP C N 1
ATOM 17186 C CA . ASP C 2 405 ? 179.083 175.886 79.451 1.00 69.99 405 ASP C CA 1
ATOM 17187 C C . ASP C 2 405 ? 179.888 175.996 80.737 1.00 67.24 405 ASP C C 1
ATOM 17188 O O . ASP C 2 405 ? 181.096 175.730 80.755 1.00 72.75 405 ASP C O 1
ATOM 17193 N N . LYS C 2 406 ? 179.232 176.420 81.820 1.00 65.18 406 LYS C N 1
ATOM 17194 C CA . LYS C 2 406 ? 179.910 176.524 83.105 1.00 64.28 406 LYS C CA 1
ATOM 17195 C C . LYS C 2 406 ? 180.465 175.178 83.532 1.00 65.80 406 LYS C C 1
ATOM 17196 O O . LYS C 2 406 ? 181.599 175.083 84.009 1.00 65.35 406 LYS C O 1
ATOM 17202 N N . THR C 2 407 ? 179.667 174.126 83.369 1.00 63.41 407 THR C N 1
ATOM 17203 C CA . THR C 2 407 ? 180.114 172.791 83.736 1.00 60.77 407 THR C CA 1
ATOM 17204 C C . THR C 2 407 ? 181.352 172.389 82.950 1.00 66.99 407 THR C C 1
ATOM 17205 O O . THR C 2 407 ? 182.331 171.904 83.525 1.00 68.18 407 THR C O 1
ATOM 17209 N N . THR C 2 408 ? 181.325 172.577 81.634 1.00 67.86 408 THR C N 1
ATOM 17210 C CA . THR C 2 408 ? 182.464 172.193 80.815 1.00 69.06 408 THR C CA 1
ATOM 17211 C C . THR C 2 408 ? 183.702 173.001 81.162 1.00 73.08 408 THR C C 1
ATOM 17212 O O . THR C 2 408 ? 184.810 172.455 81.174 1.00 77.95 408 THR C O 1
ATOM 17216 N N . GLN C 2 409 ? 183.547 174.292 81.449 1.00 70.11 409 GLN C N 1
ATOM 17217 C CA . GLN C 2 409 ? 184.728 175.063 81.805 1.00 74.70 409 GLN C CA 1
ATOM 17218 C C . GLN C 2 409 ? 185.283 174.656 83.162 1.00 80.09 409 GLN C C 1
ATOM 17219 O O . GLN C 2 409 ? 186.503 174.538 83.313 1.00 91.26 409 GLN C O 1
ATOM 17225 N N . ASN C 2 410 ? 184.422 174.417 84.151 1.00 75.56 410 ASN C N 1
ATOM 17226 C CA . ASN C 2 410 ? 184.943 174.161 85.486 1.00 64.27 410 ASN C CA 1
ATOM 17227 C C . ASN C 2 410 ? 185.407 172.723 85.661 1.00 62.58 410 ASN C C 1
ATOM 17228 O O . ASN C 2 410 ? 186.256 172.461 86.520 1.00 70.29 410 ASN C O 1
ATOM 17233 N N . VAL C 2 411 ? 184.886 171.790 84.857 1.00 62.46 411 VAL C N 1
ATOM 17234 C CA . VAL C 2 411 ? 185.126 170.370 85.101 1.00 65.76 411 VAL C CA 1
ATOM 17235 C C . VAL C 2 411 ? 186.605 170.025 85.003 1.00 70.48 411 VAL C C 1
ATOM 17236 O O . VAL C 2 411 ? 187.057 169.033 85.587 1.00 74.09 411 VAL C O 1
ATOM 17240 N N . LYS C 2 412 ? 187.383 170.829 84.278 1.00 73.87 412 LYS C N 1
ATOM 17241 C CA . LYS C 2 412 ? 188.827 170.634 84.275 1.00 75.15 412 LYS C CA 1
ATOM 17242 C C . LYS C 2 412 ? 189.410 170.795 85.672 1.00 76.48 412 LYS C C 1
ATOM 17243 O O . LYS C 2 412 ? 190.369 170.101 86.030 1.00 80.31 412 LYS C O 1
ATOM 17249 N N . GLU C 2 413 ? 188.834 171.683 86.480 1.00 74.49 413 GLU C N 1
ATOM 17250 C CA . GLU C 2 413 ? 189.381 172.037 87.787 1.00 78.42 413 GLU C CA 1
ATOM 17251 C C . GLU C 2 413 ? 188.370 171.664 88.860 1.00 78.81 413 GLU C C 1
ATOM 17252 O O . GLU C 2 413 ? 187.321 172.307 88.997 1.00 82.04 413 GLU C O 1
ATOM 17258 N N . PRO C 2 414 ? 188.652 170.624 89.639 1.00 76.36 414 PRO C N 1
ATOM 17259 C CA . PRO C 2 414 ? 187.742 170.251 90.726 1.00 71.33 414 PRO C CA 1
ATOM 17260 C C . PRO C 2 414 ? 187.676 171.351 91.772 1.00 71.86 414 PRO C C 1
ATOM 17261 O O . PRO C 2 414 ? 188.698 171.825 92.272 1.00 78.48 414 PRO C O 1
ATOM 17265 N N . GLY C 2 415 ? 186.454 171.748 92.111 1.00 68.25 415 GLY C N 1
ATOM 17266 C CA . GLY C 2 415 ? 186.283 172.913 92.955 1.00 61.45 415 GLY C CA 1
ATOM 17267 C C . GLY C 2 415 ? 185.232 172.688 94.017 1.00 61.86 415 GLY C C 1
ATOM 17268 O O . GLY C 2 415 ? 184.287 171.916 93.845 1.00 58.98 415 GLY C O 1
ATOM 17269 N N . ARG C 2 416 ? 185.404 173.404 95.124 1.00 63.13 416 ARG C N 1
ATOM 17270 C CA . ARG C 2 416 ? 184.504 173.230 96.253 1.00 58.81 416 ARG C CA 1
ATOM 17271 C C . ARG C 2 416 ? 183.114 173.761 95.949 1.00 57.58 416 ARG C C 1
ATOM 17272 O O . ARG C 2 416 ? 182.151 173.416 96.641 1.00 64.01 416 ARG C O 1
ATOM 17280 N N . TYR C 2 417 ? 182.988 174.591 94.920 1.00 65.58 417 TYR C N 1
ATOM 17281 C CA . TYR C 2 417 ? 181.706 175.091 94.449 1.00 57.29 417 TYR C CA 1
ATOM 17282 C C . TYR C 2 417 ? 181.514 174.757 92.979 1.00 66.96 417 TYR C C 1
ATOM 17283 O O . TYR C 2 417 ? 181.113 175.607 92.182 1.00 59.85 417 TYR C O 1
ATOM 17292 N N . THR C 2 418 ? 181.804 173.504 92.626 1.00 74.43 418 THR C N 1
ATOM 17293 C CA . THR C 2 418 ? 181.939 173.113 91.228 1.00 57.62 418 THR C CA 1
ATOM 17294 C C . THR C 2 418 ? 180.642 173.299 90.457 1.00 60.50 418 THR C C 1
ATOM 17295 O O . THR C 2 418 ? 180.608 173.999 89.439 1.00 64.26 418 THR C O 1
ATOM 17299 N N . PHE C 2 419 ? 179.563 172.696 90.933 1.00 58.61 419 PHE C N 1
ATOM 17300 C CA . PHE C 2 419 ? 178.352 172.538 90.149 1.00 55.36 419 PHE C CA 1
ATOM 17301 C C . PHE C 2 419 ? 177.229 173.436 90.637 1.00 54.90 419 PHE C C 1
ATOM 17302 O O . PHE C 2 419 ? 176.083 172.989 90.711 1.00 60.06 419 PHE C O 1
ATOM 17310 N N . GLU C 2 420 ? 177.543 174.686 90.987 1.00 55.71 420 GLU C N 1
ATOM 17311 C CA . GLU C 2 420 ? 176.577 175.552 91.657 1.00 65.43 420 GLU C CA 1
ATOM 17312 C C . GLU C 2 420 ? 175.352 175.804 90.788 1.00 67.61 420 GLU C C 1
ATOM 17313 O O . GLU C 2 420 ? 174.218 175.590 91.227 1.00 62.69 420 GLU C O 1
ATOM 17319 N N . ASP C 2 421 ? 175.558 176.291 89.566 1.00 77.24 421 ASP C N 1
ATOM 17320 C CA . ASP C 2 421 ? 174.424 176.641 88.719 1.00 82.93 421 ASP C CA 1
ATOM 17321 C C . ASP C 2 421 ? 173.618 175.415 88.312 1.00 75.58 421 ASP C C 1
ATOM 17322 O O . ASP C 2 421 ? 172.385 175.477 88.263 1.00 77.33 421 ASP C O 1
ATOM 17327 N N . ALA C 2 422 ? 174.286 174.302 88.011 1.00 65.83 422 ALA C N 1
ATOM 17328 C CA . ALA C 2 422 ? 173.563 173.078 87.692 1.00 61.22 422 ALA C CA 1
ATOM 17329 C C . ALA C 2 422 ? 172.738 172.599 88.877 1.00 63.93 422 ALA C C 1
ATOM 17330 O O . ALA C 2 422 ? 171.597 172.149 88.708 1.00 66.78 422 ALA C O 1
ATOM 17332 N N . GLN C 2 423 ? 173.312 172.674 90.079 1.00 61.92 423 GLN C N 1
ATOM 17333 C CA . GLN C 2 423 ? 172.575 172.297 91.274 1.00 55.63 423 GLN C CA 1
ATOM 17334 C C . GLN C 2 423 ? 171.385 173.211 91.490 1.00 57.08 423 GLN C C 1
ATOM 17335 O O . GLN C 2 423 ? 170.312 172.742 91.861 1.00 57.93 423 GLN C O 1
ATOM 17341 N N . GLU C 2 424 ? 171.555 174.510 91.255 1.00 61.01 424 GLU C N 1
ATOM 17342 C CA . GLU C 2 424 ? 170.431 175.438 91.327 1.00 68.96 424 GLU C CA 1
ATOM 17343 C C . GLU C 2 424 ? 169.335 175.037 90.353 1.00 67.26 424 GLU C C 1
ATOM 17344 O O . GLU C 2 424 ? 168.152 175.004 90.705 1.00 59.08 424 GLU C O 1
ATOM 17350 N N . HIS C 2 425 ? 169.717 174.778 89.105 1.00 71.26 425 HIS C N 1
ATOM 17351 C CA . HIS C 2 425 ? 168.766 174.399 88.068 1.00 72.53 425 HIS C CA 1
ATOM 17352 C C . HIS C 2 425 ? 167.966 173.168 88.475 1.00 68.29 425 HIS C C 1
ATOM 17353 O O . HIS C 2 425 ? 166.732 173.214 88.573 1.00 69.21 425 HIS C O 1
ATOM 17360 N N . ILE C 2 426 ? 168.659 172.064 88.745 1.00 67.52 426 ILE C N 1
ATOM 17361 C CA . ILE C 2 426 ? 167.965 170.835 89.102 1.00 64.17 426 ILE C CA 1
ATOM 17362 C C . ILE C 2 426 ? 167.225 170.992 90.421 1.00 61.83 426 ILE C C 1
ATOM 17363 O O . ILE C 2 426 ? 166.181 170.367 90.635 1.00 61.49 426 ILE C O 1
ATOM 17368 N N . TYR C 2 427 ? 167.734 171.830 91.318 1.00 65.94 427 TYR C N 1
ATOM 17369 C CA . TYR C 2 427 ? 167.133 171.966 92.632 1.00 63.69 427 TYR C CA 1
ATOM 17370 C C . TYR C 2 427 ? 165.817 172.713 92.544 1.00 65.98 427 TYR C C 1
ATOM 17371 O O . TYR C 2 427 ? 164.832 172.330 93.181 1.00 63.58 427 TYR C O 1
ATOM 17380 N N . LYS C 2 428 ? 165.784 173.800 91.777 1.00 70.31 428 LYS C N 1
ATOM 17381 C CA . LYS C 2 428 ? 164.511 174.465 91.548 1.00 67.87 428 LYS C CA 1
ATOM 17382 C C . LYS C 2 428 ? 163.562 173.549 90.800 1.00 67.89 428 LYS C C 1
ATOM 17383 O O . LYS C 2 428 ? 162.357 173.565 91.063 1.00 70.13 428 LYS C O 1
ATOM 17389 N N . LEU C 2 429 ? 164.090 172.726 89.888 1.00 64.01 429 LEU C N 1
ATOM 17390 C CA . LEU C 2 429 ? 163.263 171.720 89.229 1.00 61.01 429 LEU C CA 1
ATOM 17391 C C . LEU C 2 429 ? 162.570 170.823 90.247 1.00 68.41 429 LEU C C 1
ATOM 17392 O O . LEU C 2 429 ? 161.336 170.701 90.255 1.00 75.57 429 LEU C O 1
ATOM 17397 N N . MET C 2 430 ? 163.356 170.182 91.109 1.00 70.42 430 MET C N 1
ATOM 17398 C CA . MET C 2 430 ? 162.781 169.267 92.082 1.00 64.09 430 MET C CA 1
ATOM 17399 C C .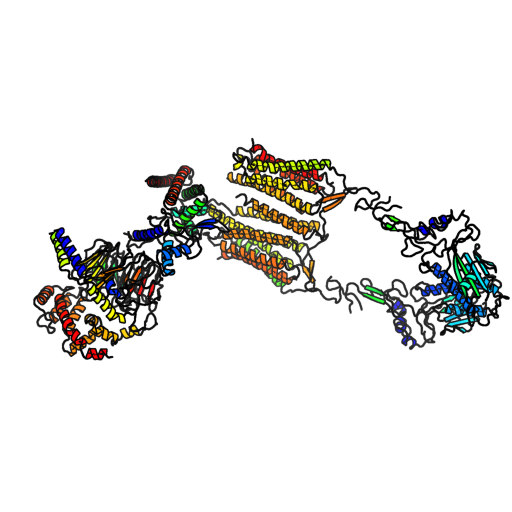 MET C 2 430 ? 161.842 169.987 93.035 1.00 68.00 430 MET C C 1
ATOM 17400 O O . MET C 2 430 ? 160.719 169.525 93.248 1.00 73.11 430 MET C O 1
ATOM 17405 N N . LYS C 2 431 ? 162.266 171.128 93.584 1.00 65.93 431 LYS C N 1
ATOM 17406 C CA . LYS C 2 431 ? 161.423 171.874 94.509 1.00 64.21 431 LYS C CA 1
ATOM 17407 C C . LYS C 2 431 ? 160.115 172.299 93.864 1.00 70.98 431 LYS C C 1
ATOM 17408 O O . LYS C 2 431 ? 159.083 172.355 94.539 1.00 74.76 431 LYS C O 1
ATOM 17414 N N . SER C 2 432 ? 160.129 172.582 92.566 1.00 68.11 432 SER C N 1
ATOM 17415 C CA . SER C 2 432 ? 158.936 173.002 91.858 1.00 72.86 432 SER C CA 1
ATOM 17416 C C . SER C 2 432 ? 158.026 171.842 91.507 1.00 75.07 432 SER C C 1
ATOM 17417 O O . SER C 2 432 ? 156.814 172.042 91.378 1.00 72.92 432 SER C O 1
ATOM 17420 N N . ASP C 2 433 ? 158.568 170.641 91.340 1.00 75.63 433 ASP C N 1
ATOM 17421 C CA . ASP C 2 433 ? 157.722 169.576 90.821 1.00 77.43 433 ASP C CA 1
ATOM 17422 C C . ASP C 2 433 ? 157.527 168.414 91.786 1.00 75.99 433 ASP C C 1
ATOM 17423 O O . ASP C 2 433 ? 156.392 168.029 92.085 1.00 79.55 433 ASP C O 1
ATOM 17428 N N . SER C 2 434 ? 158.627 167.855 92.281 1.00 75.70 434 SER C N 1
ATOM 17429 C CA . SER C 2 434 ? 158.564 166.560 92.946 1.00 75.80 434 SER C CA 1
ATOM 17430 C C . SER C 2 434 ? 157.813 166.638 94.267 1.00 73.36 434 SER C C 1
ATOM 17431 O O . SER C 2 434 ? 156.806 165.947 94.457 1.00 76.15 434 SER C O 1
ATOM 17434 N N . TYR C 2 435 ? 158.308 167.444 95.195 1.00 70.56 435 TYR C N 1
ATOM 17435 C CA . TYR C 2 435 ? 157.715 167.647 96.511 1.00 64.97 435 TYR C CA 1
ATOM 17436 C C . TYR C 2 435 ? 156.206 167.873 96.471 1.00 71.80 435 TYR C C 1
ATOM 17437 O O . TYR C 2 435 ? 155.484 167.294 97.294 1.00 81.46 435 TYR C O 1
ATOM 17446 N N . PRO C 2 436 ? 155.692 168.706 95.554 1.00 74.20 436 PRO C N 1
ATOM 17447 C CA . PRO C 2 436 ? 154.231 168.875 95.474 1.00 69.88 436 PRO C CA 1
ATOM 17448 C C . PRO C 2 436 ? 153.485 167.575 95.274 1.00 73.36 436 PRO C C 1
ATOM 17449 O O . PRO C 2 436 ? 152.619 167.227 96.086 1.00 77.83 436 PRO C O 1
ATOM 17453 N N . ARG C 2 437 ? 153.806 166.841 94.213 1.00 75.77 437 ARG C N 1
ATOM 17454 C CA . ARG C 2 437 ? 153.123 165.579 93.985 1.00 74.01 437 ARG C CA 1
ATOM 17455 C C . ARG C 2 437 ? 153.397 164.582 95.101 1.00 74.10 437 ARG C C 1
ATOM 17456 O O . ARG C 2 437 ? 152.525 163.772 95.419 1.00 85.76 437 ARG C O 1
ATOM 17464 N N . PHE C 2 438 ? 154.575 164.632 95.727 1.00 83.38 438 PHE C N 1
ATOM 17465 C CA . PHE C 2 438 ? 154.816 163.708 96.831 1.00 78.62 438 PHE C CA 1
ATOM 17466 C C . PHE C 2 438 ? 153.858 163.975 97.981 1.00 79.53 438 PHE C C 1
ATOM 17467 O O . PHE C 2 438 ? 153.231 163.045 98.500 1.00 82.66 438 PHE C O 1
ATOM 17475 N N . ILE C 2 439 ? 153.727 165.236 98.391 1.00 81.37 439 ILE C N 1
ATOM 17476 C CA . ILE C 2 439 ? 152.781 165.554 99.454 1.00 85.14 439 ILE C CA 1
ATOM 17477 C C . ILE C 2 439 ? 151.364 165.226 99.015 1.00 92.74 439 ILE C C 1
ATOM 17478 O O . ILE C 2 439 ? 150.520 164.833 99.825 1.00 94.86 439 ILE C O 1
ATOM 17483 N N . ARG C 2 440 ? 151.083 165.373 97.730 1.00 95.67 440 ARG C N 1
ATOM 17484 C CA . ARG C 2 440 ? 149.776 165.031 97.199 1.00 95.79 440 ARG C CA 1
ATOM 17485 C C . ARG C 2 440 ? 149.589 163.531 97.044 1.00 91.08 440 ARG C C 1
ATOM 17486 O O . ARG C 2 440 ? 148.494 163.086 96.691 1.00 96.05 440 ARG C O 1
ATOM 17494 N N . SER C 2 441 ? 150.632 162.754 97.293 1.00 85.91 441 SER C N 1
ATOM 17495 C CA . SER C 2 441 ? 150.634 161.344 96.960 1.00 83.82 441 SER C CA 1
ATOM 17496 C C . SER C 2 441 ? 149.906 160.493 97.998 1.00 96.49 441 SER C C 1
ATOM 17497 O O . SER C 2 441 ? 149.843 160.805 99.197 1.00 98.39 441 SER C O 1
ATOM 17500 N N . SER C 2 442 ? 149.363 159.381 97.497 1.00 96.76 442 SER C N 1
ATOM 17501 C CA . SER C 2 442 ? 148.653 158.416 98.320 1.00 101.03 442 SER C CA 1
ATOM 17502 C C . SER C 2 442 ? 149.522 157.844 99.423 1.00 104.90 442 SER C C 1
ATOM 17503 O O . SER C 2 442 ? 149.026 157.639 100.532 1.00 111.59 442 SER C O 1
ATOM 17506 N N . ALA C 2 443 ? 150.787 157.545 99.135 1.00 102.42 443 ALA C N 1
ATOM 17507 C CA . ALA C 2 443 ? 151.671 157.043 100.177 1.00 94.85 443 ALA C CA 1
ATOM 17508 C C . ALA C 2 443 ? 151.800 158.055 101.305 1.00 88.45 443 ALA C C 1
ATOM 17509 O O . ALA C 2 443 ? 151.733 157.696 102.485 1.00 88.48 443 ALA C O 1
ATOM 17511 N N . TYR C 2 444 ? 151.964 159.333 100.959 1.00 85.67 444 TYR C N 1
ATOM 17512 C CA . TYR C 2 444 ? 152.042 160.364 101.988 1.00 88.24 444 TYR C CA 1
ATOM 17513 C C . TYR C 2 444 ? 150.767 160.405 102.815 1.00 96.65 444 TYR C C 1
ATOM 17514 O O . TYR C 2 444 ? 150.820 160.477 104.048 1.00 101.65 444 TYR C O 1
ATOM 17523 N N . GLN C 2 445 ? 149.614 160.343 102.155 1.00 99.07 445 GLN C N 1
ATOM 17524 C CA . GLN C 2 445 ? 148.367 160.456 102.903 1.00 104.80 445 GLN C CA 1
ATOM 17525 C C . GLN C 2 445 ? 148.163 159.251 103.810 1.00 109.60 445 GLN C C 1
ATOM 17526 O O . GLN C 2 445 ? 147.787 159.398 104.982 1.00 113.17 445 GLN C O 1
ATOM 17532 N N . GLU C 2 446 ? 148.425 158.055 103.292 1.00 110.71 446 GLU C N 1
ATOM 17533 C CA . GLU C 2 446 ? 148.280 156.842 104.075 1.00 113.64 446 GLU C CA 1
ATOM 17534 C C . GLU C 2 446 ? 149.279 156.764 105.213 1.00 113.73 446 GLU C C 1
ATOM 17535 O O . GLU C 2 446 ? 148.991 156.130 106.231 1.00 122.86 446 GLU C O 1
ATOM 17541 N N . LEU C 2 447 ? 150.457 157.358 105.057 1.00 108.23 447 LEU C N 1
ATOM 17542 C CA . LEU C 2 447 ? 151.412 157.309 106.151 1.00 107.38 447 LEU C CA 1
ATOM 17543 C C . LEU C 2 447 ? 151.102 158.376 107.189 1.00 111.93 447 LEU C C 1
ATOM 17544 O O . LEU C 2 447 ? 151.367 158.180 108.380 1.00 115.61 447 LEU C O 1
ATOM 17549 N N . LEU C 2 448 ? 150.524 159.501 106.763 1.00 113.65 448 LEU C N 1
ATOM 17550 C CA . LEU C 2 448 ? 150.164 160.543 107.714 1.00 114.30 448 LEU C CA 1
ATOM 17551 C C . LEU C 2 448 ? 148.907 160.195 108.493 1.00 126.45 448 LEU C C 1
ATOM 17552 O O . LEU C 2 448 ? 148.725 160.704 109.604 1.00 124.01 448 LEU C O 1
ATOM 17557 N N . GLN C 2 449 ? 148.030 159.360 107.936 1.00 140.66 449 GLN C N 1
ATOM 17558 C CA . GLN C 2 449 ? 146.842 158.956 108.682 1.00 146.16 449 GLN C CA 1
ATOM 17559 C C . GLN C 2 449 ? 147.228 158.187 109.943 1.00 147.52 449 GLN C C 1
ATOM 17560 O O . GLN C 2 449 ? 146.601 158.352 110.994 1.00 150.48 449 GLN C O 1
ATOM 17566 N N . ALA C 2 450 ? 148.255 157.349 109.847 1.00 141.70 450 ALA C N 1
ATOM 17567 C CA . ALA C 2 450 ? 148.686 156.534 110.974 1.00 138.02 450 ALA C CA 1
ATOM 17568 C C . ALA C 2 450 ? 149.952 155.764 110.624 1.00 131.07 450 ALA C C 1
ATOM 17569 O O . ALA C 2 450 ? 150.477 155.888 109.519 1.00 124.00 450 ALA C O 1
ATOM 17571 N N . LEU D 3 57 ? 178.352 214.497 92.869 1.00 97.21 15 LEU D N 1
ATOM 17572 C CA . LEU D 3 57 ? 178.487 213.086 93.208 1.00 99.17 15 LEU D CA 1
ATOM 17573 C C . LEU D 3 57 ? 178.162 212.822 94.672 1.00 103.22 15 LEU D C 1
ATOM 17574 O O . LEU D 3 57 ? 177.474 211.842 94.981 1.00 107.61 15 LEU D O 1
ATOM 17579 N N . LYS D 3 58 ? 178.629 213.684 95.580 1.00 104.23 16 LYS D N 1
ATOM 17580 C CA . LYS D 3 58 ? 178.222 213.575 96.977 1.00 101.50 16 LYS D CA 1
ATOM 17581 C C . LYS D 3 58 ? 176.716 213.757 97.126 1.00 103.87 16 LYS D C 1
ATOM 17582 O O . LYS D 3 58 ? 176.063 213.012 97.872 1.00 101.75 16 LYS D O 1
ATOM 17588 N N . SER D 3 59 ? 176.146 214.742 96.423 1.00 108.07 17 SER D N 1
ATOM 17589 C CA . SER D 3 59 ? 174.703 214.941 96.490 1.00 111.75 17 SER D CA 1
ATOM 17590 C C . SER D 3 59 ? 173.945 213.730 95.963 1.00 118.89 17 SER D C 1
ATOM 17591 O O . SER D 3 59 ? 172.927 213.341 96.541 1.00 124.19 17 SER D O 1
ATOM 17594 N N . GLU D 3 60 ? 174.430 213.112 94.885 1.00 117.91 18 GLU D N 1
ATOM 17595 C CA . GLU D 3 60 ? 173.754 211.949 94.324 1.00 111.67 18 GLU D CA 1
ATOM 17596 C C . GLU D 3 60 ? 173.864 210.751 95.254 1.00 99.63 18 GLU D C 1
ATOM 17597 O O . GLU D 3 60 ? 172.908 209.983 95.397 1.00 95.74 18 GLU D O 1
ATOM 17603 N N . ALA D 3 61 ? 175.027 210.564 95.877 1.00 99.39 19 ALA D N 1
ATOM 17604 C CA . ALA D 3 61 ? 175.179 209.513 96.875 1.00 86.64 19 ALA D CA 1
ATOM 17605 C C . ALA D 3 61 ? 174.185 209.689 98.017 1.00 105.89 19 ALA D C 1
ATOM 17606 O O . ALA D 3 61 ? 173.474 208.744 98.388 1.00 99.99 19 ALA D O 1
ATOM 17608 N N . GLU D 3 62 ? 174.110 210.899 98.571 1.00 107.58 20 GLU D N 1
ATOM 17609 C CA . GLU D 3 62 ? 173.157 211.147 99.646 1.00 111.70 20 GLU D CA 1
ATOM 17610 C C . GLU D 3 62 ? 171.716 211.037 99.162 1.00 109.70 20 GLU D C 1
ATOM 17611 O O . GLU D 3 62 ? 170.829 210.702 99.950 1.00 106.55 20 GLU D O 1
ATOM 17617 N N . SER D 3 63 ? 171.459 211.296 97.880 1.00 107.70 21 SER D N 1
ATOM 17618 C CA . SER D 3 63 ? 170.098 211.149 97.376 1.00 102.75 21 SER D CA 1
ATOM 17619 C C . SER D 3 63 ? 169.727 209.681 97.230 1.00 103.33 21 SER D C 1
ATOM 17620 O O . SER D 3 63 ? 168.580 209.300 97.476 1.00 102.54 21 SER D O 1
ATOM 17623 N N . LEU D 3 64 ? 170.678 208.841 96.820 1.00 106.53 22 LEU D N 1
ATOM 17624 C CA . LEU D 3 64 ? 170.434 207.402 96.852 1.00 86.95 22 LEU D CA 1
ATOM 17625 C C . LEU D 3 64 ? 170.213 206.924 98.278 1.00 89.94 22 LEU D C 1
ATOM 17626 O O . LEU D 3 64 ? 169.396 206.029 98.520 1.00 85.11 22 LEU D O 1
ATOM 17631 N N . LYS D 3 65 ? 170.919 207.520 99.239 1.00 95.94 23 LYS D N 1
ATOM 17632 C CA . LYS D 3 65 ? 170.656 207.186 100.636 1.00 96.32 23 LYS D CA 1
ATOM 17633 C C . LYS D 3 65 ? 169.251 207.615 101.053 1.00 101.14 23 LYS D C 1
ATOM 17634 O O . LYS D 3 65 ? 168.554 206.878 101.758 1.00 90.51 23 LYS D O 1
ATOM 17640 N N . GLY D 3 66 ? 168.823 208.807 100.636 1.00 116.62 24 GLY D N 1
ATOM 17641 C CA . GLY D 3 66 ? 167.466 209.242 100.916 1.00 119.29 24 GLY D CA 1
ATOM 17642 C C . GLY D 3 66 ? 166.423 208.372 100.246 1.00 120.17 24 GLY D C 1
ATOM 17643 O O . GLY D 3 66 ? 165.336 208.164 100.790 1.00 125.41 24 GLY D O 1
ATOM 17644 N N . LYS D 3 67 ? 166.738 207.845 99.064 1.00 109.53 25 LYS D N 1
ATOM 17645 C CA . LYS D 3 67 ? 165.843 206.896 98.413 1.00 96.08 25 LYS D CA 1
ATOM 17646 C C . LYS D 3 67 ? 165.796 205.581 99.175 1.00 88.18 25 LYS D C 1
ATOM 17647 O O . LYS D 3 67 ? 164.750 204.926 99.237 1.00 88.81 25 LYS D O 1
ATOM 17653 N N . LEU D 3 68 ? 166.927 205.168 99.745 1.00 90.87 26 LEU D N 1
ATOM 17654 C CA . LEU D 3 68 ? 166.907 204.023 100.645 1.00 87.64 26 LEU D CA 1
ATOM 17655 C C . LEU D 3 68 ? 166.032 204.311 101.857 1.00 91.01 26 LEU D C 1
ATOM 17656 O O . LEU D 3 68 ? 165.309 203.431 102.331 1.00 95.55 26 LEU D O 1
ATOM 17661 N N . GLU D 3 69 ? 166.081 205.542 102.363 1.00 90.16 27 GLU D N 1
ATOM 17662 C CA . GLU D 3 69 ? 165.201 205.931 103.461 1.00 92.91 27 GLU D CA 1
ATOM 17663 C C . GLU D 3 69 ? 163.740 205.845 103.043 1.00 96.78 27 GLU D C 1
ATOM 17664 O O . GLU D 3 69 ? 162.886 205.399 103.814 1.00 94.44 27 GLU D O 1
ATOM 17670 N N . GLU D 3 70 ? 163.439 206.274 101.820 1.00 102.79 28 GLU D N 1
ATOM 17671 C CA . GLU D 3 70 ? 162.075 206.215 101.307 1.00 110.34 28 GLU D CA 1
ATOM 17672 C C . GLU D 3 70 ? 161.589 204.777 101.163 1.00 113.98 28 GLU D C 1
ATOM 17673 O O . GLU D 3 70 ? 160.469 204.451 101.581 1.00 119.58 28 GLU D O 1
ATOM 17679 N N . GLU D 3 71 ? 162.410 203.909 100.573 1.00 112.19 29 GLU D N 1
ATOM 17680 C CA . GLU D 3 71 ? 162.026 202.509 100.441 1.00 107.98 29 GLU D CA 1
ATOM 17681 C C . GLU D 3 71 ? 161.922 201.839 101.804 1.00 97.07 29 GLU D C 1
ATOM 17682 O O . GLU D 3 71 ? 161.082 200.957 102.005 1.00 95.34 29 GLU D O 1
ATOM 17688 N N . ARG D 3 72 ? 162.749 202.263 102.761 1.00 93.23 30 ARG D N 1
ATOM 17689 C CA . ARG D 3 72 ? 162.643 201.744 104.118 1.00 89.32 30 ARG D CA 1
ATOM 17690 C C . ARG D 3 72 ? 161.368 202.221 104.792 1.00 97.14 30 ARG D C 1
ATOM 17691 O O . ARG D 3 72 ? 160.784 201.492 105.596 1.00 95.06 30 ARG D O 1
ATOM 17699 N N . ALA D 3 73 ? 160.931 203.441 104.491 1.00 105.49 31 ALA D N 1
ATOM 17700 C CA . ALA D 3 73 ? 159.644 203.907 104.986 1.00 89.20 31 ALA D CA 1
ATOM 17701 C C . ALA D 3 73 ? 158.508 203.081 104.407 1.00 111.33 31 ALA D C 1
ATOM 17702 O O . ALA D 3 73 ? 157.593 202.680 105.134 1.00 103.98 31 ALA D O 1
ATOM 17704 N N . LYS D 3 74 ? 158.557 202.811 103.102 1.00 118.85 32 LYS D N 1
ATOM 17705 C CA . LYS D 3 74 ? 157.510 201.999 102.490 1.00 121.77 32 LYS D CA 1
ATOM 17706 C C . LYS D 3 74 ? 157.498 200.582 103.048 1.00 119.00 32 LYS D C 1
ATOM 17707 O O . LYS D 3 74 ? 156.425 200.039 103.336 1.00 116.86 32 LYS D O 1
ATOM 17713 N N . LEU D 3 75 ? 158.669 199.972 103.217 1.00 116.58 33 LEU D N 1
ATOM 17714 C CA . LEU D 3 75 ? 158.741 198.612 103.733 1.00 108.98 33 LEU D CA 1
ATOM 17715 C C . LEU D 3 75 ? 158.356 198.564 105.205 1.00 109.13 33 LEU D C 1
ATOM 17716 O O . LEU D 3 75 ? 157.382 197.902 105.574 1.00 112.46 33 LEU D O 1
ATOM 17721 N N . HIS D 3 76 ? 159.109 199.255 106.054 1.00 106.91 34 HIS D N 1
ATOM 17722 C CA . HIS D 3 76 ? 158.672 199.491 107.419 1.00 106.58 34 HIS D CA 1
ATOM 17723 C C . HIS D 3 76 ? 157.663 200.624 107.432 1.00 110.29 34 HIS D C 1
ATOM 17724 O O . HIS D 3 76 ? 158.024 201.792 107.600 1.00 109.91 34 HIS D O 1
ATOM 17731 N N . ASP D 3 77 ? 156.398 200.274 107.252 1.00 111.88 35 ASP D N 1
ATOM 17732 C CA . ASP D 3 77 ? 155.322 201.223 107.473 1.00 114.13 35 ASP D CA 1
ATOM 17733 C C . ASP D 3 77 ? 154.759 200.995 108.868 1.00 118.03 35 ASP D C 1
ATOM 17734 O O . ASP D 3 77 ? 154.471 201.947 109.597 1.00 125.19 35 ASP D O 1
ATOM 17739 N N . VAL D 3 78 ? 154.612 199.728 109.251 1.00 112.28 36 VAL D N 1
ATOM 17740 C CA . VAL D 3 78 ? 154.286 199.352 110.616 1.00 111.59 36 VAL D CA 1
ATOM 17741 C C . VAL D 3 78 ? 155.458 198.560 111.178 1.00 114.32 36 VAL D C 1
ATOM 17742 O O . VAL D 3 78 ? 156.085 197.758 110.487 1.00 114.49 36 VAL D O 1
ATOM 17746 N N . GLU D 3 79 ? 155.752 198.804 112.447 1.00 116.93 37 GLU D N 1
ATOM 17747 C CA . GLU D 3 79 ? 156.904 198.222 113.112 1.00 117.16 37 GLU D CA 1
ATOM 17748 C C . GLU D 3 79 ? 156.669 196.738 113.373 1.00 111.01 37 GLU D C 1
ATOM 17749 O O . GLU D 3 79 ? 155.522 196.280 113.441 1.00 115.81 37 GLU D O 1
ATOM 17755 N N . LEU D 3 80 ? 157.779 195.993 113.466 1.00 93.51 38 LEU D N 1
ATOM 17756 C CA . LEU D 3 80 ? 157.748 1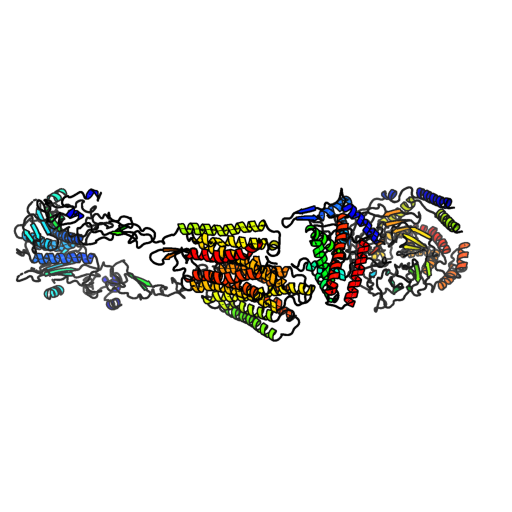94.581 113.840 1.00 84.92 38 LEU D CA 1
ATOM 17757 C C . LEU D 3 80 ? 156.818 194.332 115.019 1.00 87.48 38 LEU D C 1
ATOM 17758 O O . LEU D 3 80 ? 155.843 193.590 114.898 1.00 89.71 38 LEU D O 1
ATOM 17763 N N . HIS D 3 81 ? 157.085 194.950 116.173 1.00 90.12 39 HIS D N 1
ATOM 17764 C CA . HIS D 3 81 ? 156.205 194.676 117.305 1.00 94.87 39 HIS D CA 1
ATOM 17765 C C . HIS D 3 81 ? 154.886 195.430 117.197 1.00 96.24 39 HIS D C 1
ATOM 17766 O O . HIS D 3 81 ? 153.884 194.985 117.770 1.00 95.11 39 HIS D O 1
ATOM 17773 N N . GLN D 3 82 ? 154.854 196.524 116.431 1.00 101.36 40 GLN D N 1
ATOM 17774 C CA . GLN D 3 82 ? 153.593 197.197 116.129 1.00 102.30 40 GLN D CA 1
ATOM 17775 C C . GLN D 3 82 ? 152.612 196.284 115.398 1.00 98.30 40 GLN D C 1
ATOM 17776 O O . GLN D 3 82 ? 151.400 196.532 115.414 1.00 99.22 40 GLN D O 1
ATOM 17782 N N . VAL D 3 83 ? 153.104 195.230 114.744 1.00 95.08 41 VAL D N 1
ATOM 17783 C CA . VAL D 3 83 ? 152.193 194.187 114.279 1.00 95.99 41 VAL D CA 1
ATOM 17784 C C . VAL D 3 83 ? 152.237 192.982 115.212 1.00 102.03 41 VAL D C 1
ATOM 17785 O O . VAL D 3 83 ? 151.276 192.208 115.296 1.00 108.86 41 VAL D O 1
ATOM 17789 N N . ALA D 3 84 ? 153.337 192.822 115.947 1.00 98.48 42 ALA D N 1
ATOM 17790 C CA . ALA D 3 84 ? 153.546 191.662 116.803 1.00 98.99 42 ALA D CA 1
ATOM 17791 C C . ALA D 3 84 ? 152.613 191.618 117.997 1.00 105.74 42 ALA D C 1
ATOM 17792 O O . ALA D 3 84 ? 152.375 190.531 118.527 1.00 108.42 42 ALA D O 1
ATOM 17794 N N . GLU D 3 85 ? 152.094 192.760 118.441 1.00 107.48 43 GLU D N 1
ATOM 17795 C CA . GLU D 3 85 ? 151.147 192.745 119.552 1.00 105.18 43 GLU D CA 1
ATOM 17796 C C . GLU D 3 85 ? 149.931 191.882 119.254 1.00 105.37 43 GLU D C 1
ATOM 17797 O O . GLU D 3 85 ? 149.268 191.419 120.187 1.00 105.02 43 GLU D O 1
ATOM 17803 N N . ARG D 3 86 ? 149.619 191.666 117.977 1.00 108.42 44 ARG D N 1
ATOM 17804 C CA . ARG D 3 86 ? 148.491 190.836 117.597 1.00 105.82 44 ARG D CA 1
ATOM 17805 C C . ARG D 3 86 ? 148.597 189.409 118.119 1.00 102.93 44 ARG D C 1
ATOM 17806 O O . ARG D 3 86 ? 147.598 188.882 118.619 1.00 95.24 44 ARG D O 1
ATOM 17814 N N . VAL D 3 87 ? 149.764 188.762 118.001 1.00 99.16 45 VAL D N 1
ATOM 17815 C CA . VAL D 3 87 ? 149.927 187.383 118.454 1.00 95.27 45 VAL D CA 1
ATOM 17816 C C . VAL D 3 87 ? 149.668 187.333 119.949 1.00 98.13 45 VAL D C 1
ATOM 17817 O O . VAL D 3 87 ? 150.064 188.237 120.693 1.00 96.00 45 VAL D O 1
ATOM 17821 N N . GLU D 3 88 ? 148.991 186.279 120.390 1.00 99.65 46 GLU D N 1
ATOM 17822 C CA . GLU D 3 88 ? 148.627 186.158 121.793 1.00 99.98 46 GLU D CA 1
ATOM 17823 C C . GLU D 3 88 ? 149.871 186.026 122.666 1.00 93.82 46 GLU D C 1
ATOM 17824 O O . GLU D 3 88 ? 150.785 185.250 122.375 1.00 90.21 46 GLU D O 1
ATOM 17830 N N . ALA D 3 89 ? 149.894 186.794 123.754 1.00 96.07 47 ALA D N 1
ATOM 17831 C CA . ALA D 3 89 ? 151.037 186.795 124.656 1.00 90.70 47 ALA D CA 1
ATOM 17832 C C . ALA D 3 89 ? 151.215 185.429 125.312 1.00 90.35 47 ALA D C 1
ATOM 17833 O O . ALA D 3 89 ? 150.380 184.533 125.175 1.00 96.72 47 ALA D O 1
ATOM 17835 N N . LEU D 3 90 ? 152.320 185.272 126.031 1.00 85.58 48 LEU D N 1
ATOM 17836 C CA . LEU D 3 90 ? 152.728 183.953 126.485 1.00 81.96 48 LEU D CA 1
ATOM 17837 C C . LEU D 3 90 ? 152.735 183.872 128.007 1.00 86.11 48 LEU D C 1
ATOM 17838 O O . LEU D 3 90 ? 152.856 184.881 128.706 1.00 91.26 48 LEU D O 1
ATOM 17843 N N . GLY D 3 91 ? 152.607 182.649 128.518 1.00 83.30 49 GLY D N 1
ATOM 17844 C CA . GLY D 3 91 ? 152.309 182.436 129.917 1.00 83.01 49 GLY D CA 1
ATOM 17845 C C . GLY D 3 91 ? 153.518 182.115 130.775 1.00 87.39 49 GLY D C 1
ATOM 17846 O O . GLY D 3 91 ? 154.664 182.419 130.452 1.00 88.19 49 GLY D O 1
ATOM 17847 N N . GLN D 3 92 ? 153.231 181.467 131.902 1.00 92.76 50 GLN D N 1
ATOM 17848 C CA . GLN D 3 92 ? 154.219 181.269 132.953 1.00 93.87 50 GLN D CA 1
ATOM 17849 C C . GLN D 3 92 ? 155.208 180.166 132.602 1.00 89.21 50 GLN D C 1
ATOM 17850 O O . GLN D 3 92 ? 154.862 179.181 131.948 1.00 85.44 50 GLN D O 1
ATOM 17856 N N . PHE D 3 93 ? 156.448 180.334 133.047 1.00 87.15 51 PHE D N 1
ATOM 17857 C CA . PHE D 3 93 ? 157.491 179.333 132.894 1.00 78.66 51 PHE D CA 1
ATOM 17858 C C . PHE D 3 93 ? 157.939 178.882 134.273 1.00 84.22 51 PHE D C 1
ATOM 17859 O O . PHE D 3 93 ? 157.884 179.652 135.234 1.00 88.82 51 PHE D O 1
ATOM 17867 N N . VAL D 3 94 ? 158.385 177.640 134.375 1.00 85.77 52 VAL D N 1
ATOM 17868 C CA . VAL D 3 94 ? 158.752 177.104 135.676 1.00 87.44 52 VAL D CA 1
ATOM 17869 C C . VAL D 3 94 ? 160.121 176.448 135.580 1.00 92.03 52 VAL D C 1
ATOM 17870 O O . VAL D 3 94 ? 160.460 175.552 136.358 1.00 96.55 52 VAL D O 1
ATOM 17874 N N . MET D 3 95 ? 160.913 176.869 134.612 1.00 87.78 53 MET D N 1
ATOM 17875 C CA . MET D 3 95 ? 162.194 176.231 134.383 1.00 77.79 53 MET D CA 1
ATOM 17876 C C . MET D 3 95 ? 163.122 176.464 135.562 1.00 75.61 53 MET D C 1
ATOM 17877 O O . MET D 3 95 ? 163.214 177.573 136.086 1.00 79.60 53 MET D O 1
ATOM 17882 N N . LYS D 3 96 ? 163.789 175.408 135.991 1.00 68.06 54 LYS D N 1
ATOM 17883 C CA . LYS D 3 96 ? 164.876 175.508 136.945 1.00 60.35 54 LYS D CA 1
ATOM 17884 C C . LYS D 3 96 ? 165.766 174.287 136.784 1.00 63.12 54 LYS D C 1
ATOM 17885 O O . LYS D 3 96 ? 165.591 173.491 135.857 1.00 66.01 54 LYS D O 1
ATOM 17891 N N . THR D 3 97 ? 166.732 174.153 137.690 1.00 61.98 55 THR D N 1
ATOM 17892 C CA . THR D 3 97 ? 167.816 173.194 137.526 1.00 54.25 55 THR D CA 1
ATOM 17893 C C . THR D 3 97 ? 167.301 171.786 137.330 1.00 57.71 55 THR D C 1
ATOM 17894 O O . THR D 3 97 ? 166.237 171.429 137.835 1.00 65.15 55 THR D O 1
ATOM 17898 N N . ARG D 3 98 ? 168.057 170.992 136.589 1.00 53.67 56 ARG D N 1
ATOM 17899 C CA . ARG D 3 98 ? 167.791 169.570 136.495 1.00 52.51 56 ARG D CA 1
ATOM 17900 C C . ARG D 3 98 ? 169.044 168.720 136.550 1.00 57.29 56 ARG D C 1
ATOM 17901 O O . ARG D 3 98 ? 168.938 167.495 136.538 1.00 61.02 56 ARG D O 1
ATOM 17909 N N . ARG D 3 99 ? 170.219 169.340 136.619 1.00 55.73 57 ARG D N 1
ATOM 17910 C CA . ARG D 3 99 ? 171.476 168.628 136.769 1.00 47.55 57 ARG D CA 1
ATOM 17911 C C . ARG D 3 99 ? 172.518 169.576 137.333 1.00 48.84 57 ARG D C 1
ATOM 17912 O O . ARG D 3 99 ? 172.234 170.748 137.579 1.00 55.36 57 ARG D O 1
ATOM 17920 N N . THR D 3 100 ? 173.736 169.058 137.497 1.00 49.28 58 THR D N 1
ATOM 17921 C CA . THR D 3 100 ? 174.917 169.818 137.900 1.00 45.97 58 THR D CA 1
ATOM 17922 C C . THR D 3 100 ? 176.153 169.026 137.499 1.00 53.98 58 THR D C 1
ATOM 17923 O O . THR D 3 100 ? 176.125 167.793 137.493 1.00 65.04 58 THR D O 1
ATOM 17927 N N . LEU D 3 101 ? 177.229 169.728 137.160 1.00 57.21 59 LEU D N 1
ATOM 17928 C CA . LEU D 3 101 ? 178.502 169.104 136.809 1.00 51.32 59 LEU D CA 1
ATOM 17929 C C . LEU D 3 101 ? 179.549 169.605 137.787 1.00 50.21 59 LEU D C 1
ATOM 17930 O O . LEU D 3 101 ? 179.665 170.808 138.017 1.00 55.01 59 LEU D O 1
ATOM 17935 N N . LYS D 3 102 ? 180.322 168.686 138.348 1.00 46.79 60 LYS D N 1
ATOM 17936 C CA . LYS D 3 102 ? 181.316 169.018 139.359 1.00 54.53 60 LYS D CA 1
ATOM 17937 C C . LYS D 3 102 ? 182.709 168.489 139.041 1.00 54.65 60 LYS D C 1
ATOM 17938 O O . LYS D 3 102 ? 183.319 167.844 139.898 1.00 53.35 60 LYS D O 1
ATOM 17944 N N . GLY D 3 103 ? 183.233 168.743 137.841 1.00 52.96 61 GLY D N 1
ATOM 17945 C CA . GLY D 3 103 ? 184.511 168.163 137.478 1.00 50.04 61 GLY D CA 1
ATOM 17946 C C . GLY D 3 103 ? 185.636 169.151 137.290 1.00 50.91 61 GLY D C 1
ATOM 17947 O O . GLY D 3 103 ? 186.787 168.821 137.587 1.00 53.55 61 GLY D O 1
ATOM 17948 N N . HIS D 3 104 ? 185.341 170.349 136.810 1.00 52.42 62 HIS D N 1
ATOM 17949 C CA . HIS D 3 104 ? 186.398 171.314 136.566 1.00 46.52 62 HIS D CA 1
ATOM 17950 C C . HIS D 3 104 ? 187.098 171.723 137.851 1.00 47.69 62 HIS D C 1
ATOM 17951 O O . HIS D 3 104 ? 186.633 171.433 138.954 1.00 59.37 62 HIS D O 1
ATOM 17958 N N . GLY D 3 105 ? 188.232 172.402 137.691 1.00 46.28 63 GLY D N 1
ATOM 17959 C CA . GLY D 3 105 ? 189.022 173.003 138.743 1.00 45.65 63 GLY D CA 1
ATOM 17960 C C . GLY D 3 105 ? 189.374 174.453 138.522 1.00 49.30 63 GLY D C 1
ATOM 17961 O O . GLY D 3 105 ? 190.301 174.959 139.153 1.00 54.04 63 GLY D O 1
ATOM 17962 N N . ASN D 3 106 ? 188.650 175.134 137.644 1.00 44.56 64 ASN D N 1
ATOM 17963 C CA . ASN D 3 106 ? 188.884 176.526 137.287 1.00 43.54 64 ASN D CA 1
ATOM 17964 C C . ASN D 3 106 ? 187.564 177.113 136.812 1.00 54.63 64 ASN D C 1
ATOM 17965 O O . ASN D 3 106 ? 186.498 176.536 137.038 1.00 58.15 64 ASN D O 1
ATOM 17970 N N . LYS D 3 107 ? 187.628 178.275 136.170 1.00 59.37 65 LYS D N 1
ATOM 17971 C CA . LYS D 3 107 ? 186.490 178.771 135.411 1.00 38.22 65 LYS D CA 1
ATOM 17972 C C . LYS D 3 107 ? 186.225 177.847 134.233 1.00 42.03 65 LYS D C 1
ATOM 17973 O O . LYS D 3 107 ? 187.071 177.027 133.874 1.00 55.43 65 LYS D O 1
ATOM 17979 N N . VAL D 3 108 ? 185.050 177.964 133.638 1.00 43.93 66 VAL D N 1
ATOM 17980 C CA . VAL D 3 108 ? 184.753 177.208 132.430 1.00 43.74 66 VAL D CA 1
ATOM 17981 C C . VAL D 3 108 ? 184.386 178.179 131.326 1.00 51.94 66 VAL D C 1
ATOM 17982 O O . VAL D 3 108 ? 183.616 179.117 131.545 1.00 57.59 66 VAL D O 1
ATOM 17986 N N . LEU D 3 109 ? 184.918 177.959 130.132 1.00 47.95 67 LEU D N 1
ATOM 17987 C CA . LEU D 3 109 ? 184.820 178.992 129.126 1.00 39.58 67 LEU D CA 1
ATOM 17988 C C . LEU D 3 109 ? 184.498 178.511 127.721 1.00 43.94 67 LEU D C 1
ATOM 17989 O O . LEU D 3 109 ? 184.914 179.168 126.768 1.00 51.01 67 LEU D O 1
ATOM 17994 N N . CYS D 3 110 ? 183.785 177.401 127.558 1.00 48.19 68 CYS D N 1
ATOM 17995 C CA . CYS D 3 110 ? 183.258 177.007 126.258 1.00 45.60 68 CYS D CA 1
ATOM 17996 C C . CYS D 3 110 ? 182.419 175.763 126.454 1.00 49.90 68 CYS D C 1
ATOM 17997 O O . CYS D 3 110 ? 182.719 174.949 127.323 1.00 54.42 68 CYS D O 1
ATOM 18000 N N . MET D 3 111 ? 181.383 175.599 125.636 1.00 49.18 69 MET D N 1
ATOM 18001 C CA . MET D 3 111 ? 180.610 174.367 125.714 1.00 46.06 69 MET D CA 1
ATOM 18002 C C . MET D 3 111 ? 179.806 174.153 124.443 1.00 44.15 69 MET D C 1
ATOM 18003 O O . MET D 3 111 ? 179.357 175.105 123.805 1.00 50.93 69 MET D O 1
ATOM 18008 N N . ASP D 3 112 ? 179.574 172.887 124.110 1.00 48.60 70 ASP D N 1
ATOM 18009 C CA . ASP D 3 112 ? 178.829 172.584 122.900 1.00 47.21 70 ASP D CA 1
ATOM 18010 C C . ASP D 3 112 ? 178.104 171.263 123.052 1.00 46.38 70 ASP D C 1
ATOM 18011 O O . ASP D 3 112 ? 178.587 170.357 123.727 1.00 54.97 70 ASP D O 1
ATOM 18016 N N . TRP D 3 113 ? 176.942 171.167 122.420 1.00 40.16 71 TRP D N 1
ATOM 18017 C CA . TRP D 3 113 ? 176.237 169.907 122.326 1.00 42.08 71 TRP D CA 1
ATOM 18018 C C . TRP D 3 113 ? 176.755 169.073 121.170 1.00 45.71 71 TRP D C 1
ATOM 18019 O O . TRP D 3 113 ? 177.413 169.569 120.257 1.00 48.00 71 TRP D O 1
ATOM 18030 N N . CYS D 3 114 ? 176.425 167.795 121.214 1.00 47.28 72 CYS D N 1
ATOM 18031 C CA . CYS D 3 114 ? 176.598 166.873 120.107 1.00 47.43 72 CYS D CA 1
ATOM 18032 C C . CYS D 3 114 ? 175.304 166.932 119.313 1.00 56.63 72 CYS D C 1
ATOM 18033 O O . CYS D 3 114 ? 174.329 167.567 119.711 1.00 60.41 72 CYS D O 1
ATOM 18036 N N . LYS D 3 115 ? 175.320 166.286 118.155 1.00 64.54 73 LYS D N 1
ATOM 18037 C CA . LYS D 3 115 ? 174.060 165.862 117.576 1.00 56.96 73 LYS D CA 1
ATOM 18038 C C . LYS D 3 115 ? 173.331 164.664 118.153 1.00 55.01 73 LYS D C 1
ATOM 18039 O O . LYS D 3 115 ? 172.199 164.396 117.745 1.00 60.34 73 LYS D O 1
ATOM 18045 N N . ASP D 3 116 ? 173.940 163.942 119.086 1.00 51.86 74 ASP D N 1
ATOM 18046 C CA . ASP D 3 116 ? 173.222 162.873 119.758 1.00 56.51 74 ASP D CA 1
ATOM 18047 C C . ASP D 3 116 ? 172.314 163.397 120.842 1.00 60.55 74 ASP D C 1
ATOM 18048 O O . ASP D 3 116 ? 171.619 162.615 121.490 1.00 58.21 74 ASP D O 1
ATOM 18053 N N . LYS D 3 117 ? 172.358 164.696 121.093 1.00 58.38 75 LYS D N 1
ATOM 18054 C CA . LYS D 3 117 ? 171.351 165.382 121.876 1.00 54.59 75 LYS D CA 1
ATOM 18055 C C . LYS D 3 117 ? 171.426 165.055 123.355 1.00 56.28 75 LYS D C 1
ATOM 18056 O O . LYS D 3 117 ? 170.501 165.382 124.097 1.00 59.94 75 LYS D O 1
ATOM 18062 N N . ARG D 3 118 ? 172.486 164.398 123.809 1.00 55.29 76 ARG D N 1
ATOM 18063 C CA . ARG D 3 118 ? 172.598 164.118 125.234 1.00 54.17 76 ARG D CA 1
ATOM 18064 C C . ARG D 3 118 ? 173.977 164.336 125.839 1.00 57.62 76 ARG D C 1
ATOM 18065 O O . ARG D 3 118 ? 174.066 164.505 127.059 1.00 60.50 76 ARG D O 1
ATOM 18073 N N . ARG D 3 119 ? 175.050 164.340 125.068 1.00 41.11 77 ARG D N 1
ATOM 18074 C CA . ARG D 3 119 ? 176.378 164.446 125.645 1.00 40.04 77 ARG D CA 1
ATOM 18075 C C . ARG D 3 119 ? 176.702 165.889 125.992 1.00 41.02 77 ARG D C 1
ATOM 18076 O O . ARG D 3 119 ? 175.835 166.764 125.982 1.00 46.12 77 ARG D O 1
ATOM 18084 N N . ILE D 3 120 ? 177.969 166.128 126.307 1.00 45.24 78 ILE D N 1
ATOM 18085 C CA . ILE D 3 120 ? 178.438 167.434 126.744 1.00 41.15 78 ILE D CA 1
ATOM 18086 C C . ILE D 3 120 ? 179.889 167.618 126.353 1.00 41.19 78 ILE D C 1
ATOM 18087 O O . ILE D 3 120 ? 180.711 166.713 126.520 1.00 49.63 78 ILE D O 1
ATOM 18092 N N . VAL D 3 121 ? 180.205 168.802 125.849 1.00 40.60 79 VAL D N 1
ATOM 18093 C CA . VAL D 3 121 ? 181.580 169.209 125.638 1.00 39.99 79 VAL D CA 1
ATOM 18094 C C . VAL D 3 121 ? 181.748 170.601 126.217 1.00 43.92 79 VAL D C 1
ATOM 18095 O O . VAL D 3 121 ? 180.867 171.456 126.080 1.00 53.66 79 VAL D O 1
ATOM 18099 N N . SER D 3 122 ? 182.876 170.813 126.878 1.00 46.27 80 SER D N 1
ATOM 18100 C CA . SER D 3 122 ? 183.211 172.077 127.506 1.00 41.79 80 SER D CA 1
ATOM 18101 C C . SER D 3 122 ? 184.690 172.057 127.849 1.00 40.31 80 SER D C 1
ATOM 18102 O O . SER D 3 122 ? 185.191 171.074 128.398 1.00 47.98 80 SER D O 1
ATOM 18105 N N . SER D 3 123 ? 185.388 173.129 127.505 1.00 39.27 81 SER D N 1
ATOM 18106 C CA . SER D 3 123 ? 186.794 173.261 127.837 1.00 40.97 81 SER D CA 1
ATOM 18107 C C . SER D 3 123 ? 186.979 174.360 128.861 1.00 46.14 81 SER D C 1
ATOM 18108 O O . SER D 3 123 ? 186.123 175.230 129.028 1.00 54.19 81 SER D O 1
ATOM 18111 N N . SER D 3 124 ? 188.122 174.322 129.524 1.00 40.86 82 SER D N 1
ATOM 18112 C CA . SER D 3 124 ? 188.403 175.187 130.649 1.00 36.86 82 SER D CA 1
ATOM 18113 C C . SER D 3 124 ? 189.536 176.137 130.297 1.00 40.42 82 SER D C 1
ATOM 18114 O O . SER D 3 124 ? 190.005 176.189 129.157 1.00 57.13 82 SER D O 1
ATOM 18117 N N . GLN D 3 125 ? 189.956 176.913 131.296 1.00 39.55 83 GLN D N 1
ATOM 18118 C CA . GLN D 3 125 ? 191.031 177.875 131.091 1.00 39.80 83 GLN D CA 1
ATOM 18119 C C . GLN D 3 125 ? 192.346 177.345 131.641 1.00 49.37 83 GLN D C 1
ATOM 18120 O O . GLN D 3 125 ? 193.405 177.940 131.426 1.00 50.99 83 GLN D O 1
ATOM 18126 N N . ASP D 3 126 ? 192.300 176.216 132.331 1.00 51.92 84 ASP D N 1
ATOM 18127 C CA . ASP D 3 126 ? 193.482 175.604 132.916 1.00 49.23 84 ASP D CA 1
ATOM 18128 C C . ASP D 3 126 ? 194.291 174.780 131.930 1.00 55.80 84 ASP D C 1
ATOM 18129 O O . ASP D 3 126 ? 195.520 174.874 131.947 1.00 61.60 84 ASP D O 1
ATOM 18134 N N . GLY D 3 127 ? 193.636 173.989 131.078 1.00 50.92 85 GLY D N 1
ATOM 18135 C CA . GLY D 3 127 ? 194.298 173.030 130.213 1.00 37.06 85 GLY D CA 1
ATOM 18136 C C . GLY D 3 127 ? 193.579 171.708 130.047 1.00 40.41 85 GLY D C 1
ATOM 18137 O O . GLY D 3 127 ? 194.090 170.826 129.351 1.00 46.64 85 GLY D O 1
ATOM 18138 N N . LYS D 3 128 ? 192.409 171.553 130.646 1.00 43.05 86 LYS D N 1
ATOM 18139 C CA . LYS D 3 128 ? 191.738 170.272 130.759 1.00 36.36 86 LYS D CA 1
ATOM 18140 C C . LYS D 3 128 ? 190.364 170.327 130.113 1.00 43.30 86 LYS D C 1
ATOM 18141 O O . LYS D 3 128 ? 189.449 170.954 130.651 1.00 56.53 86 LYS D O 1
ATOM 18147 N N . VAL D 3 129 ? 190.213 169.656 128.970 1.00 39.74 87 VAL D N 1
ATOM 18148 C CA . VAL D 3 129 ? 188.928 169.555 128.282 1.00 39.99 87 VAL D CA 1
ATOM 18149 C C . VAL D 3 129 ? 188.190 168.372 128.878 1.00 48.30 87 VAL D C 1
ATOM 18150 O O . VAL D 3 129 ? 188.820 167.428 129.365 1.00 59.20 87 VAL D O 1
ATOM 18154 N N . ILE D 3 130 ? 186.865 168.415 128.837 1.00 44.23 88 ILE D N 1
ATOM 18155 C CA . ILE D 3 130 ? 186.040 167.408 129.479 1.00 44.22 88 ILE D CA 1
ATOM 18156 C C . ILE D 3 130 ? 185.005 166.909 128.487 1.00 47.52 88 ILE D C 1
ATOM 18157 O O . ILE D 3 130 ? 184.667 167.605 127.525 1.00 58.78 88 ILE D O 1
ATOM 18162 N N . VAL D 3 131 ? 184.527 165.694 128.702 1.00 41.79 89 VAL D N 1
ATOM 18163 C CA . VAL D 3 131 ? 183.405 165.151 127.958 1.00 40.25 89 VAL D CA 1
ATOM 18164 C C . VAL D 3 131 ? 182.528 164.370 128.923 1.00 51.30 89 VAL D C 1
ATOM 18165 O O . VAL D 3 131 ? 182.845 163.231 129.282 1.00 56.19 89 VAL D O 1
ATOM 18169 N N . TRP D 3 132 ? 181.422 164.978 129.334 1.00 54.31 90 TRP D N 1
ATOM 18170 C CA . TRP D 3 132 ? 180.546 164.430 130.355 1.00 42.44 90 TRP D CA 1
ATOM 18171 C C . TRP D 3 132 ? 179.468 163.553 129.746 1.00 40.17 90 TRP D C 1
ATOM 18172 O O . TRP D 3 132 ? 179.517 163.200 128.567 1.00 47.10 90 TRP D O 1
ATOM 18183 N N . ASP D 3 133 ? 178.495 163.207 130.586 1.00 42.06 91 ASP D N 1
ATOM 18184 C CA . ASP D 3 133 ? 177.149 162.825 130.160 1.00 48.68 91 ASP D CA 1
ATOM 18185 C C . ASP D 3 133 ? 176.216 163.362 131.237 1.00 58.65 91 ASP D C 1
ATOM 18186 O O . ASP D 3 133 ? 175.964 162.704 132.246 1.00 70.71 91 ASP D O 1
ATOM 18191 N N . SER D 3 134 ? 175.681 164.561 130.997 1.00 54.79 92 SER D N 1
ATOM 18192 C CA . SER D 3 134 ? 174.774 165.200 131.942 1.00 47.45 92 SER D CA 1
ATOM 18193 C C . SER D 3 134 ? 173.580 164.329 132.270 1.00 51.13 92 SER D C 1
ATOM 18194 O O . SER D 3 134 ? 173.072 164.375 133.394 1.00 56.14 92 SER D O 1
ATOM 18197 N N . PHE D 3 135 ? 173.128 163.529 131.313 1.00 46.38 93 PHE D N 1
ATOM 18198 C CA . PHE D 3 135 ? 172.098 162.548 131.602 1.00 53.20 93 PHE D CA 1
ATOM 18199 C C . PHE D 3 135 ? 172.564 161.557 132.653 1.00 58.23 93 PHE D C 1
ATOM 18200 O O . PHE D 3 135 ? 171.741 160.944 133.338 1.00 70.45 93 PHE D O 1
ATOM 18208 N N . THR D 3 136 ? 173.875 161.381 132.795 1.00 52.99 94 THR D N 1
ATOM 18209 C CA . THR D 3 136 ? 174.434 160.395 133.706 1.00 51.66 94 THR D CA 1
ATOM 18210 C C . THR D 3 136 ? 175.470 160.962 134.668 1.00 59.84 94 THR D C 1
ATOM 18211 O O . THR D 3 136 ? 175.724 160.349 135.707 1.00 62.85 94 THR D O 1
ATOM 18215 N N . THR D 3 137 ? 176.072 162.105 134.360 1.00 63.83 95 THR D N 1
ATOM 18216 C CA . THR D 3 137 ? 177.135 162.692 135.170 1.00 56.66 95 THR D CA 1
ATOM 18217 C C . THR D 3 137 ? 178.336 161.774 135.301 1.00 61.93 95 THR D C 1
ATOM 18218 O O . THR D 3 137 ? 179.006 161.781 136.338 1.00 78.99 95 THR D O 1
ATOM 18222 N N . ASN D 3 138 ? 178.623 160.977 134.283 1.00 61.07 96 ASN D N 1
ATOM 18223 C CA . ASN D 3 138 ? 179.698 160.004 134.374 1.00 58.29 96 ASN D CA 1
ATOM 18224 C C . ASN D 3 138 ? 180.710 160.237 133.265 1.00 54.96 96 ASN D C 1
ATOM 18225 O O . ASN D 3 138 ? 180.385 160.124 132.080 1.00 62.48 96 ASN D O 1
ATOM 18230 N N . LYS D 3 139 ? 181.938 160.560 133.653 1.00 49.75 97 LYS D N 1
ATOM 18231 C CA . LYS D 3 139 ? 182.970 160.906 132.689 1.00 49.63 97 LYS D CA 1
ATOM 18232 C C . LYS D 3 139 ? 183.285 159.696 131.827 1.00 52.50 97 LYS D C 1
ATOM 18233 O O . LYS D 3 139 ? 183.459 158.586 132.341 1.00 62.99 97 LYS D O 1
ATOM 18239 N N . GLU D 3 140 ? 183.339 159.907 130.519 1.00 49.14 98 GLU D N 1
ATOM 18240 C CA . GLU D 3 140 ? 183.745 158.876 129.577 1.00 50.17 98 GLU D CA 1
ATOM 18241 C C . GLU D 3 140 ? 184.995 159.263 128.804 1.00 49.94 98 GLU D C 1
ATOM 18242 O O . GLU D 3 140 ? 185.527 158.454 128.038 1.00 53.02 98 GLU D O 1
ATOM 18248 N N . HIS D 3 141 ? 185.465 160.492 128.986 1.00 46.22 99 HIS D N 1
ATOM 18249 C CA . HIS D 3 141 ? 186.708 160.943 128.393 1.00 42.12 99 HIS D CA 1
ATOM 18250 C C . HIS D 3 141 ? 187.465 161.786 129.402 1.00 43.42 99 HIS D C 1
ATOM 18251 O O . HIS D 3 141 ? 187.072 161.914 130.562 1.00 47.72 99 HIS D O 1
ATOM 18258 N N . ALA D 3 142 ? 188.577 162.337 128.937 1.00 44.71 100 ALA D N 1
ATOM 18259 C CA . ALA D 3 142 ? 189.349 163.341 129.647 1.00 37.17 100 ALA D CA 1
ATOM 18260 C C . ALA D 3 142 ? 190.476 163.729 128.713 1.00 44.58 100 ALA D C 1
ATOM 18261 O O . ALA D 3 142 ? 190.861 162.935 127.857 1.00 53.20 100 ALA D O 1
ATOM 18263 N N . VAL D 3 143 ? 190.986 164.942 128.841 1.00 45.82 101 VAL D N 1
ATOM 18264 C CA . VAL D 3 143 ? 192.083 165.353 127.982 1.00 49.67 101 VAL D CA 1
ATOM 18265 C C . VAL D 3 143 ? 192.683 166.647 128.501 1.00 51.26 101 VAL D C 1
ATOM 18266 O O . VAL D 3 143 ? 191.994 167.461 129.122 1.00 53.98 101 VAL D O 1
ATOM 18270 N N . THR D 3 144 ? 193.967 166.839 128.228 1.00 51.77 102 THR D N 1
ATOM 18271 C CA . THR D 3 144 ? 194.723 167.971 128.737 1.00 52.17 102 THR D CA 1
ATOM 18272 C C . THR D 3 144 ? 195.336 168.750 127.586 1.00 55.94 102 THR D C 1
ATOM 18273 O O . THR D 3 144 ? 196.063 168.182 126.765 1.00 71.62 102 THR D O 1
ATOM 18277 N N . MET D 3 145 ? 195.067 170.022 127.543 1.00 46.87 103 MET D N 1
ATOM 18278 C CA . MET D 3 145 ? 195.679 170.786 126.473 1.00 48.34 103 MET D CA 1
ATOM 18279 C C . MET D 3 145 ? 197.002 171.374 126.948 1.00 51.80 103 MET D C 1
ATOM 18280 O O . MET D 3 145 ? 197.146 171.715 128.124 1.00 59.12 103 MET D O 1
ATOM 18285 N N . PRO D 3 146 ? 197.998 171.500 126.066 1.00 48.98 104 PRO D N 1
ATOM 18286 C CA . PRO D 3 146 ? 199.322 171.960 126.507 1.00 47.83 104 PRO D CA 1
ATOM 18287 C C . PRO D 3 146 ? 199.341 173.371 127.056 1.00 49.43 104 PRO D C 1
ATOM 18288 O O . PRO D 3 146 ? 200.285 173.726 127.767 1.00 55.48 104 PRO D O 1
ATOM 18292 N N . CYS D 3 147 ? 198.327 174.171 126.767 1.00 51.33 105 CYS D N 1
ATOM 18293 C CA . CYS D 3 147 ? 198.386 175.614 126.898 1.00 54.09 105 CYS D CA 1
ATOM 18294 C C . CYS D 3 147 ? 197.373 176.082 127.929 1.00 53.88 105 CYS D C 1
ATOM 18295 O O . CYS D 3 147 ? 196.791 175.291 128.672 1.00 62.09 105 CYS D O 1
ATOM 18298 N N . THR D 3 148 ? 197.190 177.389 127.991 1.00 51.42 106 THR D N 1
ATOM 18299 C CA . THR D 3 148 ? 196.203 177.973 128.876 1.00 49.57 106 THR D CA 1
ATOM 18300 C C . THR D 3 148 ? 195.159 178.736 128.078 1.00 52.21 106 THR D C 1
ATOM 18301 O O . THR D 3 148 ? 195.309 178.981 126.881 1.00 62.63 106 THR D O 1
ATOM 18305 N N . TRP D 3 149 ? 194.090 179.112 128.769 1.00 47.23 107 TRP D N 1
ATOM 18306 C CA . TRP D 3 149 ? 193.020 179.920 128.203 1.00 43.30 107 TRP D CA 1
ATOM 18307 C C . TRP D 3 149 ? 192.426 179.271 126.958 1.00 49.57 107 TRP D C 1
ATOM 18308 O O . TRP D 3 149 ? 192.280 179.892 125.908 1.00 57.58 107 TRP D O 1
ATOM 18319 N N . VAL D 3 150 ? 192.055 178.004 127.099 1.00 49.94 108 VAL D N 1
ATOM 18320 C CA . VAL D 3 150 ? 191.449 177.308 125.977 1.00 42.52 108 VAL D CA 1
ATOM 18321 C C . VAL D 3 150 ? 190.085 177.927 125.747 1.00 52.45 108 VAL D C 1
ATOM 18322 O O . VAL D 3 150 ? 189.130 177.626 126.466 1.00 57.30 108 VAL D O 1
ATOM 18326 N N . MET D 3 151 ? 189.979 178.777 124.733 1.00 56.66 109 MET D N 1
ATOM 18327 C CA . MET D 3 151 ? 188.850 179.680 124.628 1.00 49.45 109 MET D CA 1
ATOM 18328 C C . MET D 3 151 ? 187.797 179.260 123.626 1.00 51.49 109 MET D C 1
ATOM 18329 O O . MET D 3 151 ? 186.907 180.061 123.336 1.00 59.30 109 MET D O 1
ATOM 18334 N N . ALA D 3 152 ? 187.868 178.055 123.078 1.00 49.62 110 ALA D N 1
ATOM 18335 C CA . ALA D 3 152 ? 186.864 177.625 122.119 1.00 41.94 110 ALA D CA 1
ATOM 18336 C C . ALA D 3 152 ? 186.953 176.128 121.880 1.00 44.64 110 ALA D C 1
ATOM 18337 O O . ALA D 3 152 ? 188.022 175.611 121.548 1.00 55.21 110 ALA D O 1
ATOM 18339 N N . CYS D 3 153 ? 185.824 175.440 122.024 1.00 43.55 111 CYS D N 1
ATOM 18340 C CA . CYS D 3 153 ? 185.758 174.031 121.675 1.00 45.58 111 CYS D CA 1
ATOM 18341 C C . CYS D 3 153 ? 184.619 173.802 120.699 1.00 48.57 111 CYS D C 1
ATOM 18342 O O . CYS D 3 153 ? 183.729 174.640 120.561 1.00 55.88 111 CYS D O 1
ATOM 18345 N N . ALA D 3 154 ? 184.651 172.648 120.032 1.00 42.75 112 ALA D N 1
ATOM 18346 C CA . ALA D 3 154 ? 183.606 172.271 119.089 1.00 43.12 112 ALA D CA 1
ATOM 18347 C C . ALA D 3 154 ? 183.480 170.753 119.049 1.00 45.28 112 ALA D C 1
ATOM 18348 O O . ALA D 3 154 ? 184.434 170.030 119.346 1.00 50.66 112 ALA D O 1
ATOM 18350 N N . TYR D 3 155 ? 182.286 170.280 118.688 1.00 37.95 113 TYR D N 1
ATOM 18351 C CA . TYR D 3 155 ? 181.970 168.859 118.668 1.00 43.42 113 TYR D CA 1
ATOM 18352 C C . TYR D 3 155 ? 181.715 168.416 117.243 1.00 52.40 113 TYR D C 1
ATOM 18353 O O . TYR D 3 155 ? 181.100 169.147 116.465 1.00 63.62 113 TYR D O 1
ATOM 18362 N N . ALA D 3 156 ? 182.160 167.214 116.918 1.00 52.41 114 ALA D N 1
ATOM 18363 C CA . ALA D 3 156 ? 181.920 166.667 115.599 1.00 47.03 114 ALA D CA 1
ATOM 18364 C C . ALA D 3 156 ? 180.438 166.383 115.391 1.00 51.79 114 ALA D C 1
ATOM 18365 O O . ALA D 3 156 ? 179.711 166.107 116.345 1.00 52.92 114 ALA D O 1
ATOM 18367 N N . PRO D 3 157 ? 179.963 166.457 114.153 1.00 52.21 115 PRO D N 1
ATOM 18368 C CA . PRO D 3 157 ? 178.591 166.032 113.894 1.00 46.44 115 PRO D CA 1
ATOM 18369 C C . PRO D 3 157 ? 178.356 164.592 114.262 1.00 57.33 115 PRO D C 1
ATOM 18370 O O . PRO D 3 157 ? 177.491 164.306 115.093 1.00 62.83 115 PRO D O 1
ATOM 18374 N N . SER D 3 158 ? 179.111 163.669 113.689 1.00 57.84 116 SER D N 1
ATOM 18375 C CA . SER D 3 158 ? 178.939 162.284 114.078 1.00 51.54 116 SER D CA 1
ATOM 18376 C C . SER D 3 158 ? 179.437 162.025 115.483 1.00 54.76 116 SER D C 1
ATOM 18377 O O . SER D 3 158 ? 178.942 161.110 116.144 1.00 60.28 116 SER D O 1
ATOM 18380 N N . GLY D 3 159 ? 180.375 162.829 115.962 1.00 54.86 117 GLY D N 1
ATOM 18381 C CA . GLY D 3 159 ? 181.077 162.505 117.181 1.00 47.70 117 GLY D CA 1
ATOM 18382 C C . GLY D 3 159 ? 182.451 161.912 116.985 1.00 49.21 117 GLY D C 1
ATOM 18383 O O . GLY D 3 159 ? 182.768 160.896 117.613 1.00 62.18 117 GLY D O 1
ATOM 18384 N N . CYS D 3 160 ? 183.277 162.508 116.132 1.00 51.46 118 CYS D N 1
ATOM 18385 C CA . CYS D 3 160 ? 184.605 161.997 115.850 1.00 57.58 118 CYS D CA 1
ATOM 18386 C C . CYS D 3 160 ? 185.711 162.898 116.379 1.00 57.64 118 CYS D C 1
ATOM 18387 O O . CYS D 3 160 ? 186.771 162.393 116.747 1.00 61.53 118 CYS D O 1
ATOM 18390 N N . ALA D 3 161 ? 185.502 164.212 116.447 1.00 61.17 119 ALA D N 1
ATOM 18391 C CA . ALA D 3 161 ? 186.615 165.063 116.850 1.00 46.58 119 ALA D CA 1
ATOM 18392 C C . ALA D 3 161 ? 186.127 166.399 117.395 1.00 53.21 119 ALA D C 1
ATOM 18393 O O . ALA D 3 161 ? 184.994 166.824 117.147 1.00 47.15 119 ALA D O 1
ATOM 18395 N N . ILE D 3 162 ? 187.030 167.064 118.126 1.00 51.62 120 ILE D N 1
ATOM 18396 C CA . ILE D 3 162 ? 186.776 168.323 118.823 1.00 47.87 120 ILE D CA 1
ATOM 18397 C C . ILE D 3 162 ? 187.970 169.244 118.639 1.00 44.11 120 ILE D C 1
ATOM 18398 O O . ILE D 3 162 ? 189.121 168.812 118.755 1.00 53.46 120 ILE D O 1
ATOM 18403 N N . ALA D 3 163 ? 187.699 170.520 118.378 1.00 36.94 121 ALA D N 1
ATOM 18404 C CA . ALA D 3 163 ? 188.741 171.498 118.102 1.00 35.90 121 ALA D CA 1
ATOM 18405 C C . ALA D 3 163 ? 188.827 172.520 119.222 1.00 44.62 121 ALA D C 1
ATOM 18406 O O . ALA D 3 163 ? 187.889 173.286 119.449 1.00 47.46 121 ALA D O 1
ATOM 18408 N N . CYS D 3 164 ? 189.971 172.549 119.895 1.00 41.77 122 CYS D N 1
ATOM 18409 C CA . CYS D 3 164 ? 190.143 173.399 121.061 1.00 35.97 122 CYS D CA 1
ATOM 18410 C C . CYS D 3 164 ? 191.418 174.203 120.897 1.00 44.55 122 CYS D C 1
ATOM 18411 O O . CYS D 3 164 ? 192.490 173.653 120.641 1.00 55.98 122 CYS D O 1
ATOM 18414 N N . GLY D 3 165 ? 191.289 175.516 121.044 1.00 46.30 123 GLY D N 1
ATOM 18415 C CA . GLY D 3 165 ? 192.445 176.367 120.866 1.00 47.22 123 GLY D CA 1
ATOM 18416 C C . GLY D 3 165 ? 192.182 177.855 120.901 1.00 45.29 123 GLY D C 1
ATOM 18417 O O . GLY D 3 165 ? 191.061 178.326 120.696 1.00 45.42 123 GLY D O 1
ATOM 18418 N N . GLY D 3 166 ? 193.247 178.600 121.141 1.00 46.06 124 GLY D N 1
ATOM 18419 C CA . GLY D 3 166 ? 193.180 180.017 121.398 1.00 43.33 124 GLY D CA 1
ATOM 18420 C C . GLY D 3 166 ? 194.352 180.364 122.284 1.00 42.34 124 GLY D C 1
ATOM 18421 O O . GLY D 3 166 ? 194.711 179.586 123.173 1.00 42.40 124 GLY D O 1
ATOM 18422 N N . LEU D 3 167 ? 195.007 181.481 121.995 1.00 42.16 125 LEU D N 1
ATOM 18423 C CA . LEU D 3 167 ? 196.152 181.968 122.752 1.00 44.47 125 LEU D CA 1
ATOM 18424 C C . LEU D 3 167 ? 197.409 181.141 122.492 1.00 60.18 125 LEU D C 1
ATOM 18425 O O . LEU D 3 167 ? 198.514 181.552 122.855 1.00 62.81 125 LEU D O 1
ATOM 18430 N N . ASP D 3 168 ? 197.278 180.015 121.803 1.00 60.32 126 ASP D N 1
ATOM 18431 C CA . ASP D 3 168 ? 198.462 179.329 121.311 1.00 63.78 126 ASP D CA 1
ATOM 18432 C C . ASP D 3 168 ? 198.515 179.351 119.794 1.00 61.93 126 ASP D C 1
ATOM 18433 O O . ASP D 3 168 ? 199.463 178.842 119.195 1.00 68.16 126 ASP D O 1
ATOM 18438 N N . ASN D 3 169 ? 197.532 179.995 119.165 1.00 56.97 127 ASN D N 1
ATOM 18439 C CA . ASN D 3 169 ? 197.529 180.305 117.736 1.00 43.56 127 ASN D CA 1
ATOM 18440 C C . ASN D 3 169 ? 197.316 179.068 116.863 1.00 48.36 127 ASN D C 1
ATOM 18441 O O . ASN D 3 169 ? 197.215 179.171 115.640 1.00 55.00 127 ASN D O 1
ATOM 18446 N N . LYS D 3 170 ? 197.212 177.893 117.470 1.00 40.77 128 LYS D N 1
ATOM 18447 C CA . LYS D 3 170 ? 197.066 176.657 116.723 1.00 44.19 128 LYS D CA 1
ATOM 18448 C C . LYS D 3 170 ? 195.892 175.872 117.285 1.00 46.92 128 LYS D C 1
ATOM 18449 O O . LYS D 3 170 ? 195.793 175.644 118.492 1.00 52.44 128 LYS D O 1
ATOM 18455 N N . CYS D 3 171 ? 195.011 175.429 116.392 1.00 43.01 129 CYS D N 1
ATOM 18456 C CA . CYS D 3 171 ? 193.778 174.749 116.774 1.00 41.19 129 CYS D CA 1
ATOM 18457 C C . CYS D 3 171 ? 193.934 173.262 116.526 1.00 42.73 129 CYS D C 1
ATOM 18458 O O . CYS D 3 171 ? 193.750 172.800 115.398 1.00 46.10 129 CYS D O 1
ATOM 18461 N N . SER D 3 172 ? 194.249 172.513 117.573 1.00 39.75 130 SER D N 1
ATOM 18462 C CA . SER D 3 172 ? 194.364 171.068 117.485 1.00 39.82 130 SER D CA 1
ATOM 18463 C C . SER D 3 172 ? 192.982 170.439 117.382 1.00 45.23 130 SER D C 1
ATOM 18464 O O . SER D 3 172 ? 191.972 171.066 117.707 1.00 58.35 130 SER D O 1
ATOM 18467 N N . VAL D 3 173 ? 192.947 169.194 116.916 1.00 40.29 131 VAL D N 1
ATOM 18468 C CA . VAL D 3 173 ? 191.722 168.409 116.832 1.00 42.13 131 VAL D CA 1
ATOM 18469 C C . VAL D 3 173 ? 192.038 166.975 117.216 1.00 51.71 131 VAL D C 1
ATOM 18470 O O . VAL D 3 173 ? 193.021 166.401 116.735 1.00 61.35 131 VAL D O 1
ATOM 18474 N N . TYR D 3 174 ? 191.209 166.397 118.078 1.00 51.81 132 TYR D N 1
ATOM 18475 C CA . TYR D 3 174 ? 191.448 165.050 118.564 1.00 49.84 132 TYR D CA 1
ATOM 18476 C C . TYR D 3 174 ? 190.335 164.117 118.134 1.00 58.93 132 TYR D C 1
ATOM 18477 O O . TYR D 3 174 ? 189.166 164.518 118.124 1.00 62.51 132 TYR D O 1
ATOM 18486 N N . PRO D 3 175 ? 190.655 162.876 117.792 1.00 59.91 133 PRO D N 1
ATOM 18487 C CA . PRO D 3 175 ? 189.619 161.913 117.418 1.00 54.40 133 PRO D CA 1
ATOM 18488 C C . PRO D 3 175 ? 188.835 161.426 118.626 1.00 58.27 133 PRO D C 1
ATOM 18489 O O . PRO D 3 175 ? 189.309 160.619 119.428 1.00 66.95 133 PRO D O 1
ATOM 18493 N N . LEU D 3 176 ? 187.600 161.919 118.716 1.00 56.97 134 LEU D N 1
ATOM 18494 C CA . LEU D 3 176 ? 186.730 161.755 119.872 1.00 56.33 134 LEU D CA 1
ATOM 18495 C C . LEU D 3 176 ? 186.589 160.329 120.368 1.00 68.04 134 LEU D C 1
ATOM 18496 O O . LEU D 3 176 ? 186.449 160.129 121.579 1.00 66.14 134 LEU D O 1
ATOM 18501 N N . THR D 3 177 ? 186.618 159.350 119.476 1.00 72.92 135 THR D N 1
ATOM 18502 C CA . THR D 3 177 ? 186.128 158.026 119.814 1.00 95.52 135 THR D CA 1
ATOM 18503 C C . THR D 3 177 ? 186.959 157.372 120.906 1.00 112.46 135 THR D C 1
ATOM 18504 O O . THR D 3 177 ? 187.987 157.895 121.345 1.00 111.69 135 THR D O 1
ATOM 18508 N N . PHE D 3 178 ? 186.479 156.214 121.349 1.00 129.18 136 PHE D N 1
ATOM 18509 C CA . PHE D 3 178 ? 187.197 155.314 122.244 1.00 147.51 136 PHE D CA 1
ATOM 18510 C C . PHE D 3 178 ? 188.227 154.501 121.484 1.00 171.71 136 PHE D C 1
ATOM 18511 O O . PHE D 3 178 ? 188.227 153.268 121.530 1.00 178.47 136 PHE D O 1
ATOM 18519 N N . ASP D 3 179 ? 189.116 155.187 120.760 1.00 186.01 137 ASP D N 1
ATOM 18520 C CA . ASP D 3 179 ? 190.026 154.506 119.848 1.00 197.69 137 ASP D CA 1
ATOM 18521 C C . ASP D 3 179 ? 191.327 154.115 120.538 1.00 199.60 137 ASP D C 1
ATOM 18522 O O . ASP D 3 179 ? 191.741 152.952 120.470 1.00 205.46 137 ASP D O 1
ATOM 18527 N N . LYS D 3 180 ? 191.978 155.061 121.208 1.00 183.97 138 LYS D N 1
ATOM 18528 C CA . LYS D 3 180 ? 193.219 154.817 121.926 1.00 167.93 138 LYS D CA 1
ATOM 18529 C C . LYS D 3 180 ? 192.989 155.139 123.391 1.00 157.85 138 LYS D C 1
ATOM 18530 O O . LYS D 3 180 ? 192.786 156.304 123.748 1.00 149.03 138 LYS D O 1
ATOM 18536 N N . ASN D 3 181 ? 193.040 154.115 124.242 1.00 156.31 139 ASN D N 1
ATOM 18537 C CA . ASN D 3 181 ? 192.760 154.267 125.664 1.00 152.85 139 ASN D CA 1
ATOM 18538 C C . ASN D 3 181 ? 193.924 154.902 126.414 1.00 152.31 139 ASN D C 1
ATOM 18539 O O . ASN D 3 181 ? 193.914 154.963 127.647 1.00 154.92 139 ASN D O 1
ATOM 18544 N N . GLU D 3 182 ? 194.921 155.381 125.687 1.00 147.23 140 GLU D N 1
ATOM 18545 C CA . GLU D 3 182 ? 196.103 156.014 126.244 1.00 147.33 140 GLU D CA 1
ATOM 18546 C C . GLU D 3 182 ? 195.911 157.493 126.514 1.00 146.01 140 GLU D C 1
ATOM 18547 O O . GLU D 3 182 ? 196.389 157.992 127.534 1.00 150.03 140 GLU D O 1
ATOM 18553 N N . ASN D 3 183 ? 195.227 158.210 125.633 1.00 139.66 141 ASN D N 1
ATOM 18554 C CA . ASN D 3 183 ? 195.122 159.657 125.755 1.00 134.53 141 ASN D CA 1
ATOM 18555 C C . ASN D 3 183 ? 194.120 160.159 124.729 1.00 128.39 141 ASN D C 1
ATOM 18556 O O . ASN D 3 183 ? 193.981 159.596 123.640 1.00 131.56 141 ASN D O 1
ATOM 18561 N N . MET D 3 184 ? 193.433 161.238 125.083 1.00 118.96 142 MET D N 1
ATOM 18562 C CA . MET D 3 184 ? 192.637 161.997 124.131 1.00 105.04 142 MET D CA 1
ATOM 18563 C C . MET D 3 184 ? 193.404 163.154 123.519 1.00 104.29 142 MET D C 1
ATOM 18564 O O . MET D 3 184 ? 192.899 163.806 122.606 1.00 107.60 142 MET D O 1
ATOM 18569 N N . ALA D 3 185 ? 194.610 163.436 124.020 1.00 101.93 143 ALA D N 1
ATOM 18570 C CA . ALA D 3 185 ? 195.434 164.507 123.475 1.00 104.31 143 ALA D CA 1
ATOM 18571 C C . ALA D 3 185 ? 196.627 163.985 122.687 1.00 104.62 143 ALA D C 1
ATOM 18572 O O . ALA D 3 185 ? 197.204 164.733 121.891 1.00 101.02 143 ALA D O 1
ATOM 18574 N N . ALA D 3 186 ? 197.006 162.725 122.887 1.00 104.84 144 ALA D N 1
ATOM 18575 C CA . ALA D 3 186 ? 198.209 162.176 122.278 1.00 100.07 144 ALA D CA 1
ATOM 18576 C C . ALA D 3 186 ? 198.163 162.181 120.759 1.00 98.26 144 ALA D C 1
ATOM 18577 O O . ALA D 3 186 ? 199.213 162.313 120.123 1.00 99.30 144 ALA D O 1
ATOM 18579 N N . LYS D 3 187 ? 196.979 162.059 120.168 1.00 91.50 145 LYS D N 1
ATOM 18580 C CA . LYS D 3 187 ? 196.812 162.131 118.725 1.00 87.16 145 LYS D CA 1
ATOM 18581 C C . LYS D 3 187 ? 196.663 163.563 118.244 1.00 79.52 145 LYS D C 1
ATOM 18582 O O . LYS D 3 187 ? 196.018 163.796 117.217 1.00 78.77 145 LYS D O 1
ATOM 18588 N N . LYS D 3 188 ? 197.201 164.525 118.991 1.00 71.08 146 LYS D N 1
ATOM 18589 C CA . LYS D 3 188 ? 197.183 165.917 118.568 1.00 59.17 146 LYS D CA 1
ATOM 18590 C C . LYS D 3 188 ? 197.794 166.058 117.183 1.00 62.09 146 LYS D C 1
ATOM 18591 O O . LYS D 3 188 ? 198.980 165.791 116.977 1.00 69.86 146 LYS D O 1
ATOM 18597 N N . LYS D 3 189 ? 196.971 166.460 116.232 1.00 64.61 147 LYS D N 1
ATOM 18598 C CA . LYS D 3 189 ? 197.411 166.728 114.875 1.00 66.83 147 LYS D CA 1
ATOM 18599 C C . LYS D 3 189 ? 197.038 168.164 114.559 1.00 61.30 147 LYS D C 1
ATOM 18600 O O . LYS D 3 189 ? 195.853 168.484 114.433 1.00 57.52 147 LYS D O 1
ATOM 18606 N N . SER D 3 190 ? 198.047 169.028 114.483 1.00 63.85 148 SER D N 1
ATOM 18607 C CA . SER D 3 190 ? 197.834 170.424 114.132 1.00 62.77 148 SER D CA 1
ATOM 18608 C C . SER D 3 190 ? 197.111 170.496 112.803 1.00 66.46 148 SER D C 1
ATOM 18609 O O . SER D 3 190 ? 197.458 169.777 111.865 1.00 70.07 148 SER D O 1
ATOM 18612 N N . VAL D 3 191 ? 196.081 171.325 112.730 1.00 65.91 149 VAL D N 1
ATOM 18613 C CA . VAL D 3 191 ? 195.284 171.364 111.519 1.00 44.34 149 VAL D CA 1
ATOM 18614 C C . VAL D 3 191 ? 195.209 172.796 111.021 1.00 57.99 149 VAL D C 1
ATOM 18615 O O . VAL D 3 191 ? 195.633 173.096 109.903 1.00 65.39 149 VAL D O 1
ATOM 18619 N N . ALA D 3 192 ? 194.715 173.693 111.842 1.00 53.65 150 ALA D N 1
ATOM 18620 C CA . ALA D 3 192 ? 194.832 175.102 111.557 1.00 48.71 150 ALA D CA 1
ATOM 18621 C C . ALA D 3 192 ? 195.907 175.676 112.459 1.00 48.00 150 ALA D C 1
ATOM 18622 O O . ALA D 3 192 ? 196.356 175.032 113.408 1.00 54.07 150 ALA D O 1
ATOM 18624 N N . MET D 3 193 ? 196.353 176.881 112.132 1.00 50.50 151 MET D N 1
ATOM 18625 C CA . MET D 3 193 ? 197.140 177.654 113.083 1.00 54.68 151 MET D CA 1
ATOM 18626 C C . MET D 3 193 ? 197.226 179.070 112.543 1.00 55.95 151 MET D C 1
ATOM 18627 O O . MET D 3 193 ? 197.707 179.279 111.428 1.00 67.76 151 MET D O 1
ATOM 18632 N N . HIS D 3 194 ? 196.756 180.031 113.322 1.00 53.28 152 HIS D N 1
ATOM 18633 C CA . HIS D 3 194 ? 196.959 181.434 113.017 1.00 50.65 152 HIS D CA 1
ATOM 18634 C C . HIS D 3 194 ? 198.205 181.917 113.736 1.00 57.19 152 HIS D C 1
ATOM 18635 O O . HIS D 3 194 ? 199.005 181.132 114.243 1.00 66.57 152 HIS D O 1
ATOM 18642 N N . THR D 3 195 ? 198.368 183.226 113.779 1.00 57.61 153 THR D N 1
ATOM 18643 C CA . THR D 3 195 ? 199.446 183.811 114.553 1.00 56.74 153 THR D CA 1
ATOM 18644 C C . THR D 3 195 ? 198.947 184.629 115.728 1.00 58.24 153 THR D C 1
ATOM 18645 O O . THR D 3 195 ? 199.500 185.696 115.999 1.00 63.66 153 THR D O 1
ATOM 18649 N N . ASN D 3 196 ? 197.910 184.171 116.417 1.00 56.54 154 ASN D N 1
ATOM 18650 C CA . ASN D 3 196 ? 197.321 184.927 117.507 1.00 53.40 154 ASN D CA 1
ATOM 18651 C C . ASN D 3 196 ? 196.297 184.033 118.197 1.00 49.99 154 ASN D C 1
ATOM 18652 O O . ASN D 3 196 ? 196.093 182.883 117.807 1.00 48.32 154 ASN D O 1
ATOM 18657 N N . TYR D 3 197 ? 195.686 184.538 119.260 1.00 48.58 155 TYR D N 1
ATOM 18658 C CA . TYR D 3 197 ? 194.729 183.753 120.022 1.00 43.47 155 TYR D CA 1
ATOM 18659 C C . TYR D 3 197 ? 193.471 183.509 119.194 1.00 43.13 155 TYR D C 1
ATOM 18660 O O . TYR D 3 197 ? 193.070 184.340 118.376 1.00 56.13 155 TYR D O 1
ATOM 18669 N N . LEU D 3 198 ? 192.844 182.356 119.416 1.00 40.75 156 LEU D N 1
ATOM 18670 C CA . LEU D 3 198 ? 191.855 181.806 118.496 1.00 37.88 156 LEU D CA 1
ATOM 18671 C C . LEU D 3 198 ? 190.486 181.780 119.162 1.00 45.64 156 LEU D C 1
ATOM 18672 O O . LEU D 3 198 ? 190.335 181.173 120.223 1.00 57.58 156 LEU D O 1
ATOM 18677 N N . SER D 3 199 ? 189.482 182.398 118.525 1.00 40.88 157 SER D N 1
ATOM 18678 C CA . SER D 3 199 ? 188.202 182.706 119.171 1.00 39.52 157 SER D CA 1
ATOM 18679 C C . SER D 3 199 ? 187.160 181.579 119.171 1.00 43.86 157 SER D C 1
ATOM 18680 O O . SER D 3 199 ? 186.489 181.394 120.190 1.00 58.40 157 SER D O 1
ATOM 18683 N N . ALA D 3 200 ? 186.965 180.834 118.080 1.00 42.51 158 ALA D N 1
ATOM 18684 C CA . ALA D 3 200 ? 185.943 179.788 118.070 1.00 39.88 158 ALA D CA 1
ATOM 18685 C C . ALA D 3 200 ? 186.035 178.968 116.795 1.00 37.29 158 ALA D C 1
ATOM 18686 O O . ALA D 3 200 ? 186.844 179.249 115.914 1.00 41.31 158 ALA D O 1
ATOM 18688 N N . CYS D 3 201 ? 185.194 177.943 116.701 1.00 44.64 159 CYS D N 1
ATOM 18689 C CA . CYS D 3 201 ? 185.174 177.073 115.532 1.00 47.20 159 CYS D CA 1
ATOM 18690 C C . CYS D 3 201 ? 183.733 176.675 115.227 1.00 56.51 159 CYS D C 1
ATOM 18691 O O . CYS D 3 201 ? 182.846 176.829 116.066 1.00 59.62 159 CYS D O 1
ATOM 18694 N N . SER D 3 202 ? 183.508 176.164 114.021 1.00 58.45 160 SER D N 1
ATOM 18695 C CA . SER D 3 202 ? 182.175 175.743 113.604 1.00 52.77 160 SER D CA 1
ATOM 18696 C C . SER D 3 202 ? 182.747 174.675 112.679 1.00 49.54 160 SER D C 1
ATOM 18697 O O . SER D 3 202 ? 183.453 174.985 111.718 1.00 52.78 160 SER D O 1
ATOM 18700 N N . PHE D 3 203 ? 182.439 173.415 112.974 1.00 51.65 161 PHE D N 1
ATOM 18701 C CA . PHE D 3 203 ? 182.922 172.301 112.169 1.00 50.13 161 PHE D CA 1
ATOM 18702 C C . PHE D 3 203 ? 181.676 172.735 111.405 1.00 55.57 161 PHE D C 1
ATOM 18703 O O . PHE D 3 203 ? 180.606 172.905 111.989 1.00 55.13 161 PHE D O 1
ATOM 18711 N N . THR D 3 204 ? 181.823 172.887 110.092 1.00 58.92 162 THR D N 1
ATOM 18712 C CA . THR D 3 204 ? 180.733 173.322 109.219 1.00 60.27 162 THR D CA 1
ATOM 18713 C C . THR D 3 204 ? 180.036 172.124 108.549 1.00 67.44 162 THR D C 1
ATOM 18714 O O . THR D 3 204 ? 179.931 172.065 107.323 1.00 72.23 162 THR D O 1
ATOM 18718 N N . ASN D 3 205 ? 179.550 171.182 109.352 1.00 66.45 163 ASN D N 1
ATOM 18719 C CA . ASN D 3 205 ? 178.825 170.032 108.825 1.00 64.75 163 ASN D CA 1
ATOM 18720 C C . ASN D 3 205 ? 179.266 168.897 107.907 1.00 55.67 163 ASN D C 1
ATOM 18721 O O . ASN D 3 205 ? 178.437 168.180 107.348 1.00 55.23 163 ASN D O 1
ATOM 18726 N N . SER D 3 206 ? 180.578 168.740 107.757 1.00 52.23 164 SER D N 1
ATOM 18727 C CA . SER D 3 206 ? 181.131 167.692 106.907 1.00 57.33 164 SER D CA 1
ATOM 18728 C C . SER D 3 206 ? 182.037 166.883 107.830 1.00 55.69 164 SER D C 1
ATOM 18729 O O . SER D 3 206 ? 182.361 165.731 107.543 1.00 60.73 164 SER D O 1
ATOM 18732 N N . ASP D 3 207 ? 182.442 167.495 108.938 1.00 53.07 165 ASP D N 1
ATOM 18733 C CA . ASP D 3 207 ? 183.311 166.833 109.904 1.00 49.87 165 ASP D CA 1
ATOM 18734 C C . ASP D 3 207 ? 184.746 166.723 109.402 1.00 58.32 165 ASP D C 1
ATOM 18735 O O . ASP D 3 207 ? 185.546 165.958 109.941 1.00 65.38 165 ASP D O 1
ATOM 18740 N N . MET D 3 208 ? 185.066 167.491 108.365 1.00 64.72 166 MET D N 1
ATOM 18741 C CA . MET D 3 208 ? 186.405 167.481 107.788 1.00 61.93 166 MET D CA 1
ATOM 18742 C C . MET D 3 208 ? 186.848 168.881 107.375 1.00 62.14 166 MET D C 1
ATOM 18743 O O . MET D 3 208 ? 187.785 169.040 106.594 1.00 64.00 166 MET D O 1
ATOM 18748 N N . GLN D 3 209 ? 186.168 169.892 107.906 1.00 47.27 167 GLN D N 1
ATOM 18749 C CA . GLN D 3 209 ? 186.490 171.279 107.594 1.00 47.51 167 GLN D CA 1
ATOM 18750 C C . GLN D 3 209 ? 186.019 172.172 108.728 1.00 50.44 167 GLN D C 1
ATOM 18751 O O . GLN D 3 209 ? 184.816 172.236 108.984 1.00 62.17 167 GLN D O 1
ATOM 18757 N N . ILE D 3 210 ? 186.934 172.861 109.403 1.00 49.91 168 ILE D N 1
ATOM 18758 C CA . ILE D 3 210 ? 186.549 173.644 110.569 1.00 50.16 168 ILE D CA 1
ATOM 18759 C C . ILE D 3 210 ? 186.880 175.101 110.324 1.00 43.31 168 ILE D C 1
ATOM 18760 O O . ILE D 3 210 ? 187.882 175.433 109.692 1.00 41.79 168 ILE D O 1
ATOM 18765 N N . LEU D 3 211 ? 186.037 175.978 110.827 1.00 46.63 169 LEU D N 1
ATOM 18766 C CA . LEU D 3 211 ? 186.325 177.397 110.790 1.00 45.61 169 LEU D CA 1
ATOM 18767 C C . LEU D 3 211 ? 187.210 177.726 111.981 1.00 53.21 169 LEU D C 1
ATOM 18768 O O . LEU D 3 211 ? 187.380 176.893 112.871 1.00 55.32 169 LEU D O 1
ATOM 18773 N N . THR D 3 212 ? 187.780 178.937 111.981 1.00 53.05 170 THR D N 1
ATOM 18774 C CA . THR D 3 212 ? 188.499 179.519 113.110 1.00 42.52 170 THR D CA 1
ATOM 18775 C C . THR D 3 212 ? 188.613 181.027 112.941 1.00 51.36 170 THR D C 1
ATOM 18776 O O . THR D 3 212 ? 188.572 181.551 111.825 1.00 56.44 170 THR D O 1
ATOM 18780 N N . ALA D 3 213 ? 188.781 181.714 114.069 1.00 52.80 171 ALA D N 1
ATOM 18781 C CA . ALA D 3 213 ? 188.906 183.163 114.124 1.00 45.70 171 ALA D CA 1
ATOM 18782 C C . ALA D 3 213 ? 189.894 183.568 115.211 1.00 46.23 171 ALA D C 1
ATOM 18783 O O . ALA D 3 213 ? 189.841 183.065 116.338 1.00 52.88 171 ALA D O 1
ATOM 18785 N N . SER D 3 214 ? 190.779 184.499 114.874 1.00 41.31 172 SER D N 1
ATOM 18786 C CA . SER D 3 214 ? 191.777 184.981 115.813 1.00 41.94 172 SER D CA 1
ATOM 18787 C C . SER D 3 214 ? 191.722 186.498 115.896 1.00 44.35 172 SER D C 1
ATOM 18788 O O . SER D 3 214 ? 190.818 187.141 115.356 1.00 53.06 172 SER D O 1
ATOM 18791 N N . GLY D 3 215 ? 192.707 187.069 116.590 1.00 45.14 173 GLY D N 1
ATOM 18792 C CA . GLY D 3 215 ? 192.825 188.514 116.638 1.00 52.41 173 GLY D CA 1
ATOM 18793 C C . GLY D 3 215 ? 193.307 189.139 115.348 1.00 59.35 173 GLY D C 1
ATOM 18794 O O . GLY D 3 215 ? 193.359 190.369 115.252 1.00 66.47 173 GLY D O 1
ATOM 18795 N N . ASP D 3 216 ? 193.646 188.322 114.358 1.00 59.60 174 ASP D N 1
ATOM 18796 C CA . ASP D 3 216 ? 194.075 188.779 113.048 1.00 64.66 174 ASP D CA 1
ATOM 18797 C C . ASP D 3 216 ? 193.020 189.603 112.328 1.00 69.10 174 ASP D C 1
ATOM 18798 O O . ASP D 3 216 ? 193.368 190.408 111.461 1.00 73.66 174 ASP D O 1
ATOM 18803 N N . GLY D 3 217 ? 191.749 189.414 112.650 1.00 66.02 175 GLY D N 1
ATOM 18804 C CA . GLY D 3 217 ? 190.689 189.989 111.861 1.00 62.93 175 GLY D CA 1
ATOM 18805 C C . GLY D 3 217 ? 190.415 189.270 110.562 1.00 64.06 175 GLY D C 1
ATOM 18806 O O . GLY D 3 217 ? 189.915 189.896 109.622 1.00 67.27 175 GLY D O 1
ATOM 18807 N N . THR D 3 218 ? 190.728 187.980 110.474 1.00 60.42 176 THR D N 1
ATOM 18808 C CA . THR D 3 218 ? 190.641 187.230 109.231 1.00 57.91 176 THR D CA 1
ATOM 18809 C C . THR D 3 218 ? 190.432 185.749 109.508 1.00 54.41 176 THR D C 1
ATOM 18810 O O . THR D 3 218 ? 191.193 185.125 110.249 1.00 54.64 176 THR D O 1
ATOM 18814 N N . CYS D 3 219 ? 189.421 185.174 108.872 1.00 49.61 177 CYS D N 1
ATOM 18815 C CA . CYS D 3 219 ? 189.091 183.779 109.097 1.00 49.28 177 CYS D CA 1
ATOM 18816 C C . CYS D 3 219 ? 189.320 182.972 107.832 1.00 52.02 177 CYS D C 1
ATOM 18817 O O . CYS D 3 219 ? 189.641 183.510 106.773 1.00 61.60 177 CYS D O 1
ATOM 18820 N N . ALA D 3 220 ? 189.136 181.665 107.950 1.00 44.54 178 ALA D N 1
ATOM 18821 C CA . ALA D 3 220 ? 189.405 180.783 106.833 1.00 46.06 178 ALA D CA 1
ATOM 18822 C C . ALA D 3 220 ? 188.902 179.394 107.170 1.00 49.41 178 ALA D C 1
ATOM 18823 O O . ALA D 3 220 ? 188.564 179.116 108.319 1.00 55.35 178 ALA D O 1
ATOM 18825 N N . LEU D 3 221 ? 188.876 178.516 106.171 1.00 49.47 179 LEU D N 1
ATOM 18826 C CA . LEU D 3 221 ? 188.544 177.112 106.375 1.00 54.34 179 LEU D CA 1
ATOM 18827 C C . LEU D 3 221 ? 189.804 176.270 106.288 1.00 60.03 179 LEU D C 1
ATOM 18828 O O . LEU D 3 221 ? 190.571 176.388 105.331 1.00 60.56 179 LEU D O 1
ATOM 18833 N N . TRP D 3 222 ? 189.983 175.394 107.263 1.00 45.87 180 TRP D N 1
ATOM 18834 C CA . TRP D 3 222 ? 191.184 174.594 107.421 1.00 52.23 180 TRP D CA 1
ATOM 18835 C C . TRP D 3 222 ? 190.791 173.125 107.388 1.00 55.78 180 TRP D C 1
ATOM 18836 O O . TRP D 3 222 ? 189.929 172.687 108.148 1.00 56.41 180 TRP D O 1
ATOM 18847 N N . ASP D 3 223 ? 191.417 172.355 106.511 1.00 50.74 181 ASP D N 1
ATOM 18848 C CA . ASP D 3 223 ? 191.059 170.954 106.361 1.00 55.45 181 ASP D CA 1
ATOM 18849 C C . ASP D 3 223 ? 191.423 170.187 107.627 1.00 59.41 181 ASP D C 1
ATOM 18850 O O . ASP D 3 223 ? 192.015 170.753 108.548 1.00 62.55 181 ASP D O 1
ATOM 18855 N N . VAL D 3 224 ? 191.062 168.900 107.677 1.00 59.18 182 VAL D N 1
ATOM 18856 C CA . VAL D 3 224 ? 191.288 168.113 108.892 1.00 52.47 182 VAL D CA 1
ATOM 18857 C C . VAL D 3 224 ? 192.698 167.546 108.939 1.00 61.00 182 VAL D C 1
ATOM 18858 O O . VAL D 3 224 ? 193.474 167.866 109.841 1.00 69.37 182 VAL D O 1
ATOM 18862 N N . GLU D 3 225 ? 193.052 166.673 108.000 1.00 63.62 183 GLU D N 1
ATOM 18863 C CA . GLU D 3 225 ? 194.340 166.005 108.123 1.00 64.79 183 GLU D CA 1
ATOM 18864 C C . GLU D 3 225 ? 195.478 166.876 107.619 1.00 64.87 183 GLU D C 1
ATOM 18865 O O . GLU D 3 225 ? 196.615 166.733 108.073 1.00 73.77 183 GLU D O 1
ATOM 18871 N N . SER D 3 226 ? 195.196 167.778 106.690 1.00 61.39 184 SER D N 1
ATOM 18872 C CA . SER D 3 226 ? 196.239 168.416 105.912 1.00 62.37 184 SER D CA 1
ATOM 18873 C C . SER D 3 226 ? 196.809 169.671 106.545 1.00 63.16 184 SER D C 1
ATOM 18874 O O . SER D 3 226 ? 198.022 169.874 106.486 1.00 62.12 184 SER D O 1
ATOM 18877 N N . GLY D 3 227 ? 195.983 170.518 107.138 1.00 55.70 185 GLY D N 1
ATOM 18878 C CA . GLY D 3 227 ? 196.461 171.852 107.405 1.00 53.82 185 GLY D CA 1
ATOM 18879 C C . GLY D 3 227 ? 196.457 172.707 106.174 1.00 68.82 185 GLY D C 1
ATOM 18880 O O . GLY D 3 227 ? 197.041 173.787 106.171 1.00 68.31 185 GLY D O 1
ATOM 18881 N N . GLN D 3 228 ? 195.800 172.241 105.124 1.00 67.00 186 GLN D N 1
ATOM 18882 C CA . GLN D 3 228 ? 195.773 172.937 103.855 1.00 62.73 186 GLN D CA 1
ATOM 18883 C C . GLN D 3 228 ? 194.663 173.977 103.845 1.00 64.72 186 GLN D C 1
ATOM 18884 O O . GLN D 3 228 ? 193.479 173.643 103.774 1.00 66.32 186 GLN D O 1
ATOM 18890 N N . LEU D 3 229 ? 195.053 175.242 103.919 1.00 65.76 187 LEU D N 1
ATOM 18891 C CA . LEU D 3 229 ? 194.098 176.339 103.939 1.00 60.90 187 LEU D CA 1
ATOM 18892 C C . LEU D 3 229 ? 193.302 176.338 102.644 1.00 64.70 187 LEU D C 1
ATOM 18893 O O . LEU D 3 229 ? 193.823 175.951 101.597 1.00 73.30 187 LEU D O 1
ATOM 18898 N N . LEU D 3 230 ? 192.041 176.754 102.711 1.00 62.44 188 LEU D N 1
ATOM 18899 C CA . LEU D 3 230 ? 191.153 176.595 101.566 1.00 59.98 188 LEU D CA 1
ATOM 18900 C C . LEU D 3 230 ? 190.602 177.903 101.017 1.00 62.24 188 LEU D C 1
ATOM 18901 O O . LEU D 3 230 ? 190.127 177.934 99.879 1.00 69.51 188 LEU D O 1
ATOM 18906 N N . GLN D 3 231 ? 190.621 178.973 101.799 1.00 60.98 189 GLN D N 1
ATOM 18907 C CA . GLN D 3 231 ? 190.159 180.271 101.332 1.00 66.79 189 GLN D CA 1
ATOM 18908 C C . GLN D 3 231 ? 190.362 181.246 102.472 1.00 68.93 189 GLN D C 1
ATOM 18909 O O . GLN D 3 231 ? 190.531 180.822 103.612 1.00 74.46 189 GLN D O 1
ATOM 18915 N N . SER D 3 232 ? 190.357 182.537 102.175 1.00 64.80 190 SER D N 1
ATOM 18916 C CA . SER D 3 232 ? 190.623 183.527 103.204 1.00 62.18 190 SER D CA 1
ATOM 18917 C C . SER D 3 232 ? 189.654 184.699 103.130 1.00 67.75 190 SER D C 1
ATOM 18918 O O . SER D 3 232 ? 189.074 184.992 102.083 1.00 76.92 190 SER D O 1
ATOM 18921 N N . PHE D 3 233 ? 189.506 185.374 104.267 1.00 63.14 191 PHE D N 1
ATOM 18922 C CA . PHE D 3 233 ? 188.640 186.542 104.409 1.00 62.15 191 PHE D CA 1
ATOM 18923 C C . PHE D 3 233 ? 189.446 187.587 105.165 1.00 65.31 191 PHE D C 1
ATOM 18924 O O . PHE D 3 233 ? 189.829 187.368 106.317 1.00 62.82 191 PHE D O 1
ATOM 18932 N N . HIS D 3 234 ? 189.703 188.717 104.525 1.00 70.41 192 HIS D N 1
ATOM 18933 C CA . HIS D 3 234 ? 190.460 189.787 105.146 1.00 66.68 192 HIS D CA 1
ATOM 18934 C C . HIS D 3 234 ? 189.723 191.112 105.109 1.00 70.42 192 HIS D C 1
ATOM 18935 O O . HIS D 3 234 ? 190.350 192.153 104.907 1.00 77.27 192 HIS D O 1
ATOM 18942 N N . GLY D 3 235 ? 188.404 191.094 105.295 1.00 72.27 193 GLY D N 1
ATOM 18943 C CA . GLY D 3 235 ? 187.637 192.322 105.281 1.00 79.12 193 GLY D CA 1
ATOM 18944 C C . GLY D 3 235 ? 187.713 193.129 106.557 1.00 82.25 193 GLY D C 1
ATOM 18945 O O . GLY D 3 235 ? 187.144 194.223 106.615 1.00 91.02 193 GLY D O 1
ATOM 18946 N N . HIS D 3 236 ? 188.400 192.622 107.578 1.00 76.28 194 HIS D N 1
ATOM 18947 C CA . HIS D 3 236 ? 188.330 193.240 108.895 1.00 76.03 194 HIS D CA 1
ATOM 18948 C C . HIS D 3 236 ? 189.592 194.011 109.251 1.00 73.82 194 HIS D C 1
ATOM 18949 O O . HIS D 3 236 ? 190.536 194.101 108.462 1.00 66.53 194 HIS D O 1
ATOM 18956 N N . GLY D 3 237 ? 189.590 194.576 110.457 1.00 79.27 195 GLY D N 1
ATOM 18957 C CA . GLY D 3 237 ? 190.705 195.294 111.032 1.00 86.09 195 GLY D CA 1
ATOM 18958 C C . GLY D 3 237 ? 190.812 195.247 112.541 1.00 87.96 195 GLY D C 1
ATOM 18959 O O . GLY D 3 237 ? 191.421 196.141 113.132 1.00 99.12 195 GLY D O 1
ATOM 18960 N N . ALA D 3 238 ? 190.234 194.246 113.192 1.00 78.92 196 ALA D N 1
ATOM 18961 C CA . ALA D 3 238 ? 190.217 194.197 114.648 1.00 80.77 196 ALA D CA 1
ATOM 18962 C C . ALA D 3 238 ? 190.198 192.735 115.074 1.00 81.13 196 ALA D C 1
ATOM 18963 O O . ALA D 3 238 ? 190.559 191.846 114.296 1.00 83.53 196 ALA D O 1
ATOM 18965 N N . ASP D 3 239 ? 189.813 192.486 116.324 1.00 76.06 197 ASP D N 1
ATOM 18966 C CA . ASP D 3 239 ? 189.620 191.117 116.781 1.00 64.50 197 ASP D CA 1
ATOM 18967 C C . ASP D 3 239 ? 188.179 190.670 116.568 1.00 62.10 197 ASP D C 1
ATOM 18968 O O . ASP D 3 239 ? 187.254 191.155 117.221 1.00 73.52 197 ASP D O 1
ATOM 18973 N N . VAL D 3 240 ? 187.992 189.736 115.657 1.00 52.21 198 VAL D N 1
ATOM 18974 C CA . VAL D 3 240 ? 186.697 189.111 115.454 1.00 49.77 198 VAL D CA 1
ATOM 18975 C C . VAL D 3 240 ? 186.487 188.110 116.572 1.00 54.94 198 VAL D C 1
ATOM 18976 O O . VAL D 3 240 ? 187.449 187.499 117.045 1.00 60.78 198 VAL D O 1
ATOM 18980 N N . LEU D 3 241 ? 185.237 187.937 117.006 1.00 55.94 199 LEU D N 1
ATOM 18981 C CA . LEU D 3 241 ? 184.943 186.980 118.062 1.00 53.62 199 LEU D CA 1
ATOM 18982 C C . LEU D 3 241 ? 183.783 186.049 117.764 1.00 59.84 199 LEU D C 1
ATOM 18983 O O . LEU D 3 241 ? 183.458 185.220 118.611 1.00 61.07 199 LEU D O 1
ATOM 18988 N N . CYS D 3 242 ? 183.151 186.157 116.606 1.00 60.40 200 CYS D N 1
ATOM 18989 C CA . CYS D 3 242 ? 181.907 185.440 116.384 1.00 53.69 200 CYS D CA 1
ATOM 18990 C C . CYS D 3 242 ? 182.008 184.587 115.129 1.00 47.62 200 CYS D C 1
ATOM 18991 O O . CYS D 3 242 ? 182.662 184.952 114.152 1.00 48.45 200 CYS D O 1
ATOM 18994 N N . LEU D 3 243 ? 181.312 183.456 115.159 1.00 50.80 201 LEU D N 1
ATOM 18995 C CA . LEU D 3 243 ? 181.261 182.554 114.023 1.00 53.39 201 LEU D CA 1
ATOM 18996 C C . LEU D 3 243 ? 180.158 181.534 114.245 1.00 55.88 201 LEU D C 1
ATOM 18997 O O . LEU D 3 243 ? 180.111 180.860 115.272 1.00 62.78 201 LEU D O 1
ATOM 19002 N N . ASP D 3 244 ? 179.257 181.444 113.275 1.00 56.31 202 ASP D N 1
ATOM 19003 C CA . ASP D 3 244 ? 178.231 180.412 113.299 1.00 53.96 202 ASP D CA 1
ATOM 19004 C C . ASP D 3 244 ? 177.818 180.052 111.889 1.00 53.41 202 ASP D C 1
ATOM 19005 O O . ASP D 3 244 ? 177.615 180.927 111.047 1.00 55.94 202 ASP D O 1
ATOM 19010 N N . LEU D 3 245 ? 177.634 178.760 111.675 1.00 56.21 203 LEU D N 1
ATOM 19011 C CA . LEU D 3 245 ? 177.070 178.244 110.451 1.00 51.18 203 LEU D CA 1
ATOM 19012 C C . LEU D 3 245 ? 175.721 178.886 110.185 1.00 56.50 203 LEU D C 1
ATOM 19013 O O . LEU D 3 245 ? 175.102 179.478 111.073 1.00 63.86 203 LEU D O 1
ATOM 19018 N N . ALA D 3 246 ? 175.285 178.803 108.938 1.00 62.05 204 ALA D N 1
ATOM 19019 C CA . ALA D 3 246 ? 173.880 179.032 108.651 1.00 60.44 204 ALA D CA 1
ATOM 19020 C C . ALA D 3 246 ? 173.095 177.758 108.935 1.00 70.94 204 ALA D C 1
ATOM 19021 O O . ALA D 3 246 ? 173.654 176.659 108.890 1.00 75.31 204 ALA D O 1
ATOM 19023 N N . PRO D 3 247 ? 171.810 177.861 109.238 1.00 77.88 205 PRO D N 1
ATOM 19024 C CA . PRO D 3 247 ? 171.041 176.631 109.406 1.00 88.90 205 PRO D CA 1
ATOM 19025 C C . PRO D 3 247 ? 170.799 175.970 108.069 1.00 104.87 205 PRO D C 1
ATOM 19026 O O . PRO D 3 247 ? 170.818 174.738 107.962 1.00 113.85 205 PRO D O 1
ATOM 19030 N N . SER D 3 248 ? 170.606 176.777 107.031 1.00 109.19 206 SER D N 1
ATOM 19031 C CA . SER D 3 248 ? 170.264 176.253 105.721 1.00 119.03 206 SER D CA 1
ATOM 19032 C C . SER D 3 248 ? 171.425 175.466 105.153 1.00 126.27 206 SER D C 1
ATOM 19033 O O . SER D 3 248 ? 172.589 175.789 105.390 1.00 127.37 206 SER D O 1
ATOM 19036 N N . GLU D 3 249 ? 171.101 174.410 104.418 1.00 132.57 207 GLU D N 1
ATOM 19037 C CA . GLU D 3 249 ? 172.111 173.779 103.588 1.00 135.18 207 GLU D CA 1
ATOM 19038 C C . GLU D 3 249 ? 172.029 174.280 102.157 1.00 139.79 207 GLU D C 1
ATOM 19039 O O . GLU D 3 249 ? 172.296 173.517 101.223 1.00 136.21 207 GLU D O 1
ATOM 19045 N N . THR D 3 250 ? 171.653 175.549 101.975 1.00 144.43 208 THR D N 1
ATOM 19046 C CA . THR D 3 250 ? 171.520 176.169 100.662 1.00 142.52 208 THR D CA 1
ATOM 19047 C C . THR D 3 250 ? 172.802 176.837 100.176 1.00 136.91 208 THR D C 1
ATOM 19048 O O . THR D 3 250 ? 173.334 176.432 99.135 1.00 139.45 208 THR D O 1
ATOM 19052 N N . GLY D 3 251 ? 173.302 177.841 100.887 1.00 127.13 209 GLY D N 1
ATOM 19053 C CA . GLY D 3 251 ? 174.590 178.428 100.599 1.00 120.71 209 GLY D CA 1
ATOM 19054 C C . GLY D 3 251 ? 175.411 178.490 101.873 1.00 113.19 209 GLY D C 1
ATOM 19055 O O . GLY D 3 251 ? 175.086 179.243 102.791 1.00 110.00 209 GLY D O 1
ATOM 19056 N N . ASN D 3 252 ? 176.489 177.721 101.906 1.00 105.63 210 ASN D N 1
ATOM 19057 C CA . ASN D 3 252 ? 177.203 177.522 103.165 1.00 84.85 210 ASN D CA 1
ATOM 19058 C C . ASN D 3 252 ? 177.896 178.847 103.449 1.00 76.08 210 ASN D C 1
ATOM 19059 O O . ASN D 3 252 ? 179.021 179.100 103.033 1.00 75.71 210 ASN D O 1
ATOM 19064 N N . THR D 3 253 ? 177.201 179.712 104.173 1.00 71.53 211 THR D N 1
ATOM 19065 C CA . THR D 3 253 ? 177.681 181.048 104.456 1.00 65.30 211 THR D CA 1
ATOM 19066 C C . THR D 3 253 ? 177.952 181.084 105.951 1.00 62.20 211 THR D C 1
ATOM 19067 O O . THR D 3 253 ? 177.713 180.107 106.664 1.00 65.39 211 THR D O 1
ATOM 19071 N N . PHE D 3 254 ? 178.465 182.224 106.424 1.00 54.55 212 PHE D N 1
ATOM 19072 C CA . PHE D 3 254 ? 178.637 182.417 107.855 1.00 51.80 212 PHE D CA 1
ATOM 19073 C C . PHE D 3 254 ? 178.936 183.882 108.155 1.00 59.10 212 PHE D C 1
ATOM 19074 O O . PHE D 3 254 ? 179.172 184.692 107.256 1.00 62.62 212 PHE D O 1
ATOM 19082 N N . VAL D 3 255 ? 178.869 184.250 109.440 1.00 57.80 213 VAL D N 1
ATOM 19083 C CA . VAL D 3 255 ? 179.073 185.677 109.841 1.00 57.98 213 VAL D CA 1
ATOM 19084 C C . VAL D 3 255 ? 180.364 185.828 110.655 1.00 64.70 213 VAL D C 1
ATOM 19085 O O . VAL D 3 255 ? 180.837 184.815 111.209 1.00 67.58 213 VAL D O 1
ATOM 19089 N N . SER D 3 256 ? 180.889 187.058 110.731 1.00 68.23 214 SER D N 1
ATOM 19090 C CA . SER D 3 256 ? 182.139 187.343 111.487 1.00 71.32 214 SER D CA 1
ATOM 19091 C C . SER D 3 256 ? 181.804 188.824 111.713 1.00 79.06 214 SER D C 1
ATOM 19092 O O . SER D 3 256 ? 181.306 189.468 110.767 1.00 87.00 214 SER D O 1
ATOM 19095 N N . GLY D 3 257 ? 182.071 189.336 112.920 1.00 77.58 215 GLY D N 1
ATOM 19096 C CA . GLY D 3 257 ? 181.854 190.758 113.259 1.00 77.51 215 GLY D CA 1
ATOM 19097 C C . GLY D 3 257 ? 182.961 190.903 114.290 1.00 73.59 215 GLY D C 1
ATOM 19098 O O . GLY D 3 257 ? 183.824 190.004 114.333 1.00 69.89 215 GLY D O 1
ATOM 19099 N N . GLY D 3 258 ? 182.966 191.971 115.098 1.00 71.01 216 GLY D N 1
ATOM 19100 C CA . GLY D 3 258 ? 184.029 192.050 116.079 1.00 64.89 216 GLY D CA 1
ATOM 19101 C C . GLY D 3 258 ? 184.245 193.425 116.671 1.00 64.72 216 GLY D C 1
ATOM 19102 O O . GLY D 3 258 ? 183.360 194.282 116.593 1.00 65.97 216 GLY D O 1
ATOM 19103 N N . CYS D 3 259 ? 185.437 193.652 117.244 1.00 63.62 217 CYS D N 1
ATOM 19104 C CA . CYS D 3 259 ? 185.791 194.891 117.930 1.00 68.27 217 CYS D CA 1
ATOM 19105 C C . CYS D 3 259 ? 185.444 196.141 117.144 1.00 72.20 217 CYS D C 1
ATOM 19106 O O . CYS D 3 259 ? 185.196 197.184 117.751 1.00 76.84 217 CYS D O 1
ATOM 19109 N N . ASP D 3 260 ? 185.366 196.056 115.827 1.00 73.33 218 ASP D N 1
ATOM 19110 C CA . ASP D 3 260 ? 185.075 197.210 115.001 1.00 74.37 218 ASP D CA 1
ATOM 19111 C C . ASP D 3 260 ? 183.656 197.736 115.156 1.00 70.61 218 ASP D C 1
ATOM 19112 O O . ASP D 3 260 ? 183.275 198.635 114.404 1.00 75.40 218 ASP D O 1
ATOM 19117 N N . LYS D 3 261 ? 182.847 197.169 116.049 1.00 67.67 219 LYS D N 1
ATOM 19118 C CA . LYS D 3 261 ? 181.508 197.675 116.326 1.00 69.92 219 LYS D CA 1
ATOM 19119 C C . LYS D 3 261 ? 180.551 197.205 115.236 1.00 72.62 219 LYS D C 1
ATOM 19120 O O . LYS D 3 261 ? 179.351 197.486 115.280 1.00 78.09 219 LYS D O 1
ATOM 19126 N N . LYS D 3 262 ? 181.031 196.413 114.294 1.00 67.23 220 LYS D N 1
ATOM 19127 C CA . LYS D 3 262 ? 180.238 196.042 113.143 1.00 67.48 220 LYS D CA 1
ATOM 19128 C C . LYS D 3 262 ? 179.993 194.545 113.142 1.00 78.57 220 LYS D C 1
ATOM 19129 O O . LYS D 3 262 ? 180.492 193.810 113.998 1.00 71.98 220 LYS D O 1
ATOM 19135 N N . ALA D 3 263 ? 179.226 194.102 112.158 1.00 65.13 221 ALA D N 1
ATOM 19136 C CA . ALA D 3 263 ? 179.117 192.696 111.818 1.00 62.88 221 ALA D CA 1
ATOM 19137 C C . ALA D 3 263 ? 179.164 192.580 110.307 1.00 65.43 221 ALA D C 1
ATOM 19138 O O . ALA D 3 263 ? 178.598 193.419 109.602 1.00 73.26 221 ALA D O 1
ATOM 19140 N N . MET D 3 264 ? 179.850 191.560 109.814 1.00 61.45 222 MET D N 1
ATOM 19141 C CA . MET D 3 264 ? 179.948 191.316 108.388 1.00 62.12 222 MET D CA 1
ATOM 19142 C C . MET D 3 264 ? 179.825 189.828 108.137 1.00 60.34 222 MET D C 1
ATOM 19143 O O . MET D 3 264 ? 180.272 189.016 108.947 1.00 58.20 222 MET D O 1
ATOM 19148 N N . VAL D 3 265 ? 179.230 189.474 107.008 1.00 61.82 223 VAL D N 1
ATOM 19149 C CA . VAL D 3 265 ? 178.920 188.090 106.693 1.00 60.60 223 VAL D CA 1
ATOM 19150 C C . VAL D 3 265 ? 179.670 187.687 105.438 1.00 60.54 223 VAL D C 1
ATOM 19151 O O . VAL D 3 265 ? 179.585 188.365 104.407 1.00 62.73 223 VAL D O 1
ATOM 19155 N N . TRP D 3 266 ? 180.398 186.582 105.518 1.00 58.21 224 TRP D N 1
ATOM 19156 C CA . TRP D 3 266 ? 181.143 186.076 104.382 1.00 59.90 224 TRP D CA 1
ATOM 19157 C C . TRP D 3 266 ? 180.257 185.137 103.588 1.00 63.12 224 TRP D C 1
ATOM 19158 O O . TRP D 3 266 ? 179.344 184.514 104.131 1.00 71.71 224 TRP D O 1
ATOM 19169 N N . ASP D 3 267 ? 180.518 185.062 102.295 1.00 62.01 225 ASP D N 1
ATOM 19170 C CA . ASP D 3 267 ? 179.949 184.027 101.449 1.00 65.33 225 ASP D CA 1
ATOM 19171 C C . ASP D 3 267 ? 181.087 183.103 101.066 1.00 64.11 225 ASP D C 1
ATOM 19172 O O . ASP D 3 267 ? 181.960 183.475 100.277 1.00 69.55 225 ASP D O 1
ATOM 19177 N N . MET D 3 268 ? 181.081 181.901 101.633 1.00 60.05 226 MET D N 1
ATOM 19178 C CA . MET D 3 268 ? 182.251 181.049 101.526 1.00 58.70 226 MET D CA 1
ATOM 19179 C C . MET D 3 268 ? 182.516 180.605 100.096 1.00 63.29 226 MET D C 1
ATOM 19180 O O . MET D 3 268 ? 183.638 180.193 99.790 1.00 65.31 226 MET D O 1
ATOM 19185 N N . ARG D 3 269 ? 181.522 180.689 99.216 1.00 65.84 227 ARG D N 1
ATOM 19186 C CA . ARG D 3 269 ? 181.748 180.357 97.816 1.00 68.26 227 ARG D CA 1
ATOM 19187 C C . ARG D 3 269 ? 182.829 181.240 97.202 1.00 70.90 227 ARG D C 1
ATOM 19188 O O . ARG D 3 269 ? 183.593 180.790 96.344 1.00 64.34 227 ARG D O 1
ATOM 19196 N N . SER D 3 270 ? 182.892 182.507 97.604 1.00 72.96 228 SER D N 1
ATOM 19197 C CA . SER D 3 270 ? 183.957 183.379 97.129 1.00 65.39 228 SER D CA 1
ATOM 19198 C C . SER D 3 270 ? 184.967 183.720 98.209 1.00 63.20 228 SER D C 1
ATOM 19199 O O . SER D 3 270 ? 186.165 183.480 98.031 1.00 63.58 228 SER D O 1
ATOM 19202 N N . GLY D 3 271 ? 184.502 184.251 99.329 1.00 64.08 229 GLY D N 1
ATOM 19203 C CA . GLY D 3 271 ? 185.348 184.988 100.229 1.00 61.94 229 GLY D CA 1
ATOM 19204 C C . GLY D 3 271 ? 185.137 186.481 100.172 1.00 66.05 229 GLY D C 1
ATOM 19205 O O . GLY D 3 271 ? 186.009 187.231 100.622 1.00 67.78 229 GLY D O 1
ATOM 19206 N N . GLN D 3 272 ? 184.014 186.935 99.628 1.00 69.76 230 GLN D N 1
ATOM 19207 C CA . GLN D 3 272 ? 183.737 188.352 99.468 1.00 73.55 230 GLN D CA 1
ATOM 19208 C C . GLN D 3 272 ? 182.709 188.829 100.486 1.00 67.99 230 GLN D C 1
ATOM 19209 O O . GLN D 3 272 ? 181.648 188.230 100.666 1.00 68.79 230 GLN D O 1
ATOM 19215 N N . CYS D 3 273 ? 183.032 189.935 101.144 1.00 65.63 231 CYS D N 1
ATOM 19216 C CA . CYS D 3 273 ? 182.210 190.467 102.221 1.00 65.76 231 CYS D CA 1
ATOM 19217 C C . CYS D 3 273 ? 180.980 191.115 101.609 1.00 74.29 231 CYS D C 1
ATOM 19218 O O . CYS D 3 273 ? 180.952 192.328 101.392 1.00 71.15 231 CYS D O 1
ATOM 19221 N N . VAL D 3 274 ? 179.957 190.295 101.348 1.00 77.88 232 VAL D N 1
ATOM 19222 C CA . VAL D 3 274 ? 178.684 190.768 100.722 1.00 70.32 232 VAL D CA 1
ATOM 19223 C C . VAL D 3 274 ? 177.875 191.723 101.610 1.00 71.79 232 VAL D C 1
ATOM 19224 O O . VAL D 3 274 ? 177.670 192.881 101.195 1.00 74.34 232 VAL D O 1
ATOM 19228 N N . GLN D 3 275 ? 177.428 191.247 102.777 1.00 70.42 233 GLN D N 1
ATOM 19229 C CA . GLN D 3 275 ? 176.605 192.074 103.702 1.00 74.32 233 GLN D CA 1
ATOM 19230 C C . GLN D 3 275 ? 177.552 192.636 104.769 1.00 76.23 233 GLN D C 1
ATOM 19231 O O . GLN D 3 275 ? 178.644 192.063 104.956 1.00 79.90 233 GLN D O 1
ATOM 19237 N N . ALA D 3 276 ? 177.129 193.714 105.438 1.00 72.59 234 ALA D N 1
ATOM 19238 C CA . ALA D 3 276 ? 177.925 194.372 106.502 1.00 71.77 234 ALA D CA 1
ATOM 19239 C C . ALA D 3 276 ? 177.019 195.319 107.299 1.00 79.66 234 ALA D C 1
ATOM 19240 O O . ALA D 3 276 ? 176.249 196.071 106.669 1.00 86.43 234 ALA D O 1
ATOM 19242 N N . PHE D 3 277 ? 177.113 195.277 108.632 1.00 72.44 235 PHE D N 1
ATOM 19243 C CA . PHE D 3 277 ? 176.281 196.145 109.508 1.00 74.18 235 PHE D CA 1
ATOM 19244 C C . PHE D 3 277 ? 177.076 196.619 110.731 1.00 82.36 235 PHE D C 1
ATOM 19245 O O . PHE D 3 277 ? 178.030 195.927 111.136 1.00 84.51 235 PHE D O 1
ATOM 19253 N N . GLU D 3 278 ? 176.682 197.767 111.295 1.00 76.88 236 GLU D N 1
ATOM 19254 C CA . GLU D 3 278 ? 177.360 198.344 112.488 1.00 80.75 236 GLU D CA 1
ATOM 19255 C C . GLU D 3 278 ? 176.388 199.238 113.267 1.00 86.88 236 GLU D C 1
ATOM 19256 O O . GLU D 3 278 ? 175.967 200.273 112.714 1.00 95.79 236 GLU D O 1
ATOM 19262 N N . THR D 3 279 ? 176.053 198.847 114.501 1.00 83.54 237 THR D N 1
ATOM 19263 C CA . THR D 3 279 ? 175.116 199.635 115.349 1.00 82.86 237 THR D CA 1
ATOM 19264 C C . THR D 3 279 ? 175.555 199.506 116.813 1.00 79.81 237 THR D C 1
ATOM 19265 O O . THR D 3 279 ? 175.198 200.394 117.613 1.00 82.11 237 THR D O 1
ATOM 19269 N N . HIS D 3 280 ? 176.292 198.440 117.142 1.00 77.21 238 HIS D N 1
ATOM 19270 C CA . HIS D 3 280 ? 176.786 198.223 118.529 1.00 76.97 238 HIS D CA 1
ATOM 19271 C C . HIS D 3 280 ? 177.548 199.395 119.155 1.00 80.53 238 HIS D C 1
ATOM 19272 O O . HIS D 3 280 ? 178.038 200.250 118.391 1.00 77.95 238 HIS D O 1
ATOM 19279 N N . GLU D 3 281 ? 177.643 199.433 120.489 1.00 82.11 239 GLU D N 1
ATOM 19280 C CA . GLU D 3 281 ? 178.345 200.517 121.150 1.00 85.92 239 GLU D CA 1
ATOM 19281 C C . GLU D 3 281 ? 179.720 200.116 121.633 1.00 86.80 239 GLU D C 1
ATOM 19282 O O . GLU D 3 281 ? 180.480 200.976 122.083 1.00 95.79 239 GLU D O 1
ATOM 19288 N N . SER D 3 282 ? 180.063 198.843 121.540 1.00 81.20 240 SER D N 1
ATOM 19289 C CA . SER D 3 282 ? 181.381 198.394 121.933 1.00 75.77 240 SER D CA 1
ATOM 19290 C C . SER D 3 282 ? 181.691 197.130 121.157 1.00 71.79 240 SER D C 1
ATOM 19291 O O . SER D 3 282 ? 181.007 196.809 120.177 1.00 75.95 240 SER D O 1
ATOM 19294 N N . ASP D 3 283 ? 182.723 196.424 121.585 1.00 68.02 241 ASP D N 1
ATOM 19295 C CA . ASP D 3 283 ? 183.008 195.103 121.060 1.00 66.80 241 ASP D CA 1
ATOM 19296 C C . ASP D 3 283 ? 181.793 194.196 121.178 1.00 65.52 241 ASP D C 1
ATOM 19297 O O . ASP D 3 283 ? 180.895 194.433 121.987 1.00 66.50 241 ASP D O 1
ATOM 19302 N N . ILE D 3 284 ? 181.718 193.221 120.269 1.00 61.39 242 ILE D N 1
ATOM 19303 C CA . ILE D 3 284 ? 180.588 192.291 120.232 1.00 58.99 242 ILE D CA 1
ATOM 19304 C C . ILE D 3 284 ? 181.132 190.970 120.741 1.00 65.58 242 ILE D C 1
ATOM 19305 O O . ILE D 3 284 ? 182.339 190.726 120.620 1.00 70.94 242 ILE D O 1
ATOM 19310 N N . ASN D 3 285 ? 180.293 190.120 121.336 1.00 59.97 243 ASN D N 1
ATOM 19311 C CA . ASN D 3 285 ? 180.869 188.914 121.916 1.00 58.28 243 ASN D CA 1
ATOM 19312 C C . ASN D 3 285 ? 180.215 187.603 121.500 1.00 62.75 243 ASN D C 1
ATOM 19313 O O . ASN D 3 285 ? 180.756 186.550 121.842 1.00 68.20 243 ASN D O 1
ATOM 19318 N N . SER D 3 286 ? 179.081 187.622 120.800 1.00 62.26 244 SER D N 1
ATOM 19319 C CA . SER D 3 286 ? 178.696 186.483 119.972 1.00 55.74 244 SER D CA 1
ATOM 19320 C C . SER D 3 286 ? 177.416 186.797 119.219 1.00 60.55 244 SER D C 1
ATOM 19321 O O . SER D 3 286 ? 176.726 187.771 119.515 1.00 68.96 244 SER D O 1
ATOM 19324 N N . VAL D 3 287 ? 177.107 185.952 118.242 1.00 56.89 245 VAL D N 1
ATOM 19325 C CA . VAL D 3 287 ? 175.942 186.131 117.389 1.00 56.01 245 VAL D CA 1
ATOM 19326 C C . VAL D 3 287 ? 175.419 184.763 116.976 1.00 57.81 245 VAL D C 1
ATOM 19327 O O . VAL D 3 287 ? 176.138 183.766 117.035 1.00 71.83 245 VAL D O 1
ATOM 19331 N N . ARG D 3 288 ? 174.156 184.706 116.563 1.00 53.40 246 ARG D N 1
ATOM 19332 C CA . ARG D 3 288 ? 173.585 183.449 116.108 1.00 51.07 246 ARG D CA 1
ATOM 19333 C C . ARG D 3 288 ? 172.487 183.725 115.107 1.00 59.69 246 ARG D C 1
ATOM 19334 O O . ARG D 3 288 ? 171.820 184.752 115.186 1.00 66.12 246 ARG D O 1
ATOM 19342 N N . TYR D 3 289 ? 172.292 182.793 114.191 1.00 60.71 247 TYR D N 1
ATOM 19343 C CA . TYR D 3 289 ? 171.275 182.930 113.163 1.00 61.37 247 TYR D CA 1
ATOM 19344 C C . TYR D 3 289 ? 169.874 182.690 113.686 1.00 61.12 247 TYR D C 1
ATOM 19345 O O . TYR D 3 289 ? 169.652 181.808 114.512 1.00 67.32 247 TYR D O 1
ATOM 19354 N N . TYR D 3 290 ? 168.923 183.465 113.176 1.00 62.03 248 TYR D N 1
ATOM 19355 C CA . TYR D 3 290 ? 167.520 183.130 113.370 1.00 58.88 248 TYR D CA 1
ATOM 19356 C C . TYR D 3 290 ? 167.261 181.769 112.735 1.00 65.71 248 TYR D C 1
ATOM 19357 O O . TYR D 3 290 ? 167.472 181.598 111.534 1.00 63.38 248 TYR D O 1
ATOM 19366 N N . PRO D 3 291 ? 166.776 180.798 113.490 1.00 68.97 249 PRO D N 1
ATOM 19367 C CA . PRO D 3 291 ? 166.904 179.406 113.051 1.00 64.41 249 PRO D CA 1
ATOM 19368 C C . PRO D 3 291 ? 165.996 179.027 111.898 1.00 67.55 249 PRO D C 1
ATOM 19369 O O . PRO D 3 291 ? 165.866 177.837 111.599 1.00 63.49 249 PRO D O 1
ATOM 19373 N N . SER D 3 292 ? 165.343 179.985 111.251 1.00 75.34 250 SER D N 1
ATOM 19374 C CA . SER D 3 292 ? 164.759 179.722 109.946 1.00 67.65 250 SER D CA 1
ATOM 19375 C C . SER D 3 292 ? 165.712 180.042 108.810 1.00 64.62 250 SER D C 1
ATOM 19376 O O . SER D 3 292 ? 165.316 179.954 107.646 1.00 64.84 250 SER D O 1
ATOM 19379 N N . GLY D 3 293 ? 166.934 180.455 109.116 1.00 66.76 251 GLY D N 1
ATOM 19380 C CA . GLY D 3 293 ? 167.882 180.829 108.097 1.00 59.65 251 GLY D CA 1
ATOM 19381 C C . GLY D 3 293 ? 167.609 182.155 107.430 1.00 63.84 251 GLY D C 1
ATOM 19382 O O . GLY D 3 293 ? 167.895 182.299 106.237 1.00 63.59 251 GLY D O 1
ATOM 19383 N N . ASP D 3 294 ? 167.046 183.122 108.144 1.00 66.99 252 ASP D N 1
ATOM 19384 C CA . ASP D 3 294 ? 166.587 184.358 107.530 1.00 73.18 252 ASP D CA 1
ATOM 19385 C C . ASP D 3 294 ? 167.089 185.613 108.234 1.00 72.95 252 ASP D C 1
ATOM 19386 O O . ASP D 3 294 ? 166.974 186.703 107.665 1.00 74.85 252 ASP D O 1
ATOM 19391 N N . ALA D 3 295 ? 167.634 185.501 109.445 1.00 69.55 253 ALA D N 1
ATOM 19392 C CA . ALA D 3 295 ? 168.095 186.677 110.170 1.00 67.23 253 ALA D CA 1
ATOM 19393 C C . ALA D 3 295 ? 168.942 186.255 111.362 1.00 65.03 253 ALA D C 1
ATOM 19394 O O . ALA D 3 295 ? 169.144 185.067 111.620 1.00 66.73 253 ALA D O 1
ATOM 19396 N N . PHE D 3 296 ? 169.454 187.251 112.085 1.00 69.79 254 PHE D N 1
ATOM 19397 C CA . PHE D 3 296 ? 170.257 186.970 113.263 1.00 60.96 254 PHE D CA 1
ATOM 19398 C C . PHE D 3 296 ? 170.348 188.196 114.159 1.00 62.79 254 PHE D C 1
ATOM 19399 O O . PHE D 3 296 ? 170.546 189.319 113.694 1.00 68.14 254 PHE D O 1
ATOM 19407 N N . ALA D 3 297 ? 170.177 187.960 115.452 1.00 60.94 255 ALA D N 1
ATOM 19408 C CA . ALA D 3 297 ? 170.277 188.970 116.486 1.00 64.62 255 ALA D CA 1
ATOM 19409 C C . ALA D 3 297 ? 171.582 188.786 117.233 1.00 67.53 255 ALA D C 1
ATOM 19410 O O . ALA D 3 297 ? 172.386 187.919 116.894 1.00 66.01 255 ALA D O 1
ATOM 19412 N N . SER D 3 298 ? 171.782 189.603 118.266 1.00 60.75 256 SER D N 1
ATOM 19413 C CA . SER D 3 298 ? 172.938 189.440 119.134 1.00 59.63 256 SER D CA 1
ATOM 19414 C C . SER D 3 298 ? 172.927 190.434 120.282 1.00 66.25 256 SER D C 1
ATOM 19415 O O . SER D 3 298 ? 172.073 191.318 120.364 1.00 75.63 256 SER D O 1
ATOM 19418 N N . GLY D 3 299 ? 173.899 190.265 121.163 1.00 58.52 257 GLY D N 1
ATOM 19419 C CA . GLY D 3 299 ? 174.138 191.196 122.254 1.00 59.18 257 GLY D CA 1
ATOM 19420 C C . GLY D 3 299 ? 175.624 191.312 122.543 1.00 64.53 257 GLY D C 1
ATOM 19421 O O . GLY D 3 299 ? 176.395 190.408 122.221 1.00 68.15 257 GLY D O 1
ATOM 19422 N N . SER D 3 300 ? 176.021 192.426 123.148 1.00 63.32 258 SER D N 1
ATOM 19423 C CA . SER D 3 300 ? 177.418 192.660 123.484 1.00 68.52 258 SER D CA 1
ATOM 19424 C C . SER D 3 300 ? 177.529 193.326 124.849 1.00 73.14 258 SER D C 1
ATOM 19425 O O . SER D 3 300 ? 176.581 193.314 125.634 1.00 76.09 258 SER D O 1
ATOM 19428 N N . ASP D 3 301 ? 178.691 193.906 125.128 1.00 73.51 259 ASP D N 1
ATOM 19429 C CA . ASP D 3 301 ? 178.916 194.577 126.401 1.00 77.52 259 ASP D CA 1
ATOM 19430 C C . ASP D 3 301 ? 178.327 195.975 126.451 1.00 80.21 259 ASP D C 1
ATOM 19431 O O . ASP D 3 301 ? 178.655 196.734 127.363 1.00 87.52 259 ASP D O 1
ATOM 19436 N N . ASP D 3 302 ? 177.497 196.339 125.493 1.00 76.69 260 ASP D N 1
ATOM 19437 C CA . ASP D 3 302 ? 176.584 197.453 125.649 1.00 78.04 260 ASP D CA 1
ATOM 19438 C C . ASP D 3 302 ? 175.395 197.090 126.496 1.00 82.54 260 ASP D C 1
ATOM 19439 O O . ASP D 3 302 ? 174.676 197.980 126.955 1.00 94.85 260 ASP D O 1
ATOM 19444 N N . ALA D 3 303 ? 175.166 195.789 126.678 1.00 78.19 261 ALA D N 1
ATOM 19445 C CA . ALA D 3 303 ? 173.968 195.240 127.305 1.00 71.35 261 ALA D CA 1
ATOM 19446 C C . ALA D 3 303 ? 172.728 195.459 126.455 1.00 72.14 261 ALA D C 1
ATOM 19447 O O . ALA D 3 303 ? 171.613 195.184 126.900 1.00 73.96 261 ALA D O 1
ATOM 19449 N N . THR D 3 304 ? 172.903 195.940 125.229 1.00 71.53 262 THR D N 1
ATOM 19450 C CA . THR D 3 304 ? 171.796 196.309 124.367 1.00 73.47 262 THR D CA 1
ATOM 19451 C C . THR D 3 304 ? 171.734 195.368 123.173 1.00 69.47 262 THR D C 1
ATOM 19452 O O . THR D 3 304 ? 172.321 195.639 122.121 1.00 70.43 262 THR D O 1
ATOM 19456 N N . CYS D 3 305 ? 170.997 194.271 123.334 1.00 69.61 263 CYS D N 1
ATOM 19457 C CA . CYS D 3 305 ? 170.899 193.238 122.315 1.00 67.64 263 CYS D CA 1
ATOM 19458 C C . CYS D 3 305 ? 169.993 193.720 121.195 1.00 75.82 263 CYS D C 1
ATOM 19459 O O . CYS D 3 305 ? 169.065 194.500 121.423 1.00 82.22 263 CYS D O 1
ATOM 19462 N N . ARG D 3 306 ? 170.281 193.273 119.983 1.00 69.00 264 ARG D N 1
ATOM 19463 C CA . ARG D 3 306 ? 169.543 193.692 118.806 1.00 73.37 264 ARG D CA 1
ATOM 19464 C C . ARG D 3 306 ? 169.375 192.504 117.877 1.00 69.71 264 ARG D C 1
ATOM 19465 O O . ARG D 3 306 ? 170.132 191.535 117.961 1.00 67.04 264 ARG D O 1
ATOM 19473 N N . LEU D 3 307 ? 168.397 192.589 116.984 1.00 71.60 265 LEU D N 1
ATOM 19474 C CA . LEU D 3 307 ? 168.108 191.539 116.019 1.00 75.48 265 LEU D CA 1
ATOM 19475 C C . LEU D 3 307 ? 168.053 192.155 114.626 1.00 80.84 265 LEU D C 1
ATOM 19476 O O . LEU D 3 307 ? 167.462 193.223 114.443 1.00 83.91 265 LEU D O 1
ATOM 19481 N N . TYR D 3 308 ? 168.677 191.496 113.651 1.00 70.93 266 TYR D N 1
ATOM 19482 C CA . TYR D 3 308 ? 168.873 192.061 112.320 1.00 72.52 266 TYR D CA 1
ATOM 19483 C C . TYR D 3 308 ? 168.373 191.126 111.230 1.00 81.68 266 TYR D C 1
ATOM 19484 O O . TYR D 3 308 ? 168.600 189.914 111.279 1.00 85.64 266 TYR D O 1
ATOM 19493 N N . ASP D 3 309 ? 167.734 191.707 110.224 1.00 76.56 267 ASP D N 1
ATOM 19494 C CA . ASP D 3 309 ? 167.163 190.969 109.110 1.00 76.18 267 ASP D CA 1
ATOM 19495 C C . ASP D 3 309 ? 168.208 190.827 108.014 1.00 80.24 267 ASP D C 1
ATOM 19496 O O . ASP D 3 309 ? 169.196 191.566 107.995 1.00 87.66 267 ASP D O 1
ATOM 19501 N N . LEU D 3 310 ? 167.987 189.877 107.105 1.00 80.07 268 LEU D N 1
ATOM 19502 C CA . LEU D 3 310 ? 168.799 189.818 105.897 1.00 73.68 268 LEU D CA 1
ATOM 19503 C C . LEU D 3 310 ? 168.063 190.387 104.694 1.00 80.91 268 LEU D C 1
ATOM 19504 O O . LEU D 3 310 ? 168.697 190.934 103.788 1.00 82.97 268 LEU D O 1
ATOM 19509 N N . ARG D 3 311 ? 166.735 190.273 104.665 1.00 85.65 269 ARG D N 1
ATOM 19510 C CA . ARG D 3 311 ? 165.991 190.633 103.461 1.00 81.03 269 ARG D CA 1
ATOM 19511 C C . ARG D 3 311 ? 165.676 192.123 103.409 1.00 84.10 269 ARG D C 1
ATOM 19512 O O . ARG D 3 311 ? 165.757 192.740 102.341 1.00 86.59 269 ARG D O 1
ATOM 19520 N N . ALA D 3 312 ? 165.304 192.721 104.536 1.00 88.07 270 ALA D N 1
ATOM 19521 C CA . ALA D 3 312 ? 165.113 194.164 104.559 1.00 89.43 270 ALA D CA 1
ATOM 19522 C C . ALA D 3 312 ? 166.417 194.921 104.752 1.00 87.11 270 ALA D C 1
ATOM 19523 O O . ALA D 3 312 ? 166.499 196.094 104.377 1.00 91.88 270 ALA D O 1
ATOM 19525 N N . ASP D 3 313 ? 167.433 194.274 105.314 1.00 84.43 271 ASP D N 1
ATOM 19526 C CA . ASP D 3 313 ? 168.673 194.938 105.695 1.00 88.38 271 ASP D CA 1
ATOM 19527 C C . ASP D 3 313 ? 168.380 196.073 106.668 1.00 93.47 271 ASP D C 1
ATOM 19528 O O . ASP D 3 313 ? 168.595 197.249 106.376 1.00 106.33 271 ASP D O 1
ATOM 19533 N N . ARG D 3 314 ? 167.858 195.715 107.833 1.00 85.64 272 ARG D N 1
ATOM 19534 C CA . ARG D 3 314 ? 167.545 196.750 108.801 1.00 88.24 272 ARG D CA 1
ATOM 19535 C C . ARG D 3 314 ? 167.404 196.137 110.179 1.00 83.22 272 ARG D C 1
ATOM 19536 O O . ARG D 3 314 ? 166.982 194.988 110.325 1.00 86.03 272 ARG D O 1
ATOM 19544 N N . GLU D 3 315 ? 167.775 196.925 111.180 1.00 83.99 273 GLU D N 1
ATOM 19545 C CA . GLU D 3 315 ? 167.480 196.592 112.562 1.00 86.79 273 GLU D CA 1
ATOM 19546 C C . GLU D 3 315 ? 165.988 196.346 112.706 1.00 88.52 273 GLU D C 1
ATOM 19547 O O . GLU D 3 315 ? 165.181 196.985 112.027 1.00 87.34 273 GLU D O 1
ATOM 19553 N N . VAL D 3 316 ? 165.615 195.398 113.561 1.00 84.87 274 VAL D N 1
ATOM 19554 C CA . VAL D 3 316 ? 164.218 194.999 113.680 1.00 84.39 274 VAL D CA 1
ATOM 19555 C C . VAL D 3 316 ? 163.589 195.452 114.976 1.00 84.85 274 VAL D C 1
ATOM 19556 O O . VAL D 3 316 ? 162.400 195.802 114.976 1.00 86.47 274 VAL D O 1
ATOM 19560 N N . ALA D 3 317 ? 164.327 195.448 116.077 1.00 86.52 275 ALA D N 1
ATOM 19561 C CA . ALA D 3 317 ? 163.798 195.908 117.344 1.00 91.88 275 ALA D CA 1
ATOM 19562 C C . ALA D 3 317 ? 164.926 195.895 118.354 1.00 93.64 275 ALA D C 1
ATOM 19563 O O . ALA D 3 317 ? 165.809 195.038 118.305 1.00 92.78 275 ALA D O 1
ATOM 19565 N N . ILE D 3 318 ? 164.882 196.840 119.277 1.00 100.66 276 ILE D N 1
ATOM 19566 C CA . ILE D 3 318 ? 165.911 196.965 120.291 1.00 80.89 276 ILE D CA 1
ATOM 19567 C C . ILE D 3 318 ? 165.644 195.919 121.352 1.00 80.41 276 ILE D C 1
ATOM 19568 O O . ILE D 3 318 ? 164.485 195.632 121.665 1.00 83.11 276 ILE D O 1
ATOM 19573 N N . TYR D 3 319 ? 166.702 195.344 121.897 1.00 80.49 277 TYR D N 1
ATOM 19574 C CA . TYR D 3 319 ? 166.584 194.479 123.057 1.00 79.67 277 TYR D CA 1
ATOM 19575 C C . TYR D 3 319 ? 167.503 195.006 124.139 1.00 77.31 277 TYR D C 1
ATOM 19576 O O . TYR D 3 319 ? 168.717 194.782 124.098 1.00 82.93 277 TYR D O 1
ATOM 19585 N N . SER D 3 320 ? 166.914 195.698 125.105 1.00 79.68 278 SER D N 1
ATOM 19586 C CA . SER D 3 320 ? 167.651 196.260 126.222 1.00 80.38 278 SER D CA 1
ATOM 19587 C C . SER D 3 320 ? 166.669 196.437 127.363 1.00 83.03 278 SER D C 1
ATOM 19588 O O . SER D 3 320 ? 165.456 196.416 127.158 1.00 86.59 278 SER D O 1
ATOM 19591 N N . LYS D 3 321 ? 167.214 196.669 128.557 1.00 83.77 279 LYS D N 1
ATOM 19592 C CA . LYS D 3 321 ? 166.457 197.077 129.733 1.00 86.51 279 LYS D CA 1
ATOM 19593 C C . LYS D 3 321 ? 167.416 197.725 130.712 1.00 87.57 279 LYS D C 1
ATOM 19594 O O . LYS D 3 321 ? 168.478 197.179 131.019 1.00 96.79 279 LYS D O 1
ATOM 19600 N N . GLU D 3 322 ? 167.012 198.899 131.198 1.00 91.16 280 GLU D N 1
ATOM 19601 C CA . GLU D 3 322 ? 167.869 199.717 132.046 1.00 96.61 280 GLU D CA 1
ATOM 19602 C C . GLU D 3 322 ? 168.305 198.969 133.291 1.00 90.87 280 GLU D C 1
ATOM 19603 O O . GLU D 3 322 ? 169.395 199.220 133.813 1.00 92.28 280 GLU D O 1
ATOM 19609 N N . SER D 3 323 ? 167.475 198.056 133.784 1.00 89.09 281 SER D N 1
ATOM 19610 C CA . SER D 3 323 ? 167.818 197.296 134.972 1.00 91.33 281 SER D CA 1
ATOM 19611 C C . SER D 3 323 ? 169.105 196.508 134.816 1.00 88.64 281 SER D C 1
ATOM 19612 O O . SER D 3 323 ? 170.081 196.807 135.510 1.00 89.72 281 SER D O 1
ATOM 19615 N N . ILE D 3 324 ? 169.138 195.536 133.917 1.00 84.57 282 ILE D N 1
ATOM 19616 C CA . ILE D 3 324 ? 170.369 194.872 133.526 1.00 81.03 282 ILE D CA 1
ATOM 19617 C C . ILE D 3 324 ? 171.273 195.951 132.974 1.00 85.43 282 ILE D C 1
ATOM 19618 O O . ILE D 3 324 ? 170.838 196.787 132.179 1.00 89.74 282 ILE D O 1
ATOM 19623 N N . ILE D 3 325 ? 172.525 195.954 133.407 1.00 83.38 283 ILE D N 1
ATOM 19624 C CA . ILE D 3 325 ? 173.499 196.919 132.922 1.00 84.45 283 ILE D CA 1
ATOM 19625 C C . ILE D 3 325 ? 174.760 196.256 132.426 1.00 78.59 283 ILE D C 1
ATOM 19626 O O . ILE D 3 325 ? 175.469 196.842 131.601 1.00 79.63 283 ILE D O 1
ATOM 19631 N N . PHE D 3 326 ? 175.018 195.078 132.962 1.00 75.90 284 PHE D N 1
ATOM 19632 C CA . PHE D 3 326 ? 176.251 194.389 132.670 1.00 75.59 284 PHE D CA 1
ATOM 19633 C C . PHE D 3 326 ? 176.373 193.814 131.275 1.00 71.13 284 PHE D C 1
ATOM 19634 O O . PHE D 3 326 ? 175.411 193.822 130.519 1.00 70.68 284 PHE D O 1
ATOM 19642 N N . GLY D 3 327 ? 177.517 193.232 130.948 1.00 64.88 285 GLY D N 1
ATOM 19643 C CA . GLY D 3 327 ? 177.767 192.828 129.581 1.00 63.34 285 GLY D CA 1
ATOM 19644 C C . GLY D 3 327 ? 176.974 191.600 129.177 1.00 64.30 285 GLY D C 1
ATOM 19645 O O . GLY D 3 327 ? 176.548 190.796 130.007 1.00 72.59 285 GLY D O 1
ATOM 19646 N N . ALA D 3 328 ? 176.781 191.460 127.868 1.00 62.10 286 ALA D N 1
ATOM 19647 C CA . ALA D 3 328 ? 176.038 190.350 127.291 1.00 58.28 286 ALA D CA 1
ATOM 19648 C C . ALA D 3 328 ? 176.998 189.350 126.669 1.00 66.97 286 ALA D C 1
ATOM 19649 O O . ALA D 3 328 ? 177.642 189.647 125.662 1.00 78.26 286 ALA D O 1
ATOM 19651 N N . SER D 3 329 ? 177.072 188.161 127.251 1.00 55.88 287 SER D N 1
ATOM 19652 C CA . SER D 3 329 ? 178.116 187.224 126.886 1.00 54.49 287 SER D CA 1
ATOM 19653 C C . SER D 3 329 ? 177.621 185.916 126.303 1.00 57.53 287 SER D C 1
ATOM 19654 O O . SER D 3 329 ? 178.317 184.914 126.465 1.00 75.61 287 SER D O 1
ATOM 19657 N N . SER D 3 330 ? 176.437 185.875 125.690 1.00 50.00 288 SER D N 1
ATOM 19658 C CA . SER D 3 330 ? 176.091 184.816 124.744 1.00 50.77 288 SER D CA 1
ATOM 19659 C C . SER D 3 330 ? 174.672 185.020 124.255 1.00 57.09 288 SER D C 1
ATOM 19660 O O . SER D 3 330 ? 173.896 185.719 124.899 1.00 61.63 288 SER D O 1
ATOM 19663 N N . VAL D 3 331 ? 174.322 184.371 123.148 1.00 53.90 289 VAL D N 1
ATOM 19664 C CA . VAL D 3 331 ? 172.926 184.244 122.752 1.00 51.72 289 VAL D CA 1
ATOM 19665 C C . VAL D 3 331 ? 172.732 182.956 121.977 1.00 54.58 289 VAL D C 1
ATOM 19666 O O . VAL D 3 331 ? 173.661 182.435 121.359 1.00 60.97 289 VAL D O 1
ATOM 19670 N N . ASP D 3 332 ? 171.481 182.470 121.977 1.00 54.85 290 ASP D N 1
ATOM 19671 C CA . ASP D 3 332 ? 171.067 181.238 121.319 1.00 53.77 290 ASP D CA 1
ATOM 19672 C C . ASP D 3 332 ? 169.558 181.153 121.396 1.00 56.41 290 ASP D C 1
ATOM 19673 O O . ASP D 3 332 ? 168.953 181.533 122.399 1.00 56.28 290 ASP D O 1
ATOM 19678 N N . PHE D 3 333 ? 168.981 180.586 120.360 1.00 59.16 291 PHE D N 1
ATOM 19679 C CA . PHE D 3 333 ? 167.539 180.549 120.231 1.00 62.94 291 PHE D CA 1
ATOM 19680 C C . PHE D 3 333 ? 166.967 179.213 120.683 1.00 68.51 291 PHE D C 1
ATOM 19681 O O . PHE D 3 333 ? 167.689 178.245 120.905 1.00 68.67 291 PHE D O 1
ATOM 19689 N N . SER D 3 334 ? 165.647 179.181 120.828 1.00 66.62 292 SER D N 1
ATOM 19690 C CA . SER D 3 334 ? 164.934 177.956 121.131 1.00 63.03 292 SER D CA 1
ATOM 19691 C C . SER D 3 334 ? 164.273 177.433 119.866 1.00 63.32 292 SER D C 1
ATOM 19692 O O . SER D 3 334 ? 163.817 178.204 119.019 1.00 66.82 292 SER D O 1
ATOM 19695 N N . LEU D 3 335 ? 164.183 176.101 119.776 1.00 59.50 293 LEU D N 1
ATOM 19696 C CA . LEU D 3 335 ? 163.889 175.415 118.517 1.00 55.72 293 LEU D CA 1
ATOM 19697 C C . LEU D 3 335 ? 162.639 175.959 117.854 1.00 60.54 293 LEU D C 1
ATOM 19698 O O . LEU D 3 335 ? 162.526 175.972 116.626 1.00 68.38 293 LEU D O 1
ATOM 19703 N N . SER D 3 336 ? 161.693 176.413 118.648 1.00 62.55 294 SER D N 1
ATOM 19704 C CA . SER D 3 336 ? 160.585 177.171 118.110 1.00 61.93 294 SER D CA 1
ATOM 19705 C C . SER D 3 336 ? 161.036 178.398 117.350 1.00 67.88 294 SER D C 1
ATOM 19706 O O . SER D 3 336 ? 160.342 178.838 116.431 1.00 66.27 294 SER D O 1
ATOM 19709 N N . GLY D 3 337 ? 162.170 178.961 117.708 1.00 71.91 295 GLY D N 1
ATOM 19710 C CA . GLY D 3 337 ? 162.393 180.310 117.298 1.00 70.26 295 GLY D CA 1
ATOM 19711 C C . GLY D 3 337 ? 161.453 181.284 117.952 1.00 70.48 295 GLY D C 1
ATOM 19712 O O . GLY D 3 337 ? 161.161 182.327 117.364 1.00 65.99 295 GLY D O 1
ATOM 19713 N N . ARG D 3 338 ? 160.946 180.968 119.141 1.00 68.82 296 ARG D N 1
ATOM 19714 C CA . ARG D 3 338 ? 160.094 181.907 119.858 1.00 71.41 296 ARG D CA 1
ATOM 19715 C C . ARG D 3 338 ? 160.873 182.731 120.867 1.00 77.85 296 ARG D C 1
ATOM 19716 O O . ARG D 3 338 ? 160.868 183.961 120.799 1.00 87.75 296 ARG D O 1
ATOM 19724 N N . LEU D 3 339 ? 161.563 182.079 121.788 1.00 72.12 297 LEU D N 1
ATOM 19725 C CA . LEU D 3 339 ? 162.179 182.740 122.921 1.00 63.97 297 LEU D CA 1
ATOM 19726 C C . LEU D 3 339 ? 163.415 183.479 122.455 1.00 68.75 297 LEU D C 1
ATOM 19727 O O . LEU D 3 339 ? 163.664 183.592 121.256 1.00 70.29 297 LEU D O 1
ATOM 19732 N N . LEU D 3 340 ? 164.183 183.982 123.409 1.00 65.51 298 LEU D N 1
ATOM 19733 C CA . LEU D 3 340 ? 165.561 184.396 123.180 1.00 60.55 298 LEU D CA 1
ATOM 19734 C C . LEU D 3 340 ? 166.327 184.046 124.441 1.00 61.14 298 LEU D C 1
ATOM 19735 O O . LEU D 3 340 ? 165.796 184.174 125.546 1.00 68.14 298 LEU D O 1
ATOM 19740 N N . PHE D 3 341 ? 167.550 183.580 124.288 1.00 58.61 299 PHE D N 1
ATOM 19741 C CA . PHE D 3 341 ? 168.389 183.339 125.438 1.00 56.00 299 PHE D CA 1
ATOM 19742 C C . PHE D 3 341 ? 169.575 184.277 125.388 1.00 58.01 299 PHE D C 1
ATOM 19743 O O . PHE D 3 341 ? 169.957 184.752 124.319 1.00 66.71 299 PHE D O 1
ATOM 19751 N N . ALA D 3 342 ? 170.126 184.579 126.556 1.00 58.89 300 ALA D N 1
ATOM 19752 C CA . ALA D 3 342 ? 171.376 185.316 126.653 1.00 59.06 300 ALA D CA 1
ATOM 19753 C C . ALA D 3 342 ? 171.894 185.225 128.077 1.00 64.88 300 ALA D C 1
ATOM 19754 O O . ALA D 3 342 ? 171.193 185.621 129.010 1.00 73.89 300 ALA D O 1
ATOM 19756 N N . GLY D 3 343 ? 173.114 184.722 128.247 1.00 66.51 301 GLY D N 1
ATOM 19757 C CA . GLY D 3 343 ? 173.815 184.848 129.514 1.00 64.08 301 GLY D CA 1
ATOM 19758 C C . GLY D 3 343 ? 174.362 186.260 129.622 1.00 60.94 301 GLY D C 1
ATOM 19759 O O . GLY D 3 343 ? 174.670 186.892 128.619 1.00 65.11 301 GLY D O 1
ATOM 19760 N N . TYR D 3 344 ? 174.441 186.770 130.838 1.00 55.16 302 TYR D N 1
ATOM 19761 C CA . TYR D 3 344 ? 174.807 188.163 131.011 1.00 56.99 302 TYR D CA 1
ATOM 19762 C C . TYR D 3 344 ? 176.007 188.247 131.934 1.00 65.41 302 TYR D C 1
ATOM 19763 O O . TYR D 3 344 ? 176.595 187.232 132.319 1.00 65.84 302 TYR D O 1
ATOM 19772 N N . ASN D 3 345 ? 176.295 189.481 132.351 1.00 59.25 303 ASN D N 1
ATOM 19773 C CA . ASN D 3 345 ? 177.411 189.709 133.251 1.00 59.04 303 ASN D CA 1
ATOM 19774 C C . ASN D 3 345 ? 176.964 189.960 134.679 1.00 65.61 303 ASN D C 1
ATOM 19775 O O . ASN D 3 345 ? 177.777 189.899 135.596 1.00 73.76 303 ASN D O 1
ATOM 19780 N N . ASP D 3 346 ? 175.695 190.290 134.874 1.00 65.81 304 ASP D N 1
ATOM 19781 C CA . ASP D 3 346 ? 175.155 190.435 136.220 1.00 71.13 304 ASP D CA 1
ATOM 19782 C C . ASP D 3 346 ? 174.687 189.111 136.807 1.00 71.24 304 ASP D C 1
ATOM 19783 O O . ASP D 3 346 ? 173.857 189.094 137.712 1.00 77.82 304 ASP D O 1
ATOM 19788 N N . TYR D 3 347 ? 175.181 188.009 136.263 1.00 70.25 305 TYR D N 1
ATOM 19789 C CA . TYR D 3 347 ? 175.126 186.680 136.848 1.00 56.45 305 TYR D CA 1
ATOM 19790 C C . TYR D 3 347 ? 173.807 185.971 136.626 1.00 68.04 305 TYR D C 1
ATOM 19791 O O . TYR D 3 347 ? 173.683 184.796 136.965 1.00 64.24 305 TYR D O 1
ATOM 19800 N N . THR D 3 348 ? 172.828 186.626 136.047 1.00 71.48 306 THR D N 1
ATOM 19801 C CA . THR D 3 348 ? 171.544 185.992 135.849 1.00 67.18 306 THR D CA 1
ATOM 19802 C C . THR D 3 348 ? 171.637 185.416 134.451 1.00 60.51 306 THR D C 1
ATOM 19803 O O . THR D 3 348 ? 172.649 185.529 133.771 1.00 57.74 306 THR D O 1
ATOM 19807 N N . ILE D 3 349 ? 170.584 184.712 134.069 1.00 61.74 307 ILE D N 1
ATOM 19808 C CA . ILE D 3 349 ? 170.171 184.573 132.683 1.00 60.92 307 ILE D CA 1
ATOM 19809 C C . ILE D 3 349 ? 168.902 185.337 132.374 1.00 65.53 307 ILE D C 1
ATOM 19810 O O . ILE D 3 349 ? 168.234 185.805 133.298 1.00 77.39 307 ILE D O 1
ATOM 19815 N N . ASN D 3 350 ? 168.583 185.516 131.104 1.00 62.06 308 ASN D N 1
ATOM 19816 C CA . ASN D 3 350 ? 167.494 186.409 130.740 1.00 68.88 308 ASN D CA 1
ATOM 19817 C C . ASN D 3 350 ? 166.788 185.950 129.483 1.00 68.12 308 ASN D C 1
ATOM 19818 O O . ASN D 3 350 ? 167.229 186.260 128.377 1.00 72.55 308 ASN D O 1
ATOM 19823 N N . VAL D 3 351 ? 165.663 185.284 129.648 1.00 68.54 309 VAL D N 1
ATOM 19824 C CA . VAL D 3 351 ? 164.859 184.856 128.523 1.00 64.37 309 VAL D CA 1
ATOM 19825 C C . VAL D 3 351 ? 163.917 185.982 128.157 1.00 73.12 309 VAL D C 1
ATOM 19826 O O . VAL D 3 351 ? 163.231 186.532 129.023 1.00 79.66 309 VAL D O 1
ATOM 19830 N N . TRP D 3 352 ? 163.881 186.327 126.880 1.00 70.06 310 TRP D N 1
ATOM 19831 C CA . TRP D 3 352 ? 163.069 187.428 126.391 1.00 74.70 310 TRP D CA 1
ATOM 19832 C C . TRP D 3 352 ? 162.146 186.923 125.297 1.00 76.49 310 TRP D C 1
ATOM 19833 O O . TRP D 3 352 ? 162.507 186.026 124.530 1.00 79.09 310 TRP D O 1
ATOM 19844 N N . ASP D 3 353 ? 160.964 187.511 125.211 1.00 73.53 311 ASP D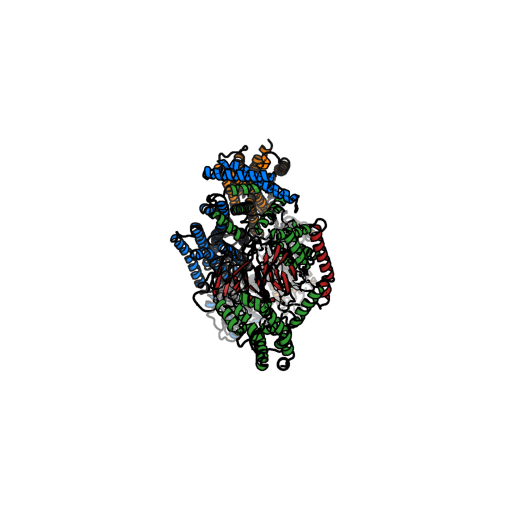 N 1
ATOM 19845 C CA . ASP D 3 353 ? 160.069 187.195 124.112 1.00 78.45 311 ASP D CA 1
ATOM 19846 C C . ASP D 3 353 ? 160.614 187.837 122.852 1.00 81.89 311 ASP D C 1
ATOM 19847 O O . ASP D 3 353 ? 161.075 188.978 122.888 1.00 88.70 311 ASP D O 1
ATOM 19852 N N . VAL D 3 354 ? 160.569 187.115 121.738 1.00 78.02 312 VAL D N 1
ATOM 19853 C CA . VAL D 3 354 ? 161.130 187.648 120.503 1.00 76.01 312 VAL D CA 1
ATOM 19854 C C . VAL D 3 354 ? 160.174 188.645 119.856 1.00 80.30 312 VAL D C 1
ATOM 19855 O O . VAL D 3 354 ? 160.583 189.478 119.038 1.00 82.22 312 VAL D O 1
ATOM 19859 N N . LEU D 3 355 ? 158.901 188.616 120.239 1.00 80.97 313 LEU D N 1
ATOM 19860 C CA . LEU D 3 355 ? 157.938 189.487 119.575 1.00 82.09 313 LEU D CA 1
ATOM 19861 C C . LEU D 3 355 ? 157.522 190.658 120.457 1.00 87.61 313 LEU D C 1
ATOM 19862 O O . LEU D 3 355 ? 157.663 191.821 120.063 1.00 96.87 313 LEU D O 1
ATOM 19867 N N . LYS D 3 356 ? 157.020 190.370 121.658 1.00 85.98 314 LYS D N 1
ATOM 19868 C CA . LYS D 3 356 ? 156.425 191.410 122.489 1.00 90.68 314 LYS D CA 1
ATOM 19869 C C . LYS D 3 356 ? 157.462 192.181 123.290 1.00 91.73 314 LYS D C 1
ATOM 19870 O O . LYS D 3 356 ? 157.133 193.207 123.891 1.00 93.68 314 LYS D O 1
ATOM 19876 N N . GLY D 3 357 ? 158.693 191.697 123.352 1.00 89.97 315 GLY D N 1
ATOM 19877 C CA . GLY D 3 357 ? 159.775 192.463 123.908 1.00 83.54 315 GLY D CA 1
ATOM 19878 C C . GLY D 3 357 ? 159.817 192.515 125.416 1.00 83.57 315 GLY D C 1
ATOM 19879 O O . GLY D 3 357 ? 160.615 193.274 125.968 1.00 82.67 315 GLY D O 1
ATOM 19880 N N . SER D 3 358 ? 158.977 191.756 126.102 1.00 84.72 316 SER D N 1
ATOM 19881 C CA . SER D 3 358 ? 159.056 191.730 127.551 1.00 90.53 316 SER D CA 1
ATOM 19882 C C . SER D 3 358 ? 160.012 190.643 128.014 1.00 85.91 316 SER D C 1
ATOM 19883 O O . SER D 3 358 ? 160.315 189.697 127.283 1.00 86.63 316 SER D O 1
ATOM 19886 N N . ARG D 3 359 ? 160.503 190.795 129.235 1.00 82.17 317 ARG D N 1
ATOM 19887 C CA . ARG D 3 359 ? 161.227 189.720 129.889 1.00 81.71 317 ARG D CA 1
ATOM 19888 C C . ARG D 3 359 ? 160.218 188.655 130.287 1.00 86.08 317 ARG D C 1
ATOM 19889 O O . ARG D 3 359 ? 159.014 188.919 130.302 1.00 95.27 317 ARG D O 1
ATOM 19897 N N . VAL D 3 360 ? 160.689 187.441 130.568 1.00 82.33 318 VAL D N 1
ATOM 19898 C CA . VAL D 3 360 ? 159.798 186.387 131.033 1.00 81.21 318 VAL D CA 1
ATOM 19899 C C . VAL D 3 360 ? 160.311 185.696 132.278 1.00 75.71 318 VAL D C 1
ATOM 19900 O O . VAL D 3 360 ? 159.533 185.020 132.965 1.00 77.44 318 VAL D O 1
ATOM 19904 N N . SER D 3 361 ? 161.579 185.862 132.614 1.00 72.85 319 SER D N 1
ATOM 19905 C CA . SER D 3 361 ? 162.096 185.269 133.834 1.00 71.32 319 SER D CA 1
ATOM 19906 C C . SER D 3 361 ? 163.509 185.764 134.034 1.00 77.63 319 SER D C 1
ATOM 19907 O O . SER D 3 361 ? 164.092 186.381 133.144 1.00 82.41 319 SER D O 1
ATOM 19910 N N . ILE D 3 362 ? 164.037 185.531 135.227 1.00 81.20 320 ILE D N 1
ATOM 19911 C CA . ILE D 3 362 ? 165.455 185.685 135.505 1.00 71.93 320 ILE D CA 1
ATOM 19912 C C . ILE D 3 362 ? 165.784 184.646 136.549 1.00 69.56 320 ILE D C 1
ATOM 19913 O O . ILE D 3 362 ? 165.259 184.700 137.661 1.00 69.36 320 ILE D O 1
ATOM 19918 N N . LEU D 3 363 ? 166.654 183.716 136.207 1.00 66.55 321 LEU D N 1
ATOM 19919 C CA . LEU D 3 363 ? 166.692 182.421 136.859 1.00 65.44 321 LEU D CA 1
ATOM 19920 C C . LEU D 3 363 ? 168.026 182.272 137.575 1.00 65.92 321 LEU D C 1
ATOM 19921 O O . LEU D 3 363 ? 168.962 181.686 137.035 1.00 66.68 321 LEU D O 1
ATOM 19926 N N . PHE D 3 364 ? 168.100 182.778 138.791 1.00 68.39 322 PHE D N 1
ATOM 19927 C CA . PHE D 3 364 ? 169.360 183.150 139.426 1.00 66.98 322 PHE D CA 1
ATOM 19928 C C . PHE D 3 364 ? 170.079 181.894 139.895 1.00 67.29 322 PHE D C 1
ATOM 19929 O O . PHE D 3 364 ? 169.759 181.338 140.939 1.00 69.62 322 PHE D O 1
ATOM 19937 N N . GLY D 3 365 ? 171.071 181.459 139.139 1.00 63.83 323 GLY D N 1
ATOM 19938 C CA . GLY D 3 365 ? 171.780 180.262 139.534 1.00 60.18 323 GLY D CA 1
ATOM 19939 C C . GLY D 3 365 ? 173.278 180.391 139.729 1.00 60.60 323 GLY D C 1
ATOM 19940 O O . GLY D 3 365 ? 173.872 179.585 140.448 1.00 68.23 323 GLY D O 1
ATOM 19941 N N . HIS D 3 366 ? 173.902 181.394 139.115 1.00 57.75 324 HIS D N 1
ATOM 19942 C CA . HIS D 3 366 ? 175.351 181.390 138.973 1.00 50.77 324 HIS D CA 1
ATOM 19943 C C . HIS D 3 366 ? 176.025 182.420 139.861 1.00 54.26 324 HIS D C 1
ATOM 19944 O O . HIS D 3 366 ? 175.855 183.626 139.684 1.00 66.02 324 HIS D O 1
ATOM 19951 N N . GLU D 3 367 ? 176.882 181.941 140.754 1.00 51.61 325 GLU D N 1
ATOM 19952 C CA . GLU D 3 367 ? 177.569 182.781 141.724 1.00 52.94 325 GLU D CA 1
ATOM 19953 C C . GLU D 3 367 ? 178.545 183.760 141.092 1.00 52.66 325 GLU D C 1
ATOM 19954 O O . GLU D 3 367 ? 179.151 184.555 141.807 1.00 56.28 325 GLU D O 1
ATOM 19960 N N . ASN D 3 368 ? 178.709 183.725 139.781 1.00 55.01 326 ASN D N 1
ATOM 19961 C CA . ASN D 3 368 ? 179.737 184.478 139.090 1.00 50.90 326 ASN D CA 1
ATOM 19962 C C . ASN D 3 368 ? 179.203 184.759 137.699 1.00 61.45 326 ASN D C 1
ATOM 19963 O O . ASN D 3 368 ? 177.995 184.691 137.471 1.00 61.48 326 ASN D O 1
ATOM 19968 N N . ARG D 3 369 ? 180.070 185.124 136.765 1.00 61.03 327 ARG D N 1
ATOM 19969 C CA . ARG D 3 369 ? 179.540 185.643 135.516 1.00 50.23 327 ARG D CA 1
ATOM 19970 C C . ARG D 3 369 ? 179.303 184.543 134.487 1.00 48.26 327 ARG D C 1
ATOM 19971 O O . ARG D 3 369 ? 179.915 183.475 134.532 1.00 53.19 327 ARG D O 1
ATOM 19979 N N . VAL D 3 370 ? 178.394 184.826 133.558 1.00 50.61 328 VAL D N 1
ATOM 19980 C CA . VAL D 3 370 ? 177.988 183.886 132.524 1.00 49.35 328 VAL D CA 1
ATOM 19981 C C . VAL D 3 370 ? 179.022 183.932 131.411 1.00 56.78 328 VAL D C 1
ATOM 19982 O O . VAL D 3 370 ? 179.269 184.991 130.834 1.00 66.91 328 VAL D O 1
ATOM 19986 N N . SER D 3 371 ? 179.780 182.902 131.117 1.00 54.21 329 SER D N 1
ATOM 19987 C CA . SER D 3 371 ? 180.700 182.812 129.979 1.00 47.53 329 SER D CA 1
ATOM 19988 C C . SER D 3 371 ? 180.112 182.602 128.555 1.00 53.79 329 SER D C 1
ATOM 19989 O O . SER D 3 371 ? 180.484 183.359 127.669 1.00 62.06 329 SER D O 1
ATOM 19992 N N . THR D 3 372 ? 179.293 181.557 128.304 1.00 56.32 330 THR D N 1
ATOM 19993 C CA . THR D 3 372 ? 178.687 181.335 126.997 1.00 49.86 330 THR D CA 1
ATOM 19994 C C . THR D 3 372 ? 177.612 180.271 127.137 1.00 48.70 330 THR D C 1
ATOM 19995 O O . THR D 3 372 ? 177.645 179.471 128.072 1.00 50.88 330 THR D O 1
ATOM 19999 N N . LEU D 3 373 ? 176.681 180.236 126.184 1.00 47.46 331 LEU D N 1
ATOM 20000 C CA . LEU D 3 373 ? 175.423 179.536 126.421 1.00 48.13 331 LEU D CA 1
ATOM 20001 C C . LEU D 3 373 ? 174.924 178.911 125.129 1.00 52.91 331 LEU D C 1
ATOM 20002 O O . LEU D 3 373 ? 175.151 179.466 124.059 1.00 59.11 331 LEU D O 1
ATOM 20007 N N . ARG D 3 374 ? 174.247 177.771 125.224 1.00 49.59 332 ARG D N 1
ATOM 20008 C CA . ARG D 3 374 ? 173.798 177.049 124.043 1.00 41.91 332 ARG D CA 1
ATOM 20009 C C . ARG D 3 374 ? 172.481 176.338 124.308 1.00 44.75 332 ARG D C 1
ATOM 20010 O O . ARG D 3 374 ? 172.123 176.093 125.459 1.00 51.77 332 ARG D O 1
ATOM 20018 N N . VAL D 3 375 ? 171.770 175.998 123.228 1.00 46.08 333 VAL D N 1
ATOM 20019 C CA . VAL D 3 375 ? 170.528 175.234 123.278 1.00 44.72 333 VAL D CA 1
ATOM 20020 C C . VAL D 3 375 ? 170.786 173.857 122.721 1.00 51.53 333 VAL D C 1
ATOM 20021 O O . VAL D 3 375 ? 171.475 173.719 121.713 1.00 56.64 333 VAL D O 1
ATOM 20025 N N . SER D 3 376 ? 170.223 172.842 123.331 1.00 50.76 334 SER D N 1
ATOM 20026 C CA . SER D 3 376 ? 170.458 171.542 122.727 1.00 50.94 334 SER D CA 1
ATOM 20027 C C . SER D 3 376 ? 169.657 171.436 121.433 1.00 58.59 334 SER D C 1
ATOM 20028 O O . SER D 3 376 ? 168.558 171.989 121.333 1.00 65.58 334 SER D O 1
ATOM 20031 N N . PRO D 3 377 ? 170.175 170.744 120.420 1.00 54.50 335 PRO D N 1
ATOM 20032 C CA . PRO D 3 377 ? 169.598 170.880 119.079 1.00 52.59 335 PRO D CA 1
ATOM 20033 C C . PRO D 3 377 ? 168.268 170.206 118.953 1.00 58.14 335 PRO D C 1
ATOM 20034 O O . PRO D 3 377 ? 167.412 170.675 118.201 1.00 66.43 335 PRO D O 1
ATOM 20038 N N . ASP D 3 378 ? 168.073 169.103 119.654 1.00 55.73 336 ASP D N 1
ATOM 20039 C CA . ASP D 3 378 ? 166.767 168.493 119.810 1.00 49.15 336 ASP D CA 1
ATOM 20040 C C . ASP D 3 378 ? 165.699 169.491 120.196 1.00 50.28 336 ASP D C 1
ATOM 20041 O O . ASP D 3 378 ? 164.546 169.331 119.794 1.00 59.55 336 ASP D O 1
ATOM 20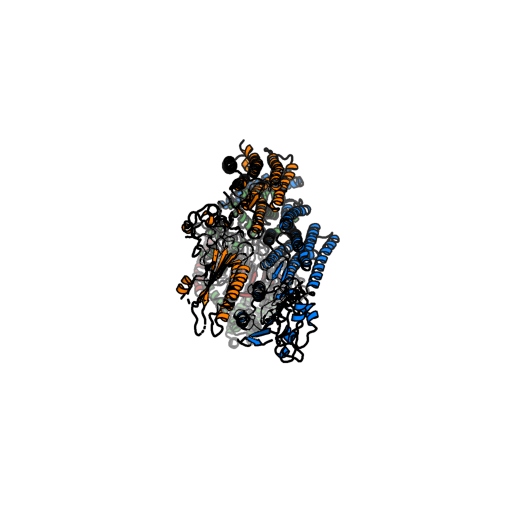046 N N . GLY D 3 379 ? 166.053 170.497 120.990 1.00 49.39 337 GLY D N 1
ATOM 20047 C CA . GLY D 3 379 ? 165.099 171.477 121.448 1.00 51.51 337 GLY D CA 1
ATOM 20048 C C . GLY D 3 379 ? 164.477 171.164 122.783 1.00 57.57 337 GLY D C 1
ATOM 20049 O O . GLY D 3 379 ? 163.270 171.327 122.938 1.00 61.17 337 GLY D O 1
ATOM 20050 N N . THR D 3 380 ? 165.253 170.722 123.761 1.00 60.80 338 THR D N 1
ATOM 20051 C CA . THR D 3 380 ? 164.636 170.282 124.995 1.00 65.78 338 THR D CA 1
ATOM 20052 C C . THR D 3 380 ? 165.169 170.997 126.222 1.00 66.93 338 THR D C 1
ATOM 20053 O O . THR D 3 380 ? 164.598 170.847 127.301 1.00 69.44 338 THR D O 1
ATOM 20057 N N . ALA D 3 381 ? 166.255 171.741 126.102 1.00 62.14 339 ALA D N 1
ATOM 20058 C CA . ALA D 3 381 ? 166.833 172.389 127.262 1.00 50.01 339 ALA D CA 1
ATOM 20059 C C . ALA D 3 381 ? 167.993 173.264 126.813 1.00 47.86 339 ALA D C 1
ATOM 20060 O O . ALA D 3 381 ? 168.217 173.475 125.620 1.00 56.22 339 ALA D O 1
ATOM 20062 N N . PHE D 3 382 ? 168.736 173.775 127.787 1.00 46.04 340 PHE D N 1
ATOM 20063 C CA . PHE D 3 382 ? 169.895 174.601 127.515 1.00 54.47 340 PHE D CA 1
ATOM 20064 C C . PHE D 3 382 ? 170.803 174.635 128.728 1.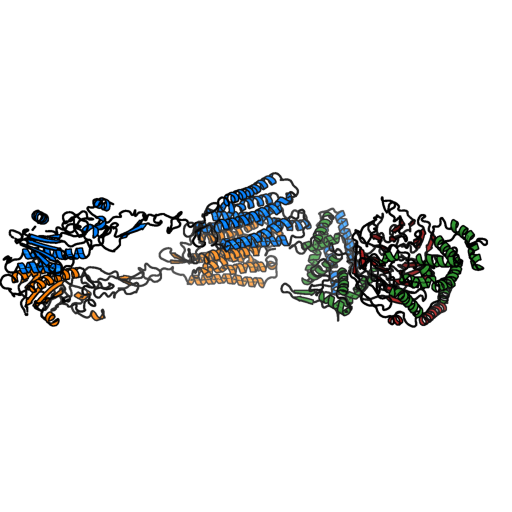00 60.35 340 PHE D C 1
ATOM 20065 O O . PHE D 3 382 ? 170.354 174.521 129.869 1.00 69.87 340 PHE D O 1
ATOM 20073 N N . CYS D 3 383 ? 172.088 174.817 128.460 1.00 59.48 341 CYS D N 1
ATOM 20074 C CA . CYS D 3 383 ? 173.123 174.895 129.479 1.00 56.54 341 CYS D CA 1
ATOM 20075 C C . CYS D 3 383 ? 173.716 176.291 129.497 1.00 54.77 341 CYS D C 1
ATOM 20076 O O . CYS D 3 383 ? 173.402 177.113 128.632 1.00 56.87 341 CYS D O 1
ATOM 20079 N N . SER D 3 384 ? 174.572 176.556 130.476 1.00 52.19 342 SER D N 1
ATOM 20080 C CA . SER D 3 384 ? 175.201 177.854 130.626 1.00 49.92 342 SER D CA 1
ATOM 20081 C C . SER D 3 384 ? 176.696 177.669 130.776 1.00 47.57 342 SER D C 1
ATOM 20082 O O . SER D 3 384 ? 177.142 176.671 131.342 1.00 57.13 342 SER D O 1
ATOM 20085 N N . GLY D 3 385 ? 177.462 178.625 130.266 1.00 39.65 343 GLY D N 1
ATOM 20086 C CA . GLY D 3 385 ? 178.849 178.757 130.650 1.00 42.43 343 GLY D CA 1
ATOM 20087 C C . GLY D 3 385 ? 179.039 179.911 131.618 1.00 45.28 343 GLY D C 1
ATOM 20088 O O . GLY D 3 385 ? 178.514 181.003 131.425 1.00 58.11 343 GLY D O 1
ATOM 20089 N N . SER D 3 386 ? 179.810 179.682 132.676 1.00 40.79 344 SER D N 1
ATOM 20090 C CA . SER D 3 386 ? 179.791 180.624 133.783 1.00 43.27 344 SER D CA 1
ATOM 20091 C C . SER D 3 386 ? 181.122 180.633 134.506 1.00 48.85 344 SER D C 1
ATOM 20092 O O . SER D 3 386 ? 181.916 179.697 134.408 1.00 48.41 344 SER D O 1
ATOM 20095 N N . TRP D 3 387 ? 181.324 181.692 135.283 1.00 50.82 345 TRP D N 1
ATOM 20096 C CA . TRP D 3 387 ? 182.550 181.879 136.035 1.00 49.80 345 TRP D CA 1
ATOM 20097 C C . TRP D 3 387 ? 182.483 181.305 137.442 1.00 52.15 345 TRP D C 1
ATOM 20098 O O . TRP D 3 387 ? 183.130 181.839 138.341 1.00 61.95 345 TRP D O 1
ATOM 20109 N N . ASP D 3 388 ? 181.755 180.222 137.666 1.00 54.76 346 ASP D N 1
ATOM 20110 C CA . ASP D 3 388 ? 181.600 179.682 139.008 1.00 53.51 346 ASP D CA 1
ATOM 20111 C C . ASP D 3 388 ? 182.332 178.374 139.236 1.00 56.26 346 ASP D C 1
ATOM 20112 O O . ASP D 3 388 ? 182.180 177.785 140.307 1.00 67.57 346 ASP D O 1
ATOM 20117 N N . HIS D 3 389 ? 183.126 177.930 138.268 1.00 44.29 347 HIS D N 1
ATOM 20118 C CA . HIS D 3 389 ? 183.836 176.650 138.209 1.00 37.41 347 HIS D CA 1
ATOM 20119 C C . HIS D 3 389 ? 182.910 175.443 138.200 1.00 44.13 347 HIS D C 1
ATOM 20120 O O . HIS D 3 389 ? 183.269 174.441 138.812 1.00 52.71 347 HIS D O 1
ATOM 20127 N N . THR D 3 390 ? 181.761 175.483 137.531 1.00 51.24 348 THR D N 1
ATOM 20128 C CA . THR D 3 390 ? 180.964 174.288 137.293 1.00 51.31 348 THR D CA 1
ATOM 20129 C C . THR D 3 390 ? 179.880 174.669 136.301 1.00 55.04 348 THR D C 1
ATOM 20130 O O . THR D 3 390 ? 179.638 175.845 136.034 1.00 60.78 348 THR D O 1
ATOM 20134 N N . LEU D 3 391 ? 179.200 173.652 135.786 1.00 53.61 349 LEU D N 1
ATOM 20135 C CA . LEU D 3 391 ? 178.117 173.842 134.837 1.00 50.40 349 LEU D CA 1
ATOM 20136 C C . LEU D 3 391 ? 176.811 173.320 135.412 1.00 49.35 349 LEU D C 1
ATOM 20137 O O . LEU D 3 391 ? 176.801 172.471 136.305 1.00 51.73 349 LEU D O 1
ATOM 20142 N N . ARG D 3 392 ? 175.708 173.826 134.880 1.00 46.02 350 ARG D N 1
ATOM 20143 C CA . ARG D 3 392 ? 174.386 173.312 135.188 1.00 42.16 350 ARG D CA 1
ATOM 20144 C C . ARG D 3 392 ? 173.666 173.031 133.881 1.00 50.47 350 ARG D C 1
ATOM 20145 O O . ARG D 3 392 ? 174.088 173.510 132.829 1.00 53.83 350 ARG D O 1
ATOM 20153 N N . VAL D 3 393 ? 172.581 172.263 133.938 1.00 48.94 351 VAL D N 1
ATOM 20154 C CA . VAL D 3 393 ? 171.783 171.935 132.762 1.00 46.13 351 VAL D CA 1
ATOM 20155 C C . VAL D 3 393 ? 170.381 172.473 132.959 1.00 48.59 351 VAL D C 1
ATOM 20156 O O . VAL D 3 393 ? 169.518 171.783 133.508 1.00 55.01 351 VAL D O 1
ATOM 20160 N N . TRP D 3 394 ? 170.144 173.685 132.490 1.00 54.13 352 TRP D N 1
ATOM 20161 C CA . TRP D 3 394 ? 168.961 174.433 132.873 1.00 55.49 352 TRP D CA 1
ATOM 20162 C C . TRP D 3 394 ? 167.784 173.988 132.027 1.00 56.22 352 TRP D C 1
ATOM 20163 O O . TRP D 3 394 ? 167.800 174.143 130.808 1.00 56.03 352 TRP D O 1
ATOM 20174 N N . ALA D 3 395 ? 166.778 173.410 132.673 1.00 57.03 353 ALA D N 1
ATOM 20175 C CA . ALA D 3 395 ? 165.568 173.022 131.967 1.00 57.57 353 ALA D CA 1
ATOM 20176 C C . ALA D 3 395 ? 164.449 173.973 132.310 1.00 64.13 353 ALA D C 1
ATOM 20177 O O . ALA D 3 395 ? 164.185 174.204 133.485 1.00 65.62 353 ALA D O 1
#

Nearest PDB structures (foldseek):
  7ewr-assembly1_D  TM=1.003E+00  e=9.404E-69  Homo sapiens
  7ewr-assembly1_F  TM=1.003E+00  e=2.818E-64  Homo sapiens
  8sgl-assembly1_N  TM=9.792E-01  e=6.268E-47  Homo sapiens
  7vh0-assembly1_C  TM=9.434E-01  e=3.925E-38  Rattus norvegicus
  8gei-assembly1_B  TM=9.332E-01  e=1.330E-38  Homo sapiens

InterPro domains:
  IPR017978 GPCR family 3, C-terminal [PF00003] (413-666)
  IPR017978 GPCR family 3, C-terminal [PS50259] (416-666)
  IPR043458 G-protein coupled receptor 158/179 [PTHR32546] (8-1051)
  IPR054714 GPR158/179, extracellular domain [PF22572] (264-359)

B-factor: mean 44.52, std 29.59, range [1.0, 209.0]

GO terms:
  GO:0008047 enzyme activator activity (F, IDA)
  GO:0005886 plasma membrane (C, IDA)
  GO:0072659 protein localization to plasma membrane (P, IDA)
  GO:0007186 G protein-coupled receptor signaling pathway (P, IDA)
  GO:0008277 regulation of G protein-coupled receptor signaling pathway (P, IDA)
  GO:0160079 G protein-coupled glycine receptor activity (F, IDA)
  GO:0005634 nucleus (C, EXP)
  GO:0005886 plasma membrane (C, EXP)

Organism: Homo sapiens (NCBI:txid9606)

Radius of gyration: 69.54 Å; Cα contacts (8 Å, |Δi|>4): 2963; chains: 4; bounding box: 99×102×225 Å

Sequence (1816 aa):
LAQKLAEEVPMDVASYLYTGDSHQLKRANCSGRYELAGLPGKWPALASAHPSLHRALDTLTHATNFLNVMLQSNKSREQNLQDDLDWYQALVWSLLEGEPSISRAAITFSTQVFLQATREESRILLQDPHLANATLETSHFKWSPPYLECENGSYKPGWLVTLSSAIYGLLVPEFRGVMKVDINLQKVDIDQCSSDGWFSGTHKCHLNNSECMPIKGLGFVLGAYECICKAGFYHPAYVCLPCREGCPFCADDSPCFVQEDKYLRLAIISFQALCMLLDFVSMLVVYHFRKAKSIRASGLILLETILFGSLLLYFPVVILYFEPSTFRCILLRWARLLGFATVYGTVTLKLHRVLKVFLSRTAQRIPYMTGGRVMRMLAVILLVVFWFLIGWTSSVCQNLEKQISLIGQGKTSDHLIFNMCLIDRWDYMTAVAEFLFLLWGVYLCYAVRTVPSAFHEPRYMAVAVHNELIISAIFHTIRFVLASRLQSDWMLMLYFAHTHLTVTVTIGLLLIPKFSAWSEHSLDPEDIRDELKKLYAQLEIYKRKKMITNNPHLQKKRCSKKGLGRSIMRRITEIPEAQKLAEEVPMDVASYLYTGDSHQLKRANCSGRYELAGLPGKWPALASAHPSLHRALDTLTHATNFLNVMLQSNKSREQNLQDDLDWYQALVWSLLEGEPSISRAAITFSTQVFLQATREESRILLQDLSSSAPHLANATLETHFKWSPPYLECENGSYKPGWLVTLSSAIYGLLVPEFRGVMKVDINLQKVDIDQCSSDGWFSGTHKCHLNNSECMPIKGLGFVLGAYECICKAGFYHYVCLPCREGCPFCADDSPCFVQEDKYLRLAIISFQALCMLLDFVSMLVVYHFRKAKSIRASGLILLETILFGSLLLYFPVVILYFEPSTFRCILLRWARLLGFATVYGTVTLKLHRVLKVFLRVMRMLAVILLVVFWFLIGWTSSVCQNLEKQISLIGQGKTSDHLIFNMCLIDRWDYMTAVAEFLFLLWGVYLCYAVRTVPSAFHEPRYMAVAVHNELIISAIFHTIRFVLASRLQSDWMLMLYFAHTHLTVTVTIGLLLIPKFSSPNMLVYRKMEDVIARMQDEKNGIPIRTVKSFLSKIPSVFSGSDIVQWLIKNLTIEDPVEALHLGTLMAAHGYFFPISDHVLTLKDDGTFYRFQTPYFWPSNCWEPENTDYAVYLCKRTMQNKARLELADYEAESLARLQRAFARKWEFIFMQAEAQAKVDKKRDKIERKILDSQERAFWDVHRPVPGCVNTTEVDIKKSSDELQQQIKYWQIQLDRHRLKMSKVADSLLSYTEQYLEYDPFLLPPDPSNPWLSDDTTFWELEASKEPSQQRVKRWGFGMDEALKDPVGREQFLKFLESEFSSENLRFWLAVEDLKKRPIKEVPSRVQEIWQEFLAPGAPSAINLDSKSYDKTTQNVKEPGRYTFEDAQEHIYKLMKSDSYPRFIRSSAYQELLQALKSEAESLKGKLEEERAKLHDVELHQVAERVEALGQFVMKTRRTLKGHGNKVLCMDWCKDKRRIVSSSQDGKVIVWDSFTTNKEHAVTMPCTWVMACAYAPSGCAIACGGLDNKCSVYPLTFDKNENMAAKKKSVAMHTNYLSACSFTNSDMQILTASGDGTCALWDVESGQLLQSFHGHGADVLCLDLAPSETGNTFVSGGCDKKAMVWDMRSGQCVQAFETHESDINSVRYYPSGDAFASGSDDATCRLYDLRADREVAIYSKESIIFGASSVDFSLSGRLLFAGYNDYTINVWDVLKGSRVSILFGHENRVSTLRVSPDGTAFCSGSWDHTLRVWA

Foldseek 3Di:
DVLCVVCVPPDFCCLCVFVNPCPVVVVDFAAFEKAFPAQLWFGGPPDDDDDLVVVVVVVVVVVVVVLVVVLVDPPPPVPVPPCVVVVVLCVVLVSCVVRPLFAWWWKCFDCVPIQGFGCPPNGTPGDHDVVVVVLQVDPFFPWGWAIAGGPRGRHNATTKIWTKDFSWHCVHTGGTIITTDIGGQSQAAFDCCAPGGTVNRRDPAPVVFKDKAADDDRHRHPVRTGMAGHFAAQPVVGYGHHAPPNPTDHPDNYALADDDDDVVLVVLVVVLVVVLVVLVVVLVVCVVVVDDDCCVVPPPVLLNQLSVLLSLVSPPQVQVVDADFQVRVLVNVVSNVSSLCSHLVLLLVVLVLVVVCVVCVVPPNPCRDDPVNSVVVSVVVVVVVVVVSCVVVCCQVPPVVPDPDTFQDWADDPRGIATDGDDDCVVVVVLVVSLVSLVVSLVSLVVVDDDPDDPPLSVLSNVLSVQLSVLSVVLVVVRVVPRHNDHSVVVSVSVSVNSCVSSVSSVCSRPPCSVPVPDPPVVVVVVVVVVLVVLVVVLVVLVVCLVVVVVDDNVVNVVVNVVSVVVSVVVVVVSVD/DVVVCLPPDPLCNCCQAVVHCSSAVDNWDLWKDFPPPLWAVCCVCVQHDCVVVVLVVLVVVVQVVVQVVLQPPPNPVPPDDCVVVVVQVVVFVVCVVDPFQAKKWKWFALQWTKIFGCDDRGTRIDRGGDADWCPPVQVVVCPWDWTTWIFCHNGGRGHPFTWGKTKGFRWHPVHTDGGMMIMIIGGQWQAWWAQCDPDTTVRPPVLADPALWDWPFQTHGHSHHPGTHIDQHFDEAPSDRHHACDPPGPPPDNDDFADDDDVVVLVVLVVVLVVVLVVLVVVLVVCVVPQDDPCCVLPPNVLLNQLSVLLNLASCLLVLLVDADDPVSLLSNLVSHVRSLLSNVLSVLVSLVVVVVVVVPRVVVRVVVVVVVVVVSVVVVCCCVVPPVPDDDDAFDFAQQPRHTGTDGDDDVVVVVVLVVLLPSLVVSLVSLVVVDDRDDPQVPSVLVNVLSVLCNVQVNVLVVVCVPPVSNDHSPVNSCSSSVSSCVNSVSNSCSSRVVVPD/DPCLVVVVVVVVVVCVACDDVDHQDQAWAQDPVGIRGRWFALLSVLVVCCVPPVPPDSVVSQVVVQVSQLQQQKAFQPDLHRGRDHDGTIMHGADPVLGVSPVDDDDLLVLLLVCLLVCPLPPPDSPDDDVSVVSNVVSCVVVVPDDPVSNVVSVVVSCVQVVDDPVRSVVVVSRVSNSVCQVPHDVPDDRPDDDDCVVVDVVVVVVVVVVVCVVVVDDDDVVVVVCVVVVVCVVCVCCPLVPHHVDVDDCVPNVDDVPVVQVVDLQDDLNRLSNCLPFVVVLVVDPSSLVVLQVVCVVVVRNQLSVVLVLLVVLLPDDPVCQLVSLLVVCQQEVPPPHDNDQDDDDVQNVQQVVQSVPRDSCRRVVSSVVSVCVCRVPRSVVVCVDPVSVVSSVD/DVVVVVVVVVVLVVVLCVVPVDAQLSVLVPPDDDDADDWFFDFWAADFDFAWFEKDDELVLFKIWTDHFQFKTFIAGRVVNHGPAIAGHPHGHFHEWDAAHVGFWMWTWFQQQWTWIFGRDPPDPPHRCPPTATWEGGDHTKAYWEQLPPRFWIKIFGQQCKIFITGHRPSDTDDMANPGDGGWHEWDFFLDPPFGKIKTAWQVQKIFIARNVHRDGDDIGHDGDGTFAYKDALNVRFWIKGFFQQQKIWIAGDPSGDTRDIAHDPVQGGTWAEWEAAPVSFWIWTWTFVQWIWIAGPRNRDTRDTHHDGPGGWNYKYARNVRDWIKTRGRRRIITTMD

Solvent-accessible surface area: 96511 Å² total; per-residue (Å²): 87,81,18,33,72,66,73,83,91,44,106,58,44,34,61,49,36,50,34,26,84,40,76,73,7,41,91,64,48,106,68,52,38,61,66,60,66,46,39,50,18,22,73,48,46,93,83,72,62,72,100,44,81,72,153,49,81,48,19,56,57,48,34,41,71,32,33,108,42,29,46,70,21,80,74,80,80,65,36,55,90,87,44,2,90,64,20,94,90,6,47,32,93,2,66,30,68,45,34,82,54,38,46,44,38,30,26,30,20,84,88,109,70,17,25,34,3,27,21,84,104,81,67,18,55,67,64,104,112,88,57,46,62,58,44,86,88,122,131,76,36,58,33,30,15,38,14,26,32,74,63,84,8,22,18,65,40,30,1,15,34,45,31,15,16,20,17,38,11,105,166,87,64,62,68,34,15,28,28,36,48,42,28,54,26,35,195,30,49,31,36,16,9,16,111,118,38,73,81,36,35,43,83,121,16,76,83,130,47,3,83,22,105,53,57,181,60,181,12,41,24,76,46,13,44,86,33,95,19,89,84,12,6,45,37,130,95,54,35,26,50,100,16,141,123,75,22,99,191,15,101,90,48,39,86,26,79,65,173,54,72,139,193,71,35,102,62,25,47,60,99,0,37,108,24,28,98,104,0,107,74,16,45,92,61,22,148,135,95,117,142,44,176,9,32,145,44,0,30,62,99,15,29,46,41,16,4,111,3,8,40,41,8,4,77,17,0,47,25,41,112,112,116,56,43,59,133,61,1,28,49,40,32,121,2,32,25,49,0,14,14,25,9,13,2,0,4,3,18,7,3,50,50,36,22,70,43,41,24,21,168,16,57,68,86,80,86,55,55,79,46,48,101,8,120,157,106,34,55,88,47,79,109,71,24,105,74,41,9,71,4,24,24,18,33,31,72,100,45,48,85,165,106,100,46,102,25,36,70,23,121,76,82,127,152,62,42,17,85,16,22,56,44,50,83,18,19,57,26,21,18,75,39,8,98,78,52,4,82,135,2,29,125,20,20,137,13,6,173,4,25,41,52,78,87,109,20,25,169,52,4,18,70,2,4,98,38,1,31,101,32,12,43,105,23,23,84,75,32,46,118,43,52,59,188,8,41,37,31,154,12,8,124,29,20,48,42,11,5,23,77,3,10,68,48,14,19,18,50,18,44,112,43,43,145,138,97,31,36,45,86,59,13,31,64,37,14,48,52,15,48,47,38,6,46,66,30,7,46,67,31,36,76,75,17,85,86,84,46,83,94,82,63,85,75,59,45,56,68,57,68,67,41,42,40,66,67,37,64,62,55,59,68,66,78,94,117,120,86,78,83,67,77,103,88,51,101,68,28,52,24,50,50,56,59,38,34,61,70,9,45,87,85,21,100,45,62,32,57,54,72,30,100,64,68,12,14,117,84,8,87,51,97,29,58,48,87,60,70,113,142,59,92,29,36,43,55,37,20,38,38,14,50,41,45,27,60,63,35,96,99,68,81,101,62,68,97,106,18,14,58,25,35,91,65,3,28,6,92,12,55,8,61,38,49,119,62,13,53,27,3,3,31,22,87,71,124,131,80,13,20,14,5,39,66,82,105,110,56,10,56,38,64,98,54,69,26,49,22,41,46,69,86,60,12,64,86,89,107,155,58,46,102,52,28,13,18,22,52,15,89,96,35,63,16,65,106,32,18,33,39,36,42,16,22,45,18,48,14,65,157,82,74,70,59,4,11,3,37,12,26,22,41,44,13,37,168,44,82,12,52,38,31,33,130,114,9,76,76,35,26,59,166,89,10,160,135,90,35,28,73,25,108,45,73,158,47,114,7,68,44,53,67,13,25,72,13,69,37,134,60,13,6,71,104,140,38,22,42,79,23,128,120,79,34,70,190,10,111,80,71,46,73,22,124,24,159,138,73,120,192,110,26,96,66,25,42,72,87,0,42,102,12,31,105,81,1,105,71,5,37,101,44,13,138,124,146,84,169,85,168,34,48,222,40,8,16,38,108,25,32,47,25,18,8,107,0,1,46,44,10,2,72,14,1,47,20,32,81,113,110,34,60,62,156,54,1,18,64,14,22,130,7,30,30,21,0,20,8,10,13,22,6,1,14,9,17,34,8,60,126,48,56,137,127,109,170,197,27,92,189,64,16,47,83,76,42,100,65,18,114,55,30,15,109,1,12,35,35,15,19,56,77,40,47,110,144,106,78,62,133,41,20,67,31,67,88,65,125,164,45,61,16,60,26,16,46,50,49,79,31,22,71,49,6,19,61,37,12,93,83,44,6,78,125,4,26,153,16,11,131,64,22,176,117,31,112,65,96,91,124,33,33,179,78,5,16,72,7,10,104,35,6,29,109,53,2,40,86,7,16,64,77,18,39,98,62,8,69,181,12,59,33,25,165,7,6,111,37,13,47,41,15,9,16,104,0,17,47,56,9,15,18,46,23,52,124,46,78,139,146,122,26,51,69,51,14,31,122,84,7,57,78,24,16,52,120,2,71,45,168,179,95,25,18,75,46,122,88,37,171,38,192,145,55,124,82,40,36,9,6,23,0,52,58,0,17,100,23,4,57,127,60,38,96,7,154,53,90,87,17,0,60,42,17,1,27,16,4,3,18,18,4,2,1,7,15,81,102,78,60,40,14,60,8,136,64,49,64,48,73,5,18,18,18,3,46,76,24,55,22,33,68,116,90,117,18,85,78,40,53,16,0,18,23,4,2,25,35,21,26,46,69,131,56,102,17,68,42,23,78,50,2,3,90,22,16,36,154,17,61,220,84,36,80,215,127,28,99,67,18,77,42,35,1,30,11,42,11,130,18,10,95,139,88,92,125,90,35,4,106,52,23,12,30,12,66,39,9,12,32,9,15,23,100,34,34,109,66,49,60,68,22,56,136,79,14,51,45,49,60,156,152,153,91,99,141,46,50,123,124,31,64,90,12,52,103,46,142,25,54,56,8,18,91,8,7,73,39,8,63,40,56,2,66,90,32,25,100,35,0,27,30,30,89,55,53,57,113,43,27,2,8,91,62,131,37,54,68,64,20,82,99,68,77,53,176,116,16,55,115,60,29,4,134,92,13,23,65,9,5,76,27,5,25,127,16,75,14,2,95,105,46,9,62,87,31,11,106,62,99,191,40,24,59,29,8,103,13,41,30,12,11,75,54,18,69,95,124,21,67,129,66,12,60,72,91,0,63,70,16,22,99,58,33,6,17,112,89,20,120,13,62,30,108,44,86,99,124,7,75,76,67,0,48,64,16,18,144,88,40,29,64,70,16,14,99,38,7,19,95,52,16,58,95,64,16,68,72,60,7,18,54,99,12,40,165,22,93,24,21,67,82,51,52,124,85,82,174,90,65,5,117,62,21,60,35,121,34,66,108,33,94,62,156,26,48,105,48,24,11,79,101,45,11,106,192,31,118,69,44,50,161,27,104,26,112,63,79,58,73,3,160,25,22,67,44,50,1,18,17,4,23,12,8,142,53,50,61,71,2,0,0,0,2,30,87,6,94,1,4,5,4,4,0,53,43,51,84,107,80,41,58,9,84,11,94,18,67,44,0,14,3,10,6,20,1,50,88,23,62,16,4,0,0,1,0,73,42,50,55,0,0,8,3,35,10,71,147,74,37,116,114,48,28,13,53,75,62,107,66,5,2,109,30,118,53,31,2,12,24,16,12,20,12,77,7,32,41,3,1,2,1,0,1,14,50,0,13,2,3,1,21,2,44,92,45,30,86,78,60,70,40,2,131,42,28,75,28,35,2,12,4,17,28,34,17,45,38,108,110,32,55,33,3,2,1,0,1,51,34,68,59,8,16,14,4,44,17,126,33,9,123,45,96,38,48,20,82,45,8,106,25,14,4,31,22,5,37,29,1,40,29,33,34,4,4,3,5,2,0,20,3,6,24,4,19,3,14,2,55,90,13,48,45,48,8,19,101,8,32,93,152,18,6,16,22,0,1,14,4,5,17,16,0,62,0,2,5,4,5,0,2,0,3,13,14,21,3,2,0,1,6,7,6,15,62,24,60,62,42,19,34,27,67,14,7,128,16,61,0,12,32,0,54,17,0,49,26,1,4,0,0,2,0,1,0,31,18,88,46,3,65,2,9,12